Protein 2N3L (pdb70)

Nearest PDB structures (foldseek):
  2n7c-assembly1_A  TM=8.521E-01  e=9.873E-15  Plasmodium falciparum 3D7
  6ez7-assembly1_A  TM=6.779E-01  e=4.907E-04  Saccharomyces cerevisiae S288C
  6fqr-assembly1_A  TM=6.842E-01  e=1.782E-03  Homo sapiens
  7yex-assembly1_A  TM=6.840E-01  e=1.895E-03  Mus musculus
  2f9j-assembly2_B  TM=6.528E-01  e=1.025E-03  Homo sapiens

Organism: Plasmodium falciparum (isolate 3D7) (NCBI:txid36329)

Radius of gyration: 13.11 Å; Cα contacts (8 Å, |Δi|>4): 151; chains: 1; bounding box: 25×39×26 Å

InterPro domains:
  IPR000504 RNA recognition motif domain [PF00076] (10-77)
  IPR000504 RNA recognition motif domain [PF00076] (115-174)
  IPR000504 RNA recognition motif domain [PS50102] (8-83)
  IPR000504 RNA recognition motif domain [PS50102] (111-185)
  IPR000504 RNA recognition motif domain [SM00360] (9-79)
  IPR000504 RNA recognition motif domain [SM00360] (112-181)
  IPR012677 Nucleotide-binding alpha-beta plait domain superfamily [G3DSA:3.30.70.330] (1-86)
  IPR012677 Nucleotide-binding alpha-beta plait domain superfamily [G3DSA:3.30.70.330] (112-186)
  IPR035979 RNA-binding domain superfamily [SSF54928] (8-172)
  IPR050374 RRT5/SRSF/Splicing Factor SR [PTHR23003] (7-280)

Secondary structure (DSSP, 8-state):
------SS---EEEEES-SS---HHHIIIIIHHHS-EEEEEEEE-TTS-EEEEEEES-HHHHHHHHHHT-----SSS--EEE-SSTT--

B-factor: mean 38.7, std 17.55, range [0.04, 75.33]

Solvent-accessible surface area: 6508 Å² total; per-residue (Å²): 112,44,138,138,125,136,224,175,77,85,42,82,1,86,3,0,19,26,84,121,45,31,64,46,196,76,4,94,111,113,9,143,136,31,8,80,36,117,81,29,65,53,100,151,58,160,102,75,22,27,40,2,38,0,16,1,107,51,10,147,82,1,37,70,0,21,125,86,79,98,43,70,51,151,163,73,96,115,68,74,12,74,21,77,38,99,56,89,142

Sequence (89 aa):
GSHMVIRESVSRIYVGNLPSHVSSRDVENEFRKYGNILKCDVKKTVSGAAFAFIEFEDARDAADAIKEKDGCDFEGNKLRVEVPFNAREGSHMVIRESVSRIYVGNLPSHVSSRDVENEFRKYGNILKCDVKKTVSGAAFAFIEFEDARDAADAIKEKDGCDFEGNKLRVEVPFNAREGSHMVIRESVSRIYVGNLPSHVSSRDVENEFRKYGNILKCDVKKTVSGAAFAFIEFEDARDAADAIKEKDGCDFEGNKLRVEVPFNAREGSHMVIRESVSRIYVGNLPSHVSSRDVENEFRKYGNILKCDVKKTVSGAAFAFIEFEDARDAADAIKEKDGCDFEGNKLRVEVPFNAREGSHMVIRESVSRIYVGNLPSHVSSRDVENEFRKYGNILKCDVKKTVSGAAFAFIEFEDARDAADAIKEKDGCDFEGNKLRVEVPFNAREGSHMVIRESVSRIYVGNLPSHVSSRDVENEFRKYGNILKCDVKKTVSGAAFAFIEFEDARDAADAIKEKDGCDFEGNKLRVEVPFNAREGSHMVIRESVSRIYVGNLPSHVSSRDVENEFRKYGNILKCDVKKTVSGAAFAFIEFEDARDAADAIKEKDGCDFEGNKLRVEVPFNAREGSHMVIRESVSRIYVGNLPSHVSSRDVENEFRKYGNILKCDVKKTVSGAAFAFIEFEDARDAADAIKEKDGCDFEGNKLRVEVPFNAREGSHMVIRESVSRIYVGNLPSHVSSRDVENEFRKYGNILKCDVKKTVSGAAFAFIEFEDARDAADAIKEKDGCDFEGNKLRVEVPFNAREGSHMVIRESVSRIYVGNLPSHVSSRDVENEFRKYGNILKCDVKKTVSGAAFAFIEFEDARDAADAIKEKDGCDFEGNKLRVEVPFNAREGSHMVIRESVSRIYVGNLPSHVSSRDVENEFRKYGNILKCDVKKTVSGAAFAFIEFEDARDAADAIKEKDGCDFEGNKLRVEVPFNAREGSHMVIRESVSRIYVGNLPSHVSSRDVENEFRKYGNILKCDVKKTVSGAAFAFIEFEDARDAADAIKEKDGCDFEGNKLRVEVPFNAREGSHMVIRESVSRIYVGNLPSHVSSRDVENEFRKYGNILKCDVKKTVSGAAFAFIEFEDARDAADAIKEKDGCDFEGNKLRVEVPFNAREGSHMVIRESVSRIYVGNLPSHVSSRDVENEFRKYGNILKCDVKKTVSGAAFAFIEFEDARDAADAIKEKDGCDFEGNKLRVEVPFNAREGSHMVIRESVSRIYVGNLPSHVSSRDVENEFRKYGNILKCDVKKTVSGAAFAFIEFEDARDAADAIKEKDGCDFEGNKLRVEVPFNAREGSHMVIRESVSRIYVGNLPSHVSSRDVENEFRKYGNILKCDVKKTVSGAAFAFIEFEDARDAADAIKEKDGCDFEGNKLRVEVPFNAREGSHMVIRESVSRIYVGNLPSHVSSRDVENEFRKYGNILKCDVKKTVSGAAFAFIEFEDARDAADAIKEKDGCDFEGNKLRVEVPFNAREGSHMVIRESVSRIYVGNLPSHVSSRDVENEFRKYGNILKCDVKKTVSGAAFAFIEFEDARDAADAIKEKDGCDFEGNKLRVEVPFNAREGSHMVIRESVSRIYVGNLPSHVSSRDVENEFRKYGNILKCDVKKTVSGAAFAFIEFEDARDAADAIKEKDGCDFEGNKLRVEVPFNAREGSHMVIRESVSRIYVGNLPSHVSSRDVENEFRKYGNILKCDVKKTVSGAAFAFIEFEDARDAADAIKEKDGCDFEGNKLRVEVPFNARE

CATH classification: 3.30.70.330

GO terms:
  GO:0005634 nucleus (C, IDA)
  GO:0005737 cytoplasm (C, IDA)
  GO:0006397 mRNA processing (P, IDA)
  GO:0008380 RNA splicing (P, IDA)

Foldseek 3Di:
DDADDDDDDWWKKKWKQADPADDPVRCVVVVCQQAHFPDKDKDDDPVGMTMIITTHPAQQSNVVVLVVQPPADDDPDHTDIDTPRDRND

Structure (mmCIF, N/CA/C/O backbone):
data_2N3L
#
_entry.id   2N3L
#
loop_
_atom_site.group_PDB
_atom_site.id
_atom_site.type_symbol
_atom_site.label_atom_id
_atom_site.label_alt_id
_atom_site.label_comp_id
_atom_site.label_asym_id
_atom_site.label_entity_id
_atom_site.label_seq_id
_atom_site.pdbx_PDB_ins_code
_atom_site.Cartn_x
_atom_site.Cartn_y
_atom_site.Cartn_z
_atom_site.occupancy
_atom_site.B_iso_or_equiv
_atom_site.auth_seq_id
_atom_site.auth_comp_id
_atom_site.auth_asym_id
_atom_site.auth_atom_id
_atom_site.pdbx_PDB_model_num
ATOM 1 N N . GLY A 1 1 ? -9.230 2.722 -6.579 1.00 62.54 -2 GLY A N 1
ATOM 2 C CA . GLY A 1 1 ? -9.289 3.552 -5.347 1.00 72.43 -2 GLY A CA 1
ATOM 3 C C . GLY A 1 1 ? -7.978 3.553 -4.607 1.00 12.13 -2 GLY A C 1
ATOM 4 O O . GLY A 1 1 ? -7.495 2.494 -4.209 1.00 22.44 -2 GLY A O 1
ATOM 10 N N . SER A 1 2 ? -7.387 4.743 -4.459 1.00 64.30 -1 SER A N 1
ATOM 11 C CA . SER A 1 2 ? -6.126 4.910 -3.737 1.00 12.13 -1 SER A CA 1
ATOM 12 C C . SER A 1 2 ? -5.954 6.359 -3.262 1.00 2.22 -1 SER A C 1
ATOM 13 O O . SER A 1 2 ? -5.611 7.257 -4.048 1.00 34.30 -1 SER A O 1
ATOM 21 N N . HIS A 1 3 ? -6.220 6.584 -1.984 1.00 54.22 0 HIS A N 1
ATOM 22 C CA . HIS A 1 3 ? -6.089 7.907 -1.379 1.00 74.12 0 HIS A CA 1
ATOM 23 C C . HIS A 1 3 ? -5.701 7.756 0.099 1.00 50.12 0 HIS A C 1
ATOM 24 O O . HIS A 1 3 ? -5.420 6.643 0.524 1.00 62.15 0 HIS A O 1
ATOM 39 N N . MET A 1 4 ? -5.648 8.890 0.846 1.00 33.45 1 MET A N 1
ATOM 40 C CA . MET A 1 4 ? -5.440 8.932 2.324 1.00 35.11 1 MET A CA 1
ATOM 41 C C . MET A 1 4 ? -4.010 8.546 2.762 1.00 33.52 1 MET A C 1
ATOM 42 O O . MET A 1 4 ? -3.322 7.745 2.119 1.00 0.13 1 MET A O 1
ATOM 56 N N . VAL A 1 5 ? -3.558 9.154 3.868 1.00 14.43 2 VAL A N 1
ATOM 57 C CA . VAL A 1 5 ? -2.233 8.866 4.448 1.00 21.13 2 VAL A CA 1
ATOM 58 C C . VAL A 1 5 ? -2.325 8.682 5.970 1.00 31.02 2 VAL A C 1
ATOM 59 O O . VAL A 1 5 ? -3.309 9.093 6.590 1.00 61.43 2 VAL A O 1
ATOM 72 N N . ILE A 1 6 ? -1.291 8.068 6.562 1.00 73.14 3 ILE A N 1
ATOM 73 C CA . ILE A 1 6 ? -1.248 7.832 8.009 1.00 15.02 3 ILE A CA 1
ATOM 74 C C . ILE A 1 6 ? 0.218 7.740 8.505 1.00 22.42 3 ILE A C 1
ATOM 75 O O . ILE A 1 6 ? 1.004 6.936 8.007 1.00 54.02 3 ILE A O 1
ATOM 91 N N . ARG A 1 7 ? 0.606 8.624 9.449 1.00 60.22 4 ARG A N 1
ATOM 92 C CA . ARG A 1 7 ? 1.980 8.618 9.972 1.00 22.43 4 ARG A CA 1
ATOM 93 C C . ARG A 1 7 ? 2.038 8.236 11.464 1.00 54.41 4 ARG A C 1
ATOM 94 O O . ARG A 1 7 ? 2.758 8.870 12.244 1.00 63.25 4 ARG A O 1
ATOM 115 N N . GLU A 1 8 ? 1.330 7.178 11.855 1.00 24.33 5 GLU A N 1
ATOM 116 C CA . GLU A 1 8 ? 1.348 6.729 13.266 1.00 20.03 5 GLU A CA 1
ATOM 117 C C . GLU A 1 8 ? 0.937 5.244 13.349 1.00 4.14 5 GLU A C 1
ATOM 118 O O . GLU A 1 8 ? 0.527 4.763 14.410 1.00 51.21 5 GLU A O 1
ATOM 130 N N . SER A 1 9 ? 1.065 4.504 12.234 1.00 71.23 6 SER A N 1
ATOM 131 C CA . SER A 1 9 ? 0.644 3.102 12.215 1.00 34.12 6 SER A CA 1
ATOM 132 C C . SER A 1 9 ? 1.789 2.213 11.701 1.00 64.13 6 SER A C 1
ATOM 133 O O . SER A 1 9 ? 2.864 2.703 11.348 1.00 1.15 6 SER A O 1
ATOM 141 N N . VAL A 1 10 ? 1.537 0.907 11.663 1.00 11.01 7 VAL A N 1
ATOM 142 C CA . VAL A 1 10 ? 2.476 -0.075 11.152 1.00 13.33 7 VAL A CA 1
ATOM 143 C C . VAL A 1 10 ? 1.709 -0.989 10.241 1.00 64.01 7 VAL A C 1
ATOM 144 O O . VAL A 1 10 ? 0.891 -1.788 10.680 1.00 23.45 7 VAL A O 1
ATOM 157 N N . SER A 1 11 ? 1.921 -0.805 8.957 1.00 73.52 8 SER A N 1
ATOM 158 C CA . SER A 1 11 ? 1.160 -1.530 7.952 1.00 14.33 8 SER A CA 1
ATOM 159 C C . SER A 1 11 ? 1.821 -2.889 7.653 1.00 62.10 8 SER A C 1
ATOM 160 O O . SER A 1 11 ? 2.945 -2.936 7.172 1.00 42.03 8 SER A O 1
ATOM 168 N N . ARG A 1 12 ? 1.090 -4.008 7.891 1.00 60.22 9 ARG A N 1
ATOM 169 C CA . ARG A 1 12 ? 1.688 -5.378 7.682 1.00 23.43 9 ARG A CA 1
ATOM 170 C C . ARG A 1 12 ? 0.708 -6.341 6.953 1.00 31.22 9 ARG A C 1
ATOM 171 O O . ARG A 1 12 ? -0.483 -6.119 7.019 1.00 60.13 9 ARG A O 1
ATOM 192 N N . ILE A 1 13 ? 1.221 -7.433 6.302 1.00 71.22 10 ILE A N 1
ATOM 193 C CA . ILE A 1 13 ? 0.411 -8.376 5.516 1.00 12.11 10 ILE A CA 1
ATOM 194 C C . ILE A 1 13 ? 0.530 -9.754 6.192 1.00 45.12 10 ILE A C 1
ATOM 195 O O . ILE A 1 13 ? 1.614 -10.082 6.730 1.00 31.24 10 ILE A O 1
ATOM 211 N N . TYR A 1 14 ? -0.586 -10.525 6.199 1.00 65.23 11 TYR A N 1
ATOM 212 C CA . TYR A 1 14 ? -0.640 -11.830 6.880 1.00 23.43 11 TYR A CA 1
ATOM 213 C C . TYR A 1 14 ? -0.588 -13.011 5.856 1.00 32.13 11 TYR A C 1
ATOM 214 O O . TYR A 1 14 ? -1.553 -13.164 5.096 1.00 42.03 11 TYR A O 1
ATOM 232 N N . VAL A 1 15 ? 0.491 -13.863 5.806 1.00 24.14 12 VAL A N 1
ATOM 233 C CA . VAL A 1 15 ? 0.485 -14.985 4.837 1.00 54.41 12 VAL A CA 1
ATOM 234 C C . VAL A 1 15 ? 0.776 -16.327 5.564 1.00 22.44 12 VAL A C 1
ATOM 235 O O . VAL A 1 15 ? 1.895 -16.602 5.951 1.00 4.13 12 VAL A O 1
ATOM 248 N N . GLY A 1 16 ? -0.235 -17.186 5.724 1.00 64.10 13 GLY A N 1
ATOM 249 C CA . GLY A 1 16 ? -0.049 -18.431 6.512 1.00 2.51 13 GLY A CA 1
ATOM 250 C C . GLY A 1 16 ? -0.626 -19.673 5.851 1.00 55.31 13 GLY A C 1
ATOM 251 O O . GLY A 1 16 ? -1.146 -19.575 4.750 1.00 34.24 13 GLY A O 1
ATOM 255 N N . ASN A 1 17 ? -0.513 -20.858 6.523 1.00 31.02 14 ASN A N 1
ATOM 256 C CA . ASN A 1 17 ? -0.998 -22.174 5.979 1.00 42.33 14 ASN A CA 1
ATOM 257 C C . ASN A 1 17 ? -0.519 -22.471 4.524 1.00 43.20 14 ASN A C 1
ATOM 258 O O . ASN A 1 17 ? -1.083 -23.294 3.856 1.00 5.11 14 ASN A O 1
ATOM 269 N N . LEU A 1 18 ? 0.579 -21.852 4.099 1.00 61.02 15 LEU A N 1
ATOM 270 C CA . LEU A 1 18 ? 1.012 -21.818 2.718 1.00 55.35 15 LEU A CA 1
ATOM 271 C C . LEU A 1 18 ? 1.959 -22.998 2.418 1.00 63.42 15 LEU A C 1
ATOM 272 O O . LEU A 1 18 ? 2.759 -23.363 3.291 1.00 4.30 15 LEU A O 1
ATOM 288 N N . PRO A 1 19 ? 1.867 -23.630 1.212 1.00 50.04 16 PRO A N 1
ATOM 289 C CA . PRO A 1 19 ? 2.777 -24.723 0.822 1.00 61.13 16 PRO A CA 1
ATOM 290 C C . PRO A 1 19 ? 4.241 -24.236 0.699 1.00 71.33 16 PRO A C 1
ATOM 291 O O . PRO A 1 19 ? 4.453 -23.155 0.145 1.00 2.11 16 PRO A O 1
ATOM 302 N N . SER A 1 20 ? 5.215 -25.011 1.292 1.00 61.55 17 SER A N 1
ATOM 303 C CA . SER A 1 20 ? 6.681 -24.739 1.313 1.00 33.44 17 SER A CA 1
ATOM 304 C C . SER A 1 20 ? 7.068 -23.742 2.420 1.00 33.42 17 SER A C 1
ATOM 305 O O . SER A 1 20 ? 8.086 -23.959 3.090 1.00 65.44 17 SER A O 1
ATOM 313 N N . HIS A 1 21 ? 6.223 -22.699 2.621 1.00 70.45 18 HIS A N 1
ATOM 314 C CA . HIS A 1 21 ? 6.475 -21.559 3.526 1.00 44.31 18 HIS A CA 1
ATOM 315 C C . HIS A 1 21 ? 7.635 -20.697 3.014 1.00 51.20 18 HIS A C 1
ATOM 316 O O . HIS A 1 21 ? 8.778 -21.151 2.920 1.00 53.20 18 HIS A O 1
ATOM 331 N N . VAL A 1 22 ? 7.320 -19.439 2.702 1.00 13.04 19 VAL A N 1
ATOM 332 C CA . VAL A 1 22 ? 8.338 -18.500 2.226 1.00 60.32 19 VAL A CA 1
ATOM 333 C C . VAL A 1 22 ? 9.262 -18.131 3.471 1.00 41.43 19 VAL A C 1
ATOM 334 O O . VAL A 1 22 ? 8.756 -17.628 4.488 1.00 62.05 19 VAL A O 1
ATOM 347 N N . SER A 1 23 ? 10.596 -18.483 3.446 1.00 43.22 20 SER A N 1
ATOM 348 C CA . SER A 1 23 ? 11.529 -18.156 4.551 1.00 72.32 20 SER A CA 1
ATOM 349 C C . SER A 1 23 ? 11.986 -16.682 4.463 1.00 31.41 20 SER A C 1
ATOM 350 O O . SER A 1 23 ? 11.933 -16.126 3.367 1.00 60.12 20 SER A O 1
ATOM 358 N N . SER A 1 24 ? 12.419 -16.046 5.610 1.00 35.34 21 SER A N 1
ATOM 359 C CA . SER A 1 24 ? 12.754 -14.603 5.669 1.00 54.43 21 SER A CA 1
ATOM 360 C C . SER A 1 24 ? 13.687 -14.083 4.560 1.00 41.55 21 SER A C 1
ATOM 361 O O . SER A 1 24 ? 13.430 -12.992 4.041 1.00 2.31 21 SER A O 1
ATOM 369 N N . ARG A 1 25 ? 14.765 -14.824 4.216 1.00 52.45 22 ARG A N 1
ATOM 370 C CA . ARG A 1 25 ? 15.632 -14.423 3.062 1.00 50.44 22 ARG A CA 1
ATOM 371 C C . ARG A 1 25 ? 14.836 -14.209 1.704 1.00 64.13 22 ARG A C 1
ATOM 372 O O . ARG A 1 25 ? 14.996 -13.146 1.038 1.00 25.35 22 ARG A O 1
ATOM 393 N N . ASP A 1 26 ? 13.944 -15.166 1.330 1.00 1.44 23 ASP A N 1
ATOM 394 C CA . ASP A 1 26 ? 13.200 -15.099 0.063 1.00 12.22 23 ASP A CA 1
ATOM 395 C C . ASP A 1 26 ? 12.105 -14.031 0.089 1.00 4.34 23 ASP A C 1
ATOM 396 O O . ASP A 1 26 ? 11.866 -13.387 -0.944 1.00 21.35 23 ASP A O 1
ATOM 405 N N . VAL A 1 27 ? 11.435 -13.831 1.255 1.00 13.54 24 VAL A N 1
ATOM 406 C CA . VAL A 1 27 ? 10.433 -12.786 1.378 1.00 15.24 24 VAL A CA 1
ATOM 407 C C . VAL A 1 27 ? 11.088 -11.401 1.341 1.00 11.24 24 VAL A C 1
ATOM 408 O O . VAL A 1 27 ? 10.603 -10.559 0.616 1.00 2.52 24 VAL A O 1
ATOM 421 N N . GLU A 1 28 ? 12.209 -11.174 2.051 1.00 1.14 25 GLU A N 1
ATOM 422 C CA . GLU A 1 28 ? 13.029 -9.940 1.775 1.00 11.51 25 GLU A CA 1
ATOM 423 C C . GLU A 1 28 ? 13.315 -9.755 0.267 1.00 50.42 25 GLU A C 1
ATOM 424 O O . GLU A 1 28 ? 12.797 -8.802 -0.275 1.00 22.22 25 GLU A O 1
ATOM 436 N N . ASN A 1 29 ? 13.997 -10.686 -0.443 1.00 3.42 26 ASN A N 1
ATOM 437 C CA . ASN A 1 29 ? 14.377 -10.380 -1.871 1.00 11.12 26 ASN A CA 1
ATOM 438 C C . ASN A 1 29 ? 13.149 -10.343 -2.886 1.00 40.53 26 ASN A C 1
ATOM 439 O O . ASN A 1 29 ? 12.768 -9.225 -3.437 1.00 64.24 26 ASN A O 1
ATOM 450 N N . GLU A 1 30 ? 12.427 -11.494 -3.051 1.00 40.35 27 GLU A N 1
ATOM 451 C CA . GLU A 1 30 ? 11.311 -11.520 -3.990 1.00 51.24 27 GLU A CA 1
ATOM 452 C C . GLU A 1 30 ? 10.111 -10.695 -3.504 1.00 13.15 27 GLU A C 1
ATOM 453 O O . GLU A 1 30 ? 9.493 -10.054 -4.350 1.00 23.24 27 GLU A O 1
ATOM 465 N N . PHE A 1 31 ? 9.787 -10.602 -2.182 1.00 50.14 28 PHE A N 1
ATOM 466 C CA . PHE A 1 31 ? 8.656 -9.747 -1.837 1.00 10.51 28 PHE A CA 1
ATOM 467 C C . PHE A 1 31 ? 9.028 -8.243 -1.861 1.00 33.15 28 PHE A C 1
ATOM 468 O O . PHE A 1 31 ? 8.168 -7.427 -2.214 1.00 11.43 28 PHE A O 1
ATOM 485 N N . ARG A 1 32 ? 10.283 -7.862 -1.447 1.00 52.31 29 ARG A N 1
ATOM 486 C CA . ARG A 1 32 ? 10.786 -6.471 -1.747 1.00 22.13 29 ARG A CA 1
ATOM 487 C C . ARG A 1 32 ? 10.715 -6.046 -3.239 1.00 24.52 29 ARG A C 1
ATOM 488 O O . ARG A 1 32 ? 10.668 -4.821 -3.453 1.00 65.13 29 ARG A O 1
ATOM 509 N N . LYS A 1 33 ? 10.791 -6.943 -4.295 1.00 63.34 30 LYS A N 1
ATOM 510 C CA . LYS A 1 33 ? 10.403 -6.381 -5.655 1.00 72.32 30 LYS A CA 1
ATOM 511 C C . LYS A 1 33 ? 8.996 -5.746 -5.629 1.00 43.53 30 LYS A C 1
ATOM 512 O O . LYS A 1 33 ? 8.843 -4.580 -6.034 1.00 2.52 30 LYS A O 1
ATOM 531 N N . TYR A 1 34 ? 8.026 -6.428 -5.064 1.00 65.21 31 TYR A N 1
ATOM 532 C CA . TYR A 1 34 ? 6.634 -6.048 -5.261 1.00 52.21 31 TYR A CA 1
ATOM 533 C C . TYR A 1 34 ? 6.231 -4.806 -4.419 1.00 54.02 31 TYR A C 1
ATOM 534 O O . TYR A 1 34 ? 5.517 -3.958 -4.940 1.00 30.42 31 TYR A O 1
ATOM 552 N N . GLY A 1 35 ? 6.714 -4.654 -3.160 1.00 73.15 32 GLY A N 1
ATOM 553 C CA . GLY A 1 35 ? 6.505 -3.398 -2.430 1.00 21.24 32 GLY A CA 1
ATOM 554 C C . GLY A 1 35 ? 7.647 -3.110 -1.477 1.00 52.24 32 GLY A C 1
ATOM 555 O O . GLY A 1 35 ? 8.597 -3.894 -1.417 1.00 55.20 32 GLY A O 1
ATOM 559 N N . ASN A 1 36 ? 7.542 -2.036 -0.673 1.00 65.51 33 ASN A N 1
ATOM 560 C CA . ASN A 1 36 ? 8.732 -1.559 0.047 1.00 53.41 33 ASN A CA 1
ATOM 561 C C . ASN A 1 36 ? 8.692 -2.075 1.498 1.00 1.42 33 ASN A C 1
ATOM 562 O O . ASN A 1 36 ? 7.949 -1.539 2.332 1.00 54.40 33 ASN A O 1
ATOM 573 N N . ILE A 1 37 ? 9.428 -3.168 1.764 1.00 4.54 34 ILE A N 1
ATOM 574 C CA . ILE A 1 37 ? 9.480 -3.778 3.118 1.00 12.32 34 ILE A CA 1
ATOM 575 C C . ILE A 1 37 ? 10.337 -2.967 4.141 1.00 42.21 34 ILE A C 1
ATOM 576 O O . ILE A 1 37 ? 11.436 -2.508 3.815 1.00 71.41 34 ILE A O 1
ATOM 592 N N . LEU A 1 38 ? 9.803 -2.770 5.384 1.00 43.51 35 LEU A N 1
ATOM 593 C CA . LEU A 1 38 ? 10.594 -2.167 6.486 1.00 5.45 35 LEU A CA 1
ATOM 594 C C . LEU A 1 38 ? 10.986 -3.263 7.527 1.00 1.15 35 LEU A C 1
ATOM 595 O O . LEU A 1 38 ? 12.000 -3.128 8.219 1.00 15.24 35 LEU A O 1
ATOM 611 N N . LYS A 1 39 ? 10.177 -4.349 7.623 1.00 4.52 36 LYS A N 1
ATOM 612 C CA . LYS A 1 39 ? 10.541 -5.584 8.378 1.00 12.44 36 LYS A CA 1
ATOM 613 C C . LYS A 1 39 ? 9.792 -6.806 7.793 1.00 70.15 36 LYS A C 1
ATOM 614 O O . LYS A 1 39 ? 8.717 -6.646 7.202 1.00 41.21 36 LYS A O 1
ATOM 633 N N . CYS A 1 40 ? 10.366 -8.024 7.954 1.00 1.52 37 CYS A N 1
ATOM 634 C CA . CYS A 1 40 ? 9.712 -9.258 7.542 1.00 10.40 37 CYS A CA 1
ATOM 635 C C . CYS A 1 40 ? 9.971 -10.309 8.608 1.00 63.20 37 CYS A C 1
ATOM 636 O O . CYS A 1 40 ? 11.086 -10.827 8.730 1.00 3.15 37 CYS A O 1
ATOM 644 N N . ASP A 1 41 ? 8.954 -10.607 9.403 1.00 61.21 38 ASP A N 1
ATOM 645 C CA . ASP A 1 41 ? 9.175 -11.570 10.531 1.00 0.11 38 ASP A CA 1
ATOM 646 C C . ASP A 1 41 ? 8.429 -12.915 10.367 1.00 14.23 38 ASP A C 1
ATOM 647 O O . ASP A 1 41 ? 7.319 -12.966 9.841 1.00 54.02 38 ASP A O 1
ATOM 656 N N . VAL A 1 42 ? 9.074 -14.006 10.827 1.00 62.21 39 VAL A N 1
ATOM 657 C CA . VAL A 1 42 ? 8.480 -15.361 10.834 1.00 43.53 39 VAL A CA 1
ATOM 658 C C . VAL A 1 42 ? 7.892 -15.643 12.242 1.00 33.11 39 VAL A C 1
ATOM 659 O O . VAL A 1 42 ? 8.639 -15.727 13.218 1.00 32.11 39 VAL A O 1
ATOM 672 N N . LYS A 1 43 ? 6.560 -15.778 12.353 1.00 33.41 40 LYS A N 1
ATOM 673 C CA . LYS A 1 43 ? 5.916 -16.145 13.628 1.00 55.35 40 LYS A CA 1
ATOM 674 C C . LYS A 1 43 ? 5.241 -17.544 13.442 1.00 41.21 40 LYS A C 1
ATOM 675 O O . LYS A 1 43 ? 4.531 -17.720 12.454 1.00 44.05 40 LYS A O 1
ATOM 694 N N . LYS A 1 44 ? 5.421 -18.558 14.345 1.00 11.33 41 LYS A N 1
ATOM 695 C CA . LYS A 1 44 ? 4.935 -19.920 14.000 1.00 73.22 41 LYS A CA 1
ATOM 696 C C . LYS A 1 44 ? 4.049 -20.440 15.179 1.00 54.54 41 LYS A C 1
ATOM 697 O O . LYS A 1 44 ? 4.351 -20.105 16.329 1.00 51.40 41 LYS A O 1
ATOM 716 N N . THR A 1 45 ? 2.920 -21.166 14.938 1.00 52.25 42 THR A N 1
ATOM 717 C CA . THR A 1 45 ? 2.102 -21.614 16.068 1.00 41.34 42 THR A CA 1
ATOM 718 C C . THR A 1 45 ? 2.361 -23.117 16.419 1.00 5.22 42 THR A C 1
ATOM 719 O O . THR A 1 45 ? 3.068 -23.809 15.681 1.00 71.42 42 THR A O 1
ATOM 730 N N . VAL A 1 46 ? 1.765 -23.615 17.531 1.00 11.40 43 VAL A N 1
ATOM 731 C CA . VAL A 1 46 ? 1.954 -25.003 18.015 1.00 33.34 43 VAL A CA 1
ATOM 732 C C . VAL A 1 46 ? 1.159 -26.041 17.166 1.00 61.13 43 VAL A C 1
ATOM 733 O O . VAL A 1 46 ? 1.374 -27.251 17.298 1.00 53.22 43 VAL A O 1
ATOM 746 N N . SER A 1 47 ? 0.277 -25.573 16.261 1.00 1.43 44 SER A N 1
ATOM 747 C CA . SER A 1 47 ? -0.588 -26.474 15.469 1.00 44.05 44 SER A CA 1
ATOM 748 C C . SER A 1 47 ? 0.120 -26.892 14.161 1.00 1.54 44 SER A C 1
ATOM 749 O O . SER A 1 47 ? -0.481 -27.540 13.299 1.00 12.13 44 SER A O 1
ATOM 757 N N . GLY A 1 48 ? 1.410 -26.526 14.031 1.00 3.42 45 GLY A N 1
ATOM 758 C CA . GLY A 1 48 ? 2.187 -26.844 12.826 1.00 3.13 45 GLY A CA 1
ATOM 759 C C . GLY A 1 48 ? 1.998 -25.882 11.648 1.00 62.12 45 GLY A C 1
ATOM 760 O O . GLY A 1 48 ? 2.676 -26.027 10.630 1.00 33.24 45 GLY A O 1
ATOM 764 N N . ALA A 1 49 ? 1.085 -24.915 11.768 1.00 62.02 46 ALA A N 1
ATOM 765 C CA . ALA A 1 49 ? 0.881 -23.909 10.728 1.00 53.43 46 ALA A CA 1
ATOM 766 C C . ALA A 1 49 ? 1.901 -22.754 10.899 1.00 60.12 46 ALA A C 1
ATOM 767 O O . ALA A 1 49 ? 2.080 -22.243 12.012 1.00 75.01 46 ALA A O 1
ATOM 774 N N . ALA A 1 50 ? 2.573 -22.351 9.803 1.00 62.13 47 ALA A N 1
ATOM 775 C CA . ALA A 1 50 ? 3.596 -21.285 9.862 1.00 53.44 47 ALA A CA 1
ATOM 776 C C . ALA A 1 50 ? 3.028 -20.000 9.249 1.00 2.50 47 ALA A C 1
ATOM 777 O O . ALA A 1 50 ? 2.235 -20.080 8.306 1.00 21.52 47 ALA A O 1
ATOM 784 N N . PHE A 1 51 ? 3.412 -18.813 9.758 1.00 15.31 48 PHE A N 1
ATOM 785 C CA . PHE A 1 51 ? 2.905 -17.567 9.193 1.00 73.13 48 PHE A CA 1
ATOM 786 C C . PHE A 1 51 ? 4.078 -16.645 8.899 1.00 43.34 48 PHE A C 1
ATOM 787 O O . PHE A 1 51 ? 5.109 -16.712 9.578 1.00 51.20 48 PHE A O 1
ATOM 804 N N . ALA A 1 52 ? 3.952 -15.812 7.871 1.00 43.53 49 ALA A N 1
ATOM 805 C CA . ALA A 1 52 ? 4.910 -14.747 7.687 1.00 31.05 49 ALA A CA 1
ATOM 806 C C . ALA A 1 52 ? 4.200 -13.386 7.696 1.00 33.33 49 ALA A C 1
ATOM 807 O O . ALA A 1 52 ? 3.107 -13.218 7.119 1.00 61.23 49 ALA A O 1
ATOM 814 N N . PHE A 1 53 ? 4.824 -12.447 8.430 1.00 53.42 50 PHE A N 1
ATOM 815 C CA . PHE A 1 53 ? 4.294 -11.147 8.715 1.00 23.14 50 PHE A CA 1
ATOM 816 C C . PHE A 1 53 ? 5.105 -10.111 7.917 1.00 71.23 50 PHE A C 1
ATOM 817 O O . PHE A 1 53 ? 6.340 -10.031 8.112 1.00 71.34 50 PHE A O 1
ATOM 834 N N . ILE A 1 54 ? 4.457 -9.296 7.046 1.00 15.45 51 ILE A N 1
ATOM 835 C CA . ILE A 1 54 ? 5.252 -8.538 6.040 1.00 64.14 51 ILE A CA 1
ATOM 836 C C . ILE A 1 54 ? 4.911 -7.060 6.116 1.00 25.25 51 ILE A C 1
ATOM 837 O O . ILE A 1 54 ? 3.870 -6.632 5.647 1.00 43.43 51 ILE A O 1
ATOM 853 N N . GLU A 1 55 ? 5.835 -6.267 6.622 1.00 61.33 52 GLU A N 1
ATOM 854 C CA . GLU A 1 55 ? 5.529 -4.847 6.916 1.00 24.51 52 GLU A CA 1
ATOM 855 C C . GLU A 1 55 ? 5.815 -3.953 5.683 1.00 55.35 52 GLU A C 1
ATOM 856 O O . GLU A 1 55 ? 6.977 -3.682 5.363 1.00 53.33 52 GLU A O 1
ATOM 868 N N . PHE A 1 56 ? 4.728 -3.530 4.981 1.00 24.43 53 PHE A N 1
ATOM 869 C CA . PHE A 1 56 ? 4.838 -2.802 3.687 1.00 73.23 53 PHE A CA 1
ATOM 870 C C . PHE A 1 56 ? 4.360 -1.351 3.757 1.00 40.24 53 PHE A C 1
ATOM 871 O O . PHE A 1 56 ? 3.377 -1.075 4.439 1.00 74.33 53 PHE A O 1
ATOM 888 N N . GLU A 1 57 ? 5.046 -0.419 3.044 1.00 31.02 54 GLU A N 1
ATOM 889 C CA . GLU A 1 57 ? 4.523 0.979 2.954 1.00 45.45 54 GLU A CA 1
ATOM 890 C C . GLU A 1 57 ? 3.444 1.139 1.860 1.00 52.33 54 GLU A C 1
ATOM 891 O O . GLU A 1 57 ? 2.494 1.902 2.051 1.00 22.11 54 GLU A O 1
ATOM 903 N N . ASP A 1 58 ? 3.554 0.412 0.734 1.00 55.14 55 ASP A N 1
ATOM 904 C CA . ASP A 1 58 ? 2.553 0.512 -0.331 1.00 33.14 55 ASP A CA 1
ATOM 905 C C . ASP A 1 58 ? 1.877 -0.860 -0.514 1.00 32.23 55 ASP A C 1
ATOM 906 O O . ASP A 1 58 ? 2.571 -1.840 -0.797 1.00 21.53 55 ASP A O 1
ATOM 915 N N . ALA A 1 59 ? 0.539 -0.969 -0.337 1.00 72.31 56 ALA A N 1
ATOM 916 C CA . ALA A 1 59 ? -0.165 -2.201 -0.787 1.00 23.34 56 ALA A CA 1
ATOM 917 C C . ALA A 1 59 ? -0.432 -2.295 -2.305 1.00 73.04 56 ALA A C 1
ATOM 918 O O . ALA A 1 59 ? -0.356 -3.391 -2.850 1.00 33.12 56 ALA A O 1
ATOM 925 N N . ARG A 1 60 ? -0.783 -1.163 -2.968 1.00 31.45 57 ARG A N 1
ATOM 926 C CA . ARG A 1 60 ? -1.297 -1.188 -4.382 1.00 51.11 57 ARG A CA 1
ATOM 927 C C . ARG A 1 60 ? -0.279 -1.798 -5.410 1.00 32.03 57 ARG A C 1
ATOM 928 O O . ARG A 1 60 ? -0.700 -2.498 -6.325 1.00 73.21 57 ARG A O 1
ATOM 949 N N . ASP A 1 61 ? 1.038 -1.496 -5.289 1.00 30.01 58 ASP A N 1
ATOM 950 C CA . ASP A 1 61 ? 2.084 -2.216 -6.084 1.00 64.15 58 ASP A CA 1
ATOM 951 C C . ASP A 1 61 ? 2.310 -3.726 -5.671 1.00 54.30 58 ASP A C 1
ATOM 952 O O . ASP A 1 61 ? 2.346 -4.588 -6.552 1.00 14.12 58 ASP A O 1
ATOM 961 N N . ALA A 1 62 ? 2.486 -4.038 -4.350 1.00 14.21 59 ALA A N 1
ATOM 962 C CA . ALA A 1 62 ? 2.552 -5.434 -3.790 1.00 20.52 59 ALA A CA 1
ATOM 963 C C . ALA A 1 62 ? 1.343 -6.385 -4.179 1.00 33.15 59 ALA A C 1
ATOM 964 O O . ALA A 1 62 ? 1.430 -7.633 -4.049 1.00 33.23 59 ALA A O 1
ATOM 971 N N . ALA A 1 63 ? 0.200 -5.765 -4.559 1.00 32.05 60 ALA A N 1
ATOM 972 C CA . ALA A 1 63 ? -1.011 -6.423 -5.095 1.00 24.51 60 ALA A CA 1
ATOM 973 C C . ALA A 1 63 ? -0.736 -7.476 -6.214 1.00 14.23 60 ALA A C 1
ATOM 974 O O . ALA A 1 63 ? -1.458 -8.469 -6.215 1.00 15.02 60 ALA A O 1
ATOM 981 N N . ASP A 1 64 ? 0.294 -7.308 -7.133 1.00 51.10 61 ASP A N 1
ATOM 982 C CA . ASP A 1 64 ? 0.725 -8.437 -8.038 1.00 4.21 61 ASP A CA 1
ATOM 983 C C . ASP A 1 64 ? 1.037 -9.723 -7.243 1.00 35.50 61 ASP A C 1
ATOM 984 O O . ASP A 1 64 ? 0.410 -10.761 -7.496 1.00 51.00 61 ASP A O 1
ATOM 993 N N . ALA A 1 65 ? 1.921 -9.653 -6.227 1.00 53.14 62 ALA A N 1
ATOM 994 C CA . ALA A 1 65 ? 2.241 -10.854 -5.410 1.00 53.25 62 ALA A CA 1
ATOM 995 C C . ALA A 1 65 ? 1.044 -11.346 -4.649 1.00 53.30 62 ALA A C 1
ATOM 996 O O . ALA A 1 65 ? 0.809 -12.555 -4.624 1.00 13.11 62 ALA A O 1
ATOM 1003 N N . ILE A 1 66 ? 0.273 -10.441 -4.038 1.00 72.21 63 ILE A N 1
ATOM 1004 C CA . ILE A 1 66 ? -0.819 -10.906 -3.196 1.00 71.24 63 ILE A CA 1
ATOM 1005 C C . ILE A 1 66 ? -1.961 -11.613 -3.993 1.00 72.34 63 ILE A C 1
ATOM 1006 O O . ILE A 1 66 ? -2.478 -12.613 -3.515 1.00 40.52 63 ILE A O 1
ATOM 1022 N N . LYS A 1 67 ? -2.339 -11.117 -5.189 1.00 73.31 64 LYS A N 1
ATOM 1023 C CA . LYS A 1 67 ? -3.207 -11.885 -6.100 1.00 25.43 64 LYS A CA 1
ATOM 1024 C C . LYS A 1 67 ? -2.554 -13.162 -6.649 1.00 24.23 64 LYS A C 1
ATOM 1025 O O . LYS A 1 67 ? -3.251 -14.138 -6.910 1.00 1.25 64 LYS A O 1
ATOM 1044 N N . GLU A 1 68 ? -1.232 -13.155 -6.853 1.00 23.44 65 GLU A N 1
ATOM 1045 C CA . GLU A 1 68 ? -0.556 -14.302 -7.449 1.00 21.03 65 GLU A CA 1
ATOM 1046 C C . GLU A 1 68 ? -0.382 -15.440 -6.425 1.00 60.25 65 GLU A C 1
ATOM 1047 O O . GLU A 1 68 ? -0.113 -16.583 -6.803 1.00 32.32 65 GLU A O 1
ATOM 1059 N N . LYS A 1 69 ? -0.520 -15.123 -5.125 1.00 51.43 66 LYS A N 1
ATOM 1060 C CA . LYS A 1 69 ? -0.597 -16.146 -4.107 1.00 45.15 66 LYS A CA 1
ATOM 1061 C C . LYS A 1 69 ? -2.048 -16.229 -3.496 1.00 31.52 66 LYS A C 1
ATOM 1062 O O . LYS A 1 69 ? -2.250 -16.914 -2.502 1.00 61.04 66 LYS A O 1
ATOM 1081 N N . ASP A 1 70 ? -3.049 -15.555 -4.146 1.00 61.34 67 ASP A N 1
ATOM 1082 C CA . ASP A 1 70 ? -4.464 -15.469 -3.638 1.00 31.22 67 ASP A CA 1
ATOM 1083 C C . ASP A 1 70 ? -5.253 -16.730 -3.913 1.00 61.35 67 ASP A C 1
ATOM 1084 O O . ASP A 1 70 ? -4.870 -17.523 -4.784 1.00 4.22 67 ASP A O 1
ATOM 1093 N N . GLY A 1 71 ? -6.349 -16.945 -3.167 1.00 61.04 68 GLY A N 1
ATOM 1094 C CA . GLY A 1 71 ? -6.900 -18.272 -3.098 1.00 31.52 68 GLY A CA 1
ATOM 1095 C C . GLY A 1 71 ? -6.871 -18.894 -1.708 1.00 24.24 68 GLY A C 1
ATOM 1096 O O . GLY A 1 71 ? -6.710 -20.108 -1.627 1.00 61.33 68 GLY A O 1
ATOM 1100 N N . CYS A 1 72 ? -6.946 -18.055 -0.613 1.00 31.43 69 CYS A N 1
ATOM 1101 C CA . CYS A 1 72 ? -6.831 -18.570 0.791 1.00 14.50 69 CYS A CA 1
ATOM 1102 C C . CYS A 1 72 ? -7.749 -19.757 1.043 1.00 74.51 69 CYS A C 1
ATOM 1103 O O . CYS A 1 72 ? -8.965 -19.695 0.844 1.00 12.14 69 CYS A O 1
ATOM 1111 N N . ASP A 1 73 ? -7.108 -20.825 1.528 1.00 51.15 70 ASP A N 1
ATOM 1112 C CA . ASP A 1 73 ? -7.771 -22.104 1.690 1.00 33.33 70 ASP A CA 1
ATOM 1113 C C . ASP A 1 73 ? -7.451 -22.765 3.042 1.00 21.22 70 ASP A C 1
ATOM 1114 O O . ASP A 1 73 ? -6.300 -22.690 3.527 1.00 64.11 70 ASP A O 1
ATOM 1123 N N . PHE A 1 74 ? -8.458 -23.472 3.584 1.00 4.00 71 PHE A N 1
ATOM 1124 C CA . PHE A 1 74 ? -8.500 -23.991 4.922 1.00 31.15 71 PHE A CA 1
ATOM 1125 C C . PHE A 1 74 ? -9.304 -25.289 4.844 1.00 11.13 71 PHE A C 1
ATOM 1126 O O . PHE A 1 74 ? -10.158 -25.396 3.955 1.00 71.54 71 PHE A O 1
ATOM 1143 N N . GLU A 1 75 ? -8.966 -26.275 5.690 1.00 60.32 72 GLU A N 1
ATOM 1144 C CA . GLU A 1 75 ? -9.692 -27.564 5.786 1.00 34.44 72 GLU A CA 1
ATOM 1145 C C . GLU A 1 75 ? -9.442 -28.494 4.566 1.00 42.32 72 GLU A C 1
ATOM 1146 O O . GLU A 1 75 ? -10.339 -28.797 3.770 1.00 62.40 72 GLU A O 1
ATOM 1158 N N . GLY A 1 76 ? -8.170 -28.885 4.419 1.00 62.21 73 GLY A N 1
ATOM 1159 C CA . GLY A 1 76 ? -7.756 -29.896 3.434 1.00 52.30 73 GLY A CA 1
ATOM 1160 C C . GLY A 1 76 ? -7.202 -29.376 2.113 1.00 70.02 73 GLY A C 1
ATOM 1161 O O . GLY A 1 76 ? -6.587 -30.149 1.369 1.00 30.01 73 GLY A O 1
ATOM 1165 N N . ASN A 1 77 ? -7.377 -28.097 1.805 1.00 44.13 74 ASN A N 1
ATOM 1166 C CA . ASN A 1 77 ? -6.455 -27.440 0.852 1.00 12.30 74 ASN A CA 1
ATOM 1167 C C . ASN A 1 77 ? -5.698 -26.412 1.678 1.00 64.41 74 ASN A C 1
ATOM 1168 O O . ASN A 1 77 ? -6.321 -25.604 2.349 1.00 64.15 74 ASN A O 1
ATOM 1179 N N . LYS A 1 78 ? -4.365 -26.502 1.735 1.00 3.23 75 LYS A N 1
ATOM 1180 C CA . LYS A 1 78 ? -3.621 -25.594 2.654 1.00 23.14 75 LYS A CA 1
ATOM 1181 C C . LYS A 1 78 ? -3.102 -24.354 1.866 1.00 4.01 75 LYS A C 1
ATOM 1182 O O . LYS A 1 78 ? -2.101 -24.504 1.170 1.00 73.15 75 LYS A O 1
ATOM 1201 N N . LEU A 1 79 ? -3.736 -23.121 1.960 1.00 11.43 76 LEU A N 1
ATOM 1202 C CA . LEU A 1 79 ? -3.178 -21.941 1.196 1.00 21.24 76 LEU A CA 1
ATOM 1203 C C . LEU A 1 79 ? -3.677 -20.528 1.667 1.00 54.32 76 LEU A C 1
ATOM 1204 O O . LEU A 1 79 ? -4.387 -19.925 0.918 1.00 62.15 76 LEU A O 1
ATOM 1220 N N . ARG A 1 80 ? -3.282 -19.932 2.833 1.00 62.10 77 ARG A N 1
ATOM 1221 C CA . ARG A 1 80 ? -3.870 -18.625 3.285 1.00 44.24 77 ARG A CA 1
ATOM 1222 C C . ARG A 1 80 ? -2.959 -17.404 2.878 1.00 45.20 77 ARG A C 1
ATOM 1223 O O . ARG A 1 80 ? -1.814 -17.303 3.314 1.00 24.45 77 ARG A O 1
ATOM 1244 N N . VAL A 1 81 ? -3.458 -16.455 2.033 1.00 74.23 78 VAL A N 1
ATOM 1245 C CA . VAL A 1 81 ? -2.713 -15.221 1.759 1.00 44.35 78 VAL A CA 1
ATOM 1246 C C . VAL A 1 81 ? -3.701 -14.010 1.919 1.00 61.32 78 VAL A C 1
ATOM 1247 O O . VAL A 1 81 ? -4.703 -13.988 1.203 1.00 65.11 78 VAL A O 1
ATOM 1260 N N . GLU A 1 82 ? -3.471 -13.019 2.858 1.00 74.01 79 GLU A N 1
ATOM 1261 C CA . GLU A 1 82 ? -4.477 -11.968 3.112 1.00 40.04 79 GLU A CA 1
ATOM 1262 C C . GLU A 1 82 ? -3.846 -10.615 3.487 1.00 12.34 79 GLU A C 1
ATOM 1263 O O . GLU A 1 82 ? -2.919 -10.524 4.329 1.00 73.25 79 GLU A O 1
ATOM 1275 N N . VAL A 1 83 ? -4.384 -9.560 2.849 1.00 45.32 80 VAL A N 1
ATOM 1276 C CA . VAL A 1 83 ? -4.086 -8.188 3.210 1.00 42.42 80 VAL A CA 1
ATOM 1277 C C . VAL A 1 83 ? -5.096 -7.624 4.203 1.00 34.00 80 VAL A C 1
ATOM 1278 O O . VAL A 1 83 ? -6.293 -7.586 3.925 1.00 42.31 80 VAL A O 1
ATOM 1291 N N . PRO A 1 84 ? -4.625 -7.085 5.336 1.00 72.20 81 PRO A N 1
ATOM 1292 C CA . PRO A 1 84 ? -5.452 -6.239 6.199 1.00 21.34 81 PRO A CA 1
ATOM 1293 C C . PRO A 1 84 ? -5.432 -4.766 5.747 1.00 33.00 81 PRO A C 1
ATOM 1294 O O . PRO A 1 84 ? -5.670 -3.845 6.534 1.00 13.13 81 PRO A O 1
ATOM 1305 N N . PHE A 1 85 ? -5.167 -4.563 4.455 1.00 52.44 82 PHE A N 1
ATOM 1306 C CA . PHE A 1 85 ? -5.197 -3.210 3.855 1.00 53.24 82 PHE A CA 1
ATOM 1307 C C . PHE A 1 85 ? -6.367 -3.087 2.905 1.00 15.14 82 PHE A C 1
ATOM 1308 O O . PHE A 1 85 ? -6.893 -1.987 2.719 1.00 75.30 82 PHE A O 1
ATOM 1325 N N . ASN A 1 86 ? -6.765 -4.235 2.327 1.00 41.14 83 ASN A N 1
ATOM 1326 C CA . ASN A 1 86 ? -7.791 -4.305 1.250 1.00 65.30 83 ASN A CA 1
ATOM 1327 C C . ASN A 1 86 ? -7.451 -3.375 0.058 1.00 40.34 83 ASN A C 1
ATOM 1328 O O . ASN A 1 86 ? -8.260 -2.514 -0.287 1.00 11.43 83 ASN A O 1
ATOM 1339 N N . ALA A 1 87 ? -6.218 -3.525 -0.526 1.00 1.12 84 ALA A N 1
ATOM 1340 C CA . ALA A 1 87 ? -5.673 -2.667 -1.623 1.00 74.14 84 ALA A CA 1
ATOM 1341 C C . ALA A 1 87 ? -5.348 -1.225 -1.192 1.00 53.51 84 ALA A C 1
ATOM 1342 O O . ALA A 1 87 ? -4.810 -0.462 -2.014 1.00 1.33 84 ALA A O 1
ATOM 1349 N N . ARG A 1 88 ? -5.662 -0.902 0.090 1.00 22.10 85 ARG A N 1
ATOM 1350 C CA . ARG A 1 88 ? -5.563 0.454 0.692 1.00 24.31 85 ARG A CA 1
ATOM 1351 C C . ARG A 1 88 ? -6.733 1.331 0.212 1.00 21.11 85 ARG A C 1
ATOM 1352 O O . ARG A 1 88 ? -7.029 1.402 -0.986 1.00 74.31 85 ARG A O 1
ATOM 1373 N N . GLU A 1 89 ? -7.358 2.029 1.163 1.00 43.44 86 GLU A N 1
ATOM 1374 C CA . GLU A 1 89 ? -8.540 2.842 0.900 1.00 43.33 86 GLU A CA 1
ATOM 1375 C C . GLU A 1 89 ? -8.099 4.256 0.521 1.00 54.05 86 GLU A C 1
ATOM 1376 O O . GLU A 1 89 ? -8.114 4.590 -0.683 1.00 4.54 86 GLU A O 1
ATOM 1389 N N . GLY A 1 1 ? -12.442 -2.008 1.834 1.00 23.20 -2 GLY A N 2
ATOM 1390 C CA . GLY A 1 1 ? -12.662 -0.558 1.610 1.00 3.05 -2 GLY A CA 2
ATOM 1391 C C . GLY A 1 1 ? -11.421 0.118 1.072 1.00 15.41 -2 GLY A C 2
ATOM 1392 O O . GLY A 1 1 ? -10.499 -0.564 0.623 1.00 35.11 -2 GLY A O 2
ATOM 1398 N N . SER A 1 2 ? -11.403 1.454 1.106 1.00 12.00 -1 SER A N 2
ATOM 1399 C CA . SER A 1 2 ? -10.237 2.229 0.681 1.00 23.20 -1 SER A CA 2
ATOM 1400 C C . SER A 1 2 ? -10.242 3.609 1.361 1.00 22.05 -1 SER A C 2
ATOM 1401 O O . SER A 1 2 ? -11.307 4.178 1.623 1.00 64.45 -1 SER A O 2
ATOM 1409 N N . HIS A 1 3 ? -9.044 4.114 1.674 1.00 65.44 0 HIS A N 2
ATOM 1410 C CA . HIS A 1 3 ? -8.856 5.443 2.275 1.00 3.11 0 HIS A CA 2
ATOM 1411 C C . HIS A 1 3 ? -7.677 6.126 1.591 1.00 24.24 0 HIS A C 2
ATOM 1412 O O . HIS A 1 3 ? -6.837 5.456 1.000 1.00 51.45 0 HIS A O 2
ATOM 1427 N N . MET A 1 4 ? -7.640 7.457 1.634 1.00 43.11 1 MET A N 2
ATOM 1428 C CA . MET A 1 4 ? -6.499 8.219 1.111 1.00 32.11 1 MET A CA 2
ATOM 1429 C C . MET A 1 4 ? -5.976 9.208 2.161 1.00 41.01 1 MET A C 2
ATOM 1430 O O . MET A 1 4 ? -5.182 10.098 1.857 1.00 72.33 1 MET A O 2
ATOM 1444 N N . VAL A 1 5 ? -6.409 9.016 3.406 1.00 33.04 2 VAL A N 2
ATOM 1445 C CA . VAL A 1 5 ? -6.042 9.899 4.514 1.00 11.12 2 VAL A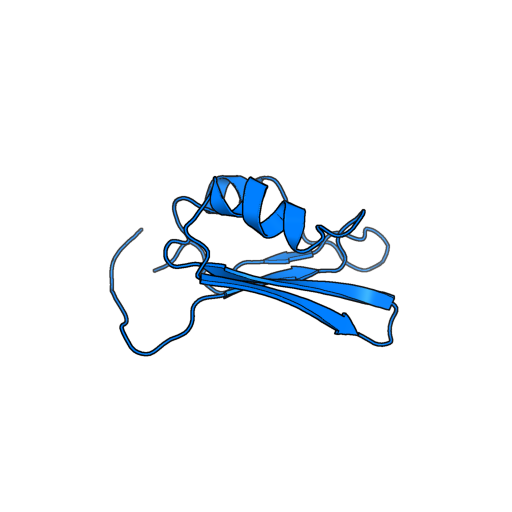 CA 2
ATOM 1446 C C . VAL A 1 5 ? -5.392 9.071 5.629 1.00 72.21 2 VAL A C 2
ATOM 1447 O O . VAL A 1 5 ? -5.172 7.876 5.434 1.00 63.22 2 VAL A O 2
ATOM 1460 N N . ILE A 1 6 ? -5.110 9.723 6.782 1.00 4.41 3 ILE A N 2
ATOM 1461 C CA . ILE A 1 6 ? -4.529 9.078 7.983 1.00 62.21 3 ILE A CA 2
ATOM 1462 C C . ILE A 1 6 ? -3.067 8.687 7.704 1.00 53.25 3 ILE A C 2
ATOM 1463 O O . ILE A 1 6 ? -2.764 7.549 7.358 1.00 54.11 3 ILE A O 2
ATOM 1479 N N . ARG A 1 7 ? -2.171 9.700 7.755 1.00 22.44 4 ARG A N 2
ATOM 1480 C CA . ARG A 1 7 ? -0.733 9.468 7.568 1.00 74.30 4 ARG A CA 2
ATOM 1481 C C . ARG A 1 7 ? -0.091 8.990 8.884 1.00 14.32 4 ARG A C 2
ATOM 1482 O O . ARG A 1 7 ? 0.395 9.823 9.665 1.00 1.12 4 ARG A O 2
ATOM 1503 N N . GLU A 1 8 ? -0.090 7.654 9.110 1.00 40.13 5 GLU A N 2
ATOM 1504 C CA . GLU A 1 8 ? 0.338 7.021 10.384 1.00 62.41 5 GLU A CA 2
ATOM 1505 C C . GLU A 1 8 ? 0.099 5.502 10.286 1.00 4.55 5 GLU A C 2
ATOM 1506 O O . GLU A 1 8 ? -0.453 5.044 9.285 1.00 33.15 5 GLU A O 2
ATOM 1518 N N . SER A 1 9 ? 0.562 4.735 11.305 1.00 32.14 6 SER A N 2
ATOM 1519 C CA . SER A 1 9 ? 0.443 3.258 11.363 1.00 5.20 6 SER A CA 2
ATOM 1520 C C . SER A 1 9 ? 1.459 2.599 10.407 1.00 3.44 6 SER A C 2
ATOM 1521 O O . SER A 1 9 ? 2.492 3.202 10.089 1.00 53.04 6 SER A O 2
ATOM 1529 N N . VAL A 1 10 ? 1.200 1.357 9.991 1.00 64.51 7 VAL A N 2
ATOM 1530 C CA . VAL A 1 10 ? 2.159 0.612 9.162 1.00 31.22 7 VAL A CA 2
ATOM 1531 C C . VAL A 1 10 ? 1.414 -0.428 8.306 1.00 0.45 7 VAL A C 2
ATOM 1532 O O . VAL A 1 10 ? 0.476 -1.080 8.772 1.00 73.45 7 VAL A O 2
ATOM 1545 N N . SER A 1 11 ? 1.785 -0.505 7.031 1.00 20.42 8 SER A N 2
ATOM 1546 C CA . SER A 1 11 ? 1.165 -1.445 6.093 1.00 61.45 8 SER A CA 2
ATOM 1547 C C . SER A 1 11 ? 1.830 -2.834 6.233 1.00 42.42 8 SER A C 2
ATOM 1548 O O . SER A 1 11 ? 3.051 -2.938 6.220 1.00 41.10 8 SER A O 2
ATOM 1556 N N . ARG A 1 12 ? 1.023 -3.895 6.419 1.00 71.33 9 ARG A N 2
ATOM 1557 C CA . ARG A 1 12 ? 1.592 -5.273 6.591 1.00 22.54 9 ARG A CA 2
ATOM 1558 C C . ARG A 1 12 ? 0.752 -6.354 5.857 1.00 42.54 9 ARG A C 2
ATOM 1559 O O . ARG A 1 12 ? -0.420 -6.107 5.590 1.00 21.32 9 ARG A O 2
ATOM 1580 N N . ILE A 1 13 ? 1.314 -7.566 5.552 1.00 31.21 10 ILE A N 2
ATOM 1581 C CA . ILE A 1 13 ? 0.489 -8.671 5.050 1.00 1.44 10 ILE A CA 2
ATOM 1582 C C . ILE A 1 13 ? 0.500 -9.767 6.096 1.00 53.42 10 ILE A C 2
ATOM 1583 O O . ILE A 1 13 ? 1.558 -9.999 6.748 1.00 23.25 10 ILE A O 2
ATOM 1599 N N . TYR A 1 14 ? -0.701 -10.359 6.295 1.00 54.14 11 TYR A N 2
ATOM 1600 C CA . TYR A 1 14 ? -0.871 -11.547 7.142 1.00 55.43 11 TYR A CA 2
ATOM 1601 C C . TYR A 1 14 ? -1.023 -12.811 6.238 1.00 33.51 11 TYR A C 2
ATOM 1602 O O . TYR A 1 14 ? -2.015 -12.897 5.490 1.00 63.32 11 TYR A O 2
ATOM 1620 N N . VAL A 1 15 ? -0.071 -13.796 6.250 1.00 72.12 12 VAL A N 2
ATOM 1621 C CA . VAL A 1 15 ? -0.241 -14.976 5.378 1.00 15.05 12 VAL A CA 2
ATOM 1622 C C . VAL A 1 15 ? -0.155 -16.272 6.241 1.00 73.00 12 VAL A C 2
ATOM 1623 O O . VAL A 1 15 ? 0.915 -16.642 6.714 1.00 43.54 12 VAL A O 2
ATOM 1636 N N . GLY A 1 16 ? -1.308 -16.938 6.486 1.00 15.25 13 GLY A N 2
ATOM 1637 C CA . GLY A 1 16 ? -1.305 -18.173 7.273 1.00 53.44 13 GLY A CA 2
ATOM 1638 C C . GLY A 1 16 ? -1.737 -19.385 6.450 1.00 64.11 13 GLY A C 2
ATOM 1639 O O . GLY A 1 16 ? -2.250 -19.214 5.343 1.00 44.11 13 GLY A O 2
ATOM 1643 N N . ASN A 1 17 ? -1.543 -20.614 6.994 1.00 35.12 14 ASN A N 2
ATOM 1644 C CA . ASN A 1 17 ? -1.859 -21.893 6.276 1.00 14.43 14 ASN A CA 2
ATOM 1645 C C . ASN A 1 17 ? -1.252 -22.000 4.836 1.00 12.31 14 ASN A C 2
ATOM 1646 O O . ASN A 1 17 ? -1.759 -22.752 4.010 1.00 23.42 14 ASN A O 2
ATOM 1657 N N . LEU A 1 18 ? -0.154 -21.272 4.569 1.00 33.41 15 LEU A N 2
ATOM 1658 C CA . LEU A 1 18 ? 0.535 -21.298 3.275 1.00 61.24 15 LEU A CA 2
ATOM 1659 C C . LEU A 1 18 ? 1.356 -22.589 3.122 1.00 25.11 15 LEU A C 2
ATOM 1660 O O . LEU A 1 18 ? 1.998 -23.031 4.085 1.00 21.24 15 LEU A O 2
ATOM 1676 N N . PRO A 1 19 ? 1.308 -23.252 1.935 1.00 1.20 16 PRO A N 2
ATOM 1677 C CA . PRO A 1 19 ? 2.146 -24.428 1.682 1.00 12.33 16 PRO A CA 2
ATOM 1678 C C . PRO A 1 19 ? 3.632 -24.036 1.456 1.00 62.14 16 PRO A C 2
ATOM 1679 O O . PRO A 1 19 ? 3.902 -23.217 0.571 1.00 51.15 16 PRO A O 2
ATOM 1690 N N . SER A 1 20 ? 4.582 -24.651 2.227 1.00 4.22 17 SER A N 2
ATOM 1691 C CA . SER A 1 20 ? 6.030 -24.298 2.205 1.00 3.12 17 SER A CA 2
ATOM 1692 C C . SER A 1 20 ? 6.250 -22.825 2.612 1.00 51.30 17 SER A C 2
ATOM 1693 O O . SER A 1 20 ? 6.075 -21.903 1.804 1.00 14.45 17 SER A O 2
ATOM 1701 N N . HIS A 1 21 ? 6.638 -22.615 3.877 1.00 43.11 18 HIS A N 2
ATOM 1702 C CA . HIS A 1 21 ? 6.824 -21.258 4.420 1.00 40.12 18 HIS A CA 2
ATOM 1703 C C . HIS A 1 21 ? 7.973 -20.514 3.717 1.00 72.42 18 HIS A C 2
ATOM 1704 O O . HIS A 1 21 ? 9.050 -21.076 3.486 1.00 30.44 18 HIS A O 2
ATOM 1719 N N . VAL A 1 22 ? 7.679 -19.266 3.342 1.00 53.12 19 VAL A N 2
ATOM 1720 C CA . VAL A 1 22 ? 8.603 -18.394 2.595 1.00 22.43 19 VAL A CA 2
ATOM 1721 C C . VAL A 1 22 ? 9.849 -18.051 3.494 1.00 4.12 19 VAL A C 2
ATOM 1722 O O . VAL A 1 22 ? 9.670 -17.556 4.614 1.00 11.14 19 VAL A O 2
ATOM 1735 N N . SER A 1 23 ? 11.109 -18.386 3.052 1.00 1.33 20 SER A N 2
ATOM 1736 C CA . SER A 1 23 ? 12.316 -18.149 3.890 1.00 23.35 20 SER A CA 2
ATOM 1737 C C . SER A 1 23 ? 12.752 -16.672 3.807 1.00 63.31 20 SER A C 2
ATOM 1738 O O . SER A 1 23 ? 12.428 -16.012 2.815 1.00 54.41 20 SER A O 2
ATOM 1746 N N . SER A 1 24 ? 13.453 -16.157 4.872 1.00 12.43 21 SER A N 2
ATOM 1747 C CA . SER A 1 24 ? 13.826 -14.731 4.992 1.00 1.33 21 SER A CA 2
ATOM 1748 C C . SER A 1 24 ? 14.456 -14.083 3.730 1.00 51.23 21 SER A C 2
ATOM 1749 O O . SER A 1 24 ? 14.061 -12.967 3.361 1.00 72.14 21 SER A O 2
ATOM 1757 N N . ARG A 1 25 ? 15.455 -14.744 3.108 1.00 31.52 22 ARG A N 2
ATOM 1758 C CA . ARG A 1 25 ? 16.051 -14.238 1.828 1.00 24.25 22 ARG A CA 2
ATOM 1759 C C . ARG A 1 25 ? 14.996 -13.996 0.662 1.00 52.24 22 ARG A C 2
ATOM 1760 O O . ARG A 1 25 ? 15.007 -12.903 -0.013 1.00 34.30 22 ARG A O 2
ATOM 1781 N N . ASP A 1 26 ? 14.076 -14.988 0.437 1.00 20.23 23 ASP A N 2
ATOM 1782 C CA . ASP A 1 26 ? 13.023 -14.885 -0.595 1.00 32.33 23 ASP A CA 2
ATOM 1783 C C . ASP A 1 26 ? 12.058 -13.738 -0.254 1.00 74.22 23 ASP A C 2
ATOM 1784 O O . ASP A 1 26 ? 11.636 -13.030 -1.190 1.00 5.11 23 ASP A O 2
ATOM 1793 N N . VAL A 1 27 ? 11.758 -13.488 1.075 1.00 42.01 24 VAL A N 2
ATOM 1794 C CA . VAL A 1 27 ? 10.957 -12.350 1.436 1.00 22.40 24 VAL A CA 2
ATOM 1795 C C . VAL A 1 27 ? 11.698 -11.053 1.138 1.00 21.43 24 VAL A C 2
ATOM 1796 O O . VAL A 1 27 ? 11.065 -10.182 0.533 1.00 4.33 24 VAL A O 2
ATOM 1809 N N . GLU A 1 28 ? 13.022 -10.911 1.472 1.00 72.35 25 GLU A N 2
ATOM 1810 C CA . GLU A 1 28 ? 13.707 -9.677 1.132 1.00 72.10 25 GLU A CA 2
ATOM 1811 C C . GLU A 1 28 ? 13.603 -9.394 -0.375 1.00 42.31 25 GLU A C 2
ATOM 1812 O O . GLU A 1 28 ? 13.033 -8.373 -0.705 1.00 5.32 25 GLU A O 2
ATOM 1824 N N . ASN A 1 29 ? 14.024 -10.292 -1.314 1.00 62.44 26 ASN A N 2
ATOM 1825 C CA . ASN A 1 29 ? 13.929 -9.850 -2.735 1.00 14.24 26 ASN A CA 2
ATOM 1826 C C . ASN A 1 29 ? 12.531 -9.979 -3.407 1.00 21.11 26 ASN A C 2
ATOM 1827 O O . ASN A 1 29 ? 11.915 -8.933 -3.855 1.00 74.11 26 ASN A O 2
ATOM 1838 N N . GLU A 1 30 ? 11.957 -11.205 -3.427 1.00 52.11 27 GLU A N 2
ATOM 1839 C CA . GLU A 1 30 ? 10.701 -11.393 -4.116 1.00 33.31 27 GLU A CA 2
ATOM 1840 C C . GLU A 1 30 ? 9.554 -10.663 -3.393 1.00 1.11 27 GLU A C 2
ATOM 1841 O O . GLU A 1 30 ? 8.578 -10.280 -4.041 1.00 33.31 27 GLU A O 2
ATOM 1853 N N . PHE A 1 31 ? 9.637 -10.443 -2.052 1.00 73.41 28 PHE A N 2
ATOM 1854 C CA . PHE A 1 31 ? 8.616 -9.643 -1.426 1.00 62.34 28 PHE A CA 2
ATOM 1855 C C . PHE A 1 31 ? 8.945 -8.114 -1.366 1.00 4.45 28 PHE A C 2
ATOM 1856 O O . PHE A 1 31 ? 8.016 -7.321 -1.156 1.00 30.11 28 PHE A O 2
ATOM 1873 N N . ARG A 1 32 ? 10.260 -7.681 -1.440 1.00 25.22 29 ARG A N 2
ATOM 1874 C CA . ARG A 1 32 ? 10.561 -6.240 -1.745 1.00 22.03 29 ARG A CA 2
ATOM 1875 C C . ARG A 1 32 ? 9.884 -5.766 -3.031 1.00 32.24 29 ARG A C 2
ATOM 1876 O O . ARG A 1 32 ? 9.646 -4.559 -3.144 1.00 33.30 29 ARG A O 2
ATOM 1897 N N . LYS A 1 33 ? 9.621 -6.670 -4.032 1.00 40.41 30 LYS A N 2
ATOM 1898 C CA . LYS A 1 33 ? 8.719 -6.241 -5.175 1.00 60.40 30 LYS A CA 2
ATOM 1899 C C . LYS A 1 33 ? 7.360 -5.643 -4.710 1.00 12.21 30 LYS A C 2
ATOM 1900 O O . LYS A 1 33 ? 6.892 -4.698 -5.354 1.00 0.45 30 LYS A O 2
ATOM 1919 N N . TYR A 1 34 ? 6.817 -6.035 -3.549 1.00 24.34 31 TYR A N 2
ATOM 1920 C CA . TYR A 1 34 ? 5.425 -5.724 -3.240 1.00 2.31 31 TYR A CA 2
ATOM 1921 C C . TYR A 1 34 ? 5.268 -4.271 -2.734 1.00 44.21 31 TYR A C 2
ATOM 1922 O O . TYR A 1 34 ? 4.383 -3.569 -3.206 1.00 13.12 31 TYR A O 2
ATOM 1940 N N . GLY A 1 35 ? 6.138 -3.785 -1.836 1.00 53.41 32 GLY A N 2
ATOM 1941 C CA . GLY A 1 35 ? 6.216 -2.348 -1.684 1.00 64.14 32 GLY A CA 2
ATOM 1942 C C . GLY A 1 35 ? 7.382 -1.870 -0.853 1.00 64.21 32 GLY A C 2
ATOM 1943 O O . GLY A 1 35 ? 7.183 -0.981 -0.039 1.00 72.01 32 GLY A O 2
ATOM 1947 N N . ASN A 1 36 ? 8.592 -2.443 -1.087 1.00 22.23 33 ASN A N 2
ATOM 1948 C CA . ASN A 1 36 ? 9.824 -2.106 -0.342 1.00 24.24 33 ASN A CA 2
ATOM 1949 C C . ASN A 1 36 ? 9.631 -2.412 1.158 1.00 32.01 33 ASN A C 2
ATOM 1950 O O . ASN A 1 36 ? 9.185 -1.566 1.943 1.00 24.24 33 ASN A O 2
ATOM 1961 N N . ILE A 1 37 ? 9.919 -3.654 1.517 1.00 50.40 34 ILE A N 2
ATOM 1962 C CA . ILE A 1 37 ? 9.751 -4.123 2.923 1.00 61.02 34 ILE A CA 2
ATOM 1963 C C . ILE A 1 37 ? 10.756 -3.436 3.907 1.00 21.50 34 ILE A C 2
ATOM 1964 O O . ILE A 1 37 ? 11.918 -3.221 3.554 1.00 52.40 34 ILE A O 2
ATOM 1980 N N . LEU A 1 38 ? 10.285 -3.041 5.129 1.00 65.33 35 LEU A N 2
ATOM 1981 C CA . LEU A 1 38 ? 11.212 -2.522 6.170 1.00 1.25 35 LEU A CA 2
ATOM 1982 C C . LEU A 1 38 ? 11.458 -3.614 7.238 1.00 54.43 35 LEU A C 2
ATOM 1983 O O . LEU A 1 38 ? 12.509 -3.631 7.886 1.00 14.15 35 LEU A O 2
ATOM 1999 N N . LYS A 1 39 ? 10.482 -4.532 7.404 1.00 50.02 36 LYS A N 2
ATOM 2000 C CA . LYS A 1 39 ? 10.511 -5.554 8.471 1.00 41.12 36 LYS A CA 2
ATOM 2001 C C . LYS A 1 39 ? 9.772 -6.843 7.992 1.00 30.35 36 LYS A C 2
ATOM 2002 O O . LYS A 1 39 ? 8.726 -6.725 7.354 1.00 51.24 36 LYS A O 2
ATOM 2021 N N . CYS A 1 40 ? 10.312 -8.067 8.259 1.00 10.14 37 CYS A N 2
ATOM 2022 C CA . CYS A 1 40 ? 9.629 -9.320 7.897 1.00 63.23 37 CYS A CA 2
ATOM 2023 C C . CYS A 1 40 ? 9.825 -10.332 9.002 1.00 2.23 37 CYS A C 2
ATOM 2024 O O . CYS A 1 40 ? 10.950 -10.791 9.234 1.00 41.12 37 CYS A O 2
ATOM 2032 N N . ASP A 1 41 ? 8.766 -10.652 9.735 1.00 53.05 38 ASP A N 2
ATOM 2033 C CA . ASP A 1 41 ? 8.938 -11.697 10.785 1.00 55.33 38 ASP A CA 2
ATOM 2034 C C . ASP A 1 41 ? 8.229 -13.021 10.434 1.00 44.55 38 ASP A C 2
ATOM 2035 O O . ASP A 1 41 ? 7.173 -13.025 9.794 1.00 34.12 38 ASP A O 2
ATOM 2044 N N . VAL A 1 42 ? 8.836 -14.144 10.866 1.00 43.02 39 VAL A N 2
ATOM 2045 C CA . VAL A 1 42 ? 8.249 -15.487 10.681 1.00 74.52 39 VAL A CA 2
ATOM 2046 C C . VAL A 1 42 ? 7.928 -16.007 12.070 1.00 63.42 39 VAL A C 2
ATOM 2047 O O . VAL A 1 42 ? 8.842 -16.290 12.860 1.00 3.30 39 VAL A O 2
ATOM 2060 N N . LYS A 1 43 ? 6.644 -16.114 12.386 1.00 33.32 40 LYS A N 2
ATOM 2061 C CA . LYS A 1 43 ? 6.247 -16.616 13.690 1.00 54.23 40 LYS A CA 2
ATOM 2062 C C . LYS A 1 43 ? 5.349 -17.885 13.532 1.00 64.12 40 LYS A C 2
ATOM 2063 O O . LYS A 1 43 ? 4.474 -17.892 12.662 1.00 54.01 40 LYS A O 2
ATOM 2082 N N . LYS A 1 44 ? 5.535 -18.973 14.345 1.00 63.15 41 LYS A N 2
ATOM 2083 C CA . LYS A 1 44 ? 4.857 -20.251 14.018 1.00 0.32 41 LYS A CA 2
ATOM 2084 C C . LYS A 1 44 ? 4.051 -20.707 15.272 1.00 64.10 41 LYS A C 2
ATOM 2085 O O . LYS A 1 44 ? 4.494 -20.427 16.390 1.00 53.31 41 LYS A O 2
ATOM 2104 N N . THR A 1 45 ? 2.847 -21.328 15.136 1.00 71.22 42 THR A N 2
ATOM 2105 C CA . THR A 1 45 ? 2.111 -21.715 16.332 1.00 42.10 42 THR A CA 2
ATOM 2106 C C . THR A 1 45 ? 2.303 -23.231 16.638 1.00 62.23 42 THR A C 2
ATOM 2107 O O . THR A 1 45 ? 2.871 -23.956 15.813 1.00 4.42 42 THR A O 2
ATOM 2118 N N . VAL A 1 46 ? 1.811 -23.703 17.814 1.00 41.20 43 VAL A N 2
ATOM 2119 C CA . VAL A 1 46 ? 1.935 -25.114 18.244 1.00 14.51 43 VAL A CA 2
ATOM 2120 C C . VAL A 1 46 ? 0.951 -26.047 17.480 1.00 64.04 43 VAL A C 2
ATOM 2121 O O . VAL A 1 46 ? 1.084 -27.271 17.526 1.00 50.13 43 VAL A O 2
ATOM 2134 N N . SER A 1 47 ? 0.004 -25.464 16.715 1.00 53.03 44 SER A N 2
ATOM 2135 C CA . SER A 1 47 ? -1.021 -26.255 15.991 1.00 74.03 44 SER A CA 2
ATOM 2136 C C . SER A 1 47 ? -0.505 -26.640 14.585 1.00 44.45 44 SER A C 2
ATOM 2137 O O . SER A 1 47 ? -1.252 -27.183 13.765 1.00 62.13 44 SER A O 2
ATOM 2145 N N . GLY A 1 48 ? 0.785 -26.353 14.321 1.00 61.34 45 GLY A N 2
ATOM 2146 C CA . GLY A 1 48 ? 1.411 -26.688 13.035 1.00 44.22 45 GLY A CA 2
ATOM 2147 C C . GLY A 1 48 ? 1.173 -25.690 11.891 1.00 14.15 45 GLY A C 2
ATOM 2148 O O . GLY A 1 48 ? 1.741 -25.864 10.810 1.00 44.20 45 GLY A O 2
ATOM 2152 N N . ALA A 1 49 ? 0.353 -24.657 12.108 1.00 20.24 46 ALA A N 2
ATOM 2153 C CA . ALA A 1 49 ? 0.141 -23.614 11.094 1.00 21.43 46 ALA A CA 2
ATOM 2154 C C . ALA A 1 49 ? 1.224 -22.511 11.236 1.00 14.41 46 ALA A C 2
ATOM 2155 O O . ALA A 1 49 ? 1.486 -22.039 12.348 1.00 50.31 46 ALA A O 2
ATOM 2162 N N . ALA A 1 50 ? 1.863 -22.113 10.121 1.00 44.14 47 ALA A N 2
ATOM 2163 C CA . ALA A 1 50 ? 2.925 -21.082 10.171 1.00 61.41 47 ALA A CA 2
ATOM 2164 C C . ALA A 1 50 ? 2.362 -19.779 9.627 1.00 52.34 47 ALA A C 2
ATOM 2165 O O . ALA A 1 50 ? 1.509 -19.822 8.733 1.00 33.13 47 ALA A O 2
ATOM 2172 N N . PHE A 1 51 ? 2.801 -18.611 10.140 1.00 14.31 48 PHE A N 2
ATOM 2173 C CA . PHE A 1 51 ? 2.283 -17.365 9.608 1.00 43.24 48 PHE A CA 2
ATOM 2174 C C . PHE A 1 51 ? 3.454 -16.481 9.222 1.00 61.41 48 PHE A C 2
ATOM 2175 O O . PHE A 1 51 ? 4.506 -16.527 9.869 1.00 22.20 48 PHE A O 2
ATOM 2192 N N . ALA A 1 52 ? 3.288 -15.680 8.175 1.00 51.23 49 ALA A N 2
ATOM 2193 C CA . ALA A 1 52 ? 4.307 -14.698 7.859 1.00 11.42 49 ALA A CA 2
ATOM 2194 C C . ALA A 1 52 ? 3.708 -13.286 7.874 1.00 24.22 49 ALA A C 2
ATOM 2195 O O . ALA A 1 52 ? 2.563 -13.071 7.438 1.00 14.35 49 ALA A O 2
ATOM 2202 N N . PHE A 1 53 ? 4.481 -12.344 8.436 1.00 72.11 50 PHE A N 2
ATOM 2203 C CA . PHE A 1 53 ? 4.002 -11.028 8.779 1.00 4.33 50 PHE A CA 2
ATOM 2204 C C . PHE A 1 53 ? 4.935 -10.019 8.087 1.00 54.53 50 PHE A C 2
ATOM 2205 O O . PHE A 1 53 ? 6.157 -10.007 8.407 1.00 61.52 50 PHE A O 2
ATOM 2222 N N . ILE A 1 54 ? 4.414 -9.179 7.141 1.00 32.43 51 ILE A N 2
ATOM 2223 C CA . ILE A 1 54 ? 5.344 -8.480 6.214 1.00 74.05 51 ILE A CA 2
ATOM 2224 C C . ILE A 1 54 ? 5.033 -7.001 6.008 1.00 52.51 51 ILE A C 2
ATOM 2225 O O . ILE A 1 54 ? 4.063 -6.645 5.343 1.00 1.42 51 ILE A O 2
ATOM 2241 N N . GLU A 1 55 ? 5.944 -6.163 6.491 1.00 32.23 52 GLU A N 2
ATOM 2242 C CA . GLU A 1 55 ? 5.738 -4.699 6.558 1.00 12.41 52 GLU A CA 2
ATOM 2243 C C . GLU A 1 55 ? 6.224 -3.971 5.282 1.00 42.23 52 GLU A C 2
ATOM 2244 O O . GLU A 1 55 ? 7.440 -3.882 5.049 1.00 70.40 52 GLU A O 2
ATOM 2256 N N . PHE A 1 56 ? 5.285 -3.460 4.452 1.00 51.44 53 PHE A N 2
ATOM 2257 C CA . PHE A 1 56 ? 5.651 -2.711 3.222 1.00 1.50 53 PHE A CA 2
ATOM 2258 C C . PHE A 1 56 ? 5.360 -1.202 3.352 1.00 51.02 53 PHE A C 2
ATOM 2259 O O . PHE A 1 56 ? 4.527 -0.802 4.171 1.00 73.21 53 PHE A O 2
ATOM 2276 N N . GLU A 1 57 ? 6.073 -0.358 2.570 1.00 22.22 54 GLU A N 2
ATOM 2277 C CA . GLU A 1 57 ? 5.757 1.104 2.517 1.00 5.40 54 GLU A CA 2
ATOM 2278 C C . GLU A 1 57 ? 4.588 1.455 1.572 1.00 63.42 54 GLU A C 2
ATOM 2279 O O . GLU A 1 57 ? 3.914 2.463 1.797 1.00 35.40 54 GLU A O 2
ATOM 2291 N N . ASP A 1 58 ? 4.320 0.650 0.539 1.00 4.43 55 ASP A N 2
ATOM 2292 C CA . ASP A 1 58 ? 3.246 0.970 -0.378 1.00 31.51 55 ASP A CA 2
ATOM 2293 C C . ASP A 1 58 ? 2.172 -0.117 -0.338 1.00 1.24 55 ASP A C 2
ATOM 2294 O O . ASP A 1 58 ? 2.477 -1.290 -0.586 1.00 40.21 55 ASP A O 2
ATOM 2303 N N . ALA A 1 59 ? 0.918 0.245 0.004 1.00 71.42 56 ALA A N 2
ATOM 2304 C CA . ALA A 1 59 ? -0.185 -0.718 -0.100 1.00 31.54 56 ALA A CA 2
ATOM 2305 C C . ALA A 1 59 ? -0.688 -0.977 -1.545 1.00 34.22 56 ALA A C 2
ATOM 2306 O O . ALA A 1 59 ? -1.062 -2.121 -1.835 1.00 31.22 56 ALA A O 2
ATOM 2313 N N . ARG A 1 60 ? -0.724 0.033 -2.466 1.00 11.41 57 ARG A N 2
ATOM 2314 C CA . ARG A 1 60 ? -1.473 -0.191 -3.724 1.00 50.14 57 ARG A CA 2
ATOM 2315 C C . ARG A 1 60 ? -0.671 -1.010 -4.788 1.00 2.24 57 ARG A C 2
ATOM 2316 O O . ARG A 1 60 ? -1.291 -1.695 -5.597 1.00 13.12 57 ARG A O 2
ATOM 2337 N N . ASP A 1 61 ? 0.696 -0.911 -4.806 1.00 74.34 58 ASP A N 2
ATOM 2338 C CA . ASP A 1 61 ? 1.540 -1.740 -5.731 1.00 31.02 58 ASP A CA 2
ATOM 2339 C C . ASP A 1 61 ? 1.399 -3.273 -5.458 1.00 1.14 58 ASP A C 2
ATOM 2340 O O . ASP A 1 61 ? 1.127 -4.052 -6.378 1.00 13.30 58 ASP A O 2
ATOM 2349 N N . ALA A 1 62 ? 1.555 -3.681 -4.183 1.00 30.23 59 ALA A N 2
ATOM 2350 C CA . ALA A 1 62 ? 1.407 -5.073 -3.727 1.00 2.03 59 ALA A CA 2
ATOM 2351 C C . ALA A 1 62 ? 0.057 -5.786 -4.091 1.00 64.40 59 ALA A C 2
ATOM 2352 O O . ALA A 1 62 ? 0.029 -7.007 -4.123 1.00 20.13 59 ALA A O 2
ATOM 2359 N N . ALA A 1 63 ? -1.042 -5.020 -4.296 1.00 1.13 60 ALA A N 2
ATOM 2360 C CA . ALA A 1 63 ? -2.397 -5.529 -4.690 1.00 42.43 60 ALA A CA 2
ATOM 2361 C C . ALA A 1 63 ? -2.388 -6.499 -5.939 1.00 44.11 60 ALA A C 2
ATOM 2362 O O . ALA A 1 63 ? -3.087 -7.529 -5.888 1.00 12.32 60 ALA A O 2
ATOM 2369 N N . ASP A 1 64 ? -1.610 -6.192 -7.036 1.00 23.00 61 ASP A N 2
ATOM 2370 C CA . ASP A 1 64 ? -1.366 -7.171 -8.170 1.00 2.03 61 ASP A CA 2
ATOM 2371 C C . ASP A 1 64 ? -0.826 -8.536 -7.706 1.00 23.14 61 ASP A C 2
ATOM 2372 O O . ASP A 1 64 ? -1.310 -9.615 -8.112 1.00 51.50 61 ASP A O 2
ATOM 2381 N N . ALA A 1 65 ? 0.180 -8.526 -6.867 1.00 35.21 62 ALA A N 2
ATOM 2382 C CA . ALA A 1 65 ? 0.718 -9.772 -6.379 1.00 12.51 62 ALA A CA 2
ATOM 2383 C C . ALA A 1 65 ? -0.239 -10.456 -5.374 1.00 30.05 62 ALA A C 2
ATOM 2384 O O . ALA A 1 65 ? -0.372 -11.687 -5.382 1.00 60.02 62 ALA A O 2
ATOM 2391 N N . ILE A 1 66 ? -0.989 -9.681 -4.584 1.00 14.21 63 ILE A N 2
ATOM 2392 C CA . ILE A 1 66 ? -1.847 -10.290 -3.596 1.00 32.33 63 ILE A CA 2
ATOM 2393 C C . ILE A 1 66 ? -3.081 -10.957 -4.231 1.00 52.10 63 ILE A C 2
ATOM 2394 O O . ILE A 1 66 ? -3.437 -12.016 -3.769 1.00 32.12 63 ILE A O 2
ATOM 2410 N N . LYS A 1 67 ? -3.746 -10.350 -5.250 1.00 71.24 64 LYS A N 2
ATOM 2411 C CA . LYS A 1 67 ? -4.646 -11.123 -6.137 1.00 50.14 64 LYS A CA 2
ATOM 2412 C C . LYS A 1 67 ? -3.954 -12.303 -6.880 1.00 42.12 64 LYS A C 2
ATOM 2413 O O . LYS A 1 67 ? -4.622 -13.301 -7.140 1.00 31.22 64 LYS A O 2
ATOM 2432 N N . GLU A 1 68 ? -2.652 -12.209 -7.283 1.00 32.05 65 GLU A N 2
ATOM 2433 C CA . GLU A 1 68 ? -2.004 -13.411 -7.898 1.00 63.13 65 GLU A CA 2
ATOM 2434 C C . GLU A 1 68 ? -1.853 -14.601 -6.890 1.00 64.45 65 GLU A C 2
ATOM 2435 O O . GLU A 1 68 ? -1.765 -15.753 -7.329 1.00 23.24 65 GLU A O 2
ATOM 2447 N N . LYS A 1 69 ? -1.822 -14.345 -5.551 1.00 30.03 66 LYS A N 2
ATOM 2448 C CA . LYS A 1 69 ? -2.120 -15.470 -4.583 1.00 4.15 66 LYS A CA 2
ATOM 2449 C C . LYS A 1 69 ? -3.478 -15.384 -3.773 1.00 53.25 66 LYS A C 2
ATOM 2450 O O . LYS A 1 69 ? -3.628 -16.107 -2.782 1.00 32.41 66 LYS A O 2
ATOM 2469 N N . ASP A 1 70 ? -4.465 -14.548 -4.188 1.00 11.23 67 ASP A N 2
ATOM 2470 C CA . ASP A 1 70 ? -5.734 -14.370 -3.416 1.00 41.11 67 ASP A CA 2
ATOM 2471 C C . ASP A 1 70 ? -6.739 -15.472 -3.629 1.00 11.05 67 ASP A C 2
ATOM 2472 O O . ASP A 1 70 ? -6.668 -16.201 -4.620 1.00 71.15 67 ASP A O 2
ATOM 2481 N N . GLY A 1 71 ? -7.688 -15.605 -2.694 1.00 32.51 68 GLY A N 2
ATOM 2482 C CA . GLY A 1 71 ? -8.369 -16.861 -2.565 1.00 23.32 68 GLY A CA 2
ATOM 2483 C C . GLY A 1 71 ? -8.147 -17.567 -1.239 1.00 10.30 68 GLY A C 2
ATOM 2484 O O . GLY A 1 71 ? -8.115 -18.799 -1.227 1.00 24.40 68 GLY A O 2
ATOM 2488 N N . CYS A 1 72 ? -7.904 -16.782 -0.143 1.00 12.22 69 CYS A N 2
ATOM 2489 C CA . CYS A 1 72 ? -7.638 -17.358 1.175 1.00 33.43 69 CYS A CA 2
ATOM 2490 C C . CYS A 1 72 ? -8.735 -18.344 1.579 1.00 41.03 69 CYS A C 2
ATOM 2491 O O . CYS A 1 72 ? -9.923 -17.998 1.609 1.00 53.15 69 CYS A O 2
ATOM 2499 N N . ASP A 1 73 ? -8.312 -19.577 1.928 1.00 54.32 70 ASP A N 2
ATOM 2500 C CA . ASP A 1 73 ? -9.254 -20.630 2.209 1.00 43.20 70 ASP A CA 2
ATOM 2501 C C . ASP A 1 73 ? -8.933 -21.355 3.531 1.00 12.15 70 ASP A C 2
ATOM 2502 O O . ASP A 1 73 ? -7.739 -21.469 3.915 1.00 3.42 70 ASP A O 2
ATOM 2511 N N . PHE A 1 74 ? -10.017 -21.873 4.165 1.00 21.41 71 PHE A N 2
ATOM 2512 C CA . PHE A 1 74 ? -10.094 -22.395 5.522 1.00 24.43 71 PHE A CA 2
ATOM 2513 C C . PHE A 1 74 ? -11.134 -23.532 5.523 1.00 10.34 71 PHE A C 2
ATOM 2514 O O . PHE A 1 74 ? -12.062 -23.471 4.715 1.00 34.23 71 PHE A O 2
ATOM 2531 N N . GLU A 1 75 ? -10.944 -24.576 6.350 1.00 15.53 72 GLU A N 2
ATOM 2532 C CA . GLU A 1 75 ? -11.850 -25.767 6.386 1.00 21.13 72 GLU A CA 2
ATOM 2533 C C . GLU A 1 75 ? -11.678 -26.693 5.151 1.00 41.41 72 GLU A C 2
ATOM 2534 O O . GLU A 1 75 ? -12.590 -26.877 4.340 1.00 33.31 72 GLU A O 2
ATOM 2546 N N . GLY A 1 76 ? -10.469 -27.244 5.026 1.00 40.00 73 GLY A N 2
ATOM 2547 C CA . GLY A 1 76 ? -10.177 -28.316 4.063 1.00 3.15 73 GLY A CA 2
ATOM 2548 C C . GLY A 1 76 ? -9.503 -27.911 2.750 1.00 44.25 73 GLY A C 2
ATOM 2549 O O . GLY A 1 76 ? -9.008 -28.787 2.031 1.00 51.15 73 GLY A O 2
ATOM 2553 N N . ASN A 1 77 ? -9.456 -26.629 2.425 1.00 53.22 74 ASN A N 2
ATOM 2554 C CA . ASN A 1 77 ? -8.393 -26.122 1.543 1.00 4.52 74 ASN A CA 2
ATOM 2555 C C . ASN A 1 77 ? -7.515 -25.205 2.387 1.00 34.21 74 ASN A C 2
ATOM 2556 O O . ASN A 1 77 ? -8.026 -24.286 3.016 1.00 11.54 74 ASN A O 2
ATOM 2567 N N . LYS A 1 78 ? -6.205 -25.497 2.480 1.00 21.44 75 LYS A N 2
ATOM 2568 C CA . LYS A 1 78 ? -5.337 -24.676 3.373 1.00 0.41 75 LYS A CA 2
ATOM 2569 C C . LYS A 1 78 ? -4.662 -23.564 2.550 1.00 31.12 75 LYS A C 2
ATOM 2570 O O . LYS A 1 78 ? -3.705 -23.879 1.834 1.00 60.25 75 LYS A O 2
ATOM 2589 N N . LEU A 1 79 ? -5.111 -22.273 2.621 1.00 12.32 76 LEU A N 2
ATOM 2590 C CA . LEU A 1 79 ? -4.450 -21.232 1.789 1.00 54.33 76 LEU A CA 2
ATOM 2591 C C . LEU A 1 79 ? -4.826 -19.793 2.230 1.00 13.15 76 LEU A C 2
ATOM 2592 O O . LEU A 1 79 ? -5.458 -19.111 1.462 1.00 22.15 76 LEU A O 2
ATOM 2608 N N . ARG A 1 80 ? -4.446 -19.272 3.423 1.00 72.42 77 ARG A N 2
ATOM 2609 C CA . ARG A 1 80 ? -4.960 -17.962 3.834 1.00 35.21 77 ARG A CA 2
ATOM 2610 C C . ARG A 1 80 ? -3.915 -16.847 3.477 1.00 21.15 77 ARG A C 2
ATOM 2611 O O . ARG A 1 80 ? -2.835 -16.786 4.068 1.00 24.53 77 ARG A O 2
ATOM 2632 N N . VAL A 1 81 ? -4.214 -15.962 2.491 1.00 42.03 78 VAL A N 2
ATOM 2633 C CA . VAL A 1 81 ? -3.380 -14.783 2.259 1.00 21.24 78 VAL A CA 2
ATOM 2634 C C . VAL A 1 81 ? -4.287 -13.535 2.360 1.00 10.53 78 VAL A C 2
ATOM 2635 O O . VAL A 1 81 ? -5.199 -13.404 1.537 1.00 12.03 78 VAL A O 2
ATOM 2648 N N . GLU A 1 82 ? -4.095 -12.619 3.345 1.00 53.21 79 GLU A N 2
ATOM 2649 C CA . GLU A 1 82 ? -4.906 -11.417 3.379 1.00 23.14 79 GLU A CA 2
ATOM 2650 C C . GLU A 1 82 ? -4.072 -10.198 3.734 1.00 3.22 79 GLU A C 2
ATOM 2651 O O . GLU A 1 82 ? -3.106 -10.268 4.530 1.00 11.32 79 GLU A O 2
ATOM 2663 N N . VAL A 1 83 ? -4.418 -9.088 3.098 1.00 42.31 80 VAL A N 2
ATOM 2664 C CA . VAL A 1 83 ? -3.904 -7.803 3.484 1.00 1.34 80 VAL A CA 2
ATOM 2665 C C . VAL A 1 83 ? -4.780 -7.150 4.571 1.00 72.44 80 VAL A C 2
ATOM 2666 O O . VAL A 1 83 ? -5.983 -6.943 4.390 1.00 23.41 80 VAL A O 2
ATOM 2679 N N . PRO A 1 84 ? -4.182 -6.821 5.730 1.00 44.21 81 PRO A N 2
ATOM 2680 C CA . PRO A 1 84 ? -4.736 -5.834 6.649 1.00 55.44 81 PRO A CA 2
ATOM 2681 C C . PRO A 1 84 ? -4.188 -4.431 6.362 1.00 2.41 81 PRO A C 2
ATOM 2682 O O . PRO A 1 84 ? -4.030 -3.613 7.276 1.00 63.22 81 PRO A O 2
ATOM 2693 N N . PHE A 1 85 ? -3.917 -4.150 5.080 1.00 52.34 82 PHE A N 2
ATOM 2694 C CA . PHE A 1 85 ? -3.409 -2.842 4.695 1.00 0.34 82 PHE A CA 2
ATOM 2695 C C . PHE A 1 85 ? -4.188 -2.229 3.530 1.00 3.45 82 PHE A C 2
ATOM 2696 O O . PHE A 1 85 ? -3.754 -1.214 2.984 1.00 1.42 82 PHE A O 2
ATOM 2713 N N . ASN A 1 86 ? -5.333 -2.829 3.163 1.00 11.32 83 ASN A N 2
ATOM 2714 C CA . ASN A 1 86 ? -6.017 -2.477 1.883 1.00 50.31 83 ASN A CA 2
ATOM 2715 C C . ASN A 1 86 ? -6.824 -1.164 2.016 1.00 33.53 83 ASN A C 2
ATOM 2716 O O . ASN A 1 86 ? -8.056 -1.196 2.053 1.00 13.10 83 ASN A O 2
ATOM 2727 N N . ALA A 1 87 ? -6.103 -0.024 2.140 1.00 5.51 84 ALA A N 2
ATOM 2728 C CA . ALA A 1 87 ? -6.694 1.314 2.231 1.00 41.05 84 ALA A CA 2
ATOM 2729 C C . ALA A 1 87 ? -5.581 2.388 2.121 1.00 2.02 84 ALA A C 2
ATOM 2730 O O . ALA A 1 87 ? -5.631 3.411 2.804 1.00 64.24 84 ALA A O 2
ATOM 2737 N N . ARG A 1 88 ? -4.611 2.122 1.206 1.00 62.20 85 ARG A N 2
ATOM 2738 C CA . ARG A 1 88 ? -3.420 2.983 0.916 1.00 70.23 85 ARG A CA 2
ATOM 2739 C C . ARG A 1 88 ? -2.402 3.068 2.092 1.00 4.21 85 ARG A C 2
ATOM 2740 O O . ARG A 1 88 ? -1.308 2.505 1.989 1.00 12.34 85 ARG A O 2
ATOM 2761 N N . GLU A 1 89 ? -2.708 3.826 3.153 1.00 14.25 86 GLU A N 2
ATOM 2762 C CA . GLU A 1 89 ? -1.902 3.813 4.367 1.00 63.14 86 GLU A CA 2
ATOM 2763 C C . GLU A 1 89 ? -2.839 3.742 5.579 1.00 70.51 86 GLU A C 2
ATOM 2764 O O . GLU A 1 89 ? -3.607 4.705 5.794 1.00 74.23 86 GLU A O 2
ATOM 2777 N N . GLY A 1 1 ? -7.185 -3.492 -7.357 1.00 32.22 -2 GLY A N 3
ATOM 2778 C CA . GLY A 1 1 ? -7.482 -2.364 -6.438 1.00 51.31 -2 GLY A CA 3
ATOM 2779 C C . GLY A 1 1 ? -6.420 -1.281 -6.507 1.00 13.01 -2 GLY A C 3
ATOM 2780 O O . GLY A 1 1 ? -5.226 -1.586 -6.552 1.00 22.04 -2 GLY A O 3
ATOM 2786 N N . SER A 1 2 ? -6.856 -0.015 -6.515 1.00 5.45 -1 SER A N 3
ATOM 2787 C CA . SER A 1 2 ? -5.949 1.127 -6.637 1.00 31.22 -1 SER A CA 3
ATOM 2788 C C . SER A 1 2 ? -6.440 2.312 -5.797 1.00 45.43 -1 SER A C 3
ATOM 2789 O O . SER A 1 2 ? -7.580 2.761 -5.950 1.00 33.33 -1 SER A O 3
ATOM 2797 N N . HIS A 1 3 ? -5.570 2.801 -4.903 1.00 32.43 0 HIS A N 3
ATOM 2798 C CA . HIS A 1 3 ? -5.852 3.974 -4.056 1.00 10.11 0 HIS A CA 3
ATOM 2799 C C . HIS A 1 3 ? -4.545 4.689 -3.671 1.00 50.40 0 HIS A C 3
ATOM 2800 O O . HIS A 1 3 ? -3.484 4.056 -3.612 1.00 63.10 0 HIS A O 3
ATOM 2815 N N . MET A 1 4 ? -4.637 6.012 -3.443 1.00 52.01 1 MET A N 3
ATOM 2816 C CA . MET A 1 4 ? -3.498 6.835 -2.975 1.00 13.42 1 MET A CA 3
ATOM 2817 C C . MET A 1 4 ? -3.977 8.066 -2.169 1.00 31.30 1 MET A C 3
ATOM 2818 O O . MET A 1 4 ? -4.350 9.099 -2.737 1.00 40.00 1 MET A O 3
ATOM 2832 N N . VAL A 1 5 ? -4.016 7.936 -0.836 1.00 32.21 2 VAL A N 3
ATOM 2833 C CA . VAL A 1 5 ? -4.388 9.054 0.060 1.00 60.11 2 VAL A CA 3
ATOM 2834 C C . VAL A 1 5 ? -3.330 9.181 1.176 1.00 73.21 2 VAL A C 3
ATOM 2835 O O . VAL A 1 5 ? -2.683 8.190 1.528 1.00 14.11 2 VAL A O 3
ATOM 2848 N N . ILE A 1 6 ? -3.140 10.406 1.693 1.00 1.30 3 ILE A N 3
ATOM 2849 C CA . ILE A 1 6 ? -2.241 10.663 2.817 1.00 43.33 3 ILE A CA 3
ATOM 2850 C C . ILE A 1 6 ? -2.809 10.084 4.143 1.00 43.01 3 ILE A C 3
ATOM 2851 O O . ILE A 1 6 ? -3.715 10.654 4.765 1.00 3.34 3 ILE A O 3
ATOM 2867 N N . ARG A 1 7 ? -2.323 8.891 4.518 1.00 15.44 4 ARG A N 3
ATOM 2868 C CA . ARG A 1 7 ? -2.546 8.357 5.853 1.00 5.15 4 ARG A CA 3
ATOM 2869 C C . ARG A 1 7 ? -1.234 7.774 6.392 1.00 74.11 4 ARG A C 3
ATOM 2870 O O . ARG A 1 7 ? -0.392 7.321 5.607 1.00 44.22 4 ARG A O 3
ATOM 2891 N N . GLU A 1 8 ? -1.056 7.767 7.717 1.00 21.23 5 GLU A N 3
ATOM 2892 C CA . GLU A 1 8 ? 0.245 7.423 8.304 1.00 51.53 5 GLU A CA 3
ATOM 2893 C C . GLU A 1 8 ? 0.167 6.082 9.081 1.00 14.13 5 GLU A C 3
ATOM 2894 O O . GLU A 1 8 ? -0.326 6.047 10.214 1.00 53.13 5 GLU A O 3
ATOM 2906 N N . SER A 1 9 ? 0.629 4.963 8.459 1.00 33.41 6 SER A N 3
ATOM 2907 C CA . SER A 1 9 ? 0.500 3.635 9.064 1.00 33.33 6 SER A CA 3
ATOM 2908 C C . SER A 1 9 ? 1.637 2.721 8.522 1.00 3.25 6 SER A C 3
ATOM 2909 O O . SER A 1 9 ? 2.547 3.208 7.848 1.00 71.41 6 SER A O 3
ATOM 2917 N N . VAL A 1 10 ? 1.570 1.410 8.806 1.00 41.22 7 VAL A N 3
ATOM 2918 C CA . VAL A 1 10 ? 2.508 0.419 8.281 1.00 22.54 7 VAL A CA 3
ATOM 2919 C C . VAL A 1 10 ? 1.695 -0.752 7.808 1.00 62.24 7 VAL A C 3
ATOM 2920 O O . VAL A 1 10 ? 0.999 -1.421 8.587 1.00 71.23 7 VAL A O 3
ATOM 2933 N N . SER A 1 11 ? 1.748 -0.954 6.524 1.00 51.55 8 SER A N 3
ATOM 2934 C CA . SER A 1 11 ? 0.922 -1.958 5.878 1.00 43.42 8 SER A CA 3
ATOM 2935 C C . SER A 1 11 ? 1.600 -3.337 5.986 1.00 3.41 8 SER A C 3
ATOM 2936 O O . SER A 1 11 ? 2.751 -3.493 5.573 1.00 12.01 8 SER A O 3
ATOM 2944 N N . ARG A 1 12 ? 0.891 -4.338 6.555 1.00 43.30 9 ARG A N 3
ATOM 2945 C CA . ARG A 1 12 ? 1.546 -5.629 6.875 1.00 62.42 9 ARG A CA 3
ATOM 2946 C C . ARG A 1 12 ? 0.802 -6.827 6.226 1.00 4.53 9 ARG A C 3
ATOM 2947 O O . ARG A 1 12 ? -0.392 -6.749 6.051 1.00 34.44 9 ARG A O 3
ATOM 2968 N N . ILE A 1 13 ? 1.486 -7.952 5.892 1.00 33.44 10 ILE A N 3
ATOM 2969 C CA . ILE A 1 13 ? 0.838 -9.073 5.186 1.00 51.44 10 ILE A CA 3
ATOM 2970 C C . ILE A 1 13 ? 0.869 -10.298 6.079 1.00 74.30 10 ILE A C 3
ATOM 2971 O O . ILE A 1 13 ? 1.930 -10.552 6.707 1.00 13.21 10 ILE A O 3
ATOM 2987 N N . TYR A 1 14 ? -0.286 -11.037 6.119 1.00 34.01 11 TYR A N 3
ATOM 2988 C CA . TYR A 1 14 ? -0.364 -12.296 6.881 1.00 33.53 11 TYR A CA 3
ATOM 2989 C C . TYR A 1 14 ? -0.361 -13.529 5.903 1.00 70.43 11 TYR A C 3
ATOM 2990 O O . TYR A 1 14 ? -1.321 -13.687 5.128 1.00 64.35 11 TYR A O 3
ATOM 3008 N N . VAL A 1 15 ? 0.699 -14.404 5.897 1.00 61.11 12 VAL A N 3
ATOM 3009 C CA . VAL A 1 15 ? 0.677 -15.592 5.014 1.00 13.32 12 VAL A CA 3
ATOM 3010 C C . VAL A 1 15 ? 0.928 -16.869 5.876 1.00 14.13 12 VAL A C 3
ATOM 3011 O O . VAL A 1 15 ? 2.054 -17.136 6.295 1.00 53.33 12 VAL A O 3
ATOM 3024 N N . GLY A 1 16 ? -0.138 -17.652 6.159 1.00 75.43 13 GLY A N 3
ATOM 3025 C CA . GLY A 1 16 ? 0.026 -18.888 6.933 1.00 72.45 13 GLY A CA 3
ATOM 3026 C C . GLY A 1 16 ? -0.374 -20.146 6.159 1.00 44.23 13 GLY A C 3
ATOM 3027 O O . GLY A 1 16 ? -0.869 -20.040 5.030 1.00 62.40 13 GLY A O 3
ATOM 3031 N N . ASN A 1 17 ? -0.150 -21.344 6.776 1.00 45.21 14 ASN A N 3
ATOM 3032 C CA . ASN A 1 17 ? -0.508 -22.665 6.170 1.00 13.30 14 ASN A CA 3
ATOM 3033 C C . ASN A 1 17 ? 0.008 -22.905 4.726 1.00 31.04 14 ASN A C 3
ATOM 3034 O O . ASN A 1 17 ? -0.611 -23.654 3.992 1.00 43.41 14 ASN A O 3
ATOM 3045 N N . LEU A 1 18 ? 1.132 -22.311 4.329 1.00 55.23 15 LEU A N 3
ATOM 3046 C CA . LEU A 1 18 ? 1.666 -22.502 2.981 1.00 12.20 15 LEU A CA 3
ATOM 3047 C C . LEU A 1 18 ? 2.580 -23.759 2.933 1.00 24.15 15 LEU A C 3
ATOM 3048 O O . LEU A 1 18 ? 3.184 -24.124 3.953 1.00 31.14 15 LEU A O 3
ATOM 3064 N N . PRO A 1 19 ? 2.692 -24.455 1.776 1.00 23.12 16 PRO A N 3
ATOM 3065 C CA . PRO A 1 19 ? 3.590 -25.606 1.678 1.00 31.32 16 PRO A CA 3
ATOM 3066 C C . PRO A 1 19 ? 5.072 -25.187 1.389 1.00 0.53 16 PRO A C 3
ATOM 3067 O O . PRO A 1 19 ? 5.287 -24.415 0.450 1.00 4.24 16 PRO A O 3
ATOM 3078 N N . SER A 1 20 ? 6.046 -25.714 2.223 1.00 23.52 17 SER A N 3
ATOM 3079 C CA . SER A 1 20 ? 7.541 -25.493 2.189 1.00 62.41 17 SER A CA 3
ATOM 3080 C C . SER A 1 20 ? 8.013 -24.733 3.432 1.00 40.31 17 SER A C 3
ATOM 3081 O O . SER A 1 20 ? 9.142 -24.955 3.886 1.00 10.04 17 SER A O 3
ATOM 3089 N N . HIS A 1 21 ? 7.114 -23.884 3.993 1.00 32.12 18 HIS A N 3
ATOM 3090 C CA . HIS A 1 21 ? 7.437 -22.866 5.014 1.00 21.21 18 HIS A CA 3
ATOM 3091 C C . HIS A 1 21 ? 8.310 -21.754 4.402 1.00 54.35 18 HIS A C 3
ATOM 3092 O O . HIS A 1 21 ? 9.507 -21.929 4.155 1.00 64.10 18 HIS A O 3
ATOM 3107 N N . VAL A 1 22 ? 7.676 -20.608 4.172 1.00 23.41 19 VAL A N 3
ATOM 3108 C CA . VAL A 1 22 ? 8.355 -19.446 3.608 1.00 22.54 19 VAL A CA 3
ATOM 3109 C C . VAL A 1 22 ? 9.213 -18.772 4.721 1.00 62.54 19 VAL A C 3
ATOM 3110 O O . VAL A 1 22 ? 8.682 -18.374 5.767 1.00 44.24 19 VAL A O 3
ATOM 3123 N N . SER A 1 23 ? 10.550 -18.718 4.526 1.00 12.32 20 SER A N 3
ATOM 3124 C CA . SER A 1 23 ? 11.445 -18.077 5.487 1.00 33.45 20 SER A CA 3
ATOM 3125 C C . SER A 1 23 ? 11.436 -16.541 5.221 1.00 55.25 20 SER A C 3
ATOM 3126 O O . SER A 1 23 ? 11.006 -16.149 4.133 1.00 43.11 20 SER A O 3
ATOM 3134 N N . SER A 1 24 ? 11.846 -15.663 6.201 1.00 73.53 21 SER A N 3
ATOM 3135 C CA . SER A 1 24 ? 11.842 -14.197 6.015 1.00 31.41 21 SER A CA 3
ATOM 3136 C C . SER A 1 24 ? 12.534 -13.693 4.730 1.00 54.44 21 SER A C 3
ATOM 3137 O O . SER A 1 24 ? 12.029 -12.762 4.121 1.00 4.45 21 SER A O 3
ATOM 3145 N N . ARG A 1 25 ? 13.676 -14.284 4.326 1.00 0.25 22 ARG A N 3
ATOM 3146 C CA . ARG A 1 25 ? 14.349 -13.868 3.064 1.00 34.12 22 ARG A CA 3
ATOM 3147 C C . ARG A 1 25 ? 13.504 -14.063 1.748 1.00 51.24 22 ARG A C 3
ATOM 3148 O O . ARG A 1 25 ? 13.645 -13.254 0.830 1.00 10.54 22 ARG A O 3
ATOM 3169 N N . ASP A 1 26 ? 12.638 -15.102 1.653 1.00 65.01 23 ASP A N 3
ATOM 3170 C CA . ASP A 1 26 ? 11.776 -15.327 0.452 1.00 34.24 23 ASP A CA 3
ATOM 3171 C C . ASP A 1 26 ? 10.696 -14.226 0.321 1.00 30.25 23 ASP A C 3
ATOM 3172 O O . ASP A 1 26 ? 10.608 -13.525 -0.750 1.00 75.41 23 ASP A O 3
ATOM 3181 N N . VAL A 1 27 ? 9.916 -14.049 1.431 1.00 35.11 24 VAL A N 3
ATOM 3182 C CA . VAL A 1 27 ? 8.882 -13.003 1.528 1.00 22.24 24 VAL A CA 3
ATOM 3183 C C . VAL A 1 27 ? 9.485 -11.588 1.308 1.00 40.14 24 VAL A C 3
ATOM 3184 O O . VAL A 1 27 ? 9.030 -10.848 0.417 1.00 3.22 24 VAL A O 3
ATOM 3197 N N . GLU A 1 28 ? 10.529 -11.241 2.088 1.00 61.53 25 GLU A N 3
ATOM 3198 C CA . GLU A 1 28 ? 11.342 -10.035 1.872 1.00 74.31 25 GLU A CA 3
ATOM 3199 C C . GLU A 1 28 ? 11.849 -9.838 0.404 1.00 23.42 25 GLU A C 3
ATOM 3200 O O . GLU A 1 28 ? 11.705 -8.747 -0.080 1.00 42.40 25 GLU A O 3
ATOM 3212 N N . ASN A 1 29 ? 12.415 -10.841 -0.313 1.00 22.32 26 ASN A N 3
ATOM 3213 C CA . ASN A 1 29 ? 12.924 -10.579 -1.690 1.00 25.42 26 ASN A CA 3
ATOM 3214 C C . ASN A 1 29 ? 11.764 -10.355 -2.733 1.00 43.25 26 ASN A C 3
ATOM 3215 O O . ASN A 1 29 ? 11.712 -9.236 -3.383 1.00 55.43 26 ASN A O 3
ATOM 3226 N N . GLU A 1 30 ? 10.795 -11.352 -2.856 1.00 3.44 27 GLU A N 3
ATOM 3227 C CA . GLU A 1 30 ? 9.668 -11.200 -3.817 1.00 42.44 27 GLU A CA 3
ATOM 3228 C C . GLU A 1 30 ? 8.850 -9.922 -3.534 1.00 21.33 27 GLU A C 3
ATOM 3229 O O . GLU A 1 30 ? 8.459 -9.240 -4.485 1.00 10.31 27 GLU A O 3
ATOM 3241 N N . PHE A 1 31 ? 8.609 -9.547 -2.250 1.00 53.12 28 PHE A N 3
ATOM 3242 C CA . PHE A 1 31 ? 7.808 -8.350 -2.011 1.00 31.34 28 PHE A CA 3
ATOM 3243 C C . PHE A 1 31 ? 8.626 -7.047 -2.078 1.00 73.45 28 PHE A C 3
ATOM 3244 O O . PHE A 1 31 ? 8.082 -6.051 -2.546 1.00 73.43 28 PHE A O 3
ATOM 3261 N N . ARG A 1 32 ? 9.912 -7.050 -1.616 1.00 4.10 29 ARG A N 3
ATOM 3262 C CA . ARG A 1 32 ? 10.846 -5.885 -1.821 1.00 64.40 29 ARG A CA 3
ATOM 3263 C C . ARG A 1 32 ? 10.923 -5.463 -3.281 1.00 71.22 29 ARG A C 3
ATOM 3264 O O . ARG A 1 32 ? 11.045 -4.252 -3.531 1.00 60.53 29 ARG A O 3
ATOM 3285 N N . LYS A 1 33 ? 10.876 -6.429 -4.257 1.00 21.40 30 LYS A N 3
ATOM 3286 C CA . LYS A 1 33 ? 11.108 -5.972 -5.642 1.00 22.55 30 LYS A CA 3
ATOM 3287 C C . LYS A 1 33 ? 9.945 -5.170 -6.197 1.00 21.35 30 LYS A C 3
ATOM 3288 O O . LYS A 1 33 ? 10.141 -4.271 -7.018 1.00 51.01 30 LYS A O 3
ATOM 3307 N N . TYR A 1 34 ? 8.760 -5.484 -5.749 1.00 33.32 31 TYR A N 3
ATOM 3308 C CA . TYR A 1 34 ? 7.583 -4.757 -6.172 1.00 42.33 31 TYR A CA 3
ATOM 3309 C C . TYR A 1 34 ? 7.379 -3.443 -5.358 1.00 43.43 31 TYR A C 3
ATOM 3310 O O . TYR A 1 34 ? 7.200 -2.395 -5.954 1.00 12.52 31 TYR A O 3
ATOM 3328 N N . GLY A 1 35 ? 7.499 -3.488 -4.021 1.00 12.14 32 GLY A N 3
ATOM 3329 C CA . GLY A 1 35 ? 7.555 -2.269 -3.223 1.00 45.20 32 GLY A CA 3
ATOM 3330 C C . GLY A 1 35 ? 8.369 -2.448 -1.963 1.00 32.01 32 GLY A C 3
ATOM 3331 O O . GLY A 1 35 ? 8.308 -3.510 -1.345 1.00 42.01 32 GLY A O 3
ATOM 3335 N N . ASN A 1 36 ? 9.105 -1.393 -1.569 1.00 70.12 33 ASN A N 3
ATOM 3336 C CA . ASN A 1 36 ? 10.170 -1.500 -0.544 1.00 21.24 33 ASN A CA 3
ATOM 3337 C C . ASN A 1 36 ? 9.643 -1.916 0.842 1.00 51.30 33 ASN A C 3
ATOM 3338 O O . ASN A 1 36 ? 8.822 -1.213 1.442 1.00 15.23 33 ASN A O 3
ATOM 3349 N N . ILE A 1 37 ? 10.116 -3.082 1.316 1.00 71.33 34 ILE A N 3
ATOM 3350 C CA . ILE A 1 37 ? 9.808 -3.577 2.694 1.00 64.23 34 ILE A CA 3
ATOM 3351 C C . ILE A 1 37 ? 10.530 -2.726 3.782 1.00 64.45 34 ILE A C 3
ATOM 3352 O O . ILE A 1 37 ? 11.672 -2.292 3.567 1.00 21.41 34 ILE A O 3
ATOM 3368 N N . LEU A 1 38 ? 9.863 -2.441 4.930 1.00 25.22 35 LEU A N 3
ATOM 3369 C CA . LEU A 1 38 ? 10.589 -1.815 6.061 1.00 51.34 35 LEU A CA 3
ATOM 3370 C C . LEU A 1 38 ? 10.912 -2.818 7.201 1.00 24.42 35 LEU A C 3
ATOM 3371 O O . LEU A 1 38 ? 11.871 -2.614 7.950 1.00 54.32 35 LEU A O 3
ATOM 3387 N N . LYS A 1 39 ? 10.127 -3.906 7.306 1.00 2.41 36 LYS A N 3
ATOM 3388 C CA . LYS A 1 39 ? 10.247 -4.905 8.393 1.00 73.03 36 LYS A CA 3
ATOM 3389 C C . LYS A 1 39 ? 9.678 -6.254 7.890 1.00 34.14 36 LYS A C 3
ATOM 3390 O O . LYS A 1 39 ? 8.647 -6.246 7.244 1.00 70.23 36 LYS A O 3
ATOM 3409 N N . CYS A 1 40 ? 10.348 -7.406 8.130 1.00 22.34 37 CYS A N 3
ATOM 3410 C CA . CYS A 1 40 ? 9.753 -8.714 7.753 1.00 34.45 37 CYS A CA 3
ATOM 3411 C C . CYS A 1 40 ? 10.146 -9.771 8.741 1.00 60.43 37 CYS A C 3
ATOM 3412 O O . CYS A 1 40 ? 11.330 -10.100 8.881 1.00 61.24 37 CYS A O 3
ATOM 3420 N N . ASP A 1 41 ? 9.156 -10.288 9.444 1.00 1.33 38 ASP A N 3
ATOM 3421 C CA . ASP A 1 41 ? 9.449 -11.266 10.493 1.00 24.53 38 ASP A CA 3
ATOM 3422 C C . ASP A 1 41 ? 8.582 -12.547 10.351 1.00 31.44 38 ASP A C 3
ATOM 3423 O O . ASP A 1 41 ? 7.498 -12.500 9.797 1.00 12.04 38 ASP A O 3
ATOM 3432 N N . VAL A 1 42 ? 9.104 -13.702 10.786 1.00 4.41 39 VAL A N 3
ATOM 3433 C CA . VAL A 1 42 ? 8.386 -14.992 10.667 1.00 22.30 39 VAL A CA 3
ATOM 3434 C C . VAL A 1 42 ? 8.066 -15.576 12.083 1.00 55.13 39 VAL A C 3
ATOM 3435 O O . VAL A 1 42 ? 8.968 -15.870 12.880 1.00 30.44 39 VAL A O 3
ATOM 3448 N N . LYS A 1 43 ? 6.744 -15.695 12.375 1.00 70.44 40 LYS A N 3
ATOM 3449 C CA . LYS A 1 43 ? 6.176 -16.033 13.709 1.00 23.41 40 LYS A CA 3
ATOM 3450 C C . LYS A 1 43 ? 5.608 -17.489 13.631 1.00 22.22 40 LYS A C 3
ATOM 3451 O O . LYS A 1 43 ? 5.056 -17.835 12.589 1.00 33.21 40 LYS A O 3
ATOM 3470 N N . LYS A 1 44 ? 5.715 -18.372 14.669 1.00 75.24 41 LYS A N 3
ATOM 3471 C CA . LYS A 1 44 ? 5.200 -19.754 14.477 1.00 12.13 41 LYS A CA 3
ATOM 3472 C C . LYS A 1 44 ? 4.260 -20.136 15.675 1.00 52.44 41 LYS A C 3
ATOM 3473 O O . LYS A 1 44 ? 4.516 -19.679 16.794 1.00 61.55 41 LYS A O 3
ATOM 3492 N N . THR A 1 45 ? 3.137 -20.887 15.475 1.00 43.33 42 THR A N 3
ATOM 3493 C CA . THR A 1 45 ? 2.319 -21.284 16.628 1.00 30.44 42 THR A CA 3
ATOM 3494 C C . THR A 1 45 ? 2.605 -22.765 17.055 1.00 14.42 42 THR A C 3
ATOM 3495 O O . THR A 1 45 ? 3.401 -23.444 16.397 1.00 64.22 42 THR A O 3
ATOM 3506 N N . VAL A 1 46 ? 1.959 -23.256 18.163 1.00 12.03 43 VAL A N 3
ATOM 3507 C CA . VAL A 1 46 ? 2.187 -24.614 18.719 1.00 54.01 43 VAL A CA 3
ATOM 3508 C C . VAL A 1 46 ? 1.468 -25.732 17.895 1.00 62.12 43 VAL A C 3
ATOM 3509 O O . VAL A 1 46 ? 1.737 -26.920 18.087 1.00 63.41 43 VAL A O 3
ATOM 3522 N N . SER A 1 47 ? 0.597 -25.351 16.940 1.00 15.11 44 SER A N 3
ATOM 3523 C CA . SER A 1 47 ? -0.235 -26.318 16.202 1.00 60.34 44 SER A CA 3
ATOM 3524 C C . SER A 1 47 ? 0.480 -26.799 14.918 1.00 21.42 44 SER A C 3
ATOM 3525 O O . SER A 1 47 ? -0.078 -27.584 14.142 1.00 24.45 44 SER A O 3
ATOM 3533 N N . GLY A 1 48 ? 1.717 -26.327 14.710 1.00 1.25 45 GLY A N 3
ATOM 3534 C CA . GLY A 1 48 ? 2.508 -26.713 13.538 1.00 71.44 45 GLY A CA 3
ATOM 3535 C C . GLY A 1 48 ? 2.212 -25.916 12.258 1.00 24.44 45 GLY A C 3
ATOM 3536 O O . GLY A 1 48 ? 2.919 -26.080 11.265 1.00 12.21 45 GLY A O 3
ATOM 3540 N N . ALA A 1 49 ? 1.179 -25.062 12.276 1.00 51.10 46 ALA A N 3
ATOM 3541 C CA . ALA A 1 49 ? 0.987 -24.071 11.209 1.00 44.12 46 ALA A CA 3
ATOM 3542 C C . ALA A 1 49 ? 1.958 -22.888 11.443 1.00 43.10 46 ALA A C 3
ATOM 3543 O O . ALA A 1 49 ? 2.083 -22.395 12.572 1.00 62.23 46 ALA A O 3
ATOM 3550 N N . ALA A 1 50 ? 2.667 -22.462 10.392 1.00 12.31 47 ALA A N 3
ATOM 3551 C CA . ALA A 1 50 ? 3.724 -21.449 10.515 1.00 63.32 47 ALA A CA 3
ATOM 3552 C C . ALA A 1 50 ? 3.316 -20.206 9.700 1.00 74.35 47 ALA A C 3
ATOM 3553 O O . ALA A 1 50 ? 2.672 -20.358 8.656 1.00 71.43 47 ALA A O 3
ATOM 3560 N N . PHE A 1 51 ? 3.667 -18.984 10.156 1.00 61.12 48 PHE A N 3
ATOM 3561 C CA . PHE A 1 51 ? 3.106 -17.760 9.560 1.00 52.43 48 PHE A CA 3
ATOM 3562 C C . PHE A 1 51 ? 4.224 -16.782 9.177 1.00 24.55 48 PHE A C 3
ATOM 3563 O O . PHE A 1 51 ? 5.285 -16.778 9.806 1.00 45.04 48 PHE A O 3
ATOM 3580 N N . ALA A 1 52 ? 3.998 -15.965 8.137 1.00 21.51 49 ALA A N 3
ATOM 3581 C CA . ALA A 1 52 ? 4.976 -14.940 7.766 1.00 74.30 49 ALA A CA 3
ATOM 3582 C C . ALA A 1 52 ? 4.334 -13.566 7.611 1.00 3.51 49 ALA A C 3
ATOM 3583 O O . ALA A 1 52 ? 3.168 -13.441 7.228 1.00 2.31 49 ALA A O 3
ATOM 3590 N N . PHE A 1 53 ? 5.113 -12.539 7.960 1.00 30.13 50 PHE A N 3
ATOM 3591 C CA . PHE A 1 53 ? 4.584 -11.241 8.312 1.00 32.44 50 PHE A CA 3
ATOM 3592 C C . PHE A 1 53 ? 5.413 -10.213 7.543 1.00 71.33 50 PHE A C 3
ATOM 3593 O O . PHE A 1 53 ? 6.631 -10.060 7.838 1.00 4.21 50 PHE A O 3
ATOM 3610 N N . ILE A 1 54 ? 4.789 -9.485 6.584 1.00 31.33 51 ILE A N 3
ATOM 3611 C CA . ILE A 1 54 ? 5.622 -8.564 5.721 1.00 33.45 51 ILE A CA 3
ATOM 3612 C C . ILE A 1 54 ? 5.076 -7.166 5.807 1.00 1.53 51 ILE A C 3
ATOM 3613 O O . ILE A 1 54 ? 4.030 -6.853 5.254 1.00 43.55 51 ILE A O 3
ATOM 3629 N N . GLU A 1 55 ? 5.844 -6.324 6.443 1.00 1.00 52 GLU A N 3
ATOM 3630 C CA . GLU A 1 55 ? 5.423 -4.967 6.722 1.00 1.35 52 GLU A CA 3
ATOM 3631 C C . GLU A 1 55 ? 6.235 -3.965 5.854 1.00 10.23 52 GLU A C 3
ATOM 3632 O O . GLU A 1 55 ? 7.428 -3.691 6.086 1.00 31.22 52 GLU A O 3
ATOM 3644 N N . PHE A 1 56 ? 5.581 -3.463 4.793 1.00 44.54 53 PHE A N 3
ATOM 3645 C CA . PHE A 1 56 ? 6.253 -2.597 3.812 1.00 62.30 53 PHE A CA 3
ATOM 3646 C C . PHE A 1 56 ? 5.752 -1.128 3.847 1.00 1.33 53 PHE A C 3
ATOM 3647 O O . PHE A 1 56 ? 4.681 -0.861 4.408 1.00 1.32 53 PHE A O 3
ATOM 3664 N N . GLU A 1 57 ? 6.547 -0.171 3.278 1.00 23.01 54 GLU A N 3
ATOM 3665 C CA . GLU A 1 57 ? 6.097 1.240 3.139 1.00 51.43 54 GLU A CA 3
ATOM 3666 C C . GLU A 1 57 ? 5.002 1.399 2.078 1.00 71.10 54 GLU A C 3
ATOM 3667 O O . GLU A 1 57 ? 4.008 2.089 2.331 1.00 64.11 54 GLU A O 3
ATOM 3679 N N . ASP A 1 58 ? 5.120 0.731 0.926 1.00 44.23 55 ASP A N 3
ATOM 3680 C CA . ASP A 1 58 ? 4.074 0.872 -0.066 1.00 5.43 55 ASP A CA 3
ATOM 3681 C C . ASP A 1 58 ? 3.339 -0.451 -0.236 1.00 74.14 55 ASP A C 3
ATOM 3682 O O . ASP A 1 58 ? 3.921 -1.446 -0.680 1.00 24.12 55 ASP A O 3
ATOM 3691 N N . ALA A 1 59 ? 2.051 -0.456 0.136 1.00 21.12 56 ALA A N 3
ATOM 3692 C CA . ALA A 1 59 ? 1.173 -1.579 -0.178 1.00 54.44 56 ALA A CA 3
ATOM 3693 C C . ALA A 1 59 ? 0.683 -1.665 -1.644 1.00 61.53 56 ALA A C 3
ATOM 3694 O O . ALA A 1 59 ? 0.286 -2.752 -2.059 1.00 44.22 56 ALA A O 3
ATOM 3701 N N . ARG A 1 60 ? 0.679 -0.556 -2.436 1.00 22.51 57 ARG A N 3
ATOM 3702 C CA . ARG A 1 60 ? 0.040 -0.626 -3.779 1.00 35.53 57 ARG A CA 3
ATOM 3703 C C . ARG A 1 60 ? 0.885 -1.385 -4.858 1.00 4.23 57 ARG A C 3
ATOM 3704 O O . ARG A 1 60 ? 0.281 -2.117 -5.637 1.00 55.31 57 ARG A O 3
ATOM 3725 N N . ASP A 1 61 ? 2.244 -1.229 -4.957 1.00 20.13 58 ASP A N 3
ATOM 3726 C CA . ASP A 1 61 ? 2.994 -2.040 -5.977 1.00 2.02 58 ASP A CA 3
ATOM 3727 C C . ASP A 1 61 ? 3.278 -3.556 -5.624 1.00 40.51 58 ASP A C 3
ATOM 3728 O O . ASP A 1 61 ? 3.225 -4.397 -6.520 1.00 24.32 58 ASP A O 3
ATOM 3737 N N . ALA A 1 62 ? 3.560 -3.927 -4.348 1.00 14.41 59 ALA A N 3
ATOM 3738 C CA . ALA A 1 62 ? 3.832 -5.316 -3.924 1.00 32.00 59 ALA A CA 3
ATOM 3739 C C . ALA A 1 62 ? 2.514 -6.191 -3.854 1.00 12.20 59 ALA A C 3
ATOM 3740 O O . ALA A 1 62 ? 2.532 -7.443 -3.738 1.00 2.33 59 ALA A O 3
ATOM 3747 N N . ALA A 1 63 ? 1.368 -5.470 -3.881 1.00 34.50 60 ALA A N 3
ATOM 3748 C CA . ALA A 1 63 ? 0.029 -6.028 -4.219 1.00 34.51 60 ALA A CA 3
ATOM 3749 C C . ALA A 1 63 ? 0.022 -6.980 -5.484 1.00 51.45 60 ALA A C 3
ATOM 3750 O O . ALA A 1 63 ? -0.752 -7.947 -5.466 1.00 51.24 60 ALA A O 3
ATOM 3757 N N . ASP A 1 64 ? 0.841 -6.726 -6.564 1.00 54.32 61 ASP A N 3
ATOM 3758 C CA . ASP A 1 64 ? 1.108 -7.767 -7.620 1.00 44.21 61 ASP A CA 3
ATOM 3759 C C . ASP A 1 64 ? 1.611 -9.122 -7.037 1.00 40.44 61 ASP A C 3
ATOM 3760 O O . ASP A 1 64 ? 1.000 -10.155 -7.300 1.00 24.35 61 ASP A O 3
ATOM 3769 N N . ALA A 1 65 ? 2.695 -9.139 -6.234 1.00 31.33 62 ALA A N 3
ATOM 3770 C CA . ALA A 1 65 ? 3.097 -10.400 -5.514 1.00 1.03 62 ALA A CA 3
ATOM 3771 C C . ALA A 1 65 ? 2.006 -10.972 -4.621 1.00 11.32 62 ALA A C 3
ATOM 3772 O O . ALA A 1 65 ? 1.888 -12.198 -4.532 1.00 22.21 62 ALA A O 3
ATOM 3779 N N . ILE A 1 66 ? 1.196 -10.125 -3.966 1.00 2.24 63 ILE A N 3
ATOM 3780 C CA . ILE A 1 66 ? 0.176 -10.668 -3.057 1.00 0.25 63 ILE A CA 3
ATOM 3781 C C . ILE A 1 66 ? -1.029 -11.329 -3.799 1.00 1.53 63 ILE A C 3
ATOM 3782 O O . ILE A 1 66 ? -1.446 -12.402 -3.382 1.00 4.44 63 ILE A O 3
ATOM 3798 N N . LYS A 1 67 ? -1.611 -10.702 -4.864 1.00 51.34 64 LYS A N 3
ATOM 3799 C CA . LYS A 1 67 ? -2.481 -11.431 -5.829 1.00 21.44 64 LYS A CA 3
ATOM 3800 C C . LYS A 1 67 ? -1.804 -12.657 -6.510 1.00 52.00 64 LYS A C 3
ATOM 3801 O O . LYS A 1 67 ? -2.481 -13.604 -6.876 1.00 73.54 64 LYS A O 3
ATOM 3820 N N . GLU A 1 68 ? -0.481 -12.639 -6.716 1.00 41.41 65 GLU A N 3
ATOM 3821 C CA . GLU A 1 68 ? 0.187 -13.751 -7.388 1.00 41.24 65 GLU A CA 3
ATOM 3822 C C . GLU A 1 68 ? 0.428 -14.944 -6.428 1.00 42.13 65 GLU A C 3
ATOM 3823 O O . GLU A 1 68 ? 0.604 -16.087 -6.883 1.00 14.12 65 GLU A O 3
ATOM 3835 N N . LYS A 1 69 ? 0.414 -14.689 -5.115 1.00 34.34 66 LYS A N 3
ATOM 3836 C CA . LYS A 1 69 ? 0.263 -15.760 -4.135 1.00 23.22 66 LYS A CA 3
ATOM 3837 C C . LYS A 1 69 ? -1.240 -15.904 -3.612 1.00 55.22 66 LYS A C 3
ATOM 3838 O O . LYS A 1 69 ? -1.467 -16.658 -2.664 1.00 62.43 66 LYS A O 3
ATOM 3857 N N . ASP A 1 70 ? -2.267 -15.204 -4.224 1.00 34.43 67 ASP A N 3
ATOM 3858 C CA . ASP A 1 70 ? -3.685 -15.177 -3.688 1.00 64.51 67 ASP A CA 3
ATOM 3859 C C . ASP A 1 70 ? -4.512 -16.406 -4.024 1.00 12.11 67 ASP A C 3
ATOM 3860 O O . ASP A 1 70 ? -4.182 -17.143 -4.965 1.00 71.21 67 ASP A O 3
ATOM 3869 N N . GLY A 1 71 ? -5.601 -16.637 -3.271 1.00 74.22 68 GLY A N 3
ATOM 3870 C CA . GLY A 1 71 ? -6.208 -17.941 -3.322 1.00 43.41 68 GLY A CA 3
ATOM 3871 C C . GLY A 1 71 ? -6.176 -18.724 -2.029 1.00 53.02 68 GLY A C 3
ATOM 3872 O O . GLY A 1 71 ? -6.063 -19.953 -2.096 1.00 42.22 68 GLY A O 3
ATOM 3876 N N . CYS A 1 72 ? -6.208 -18.006 -0.860 1.00 52.25 69 CYS A N 3
ATOM 3877 C CA . CYS A 1 72 ? -6.049 -18.631 0.459 1.00 65.24 69 CYS A CA 3
ATOM 3878 C C . CYS A 1 72 ? -6.986 -19.819 0.656 1.00 12.04 69 CYS A C 3
ATOM 3879 O O . CYS A 1 72 ? -8.219 -19.699 0.548 1.00 43.54 69 CYS A O 3
ATOM 3887 N N . ASP A 1 73 ? -6.391 -20.979 0.992 1.00 22.42 70 ASP A N 3
ATOM 3888 C CA . ASP A 1 73 ? -7.179 -22.177 1.126 1.00 25.54 70 ASP A CA 3
ATOM 3889 C C . ASP A 1 73 ? -6.844 -22.957 2.413 1.00 2.33 70 ASP A C 3
ATOM 3890 O O . ASP A 1 73 ? -5.680 -22.933 2.882 1.00 44.31 70 ASP A O 3
ATOM 3899 N N . PHE A 1 74 ? -7.875 -23.674 2.920 1.00 62.32 71 PHE A N 3
ATOM 3900 C CA . PHE A 1 74 ? -7.936 -24.336 4.212 1.00 12.12 71 PHE A CA 3
ATOM 3901 C C . PHE A 1 74 ? -8.808 -25.582 4.024 1.00 62.40 71 PHE A C 3
ATOM 3902 O O . PHE A 1 74 ? -9.706 -25.534 3.180 1.00 75.34 71 PHE A O 3
ATOM 3919 N N . GLU A 1 75 ? -8.507 -26.691 4.733 1.00 63.45 72 GLU A N 3
ATOM 3920 C CA . GLU A 1 75 ? -9.226 -27.993 4.560 1.00 32.13 72 GLU A CA 3
ATOM 3921 C C . GLU A 1 75 ? -8.845 -28.730 3.254 1.00 75.54 72 GLU A C 3
ATOM 3922 O O . GLU A 1 75 ? -9.661 -28.902 2.343 1.00 41.40 72 GLU A O 3
ATOM 3934 N N . GLY A 1 76 ? -7.566 -29.109 3.170 1.00 15.44 73 GLY A N 3
ATOM 3935 C CA . GLY A 1 76 ? -7.089 -30.036 2.131 1.00 1.13 73 GLY A CA 3
ATOM 3936 C C . GLY A 1 76 ? -6.427 -29.412 0.904 1.00 73.21 73 GLY A C 3
ATOM 3937 O O . GLY A 1 76 ? -5.799 -30.134 0.125 1.00 43.24 73 GLY A O 3
ATOM 3941 N N . ASN A 1 77 ? -6.549 -28.109 0.716 1.00 13.14 74 ASN A N 3
ATOM 3942 C CA . ASN A 1 77 ? -5.507 -27.372 -0.014 1.00 34.53 74 ASN A CA 3
ATOM 3943 C C . ASN A 1 77 ? -4.862 -26.446 0.988 1.00 21.31 74 ASN A C 3
ATOM 3944 O O . ASN A 1 77 ? -5.548 -25.667 1.626 1.00 1.31 74 ASN A O 3
ATOM 3955 N N . LYS A 1 78 ? -3.552 -26.581 1.188 1.00 72.04 75 LYS A N 3
ATOM 3956 C CA . LYS A 1 78 ? -2.891 -25.760 2.217 1.00 1.12 75 LYS A CA 3
ATOM 3957 C C . LYS A 1 78 ? -2.289 -24.507 1.563 1.00 40.24 75 LYS A C 3
ATOM 3958 O O . LYS A 1 78 ? -1.241 -24.643 0.939 1.00 45.43 75 LYS A O 3
ATOM 3977 N N . LEU A 1 79 ? -2.903 -23.286 1.703 1.00 2.42 76 LEU A N 3
ATOM 3978 C CA . LEU A 1 79 ? -2.299 -22.073 1.074 1.00 31.21 76 LEU A CA 3
ATOM 3979 C C . LEU A 1 79 ? -2.967 -20.756 1.570 1.00 40.32 76 LEU A C 3
ATOM 3980 O O . LEU A 1 79 ? -3.601 -20.113 0.765 1.00 62.23 76 LEU A O 3
ATOM 3996 N N . ARG A 1 80 ? -2.806 -20.286 2.846 1.00 53.22 77 ARG A N 3
ATOM 3997 C CA . ARG A 1 80 ? -3.615 -19.137 3.317 1.00 51.24 77 ARG A CA 3
ATOM 3998 C C . ARG A 1 80 ? -2.794 -17.819 3.143 1.00 12.40 77 ARG A C 3
ATOM 3999 O O . ARG A 1 80 ? -1.843 -17.591 3.875 1.00 73.32 77 ARG A O 3
ATOM 4020 N N . VAL A 1 81 ? -3.159 -16.935 2.183 1.00 20.12 78 VAL A N 3
ATOM 4021 C CA . VAL A 1 81 ? -2.438 -15.681 1.994 1.00 10.01 78 VAL A CA 3
ATOM 4022 C C . VAL A 1 81 ? -3.466 -14.489 2.006 1.00 30.54 78 VAL A C 3
ATOM 4023 O O . VAL A 1 81 ? -4.349 -14.464 1.148 1.00 42.55 78 VAL A O 3
ATOM 4036 N N . GLU A 1 82 ? -3.387 -13.503 2.965 1.00 61.13 79 GLU A N 3
ATOM 4037 C CA . GLU A 1 82 ? -4.344 -12.378 2.977 1.00 4.34 79 GLU A CA 3
ATOM 4038 C C . GLU A 1 82 ? -3.660 -11.092 3.484 1.00 31.40 79 GLU A C 3
ATOM 4039 O O . GLU A 1 82 ? -2.730 -11.135 4.346 1.00 40.44 79 GLU A O 3
ATOM 4051 N N . VAL A 1 83 ? -4.072 -9.957 2.909 1.00 3.14 80 VAL A N 3
ATOM 4052 C CA . VAL A 1 83 ? -3.743 -8.661 3.463 1.00 22.32 80 VAL A CA 3
ATOM 4053 C C . VAL A 1 83 ? -4.801 -8.187 4.484 1.00 4.31 80 VAL A C 3
ATOM 4054 O O . VAL A 1 83 ? -5.998 -8.139 4.198 1.00 45.31 80 VAL A O 3
ATOM 4067 N N . PRO A 1 84 ? -4.367 -7.865 5.722 1.00 43.25 81 PRO A N 3
ATOM 4068 C CA . PRO A 1 84 ? -5.207 -7.170 6.711 1.00 3.15 81 PRO A CA 3
ATOM 4069 C C . PRO A 1 84 ? -5.167 -5.630 6.589 1.00 71.11 81 PRO A C 3
ATOM 4070 O O . PRO A 1 84 ? -5.355 -4.921 7.583 1.00 61.32 81 PRO A O 3
ATOM 4081 N N . PHE A 1 85 ? -4.954 -5.121 5.369 1.00 71.44 82 PHE A N 3
ATOM 4082 C CA . PHE A 1 85 ? -4.931 -3.673 5.145 1.00 63.10 82 PHE A CA 3
ATOM 4083 C C . PHE A 1 85 ? -5.860 -3.243 3.991 1.00 15.11 82 PHE A C 3
ATOM 4084 O O . PHE A 1 85 ? -6.354 -2.115 4.000 1.00 63.24 82 PHE A O 3
ATOM 4101 N N . ASN A 1 86 ? -6.083 -4.171 3.027 1.00 72.22 83 ASN A N 3
ATOM 4102 C CA . ASN A 1 86 ? -6.891 -3.935 1.795 1.00 71.01 83 ASN A CA 3
ATOM 4103 C C . ASN A 1 86 ? -6.368 -2.744 0.933 1.00 1.14 83 ASN A C 3
ATOM 4104 O O . ASN A 1 86 ? -6.940 -1.647 0.996 1.00 41.10 83 ASN A O 3
ATOM 4115 N N . ALA A 1 87 ? -5.260 -2.962 0.152 1.00 32.32 84 ALA A N 3
ATOM 4116 C CA . ALA A 1 87 ? -4.646 -1.927 -0.727 1.00 13.43 84 ALA A CA 3
ATOM 4117 C C . ALA A 1 87 ? -4.100 -0.747 0.118 1.00 3.43 84 ALA A C 3
ATOM 4118 O O . ALA A 1 87 ? -3.639 -0.964 1.234 1.00 24.31 84 ALA A O 3
ATOM 4125 N N . ARG A 1 88 ? -4.107 0.484 -0.395 1.00 4.50 85 ARG A N 3
ATOM 4126 C CA . ARG A 1 88 ? -3.558 1.613 0.393 1.00 75.43 85 ARG A CA 3
ATOM 4127 C C . ARG A 1 88 ? -4.569 2.769 0.433 1.00 62.41 85 ARG A C 3
ATOM 4128 O O . ARG A 1 88 ? -4.511 3.673 -0.399 1.00 72.12 85 ARG A O 3
ATOM 4149 N N . GLU A 1 89 ? -5.505 2.738 1.413 1.00 55.40 86 GLU A N 3
ATOM 4150 C CA . GLU A 1 89 ? -6.686 3.597 1.365 1.00 63.42 86 GLU A CA 3
ATOM 4151 C C . GLU A 1 89 ? -6.392 4.916 2.074 1.00 71.35 86 GLU A C 3
ATOM 4152 O O . GLU A 1 89 ? -6.788 5.967 1.552 1.00 1.04 86 GLU A O 3
ATOM 4165 N N . GLY A 1 1 ? -15.460 5.455 -2.481 1.00 14.00 -2 GLY A N 4
ATOM 4166 C CA . GLY A 1 1 ? -14.645 6.438 -1.724 1.00 53.41 -2 GLY A CA 4
ATOM 4167 C C . GLY A 1 1 ? -13.255 5.917 -1.432 1.00 52.23 -2 GLY A C 4
ATOM 4168 O O . GLY A 1 1 ? -13.034 4.703 -1.451 1.00 54.44 -2 GLY A O 4
ATOM 4174 N N . SER A 1 2 ? -12.319 6.832 -1.170 1.00 34.32 -1 SER A N 4
ATOM 4175 C CA . SER A 1 2 ? -10.932 6.462 -0.929 1.00 40.11 -1 SER A CA 4
ATOM 4176 C C . SER A 1 2 ? -10.525 6.731 0.516 1.00 60.42 -1 SER A C 4
ATOM 4177 O O . SER A 1 2 ? -10.624 5.829 1.330 1.00 2.55 -1 SER A O 4
ATOM 4185 N N . HIS A 1 3 ? -10.129 7.999 0.816 1.00 44.00 0 HIS A N 4
ATOM 4186 C CA . HIS A 1 3 ? -9.643 8.464 2.152 1.00 73.42 0 HIS A CA 4
ATOM 4187 C C . HIS A 1 3 ? -8.282 7.841 2.469 1.00 33.21 0 HIS A C 4
ATOM 4188 O O . HIS A 1 3 ? -8.210 6.756 3.028 1.00 64.14 0 HIS A O 4
ATOM 4203 N N . MET A 1 4 ? -7.203 8.528 2.117 1.00 51.44 1 MET A N 4
ATOM 4204 C CA . MET A 1 4 ? -5.864 7.976 2.319 1.00 42.33 1 MET A CA 4
ATOM 4205 C C . MET A 1 4 ? -5.200 8.621 3.542 1.00 62.24 1 MET A C 4
ATOM 4206 O O . MET A 1 4 ? -5.622 9.707 3.962 1.00 64.34 1 MET A O 4
ATOM 4220 N N . VAL A 1 5 ? -4.171 7.916 4.104 1.00 2.03 2 VAL A N 4
ATOM 4221 C CA . VAL A 1 5 ? -3.316 8.373 5.250 1.00 31.41 2 VAL A CA 4
ATOM 4222 C C . VAL A 1 5 ? -4.050 8.231 6.598 1.00 75.20 2 VAL A C 4
ATOM 4223 O O . VAL A 1 5 ? -3.625 7.449 7.456 1.00 61.12 2 VAL A O 4
ATOM 4236 N N . ILE A 1 6 ? -5.157 8.988 6.729 1.00 23.34 3 ILE A N 4
ATOM 4237 C CA . ILE A 1 6 ? -6.053 9.062 7.918 1.00 14.24 3 ILE A CA 4
ATOM 4238 C C . ILE A 1 6 ? -5.366 9.757 9.126 1.00 73.14 3 ILE A C 4
ATOM 4239 O O . ILE A 1 6 ? -5.757 10.880 9.458 1.00 62.50 3 ILE A O 4
ATOM 4255 N N . ARG A 1 7 ? -4.311 9.139 9.735 1.00 45.44 4 ARG A N 4
ATOM 4256 C CA . ARG A 1 7 ? -3.744 9.615 11.017 1.00 25.42 4 ARG A CA 4
ATOM 4257 C C . ARG A 1 7 ? -2.518 8.759 11.419 1.00 24.23 4 ARG A C 4
ATOM 4258 O O . ARG A 1 7 ? -2.340 8.442 12.604 1.00 32.21 4 ARG A O 4
ATOM 4279 N N . GLU A 1 8 ? -1.696 8.396 10.393 1.00 2.25 5 GLU A N 4
ATOM 4280 C CA . GLU A 1 8 ? -0.376 7.684 10.527 1.00 23.11 5 GLU A CA 4
ATOM 4281 C C . GLU A 1 8 ? -0.593 6.162 10.764 1.00 2.04 5 GLU A C 4
ATOM 4282 O O . GLU A 1 8 ? -1.245 5.783 11.743 1.00 71.22 5 GLU A O 4
ATOM 4294 N N . SER A 1 9 ? -0.055 5.270 9.897 1.00 33.14 6 SER A N 4
ATOM 4295 C CA . SER A 1 9 ? -0.354 3.838 10.027 1.00 73.31 6 SER A CA 4
ATOM 4296 C C . SER A 1 9 ? 0.814 2.977 9.485 1.00 71.04 6 SER A C 4
ATOM 4297 O O . SER A 1 9 ? 1.695 3.492 8.790 1.00 51.44 6 SER A O 4
ATOM 4305 N N . VAL A 1 10 ? 0.803 1.663 9.794 1.00 11.54 7 VAL A N 4
ATOM 4306 C CA . VAL A 1 10 ? 1.836 0.728 9.299 1.00 23.24 7 VAL A CA 4
ATOM 4307 C C . VAL A 1 10 ? 1.204 -0.315 8.351 1.00 33.35 7 VAL A C 4
ATOM 4308 O O . VAL A 1 10 ? 0.261 -1.031 8.720 1.00 44.50 7 VAL A O 4
ATOM 4321 N N . SER A 1 11 ? 1.678 -0.342 7.100 1.00 20.31 8 SER A N 4
ATOM 4322 C CA . SER A 1 11 ? 1.104 -1.232 6.077 1.00 42.24 8 SER A CA 4
ATOM 4323 C C . SER A 1 11 ? 1.738 -2.643 6.110 1.00 44.40 8 SER A C 4
ATOM 4324 O O . SER A 1 11 ? 2.952 -2.812 5.868 1.00 71.20 8 SER A O 4
ATOM 4332 N N . ARG A 1 12 ? 0.878 -3.659 6.325 1.00 1.24 9 ARG A N 4
ATOM 4333 C CA . ARG A 1 12 ? 1.358 -5.055 6.558 1.00 33.32 9 ARG A CA 4
ATOM 4334 C C . ARG A 1 12 ? 0.434 -6.155 5.929 1.00 14.03 9 ARG A C 4
ATOM 4335 O O . ARG A 1 12 ? -0.754 -5.925 5.819 1.00 60.43 9 ARG A O 4
ATOM 4356 N N . ILE A 1 13 ? 0.959 -7.371 5.560 1.00 0.53 10 ILE A N 4
ATOM 4357 C CA . ILE A 1 13 ? 0.111 -8.458 5.021 1.00 74.35 10 ILE A CA 4
ATOM 4358 C C . ILE A 1 13 ? 0.148 -9.618 6.009 1.00 12.03 10 ILE A C 4
ATOM 4359 O O . ILE A 1 13 ? 1.235 -9.959 6.528 1.00 34.23 10 ILE A O 4
ATOM 4375 N N . TYR A 1 14 ? -1.054 -10.178 6.269 1.00 52.33 11 TYR A N 4
ATOM 4376 C CA . TYR A 1 14 ? -1.237 -11.329 7.161 1.00 21.11 11 TYR A CA 4
ATOM 4377 C C . TYR A 1 14 ? -1.370 -12.652 6.323 1.00 62.52 11 TYR A C 4
ATOM 4378 O O . TYR A 1 14 ? -2.260 -12.744 5.458 1.00 34.51 11 TYR A O 4
ATOM 4396 N N . VAL A 1 15 ? -0.495 -13.680 6.534 1.00 4.11 12 VAL A N 4
ATOM 4397 C CA . VAL A 1 15 ? -0.578 -14.921 5.748 1.00 72.33 12 VAL A CA 4
ATOM 4398 C C . VAL A 1 15 ? -0.701 -16.105 6.715 1.00 34.40 12 VAL A C 4
ATOM 4399 O O . VAL A 1 15 ? 0.230 -16.380 7.456 1.00 54.10 12 VAL A O 4
ATOM 4412 N N . GLY A 1 16 ? -1.862 -16.774 6.763 1.00 53.20 13 GLY A N 4
ATOM 4413 C CA . GLY A 1 16 ? -1.953 -17.986 7.579 1.00 51.10 13 GLY A CA 4
ATOM 4414 C C . GLY A 1 16 ? -2.081 -19.240 6.732 1.00 2.34 13 GLY A C 4
ATOM 4415 O O . GLY A 1 16 ? -2.394 -19.131 5.559 1.00 20.24 13 GLY A O 4
ATOM 4419 N N . ASN A 1 17 ? -1.821 -20.435 7.327 1.00 52.15 14 ASN A N 4
ATOM 4420 C CA . ASN A 1 17 ? -1.932 -21.760 6.624 1.00 21.51 14 ASN A CA 4
ATOM 4421 C C . ASN A 1 17 ? -1.189 -21.885 5.266 1.00 60.33 14 ASN A C 4
ATOM 4422 O O . ASN A 1 17 ? -1.533 -22.745 4.465 1.00 71.41 14 ASN A O 4
ATOM 4433 N N . LEU A 1 18 ? -0.169 -21.060 5.035 1.00 43.54 15 LEU A N 4
ATOM 4434 C CA . LEU A 1 18 ? 0.749 -21.210 3.908 1.00 1.42 15 LEU A CA 4
ATOM 4435 C C . LEU A 1 18 ? 1.617 -22.471 4.066 1.00 61.03 15 LEU A C 4
ATOM 4436 O O . LEU A 1 18 ? 2.253 -22.667 5.109 1.00 34.34 15 LEU A O 4
ATOM 4452 N N . PRO A 1 19 ? 1.618 -23.368 3.053 1.00 32.22 16 PRO A N 4
ATOM 4453 C CA . PRO A 1 19 ? 2.569 -24.477 3.005 1.00 32.54 16 PRO A CA 4
ATOM 4454 C C . PRO A 1 19 ? 3.857 -24.090 2.223 1.00 21.24 16 PRO A C 4
ATOM 4455 O O . PRO A 1 19 ? 3.756 -23.766 1.027 1.00 50.02 16 PRO A O 4
ATOM 4466 N N . SER A 1 20 ? 5.057 -24.215 2.874 1.00 10.01 17 SER A N 4
ATOM 4467 C CA . SER A 1 20 ? 6.374 -23.763 2.328 1.00 33.02 17 SER A CA 4
ATOM 4468 C C . SER A 1 20 ? 6.293 -22.477 1.471 1.00 73.32 17 SER A C 4
ATOM 4469 O O . SER A 1 20 ? 6.165 -21.394 2.035 1.00 73.20 17 SER A O 4
ATOM 4477 N N . HIS A 1 21 ? 6.306 -22.653 0.115 1.00 72.24 18 HIS A N 4
ATOM 4478 C CA . HIS A 1 21 ? 6.273 -21.577 -0.912 1.00 51.43 18 HIS A CA 4
ATOM 4479 C C . HIS A 1 21 ? 7.378 -20.523 -0.695 1.00 22.20 18 HIS A C 4
ATOM 4480 O O . HIS A 1 21 ? 8.473 -20.676 -1.237 1.00 0.40 18 HIS A O 4
ATOM 4495 N N . VAL A 1 22 ? 7.106 -19.476 0.091 1.00 53.30 19 VAL A N 4
ATOM 4496 C CA . VAL A 1 22 ? 8.146 -18.500 0.365 1.00 71.33 19 VAL A CA 4
ATOM 4497 C C . VAL A 1 22 ? 8.808 -18.807 1.759 1.00 12.44 19 VAL A C 4
ATOM 4498 O O . VAL A 1 22 ? 8.110 -18.801 2.774 1.00 13.15 19 VAL A O 4
ATOM 4511 N N . SER A 1 23 ? 10.152 -19.145 1.824 1.00 34.40 20 SER A N 4
ATOM 4512 C CA . SER A 1 23 ? 10.870 -19.158 3.119 1.00 41.51 20 SER A CA 4
ATOM 4513 C C . SER A 1 23 ? 11.276 -17.710 3.487 1.00 23.21 20 SER A C 4
ATOM 4514 O O . SER A 1 23 ? 11.126 -16.849 2.625 1.00 55.15 20 SER A O 4
ATOM 4522 N N . SER A 1 24 ? 11.792 -17.432 4.734 1.00 64.31 21 SER A N 4
ATOM 4523 C CA . SER A 1 24 ? 12.075 -16.052 5.224 1.00 10.13 21 SER A CA 4
ATOM 4524 C C . SER A 1 24 ? 12.839 -15.145 4.203 1.00 72.14 21 SER A C 4
ATOM 4525 O O . SER A 1 24 ? 12.417 -13.984 3.909 1.00 20.32 21 SER A O 4
ATOM 4533 N N . ARG A 1 25 ? 13.945 -15.700 3.651 1.00 61.23 22 ARG A N 4
ATOM 4534 C CA . ARG A 1 25 ? 14.779 -14.969 2.657 1.00 5.44 22 ARG A CA 4
ATOM 4535 C C . ARG A 1 25 ? 13.989 -14.576 1.349 1.00 62.35 22 ARG A C 4
ATOM 4536 O O . ARG A 1 25 ? 14.110 -13.427 0.880 1.00 13.12 22 ARG A O 4
ATOM 4557 N N . ASP A 1 26 ? 13.164 -15.485 0.774 1.00 33.33 23 ASP A N 4
ATOM 4558 C CA . ASP A 1 26 ? 12.291 -15.093 -0.342 1.00 31.20 23 ASP A CA 4
ATOM 4559 C C . ASP A 1 26 ? 11.028 -14.287 0.089 1.00 74.21 23 ASP A C 4
ATOM 4560 O O . ASP A 1 26 ? 10.466 -13.646 -0.811 1.00 33.41 23 ASP A O 4
ATOM 4569 N N . VAL A 1 27 ? 10.519 -14.279 1.419 1.00 50.31 24 VAL A N 4
ATOM 4570 C CA . VAL A 1 27 ? 9.575 -13.237 1.804 1.00 71.45 24 VAL A CA 4
ATOM 4571 C C . VAL A 1 27 ? 10.256 -11.878 1.615 1.00 4.33 24 VAL A C 4
ATOM 4572 O O . VAL A 1 27 ? 9.637 -10.988 0.994 1.00 54.30 24 VAL A O 4
ATOM 4585 N N . GLU A 1 28 ? 11.550 -11.729 2.058 1.00 71.21 25 GLU A N 4
ATOM 4586 C CA . GLU A 1 28 ? 12.272 -10.497 1.783 1.00 43.20 25 GLU A CA 4
ATOM 4587 C C . GLU A 1 28 ? 12.405 -10.207 0.261 1.00 14.41 25 GLU A C 4
ATOM 4588 O O . GLU A 1 28 ? 11.959 -9.154 -0.127 1.00 11.14 25 GLU A O 4
ATOM 4600 N N . ASN A 1 29 ? 12.944 -11.119 -0.619 1.00 41.43 26 ASN A N 4
ATOM 4601 C CA . ASN A 1 29 ? 13.147 -10.719 -2.059 1.00 23.15 26 ASN A CA 4
ATOM 4602 C C . ASN A 1 29 ? 11.829 -10.635 -2.912 1.00 72.24 26 ASN A C 4
ATOM 4603 O O . ASN A 1 29 ? 11.534 -9.515 -3.521 1.00 20.45 26 ASN A O 4
ATOM 4614 N N . GLU A 1 30 ? 11.004 -11.745 -2.947 1.00 33.35 27 GLU A N 4
ATOM 4615 C CA . GLU A 1 30 ? 9.734 -11.713 -3.672 1.00 23.03 27 GLU A CA 4
ATOM 4616 C C . GLU A 1 30 ? 8.837 -10.596 -3.130 1.00 64.02 27 GLU A C 4
ATOM 4617 O O . GLU A 1 30 ? 8.224 -9.931 -3.940 1.00 3.24 27 GLU A O 4
ATOM 4629 N N . PHE A 1 31 ? 8.788 -10.277 -1.795 1.00 3.32 28 PHE A N 4
ATOM 4630 C CA . PHE A 1 31 ? 7.899 -9.182 -1.440 1.00 71.15 28 PHE A CA 4
ATOM 4631 C C . PHE A 1 31 ? 8.543 -7.793 -1.601 1.00 5.33 28 PHE A C 4
ATOM 4632 O O . PHE A 1 31 ? 7.808 -6.819 -1.787 1.00 55.31 28 PHE A O 4
ATOM 4649 N N . ARG A 1 32 ? 9.898 -7.693 -1.546 1.00 3.42 29 ARG A N 4
ATOM 4650 C CA . ARG A 1 32 ? 10.617 -6.407 -1.788 1.00 3.33 29 ARG A CA 4
ATOM 4651 C C . ARG A 1 32 ? 10.473 -5.880 -3.183 1.00 5.41 29 ARG A C 4
ATOM 4652 O O . ARG A 1 32 ? 10.541 -4.646 -3.337 1.00 14.54 29 ARG A O 4
ATOM 4673 N N . LYS A 1 33 ? 10.323 -6.719 -4.226 1.00 2.35 30 LYS A N 4
ATOM 4674 C CA . LYS A 1 33 ? 10.083 -6.012 -5.529 1.00 74.45 30 LYS A CA 4
ATOM 4675 C C . LYS A 1 33 ? 8.680 -5.414 -5.605 1.00 3.15 30 LYS A C 4
ATOM 4676 O O . LYS A 1 33 ? 8.516 -4.324 -6.162 1.00 63.52 30 LYS A O 4
ATOM 4695 N N . TYR A 1 34 ? 7.692 -6.080 -5.020 1.00 44.33 31 TYR A N 4
ATOM 4696 C CA . TYR A 1 34 ? 6.312 -5.706 -5.248 1.00 11.22 31 TYR A CA 4
ATOM 4697 C C . TYR A 1 34 ? 5.945 -4.441 -4.437 1.00 31.24 31 TYR A C 4
ATOM 4698 O O . TYR A 1 34 ? 5.320 -3.547 -4.986 1.00 33.12 31 TYR A O 4
ATOM 4716 N N . GLY A 1 35 ? 6.394 -4.316 -3.180 1.00 73.20 32 GLY A N 4
ATOM 4717 C CA . GLY A 1 35 ? 6.607 -3.000 -2.608 1.00 0.15 32 GLY A CA 4
ATOM 4718 C C . GLY A 1 35 ? 7.875 -2.979 -1.766 1.00 21.31 32 GLY A C 4
ATOM 4719 O O . GLY A 1 35 ? 8.357 -4.048 -1.416 1.00 31.54 32 GLY A O 4
ATOM 4723 N N . ASN A 1 36 ? 8.417 -1.800 -1.393 1.00 1.20 33 ASN A N 4
ATOM 4724 C CA . ASN A 1 36 ? 9.704 -1.775 -0.683 1.00 50.12 33 ASN A CA 4
ATOM 4725 C C . ASN A 1 36 ? 9.514 -2.172 0.782 1.00 53.23 33 ASN A C 4
ATOM 4726 O O . ASN A 1 36 ? 9.026 -1.365 1.575 1.00 41.10 33 ASN A O 4
ATOM 4737 N N . ILE A 1 37 ? 9.872 -3.419 1.137 1.00 74.02 34 ILE A N 4
ATOM 4738 C CA . ILE A 1 37 ? 9.636 -3.906 2.527 1.00 73.43 34 ILE A CA 4
ATOM 4739 C C . ILE A 1 37 ? 10.576 -3.251 3.595 1.00 4.44 34 ILE A C 4
ATOM 4740 O O . ILE A 1 37 ? 11.775 -3.049 3.355 1.00 53.32 34 ILE A O 4
ATOM 4756 N N . LEU A 1 38 ? 9.976 -2.875 4.757 1.00 71.12 35 LEU A N 4
ATOM 4757 C CA . LEU A 1 38 ? 10.758 -2.511 5.978 1.00 4.41 35 LEU A CA 4
ATOM 4758 C C . LEU A 1 38 ? 11.061 -3.735 6.906 1.00 5.30 35 LEU A C 4
ATOM 4759 O O . LEU A 1 38 ? 12.221 -3.908 7.289 1.00 2.41 35 LEU A O 4
ATOM 4775 N N . LYS A 1 39 ? 10.051 -4.593 7.265 1.00 65.40 36 LYS A N 4
ATOM 4776 C CA . LYS A 1 39 ? 10.320 -5.852 8.020 1.00 34.15 36 LYS A CA 4
ATOM 4777 C C . LYS A 1 39 ? 9.402 -7.046 7.525 1.00 73.41 36 LYS A C 4
ATOM 4778 O O . LYS A 1 39 ? 8.182 -6.878 7.397 1.00 55.51 36 LYS A O 4
ATOM 4797 N N . CYS A 1 40 ? 10.001 -8.249 7.178 1.00 55.40 37 CYS A N 4
ATOM 4798 C CA . CYS A 1 40 ? 9.220 -9.501 6.995 1.00 73.13 37 CYS A CA 4
ATOM 4799 C C . CYS A 1 40 ? 9.480 -10.379 8.200 1.00 31.13 37 CYS A C 4
ATOM 4800 O O . CYS A 1 40 ? 10.611 -10.851 8.373 1.00 63.31 37 CYS A O 4
ATOM 4808 N N . ASP A 1 41 ? 8.492 -10.586 9.056 1.00 72.34 38 ASP A N 4
ATOM 4809 C CA . ASP A 1 41 ? 8.737 -11.523 10.189 1.00 1.42 38 ASP A CA 4
ATOM 4810 C C . ASP A 1 41 ? 7.879 -12.790 10.064 1.00 2.43 38 ASP A C 4
ATOM 4811 O O . ASP A 1 41 ? 6.713 -12.722 9.678 1.00 30.01 38 ASP A O 4
ATOM 4820 N N . VAL A 1 42 ? 8.472 -13.951 10.391 1.00 21.50 39 VAL A N 4
ATOM 4821 C CA . VAL A 1 42 ? 7.776 -15.241 10.289 1.00 34.32 39 VAL A CA 4
ATOM 4822 C C . VAL A 1 42 ? 7.602 -15.756 11.701 1.00 60.23 39 VAL A C 4
ATOM 4823 O O . VAL A 1 42 ? 8.578 -16.128 12.365 1.00 43.42 39 VAL A O 4
ATOM 4836 N N . LYS A 1 43 ? 6.365 -15.762 12.170 1.00 4.40 40 LYS A N 4
ATOM 4837 C CA . LYS A 1 43 ? 6.069 -16.326 13.470 1.00 53.11 40 LYS A CA 4
ATOM 4838 C C . LYS A 1 43 ? 5.328 -17.682 13.290 1.00 64.32 40 LYS A C 4
ATOM 4839 O O . LYS A 1 43 ? 4.532 -17.803 12.361 1.00 2.41 40 LYS A O 4
ATOM 4858 N N . LYS A 1 44 ? 5.590 -18.723 14.136 1.00 42.52 41 LYS A N 4
ATOM 4859 C CA . LYS A 1 44 ? 5.048 -20.075 13.828 1.00 3.22 41 LYS A CA 4
ATOM 4860 C C . LYS A 1 44 ? 4.300 -20.606 15.093 1.00 61.05 41 LYS A C 4
ATOM 4861 O O . LYS A 1 44 ? 4.724 -20.287 16.211 1.00 43.44 41 LYS A O 4
ATOM 4880 N N . THR A 1 45 ? 3.160 -21.333 14.964 1.00 23.31 42 THR A N 4
ATOM 4881 C CA . THR A 1 45 ? 2.461 -21.793 16.155 1.00 21.13 42 THR A CA 4
ATOM 4882 C C . THR A 1 45 ? 2.781 -23.281 16.461 1.00 31.10 42 THR A C 4
ATOM 4883 O O . THR A 1 45 ? 3.359 -23.981 15.621 1.00 42.33 42 THR A O 4
ATOM 4894 N N . VAL A 1 46 ? 2.397 -23.742 17.676 1.00 41.53 43 VAL A N 4
ATOM 4895 C CA . VAL A 1 46 ? 2.516 -25.152 18.121 1.00 24.51 43 VAL A CA 4
ATOM 4896 C C . VAL A 1 46 ? 1.702 -26.207 17.290 1.00 64.03 43 VAL A C 4
ATOM 4897 O O . VAL A 1 46 ? 1.870 -27.409 17.511 1.00 20.01 43 VAL A O 4
ATOM 4910 N N . SER A 1 47 ? 0.838 -25.780 16.341 1.00 44.55 44 SER A N 4
ATOM 4911 C CA . SER A 1 47 ? -0.046 -26.695 15.613 1.00 71.25 44 SER A CA 4
ATOM 4912 C C . SER A 1 47 ? 0.564 -27.058 14.234 1.00 54.20 44 SER A C 4
ATOM 4913 O O . SER A 1 47 ? -0.087 -27.713 13.412 1.00 32.42 44 SER A O 4
ATOM 4921 N N . GLY A 1 48 ? 1.823 -26.632 13.996 1.00 44.24 45 GLY A N 4
ATOM 4922 C CA . GLY A 1 48 ? 2.494 -26.856 12.702 1.00 22.31 45 GLY A CA 4
ATOM 4923 C C . GLY A 1 48 ? 2.152 -25.845 11.586 1.00 72.31 45 GLY A C 4
ATOM 4924 O O . GLY A 1 48 ? 2.728 -25.920 10.499 1.00 21.11 45 GLY A O 4
ATOM 4928 N N . ALA A 1 49 ? 1.224 -24.916 11.844 1.00 41.32 46 ALA A N 4
ATOM 4929 C CA . ALA A 1 49 ? 0.854 -23.873 10.878 1.00 12.03 46 ALA A CA 4
ATOM 4930 C C . ALA A 1 49 ? 1.853 -22.676 10.957 1.00 74.31 46 ALA A C 4
ATOM 4931 O O . ALA A 1 49 ? 2.195 -22.226 12.059 1.00 53.03 46 ALA A O 4
ATOM 4938 N N . ALA A 1 50 ? 2.320 -22.164 9.789 1.00 1.10 47 ALA A N 4
ATOM 4939 C CA . ALA A 1 50 ? 3.301 -21.039 9.756 1.00 52.32 47 ALA A CA 4
ATOM 4940 C C . ALA A 1 50 ? 2.563 -19.760 9.369 1.00 52.42 47 ALA A C 4
ATOM 4941 O O . ALA A 1 50 ? 1.561 -19.841 8.641 1.00 15.23 47 ALA A O 4
ATOM 4948 N N . PHE A 1 51 ? 3.012 -18.577 9.841 1.00 50.14 48 PHE A N 4
ATOM 4949 C CA . PHE A 1 51 ? 2.375 -17.357 9.392 1.00 62.02 48 PHE A CA 4
ATOM 4950 C C . PHE A 1 51 ? 3.430 -16.412 8.809 1.00 1.52 48 PHE A C 4
ATOM 4951 O O . PHE A 1 51 ? 4.558 -16.356 9.315 1.00 52.45 48 PHE A O 4
ATOM 4968 N N . ALA A 1 52 ? 3.062 -15.650 7.767 1.00 72.14 49 ALA A N 4
ATOM 4969 C CA . ALA A 1 52 ? 3.982 -14.665 7.192 1.00 5.01 49 ALA A CA 4
ATOM 4970 C C . ALA A 1 52 ? 3.428 -13.259 7.391 1.00 11.21 49 ALA A C 4
ATOM 4971 O O . ALA A 1 52 ? 2.227 -13.035 7.243 1.00 61.32 49 ALA A O 4
ATOM 4978 N N . PHE A 1 53 ? 4.302 -12.318 7.759 1.00 14.04 50 PHE A N 4
ATOM 4979 C CA . PHE A 1 53 ? 3.871 -10.988 8.109 1.00 34.12 50 PHE A CA 4
ATOM 4980 C C . PHE A 1 53 ? 4.750 -9.986 7.352 1.00 63.42 50 PHE A C 4
ATOM 4981 O O . PHE A 1 53 ? 5.975 -9.922 7.624 1.00 22.25 50 PHE A O 4
ATOM 4998 N N . ILE A 1 54 ? 4.153 -9.182 6.431 1.00 11.41 51 ILE A N 4
ATOM 4999 C CA . ILE A 1 54 ? 5.026 -8.334 5.552 1.00 24.53 51 ILE A CA 4
ATOM 5000 C C . ILE A 1 54 ? 4.652 -6.874 5.671 1.00 52.53 51 ILE A C 4
ATOM 5001 O O . ILE A 1 54 ? 3.648 -6.435 5.129 1.00 71.43 51 ILE A O 4
ATOM 5017 N N . GLU A 1 55 ? 5.526 -6.122 6.311 1.00 32.14 52 GLU A N 4
ATOM 5018 C CA . GLU A 1 55 ? 5.318 -4.680 6.513 1.00 31.10 52 GLU A CA 4
ATOM 5019 C C . GLU A 1 55 ? 6.181 -3.854 5.529 1.00 62.45 52 GLU A C 4
ATOM 5020 O O . GLU A 1 55 ? 7.406 -3.832 5.648 1.00 34.21 52 GLU A O 4
ATOM 5032 N N . PHE A 1 56 ? 5.540 -3.224 4.529 1.00 33.14 53 PHE A N 4
ATOM 5033 C CA . PHE A 1 56 ? 6.263 -2.416 3.511 1.00 22.31 53 PHE A CA 4
ATOM 5034 C C . PHE A 1 56 ? 5.902 -0.910 3.577 1.00 22.21 53 PHE A C 4
ATOM 5035 O O . PHE A 1 56 ? 4.836 -0.576 4.111 1.00 55.45 53 PHE A O 4
ATOM 5052 N N . GLU A 1 57 ? 6.808 0.003 3.076 1.00 70.21 54 GLU A N 4
ATOM 5053 C CA . GLU A 1 57 ? 6.420 1.446 2.822 1.00 14.11 54 GLU A CA 4
ATOM 5054 C C . GLU A 1 57 ? 5.259 1.588 1.819 1.00 63.34 54 GLU A C 4
ATOM 5055 O O . GLU A 1 57 ? 4.439 2.500 1.958 1.00 73.15 54 GLU A O 4
ATOM 5067 N N . ASP A 1 58 ? 5.142 0.689 0.828 1.00 45.23 55 ASP A N 4
ATOM 5068 C CA . ASP A 1 58 ? 4.082 0.849 -0.150 1.00 11.03 55 ASP A CA 4
ATOM 5069 C C . ASP A 1 58 ? 3.098 -0.319 -0.050 1.00 33.24 55 ASP A C 4
ATOM 5070 O O . ASP A 1 58 ? 3.452 -1.455 -0.377 1.00 21.51 55 ASP A O 4
ATOM 5079 N N . ALA A 1 59 ? 1.850 -0.037 0.382 1.00 12.24 56 ALA A N 4
ATOM 5080 C CA . ALA A 1 59 ? 0.781 -1.058 0.319 1.00 53.13 56 ALA A CA 4
ATOM 5081 C C . ALA A 1 59 ? 0.152 -1.300 -1.075 1.00 71.51 56 ALA A C 4
ATOM 5082 O O . ALA A 1 59 ? -0.108 -2.459 -1.414 1.00 32.55 56 ALA A O 4
ATOM 5089 N N . ARG A 1 60 ? -0.118 -0.243 -1.881 1.00 53.11 57 ARG A N 4
ATOM 5090 C CA . ARG A 1 60 ? -0.943 -0.438 -3.101 1.00 14.14 57 ARG A CA 4
ATOM 5091 C C . ARG A 1 60 ? -0.189 -1.132 -4.295 1.00 61.34 57 ARG A C 4
ATOM 5092 O O . ARG A 1 60 ? -0.836 -1.859 -5.043 1.00 3.23 57 ARG A O 4
ATOM 5113 N N . ASP A 1 61 ? 1.151 -0.917 -4.498 1.00 34.33 58 ASP A N 4
ATOM 5114 C CA . ASP A 1 61 ? 1.908 -1.704 -5.552 1.00 0.41 58 ASP A CA 4
ATOM 5115 C C . ASP A 1 61 ? 2.073 -3.240 -5.214 1.00 74.14 58 ASP A C 4
ATOM 5116 O O . ASP A 1 61 ? 1.883 -4.091 -6.089 1.00 23.41 58 ASP A O 4
ATOM 5125 N N . ALA A 1 62 ? 2.445 -3.570 -3.949 1.00 73.02 59 ALA A N 4
ATOM 5126 C CA . ALA A 1 62 ? 2.492 -4.938 -3.357 1.00 33.10 59 ALA A CA 4
ATOM 5127 C C . ALA A 1 62 ? 1.193 -5.854 -3.525 1.00 62.14 59 ALA A C 4
ATOM 5128 O O . ALA A 1 62 ? 1.221 -7.120 -3.339 1.00 21.00 59 ALA A O 4
ATOM 5135 N N . ALA A 1 63 ? 0.048 -5.211 -3.777 1.00 45.11 60 ALA A N 4
ATOM 5136 C CA . ALA A 1 63 ? -1.189 -5.884 -4.220 1.00 21.34 60 ALA A CA 4
ATOM 5137 C C . ALA A 1 63 ? -0.975 -6.882 -5.433 1.00 74.33 60 ALA A C 4
ATOM 5138 O O . ALA A 1 63 ? -1.678 -7.897 -5.471 1.00 54.32 60 ALA A O 4
ATOM 5145 N N . ASP A 1 64 ? -0.026 -6.599 -6.414 1.00 53.43 61 ASP A N 4
ATOM 5146 C CA . ASP A 1 64 ? 0.471 -7.622 -7.405 1.00 73.41 61 ASP A CA 4
ATOM 5147 C C . ASP A 1 64 ? 0.980 -8.931 -6.750 1.00 65.31 61 ASP A C 4
ATOM 5148 O O . ASP A 1 64 ? 0.664 -10.035 -7.238 1.00 22.21 61 ASP A O 4
ATOM 5157 N N . ALA A 1 65 ? 1.776 -8.833 -5.679 1.00 4.35 62 ALA A N 4
ATOM 5158 C CA . ALA A 1 65 ? 2.157 -10.033 -4.899 1.00 21.50 62 ALA A CA 4
ATOM 5159 C C . ALA A 1 65 ? 0.940 -10.720 -4.323 1.00 51.41 62 ALA A C 4
ATOM 5160 O O . ALA A 1 65 ? 0.745 -11.936 -4.580 1.00 70.02 62 ALA A O 4
ATOM 5167 N N . ILE A 1 66 ? 0.087 -9.983 -3.576 1.00 2.23 63 ILE A N 4
ATOM 5168 C CA . ILE A 1 66 ? -1.017 -10.691 -2.910 1.00 14.33 63 ILE A CA 4
ATOM 5169 C C . ILE A 1 66 ? -2.007 -11.378 -3.895 1.00 64.14 63 ILE A C 4
ATOM 5170 O O . ILE A 1 66 ? -2.415 -12.488 -3.616 1.00 34.55 63 ILE A O 4
ATOM 5186 N N . LYS A 1 67 ? -2.374 -10.733 -5.012 1.00 25.22 64 LYS A N 4
ATOM 5187 C CA . LYS A 1 67 ? -3.091 -11.425 -6.105 1.00 53.41 64 LYS A CA 4
ATOM 5188 C C . LYS A 1 67 ? -2.317 -12.593 -6.783 1.00 10.40 64 LYS A C 4
ATOM 5189 O O . LYS A 1 67 ? -2.966 -13.543 -7.212 1.00 21.52 64 LYS A O 4
ATOM 5208 N N . GLU A 1 68 ? -0.960 -12.542 -6.947 1.00 1.22 65 GLU A N 4
ATOM 5209 C CA . GLU A 1 68 ? -0.251 -13.713 -7.540 1.00 73.41 65 GLU A CA 4
ATOM 5210 C C . GLU A 1 68 ? -0.337 -14.935 -6.625 1.00 54.14 65 GLU A C 4
ATOM 5211 O O . GLU A 1 68 ? -0.398 -16.062 -7.124 1.00 23.10 65 GLU A O 4
ATOM 5223 N N . LYS A 1 69 ? -0.318 -14.733 -5.295 1.00 62.34 66 LYS A N 4
ATOM 5224 C CA . LYS A 1 69 ? -0.533 -15.871 -4.420 1.00 63.41 66 LYS A CA 4
ATOM 5225 C C . LYS A 1 69 ? -1.975 -15.936 -3.790 1.00 31.30 66 LYS A C 4
ATOM 5226 O O . LYS A 1 69 ? -2.173 -16.691 -2.846 1.00 32.44 66 LYS A O 4
ATOM 5245 N N . ASP A 1 70 ? -2.993 -15.206 -4.372 1.00 21.52 67 ASP A N 4
ATOM 5246 C CA . ASP A 1 70 ? -4.378 -15.110 -3.784 1.00 23.31 67 ASP A CA 4
ATOM 5247 C C . ASP A 1 70 ? -5.167 -16.409 -3.910 1.00 40.42 67 ASP A C 4
ATOM 5248 O O . ASP A 1 70 ? -4.803 -17.277 -4.716 1.00 21.34 67 ASP A O 4
ATOM 5257 N N . GLY A 1 71 ? -6.249 -16.561 -3.131 1.00 3.32 68 GLY A N 4
ATOM 5258 C CA . GLY A 1 71 ? -6.790 -17.879 -2.938 1.00 13.10 68 GLY A CA 4
ATOM 5259 C C . GLY A 1 71 ? -6.833 -18.364 -1.502 1.00 63.35 68 GLY A C 4
ATOM 5260 O O . GLY A 1 71 ? -6.595 -19.551 -1.279 1.00 34.31 68 GLY A O 4
ATOM 5264 N N . CYS A 1 72 ? -7.024 -17.432 -0.509 1.00 13.05 69 CYS A N 4
ATOM 5265 C CA . CYS A 1 72 ? -7.154 -17.828 0.892 1.00 13.10 69 CYS A CA 4
ATOM 5266 C C . CYS A 1 72 ? -8.213 -18.923 1.078 1.00 22.23 69 CYS A C 4
ATOM 5267 O O . CYS A 1 72 ? -9.376 -18.764 0.698 1.00 62.30 69 CYS A O 4
ATOM 5275 N N . ASP A 1 73 ? -7.773 -20.035 1.707 1.00 73.23 70 ASP A N 4
ATOM 5276 C CA . ASP A 1 73 ? -8.645 -21.173 1.943 1.00 12.40 70 ASP A CA 4
ATOM 5277 C C . ASP A 1 73 ? -8.520 -21.690 3.392 1.00 11.34 70 ASP A C 4
ATOM 5278 O O . ASP A 1 73 ? -7.416 -21.646 3.987 1.00 52.21 70 ASP A O 4
ATOM 5287 N N . PHE A 1 74 ? -9.644 -22.243 3.901 1.00 62.42 71 PHE A N 4
ATOM 5288 C CA . PHE A 1 74 ? -9.890 -22.550 5.289 1.00 5.20 71 PHE A CA 4
ATOM 5289 C C . PHE A 1 74 ? -10.793 -23.783 5.314 1.00 65.54 71 PHE A C 4
ATOM 5290 O O . PHE A 1 74 ? -11.589 -23.953 4.382 1.00 62.53 71 PHE A O 4
ATOM 5307 N N . GLU A 1 75 ? -10.595 -24.662 6.307 1.00 23.33 72 GLU A N 4
ATOM 5308 C CA . GLU A 1 75 ? -11.437 -25.889 6.501 1.00 61.33 72 GLU A CA 4
ATOM 5309 C C . GLU A 1 75 ? -11.229 -26.960 5.383 1.00 34.34 72 GLU A C 4
ATOM 5310 O O . GLU A 1 75 ? -12.116 -27.229 4.568 1.00 12.25 72 GLU A O 4
ATOM 5322 N N . GLY A 1 76 ? -10.012 -27.525 5.343 1.00 53.42 73 GLY A N 4
ATOM 5323 C CA . GLY A 1 76 ? -9.694 -28.640 4.441 1.00 71.43 73 GLY A CA 4
ATOM 5324 C C . GLY A 1 76 ? -8.950 -28.294 3.150 1.00 3.10 73 GLY A C 4
ATOM 5325 O O . GLY A 1 76 ? -8.440 -29.202 2.490 1.00 61.52 73 GLY A O 4
ATOM 5329 N N . ASN A 1 77 ? -8.851 -27.023 2.789 1.00 61.13 74 ASN A N 4
ATOM 5330 C CA . ASN A 1 77 ? -7.725 -26.595 1.917 1.00 10.05 74 ASN A CA 4
ATOM 5331 C C . ASN A 1 77 ? -6.940 -25.575 2.721 1.00 72.11 74 ASN A C 4
ATOM 5332 O O . ASN A 1 77 ? -7.520 -24.621 3.217 1.00 21.50 74 ASN A O 4
ATOM 5343 N N . LYS A 1 78 ? -5.640 -25.820 2.956 1.00 65.23 75 LYS A N 4
ATOM 5344 C CA . LYS A 1 78 ? -4.892 -24.932 3.871 1.00 22.14 75 LYS A CA 4
ATOM 5345 C C . LYS A 1 78 ? -4.184 -23.828 3.066 1.00 32.43 75 LYS A C 4
ATOM 5346 O O . LYS A 1 78 ? -3.135 -24.123 2.497 1.00 22.51 75 LYS A O 4
ATOM 5365 N N . LEU A 1 79 ? -4.699 -22.553 3.024 1.00 44.41 76 LEU A N 4
ATOM 5366 C CA . LEU A 1 79 ? -4.044 -21.530 2.141 1.00 12.51 76 LEU A CA 4
ATOM 5367 C C . LEU A 1 79 ? -4.539 -20.069 2.370 1.00 51.52 76 LEU A C 4
ATOM 5368 O O . LEU A 1 79 ? -4.917 -19.457 1.412 1.00 15.43 76 LEU A O 4
ATOM 5384 N N . ARG A 1 80 ? -4.441 -19.454 3.569 1.00 10.33 77 ARG A N 4
ATOM 5385 C CA . ARG A 1 80 ? -5.090 -18.144 3.841 1.00 64.14 77 ARG A CA 4
ATOM 5386 C C . ARG A 1 80 ? -4.097 -16.974 3.505 1.00 61.23 77 ARG A C 4
ATOM 5387 O O . ARG A 1 80 ? -3.080 -16.816 4.168 1.00 13.50 77 ARG A O 4
ATOM 5408 N N . VAL A 1 81 ? -4.366 -16.155 2.458 1.00 2.51 78 VAL A N 4
ATOM 5409 C CA . VAL A 1 81 ? -3.523 -14.965 2.198 1.00 73.12 78 VAL A CA 4
ATOM 5410 C C . VAL A 1 81 ? -4.415 -13.697 2.277 1.00 22.11 78 VAL A C 4
ATOM 5411 O O . VAL A 1 81 ? -5.380 -13.596 1.520 1.00 14.42 78 VAL A O 4
ATOM 5424 N N . GLU A 1 82 ? -4.114 -12.714 3.169 1.00 45.30 79 GLU A N 4
ATOM 5425 C CA . GLU A 1 82 ? -5.096 -11.660 3.485 1.00 3.34 79 GLU A CA 4
ATOM 5426 C C . GLU A 1 82 ? -4.389 -10.324 3.776 1.00 22.21 79 GLU A C 4
ATOM 5427 O O . GLU A 1 82 ? -3.400 -10.288 4.514 1.00 55.34 79 GLU A O 4
ATOM 5439 N N . VAL A 1 83 ? -4.866 -9.219 3.167 1.00 73.34 80 VAL A N 4
ATOM 5440 C CA . VAL A 1 83 ? -4.426 -7.903 3.607 1.00 1.24 80 VAL A CA 4
ATOM 5441 C C . VAL A 1 83 ? -5.326 -7.350 4.714 1.00 13.34 80 VAL A C 4
ATOM 5442 O O . VAL A 1 83 ? -6.549 -7.275 4.560 1.00 40.13 80 VAL A O 4
ATOM 5455 N N . PRO A 1 84 ? -4.736 -6.983 5.868 1.00 60.13 81 PRO A N 4
ATOM 5456 C CA . PRO A 1 84 ? -5.424 -6.186 6.883 1.00 41.45 81 PRO A CA 4
ATOM 5457 C C . PRO A 1 84 ? -5.251 -4.663 6.696 1.00 3.54 81 PRO A C 4
ATOM 5458 O O . PRO A 1 84 ? -5.502 -3.892 7.627 1.00 72.34 81 PRO A O 4
ATOM 5469 N N . PHE A 1 85 ? -4.828 -4.224 5.494 1.00 51.32 82 PHE A N 4
ATOM 5470 C CA . PHE A 1 85 ? -4.725 -2.785 5.213 1.00 51.34 82 PHE A CA 4
ATOM 5471 C C . PHE A 1 85 ? -5.779 -2.319 4.195 1.00 41.20 82 PHE A C 4
ATOM 5472 O O . PHE A 1 85 ? -6.227 -1.173 4.269 1.00 25.23 82 PHE A O 4
ATOM 5489 N N . ASN A 1 86 ? -6.141 -3.225 3.255 1.00 15.42 83 ASN A N 4
ATOM 5490 C CA . ASN A 1 86 ? -7.101 -2.952 2.134 1.00 23.12 83 ASN A CA 4
ATOM 5491 C C . ASN A 1 86 ? -6.578 -1.777 1.228 1.00 73.33 83 ASN A C 4
ATOM 5492 O O . ASN A 1 86 ? -7.083 -0.654 1.336 1.00 11.11 83 ASN A O 4
ATOM 5503 N N . ALA A 1 87 ? -5.518 -2.031 0.384 1.00 34.54 84 ALA A N 4
ATOM 5504 C CA . ALA A 1 87 ? -4.891 -1.005 -0.506 1.00 45.44 84 ALA A CA 4
ATOM 5505 C C . ALA A 1 87 ? -4.324 0.196 0.320 1.00 25.40 84 ALA A C 4
ATOM 5506 O O . ALA A 1 87 ? -3.965 0.015 1.486 1.00 25.35 84 ALA A O 4
ATOM 5513 N N . ARG A 1 88 ? -4.158 1.386 -0.272 1.00 11.34 85 ARG A N 4
ATOM 5514 C CA . ARG A 1 88 ? -3.696 2.558 0.533 1.00 32.04 85 ARG A CA 4
ATOM 5515 C C . ARG A 1 88 ? -4.783 3.648 0.501 1.00 64.15 85 ARG A C 4
ATOM 5516 O O . ARG A 1 88 ? -4.567 4.706 -0.112 1.00 74.31 85 ARG A O 4
ATOM 5537 N N . GLU A 1 89 ? -5.929 3.425 1.203 1.00 22.31 86 GLU A N 4
ATOM 5538 C CA . GLU A 1 89 ? -7.225 4.044 0.843 1.00 40.00 86 GLU A CA 4
ATOM 5539 C C . GLU A 1 89 ? -8.263 3.588 1.881 1.00 15.14 86 GLU A C 4
ATOM 5540 O O . GLU A 1 89 ? -9.260 2.929 1.510 1.00 14.44 86 GLU A O 4
ATOM 5553 N N . GLY A 1 1 ? -10.014 0.664 -4.039 1.00 62.35 -2 GLY A N 5
ATOM 5554 C CA . GLY A 1 1 ? -8.966 1.518 -4.661 1.00 63.01 -2 GLY A CA 5
ATOM 5555 C C . GLY A 1 1 ? -9.230 2.991 -4.432 1.00 44.30 -2 GLY A C 5
ATOM 5556 O O . GLY A 1 1 ? -10.371 3.438 -4.544 1.00 5.22 -2 GLY A O 5
ATOM 5562 N N . SER A 1 2 ? -8.176 3.741 -4.113 1.00 33.05 -1 SER A N 5
ATOM 5563 C CA . SER A 1 2 ? -8.294 5.167 -3.819 1.00 3.25 -1 SER A CA 5
ATOM 5564 C C . SER A 1 2 ? -7.229 5.960 -4.598 1.00 32.21 -1 SER A C 5
ATOM 5565 O O . SER A 1 2 ? -6.475 5.374 -5.388 1.00 53.41 -1 SER A O 5
ATOM 5573 N N . HIS A 1 3 ? -7.170 7.279 -4.376 1.00 32.32 0 HIS A N 5
ATOM 5574 C CA . HIS A 1 3 ? -6.324 8.171 -5.178 1.00 41.22 0 HIS A CA 5
ATOM 5575 C C . HIS A 1 3 ? -5.894 9.412 -4.362 1.00 45.03 0 HIS A C 5
ATOM 5576 O O . HIS A 1 3 ? -6.486 10.491 -4.487 1.00 3.13 0 HIS A O 5
ATOM 5591 N N . MET A 1 4 ? -4.887 9.216 -3.498 1.00 0.24 1 MET A N 5
ATOM 5592 C CA . MET A 1 4 ? -4.203 10.295 -2.756 1.00 73.43 1 MET A CA 5
ATOM 5593 C C . MET A 1 4 ? -2.807 9.824 -2.350 1.00 64.33 1 MET A C 5
ATOM 5594 O O . MET A 1 4 ? -2.633 8.662 -1.996 1.00 25.33 1 MET A O 5
ATOM 5608 N N . VAL A 1 5 ? -1.797 10.701 -2.453 1.00 75.04 2 VAL A N 5
ATOM 5609 C CA . VAL A 1 5 ? -0.433 10.393 -1.964 1.00 12.52 2 VAL A CA 5
ATOM 5610 C C . VAL A 1 5 ? 0.050 11.557 -1.059 1.00 2.25 2 VAL A C 5
ATOM 5611 O O . VAL A 1 5 ? 1.131 12.123 -1.233 1.00 30.44 2 VAL A O 5
ATOM 5624 N N . ILE A 1 6 ? -0.797 11.951 -0.100 1.00 42.15 3 ILE A N 5
ATOM 5625 C CA . ILE A 1 6 ? -0.433 13.017 0.857 1.00 41.00 3 ILE A CA 5
ATOM 5626 C C . ILE A 1 6 ? -0.634 12.497 2.297 1.00 41.15 3 ILE A C 5
ATOM 5627 O O . ILE A 1 6 ? -1.532 12.951 3.014 1.00 41.00 3 ILE A O 5
ATOM 5643 N N . ARG A 1 7 ? 0.153 11.456 2.671 1.00 32.23 4 ARG A N 5
ATOM 5644 C CA . ARG A 1 7 ? 0.223 10.967 4.063 1.00 5.33 4 ARG A CA 5
ATOM 5645 C C . ARG A 1 7 ? 1.427 9.996 4.210 1.00 44.02 4 ARG A C 5
ATOM 5646 O O . ARG A 1 7 ? 2.309 9.978 3.345 1.00 55.50 4 ARG A O 5
ATOM 5667 N N . GLU A 1 8 ? 1.413 9.159 5.264 1.00 62.44 5 GLU A N 5
ATOM 5668 C CA . GLU A 1 8 ? 2.553 8.320 5.666 1.00 33.40 5 GLU A CA 5
ATOM 5669 C C . GLU A 1 8 ? 2.035 7.269 6.680 1.00 61.33 5 GLU A C 5
ATOM 5670 O O . GLU A 1 8 ? 1.284 7.646 7.587 1.00 73.41 5 GLU A O 5
ATOM 5682 N N . SER A 1 9 ? 2.412 5.966 6.515 1.00 31.20 6 SER A N 5
ATOM 5683 C CA . SER A 1 9 ? 1.946 4.878 7.410 1.00 13.45 6 SER A CA 5
ATOM 5684 C C . SER A 1 9 ? 2.768 3.582 7.117 1.00 30.31 6 SER A C 5
ATOM 5685 O O . SER A 1 9 ? 3.800 3.655 6.447 1.00 71.22 6 SER A O 5
ATOM 5693 N N . VAL A 1 10 ? 2.296 2.404 7.595 1.00 55.21 7 VAL A N 5
ATOM 5694 C CA . VAL A 1 10 ? 2.877 1.100 7.217 1.00 14.01 7 VAL A CA 5
ATOM 5695 C C . VAL A 1 10 ? 1.756 0.183 6.791 1.00 21.45 7 VAL A C 5
ATOM 5696 O O . VAL A 1 10 ? 0.748 0.036 7.491 1.00 74.32 7 VAL A O 5
ATOM 5709 N N . SER A 1 11 ? 1.922 -0.380 5.616 1.00 20.51 8 SER A N 5
ATOM 5710 C CA . SER A 1 11 ? 1.017 -1.379 5.112 1.00 21.34 8 SER A CA 5
ATOM 5711 C C . SER A 1 11 ? 1.440 -2.750 5.695 1.00 0.41 8 SER A C 5
ATOM 5712 O O . SER A 1 11 ? 2.625 -3.082 5.673 1.00 74.31 8 SER A O 5
ATOM 5720 N N . ARG A 1 12 ? 0.510 -3.524 6.274 1.00 32.34 9 ARG A N 5
ATOM 5721 C CA . ARG A 1 12 ? 0.909 -4.813 6.888 1.00 53.43 9 ARG A CA 5
ATOM 5722 C C . ARG A 1 12 ? 0.182 -5.953 6.172 1.00 13.51 9 ARG A C 5
ATOM 5723 O O . ARG A 1 12 ? -0.878 -5.705 5.613 1.00 71.23 9 ARG A O 5
ATOM 5744 N N . ILE A 1 13 ? 0.734 -7.192 6.143 1.00 42.44 10 ILE A N 5
ATOM 5745 C CA . ILE A 1 13 ? 0.068 -8.304 5.440 1.00 25.23 10 ILE A CA 5
ATOM 5746 C C . ILE A 1 13 ? 0.185 -9.559 6.308 1.00 3.21 10 ILE A C 5
ATOM 5747 O O . ILE A 1 13 ? 1.279 -9.822 6.883 1.00 43.33 10 ILE A O 5
ATOM 5763 N N . TYR A 1 14 ? -0.962 -10.277 6.422 1.00 44.25 11 TYR A N 5
ATOM 5764 C CA . TYR A 1 14 ? -1.051 -11.543 7.177 1.00 61.45 11 TYR A CA 5
ATOM 5765 C C . TYR A 1 14 ? -1.125 -12.764 6.192 1.00 2.10 11 TYR A C 5
ATOM 5766 O O . TYR A 1 14 ? -2.124 -12.881 5.453 1.00 14.24 11 TYR A O 5
ATOM 5784 N N . VAL A 1 15 ? -0.112 -13.684 6.154 1.00 75.23 12 VAL A N 5
ATOM 5785 C CA . VAL A 1 15 ? -0.216 -14.850 5.249 1.00 55.34 12 VAL A CA 5
ATOM 5786 C C . VAL A 1 15 ? -0.066 -16.139 6.104 1.00 4.41 12 VAL A C 5
ATOM 5787 O O . VAL A 1 15 ? 1.015 -16.460 6.566 1.00 3.03 12 VAL A O 5
ATOM 5800 N N . GLY A 1 16 ? -1.180 -16.848 6.367 1.00 21.34 13 GLY A N 5
ATOM 5801 C CA . GLY A 1 16 ? -1.111 -18.059 7.195 1.00 11.43 13 GLY A CA 5
ATOM 5802 C C . GLY A 1 16 ? -1.612 -19.291 6.472 1.00 14.21 13 GLY A C 5
ATOM 5803 O O . GLY A 1 16 ? -2.047 -19.178 5.339 1.00 21.54 13 GLY A O 5
ATOM 5807 N N . ASN A 1 17 ? -1.534 -20.476 7.138 1.00 62.14 14 ASN A N 5
ATOM 5808 C CA . ASN A 1 17 ? -1.967 -21.783 6.553 1.00 52.21 14 ASN A CA 5
ATOM 5809 C C . ASN A 1 17 ? -1.379 -22.095 5.138 1.00 43.44 14 ASN A C 5
ATOM 5810 O O . ASN A 1 17 ? -1.936 -22.906 4.417 1.00 33.23 14 ASN A O 5
ATOM 5821 N N . LEU A 1 18 ? -0.228 -21.498 4.797 1.00 41.24 15 LEU A N 5
ATOM 5822 C CA . LEU A 1 18 ? 0.421 -21.667 3.503 1.00 13.21 15 LEU A CA 5
ATOM 5823 C C . LEU A 1 18 ? 1.199 -22.997 3.456 1.00 35.52 15 LEU A C 5
ATOM 5824 O O . LEU A 1 18 ? 2.048 -23.258 4.311 1.00 10.41 15 LEU A O 5
ATOM 5840 N N . PRO A 1 19 ? 0.901 -23.882 2.471 1.00 0.01 16 PRO A N 5
ATOM 5841 C CA . PRO A 1 19 ? 1.702 -25.089 2.274 1.00 63.42 16 PRO A CA 5
ATOM 5842 C C . PRO A 1 19 ? 2.893 -24.852 1.297 1.00 13.42 16 PRO A C 5
ATOM 5843 O O . PRO A 1 19 ? 2.646 -24.543 0.114 1.00 21.21 16 PRO A O 5
ATOM 5854 N N . SER A 1 20 ? 4.167 -25.065 1.780 1.00 40.35 17 SER A N 5
ATOM 5855 C CA . SER A 1 20 ? 5.425 -24.923 0.978 1.00 12.54 17 SER A CA 5
ATOM 5856 C C . SER A 1 20 ? 5.415 -23.725 -0.005 1.00 14.12 17 SER A C 5
ATOM 5857 O O . SER A 1 20 ? 5.872 -23.844 -1.144 1.00 21.54 17 SER A O 5
ATOM 5865 N N . HIS A 1 21 ? 4.930 -22.567 0.456 1.00 61.35 18 HIS A N 5
ATOM 5866 C CA . HIS A 1 21 ? 4.609 -21.469 -0.455 1.00 61.50 18 HIS A CA 5
ATOM 5867 C C . HIS A 1 21 ? 5.790 -20.484 -0.556 1.00 53.10 18 HIS A C 5
ATOM 5868 O O . HIS A 1 21 ? 6.684 -20.696 -1.370 1.00 54.11 18 HIS A O 5
ATOM 5883 N N . VAL A 1 22 ? 5.808 -19.420 0.254 1.00 24.33 19 VAL A N 5
ATOM 5884 C CA . VAL A 1 22 ? 6.909 -18.456 0.182 1.00 12.23 19 VAL A CA 5
ATOM 5885 C C . VAL A 1 22 ? 7.913 -18.684 1.402 1.00 14.42 19 VAL A C 5
ATOM 5886 O O . VAL A 1 22 ? 7.474 -18.628 2.551 1.00 62.23 19 VAL A O 5
ATOM 5899 N N . SER A 1 23 ? 9.245 -19.020 1.178 1.00 32.10 20 SER A N 5
ATOM 5900 C CA . SER A 1 23 ? 10.251 -19.060 2.295 1.00 10.21 20 SER A CA 5
ATOM 5901 C C . SER A 1 23 ? 10.771 -17.631 2.597 1.00 3.15 20 SER A C 5
ATOM 5902 O O . SER A 1 23 ? 10.697 -16.778 1.717 1.00 3.44 20 SER A O 5
ATOM 5910 N N . SER A 1 24 ? 11.261 -17.376 3.852 1.00 13.33 21 SER A N 5
ATOM 5911 C CA . SER A 1 24 ? 11.670 -16.032 4.335 1.00 0.32 21 SER A CA 5
ATOM 5912 C C . SER A 1 24 ? 12.596 -15.231 3.378 1.00 53.02 21 SER A C 5
ATOM 5913 O O . SER A 1 24 ? 12.353 -14.028 3.141 1.00 54.05 21 SER A O 5
ATOM 5921 N N . ARG A 1 25 ? 13.668 -15.876 2.882 1.00 71.32 22 ARG A N 5
ATOM 5922 C CA . ARG A 1 25 ? 14.576 -15.236 1.898 1.00 14.32 22 ARG A CA 5
ATOM 5923 C C . ARG A 1 25 ? 13.860 -14.756 0.571 1.00 2.32 22 ARG A C 5
ATOM 5924 O O . ARG A 1 25 ? 14.128 -13.618 0.090 1.00 32.13 22 ARG A O 5
ATOM 5945 N N . ASP A 1 26 ? 12.952 -15.594 -0.006 1.00 32.14 23 ASP A N 5
ATOM 5946 C CA . ASP A 1 26 ? 12.130 -15.200 -1.167 1.00 72.23 23 ASP A CA 5
ATOM 5947 C C . ASP A 1 26 ? 11.129 -14.097 -0.791 1.00 0.14 23 ASP A C 5
ATOM 5948 O O . ASP A 1 26 ? 10.812 -13.291 -1.674 1.00 33.32 23 ASP A O 5
ATOM 5957 N N . VAL A 1 27 ? 10.617 -14.016 0.500 1.00 72.04 24 VAL A N 5
ATOM 5958 C CA . VAL A 1 27 ? 9.817 -12.863 0.875 1.00 1.21 24 VAL A CA 5
ATOM 5959 C C . VAL A 1 27 ? 10.682 -11.608 0.883 1.00 24.12 24 VAL A C 5
ATOM 5960 O O . VAL A 1 27 ? 10.213 -10.619 0.352 1.00 42.41 24 VAL A O 5
ATOM 5973 N N . GLU A 1 28 ? 11.937 -11.611 1.419 1.00 13.03 25 GLU A N 5
ATOM 5974 C CA . GLU A 1 28 ? 12.725 -10.390 1.326 1.00 21.51 25 GLU A CA 5
ATOM 5975 C C . GLU A 1 28 ? 12.977 -9.988 -0.150 1.00 1.44 25 GLU A C 5
ATOM 5976 O O . GLU A 1 28 ? 12.540 -8.914 -0.506 1.00 71.04 25 GLU A O 5
ATOM 5988 N N . ASN A 1 29 ? 13.550 -10.860 -1.034 1.00 64.52 26 ASN A N 5
ATOM 5989 C CA . ASN A 1 29 ? 13.848 -10.385 -2.431 1.00 53.25 26 ASN A CA 5
ATOM 5990 C C . ASN A 1 29 ? 12.543 -10.194 -3.305 1.00 50.12 26 ASN A C 5
ATOM 5991 O O . ASN A 1 29 ? 12.222 -9.027 -3.734 1.00 42.32 26 ASN A O 5
ATOM 6002 N N . GLU A 1 30 ? 11.727 -11.267 -3.512 1.00 52.33 27 GLU A N 5
ATOM 6003 C CA . GLU A 1 30 ? 10.568 -11.135 -4.375 1.00 23.11 27 GLU A CA 5
ATOM 6004 C C . GLU A 1 30 ? 9.450 -10.274 -3.745 1.00 61.03 27 GLU A C 5
ATOM 6005 O O . GLU A 1 30 ? 8.797 -9.564 -4.501 1.00 54.15 27 GLU A O 5
ATOM 6017 N N . PHE A 1 31 ? 9.238 -10.233 -2.387 1.00 3.14 28 PHE A N 5
ATOM 6018 C CA . PHE A 1 31 ? 8.207 -9.321 -1.883 1.00 23.40 28 PHE A CA 5
ATOM 6019 C C . PHE A 1 31 ? 8.719 -7.881 -1.728 1.00 33.02 28 PHE A C 5
ATOM 6020 O O . PHE A 1 31 ? 7.902 -6.970 -1.801 1.00 33.34 28 PHE A O 5
ATOM 6037 N N . ARG A 1 32 ? 10.052 -7.649 -1.460 1.00 3.54 29 ARG A N 5
ATOM 6038 C CA . ARG A 1 32 ? 10.630 -6.296 -1.727 1.00 62.20 29 ARG A CA 5
ATOM 6039 C C . ARG A 1 32 ? 10.418 -5.769 -3.177 1.00 21.01 29 ARG A C 5
ATOM 6040 O O . ARG A 1 32 ? 10.340 -4.538 -3.297 1.00 65.41 29 ARG A O 5
ATOM 6061 N N . LYS A 1 33 ? 10.376 -6.619 -4.286 1.00 24.54 30 LYS A N 5
ATOM 6062 C CA . LYS A 1 33 ? 9.875 -6.022 -5.589 1.00 64.21 30 LYS A CA 5
ATOM 6063 C C . LYS A 1 33 ? 8.494 -5.387 -5.425 1.00 3.20 30 LYS A C 5
ATOM 6064 O O . LYS A 1 33 ? 8.314 -4.212 -5.764 1.00 14.33 30 LYS A O 5
ATOM 6083 N N . TYR A 1 34 ? 7.570 -6.100 -4.807 1.00 65.21 31 TYR A N 5
ATOM 6084 C CA . TYR A 1 34 ? 6.173 -5.680 -4.820 1.00 1.51 31 TYR A CA 5
ATOM 6085 C C . TYR A 1 34 ? 5.920 -4.496 -3.857 1.00 34.43 31 TYR A C 5
ATOM 6086 O O . TYR A 1 34 ? 5.200 -3.592 -4.224 1.00 13.23 31 TYR A O 5
ATOM 6104 N N . GLY A 1 35 ? 6.556 -4.460 -2.668 1.00 64.33 32 GLY A N 5
ATOM 6105 C CA . GLY A 1 35 ? 6.546 -3.255 -1.846 1.00 3.12 32 GLY A CA 5
ATOM 6106 C C . GLY A 1 35 ? 7.811 -3.140 -1.034 1.00 42.35 32 GLY A C 5
ATOM 6107 O O . GLY A 1 35 ? 8.424 -4.166 -0.737 1.00 44.03 32 GLY A O 5
ATOM 6111 N N . ASN A 1 36 ? 8.202 -1.915 -0.642 1.00 34.35 33 ASN A N 5
ATOM 6112 C CA . ASN A 1 36 ? 9.476 -1.718 0.057 1.00 71.30 33 ASN A CA 5
ATOM 6113 C C . ASN A 1 36 ? 9.361 -2.142 1.520 1.00 0.13 33 ASN A C 5
ATOM 6114 O O . ASN A 1 36 ? 8.748 -1.446 2.307 1.00 5.41 33 ASN A O 5
ATOM 6125 N N . ILE A 1 37 ? 9.934 -3.297 1.861 1.00 32.30 34 ILE A N 5
ATOM 6126 C CA . ILE A 1 37 ? 9.829 -3.849 3.236 1.00 70.01 34 ILE A CA 5
ATOM 6127 C C . ILE A 1 37 ? 10.690 -3.110 4.285 1.00 64.12 34 ILE A C 5
ATOM 6128 O O . ILE A 1 37 ? 11.860 -2.791 4.054 1.00 11.31 34 ILE A O 5
ATOM 6144 N N . LEU A 1 38 ? 10.046 -2.801 5.435 1.00 74.34 35 LEU A N 5
ATOM 6145 C CA . LEU A 1 38 ? 10.720 -2.198 6.580 1.00 44.32 35 LEU A CA 5
ATOM 6146 C C . LEU A 1 38 ? 10.855 -3.214 7.737 1.00 1.21 35 LEU A C 5
ATOM 6147 O O . LEU A 1 38 ? 11.744 -3.092 8.580 1.00 1.15 35 LEU A O 5
ATOM 6163 N N . LYS A 1 39 ? 9.968 -4.238 7.739 1.00 44.43 36 LYS A N 5
ATOM 6164 C CA . LYS A 1 39 ? 9.829 -5.214 8.854 1.00 4.04 36 LYS A CA 5
ATOM 6165 C C . LYS A 1 39 ? 9.301 -6.566 8.270 1.00 22.34 36 LYS A C 5
ATOM 6166 O O . LYS A 1 39 ? 8.331 -6.555 7.505 1.00 21.42 36 LYS A O 5
ATOM 6185 N N . CYS A 1 40 ? 9.925 -7.721 8.615 1.00 23.23 37 CYS A N 5
ATOM 6186 C CA . CYS A 1 40 ? 9.443 -9.059 8.192 1.00 51.35 37 CYS A CA 5
ATOM 6187 C C . CYS A 1 40 ? 9.602 -9.979 9.363 1.00 40.35 37 CYS A C 5
ATOM 6188 O O . CYS A 1 40 ? 10.734 -10.257 9.771 1.00 45.14 37 CYS A O 5
ATOM 6196 N N . ASP A 1 41 ? 8.508 -10.403 9.957 1.00 74.12 38 ASP A N 5
ATOM 6197 C CA . ASP A 1 41 ? 8.662 -11.364 11.067 1.00 2.45 38 ASP A CA 5
ATOM 6198 C C . ASP A 1 41 ? 7.886 -12.655 10.776 1.00 44.04 38 ASP A C 5
ATOM 6199 O O . ASP A 1 41 ? 6.713 -12.605 10.444 1.00 71.33 38 ASP A O 5
ATOM 6208 N N . VAL A 1 42 ? 8.553 -13.813 10.875 1.00 24.31 39 VAL A N 5
ATOM 6209 C CA . VAL A 1 42 ? 7.906 -15.100 10.573 1.00 50.23 39 VAL A CA 5
ATOM 6210 C C . VAL A 1 42 ? 7.888 -15.988 11.828 1.00 33.02 39 VAL A C 5
ATOM 6211 O O . VAL A 1 42 ? 8.929 -16.404 12.347 1.00 13.21 39 VAL A O 5
ATOM 6224 N N . LYS A 1 43 ? 6.662 -16.218 12.329 1.00 3.33 40 LYS A N 5
ATOM 6225 C CA . LYS A 1 43 ? 6.424 -16.868 13.622 1.00 30.35 40 LYS A CA 5
ATOM 6226 C C . LYS A 1 43 ? 5.588 -18.161 13.420 1.00 24.40 40 LYS A C 5
ATOM 6227 O O . LYS A 1 43 ? 4.753 -18.187 12.512 1.00 60.54 40 LYS A O 5
ATOM 6246 N N . LYS A 1 44 ? 5.777 -19.248 14.229 1.00 55.31 41 LYS A N 5
ATOM 6247 C CA . LYS A 1 44 ? 5.074 -20.507 13.903 1.00 41.34 41 LYS A CA 5
ATOM 6248 C C . LYS A 1 44 ? 4.259 -20.955 15.153 1.00 33.40 41 LYS A C 5
ATOM 6249 O O . LYS A 1 44 ? 4.685 -20.647 16.271 1.00 12.10 41 LYS A O 5
ATOM 6268 N N . THR A 1 45 ? 3.070 -21.586 15.023 1.00 71.23 42 THR A N 5
ATOM 6269 C CA . THR A 1 45 ? 2.397 -22.085 16.214 1.00 52.34 42 THR A CA 5
ATOM 6270 C C . THR A 1 45 ? 2.631 -23.607 16.392 1.00 74.34 42 THR A C 5
ATOM 6271 O O . THR A 1 45 ? 3.114 -24.278 15.468 1.00 33.43 42 THR A O 5
ATOM 6282 N N . VAL A 1 46 ? 2.290 -24.133 17.590 1.00 41.32 43 VAL A N 5
ATOM 6283 C CA . VAL A 1 46 ? 2.423 -25.568 17.936 1.00 62.11 43 VAL A CA 5
ATOM 6284 C C . VAL A 1 46 ? 1.490 -26.553 17.154 1.00 14.21 43 VAL A C 5
ATOM 6285 O O . VAL A 1 46 ? 1.606 -27.766 17.338 1.00 21.13 43 VAL A O 5
ATOM 6298 N N . SER A 1 47 ? 0.583 -26.054 16.285 1.00 50.04 44 SER A N 5
ATOM 6299 C CA . SER A 1 47 ? -0.449 -26.878 15.654 1.00 65.11 44 SER A CA 5
ATOM 6300 C C . SER A 1 47 ? 0.007 -27.284 14.232 1.00 22.00 44 SER A C 5
ATOM 6301 O O . SER A 1 47 ? -0.761 -27.881 13.466 1.00 41.44 44 SER A O 5
ATOM 6309 N N . GLY A 1 48 ? 1.269 -26.962 13.896 1.00 43.21 45 GLY A N 5
ATOM 6310 C CA . GLY A 1 48 ? 1.792 -27.194 12.549 1.00 70.31 45 GLY A CA 5
ATOM 6311 C C . GLY A 1 48 ? 1.449 -26.105 11.516 1.00 55.44 45 GLY A C 5
ATOM 6312 O O . GLY A 1 48 ? 1.933 -26.162 10.387 1.00 32.12 45 GLY A O 5
ATOM 6316 N N . ALA A 1 49 ? 0.621 -25.116 11.888 1.00 71.20 46 ALA A N 5
ATOM 6317 C CA . ALA A 1 49 ? 0.318 -23.991 10.999 1.00 12.22 46 ALA A CA 5
ATOM 6318 C C . ALA A 1 49 ? 1.396 -22.887 11.171 1.00 4.11 46 ALA A C 5
ATOM 6319 O O . ALA A 1 49 ? 1.710 -22.501 12.301 1.00 33.24 46 ALA A O 5
ATOM 6326 N N . ALA A 1 50 ? 1.961 -22.384 10.056 1.00 44.31 47 ALA A N 5
ATOM 6327 C CA . ALA A 1 50 ? 3.065 -21.398 10.115 1.00 15.33 47 ALA A CA 5
ATOM 6328 C C . ALA A 1 50 ? 2.572 -20.068 9.538 1.00 72.22 47 ALA A C 5
ATOM 6329 O O . ALA A 1 50 ? 1.721 -20.090 8.640 1.00 23.21 47 ALA A O 5
ATOM 6336 N N . PHE A 1 51 ? 3.051 -18.901 10.042 1.00 73.52 48 PHE A N 5
ATOM 6337 C CA . PHE A 1 51 ? 2.518 -17.632 9.550 1.00 23.35 48 PHE A CA 5
ATOM 6338 C C . PHE A 1 51 ? 3.647 -16.692 9.148 1.00 14.54 48 PHE A C 5
ATOM 6339 O O . PHE A 1 51 ? 4.743 -16.763 9.712 1.00 33.31 48 PHE A O 5
ATOM 6356 N N . ALA A 1 52 ? 3.384 -15.809 8.177 1.00 44.13 49 ALA A N 5
ATOM 6357 C CA . ALA A 1 52 ? 4.336 -14.756 7.866 1.00 5.22 49 ALA A CA 5
ATOM 6358 C C . ALA A 1 52 ? 3.678 -13.385 7.881 1.00 0.20 49 ALA A C 5
ATOM 6359 O O . ALA A 1 52 ? 2.480 -13.230 7.575 1.00 70.13 49 ALA A O 5
ATOM 6366 N N . PHE A 1 53 ? 4.476 -12.399 8.281 1.00 12.04 50 PHE A N 5
ATOM 6367 C CA . PHE A 1 53 ? 3.986 -11.102 8.675 1.00 73.40 50 PHE A CA 5
ATOM 6368 C C . PHE A 1 53 ? 4.855 -10.080 7.959 1.00 54.22 50 PHE A C 5
ATOM 6369 O O . PHE A 1 53 ? 6.091 -10.015 8.223 1.00 12.23 50 PHE A O 5
ATOM 6386 N N . ILE A 1 54 ? 4.236 -9.255 7.104 1.00 1.33 51 ILE A N 5
ATOM 6387 C CA . ILE A 1 54 ? 5.012 -8.523 6.095 1.00 15.50 51 ILE A CA 5
ATOM 6388 C C . ILE A 1 54 ? 4.630 -7.044 6.118 1.00 42.53 51 ILE A C 5
ATOM 6389 O O . ILE A 1 54 ? 3.502 -6.703 5.850 1.00 71.44 51 ILE A O 5
ATOM 6405 N N . GLU A 1 55 ? 5.562 -6.178 6.503 1.00 12.30 52 GLU A N 5
ATOM 6406 C CA . GLU A 1 55 ? 5.262 -4.735 6.572 1.00 33.40 52 GLU A CA 5
ATOM 6407 C C . GLU A 1 55 ? 5.987 -3.935 5.461 1.00 12.34 52 GLU A C 5
ATOM 6408 O O . GLU A 1 55 ? 7.223 -3.792 5.502 1.00 54.11 52 GLU A O 5
ATOM 6420 N N . PHE A 1 56 ? 5.228 -3.426 4.450 1.00 2.52 53 PHE A N 5
ATOM 6421 C CA . PHE A 1 56 ? 5.833 -2.627 3.353 1.00 43.24 53 PHE A CA 5
ATOM 6422 C C . PHE A 1 56 ? 5.484 -1.123 3.489 1.00 3.32 53 PHE A C 5
ATOM 6423 O O . PHE A 1 56 ? 4.529 -0.787 4.180 1.00 44.33 53 PHE A O 5
ATOM 6440 N N . GLU A 1 57 ? 6.256 -0.210 2.832 1.00 14.03 54 GLU A N 5
ATOM 6441 C CA . GLU A 1 57 ? 5.933 1.255 2.880 1.00 22.53 54 GLU A CA 5
ATOM 6442 C C . GLU A 1 57 ? 4.808 1.674 1.895 1.00 74.42 54 GLU A C 5
ATOM 6443 O O . GLU A 1 57 ? 4.094 2.647 2.159 1.00 53.20 54 GLU A O 5
ATOM 6455 N N . ASP A 1 58 ? 4.617 0.931 0.797 1.00 44.45 55 ASP A N 5
ATOM 6456 C CA . ASP A 1 58 ? 3.607 1.274 -0.188 1.00 22.22 55 ASP A CA 5
ATOM 6457 C C . ASP A 1 58 ? 2.549 0.171 -0.236 1.00 41.31 55 ASP A C 5
ATOM 6458 O O . ASP A 1 58 ? 2.883 -0.984 -0.514 1.00 33.44 55 ASP A O 5
ATOM 6467 N N . ALA A 1 59 ? 1.274 0.499 0.058 1.00 65.50 56 ALA A N 5
ATOM 6468 C CA . ALA A 1 59 ? 0.200 -0.491 -0.089 1.00 42.13 56 ALA A CA 5
ATOM 6469 C C . ALA A 1 59 ? -0.296 -0.789 -1.538 1.00 15.05 56 ALA A C 5
ATOM 6470 O O . ALA A 1 59 ? -0.710 -1.929 -1.776 1.00 33.40 56 ALA A O 5
ATOM 6477 N N . ARG A 1 60 ? -0.319 0.179 -2.517 1.00 50.35 57 ARG A N 5
ATOM 6478 C CA . ARG A 1 60 ? -1.001 -0.129 -3.792 1.00 22.52 57 ARG A CA 5
ATOM 6479 C C . ARG A 1 60 ? -0.159 -0.997 -4.783 1.00 44.11 57 ARG A C 5
ATOM 6480 O O . ARG A 1 60 ? -0.760 -1.710 -5.580 1.00 12.31 57 ARG A O 5
ATOM 6501 N N . ASP A 1 61 ? 1.217 -0.940 -4.792 1.00 52.33 58 ASP A N 5
ATOM 6502 C CA . ASP A 1 61 ? 1.992 -1.920 -5.623 1.00 4.41 58 ASP A CA 5
ATOM 6503 C C . ASP A 1 61 ? 2.082 -3.397 -5.051 1.00 72.12 58 ASP A C 5
ATOM 6504 O O . ASP A 1 61 ? 2.183 -4.334 -5.848 1.00 73.43 58 ASP A O 5
ATOM 6513 N N . ALA A 1 62 ? 2.079 -3.624 -3.688 1.00 24.42 59 ALA A N 5
ATOM 6514 C CA . ALA A 1 62 ? 1.954 -4.977 -3.064 1.00 23.03 59 ALA A CA 5
ATOM 6515 C C . ALA A 1 62 ? 0.644 -5.768 -3.482 1.00 14.35 59 ALA A C 5
ATOM 6516 O O . ALA A 1 62 ? 0.573 -7.022 -3.386 1.00 64.51 59 ALA A O 5
ATOM 6523 N N . ALA A 1 63 ? -0.402 -5.005 -3.891 1.00 75.32 60 ALA A N 5
ATOM 6524 C CA . ALA A 1 63 ? -1.670 -5.524 -4.448 1.00 32.43 60 ALA A CA 5
ATOM 6525 C C . ALA A 1 63 ? -1.479 -6.567 -5.596 1.00 65.13 60 ALA A C 5
ATOM 6526 O O . ALA A 1 63 ? -2.251 -7.544 -5.596 1.00 74.34 60 ALA A O 5
ATOM 6533 N N . ASP A 1 64 ? -0.453 -6.405 -6.527 1.00 24.12 61 ASP A N 5
ATOM 6534 C CA . ASP A 1 64 ? -0.085 -7.482 -7.499 1.00 33.24 61 ASP A CA 5
ATOM 6535 C C . ASP A 1 64 ? 0.218 -8.820 -6.794 1.00 32.25 61 ASP A C 5
ATOM 6536 O O . ASP A 1 64 ? -0.380 -9.836 -7.137 1.00 32.34 61 ASP A O 5
ATOM 6545 N N . ALA A 1 65 ? 1.102 -8.821 -5.778 1.00 24.31 62 ALA A N 5
ATOM 6546 C CA . ALA A 1 65 ? 1.357 -10.043 -4.983 1.00 62.03 62 ALA A CA 5
ATOM 6547 C C . ALA A 1 65 ? 0.125 -10.557 -4.278 1.00 5.12 62 ALA A C 5
ATOM 6548 O O . ALA A 1 65 ? -0.038 -11.771 -4.251 1.00 72.42 62 ALA A O 5
ATOM 6555 N N . ILE A 1 66 ? -0.758 -9.698 -3.717 1.00 21.24 63 ILE A N 5
ATOM 6556 C CA . ILE A 1 66 ? -1.890 -10.297 -2.991 1.00 63.15 63 ILE A CA 5
ATOM 6557 C C . ILE A 1 66 ? -2.962 -10.915 -3.926 1.00 11.31 63 ILE A C 5
ATOM 6558 O O . ILE A 1 66 ? -3.385 -12.037 -3.660 1.00 10.51 63 ILE A O 5
ATOM 6574 N N . LYS A 1 67 ? -3.392 -10.223 -5.003 1.00 64.43 64 LYS A N 5
ATOM 6575 C CA . LYS A 1 67 ? -4.173 -10.895 -6.075 1.00 74.12 64 LYS A CA 5
ATOM 6576 C C . LYS A 1 67 ? -3.490 -12.155 -6.671 1.00 54.42 64 LYS A C 5
ATOM 6577 O O . LYS A 1 67 ? -4.182 -13.088 -7.047 1.00 31.13 64 LYS A O 5
ATOM 6596 N N . GLU A 1 68 ? -2.151 -12.190 -6.784 1.00 41.24 65 GLU A N 5
ATOM 6597 C CA . GLU A 1 68 ? -1.485 -13.303 -7.431 1.00 61.54 65 GLU A CA 5
ATOM 6598 C C . GLU A 1 68 ? -1.282 -14.504 -6.468 1.00 52.23 65 GLU A C 5
ATOM 6599 O O . GLU A 1 68 ? -1.175 -15.654 -6.917 1.00 20.13 65 GLU A O 5
ATOM 6611 N N . LYS A 1 69 ? -1.284 -14.254 -5.158 1.00 12.51 66 LYS A N 5
ATOM 6612 C CA . LYS A 1 69 ? -1.228 -15.333 -4.178 1.00 35.32 66 LYS A CA 5
ATOM 6613 C C . LYS A 1 69 ? -2.656 -15.640 -3.602 1.00 62.50 66 LYS A C 5
ATOM 6614 O O . LYS A 1 69 ? -2.756 -16.357 -2.608 1.00 23.31 66 LYS A O 5
ATOM 6633 N N . ASP A 1 70 ? -3.759 -15.134 -4.245 1.00 13.44 67 ASP A N 5
ATOM 6634 C CA . ASP A 1 70 ? -5.128 -15.160 -3.647 1.00 72.42 67 ASP A CA 5
ATOM 6635 C C . ASP A 1 70 ? -5.804 -16.526 -3.723 1.00 23.51 67 ASP A C 5
ATOM 6636 O O . ASP A 1 70 ? -5.373 -17.391 -4.501 1.00 73.23 67 ASP A O 5
ATOM 6645 N N . GLY A 1 71 ? -6.855 -16.739 -2.923 1.00 61.52 68 GLY A N 5
ATOM 6646 C CA . GLY A 1 71 ? -7.252 -18.081 -2.597 1.00 13.14 68 GLY A CA 5
ATOM 6647 C C . GLY A 1 71 ? -7.174 -18.430 -1.136 1.00 73.13 68 GLY A C 5
ATOM 6648 O O . GLY A 1 71 ? -6.843 -19.572 -0.836 1.00 21.31 68 GLY A O 5
ATOM 6652 N N . CYS A 1 72 ? -7.359 -17.416 -0.214 1.00 41.43 69 CYS A N 5
ATOM 6653 C CA . CYS A 1 72 ? -7.495 -17.735 1.225 1.00 43.20 69 CYS A CA 5
ATOM 6654 C C . CYS A 1 72 ? -8.563 -18.810 1.432 1.00 53.30 69 CYS A C 5
ATOM 6655 O O . CYS A 1 72 ? -9.715 -18.678 1.015 1.00 45.22 69 CYS A O 5
ATOM 6663 N N . ASP A 1 73 ? -8.125 -19.862 2.128 1.00 63.30 70 ASP A N 5
ATOM 6664 C CA . ASP A 1 73 ? -8.939 -21.032 2.371 1.00 12.52 70 ASP A CA 5
ATOM 6665 C C . ASP A 1 73 ? -8.844 -21.498 3.837 1.00 51.50 70 ASP A C 5
ATOM 6666 O O . ASP A 1 73 ? -7.741 -21.477 4.430 1.00 1.14 70 ASP A O 5
ATOM 6675 N N . PHE A 1 74 ? -9.987 -21.973 4.372 1.00 64.24 71 PHE A N 5
ATOM 6676 C CA . PHE A 1 74 ? -10.235 -22.176 5.792 1.00 32.32 71 PHE A CA 5
ATOM 6677 C C . PHE A 1 74 ? -11.325 -23.252 5.900 1.00 42.25 71 PHE A C 5
ATOM 6678 O O . PHE A 1 74 ? -12.155 -23.313 4.992 1.00 42.24 71 PHE A O 5
ATOM 6695 N N . GLU A 1 75 ? -11.270 -24.132 6.930 1.00 44.35 72 GLU A N 5
ATOM 6696 C CA . GLU A 1 75 ? -12.281 -25.240 7.122 1.00 51.10 72 GLU A CA 5
ATOM 6697 C C . GLU A 1 75 ? -12.122 -26.357 6.059 1.00 4.11 72 GLU A C 5
ATOM 6698 O O . GLU A 1 75 ? -12.973 -26.545 5.187 1.00 44.03 72 GLU A O 5
ATOM 6710 N N . GLY A 1 76 ? -10.982 -27.054 6.114 1.00 31.11 73 GLY A N 5
ATOM 6711 C CA . GLY A 1 76 ? -10.751 -28.218 5.255 1.00 4.15 73 GLY A CA 5
ATOM 6712 C C . GLY A 1 76 ? -9.936 -27.993 3.994 1.00 41.51 73 GLY A C 5
ATOM 6713 O O . GLY A 1 76 ? -9.499 -28.969 3.384 1.00 1.34 73 GLY A O 5
ATOM 6717 N N . ASN A 1 77 ? -9.713 -26.757 3.588 1.00 70.31 74 ASN A N 5
ATOM 6718 C CA . ASN A 1 77 ? -8.628 -26.481 2.644 1.00 42.44 74 ASN A CA 5
ATOM 6719 C C . ASN A 1 77 ? -7.729 -25.461 3.324 1.00 64.21 74 ASN A C 5
ATOM 6720 O O . ASN A 1 77 ? -8.232 -24.479 3.840 1.00 31.13 74 ASN A O 5
ATOM 6731 N N . LYS A 1 78 ? -6.436 -25.738 3.450 1.00 55.01 75 LYS A N 5
ATOM 6732 C CA . LYS A 1 78 ? -5.569 -24.838 4.258 1.00 60.31 75 LYS A CA 5
ATOM 6733 C C . LYS A 1 78 ? -4.796 -23.854 3.335 1.00 13.33 75 LYS A C 5
ATOM 6734 O O . LYS A 1 78 ? -3.846 -24.305 2.690 1.00 73.22 75 LYS A O 5
ATOM 6753 N N . LEU A 1 79 ? -5.157 -22.519 3.256 1.00 12.44 76 LEU A N 5
ATOM 6754 C CA . LEU A 1 79 ? -4.393 -21.571 2.371 1.00 31.05 76 LEU A CA 5
ATOM 6755 C C . LEU A 1 79 ? -4.756 -20.059 2.603 1.00 5.02 76 LEU A C 5
ATOM 6756 O O . LEU A 1 79 ? -5.274 -19.472 1.707 1.00 62.31 76 LEU A O 5
ATOM 6772 N N . ARG A 1 80 ? -4.415 -19.386 3.733 1.00 51.00 77 ARG A N 5
ATOM 6773 C CA . ARG A 1 80 ? -4.900 -17.998 4.004 1.00 41.33 77 ARG A CA 5
ATOM 6774 C C . ARG A 1 80 ? -3.881 -16.915 3.482 1.00 22.01 77 ARG A C 5
ATOM 6775 O O . ARG A 1 80 ? -2.741 -16.846 3.958 1.00 53.31 77 ARG A O 5
ATOM 6796 N N . VAL A 1 81 ? -4.289 -16.039 2.509 1.00 24.12 78 VAL A N 5
ATOM 6797 C CA . VAL A 1 81 ? -3.463 -14.854 2.173 1.00 20.22 78 VAL A CA 5
ATOM 6798 C C . VAL A 1 81 ? -4.367 -13.609 2.267 1.00 35.52 78 VAL A C 5
ATOM 6799 O O . VAL A 1 81 ? -5.334 -13.525 1.497 1.00 0.34 78 VAL A O 5
ATOM 6812 N N . GLU A 1 82 ? -4.106 -12.646 3.206 1.00 44.44 79 GLU A N 5
ATOM 6813 C CA . GLU A 1 82 ? -4.980 -11.487 3.297 1.00 32.42 79 GLU A CA 5
ATOM 6814 C C . GLU A 1 82 ? -4.227 -10.250 3.784 1.00 62.23 79 GLU A C 5
ATOM 6815 O O . GLU A 1 82 ? -3.386 -10.315 4.712 1.00 65.01 79 GLU A O 5
ATOM 6827 N N . VAL A 1 83 ? -4.519 -9.115 3.144 1.00 63.41 80 VAL A N 5
ATOM 6828 C CA . VAL A 1 83 ? -4.047 -7.830 3.606 1.00 32.10 80 VAL A CA 5
ATOM 6829 C C . VAL A 1 83 ? -5.069 -7.197 4.565 1.00 43.31 80 VAL A C 5
ATOM 6830 O O . VAL A 1 83 ? -6.267 -7.147 4.282 1.00 23.21 80 VAL A O 5
ATOM 6843 N N . PRO A 1 84 ? -4.622 -6.768 5.755 1.00 64.13 81 PRO A N 5
ATOM 6844 C CA . PRO A 1 84 ? -5.380 -5.831 6.579 1.00 20.32 81 PRO A CA 5
ATOM 6845 C C . PRO A 1 84 ? -5.083 -4.350 6.220 1.00 71.24 81 PRO A C 5
ATOM 6846 O O . PRO A 1 84 ? -5.152 -3.475 7.087 1.00 3.44 81 PRO A O 5
ATOM 6857 N N . PHE A 1 85 ? -4.771 -4.079 4.939 1.00 11.11 82 PHE A N 5
ATOM 6858 C CA . PHE A 1 85 ? -4.579 -2.698 4.473 1.00 52.23 82 PHE A CA 5
ATOM 6859 C C . PHE A 1 85 ? -5.562 -2.342 3.352 1.00 74.33 82 PHE A C 5
ATOM 6860 O O . PHE A 1 85 ? -5.962 -1.183 3.230 1.00 22.02 82 PHE A O 5
ATOM 6877 N N . ASN A 1 86 ? -5.933 -3.373 2.563 1.00 61.21 83 ASN A N 5
ATOM 6878 C CA . ASN A 1 86 ? -6.781 -3.283 1.333 1.00 61.41 83 ASN A CA 5
ATOM 6879 C C . ASN A 1 86 ? -6.073 -2.591 0.146 1.00 34.02 83 ASN A C 5
ATOM 6880 O O . ASN A 1 86 ? -5.943 -3.200 -0.916 1.00 43.32 83 ASN A O 5
ATOM 6891 N N . ALA A 1 87 ? -5.559 -1.368 0.356 1.00 63.31 84 ALA A N 5
ATOM 6892 C CA . ALA A 1 87 ? -4.921 -0.538 -0.688 1.00 61.20 84 ALA A CA 5
ATOM 6893 C C . ALA A 1 87 ? -4.363 0.722 -0.012 1.00 54.24 84 ALA A C 5
ATOM 6894 O O . ALA A 1 87 ? -4.455 0.837 1.213 1.00 20.41 84 ALA A O 5
ATOM 6901 N N . ARG A 1 88 ? -3.765 1.664 -0.769 1.00 50.34 85 ARG A N 5
ATOM 6902 C CA . ARG A 1 88 ? -3.321 2.935 -0.144 1.00 44.10 85 ARG A CA 5
ATOM 6903 C C . ARG A 1 88 ? -4.500 3.934 -0.182 1.00 10.40 85 ARG A C 5
ATOM 6904 O O . ARG A 1 88 ? -5.355 3.814 -1.057 1.00 52.12 85 ARG A O 5
ATOM 6925 N N . GLU A 1 89 ? -4.538 4.929 0.726 1.00 61.30 86 GLU A N 5
ATOM 6926 C CA . GLU A 1 89 ? -5.635 5.889 0.767 1.00 42.12 86 GLU A CA 5
ATOM 6927 C C . GLU A 1 89 ? -5.259 7.104 -0.087 1.00 2.14 86 GLU A C 5
ATOM 6928 O O . GLU A 1 89 ? -4.563 8.002 0.438 1.00 5.23 86 GLU A O 5
ATOM 6941 N N . GLY A 1 1 ? -15.117 -5.773 -0.686 1.00 51.44 -2 GLY A N 6
ATOM 6942 C CA . GLY A 1 1 ? -14.386 -4.852 0.223 1.00 22.43 -2 GLY A CA 6
ATOM 6943 C C . GLY A 1 1 ? -14.311 -3.440 -0.326 1.00 23.41 -2 GLY A C 6
ATOM 6944 O O . GLY A 1 1 ? -15.327 -2.917 -0.802 1.00 53.44 -2 GLY A O 6
ATOM 6950 N N . SER A 1 2 ? -13.102 -2.843 -0.234 1.00 22.40 -1 SER A N 6
ATOM 6951 C CA . SER A 1 2 ? -12.784 -1.489 -0.733 1.00 1.12 -1 SER A CA 6
ATOM 6952 C C . SER A 1 2 ? -13.476 -0.402 0.128 1.00 63.32 -1 SER A C 6
ATOM 6953 O O . SER A 1 2 ? -13.937 -0.702 1.239 1.00 1.41 -1 SER A O 6
ATOM 6961 N N . HIS A 1 3 ? -13.456 0.862 -0.357 1.00 40.31 0 HIS A N 6
ATOM 6962 C CA . HIS A 1 3 ? -14.145 2.013 0.274 1.00 24.42 0 HIS A CA 6
ATOM 6963 C C . HIS A 1 3 ? -13.518 2.342 1.657 1.00 23.14 0 HIS A C 6
ATOM 6964 O O . HIS A 1 3 ? -14.203 2.714 2.613 1.00 74.01 0 HIS A O 6
ATOM 6979 N N . MET A 1 4 ? -12.184 2.233 1.728 1.00 51.34 1 MET A N 6
ATOM 6980 C CA . MET A 1 4 ? -11.436 2.449 2.972 1.00 20.14 1 MET A CA 6
ATOM 6981 C C . MET A 1 4 ? -10.189 3.294 2.692 1.00 40.30 1 MET A C 6
ATOM 6982 O O . MET A 1 4 ? -9.492 3.071 1.695 1.00 21.11 1 MET A O 6
ATOM 6996 N N . VAL A 1 5 ? -9.904 4.255 3.573 1.00 52.11 2 VAL A N 6
ATOM 6997 C CA . VAL A 1 5 ? -8.736 5.123 3.411 1.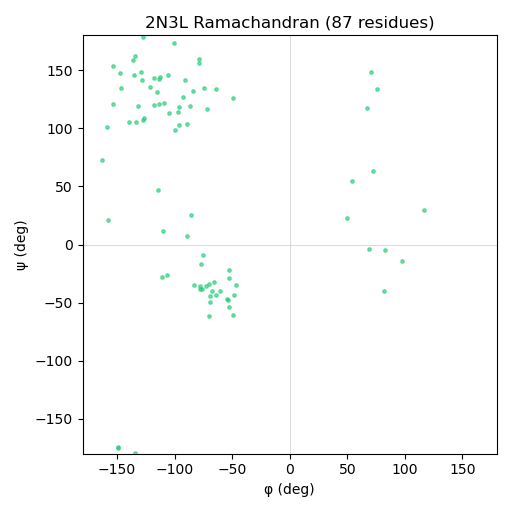00 45.32 2 VAL A CA 6
ATOM 6998 C C . VAL A 1 5 ? -8.151 5.519 4.787 1.00 32.10 2 VAL A C 6
ATOM 6999 O O . VAL A 1 5 ? -8.806 6.156 5.618 1.00 14.25 2 VAL A O 6
ATOM 7012 N N . ILE A 1 6 ? -6.917 5.068 5.035 1.00 1.01 3 ILE A N 6
ATOM 7013 C CA . ILE A 1 6 ? -6.245 5.247 6.332 1.00 73.52 3 ILE A CA 6
ATOM 7014 C C . ILE A 1 6 ? -4.830 5.794 6.099 1.00 32.21 3 ILE A C 6
ATOM 7015 O O . ILE A 1 6 ? -4.053 5.202 5.343 1.00 62.11 3 ILE A O 6
ATOM 7031 N N . ARG A 1 7 ? -4.515 6.955 6.704 1.00 31.31 4 ARG A N 6
ATOM 7032 C CA . ARG A 1 7 ? -3.168 7.528 6.613 1.00 34.12 4 ARG A CA 6
ATOM 7033 C C . ARG A 1 7 ? -2.377 7.202 7.882 1.00 23.50 4 ARG A C 6
ATOM 7034 O O . ARG A 1 7 ? -2.993 6.883 8.910 1.00 22.41 4 ARG A O 6
ATOM 7055 N N . GLU A 1 8 ? -1.017 7.280 7.788 1.00 40.21 5 GLU A N 6
ATOM 7056 C CA . GLU A 1 8 ? -0.071 7.039 8.924 1.00 71.13 5 GLU A CA 6
ATOM 7057 C C . GLU A 1 8 ? 0.005 5.505 9.220 1.00 24.13 5 GLU A C 6
ATOM 7058 O O . GLU A 1 8 ? -0.784 4.728 8.658 1.00 41.44 5 GLU A O 6
ATOM 7070 N N . SER A 1 9 ? 1.057 5.076 9.970 1.00 4.32 6 SER A N 6
ATOM 7071 C CA . SER A 1 9 ? 1.249 3.668 10.435 1.00 22.24 6 SER A CA 6
ATOM 7072 C C . SER A 1 9 ? 1.924 2.864 9.293 1.00 73.52 6 SER A C 6
ATOM 7073 O O . SER A 1 9 ? 2.463 3.454 8.350 1.00 2.50 6 SER A O 6
ATOM 7081 N N . VAL A 1 10 ? 1.932 1.536 9.390 1.00 73.44 7 VAL A N 6
ATOM 7082 C CA . VAL A 1 10 ? 2.553 0.692 8.373 1.00 71.14 7 VAL A CA 6
ATOM 7083 C C . VAL A 1 10 ? 1.605 -0.405 7.959 1.00 13.40 7 VAL A C 6
ATOM 7084 O O . VAL A 1 10 ? 0.909 -0.998 8.787 1.00 71.31 7 VAL A O 6
ATOM 7097 N N . SER A 1 11 ? 1.544 -0.606 6.656 1.00 73.25 8 SER A N 6
ATOM 7098 C CA . SER A 1 11 ? 0.739 -1.666 6.053 1.00 30.50 8 SER A CA 6
ATOM 7099 C C . SER A 1 11 ? 1.491 -2.996 6.117 1.00 11.31 8 SER A C 6
ATOM 7100 O O . SER A 1 11 ? 2.645 -3.069 5.695 1.00 43.41 8 SER A O 6
ATOM 7108 N N . ARG A 1 12 ? 0.848 -4.050 6.647 1.00 54.14 9 ARG A N 6
ATOM 7109 C CA . ARG A 1 12 ? 1.514 -5.371 6.758 1.00 34.10 9 ARG A CA 6
ATOM 7110 C C . ARG A 1 12 ? 0.663 -6.461 6.099 1.00 44.33 9 ARG A C 6
ATOM 7111 O O . ARG A 1 12 ? -0.535 -6.312 6.103 1.00 32.52 9 ARG A O 6
ATOM 7132 N N . ILE A 1 13 ? 1.230 -7.583 5.587 1.00 55.04 10 ILE A N 6
ATOM 7133 C CA . ILE A 1 13 ? 0.377 -8.631 4.990 1.00 32.34 10 ILE A CA 6
ATOM 7134 C C . ILE A 1 13 ? 0.502 -9.903 5.831 1.00 64.01 10 ILE A C 6
ATOM 7135 O O . ILE A 1 13 ? 1.579 -10.150 6.425 1.00 22.21 10 ILE A O 6
ATOM 7151 N N . TYR A 1 14 ? -0.632 -10.647 5.962 1.00 42.05 11 TYR A N 6
ATOM 7152 C CA . TYR A 1 14 ? -0.641 -11.892 6.756 1.00 24.12 11 TYR A CA 6
ATOM 7153 C C . TYR A 1 14 ? -0.694 -13.138 5.812 1.00 45.31 11 TYR A C 6
ATOM 7154 O O . TYR A 1 14 ? -1.642 -13.243 5.019 1.00 5.10 11 TYR A O 6
ATOM 7172 N N . VAL A 1 15 ? 0.304 -14.085 5.850 1.00 41.01 12 VAL A N 6
ATOM 7173 C CA . VAL A 1 15 ? 0.217 -15.292 4.983 1.00 42.10 12 VAL A CA 6
ATOM 7174 C C . VAL A 1 15 ? 0.323 -16.569 5.876 1.00 15.03 12 VAL A C 6
ATOM 7175 O O . VAL A 1 15 ? 1.395 -16.893 6.386 1.00 72.50 12 VAL A O 6
ATOM 7188 N N . GLY A 1 16 ? -0.808 -17.282 6.097 1.00 5.15 13 GLY A N 6
ATOM 7189 C CA . GLY A 1 16 ? -0.769 -18.499 6.917 1.00 55.14 13 GLY A CA 6
ATOM 7190 C C . GLY A 1 16 ? -1.089 -19.762 6.139 1.00 2.20 13 GLY A C 6
ATOM 7191 O O . GLY A 1 16 ? -1.562 -19.668 5.016 1.00 24.24 13 GLY A O 6
ATOM 7195 N N . ASN A 1 17 ? -0.809 -20.958 6.742 1.00 5.42 14 ASN A N 6
ATOM 7196 C CA . ASN A 1 17 ? -1.046 -22.292 6.095 1.00 74.32 14 ASN A CA 6
ATOM 7197 C C . ASN A 1 17 ? -0.470 -22.440 4.659 1.00 40.30 14 ASN A C 6
ATOM 7198 O O . ASN A 1 17 ? -0.934 -23.263 3.889 1.00 32.33 14 ASN A O 6
ATOM 7209 N N . LEU A 1 18 ? 0.545 -21.651 4.337 1.00 13.40 15 LEU A N 6
ATOM 7210 C CA . LEU A 1 18 ? 1.268 -21.722 3.085 1.00 54.30 15 LEU A CA 6
ATOM 7211 C C . LEU A 1 18 ? 2.143 -22.989 3.032 1.00 3.34 15 LEU A C 6
ATOM 7212 O O . LEU A 1 18 ? 2.700 -23.396 4.059 1.00 1.34 15 LEU A O 6
ATOM 7228 N N . PRO A 1 19 ? 2.248 -23.658 1.858 1.00 52.34 16 PRO A N 6
ATOM 7229 C CA . PRO A 1 19 ? 3.176 -24.779 1.699 1.00 22.21 16 PRO A CA 6
ATOM 7230 C C . PRO A 1 19 ? 4.641 -24.286 1.629 1.00 3.54 16 PRO A C 6
ATOM 7231 O O . PRO A 1 19 ? 4.866 -23.188 1.109 1.00 70.42 16 PRO A O 6
ATOM 7242 N N . SER A 1 20 ? 5.596 -25.047 2.262 1.00 62.45 17 SER A N 6
ATOM 7243 C CA . SER A 1 20 ? 7.079 -24.880 2.153 1.00 30.30 17 SER A CA 6
ATOM 7244 C C . SER A 1 20 ? 7.634 -23.852 3.152 1.00 51.32 17 SER A C 6
ATOM 7245 O O . SER A 1 20 ? 8.753 -24.047 3.647 1.00 71.23 17 SER A O 6
ATOM 7253 N N . HIS A 1 21 ? 6.841 -22.792 3.441 1.00 13.14 18 HIS A N 6
ATOM 7254 C CA . HIS A 1 21 ? 7.226 -21.653 4.293 1.00 42.32 18 HIS A CA 6
ATOM 7255 C C . HIS A 1 21 ? 8.275 -20.754 3.587 1.00 40.12 18 HIS A C 6
ATOM 7256 O O . HIS A 1 21 ? 9.371 -21.197 3.217 1.00 71.35 18 HIS A O 6
ATOM 7271 N N . VAL A 1 22 ? 7.914 -19.481 3.428 1.00 15.22 19 VAL A N 6
ATOM 7272 C CA . VAL A 1 22 ? 8.821 -18.482 2.842 1.00 13.42 19 VAL A CA 6
ATOM 7273 C C . VAL A 1 22 ? 9.894 -18.105 3.951 1.00 72.44 19 VAL A C 6
ATOM 7274 O O . VAL A 1 22 ? 9.509 -17.668 5.046 1.00 13.22 19 VAL A O 6
ATOM 7287 N N . SER A 1 23 ? 11.238 -18.351 3.738 1.00 40.25 20 SER A N 6
ATOM 7288 C CA . SER A 1 23 ? 12.254 -17.997 4.751 1.00 41.31 20 SER A CA 6
ATOM 7289 C C . SER A 1 23 ? 12.559 -16.476 4.669 1.00 13.02 20 SER A C 6
ATOM 7290 O O . SER A 1 23 ? 12.266 -15.886 3.634 1.00 14.20 20 SER A O 6
ATOM 7298 N N . SER A 1 24 ? 13.088 -15.826 5.766 1.00 44.04 21 SER A N 6
ATOM 7299 C CA . SER A 1 24 ? 13.287 -14.359 5.818 1.00 12.31 21 SER A CA 6
ATOM 7300 C C . SER A 1 24 ? 14.027 -13.725 4.606 1.00 10.03 21 SER A C 6
ATOM 7301 O O . SER A 1 24 ? 13.672 -12.621 4.197 1.00 12.42 21 SER A O 6
ATOM 7309 N N . ARG A 1 25 ? 15.044 -14.409 4.046 1.00 50.45 22 ARG A N 6
ATOM 7310 C CA . ARG A 1 25 ? 15.732 -13.891 2.831 1.00 12.51 22 ARG A CA 6
ATOM 7311 C C . ARG A 1 25 ? 14.855 -13.937 1.500 1.00 4.14 22 ARG A C 6
ATOM 7312 O O . ARG A 1 25 ? 14.893 -12.957 0.703 1.00 44.30 22 ARG A O 6
ATOM 7333 N N . ASP A 1 26 ? 14.030 -15.007 1.250 1.00 32.21 23 ASP A N 6
ATOM 7334 C CA . ASP A 1 26 ? 13.144 -15.051 0.075 1.00 50.35 23 ASP A CA 6
ATOM 7335 C C . ASP A 1 26 ? 11.964 -14.049 0.241 1.00 23.24 23 ASP A C 6
ATOM 7336 O O . ASP A 1 26 ? 11.549 -13.456 -0.771 1.00 42.05 23 ASP A O 6
ATOM 7345 N N . VAL A 1 27 ? 11.464 -13.804 1.516 1.00 22.43 24 VAL A N 6
ATOM 7346 C CA . VAL A 1 27 ? 10.369 -12.840 1.745 1.00 42.25 24 VAL A CA 6
ATOM 7347 C C . VAL A 1 27 ? 10.936 -11.417 1.635 1.00 30.22 24 VAL A C 6
ATOM 7348 O O . VAL A 1 27 ? 10.264 -10.530 1.160 1.00 34.12 24 VAL A O 6
ATOM 7361 N N . GLU A 1 28 ? 12.192 -11.203 2.054 1.00 52.23 25 GLU A N 6
ATOM 7362 C CA . GLU A 1 28 ? 12.865 -9.934 1.750 1.00 3.42 25 GLU A CA 6
ATOM 7363 C C . GLU A 1 28 ? 13.008 -9.646 0.207 1.00 72.43 25 GLU A C 6
ATOM 7364 O O . GLU A 1 28 ? 12.470 -8.612 -0.231 1.00 64.44 25 GLU A O 6
ATOM 7376 N N . ASN A 1 29 ? 13.625 -10.543 -0.644 1.00 44.23 26 ASN A N 6
ATOM 7377 C CA . ASN A 1 29 ? 13.704 -10.228 -2.120 1.00 32.23 26 ASN A CA 6
ATOM 7378 C C . ASN A 1 29 ? 12.288 -10.188 -2.831 1.00 43.20 26 ASN A C 6
ATOM 7379 O O . ASN A 1 29 ? 11.862 -9.075 -3.347 1.00 72.35 26 ASN A O 6
ATOM 7390 N N . GLU A 1 30 ? 11.501 -11.327 -2.790 1.00 60.15 27 GLU A N 6
ATOM 7391 C CA . GLU A 1 30 ? 10.155 -11.337 -3.424 1.00 43.23 27 GLU A CA 6
ATOM 7392 C C . GLU A 1 30 ? 9.231 -10.232 -2.848 1.00 62.31 27 GLU A C 6
ATOM 7393 O O . GLU A 1 30 ? 8.620 -9.524 -3.641 1.00 55.43 27 GLU A O 6
ATOM 7405 N N . PHE A 1 31 ? 9.162 -10.023 -1.501 1.00 61.31 28 PHE A N 6
ATOM 7406 C CA . PHE A 1 31 ? 8.222 -9.025 -0.974 1.00 33.31 28 PHE A CA 6
ATOM 7407 C C . PHE A 1 31 ? 8.729 -7.545 -1.086 1.00 65.34 28 PHE A C 6
ATOM 7408 O O . PHE A 1 31 ? 7.894 -6.648 -0.914 1.00 11.31 28 PHE A O 6
ATOM 7425 N N . ARG A 1 32 ? 10.071 -7.238 -1.303 1.00 24.21 29 ARG A N 6
ATOM 7426 C CA . ARG A 1 32 ? 10.454 -5.786 -1.623 1.00 50.04 29 ARG A CA 6
ATOM 7427 C C . ARG A 1 32 ? 9.770 -5.311 -2.898 1.00 60.32 29 ARG A C 6
ATOM 7428 O O . ARG A 1 32 ? 9.512 -4.109 -3.006 1.00 12.00 29 ARG A O 6
ATOM 7449 N N . LYS A 1 33 ? 9.514 -6.195 -3.897 1.00 52.14 30 LYS A N 6
ATOM 7450 C CA . LYS A 1 33 ? 8.733 -5.702 -5.090 1.00 44.34 30 LYS A CA 6
ATOM 7451 C C . LYS A 1 33 ? 7.324 -5.137 -4.739 1.00 72.21 30 LYS A C 6
ATOM 7452 O O . LYS A 1 33 ? 6.853 -4.231 -5.432 1.00 60.03 30 LYS A O 6
ATOM 7471 N N . TYR A 1 34 ? 6.752 -5.501 -3.587 1.00 73.54 31 TYR A N 6
ATOM 7472 C CA . TYR A 1 34 ? 5.341 -5.266 -3.340 1.00 43.31 31 TYR A CA 6
ATOM 7473 C C . TYR A 1 34 ? 5.123 -3.841 -2.805 1.00 43.54 31 TYR A C 6
ATOM 7474 O O . TYR A 1 34 ? 4.063 -3.256 -3.000 1.00 63.22 31 TYR A O 6
ATOM 7492 N N . GLY A 1 35 ? 6.134 -3.274 -2.131 1.00 32.43 32 GLY A N 6
ATOM 7493 C CA . GLY A 1 35 ? 6.051 -1.903 -1.709 1.00 3.32 32 GLY A CA 6
ATOM 7494 C C . GLY A 1 35 ? 7.219 -1.459 -0.871 1.00 33.40 32 GLY A C 6
ATOM 7495 O O . GLY A 1 35 ? 7.034 -0.619 -0.000 1.00 33.23 32 GLY A O 6
ATOM 7499 N N . ASN A 1 36 ? 8.418 -2.024 -1.162 1.00 63.01 33 ASN A N 6
ATOM 7500 C CA . ASN A 1 36 ? 9.681 -1.711 -0.466 1.00 14.02 33 ASN A CA 6
ATOM 7501 C C . ASN A 1 36 ? 9.546 -1.973 1.054 1.00 0.40 33 ASN A C 6
ATOM 7502 O O . ASN A 1 36 ? 9.266 -1.069 1.844 1.00 53.03 33 ASN A O 6
ATOM 7513 N N . ILE A 1 37 ? 9.679 -3.243 1.417 1.00 21.12 34 ILE A N 6
ATOM 7514 C CA . ILE A 1 37 ? 9.479 -3.697 2.834 1.00 61.13 34 ILE A CA 6
ATOM 7515 C C . ILE A 1 37 ? 10.586 -3.184 3.820 1.00 14.31 34 ILE A C 6
ATOM 7516 O O . ILE A 1 37 ? 11.763 -3.089 3.448 1.00 64.00 34 ILE A O 6
ATOM 7532 N N . LEU A 1 38 ? 10.176 -2.804 5.076 1.00 41.24 35 LEU A N 6
ATOM 7533 C CA . LEU A 1 38 ? 11.139 -2.374 6.122 1.00 71.03 35 LEU A CA 6
ATOM 7534 C C . LEU A 1 38 ? 11.278 -3.464 7.216 1.00 4.41 35 LEU A C 6
ATOM 7535 O O . LEU A 1 38 ? 12.318 -3.562 7.868 1.00 42.22 35 LEU A O 6
ATOM 7551 N N . LYS A 1 39 ? 10.237 -4.310 7.392 1.00 34.24 36 LYS A N 6
ATOM 7552 C CA . LYS A 1 39 ? 10.135 -5.224 8.556 1.00 43.24 36 LYS A CA 6
ATOM 7553 C C . LYS A 1 39 ? 9.583 -6.600 8.071 1.00 62.21 36 LYS A C 6
ATOM 7554 O O . LYS A 1 39 ? 8.583 -6.629 7.349 1.00 54.34 36 LYS A O 6
ATOM 7573 N N . CYS A 1 40 ? 10.228 -7.726 8.447 1.00 22.04 37 CYS A N 6
ATOM 7574 C CA . CYS A 1 40 ? 9.844 -9.070 7.952 1.00 42.43 37 CYS A CA 6
ATOM 7575 C C . CYS A 1 40 ? 9.969 -10.057 9.072 1.00 0.34 37 CYS A C 6
ATOM 7576 O O . CYS A 1 40 ? 11.082 -10.325 9.542 1.00 24.25 37 CYS A O 6
ATOM 7584 N N . ASP A 1 41 ? 8.849 -10.565 9.543 1.00 34.40 38 ASP A N 6
ATOM 7585 C CA . ASP A 1 41 ? 8.943 -11.507 10.686 1.00 24.43 38 ASP A CA 6
ATOM 7586 C C . ASP A 1 41 ? 8.186 -12.823 10.458 1.00 22.22 38 ASP A C 6
ATOM 7587 O O . ASP A 1 41 ? 7.102 -12.834 9.874 1.00 22.05 38 ASP A O 6
ATOM 7596 N N . VAL A 1 42 ? 8.764 -13.930 10.957 1.00 23.24 39 VAL A N 6
ATOM 7597 C CA . VAL A 1 42 ? 8.127 -15.249 10.897 1.00 63.40 39 VAL A CA 6
ATOM 7598 C C . VAL A 1 42 ? 7.851 -15.726 12.322 1.00 4.20 39 VAL A C 6
ATOM 7599 O O . VAL A 1 42 ? 8.789 -15.995 13.079 1.00 34.42 39 VAL A O 6
ATOM 7612 N N . LYS A 1 43 ? 6.580 -15.864 12.685 1.00 21.11 40 LYS A N 6
ATOM 7613 C CA . LYS A 1 43 ? 6.224 -16.284 14.034 1.00 43.35 40 LYS A CA 6
ATOM 7614 C C . LYS A 1 43 ? 5.708 -17.747 14.005 1.00 11.14 40 LYS A C 6
ATOM 7615 O O . LYS A 1 43 ? 4.870 -18.062 13.153 1.00 20.33 40 LYS A O 6
ATOM 7634 N N . LYS A 1 44 ? 6.210 -18.684 14.883 1.00 32.35 41 LYS A N 6
ATOM 7635 C CA . LYS A 1 44 ? 5.781 -20.084 14.720 1.00 10.24 41 LYS A CA 6
ATOM 7636 C C . LYS A 1 44 ? 4.798 -20.514 15.788 1.00 43.54 41 LYS A C 6
ATOM 7637 O O . LYS A 1 44 ? 5.070 -20.322 16.977 1.00 65.35 41 LYS A O 6
ATOM 7656 N N . THR A 1 45 ? 3.643 -21.080 15.382 1.00 22.35 42 THR A N 6
ATOM 7657 C CA . THR A 1 45 ? 2.785 -21.688 16.354 1.00 11.51 42 THR A CA 6
ATOM 7658 C C . THR A 1 45 ? 3.120 -23.192 16.535 1.00 12.05 42 THR A C 6
ATOM 7659 O O . THR A 1 45 ? 3.755 -23.806 15.669 1.00 51.44 42 THR A O 6
ATOM 7670 N N . VAL A 1 46 ? 2.694 -23.764 17.677 1.00 53.43 43 VAL A N 6
ATOM 7671 C CA . VAL A 1 46 ? 2.928 -25.191 18.022 1.00 63.43 43 VAL A CA 6
ATOM 7672 C C . VAL A 1 46 ? 1.981 -26.155 17.239 1.00 12.43 43 VAL A C 6
ATOM 7673 O O . VAL A 1 46 ? 2.197 -27.368 17.225 1.00 5.44 43 VAL A O 6
ATOM 7686 N N . SER A 1 47 ? 0.967 -25.603 16.538 1.00 12.52 44 SER A N 6
ATOM 7687 C CA . SER A 1 47 ? -0.031 -26.409 15.811 1.00 73.45 44 SER A CA 6
ATOM 7688 C C . SER A 1 47 ? 0.496 -26.830 14.409 1.00 24.01 44 SER A C 6
ATOM 7689 O O . SER A 1 47 ? -0.253 -27.385 13.600 1.00 24.44 44 SER A O 6
ATOM 7697 N N . GLY A 1 48 ? 1.791 -26.557 14.138 1.00 14.31 45 GLY A N 6
ATOM 7698 C CA . GLY A 1 48 ? 2.418 -26.901 12.856 1.00 41.20 45 GLY A CA 6
ATOM 7699 C C . GLY A 1 48 ? 2.177 -25.905 11.712 1.00 53.24 45 GLY A C 6
ATOM 7700 O O . GLY A 1 48 ? 2.738 -26.076 10.629 1.00 20.03 45 GLY A O 6
ATOM 7704 N N . ALA A 1 49 ? 1.356 -24.875 11.939 1.00 34.02 46 ALA A N 6
ATOM 7705 C CA . ALA A 1 49 ? 1.132 -23.834 10.934 1.00 21.11 46 ALA A CA 6
ATOM 7706 C C . ALA A 1 49 ? 2.196 -22.700 11.065 1.00 45.32 46 ALA A C 6
ATOM 7707 O O . ALA A 1 49 ? 2.507 -22.252 12.173 1.00 63.44 46 ALA A O 6
ATOM 7714 N N . ALA A 1 50 ? 2.770 -22.266 9.926 1.00 55.15 47 ALA A N 6
ATOM 7715 C CA . ALA A 1 50 ? 3.732 -21.146 9.880 1.00 64.54 47 ALA A CA 6
ATOM 7716 C C . ALA A 1 50 ? 2.989 -19.930 9.328 1.00 0.33 47 ALA A C 6
ATOM 7717 O O . ALA A 1 50 ? 2.104 -20.103 8.485 1.00 43.43 47 ALA A O 6
ATOM 7724 N N . PHE A 1 51 ? 3.295 -18.708 9.793 1.00 41.53 48 PHE A N 6
ATOM 7725 C CA . PHE A 1 51 ? 2.671 -17.515 9.206 1.00 24.51 48 PHE A CA 6
ATOM 7726 C C . PHE A 1 51 ? 3.762 -16.483 8.927 1.00 31.14 48 PHE A C 6
ATOM 7727 O O . PHE A 1 51 ? 4.772 -16.463 9.642 1.00 33.42 48 PHE A O 6
ATOM 7744 N N . ALA A 1 52 ? 3.593 -15.634 7.900 1.00 41.34 49 ALA A N 6
ATOM 7745 C CA . ALA A 1 52 ? 4.513 -14.504 7.752 1.00 0.44 49 ALA A CA 6
ATOM 7746 C C . ALA A 1 52 ? 3.779 -13.170 7.864 1.00 13.23 49 ALA A C 6
ATOM 7747 O O . ALA A 1 52 ? 2.658 -13.011 7.350 1.00 2.31 49 ALA A O 6
ATOM 7754 N N . PHE A 1 53 ? 4.426 -12.250 8.612 1.00 71.12 50 PHE A N 6
ATOM 7755 C CA . PHE A 1 53 ? 3.993 -10.898 8.820 1.00 1.13 50 PHE A CA 6
ATOM 7756 C C . PHE A 1 53 ? 4.916 -9.970 7.981 1.00 12.23 50 PHE A C 6
ATOM 7757 O O . PHE A 1 53 ? 6.159 -9.969 8.233 1.00 41.51 50 PHE A O 6
ATOM 7774 N N . ILE A 1 54 ? 4.364 -9.193 6.992 1.00 24.24 51 ILE A N 6
ATOM 7775 C CA . ILE A 1 54 ? 5.275 -8.389 6.097 1.00 14.15 51 ILE A CA 6
ATOM 7776 C C . ILE A 1 54 ? 4.895 -6.914 6.077 1.00 33.44 51 ILE A C 6
ATOM 7777 O O . ILE A 1 54 ? 3.924 -6.528 5.440 1.00 33.20 51 ILE A O 6
ATOM 7793 N N . GLU A 1 55 ? 5.753 -6.097 6.650 1.00 14.52 52 GLU A N 6
ATOM 7794 C CA . GLU A 1 55 ? 5.467 -4.661 6.813 1.00 42.44 52 GLU A CA 6
ATOM 7795 C C . GLU A 1 55 ? 6.168 -3.812 5.713 1.00 45.11 52 GLU A C 6
ATOM 7796 O O . GLU A 1 55 ? 7.402 -3.669 5.728 1.00 51.34 52 GLU A O 6
ATOM 7808 N N . PHE A 1 56 ? 5.396 -3.309 4.728 1.00 12.31 53 PHE A N 6
ATOM 7809 C CA . PHE A 1 56 ? 5.964 -2.493 3.625 1.00 73.14 53 PHE A CA 6
ATOM 7810 C C . PHE A 1 56 ? 5.474 -1.019 3.596 1.00 42.24 53 PHE A C 6
ATOM 7811 O O . PHE A 1 56 ? 4.503 -0.674 4.281 1.00 73.03 53 PHE A O 6
ATOM 7828 N N . GLU A 1 57 ? 6.161 -0.149 2.786 1.00 3.42 54 GLU A N 6
ATOM 7829 C CA . GLU A 1 57 ? 5.807 1.301 2.675 1.00 35.31 54 GLU A CA 6
ATOM 7830 C C . GLU A 1 57 ? 4.620 1.611 1.727 1.00 53.22 54 GLU A C 6
ATOM 7831 O O . GLU A 1 57 ? 3.925 2.596 1.960 1.00 74.21 54 GLU A O 6
ATOM 7843 N N . ASP A 1 58 ? 4.355 0.796 0.695 1.00 33.01 55 ASP A N 6
ATOM 7844 C CA . ASP A 1 58 ? 3.174 1.026 -0.143 1.00 2.23 55 ASP A CA 6
ATOM 7845 C C . ASP A 1 58 ? 2.192 -0.148 -0.068 1.00 25.10 55 ASP A C 6
ATOM 7846 O O . ASP A 1 58 ? 2.544 -1.262 -0.458 1.00 3.42 55 ASP A O 6
ATOM 7855 N N . ALA A 1 59 ? 0.946 0.088 0.410 1.00 51.33 56 ALA A N 6
ATOM 7856 C CA . ALA A 1 59 ? -0.089 -0.962 0.342 1.00 2.11 56 ALA A CA 6
ATOM 7857 C C . ALA A 1 59 ? -0.762 -1.192 -1.037 1.00 22.23 56 ALA A C 6
ATOM 7858 O O . ALA A 1 59 ? -1.114 -2.344 -1.309 1.00 75.11 56 ALA A O 6
ATOM 7865 N N . ARG A 1 60 ? -0.990 -0.167 -1.907 1.00 41.45 57 ARG A N 6
ATOM 7866 C CA . ARG A 1 60 ? -1.829 -0.454 -3.101 1.00 1.14 57 ARG A CA 6
ATOM 7867 C C . ARG A 1 60 ? -1.037 -1.162 -4.250 1.00 32.30 57 ARG A C 6
ATOM 7868 O O . ARG A 1 60 ? -1.650 -1.897 -5.021 1.00 52.10 57 ARG A O 6
ATOM 7889 N N . ASP A 1 61 ? 0.304 -0.925 -4.382 1.00 3.42 58 ASP A N 6
ATOM 7890 C CA . ASP A 1 61 ? 1.133 -1.638 -5.418 1.00 61.35 58 ASP A CA 6
ATOM 7891 C C . ASP A 1 61 ? 1.208 -3.187 -5.219 1.00 73.53 58 ASP A C 6
ATOM 7892 O O . ASP A 1 61 ? 1.190 -3.937 -6.200 1.00 44.03 58 ASP A O 6
ATOM 7901 N N . ALA A 1 62 ? 1.292 -3.660 -3.959 1.00 51.53 59 ALA A N 6
ATOM 7902 C CA . ALA A 1 62 ? 1.239 -5.081 -3.604 1.00 55.01 59 ALA A CA 6
ATOM 7903 C C . ALA A 1 62 ? 0.006 -5.870 -4.146 1.00 73.21 59 ALA A C 6
ATOM 7904 O O . ALA A 1 62 ? 0.088 -7.083 -4.212 1.00 62.43 59 ALA A O 6
ATOM 7911 N N . ALA A 1 63 ? -1.123 -5.182 -4.478 1.00 11.22 60 ALA A N 6
ATOM 7912 C CA . ALA A 1 63 ? -2.397 -5.799 -4.976 1.00 53.53 60 ALA A CA 6
ATOM 7913 C C . ALA A 1 63 ? -2.220 -6.801 -6.188 1.00 4.53 60 ALA A C 6
ATOM 7914 O O . ALA A 1 63 ? -2.803 -7.905 -6.110 1.00 22.03 60 ALA A O 6
ATOM 7921 N N . ASP A 1 64 ? -1.412 -6.446 -7.266 1.00 74.10 61 ASP A N 6
ATOM 7922 C CA . ASP A 1 64 ? -1.023 -7.427 -8.366 1.00 60.34 61 ASP A CA 6
ATOM 7923 C C . ASP A 1 64 ? -0.454 -8.743 -7.806 1.00 1.23 61 ASP A C 6
ATOM 7924 O O . ASP A 1 64 ? -0.902 -9.849 -8.144 1.00 10.03 61 ASP A O 6
ATOM 7933 N N . ALA A 1 65 ? 0.522 -8.642 -6.934 1.00 4.31 62 ALA A N 6
ATOM 7934 C CA . ALA A 1 65 ? 1.157 -9.841 -6.432 1.00 33.22 62 ALA A CA 6
ATOM 7935 C C . ALA A 1 65 ? 0.263 -10.585 -5.400 1.00 31.24 62 ALA A C 6
ATOM 7936 O O . ALA A 1 65 ? 0.229 -11.816 -5.370 1.00 10.20 62 ALA A O 6
ATOM 7943 N N . ILE A 1 66 ? -0.552 -9.879 -4.628 1.00 54.22 63 ILE A N 6
ATOM 7944 C CA . ILE A 1 66 ? -1.382 -10.583 -3.691 1.00 1.10 63 ILE A CA 6
ATOM 7945 C C . ILE A 1 66 ? -2.543 -11.319 -4.354 1.00 11.35 63 ILE A C 6
ATOM 7946 O O . ILE A 1 66 ? -2.808 -12.401 -3.926 1.00 34.31 63 ILE A O 6
ATOM 7962 N N . LYS A 1 67 ? -3.249 -10.731 -5.337 1.00 32.24 64 LYS A N 6
ATOM 7963 C CA . LYS A 1 67 ? -4.111 -11.528 -6.240 1.00 53.34 64 LYS A CA 6
ATOM 7964 C C . LYS A 1 67 ? -3.383 -12.688 -6.984 1.00 61.24 64 LYS A C 6
ATOM 7965 O O . LYS A 1 67 ? -4.023 -13.696 -7.271 1.00 63.10 64 LYS A O 6
ATOM 7984 N N . GLU A 1 68 ? -2.080 -12.545 -7.364 1.00 5.44 65 GLU A N 6
ATOM 7985 C CA . GLU A 1 68 ? -1.351 -13.724 -7.919 1.00 52.52 65 GLU A CA 6
ATOM 7986 C C . GLU A 1 68 ? -1.206 -14.869 -6.879 1.00 61.14 65 GLU A C 6
ATOM 7987 O O . GLU A 1 68 ? -1.231 -16.039 -7.275 1.00 74.45 65 GLU A O 6
ATOM 7999 N N . LYS A 1 69 ? -1.078 -14.575 -5.562 1.00 52.34 66 LYS A N 6
ATOM 8000 C CA . LYS A 1 69 ? -1.250 -15.701 -4.593 1.00 10.21 66 LYS A CA 6
ATOM 8001 C C . LYS A 1 69 ? -2.617 -15.715 -3.799 1.00 44.10 66 LYS A C 6
ATOM 8002 O O . LYS A 1 69 ? -2.723 -16.413 -2.790 1.00 53.24 66 LYS A O 6
ATOM 8021 N N . ASP A 1 70 ? -3.664 -14.960 -4.261 1.00 72.43 67 ASP A N 6
ATOM 8022 C CA . ASP A 1 70 ? -4.985 -14.857 -3.552 1.00 0.41 67 ASP A CA 6
ATOM 8023 C C . ASP A 1 70 ? -5.884 -16.061 -3.799 1.00 10.23 67 ASP A C 6
ATOM 8024 O O . ASP A 1 70 ? -5.683 -16.784 -4.783 1.00 11.02 67 ASP A O 6
ATOM 8033 N N . GLY A 1 71 ? -6.880 -16.304 -2.933 1.00 53.25 68 GLY A N 6
ATOM 8034 C CA . GLY A 1 71 ? -7.501 -17.598 -2.959 1.00 5.21 68 GLY A CA 6
ATOM 8035 C C . GLY A 1 71 ? -7.293 -18.400 -1.699 1.00 72.05 68 GLY A C 6
ATOM 8036 O O . GLY A 1 71 ? -7.134 -19.622 -1.792 1.00 44.41 68 GLY A O 6
ATOM 8040 N N . CYS A 1 72 ? -7.183 -17.689 -0.529 1.00 32.11 69 CYS A N 6
ATOM 8041 C CA . CYS A 1 72 ? -6.851 -18.306 0.751 1.00 15.01 69 CYS A CA 6
ATOM 8042 C C . CYS A 1 72 ? -7.755 -19.509 1.041 1.00 40.14 69 CYS A C 6
ATOM 8043 O O . CYS A 1 72 ? -8.985 -19.394 1.074 1.00 30.01 69 CYS A O 6
ATOM 8051 N N . ASP A 1 73 ? -7.104 -20.666 1.294 1.00 72.45 70 ASP A N 6
ATOM 8052 C CA . ASP A 1 73 ? -7.827 -21.906 1.442 1.00 51.14 70 ASP A CA 6
ATOM 8053 C C . ASP A 1 73 ? -7.329 -22.685 2.679 1.00 21.35 70 ASP A C 6
ATOM 8054 O O . ASP A 1 73 ? -6.142 -22.575 3.063 1.00 71.24 70 ASP A O 6
ATOM 8063 N N . PHE A 1 74 ? -8.253 -23.468 3.262 1.00 5.21 71 PHE A N 6
ATOM 8064 C CA . PHE A 1 74 ? -8.125 -24.154 4.517 1.00 51.32 71 PHE A CA 6
ATOM 8065 C C . PHE A 1 74 ? -8.989 -25.419 4.374 1.00 54.03 71 PHE A C 6
ATOM 8066 O O . PHE A 1 74 ? -10.012 -25.349 3.684 1.00 64.31 71 PHE A O 6
ATOM 8083 N N . GLU A 1 75 ? -8.546 -26.559 4.934 1.00 2.33 72 GLU A N 6
ATOM 8084 C CA . GLU A 1 75 ? -9.253 -27.877 4.799 1.00 72.54 72 GLU A CA 6
ATOM 8085 C C . GLU A 1 75 ? -9.099 -28.509 3.382 1.00 63.35 72 GLU A C 6
ATOM 8086 O O . GLU A 1 75 ? -10.056 -28.607 2.610 1.00 64.20 72 GLU A O 6
ATOM 8098 N N . GLY A 1 76 ? -7.853 -28.884 3.053 1.00 44.21 73 GLY A N 6
ATOM 8099 C CA . GLY A 1 76 ? -7.556 -29.694 1.853 1.00 31.53 73 GLY A CA 6
ATOM 8100 C C . GLY A 1 76 ? -7.054 -28.951 0.616 1.00 64.23 73 GLY A C 6
ATOM 8101 O O . GLY A 1 76 ? -6.535 -29.595 -0.301 1.00 72.34 73 GLY A O 6
ATOM 8105 N N . ASN A 1 77 ? -7.171 -27.631 0.566 1.00 35.12 74 ASN A N 6
ATOM 8106 C CA . ASN A 1 77 ? -6.168 -26.837 -0.190 1.00 4.31 74 ASN A CA 6
ATOM 8107 C C . ASN A 1 77 ? -5.444 -26.000 0.857 1.00 52.43 74 ASN A C 6
ATOM 8108 O O . ASN A 1 77 ? -6.087 -25.282 1.606 1.00 31.33 74 ASN A O 6
ATOM 8119 N N . LYS A 1 78 ? -4.122 -26.154 0.993 1.00 41.42 75 LYS A N 6
ATOM 8120 C CA . LYS A 1 78 ? -3.427 -25.420 2.090 1.00 34.33 75 LYS A CA 6
ATOM 8121 C C . LYS A 1 78 ? -2.823 -24.109 1.510 1.00 23.31 75 LYS A C 6
ATOM 8122 O O . LYS A 1 78 ? -1.770 -24.199 0.870 1.00 4.12 75 LYS A O 6
ATOM 8141 N N . LEU A 1 79 ? -3.448 -22.888 1.714 1.00 20.22 76 LEU A N 6
ATOM 8142 C CA . LEU A 1 79 ? -2.924 -21.658 1.045 1.00 61.32 76 LEU A CA 6
ATOM 8143 C C . LEU A 1 79 ? -3.631 -20.349 1.549 1.00 4.54 76 LEU A C 6
ATOM 8144 O O . LEU A 1 79 ? -4.370 -19.768 0.790 1.00 62.05 76 LEU A O 6
ATOM 8160 N N . ARG A 1 80 ? -3.429 -19.847 2.794 1.00 5.44 77 ARG A N 6
ATOM 8161 C CA . ARG A 1 80 ? -4.211 -18.684 3.271 1.00 55.21 77 ARG A CA 6
ATOM 8162 C C . ARG A 1 80 ? -3.384 -17.372 3.055 1.00 42.21 77 ARG A C 6
ATOM 8163 O O . ARG A 1 80 ? -2.347 -17.204 3.693 1.00 14.33 77 ARG A O 6
ATOM 8184 N N . VAL A 1 81 ? -3.799 -16.434 2.160 1.00 34.14 78 VAL A N 6
ATOM 8185 C CA . VAL A 1 81 ? -3.075 -15.146 2.058 1.00 11.34 78 VAL A CA 6
ATOM 8186 C C . VAL A 1 81 ? -4.097 -13.967 2.158 1.00 0.43 78 VAL A C 6
ATOM 8187 O O . VAL A 1 81 ? -4.993 -13.886 1.318 1.00 34.50 78 VAL A O 6
ATOM 8200 N N . GLU A 1 82 ? -3.998 -13.073 3.196 1.00 73.41 79 GLU A N 6
ATOM 8201 C CA . GLU A 1 82 ? -4.971 -12.008 3.395 1.00 65.20 79 GLU A CA 6
ATOM 8202 C C . GLU A 1 82 ? -4.246 -10.683 3.690 1.00 72.43 79 GLU A C 6
ATOM 8203 O O . GLU A 1 82 ? -3.224 -10.652 4.432 1.00 75.40 79 GLU A O 6
ATOM 8215 N N . VAL A 1 83 ? -4.716 -9.597 3.034 1.00 4.01 80 VAL A N 6
ATOM 8216 C CA . VAL A 1 83 ? -4.447 -8.258 3.523 1.00 63.35 80 VAL A CA 6
ATOM 8217 C C . VAL A 1 83 ? -5.281 -7.974 4.800 1.00 63.44 80 VAL A C 6
ATOM 8218 O O . VAL A 1 83 ? -6.505 -8.121 4.815 1.00 1.40 80 VAL A O 6
ATOM 8231 N N . PRO A 1 84 ? -4.625 -7.603 5.918 1.00 23.14 81 PRO A N 6
ATOM 8232 C CA . PRO A 1 84 ? -5.314 -7.074 7.091 1.00 61.03 81 PRO A CA 6
ATOM 8233 C C . PRO A 1 84 ? -5.415 -5.540 7.077 1.00 52.52 81 PRO A C 6
ATOM 8234 O O . PRO A 1 84 ? -5.578 -4.914 8.127 1.00 74.31 81 PRO A O 6
ATOM 8245 N N . PHE A 1 85 ? -5.331 -4.936 5.882 1.00 1.04 82 PHE A N 6
ATOM 8246 C CA . PHE A 1 85 ? -5.486 -3.495 5.748 1.00 71.23 82 PHE A CA 6
ATOM 8247 C C . PHE A 1 85 ? -6.639 -3.155 4.792 1.00 53.44 82 PHE A C 6
ATOM 8248 O O . PHE A 1 85 ? -7.597 -2.485 5.194 1.00 3.50 82 PHE A O 6
ATOM 8265 N N . ASN A 1 86 ? -6.533 -3.664 3.550 1.00 41.33 83 ASN A N 6
ATOM 8266 C CA . ASN A 1 86 ? -7.470 -3.394 2.416 1.00 0.24 83 ASN A CA 6
ATOM 8267 C C . ASN A 1 86 ? -7.766 -1.862 2.223 1.00 60.33 83 ASN A C 6
ATOM 8268 O O . ASN A 1 86 ? -8.915 -1.474 1.973 1.00 61.02 83 ASN A O 6
ATOM 8279 N N . ALA A 1 87 ? -6.729 -0.990 2.289 1.00 24.42 84 ALA A N 6
ATOM 8280 C CA . ALA A 1 87 ? -6.949 0.471 2.313 1.00 72.52 84 ALA A CA 6
ATOM 8281 C C . ALA A 1 87 ? -5.662 1.233 1.921 1.00 52.23 84 ALA A C 6
ATOM 8282 O O . ALA A 1 87 ? -4.573 0.799 2.329 1.00 62.23 84 ALA A O 6
ATOM 8289 N N . ARG A 1 88 ? -5.798 2.386 1.181 1.00 33.11 85 ARG A N 6
ATOM 8290 C CA . ARG A 1 88 ? -4.656 3.226 0.689 1.00 75.13 85 ARG A CA 6
ATOM 8291 C C . ARG A 1 88 ? -5.179 4.259 -0.320 1.00 45.32 85 ARG A C 6
ATOM 8292 O O . ARG A 1 88 ? -6.187 4.024 -0.991 1.00 54.44 85 ARG A O 6
ATOM 8313 N N . GLU A 1 89 ? -4.501 5.410 -0.387 1.00 61.04 86 GLU A N 6
ATOM 8314 C CA . GLU A 1 89 ? -4.695 6.366 -1.464 1.00 72.13 86 GLU A CA 6
ATOM 8315 C C . GLU A 1 89 ? -3.500 6.222 -2.422 1.00 51.15 86 GLU A C 6
ATOM 8316 O O . GLU A 1 89 ? -2.404 6.730 -2.103 1.00 2.43 86 GLU A O 6
ATOM 8329 N N . GLY A 1 1 ? -14.319 -1.977 -1.381 1.00 32.23 -2 GLY A N 7
ATOM 8330 C CA . GLY A 1 1 ? -13.287 -1.109 -0.751 1.00 33.23 -2 GLY A CA 7
ATOM 8331 C C . GLY A 1 1 ? -13.850 0.232 -0.303 1.00 71.14 -2 GLY A C 7
ATOM 8332 O O . GLY A 1 1 ? -14.452 0.321 0.770 1.00 73.12 -2 GLY A O 7
ATOM 8338 N N . SER A 1 2 ? -13.607 1.267 -1.131 1.00 12.33 -1 SER A N 7
ATOM 8339 C CA . SER A 1 2 ? -14.221 2.611 -1.006 1.00 15.25 -1 SER A CA 7
ATOM 8340 C C . SER A 1 2 ? -13.824 3.372 0.283 1.00 71.20 -1 SER A C 7
ATOM 8341 O O . SER A 1 2 ? -14.648 4.060 0.892 1.00 33.23 -1 SER A O 7
ATOM 8349 N N . HIS A 1 3 ? -12.553 3.262 0.674 1.00 1.12 0 HIS A N 7
ATOM 8350 C CA . HIS A 1 3 ? -12.007 4.016 1.811 1.00 24.52 0 HIS A CA 7
ATOM 8351 C C . HIS A 1 3 ? -10.536 4.328 1.567 1.00 72.34 0 HIS A C 7
ATOM 8352 O O . HIS A 1 3 ? -9.915 3.696 0.716 1.00 54.22 0 HIS A O 7
ATOM 8367 N N . MET A 1 4 ? -10.004 5.324 2.298 1.00 12.13 1 MET A N 7
ATOM 8368 C CA . MET A 1 4 ? -8.564 5.656 2.281 1.00 1.15 1 MET A CA 7
ATOM 8369 C C . MET A 1 4 ? -8.168 6.484 3.521 1.00 73.15 1 MET A C 7
ATOM 8370 O O . MET A 1 4 ? -8.373 7.703 3.566 1.00 0.04 1 MET A O 7
ATOM 8384 N N . VAL A 1 5 ? -7.635 5.804 4.548 1.00 63.41 2 VAL A N 7
ATOM 8385 C CA . VAL A 1 5 ? -7.167 6.471 5.775 1.00 52.14 2 VAL A CA 7
ATOM 8386 C C . VAL A 1 5 ? -6.242 5.531 6.601 1.00 33.14 2 VAL A C 7
ATOM 8387 O O . VAL A 1 5 ? -6.665 4.477 7.087 1.00 34.21 2 VAL A O 7
ATOM 8400 N N . ILE A 1 6 ? -4.947 5.900 6.703 1.00 34.40 3 ILE A N 7
ATOM 8401 C CA . ILE A 1 6 ? -3.971 5.139 7.503 1.00 33.33 3 ILE A CA 7
ATOM 8402 C C . ILE A 1 6 ? -2.696 5.986 7.788 1.00 1.31 3 ILE A C 7
ATOM 8403 O O . ILE A 1 6 ? -2.089 6.534 6.865 1.00 42.31 3 ILE A O 7
ATOM 8419 N N . ARG A 1 7 ? -2.331 6.143 9.083 1.00 65.05 4 ARG A N 7
ATOM 8420 C CA . ARG A 1 7 ? -1.062 6.758 9.480 1.00 33.54 4 ARG A CA 7
ATOM 8421 C C . ARG A 1 7 ? -0.531 5.989 10.679 1.00 1.32 4 ARG A C 7
ATOM 8422 O O . ARG A 1 7 ? -1.348 5.622 11.534 1.00 3.32 4 ARG A O 7
ATOM 8443 N N . GLU A 1 8 ? 0.795 5.672 10.709 1.00 44.42 5 GLU A N 7
ATOM 8444 C CA . GLU A 1 8 ? 1.489 5.173 11.935 1.00 34.42 5 GLU A CA 7
ATOM 8445 C C . GLU A 1 8 ? 1.114 3.711 12.281 1.00 53.01 5 GLU A C 7
ATOM 8446 O O . GLU A 1 8 ? 1.552 3.179 13.306 1.00 5.01 5 GLU A O 7
ATOM 8458 N N . SER A 1 9 ? 0.335 3.052 11.421 1.00 11.53 6 SER A N 7
ATOM 8459 C CA . SER A 1 9 ? -0.221 1.739 11.748 1.00 54.45 6 SER A CA 7
ATOM 8460 C C . SER A 1 9 ? 0.590 0.592 11.113 1.00 20.15 6 SER A C 7
ATOM 8461 O O . SER A 1 9 ? 0.401 -0.568 11.476 1.00 31.13 6 SER A O 7
ATOM 8469 N N . VAL A 1 10 ? 1.487 0.972 10.181 1.00 42.34 7 VAL A N 7
ATOM 8470 C CA . VAL A 1 10 ? 2.413 0.073 9.400 1.00 22.34 7 VAL A CA 7
ATOM 8471 C C . VAL A 1 10 ? 1.668 -0.920 8.463 1.00 71.45 7 VAL A C 7
ATOM 8472 O O . VAL A 1 10 ? 0.886 -1.771 8.896 1.00 4.54 7 VAL A O 7
ATOM 8485 N N . SER A 1 11 ? 1.894 -0.767 7.141 1.00 23.54 8 SER A N 7
ATOM 8486 C CA . SER A 1 11 ? 1.229 -1.600 6.133 1.00 20.23 8 SER A CA 7
ATOM 8487 C C . SER A 1 11 ? 1.837 -3.022 6.101 1.00 12.23 8 SER A C 7
ATOM 8488 O O . SER A 1 11 ? 3.011 -3.184 5.796 1.00 4.24 8 SER A O 7
ATOM 8496 N N . ARG A 1 12 ? 1.011 -4.068 6.368 1.00 41.21 9 ARG A N 7
ATOM 8497 C CA . ARG A 1 12 ? 1.548 -5.463 6.418 1.00 41.03 9 ARG A CA 7
ATOM 8498 C C . ARG A 1 12 ? 0.599 -6.521 5.785 1.00 2.35 9 ARG A C 7
ATOM 8499 O O . ARG A 1 12 ? -0.585 -6.279 5.711 1.00 64.14 9 ARG A O 7
ATOM 8520 N N . ILE A 1 13 ? 1.104 -7.728 5.391 1.00 20.04 10 ILE A N 7
ATOM 8521 C CA . ILE A 1 13 ? 0.226 -8.771 4.833 1.00 40.20 10 ILE A CA 7
ATOM 8522 C C . ILE A 1 13 ? 0.199 -9.909 5.839 1.00 44.42 10 ILE A C 7
ATOM 8523 O O . ILE A 1 13 ? 1.265 -10.271 6.402 1.00 3.33 10 ILE A O 7
ATOM 8539 N N . TYR A 1 14 ? -1.032 -10.432 6.060 1.00 53.23 11 TYR A N 7
ATOM 8540 C CA . TYR A 1 14 ? -1.279 -11.565 6.959 1.00 43.45 11 TYR A CA 7
ATOM 8541 C C . TYR A 1 14 ? -1.243 -12.892 6.130 1.00 12.34 11 TYR A C 7
ATOM 8542 O O . TYR A 1 14 ? -2.107 -13.076 5.248 1.00 30.12 11 TYR A O 7
ATOM 8560 N N . VAL A 1 15 ? -0.267 -13.818 6.368 1.00 75.44 12 VAL A N 7
ATOM 8561 C CA . VAL A 1 15 ? -0.225 -15.069 5.609 1.00 73.34 12 VAL A CA 7
ATOM 8562 C C . VAL A 1 15 ? -0.261 -16.250 6.588 1.00 1.11 12 VAL A C 7
ATOM 8563 O O . VAL A 1 15 ? 0.635 -16.393 7.408 1.00 32.24 12 VAL A O 7
ATOM 8576 N N . GLY A 1 16 ? -1.329 -17.062 6.549 1.00 24.41 13 GLY A N 7
ATOM 8577 C CA . GLY A 1 16 ? -1.335 -18.275 7.365 1.00 20.04 13 GLY A CA 7
ATOM 8578 C C . GLY A 1 16 ? -1.511 -19.560 6.556 1.00 64.41 13 GLY A C 7
ATOM 8579 O O . GLY A 1 16 ? -1.785 -19.496 5.358 1.00 1.32 13 GLY A O 7
ATOM 8583 N N . ASN A 1 17 ? -1.338 -20.740 7.224 1.00 45.03 14 ASN A N 7
ATOM 8584 C CA . ASN A 1 17 ? -1.554 -22.084 6.597 1.00 30.11 14 ASN A CA 7
ATOM 8585 C C . ASN A 1 17 ? -0.822 -22.313 5.235 1.00 10.41 14 ASN A C 7
ATOM 8586 O O . ASN A 1 17 ? -1.230 -23.165 4.478 1.00 51.12 14 ASN A O 7
ATOM 8597 N N . LEU A 1 18 ? 0.293 -21.614 4.966 1.00 65.33 15 LEU A N 7
ATOM 8598 C CA . LEU A 1 18 ? 0.910 -21.621 3.635 1.00 73.21 15 LEU A CA 7
ATOM 8599 C C . LEU A 1 18 ? 1.751 -22.900 3.384 1.00 12.41 15 LEU A C 7
ATOM 8600 O O . LEU A 1 18 ? 2.400 -23.423 4.303 1.00 0.23 15 LEU A O 7
ATOM 8616 N N . PRO A 1 19 ? 1.694 -23.455 2.146 1.00 44.14 16 PRO A N 7
ATOM 8617 C CA . PRO A 1 19 ? 2.550 -24.578 1.731 1.00 42.20 16 PRO A CA 7
ATOM 8618 C C . PRO A 1 19 ? 4.003 -24.126 1.428 1.00 11.35 16 PRO A C 7
ATOM 8619 O O . PRO A 1 19 ? 4.181 -23.007 0.955 1.00 11.15 16 PRO A O 7
ATOM 8630 N N . SER A 1 20 ? 5.024 -24.981 1.794 1.00 62.34 17 SER A N 7
ATOM 8631 C CA . SER A 1 20 ? 6.486 -24.804 1.512 1.00 45.25 17 SER A CA 7
ATOM 8632 C C . SER A 1 20 ? 7.188 -24.001 2.611 1.00 62.10 17 SER A C 7
ATOM 8633 O O . SER A 1 20 ? 8.366 -24.265 2.884 1.00 22.32 17 SER A O 7
ATOM 8641 N N . HIS A 1 21 ? 6.444 -23.046 3.232 1.00 61.24 18 HIS A N 7
ATOM 8642 C CA . HIS A 1 21 ? 6.923 -22.182 4.327 1.00 41.22 18 HIS A CA 7
ATOM 8643 C C . HIS A 1 21 ? 7.979 -21.175 3.822 1.00 21.41 18 HIS A C 7
ATOM 8644 O O . HIS A 1 21 ? 9.132 -21.522 3.573 1.00 75.41 18 HIS A O 7
ATOM 8659 N N . VAL A 1 22 ? 7.561 -19.913 3.690 1.00 23.43 19 VAL A N 7
ATOM 8660 C CA . VAL A 1 22 ? 8.443 -18.870 3.145 1.00 45.00 19 VAL A CA 7
ATOM 8661 C C . VAL A 1 22 ? 9.454 -18.415 4.261 1.00 14.23 19 VAL A C 7
ATOM 8662 O O . VAL A 1 22 ? 9.022 -17.959 5.329 1.00 3.43 19 VAL A O 7
ATOM 8675 N N . SER A 1 23 ? 10.802 -18.609 4.049 1.00 22.24 20 SER A N 7
ATOM 8676 C CA . SER A 1 23 ? 11.825 -18.192 5.050 1.00 12.35 20 SER A CA 7
ATOM 8677 C C . SER A 1 23 ? 12.089 -16.667 4.973 1.00 41.43 20 SER A C 7
ATOM 8678 O O . SER A 1 23 ? 11.822 -16.085 3.926 1.00 34.44 20 SER A O 7
ATOM 8686 N N . SER A 1 24 ? 12.565 -16.019 6.094 1.00 24.04 21 SER A N 7
ATOM 8687 C CA . SER A 1 24 ? 12.797 -14.557 6.144 1.00 12.13 21 SER A CA 7
ATOM 8688 C C . SER A 1 24 ? 13.614 -13.990 4.964 1.00 13.12 21 SER A C 7
ATOM 8689 O O . SER A 1 24 ? 13.215 -12.957 4.419 1.00 34.04 21 SER A O 7
ATOM 8697 N N . ARG A 1 25 ? 14.744 -14.629 4.588 1.00 32.31 22 ARG A N 7
ATOM 8698 C CA . ARG A 1 25 ? 15.477 -14.215 3.361 1.00 0.11 22 ARG A CA 7
ATOM 8699 C C . ARG A 1 25 ? 14.613 -14.199 2.029 1.00 4.12 22 ARG A C 7
ATOM 8700 O O . ARG A 1 25 ? 14.686 -13.192 1.260 1.00 32.13 22 ARG A O 7
ATOM 8721 N N . ASP A 1 26 ? 13.751 -15.243 1.774 1.00 55.43 23 ASP A N 7
ATOM 8722 C CA . ASP A 1 26 ? 12.871 -15.246 0.577 1.00 2.03 23 ASP A CA 7
ATOM 8723 C C . ASP A 1 26 ? 11.813 -14.104 0.667 1.00 43.43 23 ASP A C 7
ATOM 8724 O O . ASP A 1 26 ? 11.553 -13.462 -0.377 1.00 31.05 23 ASP A O 7
ATOM 8733 N N . VAL A 1 27 ? 11.234 -13.793 1.907 1.00 33.22 24 VAL A N 7
ATOM 8734 C CA . VAL A 1 27 ? 10.297 -12.676 2.041 1.00 0.05 24 VAL A CA 7
ATOM 8735 C C . VAL A 1 27 ? 11.002 -11.340 1.758 1.00 70.45 24 VAL A C 7
ATOM 8736 O O . VAL A 1 27 ? 10.431 -10.521 1.008 1.00 31.14 24 VAL A O 7
ATOM 8749 N N . GLU A 1 28 ? 12.250 -11.128 2.302 1.00 62.13 25 GLU A N 7
ATOM 8750 C CA . GLU A 1 28 ? 13.021 -9.933 2.023 1.00 15.43 25 GLU A CA 7
ATOM 8751 C C . GLU A 1 28 ? 13.237 -9.755 0.519 1.00 12.54 25 GLU A C 7
ATOM 8752 O O . GLU A 1 28 ? 12.864 -8.717 0.050 1.00 1.12 25 GLU A O 7
ATOM 8764 N N . ASN A 1 29 ? 13.757 -10.743 -0.277 1.00 61.53 26 ASN A N 7
ATOM 8765 C CA . ASN A 1 29 ? 13.963 -10.460 -1.722 1.00 12.33 26 ASN A CA 7
ATOM 8766 C C . ASN A 1 29 ? 12.691 -10.496 -2.630 1.00 71.10 26 ASN A C 7
ATOM 8767 O O . ASN A 1 29 ? 12.379 -9.447 -3.331 1.00 63.32 26 ASN A O 7
ATOM 8778 N N . GLU A 1 30 ? 11.919 -11.629 -2.633 1.00 12.22 27 GLU A N 7
ATOM 8779 C CA . GLU A 1 30 ? 10.713 -11.693 -3.462 1.00 21.20 27 GLU A CA 7
ATOM 8780 C C . GLU A 1 30 ? 9.700 -10.598 -3.079 1.00 24.10 27 GLU A C 7
ATOM 8781 O O . GLU A 1 30 ? 9.181 -9.974 -3.987 1.00 24.34 27 GLU A O 7
ATOM 8793 N N . PHE A 1 31 ? 9.467 -10.255 -1.783 1.00 53.44 28 PHE A N 7
ATOM 8794 C CA . PHE A 1 31 ? 8.584 -9.121 -1.533 1.00 11.05 28 PHE A CA 7
ATOM 8795 C C . PHE A 1 31 ? 9.294 -7.720 -1.645 1.00 33.02 28 PHE A C 7
ATOM 8796 O O . PHE A 1 31 ? 8.579 -6.737 -1.853 1.00 33.32 28 PHE A O 7
ATOM 8813 N N . ARG A 1 32 ? 10.680 -7.606 -1.510 1.00 30.01 29 ARG A N 7
ATOM 8814 C CA . ARG A 1 32 ? 11.418 -6.307 -1.843 1.00 71.13 29 ARG A CA 7
ATOM 8815 C C . ARG A 1 32 ? 11.229 -5.878 -3.292 1.00 33.10 29 ARG A C 7
ATOM 8816 O O . ARG A 1 32 ? 11.321 -4.670 -3.560 1.00 11.41 29 ARG A O 7
ATOM 8837 N N . LYS A 1 33 ? 11.004 -6.803 -4.255 1.00 35.41 30 LYS A N 7
ATOM 8838 C CA . LYS A 1 33 ? 10.610 -6.231 -5.591 1.00 5.52 30 LYS A CA 7
ATOM 8839 C C . LYS A 1 33 ? 9.157 -5.747 -5.636 1.00 74.22 30 LYS A C 7
ATOM 8840 O O . LYS A 1 33 ? 8.882 -4.749 -6.292 1.00 52.33 30 LYS A O 7
ATOM 8859 N N . TYR A 1 34 ? 8.240 -6.432 -4.967 1.00 23.12 31 TYR A N 7
ATOM 8860 C CA . TYR A 1 34 ? 6.823 -6.225 -5.236 1.00 53.41 31 TYR A CA 7
ATOM 8861 C C . TYR A 1 34 ? 6.275 -4.906 -4.600 1.00 20.34 31 TYR A C 7
ATOM 8862 O O . TYR A 1 34 ? 5.571 -4.168 -5.273 1.00 52.01 31 TYR A O 7
ATOM 8880 N N . GLY A 1 35 ? 6.624 -4.594 -3.349 1.00 31.21 32 GLY A N 7
ATOM 8881 C CA . GLY A 1 35 ? 6.707 -3.204 -2.899 1.00 43.00 32 GLY A CA 7
ATOM 8882 C C . GLY A 1 35 ? 8.014 -2.961 -2.146 1.00 11.42 32 GLY A C 7
ATOM 8883 O O . GLY A 1 35 ? 8.825 -3.874 -2.055 1.00 72.35 32 GLY A O 7
ATOM 8887 N N . ASN A 1 36 ? 8.247 -1.762 -1.577 1.00 31.35 33 ASN A N 7
ATOM 8888 C CA . ASN A 1 36 ? 9.506 -1.563 -0.834 1.00 61.22 33 ASN A CA 7
ATOM 8889 C C . ASN A 1 36 ? 9.322 -2.014 0.620 1.00 54.05 33 ASN A C 7
ATOM 8890 O O . ASN A 1 36 ? 8.745 -1.274 1.417 1.00 63.12 33 ASN A O 7
ATOM 8901 N N . ILE A 1 37 ? 9.754 -3.251 0.956 1.00 64.31 34 ILE A N 7
ATOM 8902 C CA . ILE A 1 37 ? 9.583 -3.776 2.349 1.00 60.41 34 ILE A CA 7
ATOM 8903 C C . ILE A 1 37 ? 10.585 -3.158 3.369 1.00 52.32 34 ILE A C 7
ATOM 8904 O O . ILE A 1 37 ? 11.758 -2.929 3.046 1.00 1.03 34 ILE A O 7
ATOM 8920 N N . LEU A 1 38 ? 10.094 -2.881 4.604 1.00 41.02 35 LEU A N 7
ATOM 8921 C CA . LEU A 1 38 ? 10.911 -2.303 5.668 1.00 14.31 35 LEU A CA 7
ATOM 8922 C C . LEU A 1 38 ? 11.190 -3.363 6.767 1.00 60.32 35 LEU A C 7
ATOM 8923 O O . LEU A 1 38 ? 12.195 -3.267 7.484 1.00 42.45 35 LEU A O 7
ATOM 8939 N N . LYS A 1 39 ? 10.300 -4.388 6.869 1.00 42.42 36 LYS A N 7
ATOM 8940 C CA . LYS A 1 39 ? 10.301 -5.378 7.981 1.00 45.21 36 LYS A CA 7
ATOM 8941 C C . LYS A 1 39 ? 9.594 -6.716 7.528 1.00 25.05 36 LYS A C 7
ATOM 8942 O O . LYS A 1 39 ? 8.574 -6.653 6.842 1.00 44.14 36 LYS A O 7
ATOM 8961 N N . CYS A 1 40 ? 10.125 -7.917 7.906 1.00 73.10 37 CYS A N 7
ATOM 8962 C CA . CYS A 1 40 ? 9.488 -9.237 7.557 1.00 63.43 37 CYS A CA 7
ATOM 8963 C C . CYS A 1 40 ? 9.587 -10.127 8.771 1.00 75.31 37 CYS A C 7
ATOM 8964 O O . CYS A 1 40 ? 10.700 -10.505 9.154 1.00 55.13 37 CYS A O 7
ATOM 8972 N N . ASP A 1 41 ? 8.475 -10.461 9.413 1.00 10.13 38 ASP A N 7
ATOM 8973 C CA . ASP A 1 41 ? 8.624 -11.413 10.543 1.00 1.30 38 ASP A CA 7
ATOM 8974 C C . ASP A 1 41 ? 7.849 -12.712 10.297 1.00 73.53 38 ASP A C 7
ATOM 8975 O O . ASP A 1 41 ? 6.731 -12.687 9.811 1.00 25.53 38 ASP A O 7
ATOM 8984 N N . VAL A 1 42 ? 8.462 -13.857 10.609 1.00 43.43 39 VAL A N 7
ATOM 8985 C CA . VAL A 1 42 ? 7.819 -15.152 10.406 1.00 22.31 39 VAL A CA 7
ATOM 8986 C C . VAL A 1 42 ? 7.789 -15.914 11.732 1.00 40.21 39 VAL A C 7
ATOM 8987 O O . VAL A 1 42 ? 8.819 -16.322 12.272 1.00 25.12 39 VAL A O 7
ATOM 9000 N N . LYS A 1 43 ? 6.578 -16.079 12.254 1.00 23.31 40 LYS A N 7
ATOM 9001 C CA . LYS A 1 43 ? 6.358 -16.634 13.583 1.00 51.34 40 LYS A CA 7
ATOM 9002 C C . LYS A 1 43 ? 5.591 -17.986 13.460 1.00 5.24 40 LYS A C 7
ATOM 9003 O O . LYS A 1 43 ? 4.862 -18.160 12.481 1.00 51.24 40 LYS A O 7
ATOM 9022 N N . LYS A 1 44 ? 5.729 -18.963 14.410 1.00 34.24 41 LYS A N 7
ATOM 9023 C CA . LYS A 1 44 ? 5.112 -20.296 14.174 1.00 73.13 41 LYS A CA 7
ATOM 9024 C C . LYS A 1 44 ? 4.245 -20.679 15.419 1.00 50.31 41 LYS A C 7
ATOM 9025 O O . LYS A 1 44 ? 4.588 -20.253 16.525 1.00 33.34 41 LYS A O 7
ATOM 9044 N N . THR A 1 45 ? 3.099 -21.403 15.273 1.00 52.21 42 THR A N 7
ATOM 9045 C CA . THR A 1 45 ? 2.365 -21.846 16.460 1.00 52.23 42 THR A CA 7
ATOM 9046 C C . THR A 1 45 ? 2.666 -23.348 16.772 1.00 11.53 42 THR A C 7
ATOM 9047 O O . THR A 1 45 ? 3.360 -24.008 15.994 1.00 23.41 42 THR A O 7
ATOM 9058 N N . VAL A 1 46 ? 2.130 -23.882 17.905 1.00 14.25 43 VAL A N 7
ATOM 9059 C CA . VAL A 1 46 ? 2.405 -25.266 18.370 1.00 62.34 43 VAL A CA 7
ATOM 9060 C C . VAL A 1 46 ? 1.578 -26.331 17.588 1.00 33.43 43 VAL A C 7
ATOM 9061 O O . VAL A 1 46 ? 1.825 -27.536 17.713 1.00 20.33 43 VAL A O 7
ATOM 9074 N N . SER A 1 47 ? 0.625 -25.879 16.753 1.00 25.13 44 SER A N 7
ATOM 9075 C CA . SER A 1 47 ? -0.289 -26.771 16.026 1.00 74.22 44 SER A CA 7
ATOM 9076 C C . SER A 1 47 ? 0.326 -27.175 14.665 1.00 22.33 44 SER A C 7
ATOM 9077 O O . SER A 1 47 ? -0.304 -27.870 13.864 1.00 24.21 44 SER A O 7
ATOM 9085 N N . GLY A 1 48 ? 1.580 -26.748 14.425 1.00 75.04 45 GLY A N 7
ATOM 9086 C CA . GLY A 1 48 ? 2.257 -27.028 13.157 1.00 15.10 45 GLY A CA 7
ATOM 9087 C C . GLY A 1 48 ? 1.902 -26.073 12.010 1.00 22.41 45 GLY A C 7
ATOM 9088 O O . GLY A 1 48 ? 2.518 -26.142 10.945 1.00 72.32 45 GLY A O 7
ATOM 9092 N N . ALA A 1 49 ? 0.920 -25.186 12.215 1.00 72.13 46 ALA A N 7
ATOM 9093 C CA . ALA A 1 49 ? 0.609 -24.131 11.248 1.00 33.23 46 ALA A CA 7
ATOM 9094 C C . ALA A 1 49 ? 1.631 -22.967 11.394 1.00 20.25 46 ALA A C 7
ATOM 9095 O O . ALA A 1 49 ? 1.889 -22.497 12.506 1.00 23.33 46 ALA A O 7
ATOM 9102 N N . ALA A 1 50 ? 2.216 -22.513 10.273 1.00 24.42 47 ALA A N 7
ATOM 9103 C CA . ALA A 1 50 ? 3.300 -21.514 10.297 1.00 30.04 47 ALA A CA 7
ATOM 9104 C C . ALA A 1 50 ? 2.820 -20.237 9.595 1.00 14.04 47 ALA A C 7
ATOM 9105 O O . ALA A 1 50 ? 2.042 -20.342 8.640 1.00 14.14 47 ALA A O 7
ATOM 9112 N N . PHE A 1 51 ? 3.252 -19.025 10.035 1.00 20.34 48 PHE A N 7
ATOM 9113 C CA . PHE A 1 51 ? 2.679 -17.802 9.460 1.00 13.43 48 PHE A CA 7
ATOM 9114 C C . PHE A 1 51 ? 3.774 -16.842 8.976 1.00 45.24 48 PHE A C 7
ATOM 9115 O O . PHE A 1 51 ? 4.863 -16.817 9.555 1.00 63.44 48 PHE A O 7
ATOM 9132 N N . ALA A 1 52 ? 3.496 -16.058 7.913 1.00 54.10 49 ALA A N 7
ATOM 9133 C CA . ALA A 1 52 ? 4.395 -14.952 7.538 1.00 31.32 49 ALA A CA 7
ATOM 9134 C C . ALA A 1 52 ? 3.693 -13.602 7.483 1.00 24.43 49 ALA A C 7
ATOM 9135 O O . ALA A 1 52 ? 2.514 -13.502 7.144 1.00 33.55 49 ALA A O 7
ATOM 9142 N N . PHE A 1 53 ? 4.447 -12.566 7.848 1.00 11.31 50 PHE A N 7
ATOM 9143 C CA . PHE A 1 53 ? 3.908 -11.270 8.159 1.00 44.54 50 PHE A CA 7
ATOM 9144 C C . PHE A 1 53 ? 4.783 -10.267 7.400 1.00 14.25 50 PHE A C 7
ATOM 9145 O O . PHE A 1 53 ? 5.999 -10.146 7.735 1.00 63.30 50 PHE A O 7
ATOM 9162 N N . ILE A 1 54 ? 4.218 -9.527 6.411 1.00 24.31 51 ILE A N 7
ATOM 9163 C CA . ILE A 1 54 ? 5.124 -8.730 5.505 1.00 10.21 51 ILE A CA 7
ATOM 9164 C C . ILE A 1 54 ? 4.804 -7.246 5.568 1.00 14.41 51 ILE A C 7
ATOM 9165 O O . ILE A 1 54 ? 3.808 -6.803 5.014 1.00 21.41 51 ILE A O 7
ATOM 9181 N N . GLU A 1 55 ? 5.715 -6.475 6.161 1.00 71.34 52 GLU A N 7
ATOM 9182 C CA . GLU A 1 55 ? 5.464 -5.049 6.417 1.00 11.13 52 GLU A CA 7
ATOM 9183 C C . GLU A 1 55 ? 6.257 -4.134 5.427 1.00 23.52 52 GLU A C 7
ATOM 9184 O O . GLU A 1 55 ? 7.485 -3.993 5.522 1.00 34.54 52 GLU A O 7
ATOM 9196 N N . PHE A 1 56 ? 5.533 -3.573 4.428 1.00 1.41 53 PHE A N 7
ATOM 9197 C CA . PHE A 1 56 ? 6.131 -2.687 3.392 1.00 55.22 53 PHE A CA 7
ATOM 9198 C C . PHE A 1 56 ? 5.571 -1.237 3.396 1.00 15.34 53 PHE A C 7
ATOM 9199 O O . PHE A 1 56 ? 4.583 -0.968 4.075 1.00 23.35 53 PHE A O 7
ATOM 9216 N N . GLU A 1 57 ? 6.221 -0.298 2.645 1.00 12.24 54 GLU A N 7
ATOM 9217 C CA . GLU A 1 57 ? 5.712 1.083 2.512 1.00 62.53 54 GLU A CA 7
ATOM 9218 C C . GLU A 1 57 ? 4.580 1.241 1.453 1.00 43.24 54 GLU A C 7
ATOM 9219 O O . GLU A 1 57 ? 3.646 2.021 1.680 1.00 74.54 54 GLU A O 7
ATOM 9231 N N . ASP A 1 58 ? 4.596 0.477 0.341 1.00 34.14 55 ASP A N 7
ATOM 9232 C CA . ASP A 1 58 ? 3.565 0.645 -0.688 1.00 15.00 55 ASP A CA 7
ATOM 9233 C C . ASP A 1 58 ? 2.697 -0.612 -0.674 1.00 30.35 55 ASP A C 7
ATOM 9234 O O . ASP A 1 58 ? 3.200 -1.705 -0.962 1.00 14.03 55 ASP A O 7
ATOM 9243 N N . ALA A 1 59 ? 1.392 -0.490 -0.332 1.00 64.31 56 ALA A N 7
ATOM 9244 C CA . ALA A 1 59 ? 0.542 -1.678 -0.315 1.00 43.43 56 ALA A CA 7
ATOM 9245 C C . ALA A 1 59 ? -0.003 -2.097 -1.692 1.00 34.00 56 ALA A C 7
ATOM 9246 O O . ALA A 1 59 ? -0.242 -3.286 -1.900 1.00 22.43 56 ALA A O 7
ATOM 9253 N N . ARG A 1 60 ? -0.198 -1.149 -2.637 1.00 62.43 57 ARG A N 7
ATOM 9254 C CA . ARG A 1 60 ? -0.909 -1.474 -3.872 1.00 25.24 57 ARG A CA 7
ATOM 9255 C C . ARG A 1 60 ? -0.054 -2.284 -4.914 1.00 63.20 57 ARG A C 7
ATOM 9256 O O . ARG A 1 60 ? -0.596 -3.203 -5.515 1.00 24.13 57 ARG A O 7
ATOM 9277 N N . ASP A 1 61 ? 1.264 -1.983 -5.147 1.00 51.14 58 ASP A N 7
ATOM 9278 C CA . ASP A 1 61 ? 2.046 -2.782 -6.146 1.00 73.51 58 ASP A CA 7
ATOM 9279 C C . ASP A 1 61 ? 2.385 -4.266 -5.712 1.00 55.05 58 ASP A C 7
ATOM 9280 O O . ASP A 1 61 ? 2.519 -5.133 -6.577 1.00 74.21 58 ASP A O 7
ATOM 9289 N N . ALA A 1 62 ? 2.572 -4.550 -4.397 1.00 2.52 59 ALA A N 7
ATOM 9290 C CA . ALA A 1 62 ? 2.664 -5.921 -3.835 1.00 55.44 59 ALA A CA 7
ATOM 9291 C C . ALA A 1 62 ? 1.421 -6.888 -4.096 1.00 62.21 59 ALA A C 7
ATOM 9292 O O . ALA A 1 62 ? 1.508 -8.152 -3.949 1.00 41.31 59 ALA A O 7
ATOM 9299 N N . ALA A 1 63 ? 0.245 -6.294 -4.374 1.00 41.22 60 ALA A N 7
ATOM 9300 C CA . ALA A 1 63 ? -0.977 -7.016 -4.799 1.00 42.32 60 ALA A CA 7
ATOM 9301 C C . ALA A 1 63 ? -0.768 -8.019 -5.993 1.00 73.21 60 ALA A C 7
ATOM 9302 O O . ALA A 1 63 ? -1.525 -9.003 -6.052 1.00 1.14 60 ALA A O 7
ATOM 9309 N N . ASP A 1 64 ? 0.227 -7.789 -6.933 1.00 52.14 61 ASP A N 7
ATOM 9310 C CA . ASP A 1 64 ? 0.721 -8.871 -7.854 1.00 24.34 61 ASP A CA 7
ATOM 9311 C C . ASP A 1 64 ? 1.126 -10.155 -7.099 1.00 54.20 61 ASP A C 7
ATOM 9312 O O . ASP A 1 64 ? 0.610 -11.230 -7.410 1.00 21.14 61 ASP A O 7
ATOM 9321 N N . ALA A 1 65 ? 2.017 -10.079 -6.101 1.00 63.01 62 ALA A N 7
ATOM 9322 C CA . ALA A 1 65 ? 2.320 -11.283 -5.293 1.00 72.35 62 ALA A CA 7
ATOM 9323 C C . ALA A 1 65 ? 1.119 -11.786 -4.515 1.00 21.21 62 ALA A C 7
ATOM 9324 O O . ALA A 1 65 ? 1.001 -13.008 -4.345 1.00 45.40 62 ALA A O 7
ATOM 9331 N N . ILE A 1 66 ? 0.206 -10.907 -4.041 1.00 20.44 63 ILE A N 7
ATOM 9332 C CA . ILE A 1 66 ? -0.916 -11.472 -3.268 1.00 34.12 63 ILE A CA 7
ATOM 9333 C C . ILE A 1 66 ? -1.936 -12.262 -4.157 1.00 50.22 63 ILE A C 7
ATOM 9334 O O . ILE A 1 66 ? -2.333 -13.350 -3.754 1.00 31.41 63 ILE A O 7
ATOM 9350 N N . LYS A 1 67 ? -2.376 -11.725 -5.321 1.00 31.04 64 LYS A N 7
ATOM 9351 C CA . LYS A 1 67 ? -3.056 -12.532 -6.364 1.00 33.43 64 LYS A CA 7
ATOM 9352 C C . LYS A 1 67 ? -2.258 -13.768 -6.849 1.00 72.41 64 LYS A C 7
ATOM 9353 O O . LYS A 1 67 ? -2.861 -14.754 -7.237 1.00 62.33 64 LYS A O 7
ATOM 9372 N N . GLU A 1 68 ? -0.920 -13.721 -6.887 1.00 32.40 65 GLU A N 7
ATOM 9373 C CA . GLU A 1 68 ? -0.162 -14.863 -7.418 1.00 25.24 65 GLU A CA 7
ATOM 9374 C C . GLU A 1 68 ? 0.039 -15.976 -6.367 1.00 11.12 65 GLU A C 7
ATOM 9375 O O . GLU A 1 68 ? 0.336 -17.121 -6.716 1.00 63.34 65 GLU A O 7
ATOM 9387 N N . LYS A 1 69 ? -0.131 -15.640 -5.084 1.00 73.32 66 LYS A N 7
ATOM 9388 C CA . LYS A 1 69 ? -0.262 -16.649 -4.038 1.00 52.40 66 LYS A CA 7
ATOM 9389 C C . LYS A 1 69 ? -1.777 -16.854 -3.608 1.00 41.50 66 LYS A C 7
ATOM 9390 O O . LYS A 1 69 ? -2.034 -17.472 -2.574 1.00 73.02 66 LYS A O 7
ATOM 9409 N N . ASP A 1 70 ? -2.774 -16.356 -4.418 1.00 62.12 67 ASP A N 7
ATOM 9410 C CA . ASP A 1 70 ? -4.204 -16.238 -3.980 1.00 64.21 67 ASP A CA 7
ATOM 9411 C C . ASP A 1 70 ? -5.001 -17.526 -3.991 1.00 41.53 67 ASP A C 7
ATOM 9412 O O . ASP A 1 70 ? -4.597 -18.517 -4.618 1.00 72.40 67 ASP A O 7
ATOM 9421 N N . GLY A 1 71 ? -6.159 -17.529 -3.301 1.00 72.10 68 GLY A N 7
ATOM 9422 C CA . GLY A 1 71 ? -6.849 -18.769 -3.109 1.00 21.12 68 GLY A CA 7
ATOM 9423 C C . GLY A 1 71 ? -6.965 -19.235 -1.683 1.00 3.31 68 GLY A C 7
ATOM 9424 O O . GLY A 1 71 ? -6.950 -20.447 -1.485 1.00 43.50 68 GLY A O 7
ATOM 9428 N N . CYS A 1 72 ? -7.020 -18.281 -0.684 1.00 5.24 69 CYS A N 7
ATOM 9429 C CA . CYS A 1 72 ? -6.915 -18.628 0.723 1.00 63.51 69 CYS A CA 7
ATOM 9430 C C . CYS A 1 72 ? -7.910 -19.731 1.108 1.00 10.51 69 CYS A C 7
ATOM 9431 O O . CYS A 1 72 ? -9.126 -19.592 0.939 1.00 72.10 69 CYS A O 7
ATOM 9439 N N . ASP A 1 73 ? -7.342 -20.836 1.660 1.00 44.10 70 ASP A N 7
ATOM 9440 C CA . ASP A 1 73 ? -8.138 -22.030 1.885 1.00 23.54 70 ASP A CA 7
ATOM 9441 C C . ASP A 1 73 ? -7.902 -22.626 3.289 1.00 2.02 70 ASP A C 7
ATOM 9442 O O . ASP A 1 73 ? -6.766 -22.531 3.820 1.00 33.14 70 ASP A O 7
ATOM 9451 N N . PHE A 1 74 ? -8.957 -23.314 3.806 1.00 51.54 71 PHE A N 7
ATOM 9452 C CA . PHE A 1 74 ? -9.154 -23.698 5.192 1.00 2.20 71 PHE A CA 7
ATOM 9453 C C . PHE A 1 74 ? -9.938 -25.014 5.186 1.00 55.25 71 PHE A C 7
ATOM 9454 O O . PHE A 1 74 ? -10.733 -25.214 4.267 1.00 11.33 71 PHE A O 7
ATOM 9471 N N . GLU A 1 75 ? -9.663 -25.921 6.153 1.00 72.14 72 GLU A N 7
ATOM 9472 C CA . GLU A 1 75 ? -10.366 -27.239 6.260 1.00 4.21 72 GLU A CA 7
ATOM 9473 C C . GLU A 1 75 ? -9.997 -28.251 5.132 1.00 44.55 72 GLU A C 7
ATOM 9474 O O . GLU A 1 75 ? -10.833 -28.616 4.302 1.00 5.44 72 GLU A O 7
ATOM 9486 N N . GLY A 1 76 ? -8.723 -28.670 5.100 1.00 52.21 73 GLY A N 7
ATOM 9487 C CA . GLY A 1 76 ? -8.277 -29.746 4.194 1.00 64.42 73 GLY A CA 7
ATOM 9488 C C . GLY A 1 76 ? -7.589 -29.308 2.900 1.00 54.12 73 GLY A C 7
ATOM 9489 O O . GLY A 1 76 ? -6.952 -30.141 2.246 1.00 75.41 73 GLY A O 7
ATOM 9493 N N . ASN A 1 77 ? -7.679 -28.038 2.529 1.00 2.25 74 ASN A N 7
ATOM 9494 C CA . ASN A 1 77 ? -6.618 -27.436 1.689 1.00 55.24 74 ASN A CA 7
ATOM 9495 C C . ASN A 1 77 ? -6.025 -26.309 2.511 1.00 71.22 74 ASN A C 7
ATOM 9496 O O . ASN A 1 77 ? -6.751 -25.442 2.962 1.00 43.21 74 ASN A O 7
ATOM 9507 N N . LYS A 1 78 ? -4.721 -26.369 2.800 1.00 63.04 75 LYS A N 7
ATOM 9508 C CA . LYS A 1 78 ? -4.108 -25.308 3.627 1.00 73.21 75 LYS A CA 7
ATOM 9509 C C . LYS A 1 78 ? -3.447 -24.254 2.717 1.00 24.35 75 LYS A C 7
ATOM 9510 O O . LYS A 1 78 ? -2.401 -24.561 2.138 1.00 12.14 75 LYS A O 7
ATOM 9529 N N . LEU A 1 79 ? -4.022 -23.014 2.567 1.00 45.22 76 LEU A N 7
ATOM 9530 C CA . LEU A 1 79 ? -3.356 -21.988 1.721 1.00 53.12 76 LEU A CA 7
ATOM 9531 C C . LEU A 1 79 ? -3.917 -20.563 2.016 1.00 3.33 76 LEU A C 7
ATOM 9532 O O . LEU A 1 79 ? -4.587 -20.036 1.183 1.00 41.34 76 LEU A O 7
ATOM 9548 N N . ARG A 1 80 ? -3.665 -19.905 3.176 1.00 20.43 77 ARG A N 7
ATOM 9549 C CA . ARG A 1 80 ? -4.381 -18.650 3.486 1.00 45.05 77 ARG A CA 7
ATOM 9550 C C . ARG A 1 80 ? -3.467 -17.424 3.197 1.00 74.45 77 ARG A C 7
ATOM 9551 O O . ARG A 1 80 ? -2.502 -17.193 3.919 1.00 71.54 77 ARG A O 7
ATOM 9572 N N . VAL A 1 81 ? -3.757 -16.592 2.156 1.00 22.23 78 VAL A N 7
ATOM 9573 C CA . VAL A 1 81 ? -2.905 -15.419 1.893 1.00 21.02 78 VAL A CA 7
ATOM 9574 C C . VAL A 1 81 ? -3.841 -14.160 1.831 1.00 52.42 78 VAL A C 7
ATOM 9575 O O . VAL A 1 81 ? -4.720 -14.131 0.968 1.00 51.43 78 VAL A O 7
ATOM 9588 N N . GLU A 1 82 ? -3.692 -13.122 2.738 1.00 65.24 79 GLU A N 7
ATOM 9589 C CA . GLU A 1 82 ? -4.702 -12.036 2.819 1.00 63.32 79 GLU A CA 7
ATOM 9590 C C . GLU A 1 82 ? -4.052 -10.673 3.151 1.00 33.31 79 GLU A C 7
ATOM 9591 O O . GLU A 1 82 ? -3.254 -10.541 4.102 1.00 31.44 79 GLU A O 7
ATOM 9603 N N . VAL A 1 83 ? -4.423 -9.641 2.365 1.00 71.31 80 VAL A N 7
ATOM 9604 C CA . VAL A 1 83 ? -4.142 -8.269 2.751 1.00 43.21 80 VAL A CA 7
ATOM 9605 C C . VAL A 1 83 ? -5.252 -7.663 3.610 1.00 3.30 80 VAL A C 7
ATOM 9606 O O . VAL A 1 83 ? -6.441 -7.818 3.313 1.00 33.32 80 VAL A O 7
ATOM 9619 N N . PRO A 1 84 ? -4.884 -6.979 4.714 1.00 54.23 81 PRO A N 7
ATOM 9620 C CA . PRO A 1 84 ? -5.781 -6.038 5.387 1.00 74.43 81 PRO A CA 7
ATOM 9621 C C . PRO A 1 84 ? -5.761 -4.651 4.700 1.00 42.53 81 PRO A C 7
ATOM 9622 O O . PRO A 1 84 ? -5.857 -3.611 5.359 1.00 71.54 81 PRO A O 7
ATOM 9633 N N . PHE A 1 85 ? -5.683 -4.653 3.357 1.00 15.13 82 PHE A N 7
ATOM 9634 C CA . PHE A 1 85 ? -5.653 -3.416 2.565 1.00 4.13 82 PHE A CA 7
ATOM 9635 C C . PHE A 1 85 ? -6.762 -3.478 1.538 1.00 32.22 82 PHE A C 7
ATOM 9636 O O . PHE A 1 85 ? -6.541 -3.282 0.341 1.00 24.31 82 PHE A O 7
ATOM 9653 N N . ASN A 1 86 ? -7.970 -3.759 2.014 1.00 43.12 83 ASN A N 7
ATOM 9654 C CA . ASN A 1 86 ? -9.142 -3.742 1.144 1.00 54.21 83 ASN A CA 7
ATOM 9655 C C . ASN A 1 86 ? -9.693 -2.299 1.023 1.00 32.35 83 ASN A C 7
ATOM 9656 O O . ASN A 1 86 ? -10.905 -2.070 1.098 1.00 52.33 83 ASN A O 7
ATOM 9667 N N . ALA A 1 87 ? -8.767 -1.342 0.793 1.00 75.33 84 ALA A N 7
ATOM 9668 C CA . ALA A 1 87 ? -9.040 0.099 0.793 1.00 31.45 84 ALA A CA 7
ATOM 9669 C C . ALA A 1 87 ? -7.820 0.881 0.256 1.00 22.22 84 ALA A C 7
ATOM 9670 O O . ALA A 1 87 ? -7.538 1.998 0.700 1.00 4.34 84 ALA A O 7
ATOM 9677 N N . ARG A 1 88 ? -7.088 0.284 -0.696 1.00 44.32 85 ARG A N 7
ATOM 9678 C CA . ARG A 1 88 ? -5.918 0.956 -1.306 1.00 34.21 85 ARG A CA 7
ATOM 9679 C C . ARG A 1 88 ? -5.792 0.600 -2.802 1.00 25.20 85 ARG A C 7
ATOM 9680 O O . ARG A 1 88 ? -4.689 0.350 -3.289 1.00 52.04 85 ARG A O 7
ATOM 9701 N N . GLU A 1 89 ? -6.917 0.604 -3.534 1.00 64.21 86 GLU A N 7
ATOM 9702 C CA . GLU A 1 89 ? -6.891 0.339 -4.978 1.00 51.11 86 GLU A CA 7
ATOM 9703 C C . GLU A 1 89 ? -6.949 1.659 -5.754 1.00 70.32 86 GLU A C 7
ATOM 9704 O O . GLU A 1 89 ? -8.036 2.278 -5.796 1.00 31.50 86 GLU A O 7
ATOM 9717 N N . GLY A 1 1 ? -23.717 9.468 2.979 1.00 74.11 -2 GLY A N 8
ATOM 9718 C CA . GLY A 1 1 ? -22.565 8.777 3.617 1.00 21.25 -2 GLY A CA 8
ATOM 9719 C C . GLY A 1 1 ? -21.388 9.716 3.817 1.00 2.10 -2 GLY A C 8
ATOM 9720 O O . GLY A 1 1 ? -21.291 10.737 3.136 1.00 0.34 -2 GLY A O 8
ATOM 9726 N N . SER A 1 2 ? -20.497 9.367 4.743 1.00 2.34 -1 SER A N 8
ATOM 9727 C CA . SER A 1 2 ? -19.358 10.219 5.085 1.00 64.24 -1 SER A CA 8
ATOM 9728 C C . SER A 1 2 ? -18.032 9.508 4.729 1.00 20.04 -1 SER A C 8
ATOM 9729 O O . SER A 1 2 ? -18.044 8.397 4.197 1.00 20.11 -1 SER A O 8
ATOM 9737 N N . HIS A 1 3 ? -16.895 10.156 5.019 1.00 4.21 0 HIS A N 8
ATOM 9738 C CA . HIS A 1 3 ? -15.568 9.615 4.683 1.00 73.51 0 HIS A CA 8
ATOM 9739 C C . HIS A 1 3 ? -14.623 9.670 5.886 1.00 40.25 0 HIS A C 8
ATOM 9740 O O . HIS A 1 3 ? -14.785 10.509 6.773 1.00 74.23 0 HIS A O 8
ATOM 9755 N N . MET A 1 4 ? -13.631 8.768 5.899 1.00 22.20 1 MET A N 8
ATOM 9756 C CA . MET A 1 4 ? -12.679 8.664 7.018 1.00 55.21 1 MET A CA 8
ATOM 9757 C C . MET A 1 4 ? -11.266 9.066 6.580 1.00 3.34 1 MET A C 8
ATOM 9758 O O . MET A 1 4 ? -10.859 8.799 5.449 1.00 3.13 1 MET A O 8
ATOM 9772 N N . VAL A 1 5 ? -10.528 9.724 7.483 1.00 21.34 2 VAL A N 8
ATOM 9773 C CA . VAL A 1 5 ? -9.160 10.193 7.199 1.00 13.34 2 VAL A CA 8
ATOM 9774 C C . VAL A 1 5 ? -8.163 9.551 8.174 1.00 14.35 2 VAL A C 8
ATOM 9775 O O . VAL A 1 5 ? -8.354 9.608 9.393 1.00 43.12 2 VAL A O 8
ATOM 9788 N N . ILE A 1 6 ? -7.107 8.930 7.635 1.00 71.12 3 ILE A N 8
ATOM 9789 C CA . ILE A 1 6 ? -6.041 8.350 8.460 1.00 61.30 3 ILE A CA 8
ATOM 9790 C C . ILE A 1 6 ? -4.709 9.106 8.204 1.00 11.15 3 ILE A C 8
ATOM 9791 O O . ILE A 1 6 ? -4.479 9.598 7.095 1.00 75.41 3 ILE A O 8
ATOM 9807 N N . ARG A 1 7 ? -3.868 9.270 9.237 1.00 42.03 4 ARG A N 8
ATOM 9808 C CA . ARG A 1 7 ? -2.504 9.768 9.041 1.00 31.51 4 ARG A CA 8
ATOM 9809 C C . ARG A 1 7 ? -1.491 8.945 9.873 1.00 64.42 4 ARG A C 8
ATOM 9810 O O . ARG A 1 7 ? -1.843 8.522 10.980 1.00 5.43 4 ARG A O 8
ATOM 9831 N N . GLU A 1 8 ? -0.265 8.687 9.313 1.00 72.54 5 GLU A N 8
ATOM 9832 C CA . GLU A 1 8 ? 0.889 8.076 10.046 1.00 73.31 5 GLU A CA 8
ATOM 9833 C C . GLU A 1 8 ? 0.603 6.590 10.407 1.00 61.32 5 GLU A C 8
ATOM 9834 O O . GLU A 1 8 ? 0.116 6.297 11.504 1.00 31.14 5 GLU A O 8
ATOM 9846 N N . SER A 1 9 ? 0.849 5.648 9.472 1.00 23.14 6 SER A N 8
ATOM 9847 C CA . SER A 1 9 ? 0.607 4.231 9.759 1.00 1.13 6 SER A CA 8
ATOM 9848 C C . SER A 1 9 ? 1.653 3.338 9.052 1.00 23.41 6 SER A C 8
ATOM 9849 O O . SER A 1 9 ? 2.345 3.803 8.138 1.00 61.21 6 SER A O 8
ATOM 9857 N N . VAL A 1 10 ? 1.753 2.053 9.459 1.00 22.45 7 VAL A N 8
ATOM 9858 C CA . VAL A 1 10 ? 2.667 1.083 8.819 1.00 71.13 7 VAL A CA 8
ATOM 9859 C C . VAL A 1 10 ? 1.830 -0.018 8.143 1.00 15.52 7 VAL A C 8
ATOM 9860 O O . VAL A 1 10 ? 0.933 -0.594 8.759 1.00 73.01 7 VAL A O 8
ATOM 9873 N N . SER A 1 11 ? 2.071 -0.255 6.851 1.00 12.23 8 SER A N 8
ATOM 9874 C CA . SER A 1 11 ? 1.289 -1.237 6.088 1.00 72.40 8 SER A CA 8
ATOM 9875 C C . SER A 1 11 ? 1.848 -2.655 6.316 1.00 72.11 8 SER A C 8
ATOM 9876 O O . SER A 1 11 ? 3.055 -2.825 6.341 1.00 62.34 8 SER A O 8
ATOM 9884 N N . ARG A 1 12 ? 0.975 -3.674 6.507 1.00 1.43 9 ARG A N 8
ATOM 9885 C CA . ARG A 1 12 ? 1.478 -5.048 6.878 1.00 51.11 9 ARG A CA 8
ATOM 9886 C C . ARG A 1 12 ? 0.725 -6.154 6.130 1.00 4.32 9 ARG A C 8
ATOM 9887 O O . ARG A 1 12 ? -0.392 -5.928 5.684 1.00 12.21 9 ARG A O 8
ATOM 9908 N N . ILE A 1 13 ? 1.317 -7.366 6.019 1.00 1.32 10 ILE A N 8
ATOM 9909 C CA . ILE A 1 13 ? 0.690 -8.467 5.275 1.00 40.23 10 ILE A CA 8
ATOM 9910 C C . ILE A 1 13 ? 0.805 -9.733 6.126 1.00 72.32 10 ILE A C 8
ATOM 9911 O O . ILE A 1 13 ? 1.891 -9.995 6.727 1.00 24.02 10 ILE A O 8
ATOM 9927 N N . TYR A 1 14 ? -0.344 -10.451 6.210 1.00 21.43 11 TYR A N 8
ATOM 9928 C CA . TYR A 1 14 ? -0.481 -11.703 6.979 1.00 24.31 11 TYR A CA 8
ATOM 9929 C C . TYR A 1 14 ? -0.604 -12.925 6.001 1.00 71.34 11 TYR A C 8
ATOM 9930 O O . TYR A 1 14 ? -1.608 -13.014 5.263 1.00 75.24 11 TYR A O 8
ATOM 9948 N N . VAL A 1 15 ? 0.377 -13.883 5.955 1.00 32.41 12 VAL A N 8
ATOM 9949 C CA . VAL A 1 15 ? 0.217 -15.011 4.999 1.00 12.44 12 VAL A CA 8
ATOM 9950 C C . VAL A 1 15 ? 0.278 -16.360 5.791 1.00 12.41 12 VAL A C 8
ATOM 9951 O O . VAL A 1 15 ? 1.346 -16.788 6.240 1.00 22.43 12 VAL A O 8
ATOM 9964 N N . GLY A 1 16 ? -0.895 -17.024 5.999 1.00 54.23 13 GLY A N 8
ATOM 9965 C CA . GLY A 1 16 ? -0.929 -18.231 6.848 1.00 3.42 13 GLY A CA 8
ATOM 9966 C C . GLY A 1 16 ? -1.604 -19.439 6.212 1.00 63.02 13 GLY A C 8
ATOM 9967 O O . GLY A 1 16 ? -2.241 -19.307 5.165 1.00 35.44 13 GLY A O 8
ATOM 9971 N N . ASN A 1 17 ? -1.471 -20.639 6.862 1.00 42.31 14 ASN A N 8
ATOM 9972 C CA . ASN A 1 17 ? -1.996 -21.940 6.332 1.00 13.03 14 ASN A CA 8
ATOM 9973 C C . ASN A 1 17 ? -1.609 -22.224 4.847 1.00 50.44 14 ASN A C 8
ATOM 9974 O O . ASN A 1 17 ? -2.246 -23.009 4.187 1.00 41.34 14 ASN A O 8
ATOM 9985 N N . LEU A 1 18 ? -0.513 -21.629 4.381 1.00 43.31 15 LEU A N 8
ATOM 9986 C CA . LEU A 1 18 ? -0.081 -21.624 2.989 1.00 62.15 15 LEU A CA 8
ATOM 9987 C C . LEU A 1 18 ? 0.742 -22.892 2.637 1.00 3.05 15 LEU A C 8
ATOM 9988 O O . LEU A 1 18 ? 1.399 -23.460 3.521 1.00 55.40 15 LEU A O 8
ATOM 10004 N N . PRO A 1 19 ? 0.700 -23.373 1.358 1.00 74.34 16 PRO A N 8
ATOM 10005 C CA . PRO A 1 19 ? 1.564 -24.486 0.913 1.00 34.40 16 PRO A CA 8
ATOM 10006 C C . PRO A 1 19 ? 3.042 -24.040 0.776 1.00 25.31 16 PRO A C 8
ATOM 10007 O O . PRO A 1 19 ? 3.264 -22.885 0.410 1.00 34.34 16 PRO A O 8
ATOM 10018 N N . SER A 1 20 ? 4.027 -24.928 1.179 1.00 10.33 17 SER A N 8
ATOM 10019 C CA . SER A 1 20 ? 5.508 -24.731 1.082 1.00 14.35 17 SER A CA 8
ATOM 10020 C C . SER A 1 20 ? 6.043 -23.898 2.257 1.00 43.33 17 SER A C 8
ATOM 10021 O O . SER A 1 20 ? 7.143 -24.179 2.757 1.00 25.43 17 SER A O 8
ATOM 10029 N N . HIS A 1 21 ? 5.220 -22.926 2.724 1.00 53.52 18 HIS A N 8
ATOM 10030 C CA . HIS A 1 21 ? 5.522 -22.010 3.846 1.00 1.32 18 HIS A CA 8
ATOM 10031 C C . HIS A 1 21 ? 6.716 -21.112 3.488 1.00 22.15 18 HIS A C 8
ATOM 10032 O O . HIS A 1 21 ? 7.860 -21.453 3.795 1.00 5.34 18 HIS A O 8
ATOM 10047 N N . VAL A 1 22 ? 6.421 -19.996 2.785 1.00 12.55 19 VAL A N 8
ATOM 10048 C CA . VAL A 1 22 ? 7.446 -19.045 2.295 1.00 44.12 19 VAL A CA 8
ATOM 10049 C C . VAL A 1 22 ? 8.261 -18.453 3.492 1.00 52.44 19 VAL A C 8
ATOM 10050 O O . VAL A 1 22 ? 7.682 -17.870 4.418 1.00 14.53 19 VAL A O 8
ATOM 10063 N N . SER A 1 23 ? 9.608 -18.661 3.502 1.00 43.41 20 SER A N 8
ATOM 10064 C CA . SER A 1 23 ? 10.466 -18.173 4.592 1.00 22.30 20 SER A CA 8
ATOM 10065 C C . SER A 1 23 ? 10.774 -16.667 4.356 1.00 32.02 20 SER A C 8
ATOM 10066 O O . SER A 1 23 ? 10.643 -16.217 3.215 1.00 44.03 20 SER A O 8
ATOM 10074 N N . SER A 1 24 ? 11.126 -15.881 5.428 1.00 41.45 21 SER A N 8
ATOM 10075 C CA . SER A 1 24 ? 11.433 -14.444 5.323 1.00 30.32 21 SER A CA 8
ATOM 10076 C C . SER A 1 24 ? 12.433 -14.048 4.208 1.00 50.43 21 SER A C 8
ATOM 10077 O O . SER A 1 24 ? 12.252 -12.988 3.608 1.00 4.34 21 SER A O 8
ATOM 10085 N N . ARG A 1 25 ? 13.480 -14.865 3.938 1.00 1.10 22 ARG A N 8
ATOM 10086 C CA . ARG A 1 25 ? 14.380 -14.597 2.772 1.00 61.13 22 ARG A CA 8
ATOM 10087 C C . ARG A 1 25 ? 13.621 -14.503 1.380 1.00 60.43 22 ARG A C 8
ATOM 10088 O O . ARG A 1 25 ? 13.840 -13.536 0.617 1.00 52.43 22 ARG A O 8
ATOM 10109 N N . ASP A 1 26 ? 12.715 -15.473 1.068 1.00 42.41 23 ASP A N 8
ATOM 10110 C CA . ASP A 1 26 ? 11.948 -15.510 -0.216 1.00 75.44 23 ASP A CA 8
ATOM 10111 C C . ASP A 1 26 ? 11.024 -14.282 -0.381 1.00 12.31 23 ASP A C 8
ATOM 10112 O O . ASP A 1 26 ? 11.071 -13.593 -1.442 1.00 74.45 23 ASP A O 8
ATOM 10121 N N . VAL A 1 27 ? 10.194 -14.000 0.674 1.00 51.02 24 VAL A N 8
ATOM 10122 C CA . VAL A 1 27 ? 9.340 -12.817 0.687 1.00 24.05 24 VAL A CA 8
ATOM 10123 C C . VAL A 1 27 ? 10.149 -11.537 0.588 1.00 74.55 24 VAL A C 8
ATOM 10124 O O . VAL A 1 27 ? 9.813 -10.706 -0.213 1.00 2.15 24 VAL A O 8
ATOM 10137 N N . GLU A 1 28 ? 11.224 -11.384 1.346 1.00 32.44 25 GLU A N 8
ATOM 10138 C CA . GLU A 1 28 ? 12.118 -10.240 1.120 1.00 71.42 25 GLU A CA 8
ATOM 10139 C C . GLU A 1 28 ? 12.569 -10.135 -0.368 1.00 41.44 25 GLU A C 8
ATOM 10140 O O . GLU A 1 28 ? 12.296 -9.104 -0.923 1.00 34.33 25 GLU A O 8
ATOM 10152 N N . ASN A 1 29 ? 13.106 -11.165 -1.090 1.00 32.20 26 ASN A N 8
ATOM 10153 C CA . ASN A 1 29 ? 13.512 -10.872 -2.507 1.00 45.55 26 ASN A CA 8
ATOM 10154 C C . ASN A 1 29 ? 12.289 -10.667 -3.505 1.00 21.13 26 ASN A C 8
ATOM 10155 O O . ASN A 1 29 ? 12.028 -9.484 -3.991 1.00 44.51 26 ASN A O 8
ATOM 10166 N N . GLU A 1 30 ? 11.432 -11.714 -3.725 1.00 71.42 27 GLU A N 8
ATOM 10167 C CA . GLU A 1 30 ? 10.378 -11.567 -4.752 1.00 20.41 27 GLU A CA 8
ATOM 10168 C C . GLU A 1 30 ? 9.248 -10.619 -4.294 1.00 4.33 27 GLU A C 8
ATOM 10169 O O . GLU A 1 30 ? 8.658 -9.929 -5.137 1.00 33.11 27 GLU A O 8
ATOM 10181 N N . PHE A 1 31 ? 8.959 -10.524 -2.978 1.00 53.42 28 PHE A N 8
ATOM 10182 C CA . PHE A 1 31 ? 7.937 -9.585 -2.515 1.00 40.45 28 PHE A CA 8
ATOM 10183 C C . PHE A 1 31 ? 8.489 -8.155 -2.322 1.00 52.23 28 PHE A C 8
ATOM 10184 O O . PHE A 1 31 ? 7.695 -7.218 -2.449 1.00 13.51 28 PHE A O 8
ATOM 10201 N N . ARG A 1 32 ? 9.798 -7.947 -1.931 1.00 70.40 29 ARG A N 8
ATOM 10202 C CA . ARG A 1 32 ? 10.391 -6.570 -2.095 1.00 21.41 29 ARG A CA 8
ATOM 10203 C C . ARG A 1 32 ? 10.228 -5.971 -3.508 1.00 3.12 29 ARG A C 8
ATOM 10204 O O . ARG A 1 32 ? 10.221 -4.729 -3.584 1.00 52.24 29 ARG A O 8
ATOM 10225 N N . LYS A 1 33 ? 10.160 -6.752 -4.640 1.00 32.55 30 LYS A N 8
ATOM 10226 C CA . LYS A 1 33 ? 9.642 -6.040 -5.872 1.00 54.05 30 LYS A CA 8
ATOM 10227 C C . LYS A 1 33 ? 8.264 -5.362 -5.652 1.00 34.54 30 LYS A C 8
ATOM 10228 O O . LYS A 1 33 ? 8.124 -4.166 -5.958 1.00 10.11 30 LYS A O 8
ATOM 10247 N N . TYR A 1 34 ? 7.293 -6.052 -5.084 1.00 32.31 31 TYR A N 8
ATOM 10248 C CA . TYR A 1 34 ? 5.934 -5.513 -5.063 1.00 24.22 31 TYR A CA 8
ATOM 10249 C C . TYR A 1 34 ? 5.741 -4.451 -3.932 1.00 11.43 31 TYR A C 8
ATOM 10250 O O . TYR A 1 34 ? 5.114 -3.436 -4.185 1.00 40.14 31 TYR A O 8
ATOM 10268 N N . GLY A 1 35 ? 6.298 -4.645 -2.710 1.00 64.32 32 GLY A N 8
ATOM 10269 C CA . GLY A 1 35 ? 6.349 -3.552 -1.751 1.00 61.41 32 GLY A CA 8
ATOM 10270 C C . GLY A 1 35 ? 7.677 -3.475 -1.044 1.00 0.33 32 GLY A C 8
ATOM 10271 O O . GLY A 1 35 ? 8.361 -4.483 -0.912 1.00 24.05 32 GLY A O 8
ATOM 10275 N N . ASN A 1 36 ? 8.018 -2.291 -0.523 1.00 35.54 33 ASN A N 8
ATOM 10276 C CA . ASN A 1 36 ? 9.366 -2.073 0.003 1.00 63.01 33 ASN A CA 8
ATOM 10277 C C . ASN A 1 36 ? 9.426 -2.577 1.451 1.00 23.51 33 ASN A C 8
ATOM 10278 O O . ASN A 1 36 ? 8.801 -1.981 2.337 1.00 14.24 33 ASN A O 8
ATOM 10289 N N . ILE A 1 37 ? 10.148 -3.682 1.679 1.00 35.34 34 ILE A N 8
ATOM 10290 C CA . ILE A 1 37 ? 10.221 -4.305 3.032 1.00 54.41 34 ILE A CA 8
ATOM 10291 C C . ILE A 1 37 ? 11.063 -3.477 4.052 1.00 63.33 34 ILE A C 8
ATOM 10292 O O . ILE A 1 37 ? 12.236 -3.164 3.807 1.00 12.13 34 ILE A O 8
ATOM 10308 N N . LEU A 1 38 ? 10.417 -3.074 5.180 1.00 54.40 35 LEU A N 8
ATOM 10309 C CA . LEU A 1 38 ? 11.153 -2.459 6.315 1.00 23.54 35 LEU A CA 8
ATOM 10310 C C . LEU A 1 38 ? 11.296 -3.506 7.446 1.00 53.12 35 LEU A C 8
ATOM 10311 O O . LEU A 1 38 ? 12.137 -3.356 8.335 1.00 31.11 35 LEU A O 8
ATOM 10327 N N . LYS A 1 39 ? 10.465 -4.574 7.395 1.00 63.14 36 LYS A N 8
ATOM 10328 C CA . LYS A 1 39 ? 10.262 -5.495 8.540 1.00 74.40 36 LYS A CA 8
ATOM 10329 C C . LYS A 1 39 ? 9.770 -6.865 8.007 1.00 12.02 36 LYS A C 8
ATOM 10330 O O . LYS A 1 39 ? 8.817 -6.889 7.217 1.00 21.42 36 LYS A O 8
ATOM 10349 N N . CYS A 1 40 ? 10.408 -8.002 8.400 1.00 32.31 37 CYS A N 8
ATOM 10350 C CA . CYS A 1 40 ? 9.909 -9.332 8.032 1.00 43.25 37 CYS A CA 8
ATOM 10351 C C . CYS A 1 40 ? 10.136 -10.283 9.194 1.00 61.15 37 CYS A C 8
ATOM 10352 O O . CYS A 1 40 ? 11.279 -10.645 9.492 1.00 15.04 37 CYS A O 8
ATOM 10360 N N . ASP A 1 41 ? 9.069 -10.667 9.876 1.00 2.50 38 ASP A N 8
ATOM 10361 C CA . ASP A 1 41 ? 9.250 -11.628 10.995 1.00 44.11 38 ASP A CA 8
ATOM 10362 C C . ASP A 1 41 ? 8.522 -12.957 10.736 1.00 11.24 38 ASP A C 8
ATOM 10363 O O . ASP A 1 41 ? 7.463 -12.973 10.102 1.00 44.25 38 ASP A O 8
ATOM 10372 N N . VAL A 1 42 ? 9.097 -14.071 11.227 1.00 74.34 39 VAL A N 8
ATOM 10373 C CA . VAL A 1 42 ? 8.466 -15.395 11.087 1.00 54.30 39 VAL A CA 8
ATOM 10374 C C . VAL A 1 42 ? 7.961 -15.838 12.470 1.00 65.43 39 VAL A C 8
ATOM 10375 O O . VAL A 1 42 ? 8.758 -15.957 13.404 1.00 20.42 39 VAL A O 8
ATOM 10388 N N . LYS A 1 43 ? 6.649 -16.103 12.608 1.00 34.01 40 LYS A N 8
ATOM 10389 C CA . LYS A 1 43 ? 6.088 -16.448 13.913 1.00 2.23 40 LYS A CA 8
ATOM 10390 C C . LYS A 1 43 ? 5.444 -17.847 13.833 1.00 2.32 40 LYS A C 8
ATOM 10391 O O . LYS A 1 43 ? 4.689 -18.101 12.887 1.00 60.21 40 LYS A O 8
ATOM 10410 N N . LYS A 1 44 ? 5.737 -18.789 14.786 1.00 51.23 41 LYS A N 8
ATOM 10411 C CA . LYS A 1 44 ? 5.379 -20.186 14.503 1.00 3.11 41 LYS A CA 8
ATOM 10412 C C . LYS A 1 44 ? 4.445 -20.739 15.568 1.00 5.25 41 LYS A C 8
ATOM 10413 O O . LYS A 1 44 ? 4.765 -20.617 16.746 1.00 55.20 41 LYS A O 8
ATOM 10432 N N . THR A 1 45 ? 3.289 -21.344 15.204 1.00 45.11 42 THR A N 8
ATOM 10433 C CA . THR A 1 45 ? 2.459 -21.902 16.239 1.00 71.42 42 THR A CA 8
ATOM 10434 C C . THR A 1 45 ? 2.633 -23.436 16.374 1.00 62.13 42 THR A C 8
ATOM 10435 O O . THR A 1 45 ? 3.082 -24.103 15.438 1.00 14.22 42 THR A O 8
ATOM 10446 N N . VAL A 1 46 ? 2.253 -23.975 17.551 1.00 35.12 43 VAL A N 8
ATOM 10447 C CA . VAL A 1 46 ? 2.344 -25.425 17.866 1.00 20.31 43 VAL A CA 8
ATOM 10448 C C . VAL A 1 46 ? 1.251 -26.263 17.130 1.00 75.14 43 VAL A C 8
ATOM 10449 O O . VAL A 1 46 ? 1.304 -27.496 17.127 1.00 43.33 43 VAL A O 8
ATOM 10462 N N . SER A 1 47 ? 0.288 -25.598 16.461 1.00 43.13 44 SER A N 8
ATOM 10463 C CA . SER A 1 47 ? -0.792 -26.284 15.738 1.00 65.43 44 SER A CA 8
ATOM 10464 C C . SER A 1 47 ? -0.333 -26.668 14.308 1.00 35.11 44 SER A C 8
ATOM 10465 O O . SER A 1 47 ? -1.132 -27.127 13.486 1.00 54.42 44 SER A O 8
ATOM 10473 N N . GLY A 1 48 ? 0.968 -26.476 14.024 1.00 52.05 45 GLY A N 8
ATOM 10474 C CA . GLY A 1 48 ? 1.533 -26.816 12.719 1.00 34.01 45 GLY A CA 8
ATOM 10475 C C . GLY A 1 48 ? 1.334 -25.761 11.626 1.00 4.43 45 GLY A C 8
ATOM 10476 O O . GLY A 1 48 ? 1.885 -25.905 10.533 1.00 10.14 45 GLY A O 8
ATOM 10480 N N . ALA A 1 49 ? 0.574 -24.699 11.908 1.00 74.44 46 ALA A N 8
ATOM 10481 C CA . ALA A 1 49 ? 0.360 -23.629 10.935 1.00 23.03 46 ALA A CA 8
ATOM 10482 C C . ALA A 1 49 ? 1.499 -22.569 11.022 1.00 35.13 46 ALA A C 8
ATOM 10483 O O . ALA A 1 49 ? 1.871 -22.132 12.113 1.00 52.44 46 ALA A O 8
ATOM 10490 N N . ALA A 1 50 ? 2.065 -22.180 9.864 1.00 23.43 47 ALA A N 8
ATOM 10491 C CA . ALA A 1 50 ? 3.134 -21.163 9.794 1.00 24.44 47 ALA A CA 8
ATOM 10492 C C . ALA A 1 50 ? 2.507 -19.876 9.265 1.00 22.00 47 ALA A C 8
ATOM 10493 O O . ALA A 1 50 ? 1.633 -19.956 8.395 1.00 12.22 47 ALA A O 8
ATOM 10500 N N . PHE A 1 51 ? 2.908 -18.695 9.758 1.00 71.21 48 PHE A N 8
ATOM 10501 C CA . PHE A 1 51 ? 2.397 -17.455 9.183 1.00 35.45 48 PHE A CA 8
ATOM 10502 C C . PHE A 1 51 ? 3.604 -16.560 8.911 1.00 23.11 48 PHE A C 8
ATOM 10503 O O . PHE A 1 51 ? 4.579 -16.615 9.679 1.00 22.03 48 PHE A O 8
ATOM 10520 N N . ALA A 1 52 ? 3.584 -15.746 7.848 1.00 35.02 49 ALA A N 8
ATOM 10521 C CA . ALA A 1 52 ? 4.662 -14.790 7.670 1.00 15.10 49 ALA A CA 8
ATOM 10522 C C . ALA A 1 52 ? 4.102 -13.364 7.704 1.00 1.00 49 ALA A C 8
ATOM 10523 O O . ALA A 1 52 ? 2.991 -13.098 7.190 1.00 2.44 49 ALA A O 8
ATOM 10530 N N . PHE A 1 53 ? 4.854 -12.482 8.402 1.00 72.45 50 PHE A N 8
ATOM 10531 C CA . PHE A 1 53 ? 4.420 -11.154 8.741 1.00 62.14 50 PHE A CA 8
ATOM 10532 C C . PHE A 1 53 ? 5.349 -10.135 8.051 1.00 13.32 50 PHE A C 8
ATOM 10533 O O . PHE A 1 53 ? 6.573 -10.137 8.314 1.00 61.24 50 PHE A O 8
ATOM 10550 N N . ILE A 1 54 ? 4.779 -9.260 7.190 1.00 61.03 51 ILE A N 8
ATOM 10551 C CA . ILE A 1 54 ? 5.613 -8.435 6.261 1.00 61.03 51 ILE A CA 8
ATOM 10552 C C . ILE A 1 54 ? 5.169 -6.974 6.295 1.00 50.51 51 ILE A C 8
ATOM 10553 O O . ILE A 1 54 ? 4.065 -6.675 5.901 1.00 22.11 51 ILE A O 8
ATOM 10569 N N . GLU A 1 55 ? 6.002 -6.066 6.807 1.00 4.24 52 GLU A N 8
ATOM 10570 C CA . GLU A 1 55 ? 5.598 -4.643 6.881 1.00 1.21 52 GLU A CA 8
ATOM 10571 C C . GLU A 1 55 ? 6.272 -3.779 5.764 1.00 72.13 52 GLU A C 8
ATOM 10572 O O . GLU A 1 55 ? 7.514 -3.626 5.743 1.00 31.33 52 GLU A O 8
ATOM 10584 N N . PHE A 1 56 ? 5.451 -3.261 4.808 1.00 24.25 53 PHE A N 8
ATOM 10585 C CA . PHE A 1 56 ? 5.965 -2.491 3.641 1.00 54.04 53 PHE A CA 8
ATOM 10586 C C . PHE A 1 56 ? 5.638 -0.979 3.730 1.00 2.14 53 PHE A C 8
ATOM 10587 O O . PHE A 1 56 ? 4.769 -0.591 4.516 1.00 10.31 53 PHE A O 8
ATOM 10604 N N . GLU A 1 57 ? 6.327 -0.126 2.909 1.00 3.33 54 GLU A N 8
ATOM 10605 C CA . GLU A 1 57 ? 5.970 1.340 2.860 1.00 44.14 54 GLU A CA 8
ATOM 10606 C C . GLU A 1 57 ? 4.731 1.636 2.007 1.00 72.33 54 GLU A C 8
ATOM 10607 O O . GLU A 1 57 ? 3.904 2.458 2.409 1.00 11.10 54 GLU A O 8
ATOM 10619 N N . ASP A 1 58 ? 4.560 0.971 0.865 1.00 53.43 55 ASP A N 8
ATOM 10620 C CA . ASP A 1 58 ? 3.438 1.280 0.022 1.00 45.43 55 ASP A CA 8
ATOM 10621 C C . ASP A 1 58 ? 2.481 0.098 -0.008 1.00 13.30 55 ASP A C 8
ATOM 10622 O O . ASP A 1 58 ? 2.853 -0.997 -0.452 1.00 43.44 55 ASP A O 8
ATOM 10631 N N . ALA A 1 59 ? 1.243 0.312 0.475 1.00 62.25 56 ALA A N 8
ATOM 10632 C CA . ALA A 1 59 ? 0.221 -0.722 0.398 1.00 34.24 56 ALA A CA 8
ATOM 10633 C C . ALA A 1 59 ? -0.408 -0.922 -1.011 1.00 52.20 56 ALA A C 8
ATOM 10634 O O . ALA A 1 59 ? -0.872 -2.032 -1.280 1.00 12.11 56 ALA A O 8
ATOM 10641 N N . ARG A 1 60 ? -0.449 0.090 -1.928 1.00 73.44 57 ARG A N 8
ATOM 10642 C CA . ARG A 1 60 ? -1.136 -0.175 -3.217 1.00 64.13 57 ARG A CA 8
ATOM 10643 C C . ARG A 1 60 ? -0.287 -0.983 -4.262 1.00 0.23 57 ARG A C 8
ATOM 10644 O O . ARG A 1 60 ? -0.883 -1.669 -5.080 1.00 44.41 57 ARG A O 8
ATOM 10665 N N . ASP A 1 61 ? 1.083 -0.926 -4.280 1.00 35.33 58 ASP A N 8
ATOM 10666 C CA . ASP A 1 61 ? 1.837 -1.821 -5.216 1.00 73.20 58 ASP A CA 8
ATOM 10667 C C . ASP A 1 61 ? 1.981 -3.337 -4.754 1.00 34.43 58 ASP A C 8
ATOM 10668 O O . ASP A 1 61 ? 2.071 -4.210 -5.619 1.00 2.33 58 ASP A O 8
ATOM 10677 N N . ALA A 1 62 ? 2.026 -3.660 -3.415 1.00 1.31 59 ALA A N 8
ATOM 10678 C CA . ALA A 1 62 ? 1.880 -5.046 -2.868 1.00 51.43 59 ALA A CA 8
ATOM 10679 C C . ALA A 1 62 ? 0.552 -5.806 -3.327 1.00 5.55 59 ALA A C 8
ATOM 10680 O O . ALA A 1 62 ? 0.464 -7.071 -3.294 1.00 62.14 59 ALA A O 8
ATOM 10687 N N . ALA A 1 63 ? -0.492 -5.014 -3.692 1.00 25.23 60 ALA A N 8
ATOM 10688 C CA . ALA A 1 63 ? -1.776 -5.494 -4.271 1.00 45.24 60 ALA A CA 8
ATOM 10689 C C . ALA A 1 63 ? -1.604 -6.509 -5.455 1.00 31.34 60 ALA A C 8
ATOM 10690 O O . ALA A 1 63 ? -2.375 -7.494 -5.479 1.00 40.13 60 ALA A O 8
ATOM 10697 N N . ASP A 1 64 ? -0.605 -6.329 -6.393 1.00 13.31 61 ASP A N 8
ATOM 10698 C CA . ASP A 1 64 ? -0.262 -7.383 -7.402 1.00 44.35 61 ASP A CA 8
ATOM 10699 C C . ASP A 1 64 ? 0.042 -8.748 -6.758 1.00 71.42 61 ASP A C 8
ATOM 10700 O O . ASP A 1 64 ? -0.569 -9.747 -7.155 1.00 75.52 61 ASP A O 8
ATOM 10709 N N . ALA A 1 65 ? 0.934 -8.798 -5.746 1.00 62.31 62 ALA A N 8
ATOM 10710 C CA . ALA A 1 65 ? 1.189 -10.057 -5.003 1.00 24.01 62 ALA A CA 8
ATOM 10711 C C . ALA A 1 65 ? -0.058 -10.608 -4.344 1.00 32.43 62 ALA A C 8
ATOM 10712 O O . ALA A 1 65 ? -0.312 -11.814 -4.476 1.00 23.12 62 ALA A O 8
ATOM 10719 N N . ILE A 1 66 ? -0.870 -9.769 -3.673 1.00 72.04 63 ILE A N 8
ATOM 10720 C CA . ILE A 1 66 ? -2.006 -10.366 -2.946 1.00 53.14 63 ILE A CA 8
ATOM 10721 C C . ILE A 1 66 ? -3.087 -10.918 -3.893 1.00 42.43 63 ILE A C 8
ATOM 10722 O O . ILE A 1 66 ? -3.479 -12.054 -3.708 1.00 32.43 63 ILE A O 8
ATOM 10738 N N . LYS A 1 67 ? -3.568 -10.155 -4.890 1.00 33.25 64 LYS A N 8
ATOM 10739 C CA . LYS A 1 67 ? -4.396 -10.771 -5.953 1.00 14.24 64 LYS A CA 8
ATOM 10740 C C . LYS A 1 67 ? -3.729 -11.951 -6.728 1.00 70.13 64 LYS A C 8
ATOM 10741 O O . LYS A 1 67 ? -4.457 -12.786 -7.266 1.00 41.21 64 LYS A O 8
ATOM 10760 N N . GLU A 1 68 ? -2.381 -12.049 -6.841 1.00 70.50 65 GLU A N 8
ATOM 10761 C CA . GLU A 1 68 ? -1.822 -13.205 -7.571 1.00 62.45 65 GLU A CA 8
ATOM 10762 C C . GLU A 1 68 ? -1.739 -14.452 -6.657 1.00 62.53 65 GLU A C 8
ATOM 10763 O O . GLU A 1 68 ? -1.691 -15.580 -7.150 1.00 12.52 65 GLU A O 8
ATOM 10775 N N . LYS A 1 69 ? -1.759 -14.248 -5.322 1.00 22.10 66 LYS A N 8
ATOM 10776 C CA . LYS A 1 69 ? -1.771 -15.365 -4.371 1.00 52.51 66 LYS A CA 8
ATOM 10777 C C . LYS A 1 69 ? -3.161 -15.475 -3.633 1.00 22.41 66 LYS A C 8
ATOM 10778 O O . LYS A 1 69 ? -3.270 -16.160 -2.617 1.00 4.43 66 LYS A O 8
ATOM 10797 N N . ASP A 1 70 ? -4.230 -14.809 -4.189 1.00 71.30 67 ASP A N 8
ATOM 10798 C CA . ASP A 1 70 ? -5.581 -14.756 -3.558 1.00 12.12 67 ASP A CA 8
ATOM 10799 C C . ASP A 1 70 ? -6.380 -16.028 -3.762 1.00 30.42 67 ASP A C 8
ATOM 10800 O O . ASP A 1 70 ? -6.086 -16.822 -4.671 1.00 71.34 67 ASP A O 8
ATOM 10809 N N . GLY A 1 71 ? -7.413 -16.232 -2.938 1.00 0.12 68 GLY A N 8
ATOM 10810 C CA . GLY A 1 71 ? -7.940 -17.557 -2.791 1.00 22.50 68 GLY A CA 8
ATOM 10811 C C . GLY A 1 71 ? -7.772 -18.121 -1.407 1.00 63.35 68 GLY A C 8
ATOM 10812 O O . GLY A 1 71 ? -7.656 -19.345 -1.287 1.00 61.35 68 GLY A O 8
ATOM 10816 N N . CYS A 1 72 ? -7.683 -17.236 -0.371 1.00 61.21 69 CYS A N 8
ATOM 10817 C CA . CYS A 1 72 ? -7.447 -17.674 0.998 1.00 62.01 69 CYS A CA 8
ATOM 10818 C C . CYS A 1 72 ? -8.507 -18.703 1.419 1.00 34.44 69 CYS A C 8
ATOM 10819 O O . CYS A 1 72 ? -9.708 -18.428 1.378 1.00 1.31 69 CYS A O 8
ATOM 10827 N N . ASP A 1 73 ? -8.036 -19.887 1.843 1.00 50.23 70 ASP A N 8
ATOM 10828 C CA . ASP A 1 73 ? -8.940 -21.009 2.047 1.00 42.41 70 ASP A CA 8
ATOM 10829 C C . ASP A 1 73 ? -8.692 -21.716 3.391 1.00 53.23 70 ASP A C 8
ATOM 10830 O O . ASP A 1 73 ? -7.545 -21.753 3.872 1.00 21.41 70 ASP A O 8
ATOM 10839 N N . PHE A 1 74 ? -9.776 -22.316 3.937 1.00 11.45 71 PHE A N 8
ATOM 10840 C CA . PHE A 1 74 ? -9.914 -22.783 5.305 1.00 4.24 71 PHE A CA 8
ATOM 10841 C C . PHE A 1 74 ? -10.852 -23.989 5.267 1.00 13.01 71 PHE A C 8
ATOM 10842 O O . PHE A 1 74 ? -11.744 -24.004 4.417 1.00 41.13 71 PHE A O 8
ATOM 10859 N N . GLU A 1 75 ? -10.620 -25.012 6.116 1.00 14.54 72 GLU A N 8
ATOM 10860 C CA . GLU A 1 75 ? -11.494 -26.227 6.172 1.00 13.31 72 GLU A CA 8
ATOM 10861 C C . GLU A 1 75 ? -11.343 -27.157 4.930 1.00 60.42 72 GLU A C 8
ATOM 10862 O O . GLU A 1 75 ? -12.279 -27.321 4.140 1.00 44.40 72 GLU A O 8
ATOM 10874 N N . GLY A 1 76 ? -10.144 -27.735 4.754 1.00 11.30 73 GLY A N 8
ATOM 10875 C CA . GLY A 1 76 ? -9.911 -28.762 3.728 1.00 51.25 73 GLY A CA 8
ATOM 10876 C C . GLY A 1 76 ? -9.273 -28.304 2.418 1.00 60.31 73 GLY A C 8
ATOM 10877 O O . GLY A 1 76 ? -8.805 -29.152 1.660 1.00 73.44 73 GLY A O 8
ATOM 10881 N N . ASN A 1 77 ? -9.207 -27.010 2.137 1.00 41.15 74 ASN A N 8
ATOM 10882 C CA . ASN A 1 77 ? -8.129 -26.521 1.236 1.00 34.23 74 ASN A CA 8
ATOM 10883 C C . ASN A 1 77 ? -7.311 -25.538 2.054 1.00 63.43 74 ASN A C 8
ATOM 10884 O O . ASN A 1 77 ? -7.864 -24.591 2.585 1.00 73.31 74 ASN A O 8
ATOM 10895 N N . LYS A 1 78 ? -6.007 -25.804 2.255 1.00 73.54 75 LYS A N 8
ATOM 10896 C CA . LYS A 1 78 ? -5.241 -24.950 3.200 1.00 21.42 75 LYS A CA 8
ATOM 10897 C C . LYS A 1 78 ? -4.534 -23.841 2.380 1.00 61.31 75 LYS A C 8
ATOM 10898 O O . LYS A 1 78 ? -3.514 -24.138 1.755 1.00 52.11 75 LYS A O 8
ATOM 10917 N N . LEU A 1 79 ? -5.035 -22.560 2.364 1.00 11.13 76 LEU A N 8
ATOM 10918 C CA . LEU A 1 79 ? -4.360 -21.521 1.520 1.00 30.10 76 LEU A CA 8
ATOM 10919 C C . LEU A 1 79 ? -4.675 -20.040 1.910 1.00 11.43 76 LEU A C 8
ATOM 10920 O O . LEU A 1 79 ? -5.229 -19.367 1.081 1.00 55.54 76 LEU A O 8
ATOM 10936 N N . ARG A 1 80 ? -4.296 -19.461 3.087 1.00 71.00 77 ARG A N 8
ATOM 10937 C CA . ARG A 1 80 ? -4.785 -18.102 3.457 1.00 44.40 77 ARG A CA 8
ATOM 10938 C C . ARG A 1 80 ? -3.724 -16.982 3.124 1.00 20.00 77 ARG A C 8
ATOM 10939 O O . ARG A 1 80 ? -2.629 -16.959 3.685 1.00 10.12 77 ARG A O 8
ATOM 10960 N N . VAL A 1 81 ? -4.018 -16.048 2.176 1.00 33.14 78 VAL A N 8
ATOM 10961 C CA . VAL A 1 81 ? -3.198 -14.842 2.082 1.00 5.15 78 VAL A CA 8
ATOM 10962 C C . VAL A 1 81 ? -4.113 -13.636 2.304 1.00 34.25 78 VAL A C 8
ATOM 10963 O O . VAL A 1 81 ? -5.023 -13.434 1.497 1.00 3.35 78 VAL A O 8
ATOM 10976 N N . GLU A 1 82 ? -3.925 -12.819 3.377 1.00 61.33 79 GLU A N 8
ATOM 10977 C CA . GLU A 1 82 ? -4.656 -11.557 3.390 1.00 42.34 79 GLU A CA 8
ATOM 10978 C C . GLU A 1 82 ? -3.818 -10.426 3.991 1.00 3.31 79 GLU A C 8
ATOM 10979 O O . GLU A 1 82 ? -3.020 -10.614 4.918 1.00 60.34 79 GLU A O 8
ATOM 10991 N N . VAL A 1 83 ? -3.967 -9.258 3.401 1.00 15.12 80 VAL A N 8
ATOM 10992 C CA . VAL A 1 83 ? -3.430 -8.037 3.950 1.00 22.30 80 VAL A CA 8
ATOM 10993 C C . VAL A 1 83 ? -4.381 -7.459 5.017 1.00 51.31 80 VAL A C 8
ATOM 10994 O O . VAL A 1 83 ? -5.582 -7.318 4.799 1.00 61.51 80 VAL A O 8
ATOM 11007 N N . PRO A 1 84 ? -3.881 -7.173 6.220 1.00 4.32 81 PRO A N 8
ATOM 11008 C CA . PRO A 1 84 ? -4.601 -6.325 7.166 1.00 72.42 81 PRO A CA 8
ATOM 11009 C C . PRO A 1 84 ? -4.331 -4.826 6.932 1.00 12.04 81 PRO A C 8
ATOM 11010 O O . PRO A 1 84 ? -4.470 -4.014 7.851 1.00 41.23 81 PRO A O 8
ATOM 11021 N N . PHE A 1 85 ? -3.966 -4.449 5.693 1.00 3.13 82 PHE A N 8
ATOM 11022 C CA . PHE A 1 85 ? -3.820 -3.027 5.362 1.00 74.41 82 PHE A CA 8
ATOM 11023 C C . PHE A 1 85 ? -4.995 -2.537 4.509 1.00 31.14 82 PHE A C 8
ATOM 11024 O O . PHE A 1 85 ? -5.413 -1.383 4.637 1.00 13.22 82 PHE A O 8
ATOM 11041 N N . ASN A 1 86 ? -5.533 -3.464 3.686 1.00 61.32 83 ASN A N 8
ATOM 11042 C CA . ASN A 1 86 ? -6.643 -3.214 2.726 1.00 11.43 83 ASN A CA 8
ATOM 11043 C C . ASN A 1 86 ? -6.399 -1.981 1.814 1.00 74.42 83 ASN A C 8
ATOM 11044 O O . ASN A 1 86 ? -7.047 -0.946 2.004 1.00 70.31 83 ASN A O 8
ATOM 11055 N N . ALA A 1 87 ? -5.420 -2.089 0.864 1.00 51.14 84 ALA A N 8
ATOM 11056 C CA . ALA A 1 87 ? -5.089 -1.023 -0.125 1.00 35.24 84 ALA A CA 8
ATOM 11057 C C . ALA A 1 87 ? -4.495 0.236 0.563 1.00 62.53 84 ALA A C 8
ATOM 11058 O O . ALA A 1 87 ? -3.956 0.124 1.668 1.00 63.14 84 ALA A O 8
ATOM 11065 N N . ARG A 1 88 ? -4.568 1.424 -0.072 1.00 22.34 85 ARG A N 8
ATOM 11066 C CA . ARG A 1 88 ? -3.860 2.612 0.493 1.00 41.13 85 ARG A CA 8
ATOM 11067 C C . ARG A 1 88 ? -4.830 3.458 1.340 1.00 4.31 85 ARG A C 8
ATOM 11068 O O . ARG A 1 88 ? -4.856 3.318 2.559 1.00 30.14 85 ARG A O 8
ATOM 11089 N N . GLU A 1 89 ? -5.607 4.345 0.689 1.00 42.32 86 GLU A N 8
ATOM 11090 C CA . GLU A 1 89 ? -6.598 5.167 1.372 1.00 5.11 86 GLU A CA 8
ATOM 11091 C C . GLU A 1 89 ? -8.000 4.832 0.850 1.00 34.23 86 GLU A C 8
ATOM 11092 O O . GLU A 1 89 ? -8.338 5.253 -0.284 1.00 63.03 86 GLU A O 8
ATOM 11105 N N . GLY A 1 1 ? -16.737 -0.306 -1.144 1.00 1.31 -2 GLY A N 9
ATOM 11106 C CA . GLY A 1 1 ? -16.213 0.899 -1.837 1.00 43.14 -2 GLY A CA 9
ATOM 11107 C C . GLY A 1 1 ? -16.263 2.135 -0.956 1.00 61.13 -2 GLY A C 9
ATOM 11108 O O . GLY A 1 1 ? -17.316 2.759 -0.815 1.00 72.03 -2 GLY A O 9
ATOM 11114 N N . SER A 1 2 ? -15.125 2.465 -0.352 1.00 33.14 -1 SER A N 9
ATOM 11115 C CA . SER A 1 2 ? -14.998 3.621 0.528 1.00 45.43 -1 SER A CA 9
ATOM 11116 C C . SER A 1 2 ? -13.605 4.226 0.380 1.00 5.30 -1 SER A C 9
ATOM 11117 O O . SER A 1 2 ? -12.720 3.556 -0.128 1.00 52.32 -1 SER A O 9
ATOM 11125 N N . HIS A 1 3 ? -13.431 5.499 0.765 1.00 65.33 0 HIS A N 9
ATOM 11126 C CA . HIS A 1 3 ? -12.115 6.171 0.717 1.00 15.32 0 HIS A CA 9
ATOM 11127 C C . HIS A 1 3 ? -11.982 7.149 1.889 1.00 75.11 0 HIS A C 9
ATOM 11128 O O . HIS A 1 3 ? -12.808 8.056 2.034 1.00 14.03 0 HIS A O 9
ATOM 11143 N N . MET A 1 4 ? -10.958 6.956 2.733 1.00 73.12 1 MET A N 9
ATOM 11144 C CA . MET A 1 4 ? -10.717 7.835 3.893 1.00 41.12 1 MET A CA 9
ATOM 11145 C C . MET A 1 4 ? -9.233 8.192 4.027 1.00 32.11 1 MET A C 9
ATOM 11146 O O . MET A 1 4 ? -8.395 7.673 3.287 1.00 41.43 1 MET A O 9
ATOM 11160 N N . VAL A 1 5 ? -8.922 9.094 4.967 1.00 3.53 2 VAL A N 9
ATOM 11161 C CA . VAL A 1 5 ? -7.546 9.575 5.164 1.00 4.40 2 VAL A CA 9
ATOM 11162 C C . VAL A 1 5 ? -6.839 8.826 6.305 1.00 25.32 2 VAL A C 9
ATOM 11163 O O . VAL A 1 5 ? -7.462 8.459 7.305 1.00 24.11 2 VAL A O 9
ATOM 11176 N N . ILE A 1 6 ? -5.536 8.584 6.123 1.00 63.33 3 ILE A N 9
ATOM 11177 C CA . ILE A 1 6 ? -4.714 7.875 7.116 1.00 44.11 3 ILE A CA 9
ATOM 11178 C C . ILE A 1 6 ? -3.446 8.718 7.445 1.00 51.53 3 ILE A C 9
ATOM 11179 O O . ILE A 1 6 ? -2.806 9.247 6.530 1.00 33.22 3 ILE A O 9
ATOM 11195 N N . ARG A 1 7 ? -3.106 8.906 8.741 1.00 2.41 4 ARG A N 9
ATOM 11196 C CA . ARG A 1 7 ? -1.870 9.554 9.115 1.00 52.42 4 ARG A CA 9
ATOM 11197 C C . ARG A 1 7 ? -1.200 8.723 10.210 1.00 73.20 4 ARG A C 9
ATOM 11198 O O . ARG A 1 7 ? -1.876 8.416 11.201 1.00 54.15 4 ARG A O 9
ATOM 11219 N N . GLU A 1 8 ? 0.074 8.284 9.985 1.00 21.50 5 GLU A N 9
ATOM 11220 C CA . GLU A 1 8 ? 0.927 7.646 11.026 1.00 13.12 5 GLU A CA 9
ATOM 11221 C C . GLU A 1 8 ? 0.475 6.179 11.265 1.00 63.45 5 GLU A C 9
ATOM 11222 O O . GLU A 1 8 ? -0.158 5.875 12.280 1.00 31.33 5 GLU A O 9
ATOM 11234 N N . SER A 1 9 ? 0.759 5.270 10.315 1.00 44.52 6 SER A N 9
ATOM 11235 C CA . SER A 1 9 ? 0.301 3.887 10.447 1.00 52.43 6 SER A CA 9
ATOM 11236 C C . SER A 1 9 ? 1.391 2.913 9.948 1.00 73.11 6 SER A C 9
ATOM 11237 O O . SER A 1 9 ? 2.346 3.331 9.288 1.00 23.31 6 SER A O 9
ATOM 11245 N N . VAL A 1 10 ? 1.235 1.618 10.264 1.00 73.35 7 VAL A N 9
ATOM 11246 C CA . VAL A 1 10 ? 2.167 0.573 9.815 1.00 31.11 7 VAL A CA 9
ATOM 11247 C C . VAL A 1 10 ? 1.430 -0.446 8.955 1.00 61.22 7 VAL A C 9
ATOM 11248 O O . VAL A 1 10 ? 0.593 -1.209 9.448 1.00 3.11 7 VAL A O 9
ATOM 11261 N N . SER A 1 11 ? 1.753 -0.443 7.667 1.00 72.32 8 SER A N 9
ATOM 11262 C CA . SER A 1 11 ? 1.129 -1.357 6.714 1.00 3.23 8 SER A CA 9
ATOM 11263 C C . SER A 1 11 ? 1.857 -2.720 6.749 1.00 63.53 8 SER A C 9
ATOM 11264 O O . SER A 1 11 ? 3.066 -2.781 6.588 1.00 44.54 8 SER A O 9
ATOM 11272 N N . ARG A 1 12 ? 1.104 -3.801 6.990 1.00 63.42 9 ARG A N 9
ATOM 11273 C CA . ARG A 1 12 ? 1.714 -5.163 7.109 1.00 41.44 9 ARG A CA 9
ATOM 11274 C C . ARG A 1 12 ? 0.842 -6.264 6.438 1.00 4.34 9 ARG A C 9
ATOM 11275 O O . ARG A 1 12 ? -0.342 -6.059 6.285 1.00 33.52 9 ARG A O 9
ATOM 11296 N N . ILE A 1 13 ? 1.425 -7.438 6.045 1.00 52.12 10 ILE A N 9
ATOM 11297 C CA . ILE A 1 13 ? 0.666 -8.511 5.360 1.00 1.24 10 ILE A CA 9
ATOM 11298 C C . ILE A 1 13 ? 0.691 -9.768 6.223 1.00 74.54 10 ILE A C 9
ATOM 11299 O O . ILE A 1 13 ? 1.771 -10.133 6.736 1.00 14.41 10 ILE A O 9
ATOM 11315 N N . TYR A 1 14 ? -0.503 -10.414 6.357 1.00 52.31 11 TYR A N 9
ATOM 11316 C CA . TYR A 1 14 ? -0.680 -11.610 7.203 1.00 44.50 11 TYR A CA 9
ATOM 11317 C C . TYR A 1 14 ? -0.813 -12.895 6.314 1.00 33.53 11 TYR A C 9
ATOM 11318 O O . TYR A 1 14 ? -1.763 -12.979 5.512 1.00 21.13 11 TYR A O 9
ATOM 11336 N N . VAL A 1 15 ? 0.105 -13.911 6.418 1.00 43.35 12 VAL A N 9
ATOM 11337 C CA . VAL A 1 15 ? 0.016 -15.094 5.534 1.00 4.32 12 VAL A CA 9
ATOM 11338 C C . VAL A 1 15 ? -0.053 -16.368 6.395 1.00 22.02 12 VAL A C 9
ATOM 11339 O O . VAL A 1 15 ? 0.951 -16.755 6.980 1.00 5.44 12 VAL A O 9
ATOM 11352 N N . GLY A 1 16 ? -1.220 -17.030 6.480 1.00 14.24 13 GLY A N 9
ATOM 11353 C CA . GLY A 1 16 ? -1.290 -18.236 7.310 1.00 21.54 13 GLY A CA 9
ATOM 11354 C C . GLY A 1 16 ? -1.683 -19.470 6.522 1.00 50.35 13 GLY A C 9
ATOM 11355 O O . GLY A 1 16 ? -2.191 -19.339 5.406 1.00 74.32 13 GLY A O 9
ATOM 11359 N N . ASN A 1 17 ? -1.453 -20.682 7.108 1.00 11.20 14 ASN A N 9
ATOM 11360 C CA . ASN A 1 17 ? -1.834 -21.994 6.491 1.00 61.30 14 ASN A CA 9
ATOM 11361 C C . ASN A 1 17 ? -1.358 -22.186 5.002 1.00 43.42 14 ASN A C 9
ATOM 11362 O O . ASN A 1 17 ? -1.953 -22.960 4.250 1.00 22.15 14 ASN A O 9
ATOM 11373 N N . LEU A 1 18 ? -0.258 -21.502 4.629 1.00 53.53 15 LEU A N 9
ATOM 11374 C CA . LEU A 1 18 ? 0.321 -21.489 3.284 1.00 15.41 15 LEU A CA 9
ATOM 11375 C C . LEU A 1 18 ? 1.060 -22.808 2.976 1.00 74.21 15 LEU A C 9
ATOM 11376 O O . LEU A 1 18 ? 1.579 -23.451 3.898 1.00 22.52 15 LEU A O 9
ATOM 11392 N N . PRO A 1 19 ? 1.111 -23.250 1.684 1.00 62.11 16 PRO A N 9
ATOM 11393 C CA . PRO A 1 19 ? 1.869 -24.451 1.312 1.00 63.20 16 PRO A CA 9
ATOM 11394 C C . PRO A 1 19 ? 3.383 -24.143 1.183 1.00 32.23 16 PRO A C 9
ATOM 11395 O O . PRO A 1 19 ? 3.731 -23.198 0.476 1.00 43.11 16 PRO A O 9
ATOM 11406 N N . SER A 1 20 ? 4.269 -24.944 1.849 1.00 55.44 17 SER A N 9
ATOM 11407 C CA . SER A 1 20 ? 5.733 -24.677 1.965 1.00 61.35 17 SER A CA 9
ATOM 11408 C C . SER A 1 20 ? 6.030 -23.309 2.608 1.00 22.35 17 SER A C 9
ATOM 11409 O O . SER A 1 20 ? 5.920 -22.261 1.955 1.00 5.04 17 SER A O 9
ATOM 11417 N N . HIS A 1 21 ? 6.410 -23.345 3.905 1.00 14.53 18 HIS A N 9
ATOM 11418 C CA . HIS A 1 21 ? 6.689 -22.128 4.687 1.00 22.13 18 HIS A CA 9
ATOM 11419 C C . HIS A 1 21 ? 7.782 -21.268 4.033 1.00 51.53 18 HIS A C 9
ATOM 11420 O O . HIS A 1 21 ? 8.864 -21.760 3.694 1.00 15.44 18 HIS A O 9
ATOM 11435 N N . VAL A 1 22 ? 7.436 -20.006 3.802 1.00 63.13 19 VAL A N 9
ATOM 11436 C CA . VAL A 1 22 ? 8.327 -19.068 3.123 1.00 31.41 19 VAL A CA 9
ATOM 11437 C C . VAL A 1 22 ? 9.414 -18.584 4.127 1.00 43.44 19 VAL A C 9
ATOM 11438 O O . VAL A 1 22 ? 9.076 -18.015 5.172 1.00 15.22 19 VAL A O 9
ATOM 11451 N N . SER A 1 23 ? 10.727 -18.843 3.837 1.00 73.02 20 SER A N 9
ATOM 11452 C CA . SER A 1 23 ? 11.812 -18.431 4.733 1.00 41.20 20 SER A CA 9
ATOM 11453 C C . SER A 1 23 ? 12.093 -16.917 4.508 1.00 35.10 20 SER A C 9
ATOM 11454 O O . SER A 1 23 ? 11.694 -16.403 3.455 1.00 25.44 20 SER A O 9
ATOM 11462 N N . SER A 1 24 ? 12.702 -16.185 5.500 1.00 41.42 21 SER A N 9
ATOM 11463 C CA . SER A 1 24 ? 13.022 -14.746 5.360 1.00 40.24 21 SER A CA 9
ATOM 11464 C C . SER A 1 24 ? 13.757 -14.338 4.055 1.00 71.14 21 SER A C 9
ATOM 11465 O O . SER A 1 24 ? 13.504 -13.250 3.559 1.00 51.15 21 SER A O 9
ATOM 11473 N N . ARG A 1 25 ? 14.691 -15.171 3.546 1.00 62.33 22 ARG A N 9
ATOM 11474 C CA . ARG A 1 25 ? 15.326 -14.920 2.203 1.00 53.01 22 ARG A CA 9
ATOM 11475 C C . ARG A 1 25 ? 14.301 -14.801 1.003 1.00 21.12 22 ARG A C 9
ATOM 11476 O O . ARG A 1 25 ? 14.466 -13.899 0.149 1.00 2.14 22 ARG A O 9
ATOM 11497 N N . ASP A 1 26 ? 13.237 -15.654 0.956 1.00 15.24 23 ASP A N 9
ATOM 11498 C CA . ASP A 1 26 ? 12.220 -15.610 -0.127 1.00 75.03 23 ASP A CA 9
ATOM 11499 C C . ASP A 1 26 ? 11.337 -14.357 -0.009 1.00 0.42 23 ASP A C 9
ATOM 11500 O O . ASP A 1 26 ? 11.107 -13.681 -1.037 1.00 72.13 23 ASP A O 9
ATOM 11509 N N . VAL A 1 27 ? 10.843 -14.035 1.230 1.00 32.23 24 VAL A N 9
ATOM 11510 C CA . VAL A 1 27 ? 10.087 -12.789 1.449 1.00 72.32 24 VAL A CA 9
ATOM 11511 C C . VAL A 1 27 ? 10.927 -11.548 1.153 1.00 72.43 24 VAL A C 9
ATOM 11512 O O . VAL A 1 27 ? 10.480 -10.686 0.433 1.00 55.33 24 VAL A O 9
ATOM 11525 N N . GLU A 1 28 ? 12.131 -11.449 1.692 1.00 55.35 25 GLU A N 9
ATOM 11526 C CA . GLU A 1 28 ? 13.039 -10.380 1.288 1.00 62.20 25 GLU A CA 9
ATOM 11527 C C . GLU A 1 28 ? 13.195 -10.257 -0.261 1.00 5.42 25 GLU A C 9
ATOM 11528 O O . GLU A 1 28 ? 12.821 -9.208 -0.766 1.00 71.12 25 GLU A O 9
ATOM 11540 N N . ASN A 1 29 ? 13.548 -11.312 -1.059 1.00 51.35 26 ASN A N 9
ATOM 11541 C CA . ASN A 1 29 ? 13.704 -11.073 -2.544 1.00 42.25 26 ASN A CA 9
ATOM 11542 C C . ASN A 1 29 ? 12.336 -10.869 -3.319 1.00 21.34 26 ASN A C 9
ATOM 11543 O O . ASN A 1 29 ? 12.016 -9.703 -3.802 1.00 52.14 26 ASN A O 9
ATOM 11554 N N . GLU A 1 30 ? 11.452 -11.909 -3.340 1.00 4.12 27 GLU A N 9
ATOM 11555 C CA . GLU A 1 30 ? 10.251 -11.796 -4.146 1.00 20.31 27 GLU A CA 9
ATOM 11556 C C . GLU A 1 30 ? 9.256 -10.824 -3.519 1.00 1.24 27 GLU A C 9
ATOM 11557 O O . GLU A 1 30 ? 8.552 -10.148 -4.262 1.00 74.21 27 GLU A O 9
ATOM 11569 N N . PHE A 1 31 ? 9.214 -10.688 -2.174 1.00 61.01 28 PHE A N 9
ATOM 11570 C CA . PHE A 1 31 ? 8.245 -9.783 -1.576 1.00 35.11 28 PHE A CA 9
ATOM 11571 C C . PHE A 1 31 ? 8.791 -8.323 -1.517 1.00 71.54 28 PHE A C 9
ATOM 11572 O O . PHE A 1 31 ? 7.974 -7.404 -1.388 1.00 22.23 28 PHE A O 9
ATOM 11589 N N . ARG A 1 32 ? 10.170 -8.076 -1.534 1.00 53.44 29 ARG A N 9
ATOM 11590 C CA . ARG A 1 32 ? 10.648 -6.686 -1.813 1.00 15.12 29 ARG A CA 9
ATOM 11591 C C . ARG A 1 32 ? 10.207 -6.185 -3.188 1.00 60.54 29 ARG A C 9
ATOM 11592 O O . ARG A 1 32 ? 10.180 -4.960 -3.378 1.00 63.42 29 ARG A O 9
ATOM 11613 N N . LYS A 1 33 ? 9.923 -7.083 -4.176 1.00 71.52 30 LYS A N 9
ATOM 11614 C CA . LYS A 1 33 ? 9.156 -6.572 -5.370 1.00 32.24 30 LYS A CA 9
ATOM 11615 C C . LYS A 1 33 ? 7.815 -5.841 -5.004 1.00 70.15 30 LYS A C 9
ATOM 11616 O O . LYS A 1 33 ? 7.524 -4.830 -5.645 1.00 51.41 30 LYS A O 9
ATOM 11635 N N . TYR A 1 34 ? 7.096 -6.186 -3.912 1.00 31.52 31 TYR A N 9
ATOM 11636 C CA . TYR A 1 34 ? 5.668 -5.852 -3.876 1.00 4.41 31 TYR A CA 9
ATOM 11637 C C . TYR A 1 34 ? 5.415 -4.420 -3.360 1.00 5.54 31 TYR A C 9
ATOM 11638 O O . TYR A 1 34 ? 4.732 -3.681 -4.039 1.00 73.04 31 TYR A O 9
ATOM 11656 N N . GLY A 1 35 ? 5.989 -3.970 -2.218 1.00 5.33 32 GLY A N 9
ATOM 11657 C CA . GLY A 1 35 ? 5.854 -2.560 -1.900 1.00 42.03 32 GLY A CA 9
ATOM 11658 C C . GLY A 1 35 ? 6.863 -2.044 -0.910 1.00 64.11 32 GLY A C 9
ATOM 11659 O O . GLY A 1 35 ? 6.487 -1.262 -0.033 1.00 14.45 32 GLY A O 9
ATOM 11663 N N . ASN A 1 36 ? 8.129 -2.510 -1.046 1.00 72.32 33 ASN A N 9
ATOM 11664 C CA . ASN A 1 36 ? 9.281 -2.030 -0.262 1.00 62.21 33 ASN A CA 9
ATOM 11665 C C . ASN A 1 36 ? 9.174 -2.462 1.228 1.00 3.22 33 ASN A C 9
ATOM 11666 O O . ASN A 1 36 ? 8.520 -1.807 2.047 1.00 51.05 33 ASN A O 9
ATOM 11677 N N . ILE A 1 37 ? 9.796 -3.598 1.543 1.00 15.12 34 ILE A N 9
ATOM 11678 C CA . ILE A 1 37 ? 9.806 -4.152 2.929 1.00 63.21 34 ILE A CA 9
ATOM 11679 C C . ILE A 1 37 ? 10.743 -3.360 3.880 1.00 63.31 34 ILE A C 9
ATOM 11680 O O . ILE A 1 37 ? 11.896 -3.059 3.536 1.00 72.51 34 ILE A O 9
ATOM 11696 N N . LEU A 1 38 ? 10.211 -2.966 5.062 1.00 73.35 35 LEU A N 9
ATOM 11697 C CA . LEU A 1 38 ? 11.045 -2.314 6.102 1.00 43.04 35 LEU A CA 9
ATOM 11698 C C . LEU A 1 38 ? 11.250 -3.287 7.286 1.00 40.21 35 LEU A C 9
ATOM 11699 O O . LEU A 1 38 ? 12.205 -3.149 8.057 1.00 53.24 35 LEU A O 9
ATOM 11715 N N . LYS A 1 39 ? 10.340 -4.275 7.404 1.00 34.44 36 LYS A N 9
ATOM 11716 C CA . LYS A 1 39 ? 10.296 -5.223 8.546 1.00 51.41 36 LYS A CA 9
ATOM 11717 C C . LYS A 1 39 ? 9.737 -6.589 8.037 1.00 23.33 36 LYS A C 9
ATOM 11718 O O . LYS A 1 39 ? 8.728 -6.587 7.332 1.00 1.41 36 LYS A O 9
ATOM 11737 N N . CYS A 1 40 ? 10.377 -7.743 8.345 1.00 44.54 37 CYS A N 9
ATOM 11738 C CA . CYS A 1 40 ? 9.846 -9.063 7.947 1.00 22.44 37 CYS A CA 9
ATOM 11739 C C . CYS A 1 40 ? 10.015 -10.047 9.083 1.00 63.12 37 CYS A C 9
ATOM 11740 O O . CYS A 1 40 ? 11.143 -10.411 9.424 1.00 2.14 37 CYS A O 9
ATOM 11748 N N . ASP A 1 41 ? 8.913 -10.459 9.702 1.00 3.05 38 ASP A N 9
ATOM 11749 C CA . ASP A 1 41 ? 9.059 -11.473 10.781 1.00 1.14 38 ASP A CA 9
ATOM 11750 C C . ASP A 1 41 ? 8.306 -12.766 10.443 1.00 73.31 38 ASP A C 9
ATOM 11751 O O . ASP A 1 41 ? 7.262 -12.728 9.787 1.00 65.50 38 ASP A O 9
ATOM 11760 N N . VAL A 1 42 ? 8.858 -13.910 10.871 1.00 53.20 39 VAL A N 9
ATOM 11761 C CA . VAL A 1 42 ? 8.161 -15.190 10.744 1.00 35.13 39 VAL A CA 9
ATOM 11762 C C . VAL A 1 42 ? 7.872 -15.693 12.137 1.00 71.22 39 VAL A C 9
ATOM 11763 O O . VAL A 1 42 ? 8.780 -16.055 12.893 1.00 11.03 39 VAL A O 9
ATOM 11776 N N . LYS A 1 43 ? 6.594 -15.725 12.460 1.00 4.31 40 LYS A N 9
ATOM 11777 C CA . LYS A 1 43 ? 6.139 -16.217 13.748 1.00 75.42 40 LYS A CA 9
ATOM 11778 C C . LYS A 1 43 ? 5.305 -17.505 13.523 1.00 62.33 40 LYS A C 9
ATOM 11779 O O . LYS A 1 43 ? 4.420 -17.481 12.677 1.00 13.52 40 LYS A O 9
ATOM 11798 N N . LYS A 1 44 ? 5.562 -18.645 14.236 1.00 14.22 41 LYS A N 9
ATOM 11799 C CA . LYS A 1 44 ? 4.864 -19.897 13.861 1.00 24.44 41 LYS A CA 9
ATOM 11800 C C . LYS A 1 44 ? 4.259 -20.544 15.143 1.00 33.32 41 LYS A C 9
ATOM 11801 O O . LYS A 1 44 ? 4.856 -20.396 16.215 1.00 15.00 41 LYS A O 9
ATOM 11820 N N . THR A 1 45 ? 3.070 -21.196 15.090 1.00 24.15 42 THR A N 9
ATOM 11821 C CA . THR A 1 45 ? 2.504 -21.761 16.302 1.00 30.13 42 THR A CA 9
ATOM 11822 C C . THR A 1 45 ? 2.785 -23.290 16.412 1.00 12.21 42 THR A C 9
ATOM 11823 O O . THR A 1 45 ? 3.261 -23.908 15.451 1.00 5.15 42 THR A O 9
ATOM 11834 N N . VAL A 1 46 ? 2.470 -23.894 17.590 1.00 50.42 43 VAL A N 9
ATOM 11835 C CA . VAL A 1 46 ? 2.711 -25.330 17.880 1.00 30.21 43 VAL A CA 9
ATOM 11836 C C . VAL A 1 46 ? 1.713 -26.268 17.132 1.00 65.21 43 VAL A C 9
ATOM 11837 O O . VAL A 1 46 ? 1.885 -27.486 17.120 1.00 44.21 43 VAL A O 9
ATOM 11850 N N . SER A 1 47 ? 0.701 -25.694 16.462 1.00 54.21 44 SER A N 9
ATOM 11851 C CA . SER A 1 47 ? -0.324 -26.468 15.758 1.00 22.30 44 SER A CA 9
ATOM 11852 C C . SER A 1 47 ? 0.143 -26.838 14.327 1.00 20.22 44 SER A C 9
ATOM 11853 O O . SER A 1 47 ? -0.636 -27.363 13.526 1.00 41.20 44 SER A O 9
ATOM 11861 N N . GLY A 1 48 ? 1.430 -26.565 14.019 1.00 54.21 45 GLY A N 9
ATOM 11862 C CA . GLY A 1 48 ? 1.989 -26.843 12.694 1.00 3.20 45 GLY A CA 9
ATOM 11863 C C . GLY A 1 48 ? 1.709 -25.775 11.631 1.00 53.44 45 GLY A C 9
ATOM 11864 O O . GLY A 1 48 ? 2.223 -25.875 10.512 1.00 32.53 45 GLY A O 9
ATOM 11868 N N . ALA A 1 49 ? 0.912 -24.756 11.968 1.00 4.11 46 ALA A N 9
ATOM 11869 C CA . ALA A 1 49 ? 0.643 -23.646 11.055 1.00 1.52 46 ALA A CA 9
ATOM 11870 C C . ALA A 1 49 ? 1.728 -22.547 11.202 1.00 22.03 46 ALA A C 9
ATOM 11871 O O . ALA A 1 49 ? 2.051 -22.136 12.321 1.00 54.11 46 ALA A O 9
ATOM 11878 N N . ALA A 1 50 ? 2.293 -22.081 10.070 1.00 13.15 47 ALA A N 9
ATOM 11879 C CA . ALA A 1 50 ? 3.337 -21.029 10.086 1.00 12.11 47 ALA A CA 9
ATOM 11880 C C . ALA A 1 50 ? 2.700 -19.724 9.619 1.00 43.45 47 ALA A C 9
ATOM 11881 O O . ALA A 1 50 ? 1.775 -19.778 8.799 1.00 12.22 47 ALA A O 9
ATOM 11888 N N . PHE A 1 51 ? 3.146 -18.550 10.120 1.00 34.05 48 PHE A N 9
ATOM 11889 C CA . PHE A 1 51 ? 2.571 -17.317 9.617 1.00 41.22 48 PHE A CA 9
ATOM 11890 C C . PHE A 1 51 ? 3.684 -16.386 9.143 1.00 24.22 48 PHE A C 9
ATOM 11891 O O . PHE A 1 51 ? 4.783 -16.379 9.711 1.00 74.10 48 PHE A O 9
ATOM 11908 N N . ALA A 1 52 ? 3.397 -15.593 8.109 1.00 13.43 49 ALA A N 9
ATOM 11909 C CA . ALA A 1 52 ? 4.368 -14.619 7.632 1.00 50.44 49 ALA A CA 9
ATOM 11910 C C . ALA A 1 52 ? 3.812 -13.212 7.803 1.00 74.14 49 ALA A C 9
ATOM 11911 O O . ALA A 1 52 ? 2.631 -12.976 7.550 1.00 60.42 49 ALA A O 9
ATOM 11918 N N . PHE A 1 53 ? 4.665 -12.281 8.242 1.00 23.30 50 PHE A N 9
ATOM 11919 C CA . PHE A 1 53 ? 4.235 -10.948 8.537 1.00 14.43 50 PHE A CA 9
ATOM 11920 C C . PHE A 1 53 ? 5.184 -10.005 7.794 1.00 40.51 50 PHE A C 9
ATOM 11921 O O . PHE A 1 53 ? 6.399 -9.961 8.127 1.00 21.22 50 PHE A O 9
ATOM 11938 N N . ILE A 1 54 ? 4.663 -9.252 6.783 1.00 40.31 51 ILE A N 9
ATOM 11939 C CA . ILE A 1 54 ? 5.598 -8.480 5.907 1.00 71.52 51 ILE A CA 9
ATOM 11940 C C . ILE A 1 54 ? 5.140 -7.031 5.818 1.00 15.03 51 ILE A C 9
ATOM 11941 O O . ILE A 1 54 ? 4.086 -6.733 5.257 1.00 13.21 51 ILE A O 9
ATOM 11957 N N . GLU A 1 55 ? 5.963 -6.162 6.367 1.00 32.31 52 GLU A N 9
ATOM 11958 C CA . GLU A 1 55 ? 5.632 -4.723 6.542 1.00 41.01 52 GLU A CA 9
ATOM 11959 C C . GLU A 1 55 ? 6.096 -3.855 5.337 1.00 15.31 52 GLU A C 9
ATOM 11960 O O . GLU A 1 55 ? 7.315 -3.748 5.080 1.00 61.34 52 GLU A O 9
ATOM 11972 N N . PHE A 1 56 ? 5.123 -3.248 4.601 1.00 50.42 53 PHE A N 9
ATOM 11973 C CA . PHE A 1 56 ? 5.424 -2.442 3.391 1.00 42.23 53 PHE A CA 9
ATOM 11974 C C . PHE A 1 56 ? 5.207 -0.926 3.569 1.00 44.11 53 PHE A C 9
ATOM 11975 O O . PHE A 1 56 ? 4.494 -0.519 4.488 1.00 55.32 53 PHE A O 9
ATOM 11992 N N . GLU A 1 57 ? 5.838 -0.084 2.702 1.00 30.40 54 GLU A N 9
ATOM 11993 C CA . GLU A 1 57 ? 5.533 1.386 2.723 1.00 32.30 54 GLU A CA 9
ATOM 11994 C C . GLU A 1 57 ? 4.254 1.730 1.933 1.00 62.02 54 GLU A C 9
ATOM 11995 O O . GLU A 1 57 ? 3.432 2.516 2.420 1.00 14.30 54 GLU A O 9
ATOM 12007 N N . ASP A 1 58 ? 4.052 1.149 0.739 1.00 33.31 55 ASP A N 9
ATOM 12008 C CA . ASP A 1 58 ? 2.920 1.526 -0.084 1.00 74.41 55 ASP A CA 9
ATOM 12009 C C . ASP A 1 58 ? 1.967 0.344 -0.276 1.00 73.12 55 ASP A C 9
ATOM 12010 O O . ASP A 1 58 ? 2.398 -0.744 -0.679 1.00 4.45 55 ASP A O 9
ATOM 12019 N N . ALA A 1 59 ? 0.673 0.548 0.027 1.00 52.43 56 ALA A N 9
ATOM 12020 C CA . ALA A 1 59 ? -0.328 -0.486 -0.234 1.00 44.31 56 ALA A CA 9
ATOM 12021 C C . ALA A 1 59 ? -0.774 -0.630 -1.721 1.00 54.31 56 ALA A C 9
ATOM 12022 O O . ALA A 1 59 ? -1.277 -1.706 -2.058 1.00 31.13 56 ALA A O 9
ATOM 12029 N N . ARG A 1 60 ? -0.632 0.395 -2.625 1.00 62.04 57 ARG A N 9
ATOM 12030 C CA . ARG A 1 60 ? -1.225 0.227 -3.986 1.00 33.22 57 ARG A CA 9
ATOM 12031 C C . ARG A 1 60 ? -0.380 -0.709 -4.919 1.00 34.25 57 ARG A C 9
ATOM 12032 O O . ARG A 1 60 ? -0.986 -1.494 -5.648 1.00 42.55 57 ARG A O 9
ATOM 12053 N N . ASP A 1 61 ? 0.992 -0.621 -4.928 1.00 3.32 58 ASP A N 9
ATOM 12054 C CA . ASP A 1 61 ? 1.834 -1.529 -5.784 1.00 63.14 58 ASP A CA 9
ATOM 12055 C C . ASP A 1 61 ? 1.699 -3.036 -5.411 1.00 25.25 58 ASP A C 9
ATOM 12056 O O . ASP A 1 61 ? 1.489 -3.872 -6.292 1.00 53.01 58 ASP A O 9
ATOM 12065 N N . ALA A 1 62 ? 1.817 -3.373 -4.106 1.00 13.43 59 ALA A N 9
ATOM 12066 C CA . ALA A 1 62 ? 1.683 -4.755 -3.593 1.00 71.44 59 ALA A CA 9
ATOM 12067 C C . ALA A 1 62 ? 0.344 -5.482 -3.957 1.00 61.32 59 ALA A C 9
ATOM 12068 O O . ALA A 1 62 ? 0.303 -6.719 -3.933 1.00 3.14 59 ALA A O 9
ATOM 12075 N N . ALA A 1 63 ? -0.742 -4.701 -4.225 1.00 52.33 60 ALA A N 9
ATOM 12076 C CA . ALA A 1 63 ? -2.061 -5.197 -4.727 1.00 73.31 60 ALA A CA 9
ATOM 12077 C C . ALA A 1 63 ? -1.950 -6.214 -5.926 1.00 12.33 60 ALA A C 9
ATOM 12078 O O . ALA A 1 63 ? -2.641 -7.255 -5.865 1.00 1.32 60 ALA A O 9
ATOM 12085 N N . ASP A 1 64 ? -1.074 -5.948 -6.970 1.00 65.51 61 ASP A N 9
ATOM 12086 C CA . ASP A 1 64 ? -0.791 -6.924 -8.092 1.00 2.03 61 ASP A CA 9
ATOM 12087 C C . ASP A 1 64 ? -0.396 -8.322 -7.582 1.00 25.42 61 ASP A C 9
ATOM 12088 O O . ASP A 1 64 ? -0.992 -9.361 -7.951 1.00 42.22 61 ASP A O 9
ATOM 12097 N N . ALA A 1 65 ? 0.592 -8.392 -6.725 1.00 71.15 62 ALA A N 9
ATOM 12098 C CA . ALA A 1 65 ? 0.997 -9.686 -6.250 1.00 73.20 62 ALA A CA 9
ATOM 12099 C C . ALA A 1 65 ? 0.030 -10.270 -5.218 1.00 4.14 62 ALA A C 9
ATOM 12100 O O . ALA A 1 65 ? -0.156 -11.482 -5.199 1.00 14.02 62 ALA A O 9
ATOM 12107 N N . ILE A 1 66 ? -0.657 -9.454 -4.418 1.00 45.42 63 ILE A N 9
ATOM 12108 C CA . ILE A 1 66 ? -1.589 -10.052 -3.452 1.00 54.14 63 ILE A CA 9
ATOM 12109 C C . ILE A 1 66 ? -2.784 -10.684 -4.136 1.00 15.22 63 ILE A C 9
ATOM 12110 O O . ILE A 1 66 ? -3.114 -11.794 -3.780 1.00 4.23 63 ILE A O 9
ATOM 12126 N N . LYS A 1 67 ? -3.422 -10.023 -5.091 1.00 5.25 64 LYS A N 9
ATOM 12127 C CA . LYS A 1 67 ? -4.348 -10.750 -5.971 1.00 4.24 64 LYS A CA 9
ATOM 12128 C C . LYS A 1 67 ? -3.723 -11.958 -6.740 1.00 51.34 64 LYS A C 9
ATOM 12129 O O . LYS A 1 67 ? -4.454 -12.915 -7.018 1.00 71.21 64 LYS A O 9
ATOM 12148 N N . GLU A 1 68 ? -2.410 -11.926 -7.141 1.00 10.31 65 GLU A N 9
ATOM 12149 C CA . GLU A 1 68 ? -1.793 -13.163 -7.740 1.00 32.04 65 GLU A CA 9
ATOM 12150 C C . GLU A 1 68 ? -1.710 -14.355 -6.738 1.00 44.24 65 GLU A C 9
ATOM 12151 O O . GLU A 1 68 ? -1.725 -15.507 -7.187 1.00 31.54 65 GLU A O 9
ATOM 12163 N N . LYS A 1 69 ? -1.606 -14.115 -5.412 1.00 34.22 66 LYS A N 9
ATOM 12164 C CA . LYS A 1 69 ? -1.879 -15.243 -4.457 1.00 62.43 66 LYS A CA 9
ATOM 12165 C C . LYS A 1 69 ? -3.228 -15.160 -3.650 1.00 10.54 66 LYS A C 9
ATOM 12166 O O . LYS A 1 69 ? -3.379 -15.894 -2.678 1.00 11.13 66 LYS A O 9
ATOM 12185 N N . ASP A 1 70 ? -4.201 -14.306 -4.037 1.00 14.20 67 ASP A N 9
ATOM 12186 C CA . ASP A 1 70 ? -5.493 -14.208 -3.302 1.00 65.55 67 ASP A CA 9
ATOM 12187 C C . ASP A 1 70 ? -6.414 -15.351 -3.672 1.00 62.33 67 ASP A C 9
ATOM 12188 O O . ASP A 1 70 ? -6.271 -15.926 -4.757 1.00 24.41 67 ASP A O 9
ATOM 12197 N N . GLY A 1 71 ? -7.379 -15.693 -2.820 1.00 73.30 68 GLY A N 9
ATOM 12198 C CA . GLY A 1 71 ? -7.807 -17.055 -2.820 1.00 62.45 68 GLY A CA 9
ATOM 12199 C C . GLY A 1 71 ? -7.566 -17.766 -1.507 1.00 4.52 68 GLY A C 9
ATOM 12200 O O . GLY A 1 71 ? -7.197 -18.943 -1.528 1.00 53.33 68 GLY A O 9
ATOM 12204 N N . CYS A 1 72 ? -7.616 -17.006 -0.361 1.00 51.44 69 CYS A N 9
ATOM 12205 C CA . CYS A 1 72 ? -7.552 -17.660 0.976 1.00 65.43 69 CYS A CA 9
ATOM 12206 C C . CYS A 1 72 ? -8.537 -18.819 1.066 1.00 1.11 69 CYS A C 9
ATOM 12207 O O . CYS A 1 72 ? -9.724 -18.696 0.751 1.00 13.22 69 CYS A O 9
ATOM 12215 N N . ASP A 1 73 ? -8.012 -19.939 1.571 1.00 72.40 70 ASP A N 9
ATOM 12216 C CA . ASP A 1 73 ? -8.740 -21.202 1.539 1.00 71.24 70 ASP A CA 9
ATOM 12217 C C . ASP A 1 73 ? -8.803 -21.890 2.914 1.00 61.22 70 ASP A C 9
ATOM 12218 O O . ASP A 1 73 ? -7.829 -21.858 3.691 1.00 12.50 70 ASP A O 9
ATOM 12227 N N . PHE A 1 74 ? -9.946 -22.589 3.117 1.00 24.33 71 PHE A N 9
ATOM 12228 C CA . PHE A 1 74 ? -10.534 -22.950 4.403 1.00 64.35 71 PHE A CA 9
ATOM 12229 C C . PHE A 1 74 ? -11.326 -24.242 4.218 1.00 10.12 71 PHE A C 9
ATOM 12230 O O . PHE A 1 74 ? -11.844 -24.457 3.114 1.00 61.34 71 PHE A O 9
ATOM 12247 N N . GLU A 1 75 ? -11.344 -25.129 5.239 1.00 25.03 72 GLU A N 9
ATOM 12248 C CA . GLU A 1 75 ? -12.202 -26.360 5.214 1.00 25.43 72 GLU A CA 9
ATOM 12249 C C . GLU A 1 75 ? -11.692 -27.420 4.195 1.00 74.51 72 GLU A C 9
ATOM 12250 O O . GLU A 1 75 ? -12.366 -27.730 3.208 1.00 13.50 72 GLU A O 9
ATOM 12262 N N . GLY A 1 76 ? -10.471 -27.930 4.413 1.00 23.15 73 GLY A N 9
ATOM 12263 C CA . GLY A 1 76 ? -9.938 -29.031 3.595 1.00 73.14 73 GLY A CA 9
ATOM 12264 C C . GLY A 1 76 ? -9.039 -28.649 2.422 1.00 73.33 73 GLY A C 9
ATOM 12265 O O . GLY A 1 76 ? -8.350 -29.518 1.879 1.00 52.24 73 GLY A O 9
ATOM 12269 N N . ASN A 1 77 ? -9.027 -27.391 2.025 1.00 55.20 74 ASN A N 9
ATOM 12270 C CA . ASN A 1 77 ? -7.904 -26.859 1.246 1.00 73.12 74 ASN A CA 9
ATOM 12271 C C . ASN A 1 77 ? -7.405 -25.691 2.050 1.00 74.43 74 ASN A C 9
ATOM 12272 O O . ASN A 1 77 ? -8.192 -24.817 2.339 1.00 53.20 74 ASN A O 9
ATOM 12283 N N . LYS A 1 78 ? -6.160 -25.696 2.493 1.00 12.21 75 LYS A N 9
ATOM 12284 C CA . LYS A 1 78 ? -5.720 -24.572 3.318 1.00 31.01 75 LYS A CA 9
ATOM 12285 C C . LYS A 1 78 ? -4.828 -23.626 2.531 1.00 23.02 75 LYS A C 9
ATOM 12286 O O . LYS A 1 78 ? -3.862 -24.103 1.931 1.00 5.21 75 LYS A O 9
ATOM 12305 N N . LEU A 1 79 ? -5.088 -22.301 2.577 1.00 3.11 76 LEU A N 9
ATOM 12306 C CA . LEU A 1 79 ? -4.271 -21.340 1.801 1.00 52.01 76 LEU A CA 9
ATOM 12307 C C . LEU A 1 79 ? -4.626 -19.888 2.189 1.00 33.42 76 LEU A C 9
ATOM 12308 O O . LEU A 1 79 ? -5.191 -19.211 1.377 1.00 2.12 76 LEU A O 9
ATOM 12324 N N . ARG A 1 80 ? -4.284 -19.372 3.394 1.00 34.34 77 ARG A N 9
ATOM 12325 C CA . ARG A 1 80 ? -4.771 -18.031 3.805 1.00 43.52 77 ARG A CA 9
ATOM 12326 C C . ARG A 1 80 ? -3.739 -16.907 3.432 1.00 34.13 77 ARG A C 9
ATOM 12327 O O . ARG A 1 80 ? -2.610 -16.898 3.937 1.00 44.11 77 ARG A O 9
ATOM 12348 N N . VAL A 1 81 ? -4.111 -15.968 2.520 1.00 54.11 78 VAL A N 9
ATOM 12349 C CA . VAL A 1 81 ? -3.357 -14.703 2.389 1.00 63.43 78 VAL A CA 9
ATOM 12350 C C . VAL A 1 81 ? -4.341 -13.545 2.655 1.00 32.12 78 VAL A C 9
ATOM 12351 O O . VAL A 1 81 ? -5.319 -13.411 1.917 1.00 64.03 78 VAL A O 9
ATOM 12364 N N . GLU A 1 82 ? -4.147 -12.731 3.731 1.00 34.45 79 GLU A N 9
ATOM 12365 C CA . GLU A 1 82 ? -4.997 -11.569 3.919 1.00 73.44 79 GLU A CA 9
ATOM 12366 C C . GLU A 1 82 ? -4.158 -10.349 4.279 1.00 72.13 79 GLU A C 9
ATOM 12367 O O . GLU A 1 82 ? -3.170 -10.444 5.029 1.00 63.31 79 GLU A O 9
ATOM 12379 N N . VAL A 1 83 ? -4.510 -9.209 3.696 1.00 10.20 80 VAL A N 9
ATOM 12380 C CA . VAL A 1 83 ? -3.912 -7.970 4.118 1.00 71.51 80 VAL A CA 9
ATOM 12381 C C . VAL A 1 83 ? -4.737 -7.328 5.242 1.00 15.42 80 VAL A C 9
ATOM 12382 O O . VAL A 1 83 ? -5.927 -7.065 5.093 1.00 44.22 80 VAL A O 9
ATOM 12395 N N . PRO A 1 84 ? -4.115 -7.077 6.406 1.00 0.31 81 PRO A N 9
ATOM 12396 C CA . PRO A 1 84 ? -4.722 -6.246 7.441 1.00 24.44 81 PRO A CA 9
ATOM 12397 C C . PRO A 1 84 ? -4.382 -4.757 7.303 1.00 61.12 81 PRO A C 9
ATOM 12398 O O . PRO A 1 84 ? -4.460 -4.010 8.278 1.00 72.23 81 PRO A O 9
ATOM 12409 N N . PHE A 1 85 ? -4.015 -4.321 6.092 1.00 43.12 82 PHE A N 9
ATOM 12410 C CA . PHE A 1 85 ? -3.775 -2.898 5.870 1.00 11.43 82 PHE A CA 9
ATOM 12411 C C . PHE A 1 85 ? -4.799 -2.276 4.929 1.00 70.34 82 PHE A C 9
ATOM 12412 O O . PHE A 1 85 ? -4.919 -1.046 4.906 1.00 60.15 82 PHE A O 9
ATOM 12429 N N . ASN A 1 86 ? -5.527 -3.144 4.177 1.00 43.10 83 ASN A N 9
ATOM 12430 C CA . ASN A 1 86 ? -6.438 -2.744 3.068 1.00 42.14 83 ASN A CA 9
ATOM 12431 C C . ASN A 1 86 ? -5.617 -2.243 1.853 1.00 53.35 83 ASN A C 9
ATOM 12432 O O . ASN A 1 86 ? -4.800 -1.338 2.011 1.00 70.12 83 ASN A O 9
ATOM 12443 N N . ALA A 1 87 ? -5.791 -2.834 0.635 1.00 75.22 84 ALA A N 9
ATOM 12444 C CA . ALA A 1 87 ? -4.936 -2.500 -0.525 1.00 33.14 84 ALA A CA 9
ATOM 12445 C C . ALA A 1 87 ? -5.333 -1.163 -1.211 1.00 12.15 84 ALA A C 9
ATOM 12446 O O . ALA A 1 87 ? -5.687 -1.151 -2.393 1.00 35.52 84 ALA A O 9
ATOM 12453 N N . ARG A 1 88 ? -5.274 -0.045 -0.428 1.00 25.11 85 ARG A N 9
ATOM 12454 C CA . ARG A 1 88 ? -5.568 1.340 -0.873 1.00 4.22 85 ARG A CA 9
ATOM 12455 C C . ARG A 1 88 ? -7.052 1.476 -1.258 1.00 52.55 85 ARG A C 9
ATOM 12456 O O . ARG A 1 88 ? -7.383 2.142 -2.242 1.00 30.41 85 ARG A O 9
ATOM 12477 N N . GLU A 1 89 ? -7.928 0.817 -0.469 1.00 63.41 86 GLU A N 9
ATOM 12478 C CA . GLU A 1 89 ? -9.388 0.975 -0.547 1.00 20.03 86 GLU A CA 9
ATOM 12479 C C . GLU A 1 89 ? -9.960 0.633 -1.949 1.00 55.03 86 GLU A C 9
ATOM 12480 O O . GLU A 1 89 ? -10.025 -0.569 -2.281 1.00 65.53 86 GLU A O 9
ATOM 12493 N N . GLY A 1 1 ? -9.582 -2.934 -1.184 1.00 1.31 -2 GLY A N 10
ATOM 12494 C CA . GLY A 1 1 ? -9.253 -1.597 -0.605 1.00 24.31 -2 GLY A CA 10
ATOM 12495 C C . GLY A 1 1 ? -10.468 -0.929 0.020 1.00 34.45 -2 GLY A C 10
ATOM 12496 O O . GLY A 1 1 ? -11.525 -0.856 -0.603 1.00 61.22 -2 GLY A O 10
ATOM 12502 N N . SER A 1 2 ? -10.312 -0.457 1.260 1.00 64.13 -1 SER A N 10
ATOM 12503 C CA . SER A 1 2 ? -11.390 0.210 1.996 1.00 34.11 -1 SER A CA 10
ATOM 12504 C C . SER A 1 2 ? -10.904 1.491 2.703 1.00 51.52 -1 SER A C 10
ATOM 12505 O O . SER A 1 2 ? -11.714 2.259 3.230 1.00 30.01 -1 SER A O 10
ATOM 12513 N N . HIS A 1 3 ? -9.580 1.707 2.724 1.00 54.12 0 HIS A N 10
ATOM 12514 C CA . HIS A 1 3 ? -8.991 2.911 3.333 1.00 72.25 0 HIS A CA 10
ATOM 12515 C C . HIS A 1 3 ? -7.787 3.397 2.523 1.00 10.14 0 HIS A C 10
ATOM 12516 O O . HIS A 1 3 ? -7.382 2.739 1.564 1.00 53.52 0 HIS A O 10
ATOM 12531 N N . MET A 1 4 ? -7.233 4.558 2.917 1.00 64.52 1 MET A N 10
ATOM 12532 C CA . MET A 1 4 ? -6.024 5.108 2.302 1.00 30.40 1 MET A CA 10
ATOM 12533 C C . MET A 1 4 ? -5.435 6.197 3.210 1.00 32.44 1 MET A C 10
ATOM 12534 O O . MET A 1 4 ? -5.798 7.372 3.083 1.00 71.22 1 MET A O 10
ATOM 12548 N N . VAL A 1 5 ? -4.569 5.753 4.165 1.00 71.21 2 VAL A N 10
ATOM 12549 C CA . VAL A 1 5 ? -3.863 6.616 5.169 1.00 4.54 2 VAL A CA 10
ATOM 12550 C C . VAL A 1 5 ? -4.830 7.215 6.230 1.00 23.23 2 VAL A C 10
ATOM 12551 O O . VAL A 1 5 ? -5.939 7.651 5.922 1.00 51.44 2 VAL A O 10
ATOM 12564 N N . ILE A 1 6 ? -4.420 7.202 7.502 1.00 1.11 3 ILE A N 10
ATOM 12565 C CA . ILE A 1 6 ? -5.208 7.860 8.544 1.00 30.33 3 ILE A CA 10
ATOM 12566 C C . ILE A 1 6 ? -4.350 8.791 9.449 1.00 14.32 3 ILE A C 10
ATOM 12567 O O . ILE A 1 6 ? -4.744 9.943 9.654 1.00 2.31 3 ILE A O 10
ATOM 12583 N N . ARG A 1 7 ? -3.172 8.335 9.938 1.00 13.03 4 ARG A N 10
ATOM 12584 C CA . ARG A 1 7 ? -2.379 9.109 10.907 1.00 51.43 4 ARG A CA 10
ATOM 12585 C C . ARG A 1 7 ? -1.010 8.433 11.120 1.00 21.51 4 ARG A C 10
ATOM 12586 O O . ARG A 1 7 ? -0.663 8.099 12.257 1.00 45.14 4 ARG A O 10
ATOM 12607 N N . GLU A 1 8 ? -0.278 8.203 9.997 1.00 73.02 5 GLU A N 10
ATOM 12608 C CA . GLU A 1 8 ? 1.095 7.603 9.985 1.00 51.24 5 GLU A CA 10
ATOM 12609 C C . GLU A 1 8 ? 1.049 6.105 10.401 1.00 53.03 5 GLU A C 10
ATOM 12610 O O . GLU A 1 8 ? 1.094 5.799 11.599 1.00 64.35 5 GLU A O 10
ATOM 12622 N N . SER A 1 9 ? 0.938 5.162 9.446 1.00 22.40 6 SER A N 10
ATOM 12623 C CA . SER A 1 9 ? 0.866 3.750 9.820 1.00 1.10 6 SER A CA 10
ATOM 12624 C C . SER A 1 9 ? 2.024 2.953 9.165 1.00 23.42 6 SER A C 10
ATOM 12625 O O . SER A 1 9 ? 2.976 3.558 8.664 1.00 3.13 6 SER A O 10
ATOM 12633 N N . VAL A 1 10 ? 1.936 1.603 9.192 1.00 20.34 7 VAL A N 10
ATOM 12634 C CA . VAL A 1 10 ? 2.900 0.699 8.540 1.00 64.22 7 VAL A CA 10
ATOM 12635 C C . VAL A 1 10 ? 2.090 -0.474 7.977 1.00 1.42 7 VAL A C 10
ATOM 12636 O O . VAL A 1 10 ? 1.414 -1.204 8.712 1.00 70.21 7 VAL A O 10
ATOM 12649 N N . SER A 1 11 ? 2.083 -0.605 6.656 1.00 55.30 8 SER A N 10
ATOM 12650 C CA . SER A 1 11 ? 1.205 -1.590 6.001 1.00 74.22 8 SER A CA 10
ATOM 12651 C C . SER A 1 11 ? 1.834 -3.004 5.975 1.00 41.43 8 SER A C 10
ATOM 12652 O O . SER A 1 11 ? 2.921 -3.184 5.425 1.00 13.42 8 SER A O 10
ATOM 12660 N N . ARG A 1 12 ? 1.127 -4.018 6.548 1.00 21.32 9 ARG A N 10
ATOM 12661 C CA . ARG A 1 12 ? 1.700 -5.397 6.638 1.00 2.03 9 ARG A CA 10
ATOM 12662 C C . ARG A 1 12 ? 0.771 -6.477 6.045 1.00 33.41 9 ARG A C 10
ATOM 12663 O O . ARG A 1 12 ? -0.423 -6.288 6.053 1.00 72.44 9 ARG A O 10
ATOM 12684 N N . ILE A 1 13 ? 1.308 -7.642 5.580 1.00 13.51 10 ILE A N 10
ATOM 12685 C CA . ILE A 1 13 ? 0.463 -8.713 5.022 1.00 2.21 10 ILE A CA 10
ATOM 12686 C C . ILE A 1 13 ? 0.599 -9.945 5.899 1.00 3.01 10 ILE A C 10
ATOM 12687 O O . ILE A 1 13 ? 1.709 -10.213 6.417 1.00 53.32 10 ILE A O 10
ATOM 12703 N N . TYR A 1 14 ? -0.556 -10.634 6.086 1.00 70.41 11 TYR A N 10
ATOM 12704 C CA . TYR A 1 14 ? -0.620 -11.884 6.857 1.00 32.33 11 TYR A CA 10
ATOM 12705 C C . TYR A 1 14 ? -0.682 -13.116 5.883 1.00 61.25 11 TYR A C 10
ATOM 12706 O O . TYR A 1 14 ? -1.653 -13.217 5.089 1.00 35.15 11 TYR A O 10
ATOM 12724 N N . VAL A 1 15 ? 0.345 -14.039 5.893 1.00 34.43 12 VAL A N 10
ATOM 12725 C CA . VAL A 1 15 ? 0.321 -15.217 4.991 1.00 63.31 12 VAL A CA 10
ATOM 12726 C C . VAL A 1 15 ? 0.531 -16.481 5.827 1.00 73.12 12 VAL A C 10
ATOM 12727 O O . VAL A 1 15 ? 1.645 -16.756 6.261 1.00 62.31 12 VAL A O 10
ATOM 12740 N N . GLY A 1 16 ? -0.527 -17.256 6.046 1.00 33.12 13 GLY A N 10
ATOM 12741 C CA . GLY A 1 16 ? -0.377 -18.509 6.779 1.00 34.12 13 GLY A CA 10
ATOM 12742 C C . GLY A 1 16 ? -0.629 -19.736 5.916 1.00 20.12 13 GLY A C 10
ATOM 12743 O O . GLY A 1 16 ? -0.813 -19.578 4.712 1.00 73.33 13 GLY A O 10
ATOM 12747 N N . ASN A 1 17 ? -0.603 -20.965 6.532 1.00 61.03 14 ASN A N 10
ATOM 12748 C CA . ASN A 1 17 ? -1.031 -22.247 5.871 1.00 74.10 14 ASN A CA 10
ATOM 12749 C C . ASN A 1 17 ? -0.333 -22.574 4.505 1.00 22.44 14 ASN A C 10
ATOM 12750 O O . ASN A 1 17 ? -0.909 -23.254 3.657 1.00 53.03 14 ASN A O 10
ATOM 12761 N N . LEU A 1 18 ? 0.908 -22.106 4.312 1.00 31.45 15 LEU A N 10
ATOM 12762 C CA . LEU A 1 18 ? 1.667 -22.324 3.092 1.00 73.54 15 LEU A CA 10
ATOM 12763 C C . LEU A 1 18 ? 2.484 -23.623 3.158 1.00 2.41 15 LEU A C 10
ATOM 12764 O O . LEU A 1 18 ? 2.880 -24.037 4.253 1.00 64.51 15 LEU A O 10
ATOM 12780 N N . PRO A 1 19 ? 2.745 -24.285 1.992 1.00 35.22 16 PRO A N 10
ATOM 12781 C CA . PRO A 1 19 ? 3.643 -25.464 1.913 1.00 23.31 16 PRO A CA 10
ATOM 12782 C C . PRO A 1 19 ? 5.093 -25.164 2.390 1.00 50.14 16 PRO A C 10
ATOM 12783 O O . PRO A 1 19 ? 5.638 -24.127 2.013 1.00 61.22 16 PRO A O 10
ATOM 12794 N N . SER A 1 20 ? 5.655 -26.034 3.297 1.00 52.13 17 SER A N 10
ATOM 12795 C CA . SER A 1 20 ? 7.095 -26.084 3.709 1.00 3.53 17 SER A CA 10
ATOM 12796 C C . SER A 1 20 ? 7.547 -24.909 4.604 1.00 71.22 17 SER A C 10
ATOM 12797 O O . SER A 1 20 ? 8.681 -24.945 5.092 1.00 13.21 17 SER A O 10
ATOM 12805 N N . HIS A 1 21 ? 6.649 -23.914 4.835 1.00 31.14 18 HIS A N 10
ATOM 12806 C CA . HIS A 1 21 ? 6.945 -22.649 5.546 1.00 70.15 18 HIS A CA 10
ATOM 12807 C C . HIS A 1 21 ? 7.835 -21.729 4.674 1.00 30.04 18 HIS A C 10
ATOM 12808 O O . HIS A 1 21 ? 8.876 -22.141 4.141 1.00 74.13 18 HIS A O 10
ATOM 12823 N N . VAL A 1 22 ? 7.416 -20.482 4.538 1.00 31.45 19 VAL A N 10
ATOM 12824 C CA . VAL A 1 22 ? 8.173 -19.509 3.739 1.00 13.13 19 VAL A CA 10
ATOM 12825 C C . VAL A 1 22 ? 9.175 -18.764 4.721 1.00 71.11 19 VAL A C 10
ATOM 12826 O O . VAL A 1 22 ? 8.739 -18.209 5.741 1.00 73.03 19 VAL A O 10
ATOM 12839 N N . SER A 1 23 ? 10.536 -18.839 4.497 1.00 41.32 20 SER A N 10
ATOM 12840 C CA . SER A 1 23 ? 11.519 -18.247 5.429 1.00 4.51 20 SER A CA 10
ATOM 12841 C C . SER A 1 23 ? 11.658 -16.721 5.157 1.00 30.13 20 SER A C 10
ATOM 12842 O O . SER A 1 23 ? 11.307 -16.295 4.052 1.00 44.01 20 SER A O 10
ATOM 12850 N N . SER A 1 24 ? 12.128 -15.877 6.140 1.00 64.42 21 SER A N 10
ATOM 12851 C CA . SER A 1 24 ? 12.161 -14.413 5.951 1.00 42.55 21 SER A CA 10
ATOM 12852 C C . SER A 1 24 ? 12.993 -13.910 4.761 1.00 34.21 21 SER A C 10
ATOM 12853 O O . SER A 1 24 ? 12.606 -12.914 4.182 1.00 5.44 21 SER A O 10
ATOM 12861 N N . ARG A 1 25 ? 14.119 -14.556 4.394 1.00 43.21 22 ARG A N 10
ATOM 12862 C CA . ARG A 1 25 ? 14.820 -14.164 3.144 1.00 5.13 22 ARG A CA 10
ATOM 12863 C C . ARG A 1 25 ? 13.977 -14.318 1.814 1.00 0.12 22 ARG A C 10
ATOM 12864 O O . ARG A 1 25 ? 14.090 -13.457 0.936 1.00 73.21 22 ARG A O 10
ATOM 12885 N N . ASP A 1 26 ? 13.158 -15.388 1.653 1.00 62.24 23 ASP A N 10
ATOM 12886 C CA . ASP A 1 26 ? 12.312 -15.562 0.446 1.00 73.40 23 ASP A CA 10
ATOM 12887 C C . ASP A 1 26 ? 11.227 -14.450 0.350 1.00 33.01 23 ASP A C 10
ATOM 12888 O O . ASP A 1 26 ? 11.128 -13.746 -0.713 1.00 52.14 23 ASP A O 10
ATOM 12897 N N . VAL A 1 27 ? 10.466 -14.237 1.477 1.00 53.31 24 VAL A N 10
ATOM 12898 C CA . VAL A 1 27 ? 9.440 -13.189 1.530 1.00 50.15 24 VAL A CA 10
ATOM 12899 C C . VAL A 1 27 ? 10.044 -11.790 1.369 1.00 52.43 24 VAL A C 10
ATOM 12900 O O . VAL A 1 27 ? 9.501 -10.984 0.636 1.00 25.11 24 VAL A O 10
ATOM 12913 N N . GLU A 1 28 ? 11.163 -11.510 2.043 1.00 34.03 25 GLU A N 10
ATOM 12914 C CA . GLU A 1 28 ? 11.959 -10.298 1.791 1.00 13.53 25 GLU A CA 10
ATOM 12915 C C . GLU A 1 28 ? 12.391 -10.088 0.322 1.00 34.21 25 GLU A C 10
ATOM 12916 O O . GLU A 1 28 ? 12.192 -8.998 -0.114 1.00 11.30 25 GLU A O 10
ATOM 12928 N N . ASN A 1 29 ? 12.997 -11.060 -0.429 1.00 4.04 26 ASN A N 10
ATOM 12929 C CA . ASN A 1 29 ? 13.392 -10.794 -1.855 1.00 51.32 26 ASN A CA 10
ATOM 12930 C C . ASN A 1 29 ? 12.204 -10.621 -2.812 1.00 40.42 26 ASN A C 10
ATOM 12931 O O . ASN A 1 29 ? 12.091 -9.540 -3.494 1.00 2.51 26 ASN A O 10
ATOM 12942 N N . GLU A 1 30 ? 11.306 -11.635 -2.880 1.00 2.40 27 GLU A N 10
ATOM 12943 C CA . GLU A 1 30 ? 10.153 -11.509 -3.775 1.00 64.30 27 GLU A CA 10
ATOM 12944 C C . GLU A 1 30 ? 9.258 -10.306 -3.390 1.00 62.21 27 GLU A C 10
ATOM 12945 O O . GLU A 1 30 ? 8.945 -9.521 -4.272 1.00 11.31 27 GLU A O 10
ATOM 12957 N N . PHE A 1 31 ? 8.931 -10.068 -2.094 1.00 43.23 28 PHE A N 10
ATOM 12958 C CA . PHE A 1 31 ? 8.111 -8.897 -1.746 1.00 43.54 28 PHE A CA 10
ATOM 12959 C C . PHE A 1 31 ? 8.865 -7.558 -1.810 1.00 22.30 28 PHE A C 10
ATOM 12960 O O . PHE A 1 31 ? 8.201 -6.569 -2.018 1.00 34.12 28 PHE A O 10
ATOM 12977 N N . ARG A 1 32 ? 10.208 -7.491 -1.590 1.00 43.20 29 ARG A N 10
ATOM 12978 C CA . ARG A 1 32 ? 10.982 -6.245 -2.011 1.00 32.05 29 ARG A CA 10
ATOM 12979 C C . ARG A 1 32 ? 10.867 -5.908 -3.490 1.00 44.23 29 ARG A C 10
ATOM 12980 O O . ARG A 1 32 ? 10.868 -4.698 -3.781 1.00 33.23 29 ARG A O 10
ATOM 13001 N N . LYS A 1 33 ? 10.844 -6.888 -4.463 1.00 45.55 30 LYS A N 10
ATOM 13002 C CA . LYS A 1 33 ? 10.446 -6.442 -5.848 1.00 1.30 30 LYS A CA 10
ATOM 13003 C C . LYS A 1 33 ? 9.072 -5.774 -5.816 1.00 64.30 30 LYS A C 10
ATOM 13004 O O . LYS A 1 33 ? 8.926 -4.638 -6.279 1.00 4.33 30 LYS A O 10
ATOM 13023 N N . TYR A 1 34 ? 8.135 -6.421 -5.160 1.00 63.32 31 TYR A N 10
ATOM 13024 C CA . TYR A 1 34 ? 6.733 -6.069 -5.268 1.00 12.15 31 TYR A CA 10
ATOM 13025 C C . TYR A 1 34 ? 6.385 -4.734 -4.531 1.00 11.21 31 TYR A C 10
ATOM 13026 O O . TYR A 1 34 ? 5.666 -3.938 -5.100 1.00 22.01 31 TYR A O 10
ATOM 13044 N N . GLY A 1 35 ? 6.951 -4.455 -3.346 1.00 55.44 32 GLY A N 10
ATOM 13045 C CA . GLY A 1 35 ? 6.978 -3.101 -2.804 1.00 35.13 32 GLY A CA 10
ATOM 13046 C C . GLY A 1 35 ? 8.214 -2.894 -1.925 1.00 74.22 32 GLY A C 10
ATOM 13047 O O . GLY A 1 35 ? 8.941 -3.851 -1.695 1.00 0.33 32 GLY A O 10
ATOM 13051 N N . ASN A 1 36 ? 8.471 -1.687 -1.391 1.00 74.35 33 ASN A N 10
ATOM 13052 C CA . ASN A 1 36 ? 9.703 -1.499 -0.611 1.00 2.54 33 ASN A CA 10
ATOM 13053 C C . ASN A 1 36 ? 9.513 -1.957 0.837 1.00 63.41 33 ASN A C 10
ATOM 13054 O O . ASN A 1 36 ? 8.928 -1.230 1.633 1.00 5.04 33 ASN A O 10
ATOM 13065 N N . ILE A 1 37 ? 10.006 -3.164 1.177 1.00 4.43 34 ILE A N 10
ATOM 13066 C CA . ILE A 1 37 ? 9.860 -3.703 2.562 1.00 64.21 34 ILE A CA 10
ATOM 13067 C C . ILE A 1 37 ? 10.734 -2.926 3.585 1.00 33.23 34 ILE A C 10
ATOM 13068 O O . ILE A 1 37 ? 11.902 -2.599 3.314 1.00 64.31 34 ILE A O 10
ATOM 13084 N N . LEU A 1 38 ? 10.131 -2.584 4.741 1.00 74.14 35 LEU A N 10
ATOM 13085 C CA . LEU A 1 38 ? 10.879 -2.003 5.878 1.00 40.13 35 LEU A CA 10
ATOM 13086 C C . LEU A 1 38 ? 11.138 -3.044 6.994 1.00 2.31 35 LEU A C 10
ATOM 13087 O O . LEU A 1 38 ? 12.111 -2.918 7.748 1.00 74.51 35 LEU A O 10
ATOM 13103 N N . LYS A 1 39 ? 10.287 -4.086 7.074 1.00 35.55 36 LYS A N 10
ATOM 13104 C CA . LYS A 1 39 ? 10.333 -5.084 8.176 1.00 73.32 36 LYS A CA 10
ATOM 13105 C C . LYS A 1 39 ? 9.679 -6.413 7.693 1.00 61.43 36 LYS A C 10
ATOM 13106 O O . LYS A 1 39 ? 8.646 -6.368 7.021 1.00 31.14 36 LYS A O 10
ATOM 13125 N N . CYS A 1 40 ? 10.273 -7.590 8.021 1.00 72.43 37 CYS A N 10
ATOM 13126 C CA . CYS A 1 40 ? 9.710 -8.884 7.631 1.00 13.34 37 CYS A CA 10
ATOM 13127 C C . CYS A 1 40 ? 9.870 -9.872 8.772 1.00 72.33 37 CYS A C 10
ATOM 13128 O O . CYS A 1 40 ? 10.992 -10.293 9.068 1.00 1.34 37 CYS A O 10
ATOM 13136 N N . ASP A 1 41 ? 8.770 -10.234 9.438 1.00 43.04 38 ASP A N 10
ATOM 13137 C CA . ASP A 1 41 ? 8.918 -11.227 10.539 1.00 61.15 38 ASP A CA 10
ATOM 13138 C C . ASP A 1 41 ? 8.081 -12.494 10.309 1.00 33.02 38 ASP A C 10
ATOM 13139 O O . ASP A 1 41 ? 7.007 -12.438 9.746 1.00 10.02 38 ASP A O 10
ATOM 13148 N N . VAL A 1 42 ? 8.614 -13.653 10.706 1.00 33.01 39 VAL A N 10
ATOM 13149 C CA . VAL A 1 42 ? 7.914 -14.931 10.535 1.00 22.43 39 VAL A CA 10
ATOM 13150 C C . VAL A 1 42 ? 7.841 -15.689 11.886 1.00 43.34 39 VAL A C 10
ATOM 13151 O O . VAL A 1 42 ? 8.858 -16.120 12.439 1.00 62.43 39 VAL A O 10
ATOM 13164 N N . LYS A 1 43 ? 6.622 -15.825 12.413 1.00 0.31 40 LYS A N 10
ATOM 13165 C CA . LYS A 1 43 ? 6.363 -16.405 13.737 1.00 21.14 40 LYS A CA 10
ATOM 13166 C C . LYS A 1 43 ? 5.594 -17.750 13.557 1.00 52.34 40 LYS A C 10
ATOM 13167 O O . LYS A 1 43 ? 4.899 -17.889 12.549 1.00 25.41 40 LYS A O 10
ATOM 13186 N N . LYS A 1 44 ? 5.689 -18.762 14.473 1.00 62.51 41 LYS A N 10
ATOM 13187 C CA . LYS A 1 44 ? 5.034 -20.057 14.165 1.00 40.20 41 LYS A CA 10
ATOM 13188 C C . LYS A 1 44 ? 4.108 -20.458 15.360 1.00 11.10 41 LYS A C 10
ATOM 13189 O O . LYS A 1 44 ? 4.408 -20.071 16.495 1.00 1.04 41 LYS A O 10
ATOM 13208 N N . THR A 1 45 ? 2.954 -21.149 15.147 1.00 31.23 42 THR A N 10
ATOM 13209 C CA . THR A 1 45 ? 2.172 -21.598 16.297 1.00 2.13 42 THR A CA 10
ATOM 13210 C C . THR A 1 45 ? 2.453 -23.102 16.625 1.00 60.42 42 THR A C 10
ATOM 13211 O O . THR A 1 45 ? 3.179 -23.770 15.879 1.00 35.02 42 THR A O 10
ATOM 13222 N N . VAL A 1 46 ? 1.859 -23.631 17.732 1.00 53.21 43 VAL A N 10
ATOM 13223 C CA . VAL A 1 46 ? 2.066 -25.025 18.182 1.00 14.13 43 VAL A CA 10
ATOM 13224 C C . VAL A 1 46 ? 1.245 -26.045 17.332 1.00 30.32 43 VAL A C 10
ATOM 13225 O O . VAL A 1 46 ? 1.450 -27.258 17.438 1.00 52.24 43 VAL A O 10
ATOM 13238 N N . SER A 1 47 ? 0.342 -25.551 16.461 1.00 12.42 44 SER A N 10
ATOM 13239 C CA . SER A 1 47 ? -0.539 -26.405 15.649 1.00 44.11 44 SER A CA 10
ATOM 13240 C C . SER A 1 47 ? 0.166 -26.832 14.340 1.00 4.33 44 SER A C 10
ATOM 13241 O O . SER A 1 47 ? -0.395 -27.579 13.533 1.00 20.15 44 SER A O 10
ATOM 13249 N N . GLY A 1 48 ? 1.409 -26.363 14.151 1.00 52.23 45 GLY A N 10
ATOM 13250 C CA . GLY A 1 48 ? 2.172 -26.652 12.936 1.00 44.44 45 GLY A CA 10
ATOM 13251 C C . GLY A 1 48 ? 1.863 -25.737 11.744 1.00 21.43 45 GLY A C 10
ATOM 13252 O O . GLY A 1 48 ? 2.558 -25.808 10.730 1.00 12.14 45 GLY A O 10
ATOM 13256 N N . ALA A 1 49 ? 0.840 -24.879 11.865 1.00 73.32 46 ALA A N 10
ATOM 13257 C CA . ALA A 1 49 ? 0.595 -23.821 10.879 1.00 22.13 46 ALA A CA 10
ATOM 13258 C C . ALA A 1 49 ? 1.586 -22.654 11.135 1.00 4.01 46 ALA A C 10
ATOM 13259 O O . ALA A 1 49 ? 1.758 -22.218 12.277 1.00 50.20 46 ALA A O 10
ATOM 13266 N N . ALA A 1 50 ? 2.244 -22.161 10.077 1.00 3.34 47 ALA A N 10
ATOM 13267 C CA . ALA A 1 50 ? 3.341 -21.185 10.223 1.00 45.44 47 ALA A CA 10
ATOM 13268 C C . ALA A 1 50 ? 2.944 -19.875 9.519 1.00 33.52 47 ALA A C 10
ATOM 13269 O O . ALA A 1 50 ? 2.260 -19.939 8.494 1.00 51.21 47 ALA A O 10
ATOM 13276 N N . PHE A 1 51 ? 3.346 -18.680 10.036 1.00 5.21 48 PHE A N 10
ATOM 13277 C CA . PHE A 1 51 ? 2.787 -17.432 9.494 1.00 45.43 48 PHE A CA 10
ATOM 13278 C C . PHE A 1 51 ? 3.882 -16.448 9.074 1.00 33.40 48 PHE A C 10
ATOM 13279 O O . PHE A 1 51 ? 4.971 -16.447 9.654 1.00 55.14 48 PHE A O 10
ATOM 13296 N N . ALA A 1 52 ? 3.589 -15.592 8.071 1.00 70.05 49 ALA A N 10
ATOM 13297 C CA . ALA A 1 52 ? 4.537 -14.545 7.661 1.00 61.03 49 ALA A CA 10
ATOM 13298 C C . ALA A 1 52 ? 3.889 -13.176 7.638 1.00 22.33 49 ALA A C 10
ATOM 13299 O O . ALA A 1 52 ? 2.699 -13.028 7.359 1.00 21.31 49 ALA A O 10
ATOM 13306 N N . PHE A 1 53 ? 4.705 -12.178 7.961 1.00 0.33 50 PHE A N 10
ATOM 13307 C CA . PHE A 1 53 ? 4.248 -10.862 8.312 1.00 13.02 50 PHE A CA 10
ATOM 13308 C C . PHE A 1 53 ? 5.117 -9.900 7.499 1.00 65.12 50 PHE A C 10
ATOM 13309 O O . PHE A 1 53 ? 6.342 -9.816 7.762 1.00 73.33 50 PHE A O 10
ATOM 13326 N N . ILE A 1 54 ? 4.532 -9.160 6.526 1.00 70.30 51 ILE A N 10
ATOM 13327 C CA . ILE A 1 54 ? 5.419 -8.385 5.594 1.00 23.10 51 ILE A CA 10
ATOM 13328 C C . ILE A 1 54 ? 4.985 -6.947 5.594 1.00 70.20 51 ILE A C 10
ATOM 13329 O O . ILE A 1 54 ? 3.950 -6.603 5.022 1.00 60.24 51 ILE A O 10
ATOM 13345 N N . GLU A 1 55 ? 5.818 -6.121 6.195 1.00 23.33 52 GLU A N 10
ATOM 13346 C CA . GLU A 1 55 ? 5.508 -4.713 6.409 1.00 53.22 52 GLU A CA 10
ATOM 13347 C C . GLU A 1 55 ? 6.331 -3.830 5.439 1.00 13.12 52 GLU A C 10
ATOM 13348 O O . GLU A 1 55 ? 7.551 -3.724 5.574 1.00 72.43 52 GLU A O 10
ATOM 13360 N N . PHE A 1 56 ? 5.662 -3.283 4.408 1.00 25.50 53 PHE A N 10
ATOM 13361 C CA . PHE A 1 56 ? 6.321 -2.443 3.385 1.00 71.44 53 PHE A CA 10
ATOM 13362 C C . PHE A 1 56 ? 5.854 -0.963 3.431 1.00 12.02 53 PHE A C 10
ATOM 13363 O O . PHE A 1 56 ? 4.707 -0.717 3.802 1.00 71.34 53 PHE A O 10
ATOM 13380 N N . GLU A 1 57 ? 6.761 0.025 3.110 1.00 72.25 54 GLU A N 10
ATOM 13381 C CA . GLU A 1 57 ? 6.334 1.439 2.835 1.00 44.01 54 GLU A CA 10
ATOM 13382 C C . GLU A 1 57 ? 5.304 1.592 1.685 1.00 42.44 54 GLU A C 10
ATOM 13383 O O . GLU A 1 57 ? 4.556 2.574 1.675 1.00 64.23 54 GLU A O 10
ATOM 13395 N N . ASP A 1 58 ? 5.230 0.648 0.729 1.00 74.34 55 ASP A N 10
ATOM 13396 C CA . ASP A 1 58 ? 4.277 0.816 -0.367 1.00 1.31 55 ASP A CA 10
ATOM 13397 C C . ASP A 1 58 ? 3.216 -0.272 -0.273 1.00 34.03 55 ASP A C 10
ATOM 13398 O O . ASP A 1 58 ? 3.519 -1.448 -0.490 1.00 42.50 55 ASP A O 10
ATOM 13407 N N . ALA A 1 59 ? 1.960 0.110 0.011 1.00 5.42 56 ALA A N 10
ATOM 13408 C CA . ALA A 1 59 ? 0.864 -0.850 -0.050 1.00 70.23 56 ALA A CA 10
ATOM 13409 C C . ALA A 1 59 ? 0.359 -1.196 -1.478 1.00 72.43 56 ALA A C 10
ATOM 13410 O O . ALA A 1 59 ? 0.140 -2.382 -1.740 1.00 34.20 56 ALA A O 10
ATOM 13417 N N . ARG A 1 60 ? 0.169 -0.216 -2.420 1.00 63.55 57 ARG A N 10
ATOM 13418 C CA . ARG A 1 60 ? -0.569 -0.563 -3.666 1.00 31.34 57 ARG A CA 10
ATOM 13419 C C . ARG A 1 60 ? 0.264 -1.359 -4.726 1.00 31.34 57 ARG A C 10
ATOM 13420 O O . ARG A 1 60 ? -0.337 -2.114 -5.488 1.00 0.40 57 ARG A O 10
ATOM 13441 N N . ASP A 1 61 ? 1.618 -1.202 -4.827 1.00 21.33 58 ASP A N 10
ATOM 13442 C CA . ASP A 1 61 ? 2.397 -2.031 -5.802 1.00 74.43 58 ASP A CA 10
ATOM 13443 C C . ASP A 1 61 ? 2.597 -3.554 -5.426 1.00 11.33 58 ASP A C 10
ATOM 13444 O O . ASP A 1 61 ? 2.683 -4.382 -6.334 1.00 22.11 58 ASP A O 10
ATOM 13453 N N . ALA A 1 62 ? 2.658 -3.939 -4.120 1.00 41.04 59 ALA A N 10
ATOM 13454 C CA . ALA A 1 62 ? 2.827 -5.331 -3.670 1.00 44.13 59 ALA A CA 10
ATOM 13455 C C . ALA A 1 62 ? 1.510 -6.187 -3.881 1.00 31.15 59 ALA A C 10
ATOM 13456 O O . ALA A 1 62 ? 1.489 -7.449 -3.812 1.00 14.11 59 ALA A O 10
ATOM 13463 N N . ALA A 1 63 ? 0.393 -5.450 -4.028 1.00 30.43 60 ALA A N 10
ATOM 13464 C CA . ALA A 1 63 ? -0.931 -5.982 -4.432 1.00 14.34 60 ALA A CA 10
ATOM 13465 C C . ALA A 1 63 ? -0.895 -6.918 -5.695 1.00 33.04 60 ALA A C 10
ATOM 13466 O O . ALA A 1 63 ? -1.745 -7.815 -5.753 1.00 35.42 60 ALA A O 10
ATOM 13473 N N . ASP A 1 64 ? 0.069 -6.745 -6.693 1.00 33.23 61 ASP A N 10
ATOM 13474 C CA . ASP A 1 64 ? 0.350 -7.818 -7.713 1.00 33.11 61 ASP A CA 10
ATOM 13475 C C . ASP A 1 64 ? 0.625 -9.181 -7.042 1.00 2.32 61 ASP A C 10
ATOM 13476 O O . ASP A 1 64 ? -0.056 -10.152 -7.334 1.00 61.42 61 ASP A O 10
ATOM 13485 N N . ALA A 1 65 ? 1.567 -9.255 -6.094 1.00 50.53 62 ALA A N 10
ATOM 13486 C CA . ALA A 1 65 ? 1.791 -10.518 -5.350 1.00 55.42 62 ALA A CA 10
ATOM 13487 C C . ALA A 1 65 ? 0.619 -10.933 -4.492 1.00 71.41 62 ALA A C 10
ATOM 13488 O O . ALA A 1 65 ? 0.400 -12.129 -4.365 1.00 55.12 62 ALA A O 10
ATOM 13495 N N . ILE A 1 66 ? -0.145 -10.012 -3.879 1.00 32.25 63 ILE A N 10
ATOM 13496 C CA . ILE A 1 66 ? -1.241 -10.521 -3.046 1.00 52.24 63 ILE A CA 10
ATOM 13497 C C . ILE A 1 66 ? -2.440 -11.108 -3.870 1.00 64.14 63 ILE A C 10
ATOM 13498 O O . ILE A 1 66 ? -3.019 -12.106 -3.436 1.00 60.13 63 ILE A O 10
ATOM 13514 N N . LYS A 1 67 ? -2.798 -10.531 -5.051 1.00 35.12 64 LYS A N 10
ATOM 13515 C CA . LYS A 1 67 ? -3.657 -11.242 -6.025 1.00 21.32 64 LYS A CA 10
ATOM 13516 C C . LYS A 1 67 ? -3.016 -12.522 -6.597 1.00 14.15 64 LYS A C 10
ATOM 13517 O O . LYS A 1 67 ? -3.727 -13.465 -6.913 1.00 13.21 64 LYS A O 10
ATOM 13536 N N . GLU A 1 68 ? -1.688 -12.556 -6.763 1.00 73.11 65 GLU A N 10
ATOM 13537 C CA . GLU A 1 68 ? -1.046 -13.676 -7.442 1.00 41.52 65 GLU A CA 10
ATOM 13538 C C . GLU A 1 68 ? -0.787 -14.884 -6.513 1.00 22.41 65 GLU A C 10
ATOM 13539 O O . GLU A 1 68 ? -0.623 -16.012 -6.987 1.00 0.12 65 GLU A O 10
ATOM 13551 N N . LYS A 1 69 ? -0.788 -14.659 -5.201 1.00 63.14 66 LYS A N 10
ATOM 13552 C CA . LYS A 1 69 ? -0.698 -15.754 -4.251 1.00 3.43 66 LYS A CA 10
ATOM 13553 C C . LYS A 1 69 ? -2.120 -16.097 -3.677 1.00 72.44 66 LYS A C 10
ATOM 13554 O O . LYS A 1 69 ? -2.221 -16.864 -2.726 1.00 74.33 66 LYS A O 10
ATOM 13573 N N . ASP A 1 70 ? -3.224 -15.577 -4.310 1.00 22.11 67 ASP A N 10
ATOM 13574 C CA . ASP A 1 70 ? -4.589 -15.611 -3.698 1.00 20.13 67 ASP A CA 10
ATOM 13575 C C . ASP A 1 70 ? -5.234 -16.990 -3.798 1.00 71.43 67 ASP A C 10
ATOM 13576 O O . ASP A 1 70 ? -4.815 -17.811 -4.621 1.00 51.42 67 ASP A O 10
ATOM 13585 N N . GLY A 1 71 ? -6.265 -17.257 -2.988 1.00 72.23 68 GLY A N 10
ATOM 13586 C CA . GLY A 1 71 ? -6.563 -18.625 -2.648 1.00 10.54 68 GLY A CA 10
ATOM 13587 C C . GLY A 1 71 ? -6.497 -18.936 -1.175 1.00 4.24 68 GLY A C 10
ATOM 13588 O O . GLY A 1 71 ? -6.174 -20.071 -0.827 1.00 1.22 68 GLY A O 10
ATOM 13592 N N . CYS A 1 72 ? -6.769 -17.896 -0.315 1.00 12.24 69 CYS A N 10
ATOM 13593 C CA . CYS A 1 72 ? -6.771 -18.004 1.143 1.00 21.51 69 CYS A CA 10
ATOM 13594 C C . CYS A 1 72 ? -7.577 -19.228 1.570 1.00 75.30 69 CYS A C 10
ATOM 13595 O O . CYS A 1 72 ? -8.698 -19.386 1.104 1.00 4.05 69 CYS A O 10
ATOM 13603 N N . ASP A 1 73 ? -6.981 -20.049 2.512 1.00 23.44 70 ASP A N 10
ATOM 13604 C CA . ASP A 1 73 ? -7.419 -21.463 2.726 1.00 44.22 70 ASP A CA 10
ATOM 13605 C C . ASP A 1 73 ? -8.894 -21.565 3.069 1.00 30.03 70 ASP A C 10
ATOM 13606 O O . ASP A 1 73 ? -9.295 -21.246 4.173 1.00 73.23 70 ASP A O 10
ATOM 13615 N N . PHE A 1 74 ? -9.673 -21.952 2.041 1.00 64.13 71 PHE A N 10
ATOM 13616 C CA . PHE A 1 74 ? -11.103 -22.103 2.097 1.00 4.03 71 PHE A CA 10
ATOM 13617 C C . PHE A 1 74 ? -11.494 -23.127 1.032 1.00 70.24 71 PHE A C 10
ATOM 13618 O O . PHE A 1 74 ? -10.861 -23.138 -0.031 1.00 4.11 71 PHE A O 10
ATOM 13635 N N . GLU A 1 75 ? -12.444 -24.034 1.344 1.00 53.22 72 GLU A N 10
ATOM 13636 C CA . GLU A 1 75 ? -13.043 -24.990 0.343 1.00 33.31 72 GLU A CA 10
ATOM 13637 C C . GLU A 1 75 ? -12.005 -26.034 -0.154 1.00 12.00 72 GLU A C 10
ATOM 13638 O O . GLU A 1 75 ? -11.791 -26.186 -1.367 1.00 2.14 72 GLU A O 10
ATOM 13650 N N . GLY A 1 76 ? -11.362 -26.751 0.776 1.00 75.31 73 GLY A N 10
ATOM 13651 C CA . GLY A 1 76 ? -10.418 -27.802 0.393 1.00 34.42 73 GLY A CA 10
ATOM 13652 C C . GLY A 1 76 ? -9.023 -27.377 -0.071 1.00 31.10 73 GLY A C 10
ATOM 13653 O O . GLY A 1 76 ? -8.161 -28.246 -0.233 1.00 71.31 73 GLY A O 10
ATOM 13657 N N . ASN A 1 77 ? -8.774 -26.088 -0.285 1.00 70.44 74 ASN A N 10
ATOM 13658 C CA . ASN A 1 77 ? -7.471 -25.691 -0.844 1.00 64.31 74 ASN A CA 10
ATOM 13659 C C . ASN A 1 77 ? -6.742 -24.856 0.206 1.00 13.23 74 ASN A C 10
ATOM 13660 O O . ASN A 1 77 ? -7.196 -23.778 0.570 1.00 63.03 74 ASN A O 10
ATOM 13671 N N . LYS A 1 78 ? -5.569 -25.342 0.631 1.00 51.31 75 LYS A N 10
ATOM 13672 C CA . LYS A 1 78 ? -4.899 -24.769 1.828 1.00 12.12 75 LYS A CA 10
ATOM 13673 C C . LYS A 1 78 ? -3.860 -23.698 1.440 1.00 52.31 75 LYS A C 10
ATOM 13674 O O . LYS A 1 78 ? -2.757 -24.077 1.064 1.00 11.14 75 LYS A O 10
ATOM 13693 N N . LEU A 1 79 ? -4.176 -22.373 1.551 1.00 43.21 76 LEU A N 10
ATOM 13694 C CA . LEU A 1 79 ? -3.134 -21.317 1.387 1.00 51.32 76 LEU A CA 10
ATOM 13695 C C . LEU A 1 79 ? -3.676 -20.027 1.985 1.00 4.32 76 LEU A C 10
ATOM 13696 O O . LEU A 1 79 ? -4.434 -19.428 1.347 1.00 31.12 76 LEU A O 10
ATOM 13712 N N . ARG A 1 80 ? -3.292 -19.546 3.160 1.00 42.25 77 ARG A N 10
ATOM 13713 C CA . ARG A 1 80 ? -4.036 -18.415 3.745 1.00 12.40 77 ARG A CA 10
ATOM 13714 C C . ARG A 1 80 ? -3.323 -17.117 3.299 1.00 65.54 77 ARG A C 10
ATOM 13715 O O . ARG A 1 80 ? -2.218 -16.864 3.759 1.00 61.21 77 ARG A O 10
ATOM 13736 N N . VAL A 1 81 ? -3.907 -16.286 2.413 1.00 41.00 78 VAL A N 10
ATOM 13737 C CA . VAL A 1 81 ? -3.205 -15.076 1.992 1.00 40.22 78 VAL A CA 10
ATOM 13738 C C . VAL A 1 81 ? -4.164 -13.853 2.178 1.00 40.41 78 VAL A C 10
ATOM 13739 O O . VAL A 1 81 ? -5.218 -13.828 1.536 1.00 3.20 78 VAL A O 10
ATOM 13752 N N . GLU A 1 82 ? -3.841 -12.841 3.061 1.00 0.21 79 GLU A N 10
ATOM 13753 C CA . GLU A 1 82 ? -4.796 -11.739 3.337 1.00 21.31 79 GLU A CA 10
ATOM 13754 C C . GLU A 1 82 ? -4.033 -10.454 3.690 1.00 72.12 79 GLU A C 10
ATOM 13755 O O . GLU A 1 82 ? -3.034 -10.510 4.436 1.00 60.11 79 GLU A O 10
ATOM 13767 N N . VAL A 1 83 ? -4.461 -9.300 3.111 1.00 12.53 80 VAL A N 10
ATOM 13768 C CA . VAL A 1 83 ? -4.090 -8.008 3.679 1.00 54.11 80 VAL A CA 10
ATOM 13769 C C . VAL A 1 83 ? -4.951 -7.684 4.919 1.00 4.21 80 VAL A C 10
ATOM 13770 O O . VAL A 1 83 ? -6.182 -7.666 4.864 1.00 13.01 80 VAL A O 10
ATOM 13783 N N . PRO A 1 84 ? -4.318 -7.455 6.080 1.00 12.12 81 PRO A N 10
ATOM 13784 C CA . PRO A 1 84 ? -4.984 -6.846 7.227 1.00 41.54 81 PRO A CA 10
ATOM 13785 C C . PRO A 1 84 ? -4.867 -5.317 7.257 1.00 24.52 81 PRO A C 10
ATOM 13786 O O . PRO A 1 84 ? -5.148 -4.689 8.282 1.00 34.11 81 PRO A O 10
ATOM 13797 N N . PHE A 1 85 ? -4.445 -4.713 6.139 1.00 13.35 82 PHE A N 10
ATOM 13798 C CA . PHE A 1 85 ? -4.498 -3.265 6.031 1.00 11.34 82 PHE A CA 10
ATOM 13799 C C . PHE A 1 85 ? -5.687 -2.876 5.177 1.00 34.13 82 PHE A C 10
ATOM 13800 O O . PHE A 1 85 ? -6.447 -1.984 5.560 1.00 1.45 82 PHE A O 10
ATOM 13817 N N . ASN A 1 86 ? -5.836 -3.586 4.038 1.00 1.23 83 ASN A N 10
ATOM 13818 C CA . ASN A 1 86 ? -6.914 -3.343 3.035 1.00 60.34 83 ASN A CA 10
ATOM 13819 C C . ASN A 1 86 ? -6.950 -1.848 2.637 1.00 41.21 83 ASN A C 10
ATOM 13820 O O . ASN A 1 86 ? -7.982 -1.192 2.771 1.00 50.23 83 ASN A O 10
ATOM 13831 N N . ALA A 1 87 ? -5.826 -1.294 2.167 1.00 71.33 84 ALA A N 10
ATOM 13832 C CA . ALA A 1 87 ? -5.657 0.157 2.122 1.00 3.22 84 ALA A CA 10
ATOM 13833 C C . ALA A 1 87 ? -4.470 0.511 1.224 1.00 52.43 84 ALA A C 10
ATOM 13834 O O . ALA A 1 87 ? -3.793 -0.386 0.718 1.00 52.12 84 ALA A O 10
ATOM 13841 N N . ARG A 1 88 ? -4.229 1.806 1.006 1.00 61.21 85 ARG A N 10
ATOM 13842 C CA . ARG A 1 88 ? -3.021 2.249 0.299 1.00 2.23 85 ARG A CA 10
ATOM 13843 C C . ARG A 1 88 ? -2.214 3.182 1.236 1.00 72.32 85 ARG A C 10
ATOM 13844 O O . ARG A 1 88 ? -2.820 3.882 2.053 1.00 12.42 85 ARG A O 10
ATOM 13865 N N . GLU A 1 89 ? -0.871 3.189 1.144 1.00 24.31 86 GLU A N 10
ATOM 13866 C CA . GLU A 1 89 ? -0.079 4.217 1.790 1.00 44.53 86 GLU A CA 10
ATOM 13867 C C . GLU A 1 89 ? 0.477 5.121 0.690 1.00 71.03 86 GLU A C 10
ATOM 13868 O O . GLU A 1 89 ? 0.254 6.345 0.755 1.00 22.43 86 GLU A O 10
ATOM 13881 N N . GLY A 1 1 ? -12.780 1.637 -3.395 1.00 0.44 -2 GLY A N 11
ATOM 13882 C CA . GLY A 1 1 ? -12.565 3.108 -3.369 1.00 4.24 -2 GLY A CA 11
ATOM 13883 C C . GLY A 1 1 ? -11.448 3.480 -2.416 1.00 1.34 -2 GLY A C 11
ATOM 13884 O O . GLY A 1 1 ? -11.441 3.011 -1.277 1.00 52.40 -2 GLY A O 11
ATOM 13890 N N . SER A 1 2 ? -10.500 4.310 -2.882 1.00 52.34 -1 SER A N 11
ATOM 13891 C CA . SER A 1 2 ? -9.336 4.672 -2.077 1.00 63.53 -1 SER A CA 11
ATOM 13892 C C . SER A 1 2 ? -8.758 6.052 -2.463 1.00 63.04 -1 SER A C 11
ATOM 13893 O O . SER A 1 2 ? -8.623 6.363 -3.647 1.00 24.01 -1 SER A O 11
ATOM 13901 N N . HIS A 1 3 ? -8.416 6.857 -1.444 1.00 71.21 0 HIS A N 11
ATOM 13902 C CA . HIS A 1 3 ? -7.731 8.139 -1.622 1.00 23.04 0 HIS A CA 11
ATOM 13903 C C . HIS A 1 3 ? -6.514 8.241 -0.676 1.00 0.32 0 HIS A C 11
ATOM 13904 O O . HIS A 1 3 ? -5.411 7.852 -1.058 1.00 5.42 0 HIS A O 11
ATOM 13919 N N . MET A 1 4 ? -6.732 8.738 0.565 1.00 71.52 1 MET A N 11
ATOM 13920 C CA . MET A 1 4 ? -5.643 8.939 1.556 1.00 51.05 1 MET A CA 11
ATOM 13921 C C . MET A 1 4 ? -6.213 9.261 2.952 1.00 41.44 1 MET A C 11
ATOM 13922 O O . MET A 1 4 ? -6.843 10.308 3.151 1.00 53.23 1 MET A O 11
ATOM 13936 N N . VAL A 1 5 ? -6.029 8.344 3.915 1.00 0.33 2 VAL A N 11
ATOM 13937 C CA . VAL A 1 5 ? -6.329 8.635 5.337 1.00 73.24 2 VAL A CA 11
ATOM 13938 C C . VAL A 1 5 ? -5.155 8.225 6.243 1.00 53.02 2 VAL A C 11
ATOM 13939 O O . VAL A 1 5 ? -4.741 9.010 7.107 1.00 0.55 2 VAL A O 11
ATOM 13952 N N . ILE A 1 6 ? -4.618 7.011 6.014 1.00 1.20 3 ILE A N 11
ATOM 13953 C CA . ILE A 1 6 ? -3.645 6.369 6.925 1.00 24.33 3 ILE A CA 11
ATOM 13954 C C . ILE A 1 6 ? -2.326 7.169 7.086 1.00 2.11 3 ILE A C 11
ATOM 13955 O O . ILE A 1 6 ? -1.518 7.276 6.159 1.00 2.52 3 ILE A O 11
ATOM 13971 N N . ARG A 1 7 ? -2.165 7.801 8.271 1.00 71.33 4 ARG A N 11
ATOM 13972 C CA . ARG A 1 7 ? -0.885 8.370 8.667 1.00 43.41 4 ARG A CA 11
ATOM 13973 C C . ARG A 1 7 ? -0.456 7.792 10.022 1.00 15.20 4 ARG A C 11
ATOM 13974 O O . ARG A 1 7 ? -1.328 7.391 10.803 1.00 12.25 4 ARG A O 11
ATOM 13995 N N . GLU A 1 8 ? 0.879 7.727 10.278 1.00 31.01 5 GLU A N 11
ATOM 13996 C CA . GLU A 1 8 ? 1.440 7.279 11.583 1.00 55.34 5 GLU A CA 11
ATOM 13997 C C . GLU A 1 8 ? 1.116 5.799 11.854 1.00 14.01 5 GLU A C 11
ATOM 13998 O O . GLU A 1 8 ? 0.715 5.424 12.965 1.00 74.44 5 GLU A O 11
ATOM 14010 N N . SER A 1 9 ? 1.321 4.957 10.840 1.00 44.54 6 SER A N 11
ATOM 14011 C CA . SER A 1 9 ? 1.005 3.536 10.961 1.00 24.12 6 SER A CA 11
ATOM 14012 C C . SER A 1 9 ? 1.872 2.716 9.977 1.00 73.42 6 SER A C 11
ATOM 1401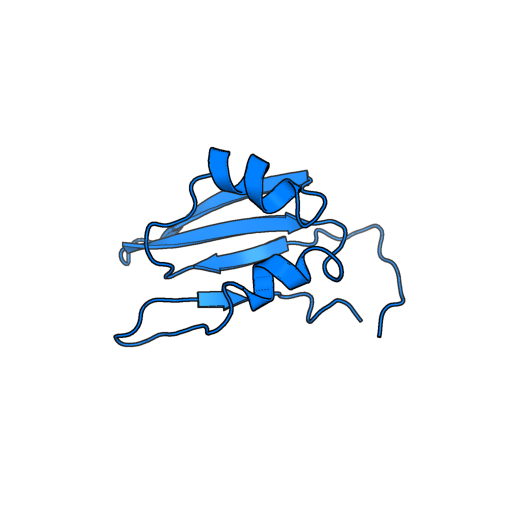3 O O . SER A 1 9 ? 2.446 3.281 9.041 1.00 42.24 6 SER A O 11
ATOM 14021 N N . VAL A 1 10 ? 1.945 1.387 10.176 1.00 65.03 7 VAL A N 11
ATOM 14022 C CA . VAL A 1 10 ? 2.789 0.511 9.339 1.00 1.21 7 VAL A CA 11
ATOM 14023 C C . VAL A 1 10 ? 1.903 -0.449 8.534 1.00 1.53 7 VAL A C 11
ATOM 14024 O O . VAL A 1 10 ? 1.009 -1.080 9.086 1.00 74.23 7 VAL A O 11
ATOM 14037 N N . SER A 1 11 ? 2.087 -0.482 7.210 1.00 63.23 8 SER A N 11
ATOM 14038 C CA . SER A 1 11 ? 1.262 -1.348 6.347 1.00 51.21 8 SER A CA 11
ATOM 14039 C C . SER A 1 11 ? 1.824 -2.779 6.272 1.00 42.45 8 SER A C 11
ATOM 14040 O O . SER A 1 11 ? 2.964 -2.983 5.851 1.00 54.32 8 SER A O 11
ATOM 14048 N N . ARG A 1 12 ? 0.986 -3.768 6.616 1.00 12.13 9 ARG A N 11
ATOM 14049 C CA . ARG A 1 12 ? 1.463 -5.184 6.684 1.00 13.45 9 ARG A CA 11
ATOM 14050 C C . ARG A 1 12 ? 0.431 -6.203 6.157 1.00 75.51 9 ARG A C 11
ATOM 14051 O O . ARG A 1 12 ? -0.750 -5.932 6.238 1.00 70.32 9 ARG A O 11
ATOM 14072 N N . ILE A 1 13 ? 0.873 -7.406 5.672 1.00 22.03 10 ILE A N 11
ATOM 14073 C CA . ILE A 1 13 ? -0.054 -8.423 5.139 1.00 21.33 10 ILE A CA 11
ATOM 14074 C C . ILE A 1 13 ? 0.034 -9.670 6.025 1.00 53.13 10 ILE A C 11
ATOM 14075 O O . ILE A 1 13 ? 1.150 -10.008 6.503 1.00 42.21 10 ILE A O 11
ATOM 14091 N N . TYR A 1 14 ? -1.157 -10.306 6.247 1.00 35.33 11 TYR A N 11
ATOM 14092 C CA . TYR A 1 14 ? -1.274 -11.518 7.086 1.00 55.24 11 TYR A CA 11
ATOM 14093 C C . TYR A 1 14 ? -1.361 -12.797 6.187 1.00 62.02 11 TYR A C 11
ATOM 14094 O O . TYR A 1 14 ? -2.317 -12.907 5.382 1.00 74.32 11 TYR A O 11
ATOM 14112 N N . VAL A 1 15 ? -0.386 -13.762 6.274 1.00 21.53 12 VAL A N 11
ATOM 14113 C CA . VAL A 1 15 ? -0.484 -14.989 5.467 1.00 34.13 12 VAL A CA 11
ATOM 14114 C C . VAL A 1 15 ? -0.386 -16.226 6.380 1.00 73.12 12 VAL A C 11
ATOM 14115 O O . VAL A 1 15 ? 0.686 -16.554 6.850 1.00 33.20 12 VAL A O 11
ATOM 14128 N N . GLY A 1 16 ? -1.504 -16.920 6.616 1.00 22.34 13 GLY A N 11
ATOM 14129 C CA . GLY A 1 16 ? -1.448 -18.172 7.373 1.00 54.43 13 GLY A CA 11
ATOM 14130 C C . GLY A 1 16 ? -1.730 -19.387 6.485 1.00 1.14 13 GLY A C 11
ATOM 14131 O O . GLY A 1 16 ? -1.893 -19.210 5.285 1.00 44.30 13 GLY A O 11
ATOM 14135 N N . ASN A 1 17 ? -1.748 -20.619 7.079 1.00 12.32 14 ASN A N 11
ATOM 14136 C CA . ASN A 1 17 ? -2.169 -21.893 6.389 1.00 42.42 14 ASN A CA 11
ATOM 14137 C C . ASN A 1 17 ? -1.509 -22.189 5.005 1.00 53.25 14 ASN A C 11
ATOM 14138 O O . ASN A 1 17 ? -2.069 -22.946 4.209 1.00 1.13 14 ASN A O 11
ATOM 14149 N N . LEU A 1 18 ? -0.328 -21.633 4.748 1.00 30.45 15 LEU A N 11
ATOM 14150 C CA . LEU A 1 18 ? 0.394 -21.826 3.498 1.00 50.40 15 LEU A CA 11
ATOM 14151 C C . LEU A 1 18 ? 1.317 -23.062 3.577 1.00 15.23 15 LEU A C 11
ATOM 14152 O O . LEU A 1 18 ? 2.141 -23.175 4.490 1.00 35.14 15 LEU A O 11
ATOM 14168 N N . PRO A 1 19 ? 1.165 -24.036 2.647 1.00 55.43 16 PRO A N 11
ATOM 14169 C CA . PRO A 1 19 ? 2.074 -25.187 2.589 1.00 42.43 16 PRO A CA 11
ATOM 14170 C C . PRO A 1 19 ? 3.375 -24.891 1.783 1.00 45.43 16 PRO A C 11
ATOM 14171 O O . PRO A 1 19 ? 3.260 -24.451 0.630 1.00 0.23 16 PRO A O 11
ATOM 14182 N N . SER A 1 20 ? 4.585 -25.146 2.408 1.00 55.53 17 SER A N 11
ATOM 14183 C CA . SER A 1 20 ? 5.940 -25.035 1.774 1.00 14.24 17 SER A CA 11
ATOM 14184 C C . SER A 1 20 ? 6.055 -23.924 0.722 1.00 12.25 17 SER A C 11
ATOM 14185 O O . SER A 1 20 ? 6.330 -24.178 -0.456 1.00 44.12 17 SER A O 11
ATOM 14193 N N . HIS A 1 21 ? 5.828 -22.698 1.158 1.00 34.12 18 HIS A N 11
ATOM 14194 C CA . HIS A 1 21 ? 5.656 -21.597 0.240 1.00 45.21 18 HIS A CA 11
ATOM 14195 C C . HIS A 1 21 ? 6.876 -20.662 0.318 1.00 50.13 18 HIS A C 11
ATOM 14196 O O . HIS A 1 21 ? 8.006 -21.143 0.235 1.00 44.23 18 HIS A O 11
ATOM 14211 N N . VAL A 1 22 ? 6.665 -19.359 0.508 1.00 53.21 19 VAL A N 11
ATOM 14212 C CA . VAL A 1 22 ? 7.769 -18.408 0.475 1.00 55.15 19 VAL A CA 11
ATOM 14213 C C . VAL A 1 22 ? 8.498 -18.345 1.863 1.00 45.45 19 VAL A C 11
ATOM 14214 O O . VAL A 1 22 ? 7.851 -18.091 2.885 1.00 70.35 19 VAL A O 11
ATOM 14227 N N . SER A 1 23 ? 9.835 -18.636 1.906 1.00 25.40 20 SER A N 11
ATOM 14228 C CA . SER A 1 23 ? 10.628 -18.529 3.149 1.00 62.11 20 SER A CA 11
ATOM 14229 C C . SER A 1 23 ? 11.035 -17.040 3.369 1.00 42.33 20 SER A C 11
ATOM 14230 O O . SER A 1 23 ? 10.904 -16.272 2.426 1.00 42.35 20 SER A O 11
ATOM 14238 N N . SER A 1 24 ? 11.519 -16.621 4.594 1.00 53.52 21 SER A N 11
ATOM 14239 C CA . SER A 1 24 ? 11.786 -15.199 4.916 1.00 63.24 21 SER A CA 11
ATOM 14240 C C . SER A 1 24 ? 12.592 -14.403 3.862 1.00 43.41 21 SER A C 11
ATOM 14241 O O . SER A 1 24 ? 12.201 -13.268 3.516 1.00 22.41 21 SER A O 11
ATOM 14249 N N . ARG A 1 25 ? 13.698 -14.977 3.364 1.00 35.21 22 ARG A N 11
ATOM 14250 C CA . ARG A 1 25 ? 14.500 -14.296 2.321 1.00 51.55 22 ARG A CA 11
ATOM 14251 C C . ARG A 1 25 ? 13.748 -14.085 0.951 1.00 65.55 22 ARG A C 11
ATOM 14252 O O . ARG A 1 25 ? 13.886 -13.006 0.344 1.00 22.24 22 ARG A O 11
ATOM 14273 N N . ASP A 1 26 ? 12.977 -15.081 0.437 1.00 33.24 23 ASP A N 11
ATOM 14274 C CA . ASP A 1 26 ? 12.145 -14.849 -0.754 1.00 23.22 23 ASP A CA 11
ATOM 14275 C C . ASP A 1 26 ? 10.969 -13.850 -0.492 1.00 32.53 23 ASP A C 11
ATOM 14276 O O . ASP A 1 26 ? 10.618 -13.103 -1.437 1.00 1.41 23 ASP A O 11
ATOM 14285 N N . VAL A 1 27 ? 10.428 -13.715 0.799 1.00 63.13 24 VAL A N 11
ATOM 14286 C CA . VAL A 1 27 ? 9.393 -12.706 1.058 1.00 64.34 24 VAL A CA 11
ATOM 14287 C C . VAL A 1 27 ? 10.062 -11.324 1.001 1.00 10.23 24 VAL A C 11
ATOM 14288 O O . VAL A 1 27 ? 9.496 -10.377 0.450 1.00 24.15 24 VAL A O 11
ATOM 14301 N N . GLU A 1 28 ? 11.302 -11.235 1.537 1.00 71.11 25 GLU A N 11
ATOM 14302 C CA . GLU A 1 28 ? 12.052 -9.995 1.541 1.00 63.11 25 GLU A CA 11
ATOM 14303 C C . GLU A 1 28 ? 12.434 -9.535 0.106 1.00 4.41 25 GLU A C 11
ATOM 14304 O O . GLU A 1 28 ? 12.023 -8.450 -0.256 1.00 24.14 25 GLU A O 11
ATOM 14316 N N . ASN A 1 29 ? 13.147 -10.333 -0.736 1.00 72.32 26 ASN A N 11
ATOM 14317 C CA . ASN A 1 29 ? 13.436 -9.892 -2.117 1.00 1.11 26 ASN A CA 11
ATOM 14318 C C . ASN A 1 29 ? 12.191 -9.753 -3.057 1.00 35.22 26 ASN A C 11
ATOM 14319 O O . ASN A 1 29 ? 11.954 -8.606 -3.618 1.00 33.22 26 ASN A O 11
ATOM 14330 N N . GLU A 1 30 ? 11.355 -10.849 -3.209 1.00 53.25 27 GLU A N 11
ATOM 14331 C CA . GLU A 1 30 ? 10.172 -10.761 -4.091 1.00 20.32 27 GLU A CA 11
ATOM 14332 C C . GLU A 1 30 ? 9.198 -9.663 -3.644 1.00 41.01 27 GLU A C 11
ATOM 14333 O O . GLU A 1 30 ? 8.695 -8.942 -4.512 1.00 33.02 27 GLU A O 11
ATOM 14345 N N . PHE A 1 31 ? 8.982 -9.441 -2.324 1.00 72.22 28 PHE A N 11
ATOM 14346 C CA . PHE A 1 31 ? 8.086 -8.373 -1.970 1.00 5.41 28 PHE A CA 11
ATOM 14347 C C . PHE A 1 31 ? 8.752 -6.968 -1.934 1.00 40.51 28 PHE A C 11
ATOM 14348 O O . PHE A 1 31 ? 7.997 -6.020 -2.049 1.00 22.24 28 PHE A O 11
ATOM 14365 N N . ARG A 1 32 ? 10.139 -6.788 -1.775 1.00 22.31 29 ARG A N 11
ATOM 14366 C CA . ARG A 1 32 ? 10.748 -5.408 -1.989 1.00 62.33 29 ARG A CA 11
ATOM 14367 C C . ARG A 1 32 ? 10.510 -4.976 -3.429 1.00 44.11 29 ARG A C 11
ATOM 14368 O O . ARG A 1 32 ? 10.396 -3.764 -3.655 1.00 71.34 29 ARG A O 11
ATOM 14389 N N . LYS A 1 33 ? 10.552 -5.920 -4.435 1.00 34.35 30 LYS A N 11
ATOM 14390 C CA . LYS A 1 33 ? 10.148 -5.464 -5.816 1.00 64.32 30 LYS A CA 11
ATOM 14391 C C . LYS A 1 33 ? 8.719 -4.918 -5.849 1.00 21.33 30 LYS A C 11
ATOM 14392 O O . LYS A 1 33 ? 8.488 -3.842 -6.415 1.00 42.32 30 LYS A O 11
ATOM 14411 N N . TYR A 1 34 ? 7.791 -5.625 -5.230 1.00 30.01 31 TYR A N 11
ATOM 14412 C CA . TYR A 1 34 ? 6.386 -5.322 -5.388 1.00 64.22 31 TYR A CA 11
ATOM 14413 C C . TYR A 1 34 ? 5.969 -4.011 -4.665 1.00 75.01 31 TYR A C 11
ATOM 14414 O O . TYR A 1 34 ? 5.228 -3.222 -5.237 1.00 2.23 31 TYR A O 11
ATOM 14432 N N . GLY A 1 35 ? 6.486 -3.760 -3.458 1.00 60.11 32 GLY A N 11
ATOM 14433 C CA . GLY A 1 35 ? 6.578 -2.398 -2.925 1.00 41.33 32 GLY A CA 11
ATOM 14434 C C . GLY A 1 35 ? 7.758 -2.330 -1.971 1.00 31.34 32 GLY A C 11
ATOM 14435 O O . GLY A 1 35 ? 8.193 -3.380 -1.547 1.00 71.31 32 GLY A O 11
ATOM 14439 N N . ASN A 1 36 ? 8.278 -1.147 -1.587 1.00 34.12 33 ASN A N 11
ATOM 14440 C CA . ASN A 1 36 ? 9.556 -1.113 -0.836 1.00 11.41 33 ASN A CA 11
ATOM 14441 C C . ASN A 1 36 ? 9.373 -1.602 0.595 1.00 32.24 33 ASN A C 11
ATOM 14442 O O . ASN A 1 36 ? 8.870 -0.869 1.432 1.00 10.11 33 ASN A O 11
ATOM 14453 N N . ILE A 1 37 ? 9.762 -2.875 0.867 1.00 13.21 34 ILE A N 11
ATOM 14454 C CA . ILE A 1 37 ? 9.506 -3.457 2.194 1.00 13.05 34 ILE A CA 11
ATOM 14455 C C . ILE A 1 37 ? 10.436 -2.893 3.274 1.00 22.15 34 ILE A C 11
ATOM 14456 O O . ILE A 1 37 ? 11.606 -2.592 3.010 1.00 41.32 34 ILE A O 11
ATOM 14472 N N . LEU A 1 38 ? 9.885 -2.700 4.477 1.00 10.50 35 LEU A N 11
ATOM 14473 C CA . LEU A 1 38 ? 10.701 -2.273 5.629 1.00 45.15 35 LEU A CA 11
ATOM 14474 C C . LEU A 1 38 ? 11.121 -3.472 6.526 1.00 3.55 35 LEU A C 11
ATOM 14475 O O . LEU A 1 38 ? 12.296 -3.573 6.889 1.00 34.24 35 LEU A O 11
ATOM 14491 N N . LYS A 1 39 ? 10.187 -4.396 6.856 1.00 11.23 36 LYS A N 11
ATOM 14492 C CA . LYS A 1 39 ? 10.534 -5.653 7.557 1.00 14.35 36 LYS A CA 11
ATOM 14493 C C . LYS A 1 39 ? 9.578 -6.802 7.124 1.00 11.31 36 LYS A C 11
ATOM 14494 O O . LYS A 1 39 ? 8.424 -6.549 6.743 1.00 60.22 36 LYS A O 11
ATOM 14513 N N . CYS A 1 40 ? 10.043 -8.067 7.196 1.00 50.02 37 CYS A N 11
ATOM 14514 C CA . CYS A 1 40 ? 9.194 -9.230 6.884 1.00 15.51 37 CYS A CA 11
ATOM 14515 C C . CYS A 1 40 ? 9.487 -10.282 7.940 1.00 72.52 37 CYS A C 11
ATOM 14516 O O . CYS A 1 40 ? 10.564 -10.878 7.928 1.00 13.41 37 CYS A O 11
ATOM 14524 N N . ASP A 1 41 ? 8.561 -10.505 8.863 1.00 52.04 38 ASP A N 11
ATOM 14525 C CA . ASP A 1 41 ? 8.872 -11.462 9.972 1.00 14.42 38 ASP A CA 11
ATOM 14526 C C . ASP A 1 41 ? 7.951 -12.691 9.923 1.00 63.41 38 ASP A C 11
ATOM 14527 O O . ASP A 1 41 ? 6.784 -12.573 9.576 1.00 1.23 38 ASP A O 11
ATOM 14536 N N . VAL A 1 42 ? 8.489 -13.869 10.257 1.00 33.40 39 VAL A N 11
ATOM 14537 C CA . VAL A 1 42 ? 7.748 -15.126 10.120 1.00 32.13 39 VAL A CA 11
ATOM 14538 C C . VAL A 1 42 ? 7.689 -15.864 11.480 1.00 24.00 39 VAL A C 11
ATOM 14539 O O . VAL A 1 42 ? 8.710 -16.292 12.020 1.00 11.33 39 VAL A O 11
ATOM 14552 N N . LYS A 1 43 ? 6.475 -15.963 12.038 1.00 55.34 40 LYS A N 11
ATOM 14553 C CA . LYS A 1 43 ? 6.239 -16.495 13.386 1.00 25.20 40 LYS A CA 11
ATOM 14554 C C . LYS A 1 43 ? 5.373 -17.793 13.303 1.00 40.35 40 LYS A C 11
ATOM 14555 O O . LYS A 1 43 ? 4.520 -17.862 12.419 1.00 1.02 40 LYS A O 11
ATOM 14574 N N . LYS A 1 44 ? 5.547 -18.828 14.185 1.00 45.21 41 LYS A N 11
ATOM 14575 C CA . LYS A 1 44 ? 4.850 -20.121 13.937 1.00 52.42 41 LYS A CA 11
ATOM 14576 C C . LYS A 1 44 ? 4.040 -20.508 15.214 1.00 25.25 41 LYS A C 11
ATOM 14577 O O . LYS A 1 44 ? 4.465 -20.140 16.315 1.00 51.34 41 LYS A O 11
ATOM 14596 N N . THR A 1 45 ? 2.854 -21.170 15.103 1.00 21.31 42 THR A N 11
ATOM 14597 C CA . THR A 1 45 ? 2.155 -21.620 16.311 1.00 5.21 42 THR A CA 11
ATOM 14598 C C . THR A 1 45 ? 2.413 -23.127 16.587 1.00 42.33 42 THR A C 11
ATOM 14599 O O . THR A 1 45 ? 2.937 -23.835 15.718 1.00 75.23 42 THR A O 11
ATOM 14610 N N . VAL A 1 46 ? 2.043 -23.599 17.807 1.00 4.33 43 VAL A N 11
ATOM 14611 C CA . VAL A 1 46 ? 2.205 -25.007 18.230 1.00 23.11 43 VAL A CA 11
ATOM 14612 C C . VAL A 1 46 ? 1.338 -26.062 17.469 1.00 40.44 43 VAL A C 11
ATOM 14613 O O . VAL A 1 46 ? 1.511 -27.262 17.696 1.00 12.31 43 VAL A O 11
ATOM 14626 N N . SER A 1 47 ? 0.425 -25.645 16.563 1.00 64.14 44 SER A N 11
ATOM 14627 C CA . SER A 1 47 ? -0.534 -26.580 15.937 1.00 24.11 44 SER A CA 11
ATOM 14628 C C . SER A 1 47 ? -0.032 -26.999 14.538 1.00 60.33 44 SER A C 11
ATOM 14629 O O . SER A 1 47 ? -0.731 -27.705 13.806 1.00 42.33 44 SER A O 11
ATOM 14637 N N . GLY A 1 48 ? 1.184 -26.553 14.174 1.00 31.13 45 GLY A N 11
ATOM 14638 C CA . GLY A 1 48 ? 1.735 -26.814 12.837 1.00 62.22 45 GLY A CA 11
ATOM 14639 C C . GLY A 1 48 ? 1.297 -25.822 11.740 1.00 25.33 45 GLY A C 11
ATOM 14640 O O . GLY A 1 48 ? 1.809 -25.890 10.620 1.00 44.12 45 GLY A O 11
ATOM 14644 N N . ALA A 1 49 ? 0.361 -24.907 12.046 1.00 63.21 46 ALA A N 11
ATOM 14645 C CA . ALA A 1 49 ? 0.023 -23.803 11.125 1.00 24.40 46 ALA A CA 11
ATOM 14646 C C . ALA A 1 49 ? 1.078 -22.671 11.273 1.00 71.24 46 ALA A C 11
ATOM 14647 O O . ALA A 1 49 ? 1.403 -22.260 12.393 1.00 73.31 46 ALA A O 11
ATOM 14654 N N . ALA A 1 50 ? 1.617 -22.174 10.145 1.00 34.21 47 ALA A N 11
ATOM 14655 C CA . ALA A 1 50 ? 2.759 -21.227 10.162 1.00 52.24 47 ALA A CA 11
ATOM 14656 C C . ALA A 1 50 ? 2.325 -19.898 9.534 1.00 22.34 47 ALA A C 11
ATOM 14657 O O . ALA A 1 50 ? 1.466 -19.917 8.643 1.00 22.24 47 ALA A O 11
ATOM 14664 N N . PHE A 1 51 ? 2.867 -18.729 9.989 1.00 23.45 48 PHE A N 11
ATOM 14665 C CA . PHE A 1 51 ? 2.358 -17.441 9.489 1.00 61.42 48 PHE A CA 11
ATOM 14666 C C . PHE A 1 51 ? 3.497 -16.531 9.008 1.00 0.21 48 PHE A C 11
ATOM 14667 O O . PHE A 1 51 ? 4.618 -16.615 9.514 1.00 70.24 48 PHE A O 11
ATOM 14684 N N . ALA A 1 52 ? 3.193 -15.647 8.037 1.00 1.01 49 ALA A N 11
ATOM 14685 C CA . ALA A 1 52 ? 4.162 -14.657 7.562 1.00 75.44 49 ALA A CA 11
ATOM 14686 C C . ALA A 1 52 ? 3.538 -13.277 7.441 1.00 60.25 49 ALA A C 11
ATOM 14687 O O . ALA A 1 52 ? 2.366 -13.118 7.071 1.00 34.35 49 ALA A O 11
ATOM 14694 N N . PHE A 1 53 ? 4.361 -12.282 7.761 1.00 33.12 50 PHE A N 11
ATOM 14695 C CA . PHE A 1 53 ? 3.909 -10.967 8.137 1.00 32.12 50 PHE A CA 11
ATOM 14696 C C . PHE A 1 53 ? 4.737 -9.996 7.305 1.00 43.12 50 PHE A C 11
ATOM 14697 O O . PHE A 1 53 ? 5.978 -9.891 7.525 1.00 71.25 50 PHE A O 11
ATOM 14714 N N . ILE A 1 54 ? 4.078 -9.254 6.395 1.00 42.32 51 ILE A N 11
ATOM 14715 C CA . ILE A 1 54 ? 4.856 -8.528 5.339 1.00 74.21 51 ILE A CA 11
ATOM 14716 C C . ILE A 1 54 ? 4.601 -7.046 5.448 1.00 10.02 51 ILE A C 11
ATOM 14717 O O . ILE A 1 54 ? 3.558 -6.567 5.024 1.00 13.41 51 ILE A O 11
ATOM 14733 N N . GLU A 1 55 ? 5.597 -6.317 5.924 1.00 2.12 52 GLU A N 11
ATOM 14734 C CA . GLU A 1 55 ? 5.385 -4.925 6.292 1.00 1.20 52 GLU A CA 11
ATOM 14735 C C . GLU A 1 55 ? 6.179 -3.982 5.369 1.00 34.23 52 GLU A C 11
ATOM 14736 O O . GLU A 1 55 ? 7.405 -3.894 5.476 1.00 51.12 52 GLU A O 11
ATOM 14748 N N . PHE A 1 56 ? 5.472 -3.317 4.433 1.00 30.33 53 PHE A N 11
ATOM 14749 C CA . PHE A 1 56 ? 6.120 -2.431 3.443 1.00 74.32 53 PHE A CA 11
ATOM 14750 C C . PHE A 1 56 ? 5.748 -0.943 3.601 1.00 44.05 53 PHE A C 11
ATOM 14751 O O . PHE A 1 56 ? 4.747 -0.620 4.246 1.00 44.21 53 PHE A O 11
ATOM 14768 N N . GLU A 1 57 ? 6.585 -0.032 3.019 1.00 61.41 54 GLU A N 11
ATOM 14769 C CA . GLU A 1 57 ? 6.180 1.396 2.880 1.00 43.44 54 GLU A CA 11
ATOM 14770 C C . GLU A 1 57 ? 5.107 1.609 1.789 1.00 21.34 54 GLU A C 11
ATOM 14771 O O . GLU A 1 57 ? 4.290 2.528 1.929 1.00 41.43 54 GLU A O 11
ATOM 14783 N N . ASP A 1 58 ? 5.047 0.772 0.730 1.00 11.50 55 ASP A N 11
ATOM 14784 C CA . ASP A 1 58 ? 3.970 0.956 -0.250 1.00 51.41 55 ASP A CA 11
ATOM 14785 C C . ASP A 1 58 ? 3.029 -0.257 -0.203 1.00 42.32 55 ASP A C 11
ATOM 14786 O O . ASP A 1 58 ? 3.413 -1.363 -0.591 1.00 3.43 55 ASP A O 11
ATOM 14795 N N . ALA A 1 59 ? 1.786 -0.036 0.259 1.00 72.44 56 ALA A N 11
ATOM 14796 C CA . ALA A 1 59 ? 0.730 -1.055 0.166 1.00 42.13 56 ALA A CA 11
ATOM 14797 C C . ALA A 1 59 ? 0.089 -1.246 -1.233 1.00 3.15 56 ALA A C 11
ATOM 14798 O O . ALA A 1 59 ? -0.121 -2.393 -1.651 1.00 65.22 56 ALA A O 11
ATOM 14805 N N . ARG A 1 60 ? -0.247 -0.138 -1.942 1.00 2.45 57 ARG A N 11
ATOM 14806 C CA . ARG A 1 60 ? -1.069 -0.242 -3.191 1.00 25.33 57 ARG A CA 11
ATOM 14807 C C . ARG A 1 60 ? -0.324 -0.918 -4.381 1.00 62.13 57 ARG A C 11
ATOM 14808 O O . ARG A 1 60 ? -0.985 -1.600 -5.164 1.00 31.23 57 ARG A O 11
ATOM 14829 N N . ASP A 1 61 ? 1.013 -0.731 -4.558 1.00 4.32 58 ASP A N 11
ATOM 14830 C CA . ASP A 1 61 ? 1.710 -1.461 -5.656 1.00 24.41 58 ASP A CA 11
ATOM 14831 C C . ASP A 1 61 ? 1.996 -2.999 -5.393 1.00 34.23 58 ASP A C 11
ATOM 14832 O O . ASP A 1 61 ? 2.006 -3.774 -6.348 1.00 22.24 58 ASP A O 11
ATOM 14841 N N . ALA A 1 62 ? 2.253 -3.440 -4.124 1.00 55.32 59 ALA A N 11
ATOM 14842 C CA . ALA A 1 62 ? 2.400 -4.867 -3.734 1.00 34.24 59 ALA A CA 11
ATOM 14843 C C . ALA A 1 62 ? 1.081 -5.748 -3.902 1.00 75.44 59 ALA A C 11
ATOM 14844 O O . ALA A 1 62 ? 1.097 -7.015 -3.859 1.00 3.24 59 ALA A O 11
ATOM 14851 N N . ALA A 1 63 ? -0.070 -5.055 -3.964 1.00 54.13 60 ALA A N 11
ATOM 14852 C CA . ALA A 1 63 ? -1.393 -5.641 -4.296 1.00 33.22 60 ALA A CA 11
ATOM 14853 C C . ALA A 1 63 ? -1.413 -6.563 -5.577 1.00 35.34 60 ALA A C 11
ATOM 14854 O O . ALA A 1 63 ? -2.206 -7.529 -5.585 1.00 74.10 60 ALA A O 11
ATOM 14861 N N . ASP A 1 64 ? -0.557 -6.297 -6.633 1.00 21.45 61 ASP A N 11
ATOM 14862 C CA . ASP A 1 64 ? -0.280 -7.303 -7.721 1.00 21.41 61 ASP A CA 11
ATOM 14863 C C . ASP A 1 64 ? 0.130 -8.677 -7.141 1.00 43.10 61 ASP A C 11
ATOM 14864 O O . ASP A 1 64 ? -0.484 -9.693 -7.464 1.00 44.44 61 ASP A O 11
ATOM 14873 N N . ALA A 1 65 ? 1.132 -8.715 -6.263 1.00 73.21 62 ALA A N 11
ATOM 14874 C CA . ALA A 1 65 ? 1.504 -9.979 -5.592 1.00 34.32 62 ALA A CA 11
ATOM 14875 C C . ALA A 1 65 ? 0.455 -10.505 -4.653 1.00 42.24 62 ALA A C 11
ATOM 14876 O O . ALA A 1 65 ? 0.410 -11.722 -4.488 1.00 31.11 62 ALA A O 11
ATOM 14883 N N . ILE A 1 66 ? -0.368 -9.668 -3.979 1.00 70.42 63 ILE A N 11
ATOM 14884 C CA . ILE A 1 66 ? -1.385 -10.319 -3.135 1.00 3.14 63 ILE A CA 11
ATOM 14885 C C . ILE A 1 66 ? -2.551 -10.965 -3.938 1.00 64.22 63 ILE A C 11
ATOM 14886 O O . ILE A 1 66 ? -2.952 -12.074 -3.594 1.00 51.43 63 ILE A O 11
ATOM 14902 N N . LYS A 1 67 ? -3.098 -10.310 -4.988 1.00 63.43 64 LYS A N 11
ATOM 14903 C CA . LYS A 1 67 ? -3.967 -11.026 -5.947 1.00 52.13 64 LYS A CA 11
ATOM 14904 C C . LYS A 1 67 ? -3.264 -12.224 -6.656 1.00 70.32 64 LYS A C 11
ATOM 14905 O O . LYS A 1 67 ? -3.929 -13.146 -7.106 1.00 40.51 64 LYS A O 11
ATOM 14924 N N . GLU A 1 68 ? -1.932 -12.184 -6.812 1.00 22.25 65 GLU A N 11
ATOM 14925 C CA . GLU A 1 68 ? -1.208 -13.276 -7.433 1.00 73.13 65 GLU A CA 11
ATOM 14926 C C . GLU A 1 68 ? -1.012 -14.477 -6.474 1.00 24.14 65 GLU A C 11
ATOM 14927 O O . GLU A 1 68 ? -0.942 -15.627 -6.923 1.00 4.32 65 GLU A O 11
ATOM 14939 N N . LYS A 1 69 ? -0.936 -14.230 -5.169 1.00 53.41 66 LYS A N 11
ATOM 14940 C CA . LYS A 1 69 ? -0.915 -15.317 -4.193 1.00 2.43 66 LYS A CA 11
ATOM 14941 C C . LYS A 1 69 ? -2.346 -15.632 -3.592 1.00 54.21 66 LYS A C 11
ATOM 14942 O O . LYS A 1 69 ? -2.428 -16.387 -2.615 1.00 44.22 66 LYS A O 11
ATOM 14961 N N . ASP A 1 70 ? -3.465 -15.106 -4.184 1.00 25.32 67 ASP A N 11
ATOM 14962 C CA . ASP A 1 70 ? -4.842 -15.191 -3.571 1.00 32.11 67 ASP A CA 11
ATOM 14963 C C . ASP A 1 70 ? -5.451 -16.584 -3.727 1.00 42.55 67 ASP A C 11
ATOM 14964 O O . ASP A 1 70 ? -4.953 -17.385 -4.527 1.00 11.51 67 ASP A O 11
ATOM 14973 N N . GLY A 1 71 ? -6.516 -16.896 -2.980 1.00 74.14 68 GLY A N 11
ATOM 14974 C CA . GLY A 1 71 ? -6.751 -18.278 -2.657 1.00 44.10 68 GLY A CA 11
ATOM 14975 C C . GLY A 1 71 ? -6.826 -18.582 -1.166 1.00 4.31 68 GLY A C 11
ATOM 14976 O O . GLY A 1 71 ? -6.400 -19.675 -0.776 1.00 1.02 68 GLY A O 11
ATOM 14980 N N . CYS A 1 72 ? -7.322 -17.588 -0.325 1.00 74.03 69 CYS A N 11
ATOM 14981 C CA . CYS A 1 72 ? -7.620 -17.805 1.122 1.00 10.13 69 CYS A CA 11
ATOM 14982 C C . CYS A 1 72 ? -8.361 -19.104 1.356 1.00 42.43 69 CYS A C 11
ATOM 14983 O O . CYS A 1 72 ? -9.264 -19.449 0.587 1.00 34.23 69 CYS A O 11
ATOM 14991 N N . ASP A 1 73 ? -7.958 -19.805 2.457 1.00 51.11 70 ASP A N 11
ATOM 14992 C CA . ASP A 1 73 ? -8.394 -21.214 2.725 1.00 12.23 70 ASP A CA 11
ATOM 14993 C C . ASP A 1 73 ? -9.916 -21.305 2.799 1.00 71.43 70 ASP A C 11
ATOM 14994 O O . ASP A 1 73 ? -10.499 -20.922 3.783 1.00 10.43 70 ASP A O 11
ATOM 15003 N N . PHE A 1 74 ? -10.509 -21.757 1.670 1.00 70.42 71 PHE A N 11
ATOM 15004 C CA . PHE A 1 74 ? -11.944 -21.845 1.445 1.00 23.31 71 PHE A CA 11
ATOM 15005 C C . PHE A 1 74 ? -12.234 -22.911 0.385 1.00 12.13 71 PHE A C 11
ATOM 15006 O O . PHE A 1 74 ? -11.452 -23.040 -0.564 1.00 42.44 71 PHE A O 11
ATOM 15023 N N . GLU A 1 75 ? -13.288 -23.720 0.579 1.00 64.35 72 GLU A N 11
ATOM 15024 C CA . GLU A 1 75 ? -13.832 -24.637 -0.489 1.00 4.02 72 GLU A CA 11
ATOM 15025 C C . GLU A 1 75 ? -12.817 -25.762 -0.864 1.00 73.23 72 GLU A C 11
ATOM 15026 O O . GLU A 1 75 ? -12.554 -25.999 -2.052 1.00 20.53 72 GLU A O 11
ATOM 15038 N N . GLY A 1 76 ? -12.291 -26.491 0.133 1.00 24.44 73 GLY A N 11
ATOM 15039 C CA . GLY A 1 76 ? -11.315 -27.553 -0.142 1.00 21.23 73 GLY A CA 11
ATOM 15040 C C . GLY A 1 76 ? -9.854 -27.129 -0.388 1.00 53.32 73 GLY A C 11
ATOM 15041 O O . GLY A 1 76 ? -8.971 -27.999 -0.391 1.00 43.24 73 GLY A O 11
ATOM 15045 N N . ASN A 1 77 ? -9.563 -25.840 -0.564 1.00 11.41 74 ASN A N 11
ATOM 15046 C CA . ASN A 1 77 ? -8.168 -25.424 -0.853 1.00 51.15 74 ASN A CA 11
ATOM 15047 C C . ASN A 1 77 ? -7.654 -24.584 0.310 1.00 10.44 74 ASN A C 11
ATOM 15048 O O . ASN A 1 77 ? -8.205 -23.531 0.584 1.00 23.52 74 ASN A O 11
ATOM 15059 N N . LYS A 1 78 ? -6.585 -25.049 0.977 1.00 21.44 75 LYS A N 11
ATOM 15060 C CA . LYS A 1 78 ? -6.069 -24.334 2.165 1.00 65.13 75 LYS A CA 11
ATOM 15061 C C . LYS A 1 78 ? -4.900 -23.374 1.849 1.00 70.32 75 LYS A C 11
ATOM 15062 O O . LYS A 1 78 ? -3.795 -23.833 1.575 1.00 4.33 75 LYS A O 11
ATOM 15081 N N . LEU A 1 79 ? -5.134 -22.039 1.880 1.00 42.13 76 LEU A N 11
ATOM 15082 C CA . LEU A 1 79 ? -4.012 -21.056 1.897 1.00 74.04 76 LEU A CA 11
ATOM 15083 C C . LEU A 1 79 ? -4.556 -19.757 2.436 1.00 41.24 76 LEU A C 11
ATOM 15084 O O . LEU A 1 79 ? -5.269 -19.137 1.751 1.00 13.12 76 LEU A O 11
ATOM 15100 N N . ARG A 1 80 ? -4.242 -19.294 3.626 1.00 35.31 77 ARG A N 11
ATOM 15101 C CA . ARG A 1 80 ? -4.909 -18.070 4.079 1.00 31.51 77 ARG A CA 11
ATOM 15102 C C . ARG A 1 80 ? -4.038 -16.859 3.645 1.00 32.34 77 ARG A C 11
ATOM 15103 O O . ARG A 1 80 ? -2.976 -16.650 4.200 1.00 52.45 77 ARG A O 11
ATOM 15124 N N . VAL A 1 81 ? -4.462 -16.059 2.630 1.00 24.11 78 VAL A N 11
ATOM 15125 C CA . VAL A 1 81 ? -3.629 -14.925 2.205 1.00 21.50 78 VAL A CA 11
ATOM 15126 C C . VAL A 1 81 ? -4.496 -13.637 2.214 1.00 11.03 78 VAL A C 11
ATOM 15127 O O . VAL A 1 81 ? -5.336 -13.492 1.326 1.00 41.12 78 VAL A O 11
ATOM 15140 N N . GLU A 1 82 ? -4.262 -12.648 3.128 1.00 23.15 79 GLU A N 11
ATOM 15141 C CA . GLU A 1 82 ? -5.263 -11.592 3.324 1.00 53.22 79 GLU A CA 11
ATOM 15142 C C . GLU A 1 82 ? -4.584 -10.270 3.738 1.00 11.34 79 GLU A C 11
ATOM 15143 O O . GLU A 1 82 ? -3.657 -10.271 4.587 1.00 2.35 79 GLU A O 11
ATOM 15155 N N . VAL A 1 83 ? -4.995 -9.137 3.086 1.00 44.31 80 VAL A N 11
ATOM 15156 C CA . VAL A 1 83 ? -4.676 -7.811 3.607 1.00 43.42 80 VAL A CA 11
ATOM 15157 C C . VAL A 1 83 ? -5.522 -7.463 4.856 1.00 42.42 80 VAL A C 11
ATOM 15158 O O . VAL A 1 83 ? -6.742 -7.609 4.863 1.00 45.24 80 VAL A O 11
ATOM 15171 N N . PRO A 1 84 ? -4.855 -7.084 5.964 1.00 24.12 81 PRO A N 11
ATOM 15172 C CA . PRO A 1 84 ? -5.491 -6.412 7.094 1.00 53.30 81 PRO A CA 11
ATOM 15173 C C . PRO A 1 84 ? -5.354 -4.874 7.067 1.00 35.32 81 PRO A C 11
ATOM 15174 O O . PRO A 1 84 ? -5.555 -4.225 8.093 1.00 11.44 81 PRO A O 11
ATOM 15185 N N . PHE A 1 85 ? -5.015 -4.298 5.905 1.00 34.40 82 PHE A N 11
ATOM 15186 C CA . PHE A 1 85 ? -4.942 -2.832 5.789 1.00 50.53 82 PHE A CA 11
ATOM 15187 C C . PHE A 1 85 ? -6.006 -2.276 4.835 1.00 60.11 82 PHE A C 11
ATOM 15188 O O . PHE A 1 85 ? -6.427 -1.129 4.986 1.00 43.33 82 PHE A O 11
ATOM 15205 N N . ASN A 1 86 ? -6.428 -3.125 3.880 1.00 30.43 83 ASN A N 11
ATOM 15206 C CA . ASN A 1 86 ? -7.387 -2.771 2.801 1.00 64.01 83 ASN A CA 11
ATOM 15207 C C . ASN A 1 86 ? -6.945 -1.524 1.958 1.00 35.52 83 ASN A C 11
ATOM 15208 O O . ASN A 1 86 ? -7.490 -0.427 2.131 1.00 2.22 83 ASN A O 11
ATOM 15219 N N . ALA A 1 87 ? -5.915 -1.716 1.077 1.00 41.23 84 ALA A N 11
ATOM 15220 C CA . ALA A 1 87 ? -5.378 -0.687 0.157 1.00 20.55 84 ALA A CA 11
ATOM 15221 C C . ALA A 1 87 ? -4.547 0.403 0.890 1.00 53.53 84 ALA A C 11
ATOM 15222 O O . ALA A 1 87 ? -3.398 0.152 1.218 1.00 35.04 84 ALA A O 11
ATOM 15229 N N . ARG A 1 88 ? -5.130 1.574 1.173 1.00 61.35 85 ARG A N 11
ATOM 15230 C CA . ARG A 1 88 ? -4.391 2.715 1.814 1.00 33.04 85 ARG A CA 11
ATOM 15231 C C . ARG A 1 88 ? -5.411 3.782 2.274 1.00 2.22 85 ARG A C 11
ATOM 15232 O O . ARG A 1 88 ? -5.071 4.969 2.415 1.00 12.52 85 ARG A O 11
ATOM 15253 N N . GLU A 1 89 ? -6.654 3.306 2.552 1.00 14.03 86 GLU A N 11
ATOM 15254 C CA . GLU A 1 89 ? -7.846 4.156 2.829 1.00 60.32 86 GLU A CA 11
ATOM 15255 C C . GLU A 1 89 ? -8.009 5.270 1.781 1.00 73.42 86 GLU A C 11
ATOM 15256 O O . GLU A 1 89 ? -7.792 4.975 0.604 1.00 62.40 86 GLU A O 11
ATOM 15269 N N . GLY A 1 1 ? -12.495 -2.282 1.932 1.00 23.20 -2 GLY A N 12
ATOM 15270 C CA . GLY A 1 1 ? -12.733 -0.831 1.724 1.00 3.05 -2 GLY A CA 12
ATOM 15271 C C . GLY A 1 1 ? -11.490 -0.133 1.222 1.00 15.41 -2 GLY A C 12
ATOM 15272 O O . GLY A 1 1 ? -10.529 -0.801 0.833 1.00 35.11 -2 GLY A O 12
ATOM 15278 N N . SER A 1 2 ? -11.505 1.201 1.218 1.00 12.00 -1 SER A N 12
ATOM 15279 C CA . SER A 1 2 ? -10.340 1.986 0.820 1.00 23.20 -1 SER A CA 12
ATOM 15280 C C . SER A 1 2 ? -10.355 3.360 1.504 1.00 22.05 -1 SER A C 12
ATOM 15281 O O . SER A 1 2 ? -11.426 3.916 1.778 1.00 64.45 -1 SER A O 12
ATOM 15289 N N . HIS A 1 3 ? -9.161 3.882 1.806 1.00 65.44 0 HIS A N 12
ATOM 15290 C CA . HIS A 1 3 ? -8.996 5.214 2.408 1.00 3.11 0 HIS A CA 12
ATOM 15291 C C . HIS A 1 3 ? -7.855 5.948 1.703 1.00 24.24 0 HIS A C 12
ATOM 15292 O O . HIS A 1 3 ? -7.031 5.323 1.043 1.00 51.45 0 HIS A O 12
ATOM 15307 N N . MET A 1 4 ? -7.844 7.276 1.803 1.00 43.11 1 MET A N 12
ATOM 15308 C CA . MET A 1 4 ? -6.725 8.088 1.296 1.00 32.11 1 MET A CA 12
ATOM 15309 C C . MET A 1 4 ? -6.247 9.081 2.363 1.00 41.01 1 MET A C 12
ATOM 15310 O O . MET A 1 4 ? -5.456 9.989 2.084 1.00 72.33 1 MET A O 12
ATOM 15324 N N . VAL A 1 5 ? -6.718 8.886 3.592 1.00 33.04 2 VAL A N 12
ATOM 15325 C CA . VAL A 1 5 ? -6.377 9.753 4.721 1.00 11.12 2 VAL A CA 12
ATOM 15326 C C . VAL A 1 5 ? -5.719 8.924 5.822 1.00 72.21 2 VAL A C 12
ATOM 15327 O O . VAL A 1 5 ? -5.564 7.709 5.651 1.00 63.22 2 VAL A O 12
ATOM 15340 N N . ILE A 1 6 ? -5.365 9.597 6.942 1.00 4.41 3 ILE A N 12
ATOM 15341 C CA . ILE A 1 6 ? -4.733 8.976 8.131 1.00 62.21 3 ILE A CA 12
ATOM 15342 C C . ILE A 1 6 ? -3.275 8.582 7.832 1.00 53.25 3 ILE A C 12
ATOM 15343 O O . ILE A 1 6 ? -3.008 7.579 7.176 1.00 54.11 3 ILE A O 12
ATOM 15359 N N . ARG A 1 7 ? -2.338 9.410 8.301 1.00 22.44 4 ARG A N 12
ATOM 15360 C CA . ARG A 1 7 ? -0.919 9.196 8.006 1.00 74.30 4 ARG A CA 12
ATOM 15361 C C . ARG A 1 7 ? -0.184 8.712 9.247 1.00 14.32 4 ARG A C 12
ATOM 15362 O O . ARG A 1 7 ? 0.475 9.491 9.951 1.00 1.12 4 ARG A O 12
ATOM 15383 N N . GLU A 1 8 ? -0.371 7.423 9.526 1.00 40.13 5 GLU A N 12
ATOM 15384 C CA . GLU A 1 8 ? 0.222 6.732 10.677 1.00 62.41 5 GLU A CA 12
ATOM 15385 C C . GLU A 1 8 ? 0.053 5.215 10.491 1.00 4.55 5 GLU A C 12
ATOM 15386 O O . GLU A 1 8 ? -0.228 4.769 9.372 1.00 33.15 5 GLU A O 12
ATOM 15398 N N . SER A 1 9 ? 0.232 4.443 11.589 1.00 32.14 6 SER A N 12
ATOM 15399 C CA . SER A 1 9 ? 0.117 2.969 11.589 1.00 5.20 6 SER A CA 12
ATOM 15400 C C . SER A 1 9 ? 1.230 2.329 10.734 1.00 3.44 6 SER A C 12
ATOM 15401 O O . SER A 1 9 ? 2.282 2.941 10.519 1.00 53.04 6 SER A O 12
ATOM 15409 N N . VAL A 1 10 ? 1.026 1.086 10.295 1.00 64.51 7 VAL A N 12
ATOM 15410 C CA . VAL A 1 10 ? 1.996 0.417 9.443 1.00 31.22 7 VAL A CA 12
ATOM 15411 C C . VAL A 1 10 ? 1.299 -0.608 8.527 1.00 0.45 7 VAL A C 12
ATOM 15412 O O . VAL A 1 10 ? 0.382 -1.325 8.947 1.00 73.45 7 VAL A O 12
ATOM 15425 N N . SER A 1 11 ? 1.708 -0.616 7.260 1.00 20.42 8 SER A N 12
ATOM 15426 C CA . SER A 1 11 ? 1.198 -1.538 6.257 1.00 61.45 8 SER A CA 12
ATOM 15427 C C . SER A 1 11 ? 1.903 -2.910 6.385 1.00 42.42 8 SER A C 12
ATOM 15428 O O . SER A 1 11 ? 3.123 -2.983 6.341 1.00 41.10 8 SER A O 12
ATOM 15436 N N . ARG A 1 12 ? 1.118 -3.992 6.568 1.00 71.33 9 ARG A N 12
ATOM 15437 C CA . ARG A 1 12 ? 1.685 -5.335 6.773 1.00 22.54 9 ARG A CA 12
ATOM 15438 C C . ARG A 1 12 ? 0.865 -6.443 6.067 1.00 42.54 9 ARG A C 12
ATOM 15439 O O . ARG A 1 12 ? -0.305 -6.260 5.785 1.00 21.32 9 ARG A O 12
ATOM 15460 N N . ILE A 1 13 ? 1.481 -7.606 5.843 1.00 31.21 10 ILE A N 12
ATOM 15461 C CA . ILE A 1 13 ? 0.809 -8.772 5.248 1.00 1.44 10 ILE A CA 12
ATOM 15462 C C . ILE A 1 13 ? 0.727 -9.881 6.285 1.00 53.42 10 ILE A C 12
ATOM 15463 O O . ILE A 1 13 ? 1.700 -10.108 7.030 1.00 23.25 10 ILE A O 12
ATOM 15479 N N . TYR A 1 14 ? -0.457 -10.534 6.346 1.00 54.14 11 TYR A N 12
ATOM 15480 C CA . TYR A 1 14 ? -0.653 -11.717 7.171 1.00 55.43 11 TYR A CA 12
ATOM 15481 C C . TYR A 1 14 ? -0.843 -12.934 6.258 1.00 33.51 11 TYR A C 12
ATOM 15482 O O . TYR A 1 14 ? -1.850 -13.031 5.538 1.00 63.32 11 TYR A O 12
ATOM 15500 N N . VAL A 1 15 ? 0.109 -13.862 6.269 1.00 72.12 12 VAL A N 12
ATOM 15501 C CA . VAL A 1 15 ? -0.054 -15.088 5.488 1.00 15.05 12 VAL A CA 12
ATOM 15502 C C . VAL A 1 15 ? 0.088 -16.348 6.377 1.00 73.00 12 VAL A C 12
ATOM 15503 O O . VAL A 1 15 ? 1.159 -16.669 6.863 1.00 43.54 12 VAL A O 12
ATOM 15516 N N . GLY A 1 16 ? -1.028 -17.046 6.580 1.00 15.25 13 GLY A N 12
ATOM 15517 C CA . GLY A 1 16 ? -1.042 -18.227 7.423 1.00 53.44 13 GLY A CA 12
ATOM 15518 C C . GLY A 1 16 ? -1.421 -19.485 6.655 1.00 64.11 13 GLY A C 12
ATOM 15519 O O . GLY A 1 16 ? -2.002 -19.400 5.570 1.00 44.11 13 GLY A O 12
ATOM 15523 N N . ASN A 1 17 ? -1.049 -20.659 7.215 1.00 35.12 14 ASN A N 12
ATOM 15524 C CA . ASN A 1 17 ? -1.404 -21.994 6.662 1.00 14.43 14 ASN A CA 12
ATOM 15525 C C . ASN A 1 17 ? -0.841 -22.197 5.248 1.00 12.31 14 ASN A C 12
ATOM 15526 O O . ASN A 1 17 ? -1.394 -22.956 4.454 1.00 23.42 14 ASN A O 12
ATOM 15537 N N . LEU A 1 18 ? 0.282 -21.539 4.970 1.00 33.41 15 LEU A N 12
ATOM 15538 C CA . LEU A 1 18 ? 0.851 -21.499 3.633 1.00 61.24 15 LEU A CA 12
ATOM 15539 C C . LEU A 1 18 ? 1.734 -22.721 3.360 1.00 25.11 15 LEU A C 12
ATOM 15540 O O . LEU A 1 18 ? 2.483 -23.160 4.244 1.00 21.24 15 LEU A O 12
ATOM 15556 N N . PRO A 1 19 ? 1.617 -23.316 2.143 1.00 1.20 16 PRO A N 12
ATOM 15557 C CA . PRO A 1 19 ? 2.490 -24.425 1.724 1.00 12.33 16 PRO A CA 12
ATOM 15558 C C . PRO A 1 19 ? 3.932 -23.966 1.494 1.00 62.14 16 PRO A C 12
ATOM 15559 O O . PRO A 1 19 ? 4.172 -23.048 0.700 1.00 51.15 16 PRO A O 12
ATOM 15570 N N . SER A 1 20 ? 4.872 -24.669 2.163 1.00 4.22 17 SER A N 12
ATOM 15571 C CA . SER A 1 20 ? 6.309 -24.325 2.205 1.00 3.12 17 SER A CA 12
ATOM 15572 C C . SER A 1 20 ? 6.539 -22.861 2.629 1.00 51.30 17 SER A C 12
ATOM 15573 O O . SER A 1 20 ? 6.540 -21.949 1.787 1.00 14.45 17 SER A O 12
ATOM 15581 N N . HIS A 1 21 ? 6.721 -22.658 3.946 1.00 43.11 18 HIS A N 12
ATOM 15582 C CA . HIS A 1 21 ? 6.904 -21.311 4.517 1.00 40.12 18 HIS A CA 12
ATOM 15583 C C . HIS A 1 21 ? 8.121 -20.605 3.903 1.00 72.42 18 HIS A C 12
ATOM 15584 O O . HIS A 1 21 ? 9.202 -21.191 3.776 1.00 30.44 18 HIS A O 12
ATOM 15599 N N . VAL A 1 22 ? 7.902 -19.363 3.491 1.00 53.12 19 VAL A N 12
ATOM 15600 C CA . VAL A 1 22 ? 8.928 -18.574 2.813 1.00 22.43 19 VAL A CA 12
ATOM 15601 C C . VAL A 1 22 ? 10.026 -18.126 3.784 1.00 4.12 19 VAL A C 12
ATOM 15602 O O . VAL A 1 22 ? 9.751 -17.683 4.908 1.00 11.14 19 VAL A O 12
ATOM 15615 N N . SER A 1 23 ? 11.270 -18.306 3.347 1.00 1.33 20 SER A N 12
ATOM 15616 C CA . SER A 1 23 ? 12.450 -17.964 4.135 1.00 23.35 20 SER A CA 12
ATOM 15617 C C . SER A 1 23 ? 12.774 -16.480 3.997 1.00 63.31 20 SER A C 12
ATOM 15618 O O . SER A 1 23 ? 12.419 -15.884 3.003 1.00 54.41 20 SER A O 12
ATOM 15626 N N . SER A 1 24 ? 13.493 -15.923 4.979 1.00 12.43 21 SER A N 12
ATOM 15627 C CA . SER A 1 24 ? 13.665 -14.465 5.163 1.00 1.33 21 SER A CA 12
ATOM 15628 C C . SER A 1 24 ? 14.331 -13.728 3.977 1.00 51.23 21 SER A C 12
ATOM 15629 O O . SER A 1 24 ? 14.020 -12.566 3.738 1.00 72.14 21 SER A O 12
ATOM 15637 N N . ARG A 1 25 ? 15.232 -14.408 3.248 1.00 31.52 22 ARG A N 12
ATOM 15638 C CA . ARG A 1 25 ? 15.880 -13.847 2.044 1.00 24.25 22 ARG A CA 12
ATOM 15639 C C . ARG A 1 25 ? 14.860 -13.688 0.902 1.00 52.24 22 ARG A C 12
ATOM 15640 O O . ARG A 1 25 ? 14.779 -12.635 0.235 1.00 34.30 22 ARG A O 12
ATOM 15661 N N . ASP A 1 26 ? 14.097 -14.764 0.712 1.00 20.23 23 ASP A N 12
ATOM 15662 C CA . ASP A 1 26 ? 13.073 -14.864 -0.330 1.00 32.33 23 ASP A CA 12
ATOM 15663 C C . ASP A 1 26 ? 11.937 -13.892 -0.053 1.00 74.22 23 ASP A C 12
ATOM 15664 O O . ASP A 1 26 ? 11.448 -13.225 -0.967 1.00 5.11 23 ASP A O 12
ATOM 15673 N N . VAL A 1 27 ? 11.567 -13.784 1.235 1.00 42.01 24 VAL A N 12
ATOM 15674 C CA . VAL A 1 27 ? 10.633 -12.764 1.699 1.00 22.40 24 VAL A CA 12
ATOM 15675 C C . VAL A 1 27 ? 11.194 -11.382 1.399 1.00 21.43 24 VAL A C 12
ATOM 15676 O O . VAL A 1 27 ? 10.498 -10.565 0.822 1.00 4.33 24 VAL A O 12
ATOM 15689 N N . GLU A 1 28 ? 12.478 -11.165 1.721 1.00 72.35 25 GLU A N 12
ATOM 15690 C CA . GLU A 1 28 ? 13.088 -9.858 1.562 1.00 72.10 25 GLU A CA 12
ATOM 15691 C C . GLU A 1 28 ? 13.020 -9.384 0.104 1.00 42.31 25 GLU A C 12
ATOM 15692 O O . GLU A 1 28 ? 12.436 -8.361 -0.144 1.00 5.32 25 GLU A O 12
ATOM 15704 N N . ASN A 1 29 ? 13.507 -10.162 -0.865 1.00 62.44 26 ASN A N 12
ATOM 15705 C CA . ASN A 1 29 ? 13.488 -9.677 -2.264 1.00 14.24 26 ASN A CA 12
ATOM 15706 C C . ASN A 1 29 ? 12.127 -9.820 -2.972 1.00 21.11 26 ASN A C 12
ATOM 15707 O O . ASN A 1 29 ? 11.574 -8.826 -3.554 1.00 74.11 26 ASN A O 12
ATOM 15718 N N . GLU A 1 30 ? 11.546 -11.023 -2.892 1.00 52.11 27 GLU A N 12
ATOM 15719 C CA . GLU A 1 30 ? 10.326 -11.304 -3.638 1.00 33.31 27 GLU A CA 12
ATOM 15720 C C . GLU A 1 30 ? 9.165 -10.498 -3.061 1.00 1.11 27 GLU A C 12
ATOM 15721 O O . GLU A 1 30 ? 8.325 -10.022 -3.808 1.00 33.31 27 GLU A O 12
ATOM 15733 N N . PHE A 1 31 ? 9.146 -10.308 -1.737 1.00 73.41 28 PHE A N 12
ATOM 15734 C CA . PHE A 1 31 ? 8.161 -9.422 -1.127 1.00 62.34 28 PHE A CA 12
ATOM 15735 C C . PHE A 1 31 ? 8.589 -7.926 -1.115 1.00 4.45 28 PHE A C 12
ATOM 15736 O O . PHE A 1 31 ? 7.732 -7.077 -0.908 1.00 30.11 28 PHE A O 12
ATOM 15753 N N . ARG A 1 32 ? 9.902 -7.580 -1.289 1.00 25.22 29 ARG A N 12
ATOM 15754 C CA . ARG A 1 32 ? 10.271 -6.149 -1.562 1.00 22.03 29 ARG A CA 12
ATOM 15755 C C . ARG A 1 32 ? 9.705 -5.690 -2.907 1.00 32.24 29 ARG A C 12
ATOM 15756 O O . ARG A 1 32 ? 9.515 -4.485 -3.101 1.00 33.30 29 ARG A O 12
ATOM 15777 N N . LYS A 1 33 ? 9.468 -6.644 -3.841 1.00 40.41 30 LYS A N 12
ATOM 15778 C CA . LYS A 1 33 ? 8.690 -6.330 -5.071 1.00 60.40 30 LYS A CA 12
ATOM 15779 C C . LYS A 1 33 ? 7.292 -5.713 -4.735 1.00 12.21 30 LYS A C 12
ATOM 15780 O O . LYS A 1 33 ? 6.812 -4.853 -5.474 1.00 0.45 30 LYS A O 12
ATOM 15799 N N . TYR A 1 34 ? 6.710 -6.103 -3.596 1.00 24.34 31 TYR A N 12
ATOM 15800 C CA . TYR A 1 34 ? 5.353 -5.686 -3.190 1.00 2.31 31 TYR A CA 12
ATOM 15801 C C . TYR A 1 34 ? 5.330 -4.230 -2.700 1.00 44.21 31 TYR A C 12
ATOM 15802 O O . TYR A 1 34 ? 4.275 -3.614 -2.622 1.00 13.12 31 TYR A O 12
ATOM 15820 N N . GLY A 1 35 ? 6.488 -3.675 -2.362 1.00 53.41 32 GLY A N 12
ATOM 15821 C CA . GLY A 1 35 ? 6.527 -2.271 -2.014 1.00 64.14 32 GLY A CA 12
ATOM 15822 C C . GLY A 1 35 ? 7.455 -1.964 -0.863 1.00 64.21 32 GLY A C 12
ATOM 15823 O O . GLY A 1 35 ? 7.011 -1.409 0.133 1.00 72.01 32 GLY A O 12
ATOM 15827 N N . ASN A 1 36 ? 8.739 -2.333 -1.039 1.00 22.23 33 ASN A N 12
ATOM 15828 C CA . ASN A 1 36 ? 9.864 -2.018 -0.118 1.00 24.24 33 ASN A CA 12
ATOM 15829 C C . ASN A 1 36 ? 9.614 -2.480 1.329 1.00 32.01 33 ASN A C 12
ATOM 15830 O O . ASN A 1 36 ? 8.968 -1.798 2.141 1.00 24.24 33 ASN A O 12
ATOM 15841 N N . ILE A 1 37 ? 10.175 -3.636 1.635 1.00 50.40 34 ILE A N 12
ATOM 15842 C CA . ILE A 1 37 ? 10.007 -4.276 2.937 1.00 61.02 34 ILE A CA 12
ATOM 15843 C C . ILE A 1 37 ? 10.902 -3.613 3.996 1.00 21.50 34 ILE A C 12
ATOM 15844 O O . ILE A 1 37 ? 12.114 -3.457 3.815 1.00 52.40 34 ILE A O 12
ATOM 15860 N N . LEU A 1 38 ? 10.259 -3.168 5.075 1.00 65.33 35 LEU A N 12
ATOM 15861 C CA . LEU A 1 38 ? 10.971 -2.595 6.211 1.00 1.25 35 LEU A CA 12
ATOM 15862 C C . LEU A 1 38 ? 11.321 -3.697 7.210 1.00 54.43 35 LEU A C 12
ATOM 15863 O O . LEU A 1 38 ? 12.435 -3.740 7.740 1.00 14.15 35 LEU A O 12
ATOM 15879 N N . LYS A 1 39 ? 10.357 -4.595 7.450 1.00 50.02 36 LYS A N 12
ATOM 15880 C CA . LYS A 1 39 ? 10.521 -5.679 8.417 1.00 41.12 36 LYS A CA 12
ATOM 15881 C C . LYS A 1 39 ? 9.811 -6.954 7.930 1.00 30.35 36 LYS A C 12
ATOM 15882 O O . LYS A 1 39 ? 8.734 -6.883 7.345 1.00 51.24 36 LYS A O 12
ATOM 15901 N N . CYS A 1 40 ? 10.460 -8.103 8.134 1.00 10.14 37 CYS A N 12
ATOM 15902 C CA . CYS A 1 40 ? 9.846 -9.406 7.878 1.00 63.23 37 CYS A CA 12
ATOM 15903 C C . CYS A 1 40 ? 10.021 -10.315 9.095 1.00 2.23 37 CYS A C 12
ATOM 15904 O O . CYS A 1 40 ? 11.140 -10.522 9.576 1.00 41.12 37 CYS A O 12
ATOM 15912 N N . ASP A 1 41 ? 8.905 -10.814 9.631 1.00 53.05 38 ASP A N 12
ATOM 15913 C CA . ASP A 1 41 ? 8.962 -11.729 10.769 1.00 55.33 38 ASP A CA 12
ATOM 15914 C C . ASP A 1 41 ? 8.105 -12.968 10.495 1.00 44.55 38 ASP A C 12
ATOM 15915 O O . ASP A 1 41 ? 6.942 -12.851 10.138 1.00 34.12 38 ASP A O 12
ATOM 15924 N N . VAL A 1 42 ? 8.682 -14.153 10.662 1.00 43.02 39 VAL A N 12
ATOM 15925 C CA . VAL A 1 42 ? 7.958 -15.406 10.420 1.00 74.52 39 VAL A CA 12
ATOM 15926 C C . VAL A 1 42 ? 7.692 -16.125 11.756 1.00 63.42 39 VAL A C 12
ATOM 15927 O O . VAL A 1 42 ? 8.624 -16.518 12.461 1.00 3.30 39 VAL A O 12
ATOM 15940 N N . LYS A 1 43 ? 6.406 -16.283 12.094 1.00 33.32 40 LYS A N 12
ATOM 15941 C CA . LYS A 1 43 ? 5.989 -16.904 13.359 1.00 54.23 40 LYS A CA 12
ATOM 15942 C C . LYS A 1 43 ? 5.396 -18.296 13.111 1.00 64.12 40 LYS A C 12
ATOM 15943 O O . LYS A 1 43 ? 4.960 -18.603 12.011 1.00 54.01 40 LYS A O 12
ATOM 15962 N N . LYS A 1 44 ? 5.402 -19.146 14.135 1.00 63.15 41 LYS A N 12
ATOM 15963 C CA . LYS A 1 44 ? 4.735 -20.445 14.049 1.00 0.32 41 LYS A CA 12
ATOM 15964 C C . LYS A 1 44 ? 3.841 -20.670 15.277 1.00 64.10 41 LYS A C 12
ATOM 15965 O O . LYS A 1 44 ? 4.127 -20.157 16.361 1.00 53.31 41 LYS A O 12
ATOM 15984 N N . THR A 1 45 ? 2.738 -21.388 15.093 1.00 71.22 42 THR A N 12
ATOM 15985 C CA . THR A 1 45 ? 1.916 -21.813 16.219 1.00 42.10 42 THR A CA 12
ATOM 15986 C C . THR A 1 45 ? 2.206 -23.286 16.549 1.00 62.23 42 THR A C 12
ATOM 15987 O O . THR A 1 45 ? 2.813 -24.006 15.745 1.00 4.42 42 THR A O 12
ATOM 15998 N N . VAL A 1 46 ? 1.761 -23.721 17.733 1.00 41.20 43 VAL A N 12
ATOM 15999 C CA . VAL A 1 46 ? 1.926 -25.103 18.212 1.00 14.51 43 VAL A CA 12
ATOM 16000 C C . VAL A 1 46 ? 0.954 -26.059 17.478 1.00 64.04 43 VAL A C 12
ATOM 16001 O O . VAL A 1 46 ? 1.140 -27.279 17.463 1.00 50.13 43 VAL A O 12
ATOM 16014 N N . SER A 1 47 ? -0.051 -25.474 16.808 1.00 53.03 44 SER A N 12
ATOM 16015 C CA . SER A 1 47 ? -1.056 -26.230 16.053 1.00 74.03 44 SER A CA 12
ATOM 16016 C C . SER A 1 47 ? -0.494 -26.761 14.716 1.00 44.45 44 SER A C 12
ATOM 16017 O O . SER A 1 47 ? -1.143 -27.562 14.041 1.00 62.13 44 SER A O 12
ATOM 16025 N N . GLY A 1 48 ? 0.712 -26.306 14.341 1.00 61.34 45 GLY A N 12
ATOM 16026 C CA . GLY A 1 48 ? 1.376 -26.806 13.149 1.00 44.22 45 GLY A CA 12
ATOM 16027 C C . GLY A 1 48 ? 1.311 -25.852 11.968 1.00 14.15 45 GLY A C 12
ATOM 16028 O O . GLY A 1 48 ? 1.892 -26.125 10.918 1.00 44.20 45 GLY A O 12
ATOM 16032 N N . ALA A 1 49 ? 0.594 -24.743 12.138 1.00 20.24 46 ALA A N 12
ATOM 16033 C CA . ALA A 1 49 ? 0.470 -23.734 11.087 1.00 21.43 46 ALA A CA 12
ATOM 16034 C C . ALA A 1 49 ? 1.578 -22.692 11.184 1.00 14.41 46 ALA A C 12
ATOM 16035 O O . ALA A 1 49 ? 1.986 -22.297 12.277 1.00 50.31 46 ALA A O 12
ATOM 16042 N N . ALA A 1 50 ? 2.069 -22.270 10.030 1.00 44.14 47 ALA A N 12
ATOM 16043 C CA . ALA A 1 50 ? 3.077 -21.230 9.946 1.00 61.41 47 ALA A CA 12
ATOM 16044 C C . ALA A 1 50 ? 2.451 -19.936 9.445 1.00 52.34 47 ALA A C 12
ATOM 16045 O O . ALA A 1 50 ? 1.473 -19.969 8.704 1.00 33.13 47 ALA A O 12
ATOM 16052 N N . PHE A 1 51 ? 3.000 -18.805 9.877 1.00 14.31 48 PHE A N 12
ATOM 16053 C CA . PHE A 1 51 ? 2.514 -17.492 9.455 1.00 43.24 48 PHE A CA 12
ATOM 16054 C C . PHE A 1 51 ? 3.699 -16.597 9.141 1.00 61.41 48 PHE A C 12
ATOM 16055 O O . PHE A 1 51 ? 4.773 -16.768 9.701 1.00 22.20 48 PHE A O 12
ATOM 16072 N N . ALA A 1 52 ? 3.503 -15.654 8.238 1.00 51.23 49 ALA A N 12
ATOM 16073 C CA . ALA A 1 52 ? 4.472 -14.604 8.025 1.00 11.42 49 ALA A CA 12
ATOM 16074 C C . ALA A 1 52 ? 3.783 -13.250 8.115 1.00 24.22 49 ALA A C 12
ATOM 16075 O O . ALA A 1 52 ? 2.642 -13.072 7.643 1.00 14.35 49 ALA A O 12
ATOM 16082 N N . PHE A 1 53 ? 4.488 -12.330 8.753 1.00 72.11 50 PHE A N 12
ATOM 16083 C CA . PHE A 1 53 ? 4.021 -10.986 9.031 1.00 4.33 50 PHE A CA 12
ATOM 16084 C C . PHE A 1 53 ? 5.003 -10.031 8.355 1.00 54.53 50 PHE A C 12
ATOM 16085 O O . PHE A 1 53 ? 6.197 -10.023 8.702 1.00 61.52 50 PHE A O 12
ATOM 16102 N N . ILE A 1 54 ? 4.533 -9.268 7.357 1.00 32.43 51 ILE A N 12
ATOM 16103 C CA . ILE A 1 54 ? 5.492 -8.562 6.469 1.00 74.05 51 ILE A CA 12
ATOM 16104 C C . ILE A 1 54 ? 5.135 -7.089 6.218 1.00 52.51 51 ILE A C 12
ATOM 16105 O O . ILE A 1 54 ? 4.193 -6.788 5.490 1.00 1.42 51 ILE A O 12
ATOM 16121 N N . GLU A 1 55 ? 5.964 -6.188 6.741 1.00 32.23 52 GLU A N 12
ATOM 16122 C CA . GLU A 1 55 ? 5.688 -4.741 6.719 1.00 12.41 52 GLU A CA 12
ATOM 16123 C C . GLU A 1 55 ? 6.264 -4.051 5.474 1.00 42.23 52 GLU A C 12
ATOM 16124 O O . GLU A 1 55 ? 7.476 -4.026 5.279 1.00 70.40 52 GLU A O 12
ATOM 16136 N N . PHE A 1 56 ? 5.364 -3.529 4.620 1.00 51.44 53 PHE A N 12
ATOM 16137 C CA . PHE A 1 56 ? 5.752 -2.763 3.410 1.00 1.50 53 PHE A CA 12
ATOM 16138 C C . PHE A 1 56 ? 5.399 -1.289 3.569 1.00 51.02 53 PHE A C 12
ATOM 16139 O O . PHE A 1 56 ? 4.617 -0.935 4.449 1.00 73.21 53 PHE A O 12
ATOM 16156 N N . GLU A 1 57 ? 6.006 -0.425 2.748 1.00 22.22 54 GLU A N 12
ATOM 16157 C CA . GLU A 1 57 ? 5.651 0.998 2.732 1.00 5.40 54 GLU A CA 12
ATOM 16158 C C . GLU A 1 57 ? 4.414 1.281 1.856 1.00 63.42 54 GLU A C 12
ATOM 16159 O O . GLU A 1 57 ? 3.652 2.207 2.144 1.00 35.40 54 GLU A O 12
ATOM 16171 N N . ASP A 1 58 ? 4.201 0.478 0.804 1.00 4.43 55 ASP A N 12
ATOM 16172 C CA . ASP A 1 58 ? 3.098 0.726 -0.124 1.00 31.51 55 ASP A CA 12
ATOM 16173 C C . ASP A 1 58 ? 2.117 -0.428 -0.177 1.00 1.24 55 ASP A C 12
ATOM 16174 O O . ASP A 1 58 ? 2.483 -1.582 -0.404 1.00 40.21 55 ASP A O 12
ATOM 16183 N N . ALA A 1 59 ? 0.857 -0.075 0.059 1.00 71.42 56 ALA A N 12
ATOM 16184 C CA . ALA A 1 59 ? -0.252 -1.016 0.031 1.00 31.54 56 ALA A CA 12
ATOM 16185 C C . ALA A 1 59 ? -0.704 -1.383 -1.382 1.00 34.22 56 ALA A C 12
ATOM 16186 O O . ALA A 1 59 ? -0.935 -2.553 -1.685 1.00 31.22 56 ALA A O 12
ATOM 16193 N N . ARG A 1 60 ? -0.847 -0.367 -2.242 1.00 11.41 57 ARG A N 12
ATOM 16194 C CA . ARG A 1 60 ? -1.502 -0.537 -3.548 1.00 50.14 57 ARG A CA 12
ATOM 16195 C C . ARG A 1 60 ? -0.605 -1.236 -4.584 1.00 2.24 57 ARG A C 12
ATOM 16196 O O . ARG A 1 60 ? -1.103 -1.822 -5.544 1.00 13.12 57 ARG A O 12
ATOM 16217 N N . ASP A 1 61 ? 0.715 -1.159 -4.381 1.00 74.34 58 ASP A N 12
ATOM 16218 C CA . ASP A 1 61 ? 1.685 -1.845 -5.243 1.00 31.02 58 ASP A CA 12
ATOM 16219 C C . ASP A 1 61 ? 1.664 -3.357 -4.955 1.00 1.14 58 ASP A C 12
ATOM 16220 O O . ASP A 1 61 ? 1.799 -4.193 -5.855 1.00 13.30 58 ASP A O 12
ATOM 16229 N N . ALA A 1 62 ? 1.425 -3.678 -3.687 1.00 30.23 59 ALA A N 12
ATOM 16230 C CA . ALA A 1 62 ? 1.352 -5.049 -3.198 1.00 2.03 59 ALA A CA 12
ATOM 16231 C C . ALA A 1 62 ? 0.066 -5.753 -3.614 1.00 64.40 59 ALA A C 12
ATOM 16232 O O . ALA A 1 62 ? 0.040 -6.977 -3.688 1.00 20.13 59 ALA A O 12
ATOM 16239 N N . ALA A 1 63 ? -1.001 -4.961 -3.816 1.00 1.13 60 ALA A N 12
ATOM 16240 C CA . ALA A 1 63 ? -2.356 -5.457 -4.119 1.00 42.43 60 ALA A CA 12
ATOM 16241 C C . ALA A 1 63 ? -2.431 -6.386 -5.353 1.00 44.11 60 ALA A C 12
ATOM 16242 O O . ALA A 1 63 ? -3.240 -7.312 -5.371 1.00 12.32 60 ALA A O 12
ATOM 16249 N N . ASP A 1 64 ? -1.585 -6.137 -6.363 1.00 23.00 61 ASP A N 12
ATOM 16250 C CA . ASP A 1 64 ? -1.518 -6.984 -7.575 1.00 2.03 61 ASP A CA 12
ATOM 16251 C C . ASP A 1 64 ? -0.896 -8.362 -7.302 1.00 23.14 61 ASP A C 12
ATOM 16252 O O . ASP A 1 64 ? -1.334 -9.391 -7.841 1.00 51.50 61 ASP A O 12
ATOM 16261 N N . ALA A 1 65 ? 0.103 -8.396 -6.453 1.00 35.21 62 ALA A N 12
ATOM 16262 C CA . ALA A 1 65 ? 0.726 -9.645 -6.083 1.00 12.51 62 ALA A CA 12
ATOM 16263 C C . ALA A 1 65 ? -0.156 -10.434 -5.102 1.00 30.05 62 ALA A C 12
ATOM 16264 O O . ALA A 1 65 ? -0.287 -11.673 -5.187 1.00 60.02 62 ALA A O 12
ATOM 16271 N N . ILE A 1 66 ? -0.832 -9.710 -4.218 1.00 14.21 63 ILE A N 12
ATOM 16272 C CA . ILE A 1 66 ? -1.768 -10.334 -3.328 1.00 32.33 63 ILE A CA 12
ATOM 16273 C C . ILE A 1 66 ? -2.973 -10.854 -4.124 1.00 52.10 63 ILE A C 12
ATOM 16274 O O . ILE A 1 66 ? -3.482 -11.864 -3.765 1.00 32.12 63 ILE A O 12
ATOM 16290 N N . LYS A 1 67 ? -3.383 -10.207 -5.235 1.00 71.24 64 LYS A N 12
ATOM 16291 C CA . LYS A 1 67 ? -4.428 -10.791 -6.082 1.00 50.14 64 LYS A CA 12
ATOM 16292 C C . LYS A 1 67 ? -3.873 -11.932 -6.959 1.00 42.12 64 LYS A C 12
ATOM 16293 O O . LYS A 1 67 ? -4.640 -12.769 -7.440 1.00 31.22 64 LYS A O 12
ATOM 16312 N N . GLU A 1 68 ? -2.541 -11.975 -7.183 1.00 32.05 65 GLU A N 12
ATOM 16313 C CA . GLU A 1 68 ? -1.956 -13.155 -7.834 1.00 63.13 65 GLU A CA 12
ATOM 16314 C C . GLU A 1 68 ? -1.954 -14.386 -6.882 1.00 64.45 65 GLU A C 12
ATOM 16315 O O . GLU A 1 68 ? -2.013 -15.514 -7.378 1.00 23.24 65 GLU A O 12
ATOM 16327 N N . LYS A 1 69 ? -1.908 -14.208 -5.522 1.00 30.03 66 LYS A N 12
ATOM 16328 C CA . LYS A 1 69 ? -2.193 -15.407 -4.647 1.00 4.15 66 LYS A CA 12
ATOM 16329 C C . LYS A 1 69 ? -3.507 -15.350 -3.779 1.00 53.25 66 LYS A C 12
ATOM 16330 O O . LYS A 1 69 ? -3.675 -16.169 -2.870 1.00 32.41 66 LYS A O 12
ATOM 16349 N N . ASP A 1 70 ? -4.414 -14.411 -4.069 1.00 11.23 67 ASP A N 12
ATOM 16350 C CA . ASP A 1 70 ? -5.745 -14.275 -3.395 1.00 41.11 67 ASP A CA 12
ATOM 16351 C C . ASP A 1 70 ? -6.725 -15.363 -3.827 1.00 11.05 67 ASP A C 12
ATOM 16352 O O . ASP A 1 70 ? -6.553 -15.976 -4.887 1.00 71.15 67 ASP A O 12
ATOM 16361 N N . GLY A 1 71 ? -7.746 -15.627 -3.008 1.00 32.51 68 GLY A N 12
ATOM 16362 C CA . GLY A 1 71 ? -8.432 -16.893 -3.096 1.00 23.32 68 GLY A CA 12
ATOM 16363 C C . GLY A 1 71 ? -8.235 -17.739 -1.857 1.00 10.30 68 GLY A C 12
ATOM 16364 O O . GLY A 1 71 ? -8.316 -18.971 -1.920 1.00 24.40 68 GLY A O 12
ATOM 16368 N N . CYS A 1 72 ? -7.921 -17.046 -0.752 1.00 12.22 69 CYS A N 12
ATOM 16369 C CA . CYS A 1 72 ? -7.557 -17.669 0.517 1.00 33.43 69 CYS A CA 12
ATOM 16370 C C . CYS A 1 72 ? -8.638 -18.622 1.054 1.00 41.03 69 CYS A C 12
ATOM 16371 O O . CYS A 1 72 ? -9.838 -18.310 1.074 1.00 53.15 69 CYS A O 12
ATOM 16379 N N . ASP A 1 73 ? -8.169 -19.788 1.495 1.00 54.32 70 ASP A N 12
ATOM 16380 C CA . ASP A 1 73 ? -9.044 -20.877 1.846 1.00 43.20 70 ASP A CA 12
ATOM 16381 C C . ASP A 1 73 ? -8.704 -21.489 3.202 1.00 12.15 70 ASP A C 12
ATOM 16382 O O . ASP A 1 73 ? -7.522 -21.540 3.626 1.00 3.42 70 ASP A O 12
ATOM 16391 N N . PHE A 1 74 ? -9.779 -21.976 3.827 1.00 21.41 71 PHE A N 12
ATOM 16392 C CA . PHE A 1 74 ? -9.829 -22.475 5.202 1.00 24.43 71 PHE A CA 12
ATOM 16393 C C . PHE A 1 74 ? -10.789 -23.681 5.313 1.00 10.34 71 PHE A C 12
ATOM 16394 O O . PHE A 1 74 ? -11.774 -23.737 4.5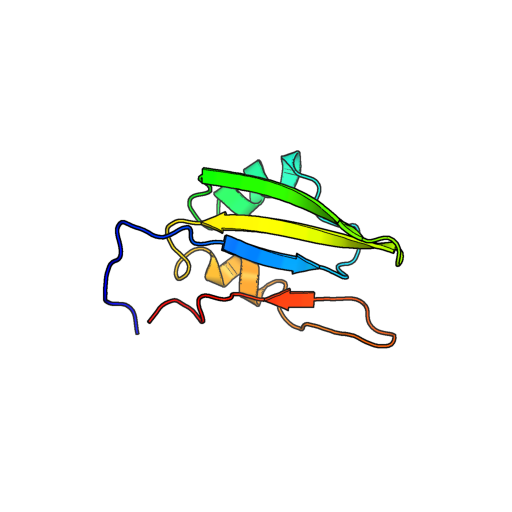71 1.00 34.23 71 PHE A O 12
ATOM 16411 N N . GLU A 1 75 ? -10.458 -24.657 6.197 1.00 15.53 72 GLU A N 12
ATOM 16412 C CA . GLU A 1 75 ? -11.290 -25.874 6.447 1.00 21.13 72 GLU A CA 12
ATOM 16413 C C . GLU A 1 75 ? -11.251 -26.907 5.309 1.00 41.41 72 GLU A C 12
ATOM 16414 O O . GLU A 1 75 ? -12.215 -27.114 4.566 1.00 33.31 72 GLU A O 12
ATOM 16426 N N . GLY A 1 76 ? -10.067 -27.503 5.164 1.00 40.00 73 GLY A N 12
ATOM 16427 C CA . GLY A 1 76 ? -9.819 -28.565 4.191 1.00 3.15 73 GLY A CA 12
ATOM 16428 C C . GLY A 1 76 ? -9.088 -28.103 2.942 1.00 44.25 73 GLY A C 12
ATOM 16429 O O . GLY A 1 76 ? -8.626 -28.928 2.153 1.00 51.15 73 GLY A O 12
ATOM 16433 N N . ASN A 1 77 ? -8.967 -26.800 2.768 1.00 53.22 74 ASN A N 12
ATOM 16434 C CA . ASN A 1 77 ? -7.945 -26.228 1.905 1.00 4.52 74 ASN A CA 12
ATOM 16435 C C . ASN A 1 77 ? -7.098 -25.298 2.754 1.00 34.21 74 ASN A C 12
ATOM 16436 O O . ASN A 1 77 ? -7.636 -24.460 3.464 1.00 11.54 74 ASN A O 12
ATOM 16447 N N . LYS A 1 78 ? -5.795 -25.526 2.787 1.00 21.44 75 LYS A N 12
ATOM 16448 C CA . LYS A 1 78 ? -4.885 -24.669 3.551 1.00 0.41 75 LYS A CA 12
ATOM 16449 C C . LYS A 1 78 ? -4.284 -23.586 2.665 1.00 31.12 75 LYS A C 12
ATOM 16450 O O . LYS A 1 78 ? -3.374 -23.883 1.881 1.00 60.25 75 LYS A O 12
ATOM 16469 N N . LEU A 1 79 ? -4.773 -22.337 2.773 1.00 12.32 76 LEU A N 12
ATOM 16470 C CA . LEU A 1 79 ? -4.190 -21.246 1.969 1.00 54.33 76 LEU A CA 12
ATOM 16471 C C . LEU A 1 79 ? -4.616 -19.861 2.473 1.00 13.15 76 LEU A C 12
ATOM 16472 O O . LEU A 1 79 ? -5.361 -19.186 1.806 1.00 22.15 76 LEU A O 12
ATOM 16488 N N . ARG A 1 80 ? -4.145 -19.387 3.625 1.00 72.42 77 ARG A N 12
ATOM 16489 C CA . ARG A 1 80 ? -4.584 -18.063 4.052 1.00 35.21 77 ARG A CA 12
ATOM 16490 C C . ARG A 1 80 ? -3.541 -17.019 3.649 1.00 21.15 77 ARG A C 12
ATOM 16491 O O . ARG A 1 80 ? -2.431 -17.012 4.127 1.00 24.53 77 ARG A O 12
ATOM 16512 N N . VAL A 1 81 ? -3.903 -16.169 2.704 1.00 42.03 78 VAL A N 12
ATOM 16513 C CA . VAL A 1 81 ? -3.091 -15.008 2.375 1.00 21.24 78 VAL A CA 12
ATOM 16514 C C . VAL A 1 81 ? -4.004 -13.792 2.392 1.00 10.53 78 VAL A C 12
ATOM 16515 O O . VAL A 1 81 ? -4.978 -13.754 1.631 1.00 12.03 78 VAL A O 12
ATOM 16528 N N . GLU A 1 82 ? -3.724 -12.818 3.249 1.00 53.21 79 GLU A N 12
ATOM 16529 C CA . GLU A 1 82 ? -4.524 -11.600 3.248 1.00 23.14 79 GLU A CA 12
ATOM 16530 C C . GLU A 1 82 ? -3.690 -10.391 3.645 1.00 3.22 79 GLU A C 12
ATOM 16531 O O . GLU A 1 82 ? -2.790 -10.473 4.504 1.00 11.32 79 GLU A O 12
ATOM 16543 N N . VAL A 1 83 ? -3.972 -9.282 2.982 1.00 42.31 80 VAL A N 12
ATOM 16544 C CA . VAL A 1 83 ? -3.498 -7.998 3.424 1.00 1.34 80 VAL A CA 12
ATOM 16545 C C . VAL A 1 83 ? -4.516 -7.357 4.379 1.00 72.44 80 VAL A C 12
ATOM 16546 O O . VAL A 1 83 ? -5.690 -7.175 4.043 1.00 23.41 80 VAL A O 12
ATOM 16559 N N . PRO A 1 84 ? -4.102 -7.032 5.614 1.00 44.21 81 PRO A N 12
ATOM 16560 C CA . PRO A 1 84 ? -4.863 -6.126 6.469 1.00 55.44 81 PRO A CA 12
ATOM 16561 C C . PRO A 1 84 ? -4.483 -4.654 6.251 1.00 2.41 81 PRO A C 12
ATOM 16562 O O . PRO A 1 84 ? -4.725 -3.817 7.122 1.00 63.22 81 PRO A O 12
ATOM 16573 N N . PHE A 1 85 ? -3.901 -4.341 5.086 1.00 52.34 82 PHE A N 12
ATOM 16574 C CA . PHE A 1 85 ? -3.516 -2.967 4.788 1.00 0.34 82 PHE A CA 12
ATOM 16575 C C . PHE A 1 85 ? -4.265 -2.380 3.596 1.00 3.45 82 PHE A C 12
ATOM 16576 O O . PHE A 1 85 ? -3.857 -1.335 3.087 1.00 1.42 82 PHE A O 12
ATOM 16593 N N . ASN A 1 86 ? -5.340 -3.045 3.143 1.00 11.32 83 ASN A N 12
ATOM 16594 C CA . ASN A 1 86 ? -6.016 -2.661 1.894 1.00 50.31 83 ASN A CA 12
ATOM 16595 C C . ASN A 1 86 ? -6.890 -1.418 2.098 1.00 33.53 83 ASN A C 12
ATOM 16596 O O . ASN A 1 86 ? -8.101 -1.521 2.289 1.00 13.10 83 ASN A O 12
ATOM 16607 N N . ALA A 1 87 ? -6.211 -0.263 2.110 1.00 5.51 84 ALA A N 12
ATOM 16608 C CA . ALA A 1 87 ? -6.805 1.048 2.340 1.00 41.05 84 ALA A CA 12
ATOM 16609 C C . ALA A 1 87 ? -5.748 2.146 2.131 1.00 2.02 84 ALA A C 12
ATOM 16610 O O . ALA A 1 87 ? -5.891 3.244 2.680 1.00 64.24 84 ALA A O 12
ATOM 16617 N N . ARG A 1 88 ? -4.696 1.812 1.334 1.00 62.20 85 ARG A N 12
ATOM 16618 C CA . ARG A 1 88 ? -3.552 2.705 0.985 1.00 70.23 85 ARG A CA 12
ATOM 16619 C C . ARG A 1 88 ? -2.554 2.881 2.161 1.00 4.21 85 ARG A C 12
ATOM 16620 O O . ARG A 1 88 ? -1.358 2.627 1.989 1.00 12.34 85 ARG A O 12
ATOM 16641 N N . GLU A 1 89 ? -3.045 3.335 3.319 1.00 14.25 86 GLU A N 12
ATOM 16642 C CA . GLU A 1 89 ? -2.230 3.489 4.520 1.00 63.14 86 GLU A CA 12
ATOM 16643 C C . GLU A 1 89 ? -3.133 3.331 5.753 1.00 70.51 86 GLU A C 12
ATOM 16644 O O . GLU A 1 89 ? -4.051 4.164 5.929 1.00 74.23 86 GLU A O 12
ATOM 16657 N N . GLY A 1 1 ? -7.362 -3.274 -7.052 1.00 32.22 -2 GLY A N 13
ATOM 16658 C CA . GLY A 1 1 ? -7.672 -2.153 -6.128 1.00 51.31 -2 GLY A CA 13
ATOM 16659 C C . GLY A 1 1 ? -6.595 -1.078 -6.144 1.00 13.01 -2 GLY A C 13
ATOM 16660 O O . GLY A 1 1 ? -5.403 -1.397 -6.127 1.00 22.04 -2 GLY A O 13
ATOM 16666 N N . SER A 1 2 ? -7.014 0.191 -6.178 1.00 5.45 -1 SER A N 13
ATOM 16667 C CA . SER A 1 2 ? -6.081 1.316 -6.241 1.00 31.22 -1 SER A CA 13
ATOM 16668 C C . SER A 1 2 ? -6.572 2.486 -5.378 1.00 45.43 -1 SER A C 13
ATOM 16669 O O . SER A 1 2 ? -7.722 2.918 -5.499 1.00 33.33 -1 SER A O 13
ATOM 16677 N N . HIS A 1 3 ? -5.693 2.974 -4.498 1.00 32.43 0 HIS A N 13
ATOM 16678 C CA . HIS A 1 3 ? -5.971 4.131 -3.638 1.00 10.11 0 HIS A CA 13
ATOM 16679 C C . HIS A 1 3 ? -4.667 4.853 -3.284 1.00 50.40 0 HIS A C 13
ATOM 16680 O O . HIS A 1 3 ? -3.596 4.234 -3.281 1.00 63.10 0 HIS A O 13
ATOM 16695 N N . MET A 1 4 ? -4.765 6.165 -3.021 1.00 52.01 1 MET A N 13
ATOM 16696 C CA . MET A 1 4 ? -3.624 6.972 -2.550 1.00 13.42 1 MET A CA 13
ATOM 16697 C C . MET A 1 4 ? -4.094 8.189 -1.719 1.00 31.30 1 MET A C 13
ATOM 16698 O O . MET A 1 4 ? -4.381 9.262 -2.261 1.00 40.00 1 MET A O 13
ATOM 16712 N N . VAL A 1 5 ? -4.231 8.002 -0.401 1.00 32.21 2 VAL A N 13
ATOM 16713 C CA . VAL A 1 5 ? -4.558 9.111 0.518 1.00 60.11 2 VAL A CA 13
ATOM 16714 C C . VAL A 1 5 ? -3.515 9.148 1.657 1.00 73.21 2 VAL A C 13
ATOM 16715 O O . VAL A 1 5 ? -2.970 8.108 2.036 1.00 14.11 2 VAL A O 13
ATOM 16728 N N . ILE A 1 6 ? -3.216 10.356 2.157 1.00 1.30 3 ILE A N 13
ATOM 16729 C CA . ILE A 1 6 ? -2.265 10.563 3.256 1.00 43.33 3 ILE A CA 13
ATOM 16730 C C . ILE A 1 6 ? -2.790 9.972 4.593 1.00 43.01 3 ILE A C 13
ATOM 16731 O O . ILE A 1 6 ? -3.794 10.424 5.159 1.00 3.34 3 ILE A O 13
ATOM 16747 N N . ARG A 1 7 ? -2.109 8.918 5.056 1.00 15.44 4 ARG A N 13
ATOM 16748 C CA . ARG A 1 7 ? -2.383 8.295 6.350 1.00 5.15 4 ARG A CA 13
ATOM 16749 C C . ARG A 1 7 ? -1.109 7.649 6.891 1.00 74.11 4 ARG A C 13
ATOM 16750 O O . ARG A 1 7 ? -0.396 6.960 6.153 1.00 44.22 4 ARG A O 13
ATOM 16771 N N . GLU A 1 8 ? -0.822 7.886 8.170 1.00 21.23 5 GLU A N 13
ATOM 16772 C CA . GLU A 1 8 ? 0.396 7.362 8.791 1.00 51.53 5 GLU A CA 13
ATOM 16773 C C . GLU A 1 8 ? 0.143 6.005 9.471 1.00 14.13 5 GLU A C 13
ATOM 16774 O O . GLU A 1 8 ? -0.400 5.921 10.577 1.00 53.13 5 GLU A O 13
ATOM 16786 N N . SER A 1 9 ? 0.525 4.941 8.760 1.00 33.41 6 SER A N 13
ATOM 16787 C CA . SER A 1 9 ? 0.320 3.569 9.213 1.00 33.33 6 SER A CA 13
ATOM 16788 C C . SER A 1 9 ? 1.307 2.641 8.496 1.00 3.25 6 SER A C 13
ATOM 16789 O O . SER A 1 9 ? 1.767 2.954 7.389 1.00 71.41 6 SER A O 13
ATOM 16797 N N . VAL A 1 10 ? 1.629 1.505 9.118 1.00 41.22 7 VAL A N 13
ATOM 16798 C CA . VAL A 1 10 ? 2.570 0.547 8.531 1.00 22.54 7 VAL A CA 13
ATOM 16799 C C . VAL A 1 10 ? 1.795 -0.657 7.994 1.00 62.24 7 VAL A C 13
ATOM 16800 O O . VAL A 1 10 ? 1.126 -1.369 8.752 1.00 71.23 7 VAL A O 13
ATOM 16813 N N . SER A 1 11 ? 1.873 -0.865 6.680 1.00 51.55 8 SER A N 13
ATOM 16814 C CA . SER A 1 11 ? 1.099 -1.908 6.009 1.00 43.42 8 SER A CA 13
ATOM 16815 C C . SER A 1 11 ? 1.779 -3.285 6.092 1.00 3.41 8 SER A C 13
ATOM 16816 O O . SER A 1 11 ? 2.955 -3.432 5.753 1.00 12.01 8 SER A O 13
ATOM 16824 N N . ARG A 1 12 ? 1.012 -4.286 6.550 1.00 43.30 9 ARG A N 13
ATOM 16825 C CA . ARG A 1 12 ? 1.553 -5.613 6.858 1.00 62.42 9 ARG A CA 13
ATOM 16826 C C . ARG A 1 12 ? 0.701 -6.749 6.256 1.00 4.53 9 ARG A C 13
ATOM 16827 O O . ARG A 1 12 ? -0.499 -6.603 6.093 1.00 34.44 9 ARG A O 13
ATOM 16848 N N . ILE A 1 13 ? 1.342 -7.878 5.933 1.00 33.44 10 ILE A N 13
ATOM 16849 C CA . ILE A 1 13 ? 0.663 -9.044 5.335 1.00 51.44 10 ILE A CA 13
ATOM 16850 C C . ILE A 1 13 ? 0.789 -10.253 6.255 1.00 74.30 10 ILE A C 13
ATOM 16851 O O . ILE A 1 13 ? 1.853 -10.448 6.875 1.00 13.21 10 ILE A O 13
ATOM 16867 N N . TYR A 1 14 ? -0.300 -11.055 6.315 1.00 34.01 11 TYR A N 13
ATOM 16868 C CA . TYR A 1 14 ? -0.323 -12.298 7.074 1.00 33.53 11 TYR A CA 13
ATOM 16869 C C . TYR A 1 14 ? -0.407 -13.486 6.107 1.00 70.43 11 TYR A C 13
ATOM 16870 O O . TYR A 1 14 ? -1.404 -13.638 5.381 1.00 64.35 11 TYR A O 13
ATOM 16888 N N . VAL A 1 15 ? 0.644 -14.314 6.071 1.00 61.11 12 VAL A N 13
ATOM 16889 C CA . VAL A 1 15 ? 0.599 -15.537 5.246 1.00 13.32 12 VAL A CA 13
ATOM 16890 C C . VAL A 1 15 ? 0.862 -16.808 6.088 1.00 14.13 12 VAL A C 13
ATOM 16891 O O . VAL A 1 15 ? 1.977 -17.095 6.510 1.00 53.33 12 VAL A O 13
ATOM 16904 N N . GLY A 1 16 ? -0.205 -17.578 6.293 1.00 75.43 13 GLY A N 13
ATOM 16905 C CA . GLY A 1 16 ? -0.139 -18.765 7.117 1.00 72.45 13 GLY A CA 13
ATOM 16906 C C . GLY A 1 16 ? -0.467 -20.050 6.371 1.00 44.23 13 GLY A C 13
ATOM 16907 O O . GLY A 1 16 ? -1.000 -20.021 5.253 1.00 62.40 13 GLY A O 13
ATOM 16911 N N . ASN A 1 17 ? -0.093 -21.186 7.006 1.00 45.21 14 ASN A N 13
ATOM 16912 C CA . ASN A 1 17 ? -0.468 -22.560 6.581 1.00 13.30 14 ASN A CA 13
ATOM 16913 C C . ASN A 1 17 ? -0.023 -22.904 5.154 1.00 31.04 14 ASN A C 13
ATOM 16914 O O . ASN A 1 17 ? -0.589 -23.783 4.526 1.00 43.41 14 ASN A O 13
ATOM 16925 N N . LEU A 1 18 ? 1.009 -22.235 4.670 1.00 55.23 15 LEU A N 13
ATOM 16926 C CA . LEU A 1 18 ? 1.451 -22.395 3.299 1.00 12.20 15 LEU A CA 13
ATOM 16927 C C . LEU A 1 18 ? 2.512 -23.520 3.172 1.00 24.15 15 LEU A C 13
ATOM 16928 O O . LEU A 1 18 ? 3.245 -23.788 4.132 1.00 31.14 15 LEU A O 13
ATOM 16944 N N . PRO A 1 19 ? 2.590 -24.217 2.002 1.00 23.12 16 PRO A N 13
ATOM 16945 C CA . PRO A 1 19 ? 3.538 -25.326 1.796 1.00 31.32 16 PRO A CA 13
ATOM 16946 C C . PRO A 1 19 ? 4.977 -24.857 1.569 1.00 0.53 16 PRO A C 13
ATOM 16947 O O . PRO A 1 19 ? 5.188 -23.747 1.097 1.00 4.24 16 PRO A O 13
ATOM 16958 N N . SER A 1 20 ? 5.928 -25.732 1.984 1.00 23.52 17 SER A N 13
ATOM 16959 C CA . SER A 1 20 ? 7.414 -25.544 1.947 1.00 62.41 17 SER A CA 13
ATOM 16960 C C . SER A 1 20 ? 7.932 -24.680 3.110 1.00 40.31 17 SER A C 13
ATOM 16961 O O . SER A 1 20 ? 9.109 -24.804 3.466 1.00 10.04 17 SER A O 13
ATOM 16969 N N . HIS A 1 21 ? 7.034 -23.856 3.707 1.00 32.12 18 HIS A N 13
ATOM 16970 C CA . HIS A 1 21 ? 7.360 -22.828 4.711 1.00 21.21 18 HIS A CA 13
ATOM 16971 C C . HIS A 1 21 ? 8.211 -21.718 4.083 1.00 54.35 18 HIS A C 13
ATOM 16972 O O . HIS A 1 21 ? 9.399 -21.892 3.805 1.00 64.10 18 HIS A O 13
ATOM 16987 N N . VAL A 1 22 ? 7.586 -20.571 3.890 1.00 23.41 19 VAL A N 13
ATOM 16988 C CA . VAL A 1 22 ? 8.297 -19.414 3.388 1.00 22.54 19 VAL A CA 13
ATOM 16989 C C . VAL A 1 22 ? 9.001 -18.712 4.559 1.00 62.54 19 VAL A C 13
ATOM 16990 O O . VAL A 1 22 ? 8.420 -18.485 5.633 1.00 44.24 19 VAL A O 13
ATOM 17003 N N . SER A 1 23 ? 10.287 -18.472 4.382 1.00 12.32 20 SER A N 13
ATOM 17004 C CA . SER A 1 23 ? 11.089 -17.816 5.397 1.00 33.45 20 SER A CA 13
ATOM 17005 C C . SER A 1 23 ? 11.079 -16.313 5.168 1.00 55.25 20 SER A C 13
ATOM 17006 O O . SER A 1 23 ? 10.645 -15.863 4.110 1.00 43.11 20 SER A O 13
ATOM 17014 N N . SER A 1 24 ? 11.564 -15.555 6.158 1.00 73.53 21 SER A N 13
ATOM 17015 C CA . SER A 1 24 ? 11.533 -14.085 6.140 1.00 31.41 21 SER A CA 13
ATOM 17016 C C . SER A 1 24 ? 12.244 -13.489 4.912 1.00 54.44 21 SER A C 13
ATOM 17017 O O . SER A 1 24 ? 11.730 -12.562 4.313 1.00 4.45 21 SER A O 13
ATOM 17025 N N . ARG A 1 25 ? 13.386 -14.090 4.528 1.00 0.25 22 ARG A N 13
ATOM 17026 C CA . ARG A 1 25 ? 14.191 -13.672 3.362 1.00 34.12 22 ARG A CA 13
ATOM 17027 C C . ARG A 1 25 ? 13.416 -13.781 2.030 1.00 51.24 22 ARG A C 13
ATOM 17028 O O . ARG A 1 25 ? 13.532 -12.915 1.151 1.00 10.54 22 ARG A O 13
ATOM 17049 N N . ASP A 1 26 ? 12.630 -14.842 1.896 1.00 65.01 23 ASP A N 13
ATOM 17050 C CA . ASP A 1 26 ? 11.979 -15.174 0.629 1.00 34.24 23 ASP A CA 13
ATOM 17051 C C . ASP A 1 26 ? 10.796 -14.248 0.353 1.00 30.25 23 ASP A C 13
ATOM 17052 O O . ASP A 1 26 ? 10.676 -13.690 -0.752 1.00 75.41 23 ASP A O 13
ATOM 17061 N N . VAL A 1 27 ? 9.951 -14.056 1.374 1.00 35.11 24 VAL A N 13
ATOM 17062 C CA . VAL A 1 27 ? 8.858 -13.082 1.295 1.00 22.24 24 VAL A CA 13
ATOM 17063 C C . VAL A 1 27 ? 9.401 -11.653 1.242 1.00 40.14 24 VAL A C 13
ATOM 17064 O O . VAL A 1 27 ? 8.802 -10.801 0.586 1.00 3.22 24 VAL A O 13
ATOM 17077 N N . GLU A 1 28 ? 10.538 -11.402 1.915 1.00 61.53 25 GLU A N 13
ATOM 17078 C CA . GLU A 1 28 ? 11.231 -10.114 1.811 1.00 74.31 25 GLU A CA 13
ATOM 17079 C C . GLU A 1 28 ? 11.622 -9.825 0.368 1.00 23.42 25 GLU A C 13
ATOM 17080 O O . GLU A 1 28 ? 11.372 -8.739 -0.092 1.00 42.40 25 GLU A O 13
ATOM 17092 N N . ASN A 1 29 ? 12.175 -10.810 -0.354 1.00 22.32 26 ASN A N 13
ATOM 17093 C CA . ASN A 1 29 ? 12.635 -10.590 -1.739 1.00 25.42 26 ASN A CA 13
ATOM 17094 C C . ASN A 1 29 ? 11.443 -10.401 -2.704 1.00 43.25 26 ASN A C 13
ATOM 17095 O O . ASN A 1 29 ? 11.365 -9.390 -3.484 1.00 55.43 26 ASN A O 13
ATOM 17106 N N . GLU A 1 30 ? 10.482 -11.342 -2.581 1.00 3.44 27 GLU A N 13
ATOM 17107 C CA . GLU A 1 30 ? 9.303 -11.399 -3.453 1.00 42.44 27 GLU A CA 13
ATOM 17108 C C . GLU A 1 30 ? 8.458 -10.134 -3.317 1.00 21.33 27 GLU A C 13
ATOM 17109 O O . GLU A 1 30 ? 8.012 -9.570 -4.315 1.00 10.31 27 GLU A O 13
ATOM 17121 N N . PHE A 1 31 ? 8.272 -9.671 -2.082 1.00 53.12 28 PHE A N 13
ATOM 17122 C CA . PHE A 1 31 ? 7.510 -8.458 -1.853 1.00 31.34 28 PHE A CA 13
ATOM 17123 C C . PHE A 1 31 ? 8.352 -7.189 -2.049 1.00 73.45 28 PHE A C 13
ATOM 17124 O O . PHE A 1 31 ? 7.780 -6.178 -2.425 1.00 73.43 28 PHE A O 13
ATOM 17141 N N . ARG A 1 32 ? 9.702 -7.249 -1.869 1.00 4.10 29 ARG A N 13
ATOM 17142 C CA . ARG A 1 32 ? 10.566 -6.041 -2.033 1.00 64.40 29 ARG A CA 13
ATOM 17143 C C . ARG A 1 32 ? 10.653 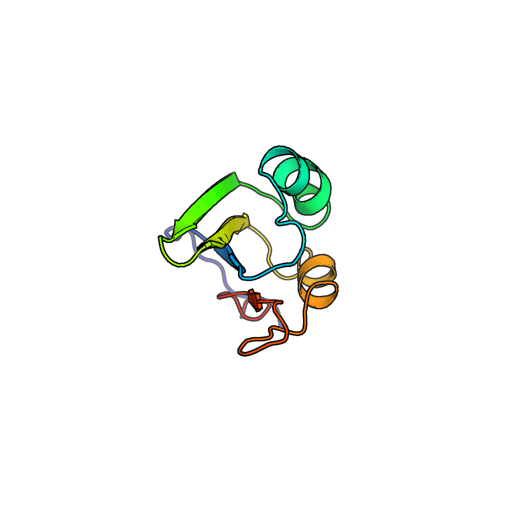-5.616 -3.489 1.00 71.22 29 ARG A C 13
ATOM 17144 O O . ARG A 1 32 ? 10.785 -4.416 -3.752 1.00 60.53 29 ARG A O 13
ATOM 17165 N N . LYS A 1 33 ? 10.610 -6.592 -4.438 1.00 21.40 30 LYS A N 13
ATOM 17166 C CA . LYS A 1 33 ? 10.739 -6.211 -5.852 1.00 22.55 30 LYS A CA 13
ATOM 17167 C C . LYS A 1 33 ? 9.525 -5.390 -6.330 1.00 21.35 30 LYS A C 13
ATOM 17168 O O . LYS A 1 33 ? 9.646 -4.578 -7.249 1.00 51.01 30 LYS A O 13
ATOM 17187 N N . TYR A 1 34 ? 8.378 -5.591 -5.692 1.00 33.32 31 TYR A N 13
ATOM 17188 C CA . TYR A 1 34 ? 7.181 -4.849 -6.042 1.00 42.33 31 TYR A CA 13
ATOM 17189 C C . TYR A 1 34 ? 7.026 -3.581 -5.179 1.00 43.43 31 TYR A C 13
ATOM 17190 O O . TYR A 1 34 ? 6.699 -2.527 -5.704 1.00 12.52 31 TYR A O 13
ATOM 17208 N N . GLY A 1 35 ? 7.343 -3.678 -3.882 1.00 12.14 32 GLY A N 13
ATOM 17209 C CA . GLY A 1 35 ? 7.223 -2.548 -2.964 1.00 45.20 32 GLY A CA 13
ATOM 17210 C C . GLY A 1 35 ? 8.193 -2.668 -1.795 1.00 32.01 32 GLY A C 13
ATOM 17211 O O . GLY A 1 35 ? 8.283 -3.718 -1.174 1.00 42.01 32 GLY A O 13
ATOM 17215 N N . ASN A 1 36 ? 8.889 -1.578 -1.485 1.00 70.12 33 ASN A N 13
ATOM 17216 C CA . ASN A 1 36 ? 10.035 -1.590 -0.552 1.00 21.24 33 ASN A CA 13
ATOM 17217 C C . ASN A 1 36 ? 9.646 -1.960 0.892 1.00 51.30 33 ASN A C 13
ATOM 17218 O O . ASN A 1 36 ? 8.874 -1.258 1.547 1.00 15.23 33 ASN A O 13
ATOM 17229 N N . ILE A 1 37 ? 10.220 -3.076 1.357 1.00 71.33 34 ILE A N 13
ATOM 17230 C CA . ILE A 1 37 ? 9.904 -3.680 2.660 1.00 64.23 34 ILE A CA 13
ATOM 17231 C C . ILE A 1 37 ? 10.790 -3.101 3.772 1.00 64.45 34 ILE A C 13
ATOM 17232 O O . ILE A 1 37 ? 11.984 -2.836 3.575 1.00 21.41 34 ILE A O 13
ATOM 17248 N N . LEU A 1 38 ? 10.166 -2.865 4.927 1.00 25.22 35 LEU A N 13
ATOM 17249 C CA . LEU A 1 38 ? 10.835 -2.254 6.071 1.00 51.34 35 LEU A CA 13
ATOM 17250 C C . LEU A 1 38 ? 11.210 -3.302 7.130 1.00 24.42 35 LEU A C 13
ATOM 17251 O O . LEU A 1 38 ? 12.321 -3.286 7.663 1.00 54.32 35 LEU A O 13
ATOM 17267 N N . LYS A 1 39 ? 10.279 -4.217 7.413 1.00 2.41 36 LYS A N 13
ATOM 17268 C CA . LYS A 1 39 ? 10.477 -5.279 8.400 1.00 73.03 36 LYS A CA 13
ATOM 17269 C C . LYS A 1 39 ? 9.741 -6.534 7.933 1.00 34.14 36 LYS A C 13
ATOM 17270 O O . LYS A 1 39 ? 8.602 -6.447 7.525 1.00 70.23 36 LYS A O 13
ATOM 17289 N N . CYS A 1 40 ? 10.395 -7.691 7.980 1.00 22.34 37 CYS A N 13
ATOM 17290 C CA . CYS A 1 40 ? 9.726 -8.947 7.653 1.00 34.45 37 CYS A CA 13
ATOM 17291 C C . CYS A 1 40 ? 10.135 -10.016 8.642 1.00 60.43 37 CYS A C 13
ATOM 17292 O O . CYS A 1 40 ? 11.327 -10.320 8.771 1.00 61.24 37 CYS A O 13
ATOM 17300 N N . ASP A 1 41 ? 9.159 -10.562 9.364 1.00 1.33 38 ASP A N 13
ATOM 17301 C CA . ASP A 1 41 ? 9.460 -11.575 10.381 1.00 24.53 38 ASP A CA 13
ATOM 17302 C C . ASP A 1 41 ? 8.556 -12.797 10.232 1.00 31.44 38 ASP A C 13
ATOM 17303 O O . ASP A 1 41 ? 7.426 -12.686 9.786 1.00 12.04 38 ASP A O 13
ATOM 17312 N N . VAL A 1 42 ? 9.063 -13.970 10.562 1.00 4.41 39 VAL A N 13
ATOM 17313 C CA . VAL A 1 42 ? 8.264 -15.186 10.447 1.00 22.30 39 VAL A CA 13
ATOM 17314 C C . VAL A 1 42 ? 8.045 -15.856 11.835 1.00 55.13 39 VAL A C 13
ATOM 17315 O O . VAL A 1 42 ? 8.994 -16.136 12.574 1.00 30.44 39 VAL A O 13
ATOM 17328 N N . LYS A 1 43 ? 6.761 -16.070 12.181 1.00 70.44 40 LYS A N 13
ATOM 17329 C CA . LYS A 1 43 ? 6.360 -16.661 13.469 1.00 23.41 40 LYS A CA 13
ATOM 17330 C C . LYS A 1 43 ? 5.848 -18.095 13.255 1.00 22.22 40 LYS A C 13
ATOM 17331 O O . LYS A 1 43 ? 5.550 -18.491 12.127 1.00 33.21 40 LYS A O 13
ATOM 17350 N N . LYS A 1 44 ? 5.760 -18.885 14.329 1.00 75.24 41 LYS A N 13
ATOM 17351 C CA . LYS A 1 44 ? 5.125 -20.207 14.260 1.00 12.13 41 LYS A CA 13
ATOM 17352 C C . LYS A 1 44 ? 4.139 -20.405 15.428 1.00 52.44 41 LYS A C 13
ATOM 17353 O O . LYS A 1 44 ? 4.314 -19.807 16.492 1.00 61.55 41 LYS A O 13
ATOM 17372 N N . THR A 1 45 ? 3.096 -21.210 15.221 1.00 43.33 42 THR A N 13
ATOM 17373 C CA . THR A 1 45 ? 2.193 -21.587 16.314 1.00 30.44 42 THR A CA 13
ATOM 17374 C C . THR A 1 45 ? 2.545 -23.001 16.829 1.00 14.42 42 THR A C 13
ATOM 17375 O O . THR A 1 45 ? 3.332 -23.719 16.204 1.00 64.22 42 THR A O 13
ATOM 17386 N N . VAL A 1 46 ? 1.946 -23.382 17.965 1.00 12.03 43 VAL A N 13
ATOM 17387 C CA . VAL A 1 46 ? 2.147 -24.696 18.595 1.00 54.01 43 VAL A CA 13
ATOM 17388 C C . VAL A 1 46 ? 1.390 -25.810 17.819 1.00 62.12 43 VAL A C 13
ATOM 17389 O O . VAL A 1 46 ? 1.721 -26.994 17.923 1.00 63.41 43 VAL A O 13
ATOM 17402 N N . SER A 1 47 ? 0.415 -25.402 16.990 1.00 15.11 44 SER A N 13
ATOM 17403 C CA . SER A 1 47 ? -0.382 -26.332 16.177 1.00 60.34 44 SER A CA 13
ATOM 17404 C C . SER A 1 47 ? 0.411 -26.856 14.960 1.00 21.42 44 SER A C 13
ATOM 17405 O O . SER A 1 47 ? -0.001 -27.824 14.314 1.00 24.45 44 SER A O 13
ATOM 17413 N N . GLY A 1 48 ? 1.554 -26.224 14.660 1.00 1.25 45 GLY A N 13
ATOM 17414 C CA . GLY A 1 48 ? 2.423 -26.697 13.593 1.00 71.44 45 GLY A CA 13
ATOM 17415 C C . GLY A 1 48 ? 2.352 -25.864 12.327 1.00 24.44 45 GLY A C 13
ATOM 17416 O O . GLY A 1 48 ? 3.093 -26.118 11.377 1.00 12.21 45 GLY A O 13
ATOM 17420 N N . ALA A 1 49 ? 1.472 -24.870 12.315 1.00 51.10 46 ALA A N 13
ATOM 17421 C CA . ALA A 1 49 ? 1.358 -23.958 11.184 1.00 44.12 46 ALA A CA 13
ATOM 17422 C C . ALA A 1 49 ? 2.317 -22.787 11.343 1.00 43.10 46 ALA A C 13
ATOM 17423 O O . ALA A 1 49 ? 2.573 -22.322 12.458 1.00 62.23 46 ALA A O 13
ATOM 17430 N N . ALA A 1 50 ? 2.858 -22.327 10.231 1.00 12.31 47 ALA A N 13
ATOM 17431 C CA . ALA A 1 50 ? 3.807 -21.226 10.235 1.00 63.32 47 ALA A CA 13
ATOM 17432 C C . ALA A 1 50 ? 3.240 -20.040 9.474 1.00 74.35 47 ALA A C 13
ATOM 17433 O O . ALA A 1 50 ? 2.480 -20.217 8.521 1.00 71.43 47 ALA A O 13
ATOM 17440 N N . PHE A 1 51 ? 3.603 -18.832 9.902 1.00 61.12 48 PHE A N 13
ATOM 17441 C CA . PHE A 1 51 ? 3.045 -17.608 9.327 1.00 52.43 48 PHE A CA 13
ATOM 17442 C C . PHE A 1 51 ? 4.151 -16.603 9.117 1.00 24.55 48 PHE A C 13
ATOM 17443 O O . PHE A 1 51 ? 5.069 -16.523 9.912 1.00 45.04 48 PHE A O 13
ATOM 17460 N N . ALA A 1 52 ? 4.027 -15.794 8.087 1.00 21.51 49 ALA A N 13
ATOM 17461 C CA . ALA A 1 52 ? 4.982 -14.744 7.844 1.00 74.30 49 ALA A CA 13
ATOM 17462 C C . ALA A 1 52 ? 4.278 -13.401 7.820 1.00 3.51 49 ALA A C 13
ATOM 17463 O O . ALA A 1 52 ? 3.148 -13.270 7.313 1.00 2.31 49 ALA A O 13
ATOM 17470 N N . PHE A 1 53 ? 4.957 -12.439 8.407 1.00 30.13 50 PHE A N 13
ATOM 17471 C CA . PHE A 1 53 ? 4.468 -11.096 8.580 1.00 32.44 50 PHE A CA 13
ATOM 17472 C C . PHE A 1 53 ? 5.330 -10.174 7.733 1.00 71.33 50 PHE A C 13
ATOM 17473 O O . PHE A 1 53 ? 6.563 -10.082 7.960 1.00 4.21 50 PHE A O 13
ATOM 17490 N N . ILE A 1 54 ? 4.701 -9.501 6.752 1.00 31.33 51 ILE A N 13
ATOM 17491 C CA . ILE A 1 54 ? 5.470 -8.668 5.799 1.00 33.45 51 ILE A CA 13
ATOM 17492 C C . ILE A 1 54 ? 5.048 -7.199 5.898 1.00 1.53 51 ILE A C 13
ATOM 17493 O O . ILE A 1 54 ? 3.967 -6.830 5.454 1.00 43.55 51 ILE A O 13
ATOM 17509 N N . GLU A 1 55 ? 5.940 -6.366 6.427 1.00 1.00 52 GLU A N 13
ATOM 17510 C CA . GLU A 1 55 ? 5.611 -4.983 6.757 1.00 1.35 52 GLU A CA 13
ATOM 17511 C C . GLU A 1 55 ? 6.426 -3.993 5.894 1.00 10.23 52 GLU A C 13
ATOM 17512 O O . GLU A 1 55 ? 7.633 -3.814 6.074 1.00 31.22 52 GLU A O 13
ATOM 17524 N N . PHE A 1 56 ? 5.746 -3.396 4.916 1.00 44.54 53 PHE A N 13
ATOM 17525 C CA . PHE A 1 56 ? 6.366 -2.463 3.953 1.00 62.30 53 PHE A CA 13
ATOM 17526 C C . PHE A 1 56 ? 5.864 -1.025 4.065 1.00 1.33 53 PHE A C 13
ATOM 17527 O O . PHE A 1 56 ? 4.920 -0.731 4.804 1.00 1.32 53 PHE A O 13
ATOM 17544 N N . GLU A 1 57 ? 6.541 -0.135 3.323 1.00 23.01 54 GLU A N 13
ATOM 17545 C CA . GLU A 1 57 ? 6.110 1.258 3.160 1.00 51.43 54 GLU A CA 13
ATOM 17546 C C . GLU A 1 57 ? 4.909 1.371 2.197 1.00 71.10 54 GLU A C 13
ATOM 17547 O O . GLU A 1 57 ? 3.938 2.068 2.512 1.00 64.11 54 GLU A O 13
ATOM 17559 N N . ASP A 1 58 ? 4.929 0.652 1.059 1.00 44.23 55 ASP A N 13
ATOM 17560 C CA . ASP A 1 58 ? 3.853 0.810 0.077 1.00 5.43 55 ASP A CA 13
ATOM 17561 C C . ASP A 1 58 ? 3.073 -0.468 -0.121 1.00 74.14 55 ASP A C 13
ATOM 17562 O O . ASP A 1 58 ? 3.604 -1.512 -0.514 1.00 24.12 55 ASP A O 13
ATOM 17571 N N . ALA A 1 59 ? 1.781 -0.328 0.136 1.00 21.12 56 ALA A N 13
ATOM 17572 C CA . ALA A 1 59 ? 0.830 -1.425 0.113 1.00 54.44 56 ALA A CA 13
ATOM 17573 C C . ALA A 1 59 ? 0.391 -1.836 -1.289 1.00 61.53 56 ALA A C 13
ATOM 17574 O O . ALA A 1 59 ? 0.318 -3.018 -1.583 1.00 44.22 56 ALA A O 13
ATOM 17581 N N . ARG A 1 60 ? 0.108 -0.840 -2.139 1.00 22.51 57 ARG A N 13
ATOM 17582 C CA . ARG A 1 60 ? -0.548 -1.062 -3.440 1.00 35.53 57 ARG A CA 13
ATOM 17583 C C . ARG A 1 60 ? 0.381 -1.684 -4.493 1.00 4.23 57 ARG A C 13
ATOM 17584 O O . ARG A 1 60 ? -0.086 -2.346 -5.419 1.00 55.31 57 ARG A O 13
ATOM 17605 N N . ASP A 1 61 ? 1.683 -1.465 -4.346 1.00 20.13 58 ASP A N 13
ATOM 17606 C CA . ASP A 1 61 ? 2.671 -2.005 -5.276 1.00 2.02 58 ASP A CA 13
ATOM 17607 C C . ASP A 1 61 ? 2.997 -3.469 -4.978 1.00 40.51 58 ASP A C 13
ATOM 17608 O O . ASP A 1 61 ? 3.023 -4.304 -5.879 1.00 24.32 58 ASP A O 13
ATOM 17617 N N . ALA A 1 62 ? 3.197 -3.766 -3.693 1.00 14.41 59 ALA A N 13
ATOM 17618 C CA . ALA A 1 62 ? 3.454 -5.126 -3.187 1.00 32.00 59 ALA A CA 13
ATOM 17619 C C . ALA A 1 62 ? 2.209 -6.031 -3.320 1.00 12.20 59 ALA A C 13
ATOM 17620 O O . ALA A 1 62 ? 2.291 -7.279 -3.304 1.00 2.33 59 ALA A O 13
ATOM 17627 N N . ALA A 1 63 ? 1.048 -5.371 -3.365 1.00 34.50 60 ALA A N 13
ATOM 17628 C CA . ALA A 1 63 ? -0.246 -5.998 -3.645 1.00 34.51 60 ALA A CA 13
ATOM 17629 C C . ALA A 1 63 ? -0.276 -6.832 -4.948 1.00 51.45 60 ALA A C 13
ATOM 17630 O O . ALA A 1 63 ? -1.167 -7.646 -5.094 1.00 51.24 60 ALA A O 13
ATOM 17637 N N . ASP A 1 64 ? 0.622 -6.555 -5.920 1.00 54.32 61 ASP A N 13
ATOM 17638 C CA . ASP A 1 64 ? 0.794 -7.417 -7.114 1.00 44.21 61 ASP A CA 13
ATOM 17639 C C . ASP A 1 64 ? 1.288 -8.820 -6.734 1.00 40.44 61 ASP A C 13
ATOM 17640 O O . ASP A 1 64 ? 0.722 -9.839 -7.173 1.00 24.35 61 ASP A O 13
ATOM 17649 N N . ALA A 1 65 ? 2.315 -8.867 -5.873 1.00 31.33 62 ALA A N 13
ATOM 17650 C CA . ALA A 1 65 ? 2.825 -10.126 -5.330 1.00 1.03 62 ALA A CA 13
ATOM 17651 C C . ALA A 1 65 ? 1.765 -10.791 -4.451 1.00 11.32 62 ALA A C 13
ATOM 17652 O O . ALA A 1 65 ? 1.553 -12.006 -4.534 1.00 22.21 62 ALA A O 13
ATOM 17659 N N . ILE A 1 66 ? 1.042 -9.980 -3.658 1.00 2.24 63 ILE A N 13
ATOM 17660 C CA . ILE A 1 66 ? -0.027 -10.528 -2.819 1.00 0.25 63 ILE A CA 13
ATOM 17661 C C . ILE A 1 66 ? -1.198 -11.073 -3.679 1.00 1.53 63 ILE A C 13
ATOM 17662 O O . ILE A 1 66 ? -1.842 -12.028 -3.277 1.00 4.44 63 ILE A O 13
ATOM 17678 N N . LYS A 1 67 ? -1.461 -10.479 -4.863 1.00 51.34 64 LYS A N 13
ATOM 17679 C CA . LYS A 1 67 ? -2.512 -10.996 -5.747 1.00 21.44 64 LYS A CA 13
ATOM 17680 C C . LYS A 1 67 ? -2.057 -12.207 -6.569 1.00 52.00 64 LYS A C 13
ATOM 17681 O O . LYS A 1 67 ? -2.897 -12.982 -7.029 1.00 73.54 64 LYS A O 13
ATOM 17700 N N . GLU A 1 68 ? -0.741 -12.379 -6.793 1.00 41.41 65 GLU A N 13
ATOM 17701 C CA . GLU A 1 68 ? -0.281 -13.632 -7.409 1.00 41.24 65 GLU A CA 13
ATOM 17702 C C . GLU A 1 68 ? -0.161 -14.764 -6.365 1.00 42.13 65 GLU A C 13
ATOM 17703 O O . GLU A 1 68 ? -0.126 -15.937 -6.745 1.00 14.12 65 GLU A O 13
ATOM 17715 N N . LYS A 1 69 ? -0.076 -14.429 -5.060 1.00 34.34 66 LYS A N 13
ATOM 17716 C CA . LYS A 1 69 ? -0.184 -15.467 -4.011 1.00 23.22 66 LYS A CA 13
ATOM 17717 C C . LYS A 1 69 ? -1.665 -15.633 -3.517 1.00 55.22 66 LYS A C 13
ATOM 17718 O O . LYS A 1 69 ? -1.971 -16.526 -2.729 1.00 62.43 66 LYS A O 13
ATOM 17737 N N . ASP A 1 70 ? -2.550 -14.751 -4.009 1.00 34.43 67 ASP A N 13
ATOM 17738 C CA . ASP A 1 70 ? -4.017 -14.716 -3.724 1.00 64.51 67 ASP A CA 13
ATOM 17739 C C . ASP A 1 70 ? -4.754 -15.955 -4.252 1.00 12.11 67 ASP A C 13
ATOM 17740 O O . ASP A 1 70 ? -4.318 -16.572 -5.233 1.00 71.21 67 ASP A O 13
ATOM 17749 N N . GLY A 1 71 ? -5.885 -16.312 -3.622 1.00 74.22 68 GLY A N 13
ATOM 17750 C CA . GLY A 1 71 ? -6.431 -17.636 -3.815 1.00 43.41 68 GLY A CA 13
ATOM 17751 C C . GLY A 1 71 ? -6.399 -18.495 -2.565 1.00 53.02 68 GLY A C 13
ATOM 17752 O O . GLY A 1 71 ? -6.375 -19.722 -2.666 1.00 42.22 68 GLY A O 13
ATOM 17756 N N . CYS A 1 72 ? -6.363 -17.832 -1.397 1.00 52.25 69 CYS A N 13
ATOM 17757 C CA . CYS A 1 72 ? -6.098 -18.476 -0.108 1.00 65.24 69 CYS A CA 13
ATOM 17758 C C . CYS A 1 72 ? -7.106 -19.584 0.234 1.00 12.04 69 CYS A C 13
ATOM 17759 O O . CYS A 1 72 ? -8.329 -19.423 0.117 1.00 43.54 69 CYS A O 13
ATOM 17767 N N . ASP A 1 73 ? -6.545 -20.717 0.668 1.00 22.42 70 ASP A N 13
ATOM 17768 C CA . ASP A 1 73 ? -7.306 -21.940 0.846 1.00 25.54 70 ASP A CA 13
ATOM 17769 C C . ASP A 1 73 ? -6.986 -22.656 2.165 1.00 2.33 70 ASP A C 13
ATOM 17770 O O . ASP A 1 73 ? -5.827 -22.623 2.661 1.00 44.31 70 ASP A O 13
ATOM 17779 N N . PHE A 1 74 ? -8.033 -23.339 2.669 1.00 62.32 71 PHE A N 13
ATOM 17780 C CA . PHE A 1 74 ? -8.077 -24.023 3.974 1.00 12.12 71 PHE A CA 13
ATOM 17781 C C . PHE A 1 74 ? -8.893 -25.338 3.891 1.00 62.40 71 PHE A C 13
ATOM 17782 O O . PHE A 1 74 ? -9.841 -25.410 3.101 1.00 75.34 71 PHE A O 13
ATOM 17799 N N . GLU A 1 75 ? -8.476 -26.380 4.668 1.00 63.45 72 GLU A N 13
ATOM 17800 C CA . GLU A 1 75 ? -9.146 -27.722 4.714 1.00 32.13 72 GLU A CA 13
ATOM 17801 C C . GLU A 1 75 ? -8.914 -28.592 3.475 1.00 75.54 72 GLU A C 13
ATOM 17802 O O . GLU A 1 75 ? -9.805 -28.806 2.648 1.00 41.40 72 GLU A O 13
ATOM 17814 N N . GLY A 1 76 ? -7.664 -29.024 3.339 1.00 15.44 73 GLY A N 13
ATOM 17815 C CA . GLY A 1 76 ? -7.255 -29.938 2.274 1.00 1.13 73 GLY A CA 13
ATOM 17816 C C . GLY A 1 76 ? -6.565 -29.254 1.115 1.00 73.21 73 GLY A C 13
ATOM 17817 O O . GLY A 1 76 ? -5.980 -29.920 0.259 1.00 43.24 73 GLY A O 13
ATOM 17821 N N . ASN A 1 77 ? -6.616 -27.938 1.093 1.00 13.14 74 ASN A N 13
ATOM 17822 C CA . ASN A 1 77 ? -5.624 -27.149 0.395 1.00 34.53 74 ASN A CA 13
ATOM 17823 C C . ASN A 1 77 ? -4.972 -26.248 1.420 1.00 21.31 74 ASN A C 13
ATOM 17824 O O . ASN A 1 77 ? -5.658 -25.555 2.162 1.00 1.31 74 ASN A O 13
ATOM 17835 N N . LYS A 1 78 ? -3.666 -26.352 1.544 1.00 72.04 75 LYS A N 13
ATOM 17836 C CA . LYS A 1 78 ? -2.907 -25.523 2.471 1.00 1.12 75 LYS A CA 13
ATOM 17837 C C . LYS A 1 78 ? -2.351 -24.302 1.753 1.00 40.24 75 LYS A C 13
ATOM 17838 O O . LYS A 1 78 ? -1.361 -24.453 1.043 1.00 45.43 75 LYS A O 13
ATOM 17857 N N . LEU A 1 79 ? -2.972 -23.105 1.924 1.00 2.42 76 LEU A N 13
ATOM 17858 C CA . LEU A 1 79 ? -2.457 -21.889 1.240 1.00 31.21 76 LEU A CA 13
ATOM 17859 C C . LEU A 1 79 ? -3.087 -20.585 1.748 1.00 40.32 76 LEU A C 13
ATOM 17860 O O . LEU A 1 79 ? -3.765 -19.929 0.982 1.00 62.23 76 LEU A O 13
ATOM 17876 N N . ARG A 1 80 ? -2.843 -20.143 2.986 1.00 53.22 77 ARG A N 13
ATOM 17877 C CA . ARG A 1 80 ? -3.539 -18.936 3.458 1.00 51.24 77 ARG A CA 13
ATOM 17878 C C . ARG A 1 80 ? -2.650 -17.699 3.256 1.00 12.40 77 ARG A C 13
ATOM 17879 O O . ARG A 1 80 ? -1.622 -17.573 3.862 1.00 73.32 77 ARG A O 13
ATOM 17900 N N . VAL A 1 81 ? -3.033 -16.821 2.339 1.00 20.12 78 VAL A N 13
ATOM 17901 C CA . VAL A 1 81 ? -2.324 -15.553 2.118 1.00 10.01 78 VAL A CA 13
ATOM 17902 C C . VAL A 1 81 ? -3.358 -14.415 2.117 1.00 30.54 78 VAL A C 13
ATOM 17903 O O . VAL A 1 81 ? -4.241 -14.412 1.259 1.00 42.55 78 VAL A O 13
ATOM 17916 N N . GLU A 1 82 ? -3.265 -13.456 3.056 1.00 61.13 79 GLU A N 13
ATOM 17917 C CA . GLU A 1 82 ? -4.198 -12.316 3.034 1.00 4.34 79 GLU A CA 13
ATOM 17918 C C . GLU A 1 82 ? -3.569 -11.038 3.609 1.00 31.40 79 GLU A C 13
ATOM 17919 O O . GLU A 1 82 ? -2.686 -11.084 4.499 1.00 40.44 79 GLU A O 13
ATOM 17931 N N . VAL A 1 83 ? -3.996 -9.899 3.046 1.00 3.14 80 VAL A N 13
ATOM 17932 C CA . VAL A 1 83 ? -3.696 -8.591 3.617 1.00 22.32 80 VAL A CA 13
ATOM 17933 C C . VAL A 1 83 ? -4.767 -8.166 4.641 1.00 4.31 80 VAL A C 13
ATOM 17934 O O . VAL A 1 83 ? -5.964 -8.166 4.349 1.00 45.31 80 VAL A O 13
ATOM 17947 N N . PRO A 1 84 ? -4.358 -7.844 5.877 1.00 43.25 81 PRO A N 13
ATOM 17948 C CA . PRO A 1 84 ? -5.238 -7.175 6.840 1.00 3.15 81 PRO A CA 13
ATOM 17949 C C . PRO A 1 84 ? -5.230 -5.637 6.732 1.00 71.11 81 PRO A C 13
ATOM 17950 O O . PRO A 1 84 ? -5.750 -4.957 7.621 1.00 61.32 81 PRO A O 13
ATOM 17961 N N . PHE A 1 85 ? -4.649 -5.082 5.657 1.00 71.44 82 PHE A N 13
ATOM 17962 C CA . PHE A 1 85 ? -4.659 -3.628 5.474 1.00 63.10 82 PHE A CA 13
ATOM 17963 C C . PHE A 1 85 ? -5.704 -3.163 4.448 1.00 15.11 82 PHE A C 13
ATOM 17964 O O . PHE A 1 85 ? -6.174 -2.029 4.535 1.00 63.24 82 PHE A O 13
ATOM 17981 N N . ASN A 1 86 ? -6.059 -4.064 3.503 1.00 72.22 83 ASN A N 13
ATOM 17982 C CA . ASN A 1 86 ? -6.994 -3.777 2.381 1.00 71.01 83 ASN A CA 13
ATOM 17983 C C . ASN A 1 86 ? -6.558 -2.573 1.519 1.00 1.14 83 ASN A C 13
ATOM 17984 O O . ASN A 1 86 ? -7.179 -1.503 1.568 1.00 41.10 83 ASN A O 13
ATOM 17995 N N . ALA A 1 87 ? -5.461 -2.780 0.751 1.00 32.32 84 ALA A N 13
ATOM 17996 C CA . ALA A 1 87 ? -4.822 -1.759 -0.125 1.00 13.43 84 ALA A CA 13
ATOM 17997 C C . ALA A 1 87 ? -4.277 -0.547 0.663 1.00 3.43 84 ALA A C 13
ATOM 17998 O O . ALA A 1 87 ? -4.222 -0.561 1.890 1.00 24.31 84 ALA A O 13
ATOM 18005 N N . ARG A 1 88 ? -3.814 0.484 -0.045 1.00 4.50 85 ARG A N 13
ATOM 18006 C CA . ARG A 1 88 ? -3.319 1.690 0.611 1.00 75.43 85 ARG A CA 13
ATOM 18007 C C . ARG A 1 88 ? -4.393 2.774 0.562 1.00 62.41 85 ARG A C 13
ATOM 18008 O O . ARG A 1 88 ? -4.326 3.693 -0.254 1.00 72.12 85 ARG A O 13
ATOM 18029 N N . GLU A 1 89 ? -5.412 2.608 1.413 1.00 55.40 86 GLU A N 13
ATOM 18030 C CA . GLU A 1 89 ? -6.557 3.514 1.455 1.00 63.42 86 GLU A CA 13
ATOM 18031 C C . GLU A 1 89 ? -6.143 4.860 2.038 1.00 71.35 86 GLU A C 13
ATOM 18032 O O . GLU A 1 89 ? -6.166 5.845 1.285 1.00 1.04 86 GLU A O 13
ATOM 18045 N N . GLY A 1 1 ? -15.222 4.911 -3.177 1.00 14.00 -2 GLY A N 14
ATOM 18046 C CA . GLY A 1 1 ? -14.422 5.881 -2.387 1.00 53.41 -2 GLY A CA 14
ATOM 18047 C C . GLY A 1 1 ? -13.033 5.352 -2.090 1.00 52.23 -2 GLY A C 14
ATOM 18048 O O . GLY A 1 1 ? -12.823 4.140 -2.094 1.00 54.44 -2 GLY A O 14
ATOM 18054 N N . SER A 1 2 ? -12.088 6.259 -1.842 1.00 34.32 -1 SER A N 14
ATOM 18055 C CA . SER A 1 2 ? -10.705 5.870 -1.575 1.00 40.11 -1 SER A CA 14
ATOM 18056 C C . SER A 1 2 ? -10.321 6.127 -0.114 1.00 60.42 -1 SER A C 14
ATOM 18057 O O . SER A 1 2 ? -10.370 5.205 0.693 1.00 2.55 -1 SER A O 14
ATOM 18065 N N . HIS A 1 3 ? -9.993 7.407 0.203 1.00 44.00 0 HIS A N 14
ATOM 18066 C CA . HIS A 1 3 ? -9.553 7.874 1.549 1.00 73.42 0 HIS A CA 14
ATOM 18067 C C . HIS A 1 3 ? -8.187 7.282 1.926 1.00 33.21 0 HIS A C 14
ATOM 18068 O O . HIS A 1 3 ? -8.106 6.209 2.524 1.00 64.14 0 HIS A O 14
ATOM 18083 N N . MET A 1 4 ? -7.115 7.992 1.575 1.00 51.44 1 MET A N 14
ATOM 18084 C CA . MET A 1 4 ? -5.755 7.495 1.805 1.00 42.33 1 MET A CA 14
ATOM 18085 C C . MET A 1 4 ? -5.118 8.218 2.991 1.00 62.24 1 MET A C 14
ATOM 18086 O O . MET A 1 4 ? -5.579 9.306 3.364 1.00 64.34 1 MET A O 14
ATOM 18100 N N . VAL A 1 5 ? -4.055 7.597 3.562 1.00 2.03 2 VAL A N 14
ATOM 18101 C CA . VAL A 1 5 ? -3.239 8.137 4.696 1.00 31.41 2 VAL A CA 14
ATOM 18102 C C . VAL A 1 5 ? -3.977 7.997 6.045 1.00 75.20 2 VAL A C 14
ATOM 18103 O O . VAL A 1 5 ? -3.504 7.282 6.935 1.00 61.12 2 VAL A O 14
ATOM 18116 N N . ILE A 1 6 ? -5.128 8.687 6.165 1.00 23.34 3 ILE A N 14
ATOM 18117 C CA . ILE A 1 6 ? -6.037 8.639 7.332 1.00 14.24 3 ILE A CA 14
ATOM 18118 C C . ILE A 1 6 ? -5.413 9.335 8.568 1.00 73.14 3 ILE A C 14
ATOM 18119 O O . ILE A 1 6 ? -5.632 10.533 8.755 1.00 62.50 3 ILE A O 14
ATOM 18135 N N . ARG A 1 7 ? -4.625 8.610 9.386 1.00 45.44 4 ARG A N 14
ATOM 18136 C CA . ARG A 1 7 ? -3.989 9.183 10.582 1.00 25.42 4 ARG A CA 14
ATOM 18137 C C . ARG A 1 7 ? -2.795 8.311 11.039 1.00 24.23 4 ARG A C 14
ATOM 18138 O O . ARG A 1 7 ? -2.710 7.906 12.205 1.00 32.21 4 ARG A O 14
ATOM 18159 N N . GLU A 1 8 ? -1.881 8.038 10.066 1.00 2.25 5 GLU A N 14
ATOM 18160 C CA . GLU A 1 8 ? -0.605 7.287 10.246 1.00 23.11 5 GLU A CA 14
ATOM 18161 C C . GLU A 1 8 ? -0.845 5.773 10.433 1.00 2.04 5 GLU A C 14
ATOM 18162 O O . GLU A 1 8 ? -1.534 5.344 11.365 1.00 71.22 5 GLU A O 14
ATOM 18174 N N . SER A 1 9 ? -0.264 4.961 9.541 1.00 33.14 6 SER A N 14
ATOM 18175 C CA . SER A 1 9 ? -0.471 3.506 9.561 1.00 73.31 6 SER A CA 14
ATOM 18176 C C . SER A 1 9 ? 0.736 2.755 8.987 1.00 71.04 6 SER A C 14
ATOM 18177 O O . SER A 1 9 ? 1.579 3.348 8.307 1.00 51.44 6 SER A O 14
ATOM 18185 N N . VAL A 1 10 ? 0.800 1.445 9.265 1.00 11.54 7 VAL A N 14
ATOM 18186 C CA . VAL A 1 10 ? 1.854 0.565 8.730 1.00 23.24 7 VAL A CA 14
ATOM 18187 C C . VAL A 1 10 ? 1.254 -0.476 7.775 1.00 33.35 7 VAL A C 14
ATOM 18188 O O . VAL A 1 10 ? 0.258 -1.136 8.102 1.00 44.50 7 VAL A O 14
ATOM 18201 N N . SER A 1 11 ? 1.825 -0.581 6.576 1.00 20.31 8 SER A N 14
ATOM 18202 C CA . SER A 1 11 ? 1.332 -1.528 5.583 1.00 42.24 8 SER A CA 14
ATOM 18203 C C . SER A 1 11 ? 1.957 -2.917 5.795 1.00 44.40 8 SER A C 14
ATOM 18204 O O . SER A 1 11 ? 3.173 -3.090 5.653 1.00 71.20 8 SER A O 14
ATOM 18212 N N . ARG A 1 12 ? 1.099 -3.908 6.058 1.00 1.24 9 ARG A N 14
ATOM 18213 C CA . ARG A 1 12 ? 1.554 -5.261 6.366 1.00 33.32 9 ARG A CA 14
ATOM 18214 C C . ARG A 1 12 ? 0.617 -6.325 5.782 1.00 14.03 9 ARG A C 14
ATOM 18215 O O . ARG A 1 12 ? -0.567 -6.075 5.626 1.00 60.43 9 ARG A O 14
ATOM 18236 N N . ILE A 1 13 ? 1.157 -7.512 5.491 1.00 0.53 10 ILE A N 14
ATOM 18237 C CA . ILE A 1 13 ? 0.371 -8.642 4.959 1.00 74.35 10 ILE A CA 14
ATOM 18238 C C . ILE A 1 13 ? 0.399 -9.798 5.943 1.00 12.03 10 ILE A C 14
ATOM 18239 O O . ILE A 1 13 ? 1.482 -10.121 6.491 1.00 34.23 10 ILE A O 14
ATOM 18255 N N . TYR A 1 14 ? -0.807 -10.395 6.155 1.00 52.33 11 TYR A N 14
ATOM 18256 C CA . TYR A 1 14 ? -0.988 -11.529 7.050 1.00 21.11 11 TYR A CA 14
ATOM 18257 C C . TYR A 1 14 ? -1.119 -12.808 6.228 1.00 62.52 11 TYR A C 14
ATOM 18258 O O . TYR A 1 14 ? -2.062 -12.988 5.443 1.00 34.51 11 TYR A O 14
ATOM 18276 N N . VAL A 1 15 ? -0.151 -13.672 6.400 1.00 4.11 12 VAL A N 14
ATOM 18277 C CA . VAL A 1 15 ? -0.161 -14.983 5.787 1.00 72.33 12 VAL A CA 14
ATOM 18278 C C . VAL A 1 15 ? -0.226 -16.018 6.908 1.00 34.40 12 VAL A C 14
ATOM 18279 O O . VAL A 1 15 ? 0.460 -15.865 7.911 1.00 54.10 12 VAL A O 14
ATOM 18292 N N . GLY A 1 16 ? -1.113 -16.996 6.775 1.00 53.20 13 GLY A N 14
ATOM 18293 C CA . GLY A 1 16 ? -1.167 -18.111 7.708 1.00 51.10 13 GLY A CA 14
ATOM 18294 C C . GLY A 1 16 ? -1.448 -19.425 7.000 1.00 2.34 13 GLY A C 14
ATOM 18295 O O . GLY A 1 16 ? -1.923 -19.421 5.860 1.00 20.24 13 GLY A O 14
ATOM 18299 N N . ASN A 1 17 ? -1.121 -20.553 7.668 1.00 52.15 14 ASN A N 14
ATOM 18300 C CA . ASN A 1 17 ? -1.343 -21.924 7.135 1.00 21.51 14 ASN A CA 14
ATOM 18301 C C . ASN A 1 17 ? -0.568 -22.170 5.831 1.00 60.33 14 ASN A C 14
ATOM 18302 O O . ASN A 1 17 ? -0.970 -23.000 5.019 1.00 71.41 14 ASN A O 14
ATOM 18313 N N . LEU A 1 18 ? 0.551 -21.466 5.659 1.00 43.54 15 LEU A N 14
ATOM 18314 C CA . LEU A 1 18 ? 1.313 -21.509 4.417 1.00 1.42 15 LEU A CA 14
ATOM 18315 C C . LEU A 1 18 ? 2.257 -22.715 4.373 1.00 61.03 15 LEU A C 14
ATOM 18316 O O . LEU A 1 18 ? 3.055 -22.913 5.297 1.00 34.34 15 LEU A O 14
ATOM 18332 N N . PRO A 1 19 ? 2.166 -23.551 3.304 1.00 32.22 16 PRO A N 14
ATOM 18333 C CA . PRO A 1 19 ? 3.206 -24.539 3.006 1.00 32.54 16 PRO A CA 14
ATOM 18334 C C . PRO A 1 19 ? 4.436 -23.866 2.402 1.00 21.24 16 PRO A C 14
ATOM 18335 O O . PRO A 1 19 ? 4.274 -22.853 1.709 1.00 50.02 16 PRO A O 14
ATOM 18346 N N . SER A 1 20 ? 5.624 -24.477 2.644 1.00 10.01 17 SER A N 14
ATOM 18347 C CA . SER A 1 20 ? 6.978 -23.865 2.475 1.00 33.02 17 SER A CA 14
ATOM 18348 C C . SER A 1 20 ? 7.055 -22.659 1.513 1.00 73.32 17 SER A C 14
ATOM 18349 O O . SER A 1 20 ? 6.967 -21.531 2.001 1.00 73.20 17 SER A O 14
ATOM 18357 N N . HIS A 1 21 ? 7.167 -22.917 0.175 1.00 72.24 18 HIS A N 14
ATOM 18358 C CA . HIS A 1 21 ? 7.219 -21.879 -0.895 1.00 51.43 18 HIS A CA 14
ATOM 18359 C C . HIS A 1 21 ? 8.308 -20.809 -0.615 1.00 22.20 18 HIS A C 14
ATOM 18360 O O . HIS A 1 21 ? 9.461 -20.981 -0.992 1.00 0.40 18 HIS A O 14
ATOM 18375 N N . VAL A 1 22 ? 7.921 -19.729 0.054 1.00 53.30 19 VAL A N 14
ATOM 18376 C CA . VAL A 1 22 ? 8.840 -18.685 0.445 1.00 71.33 19 VAL A CA 14
ATOM 18377 C C . VAL A 1 22 ? 9.238 -18.834 1.923 1.00 12.44 19 VAL A C 14
ATOM 18378 O O . VAL A 1 22 ? 8.387 -18.841 2.812 1.00 13.15 19 VAL A O 14
ATOM 18391 N N . SER A 1 23 ? 10.538 -18.987 2.166 1.00 34.40 20 SER A N 14
ATOM 18392 C CA . SER A 1 23 ? 11.109 -18.948 3.524 1.00 41.51 20 SER A CA 14
ATOM 18393 C C . SER A 1 23 ? 11.446 -17.489 3.850 1.00 23.21 20 SER A C 14
ATOM 18394 O O . SER A 1 23 ? 11.290 -16.680 2.987 1.00 55.15 20 SER A O 14
ATOM 18402 N N . SER A 1 24 ? 11.938 -17.160 5.053 1.00 64.31 21 SER A N 14
ATOM 18403 C CA . SER A 1 24 ? 12.081 -15.748 5.524 1.00 10.13 21 SER A CA 14
ATOM 18404 C C . SER A 1 24 ? 12.794 -14.801 4.512 1.00 72.14 21 SER A C 14
ATOM 18405 O O . SER A 1 24 ? 12.267 -13.721 4.173 1.00 20.32 21 SER A O 14
ATOM 18413 N N . ARG A 1 25 ? 13.960 -15.248 4.014 1.00 61.23 22 ARG A N 14
ATOM 18414 C CA . ARG A 1 25 ? 14.758 -14.528 2.994 1.00 5.44 22 ARG A CA 14
ATOM 18415 C C . ARG A 1 25 ? 13.994 -14.398 1.659 1.00 62.35 22 ARG A C 14
ATOM 18416 O O . ARG A 1 25 ? 14.050 -13.365 0.973 1.00 13.12 22 ARG A O 14
ATOM 18437 N N . ASP A 1 26 ? 13.291 -15.463 1.304 1.00 33.33 23 ASP A N 14
ATOM 18438 C CA . ASP A 1 26 ? 12.551 -15.548 0.050 1.00 31.20 23 ASP A CA 14
ATOM 18439 C C . ASP A 1 26 ? 11.246 -14.751 0.114 1.00 74.21 23 ASP A C 14
ATOM 18440 O O . ASP A 1 26 ? 10.821 -14.216 -0.892 1.00 33.41 23 ASP A O 14
ATOM 18449 N N . VAL A 1 27 ? 10.622 -14.679 1.302 1.00 50.31 24 VAL A N 14
ATOM 18450 C CA . VAL A 1 27 ? 9.477 -13.796 1.557 1.00 71.45 24 VAL A CA 14
ATOM 18451 C C . VAL A 1 27 ? 9.938 -12.356 1.382 1.00 4.33 24 VAL A C 14
ATOM 18452 O O . VAL A 1 27 ? 9.296 -11.574 0.674 1.00 54.30 24 VAL A O 14
ATOM 18465 N N . GLU A 1 28 ? 11.093 -12.048 2.003 1.00 71.21 25 GLU A N 14
ATOM 18466 C CA . GLU A 1 28 ? 11.716 -10.727 1.907 1.00 43.20 25 GLU A CA 14
ATOM 18467 C C . GLU A 1 28 ? 11.952 -10.309 0.443 1.00 14.41 25 GLU A C 14
ATOM 18468 O O . GLU A 1 28 ? 11.508 -9.243 0.049 1.00 11.14 25 GLU A O 14
ATOM 18480 N N . ASN A 1 29 ? 12.589 -11.174 -0.360 1.00 41.43 26 ASN A N 14
ATOM 18481 C CA . ASN A 1 29 ? 12.979 -10.829 -1.742 1.00 23.15 26 ASN A CA 14
ATOM 18482 C C . ASN A 1 29 ? 11.767 -10.794 -2.712 1.00 72.24 26 ASN A C 14
ATOM 18483 O O . ASN A 1 29 ? 11.615 -9.832 -3.536 1.00 20.45 26 ASN A O 14
ATOM 18494 N N . GLU A 1 30 ? 10.894 -11.818 -2.579 1.00 33.35 27 GLU A N 14
ATOM 18495 C CA . GLU A 1 30 ? 9.651 -11.941 -3.375 1.00 23.03 27 GLU A CA 14
ATOM 18496 C C . GLU A 1 30 ? 8.782 -10.720 -3.175 1.00 64.02 27 GLU A C 14
ATOM 18497 O O . GLU A 1 30 ? 8.312 -10.123 -4.134 1.00 3.24 27 GLU A O 14
ATOM 18509 N N . PHE A 1 31 ? 8.608 -10.315 -1.922 1.00 3.32 28 PHE A N 14
ATOM 18510 C CA . PHE A 1 31 ? 7.796 -9.148 -1.640 1.00 71.15 28 PHE A CA 14
ATOM 18511 C C . PHE A 1 31 ? 8.543 -7.843 -1.911 1.00 5.33 28 PHE A C 14
ATOM 18512 O O . PHE A 1 31 ? 7.886 -6.861 -2.223 1.00 55.31 28 PHE A O 14
ATOM 18529 N N . ARG A 1 32 ? 9.900 -7.837 -1.851 1.00 3.42 29 ARG A N 14
ATOM 18530 C CA . ARG A 1 32 ? 10.677 -6.604 -2.096 1.00 3.33 29 ARG A CA 14
ATOM 18531 C C . ARG A 1 32 ? 10.681 -6.202 -3.560 1.00 5.41 29 ARG A C 14
ATOM 18532 O O . ARG A 1 32 ? 10.807 -5.003 -3.848 1.00 14.54 29 ARG A O 14
ATOM 18553 N N . LYS A 1 33 ? 10.566 -7.174 -4.494 1.00 2.35 30 LYS A N 14
ATOM 18554 C CA . LYS A 1 33 ? 10.501 -6.784 -5.915 1.00 74.45 30 LYS A CA 14
ATOM 18555 C C . LYS A 1 33 ? 9.193 -6.032 -6.234 1.00 3.15 30 LYS A C 14
ATOM 18556 O O . LYS A 1 33 ? 9.180 -5.158 -7.103 1.00 63.52 30 LYS A O 14
ATOM 18575 N N . TYR A 1 34 ? 8.103 -6.362 -5.522 1.00 44.33 31 TYR A N 14
ATOM 18576 C CA . TYR A 1 34 ? 6.817 -5.713 -5.763 1.00 11.22 31 TYR A CA 14
ATOM 18577 C C . TYR A 1 34 ? 6.676 -4.431 -4.925 1.00 31.24 31 TYR A C 14
ATOM 18578 O O . TYR A 1 34 ? 6.159 -3.439 -5.409 1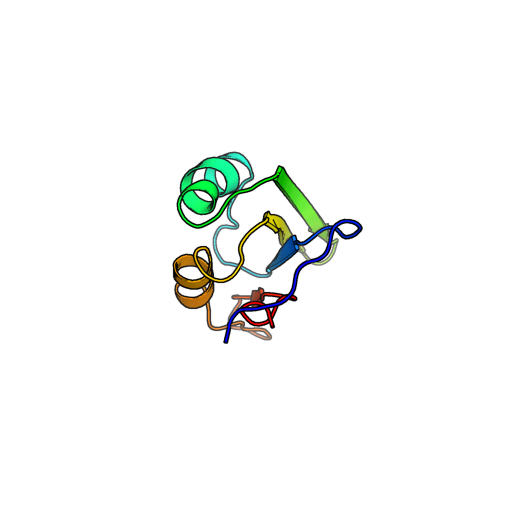.00 33.12 31 TYR A O 14
ATOM 18596 N N . GLY A 1 35 ? 7.188 -4.451 -3.694 1.00 73.20 32 GLY A N 14
ATOM 18597 C CA . GLY A 1 35 ? 7.125 -3.289 -2.823 1.00 0.15 32 GLY A CA 14
ATOM 18598 C C . GLY A 1 35 ? 8.272 -3.268 -1.829 1.00 21.31 32 GLY A C 14
ATOM 18599 O O . GLY A 1 35 ? 8.717 -4.317 -1.386 1.00 31.54 32 GLY A O 14
ATOM 18603 N N . ASN A 1 36 ? 8.747 -2.082 -1.458 1.00 1.20 33 ASN A N 14
ATOM 18604 C CA . ASN A 1 36 ? 9.956 -1.959 -0.619 1.00 50.12 33 ASN A CA 14
ATOM 18605 C C . ASN A 1 36 ? 9.705 -2.326 0.848 1.00 53.23 33 ASN A C 14
ATOM 18606 O O . ASN A 1 36 ? 9.122 -1.555 1.612 1.00 41.10 33 ASN A O 14
ATOM 18617 N N . ILE A 1 37 ? 10.190 -3.514 1.222 1.00 74.02 34 ILE A N 14
ATOM 18618 C CA . ILE A 1 37 ? 9.974 -4.091 2.554 1.00 73.43 34 ILE A CA 14
ATOM 18619 C C . ILE A 1 37 ? 10.883 -3.437 3.606 1.00 4.44 34 ILE A C 14
ATOM 18620 O O . ILE A 1 37 ? 12.088 -3.258 3.402 1.00 53.32 34 ILE A O 14
ATOM 18636 N N . LEU A 1 38 ? 10.252 -3.044 4.711 1.00 71.12 35 LEU A N 14
ATOM 18637 C CA . LEU A 1 38 ? 10.935 -2.445 5.853 1.00 4.41 35 LEU A CA 14
ATOM 18638 C C . LEU A 1 38 ? 11.300 -3.510 6.900 1.00 5.30 35 LEU A C 14
ATOM 18639 O O . LEU A 1 38 ? 12.441 -3.555 7.369 1.00 2.41 35 LEU A O 14
ATOM 18655 N N . LYS A 1 39 ? 10.334 -4.375 7.256 1.00 65.40 36 LYS A N 14
ATOM 18656 C CA . LYS A 1 39 ? 10.603 -5.514 8.144 1.00 34.15 36 LYS A CA 14
ATOM 18657 C C . LYS A 1 39 ? 9.762 -6.724 7.715 1.00 73.41 36 LYS A C 14
ATOM 18658 O O . LYS A 1 39 ? 8.626 -6.581 7.237 1.00 55.51 36 LYS A O 14
ATOM 18677 N N . CYS A 1 40 ? 10.342 -7.912 7.849 1.00 55.40 37 CYS A N 14
ATOM 18678 C CA . CYS A 1 40 ? 9.651 -9.147 7.516 1.00 73.13 37 CYS A CA 14
ATOM 18679 C C . CYS A 1 40 ? 9.832 -10.139 8.653 1.00 31.13 37 CYS A C 14
ATOM 18680 O O . CYS A 1 40 ? 10.967 -10.478 9.003 1.00 63.31 37 CYS A O 14
ATOM 18688 N N . ASP A 1 41 ? 8.729 -10.580 9.245 1.00 72.34 38 ASP A N 14
ATOM 18689 C CA . ASP A 1 41 ? 8.814 -11.442 10.420 1.00 1.42 38 ASP A CA 14
ATOM 18690 C C . ASP A 1 41 ? 7.948 -12.693 10.258 1.00 2.43 38 ASP A C 14
ATOM 18691 O O . ASP A 1 41 ? 6.763 -12.601 9.980 1.00 30.01 38 ASP A O 14
ATOM 18700 N N . VAL A 1 42 ? 8.560 -13.864 10.434 1.00 21.50 39 VAL A N 14
ATOM 18701 C CA . VAL A 1 42 ? 7.875 -15.151 10.254 1.00 34.32 39 VAL A CA 14
ATOM 18702 C C . VAL A 1 42 ? 7.639 -15.821 11.620 1.00 60.23 39 VAL A C 14
ATOM 18703 O O . VAL A 1 42 ? 8.586 -16.071 12.371 1.00 43.42 39 VAL A O 14
ATOM 18716 N N . LYS A 1 43 ? 6.371 -16.088 11.936 1.00 4.40 40 LYS A N 14
ATOM 18717 C CA . LYS A 1 43 ? 5.988 -16.709 13.216 1.00 53.11 40 LYS A CA 14
ATOM 18718 C C . LYS A 1 43 ? 5.524 -18.156 13.000 1.00 64.32 40 LYS A C 14
ATOM 18719 O O . LYS A 1 43 ? 5.129 -18.521 11.900 1.00 2.41 40 LYS A O 14
ATOM 18738 N N . LYS A 1 44 ? 5.588 -18.979 14.051 1.00 42.52 41 LYS A N 14
ATOM 18739 C CA . LYS A 1 44 ? 5.026 -20.332 13.997 1.00 3.22 41 LYS A CA 14
ATOM 18740 C C . LYS A 1 44 ? 4.142 -20.609 15.226 1.00 61.05 41 LYS A C 14
ATOM 18741 O O . LYS A 1 44 ? 4.381 -20.058 16.305 1.00 43.44 41 LYS A O 14
ATOM 18760 N N . THR A 1 45 ? 3.097 -21.416 15.050 1.00 23.31 42 THR A N 14
ATOM 18761 C CA . THR A 1 45 ? 2.266 -21.862 16.172 1.00 21.13 42 THR A CA 14
ATOM 18762 C C . THR A 1 45 ? 2.650 -23.295 16.574 1.00 31.10 42 THR A C 14
ATOM 18763 O O . THR A 1 45 ? 3.365 -23.987 15.837 1.00 42.33 42 THR A O 14
ATOM 18774 N N . VAL A 1 46 ? 2.161 -23.718 17.744 1.00 41.53 43 VAL A N 14
ATOM 18775 C CA . VAL A 1 46 ? 2.375 -25.070 18.279 1.00 24.51 43 VAL A CA 14
ATOM 18776 C C . VAL A 1 46 ? 1.506 -26.130 17.566 1.00 64.03 43 VAL A C 14
ATOM 18777 O O . VAL A 1 46 ? 1.709 -27.329 17.752 1.00 20.01 43 VAL A O 14
ATOM 18790 N N . SER A 1 47 ? 0.541 -25.674 16.753 1.00 44.55 44 SER A N 14
ATOM 18791 C CA . SER A 1 47 ? -0.314 -26.567 15.960 1.00 71.25 44 SER A CA 14
ATOM 18792 C C . SER A 1 47 ? 0.409 -27.041 14.677 1.00 54.20 44 SER A C 14
ATOM 18793 O O . SER A 1 47 ? -0.062 -27.959 14.000 1.00 32.42 44 SER A O 14
ATOM 18801 N N . GLY A 1 48 ? 1.548 -26.412 14.356 1.00 44.24 45 GLY A N 14
ATOM 18802 C CA . GLY A 1 48 ? 2.350 -26.828 13.210 1.00 22.31 45 GLY A CA 14
ATOM 18803 C C . GLY A 1 48 ? 2.209 -25.919 11.996 1.00 72.31 45 GLY A C 14
ATOM 18804 O O . GLY A 1 48 ? 2.864 -26.146 10.978 1.00 21.11 45 GLY A O 14
ATOM 18808 N N . ALA A 1 49 ? 1.360 -24.900 12.101 1.00 41.32 46 ALA A N 14
ATOM 18809 C CA . ALA A 1 49 ? 1.152 -23.954 11.007 1.00 12.03 46 ALA A CA 14
ATOM 18810 C C . ALA A 1 49 ? 2.141 -22.794 11.072 1.00 74.31 46 ALA A C 14
ATOM 18811 O O . ALA A 1 49 ? 2.497 -22.317 12.153 1.00 53.03 46 ALA A O 14
ATOM 18818 N N . ALA A 1 50 ? 2.573 -22.356 9.899 1.00 1.10 47 ALA A N 14
ATOM 18819 C CA . ALA A 1 50 ? 3.492 -21.235 9.770 1.00 52.32 47 ALA A CA 14
ATOM 18820 C C . ALA A 1 50 ? 2.761 -19.995 9.273 1.00 52.42 47 ALA A C 14
ATOM 18821 O O . ALA A 1 50 ? 1.762 -20.092 8.556 1.00 15.23 47 ALA A O 14
ATOM 18828 N N . PHE A 1 51 ? 3.262 -18.834 9.676 1.00 50.14 48 PHE A N 14
ATOM 18829 C CA . PHE A 1 51 ? 2.649 -17.552 9.344 1.00 62.02 48 PHE A CA 14
ATOM 18830 C C . PHE A 1 51 ? 3.733 -16.596 8.893 1.00 1.52 48 PHE A C 14
ATOM 18831 O O . PHE A 1 51 ? 4.867 -16.682 9.356 1.00 52.45 48 PHE A O 14
ATOM 18848 N N . ALA A 1 52 ? 3.381 -15.669 8.017 1.00 72.14 49 ALA A N 14
ATOM 18849 C CA . ALA A 1 52 ? 4.318 -14.635 7.620 1.00 5.01 49 ALA A CA 14
ATOM 18850 C C . ALA A 1 52 ? 3.683 -13.259 7.747 1.00 11.21 49 ALA A C 14
ATOM 18851 O O . ALA A 1 52 ? 2.528 -13.054 7.374 1.00 61.32 49 ALA A O 14
ATOM 18858 N N . PHE A 1 53 ? 4.453 -12.321 8.277 1.00 14.04 50 PHE A N 14
ATOM 18859 C CA . PHE A 1 53 ? 4.037 -10.935 8.382 1.00 34.12 50 PHE A CA 14
ATOM 18860 C C . PHE A 1 53 ? 4.966 -10.090 7.547 1.00 63.42 50 PHE A C 14
ATOM 18861 O O . PHE A 1 53 ? 6.187 -10.078 7.788 1.00 22.25 50 PHE A O 14
ATOM 18878 N N . ILE A 1 54 ? 4.413 -9.391 6.559 1.00 11.41 51 ILE A N 14
ATOM 18879 C CA . ILE A 1 54 ? 5.281 -8.647 5.635 1.00 24.53 51 ILE A CA 14
ATOM 18880 C C . ILE A 1 54 ? 4.963 -7.156 5.663 1.00 52.53 51 ILE A C 14
ATOM 18881 O O . ILE A 1 54 ? 3.917 -6.739 5.175 1.00 71.43 51 ILE A O 14
ATOM 18897 N N . GLU A 1 55 ? 5.890 -6.350 6.187 1.00 32.14 52 GLU A N 14
ATOM 18898 C CA . GLU A 1 55 ? 5.621 -4.929 6.406 1.00 31.10 52 GLU A CA 14
ATOM 18899 C C . GLU A 1 55 ? 6.482 -4.044 5.502 1.00 62.45 52 GLU A C 14
ATOM 18900 O O . GLU A 1 55 ? 7.688 -3.949 5.683 1.00 34.21 52 GLU A O 14
ATOM 18912 N N . PHE A 1 56 ? 5.834 -3.445 4.514 1.00 33.14 53 PHE A N 14
ATOM 18913 C CA . PHE A 1 56 ? 6.483 -2.563 3.524 1.00 22.31 53 PHE A CA 14
ATOM 18914 C C . PHE A 1 56 ? 5.999 -1.118 3.642 1.00 22.21 53 PHE A C 14
ATOM 18915 O O . PHE A 1 56 ? 5.048 -0.837 4.373 1.00 55.45 53 PHE A O 14
ATOM 18932 N N . GLU A 1 57 ? 6.670 -0.208 2.923 1.00 70.21 54 GLU A N 14
ATOM 18933 C CA . GLU A 1 57 ? 6.265 1.203 2.857 1.00 14.11 54 GLU A CA 14
ATOM 18934 C C . GLU A 1 57 ? 5.084 1.443 1.890 1.00 63.34 54 GLU A C 14
ATOM 18935 O O . GLU A 1 57 ? 4.269 2.340 2.126 1.00 73.15 54 GLU A O 14
ATOM 18947 N N . ASP A 1 58 ? 4.974 0.652 0.816 1.00 45.23 55 ASP A N 14
ATOM 18948 C CA . ASP A 1 58 ? 3.869 0.832 -0.134 1.00 11.03 55 ASP A CA 14
ATOM 18949 C C . ASP A 1 58 ? 2.995 -0.417 -0.263 1.00 33.24 55 ASP A C 14
ATOM 18950 O O . ASP A 1 58 ? 3.460 -1.514 -0.558 1.00 21.51 55 ASP A O 14
ATOM 18959 N N . ALA A 1 59 ? 1.704 -0.199 -0.035 1.00 12.24 56 ALA A N 14
ATOM 18960 C CA . ALA A 1 59 ? 0.691 -1.251 -0.016 1.00 53.13 56 ALA A CA 14
ATOM 18961 C C . ALA A 1 59 ? 0.278 -1.739 -1.404 1.00 71.51 56 ALA A C 14
ATOM 18962 O O . ALA A 1 59 ? 0.204 -2.942 -1.659 1.00 32.55 56 ALA A O 14
ATOM 18969 N N . ARG A 1 60 ? 0.036 -0.780 -2.290 1.00 53.11 57 ARG A N 14
ATOM 18970 C CA . ARG A 1 60 ? -0.649 -1.012 -3.567 1.00 14.14 57 ARG A CA 14
ATOM 18971 C C . ARG A 1 60 ? 0.233 -1.684 -4.624 1.00 61.34 57 ARG A C 14
ATOM 18972 O O . ARG A 1 60 ? -0.282 -2.338 -5.530 1.00 3.23 57 ARG A O 14
ATOM 18993 N N . ASP A 1 61 ? 1.544 -1.522 -4.513 1.00 34.33 58 ASP A N 14
ATOM 18994 C CA . ASP A 1 61 ? 2.480 -2.165 -5.438 1.00 0.41 58 ASP A CA 14
ATOM 18995 C C . ASP A 1 61 ? 2.720 -3.640 -5.071 1.00 74.14 58 ASP A C 14
ATOM 18996 O O . ASP A 1 61 ? 2.858 -4.506 -5.935 1.00 23.41 58 ASP A O 14
ATOM 19005 N N . ALA A 1 62 ? 2.729 -3.901 -3.765 1.00 73.02 59 ALA A N 14
ATOM 19006 C CA . ALA A 1 62 ? 2.891 -5.244 -3.182 1.00 33.10 59 ALA A CA 14
ATOM 19007 C C . ALA A 1 62 ? 1.619 -6.103 -3.302 1.00 62.14 59 ALA A C 14
ATOM 19008 O O . ALA A 1 62 ? 1.615 -7.336 -3.056 1.00 21.00 59 ALA A O 14
ATOM 19015 N N . ALA A 1 63 ? 0.498 -5.410 -3.535 1.00 45.11 60 ALA A N 14
ATOM 19016 C CA . ALA A 1 63 ? -0.774 -6.054 -3.884 1.00 21.34 60 ALA A CA 14
ATOM 19017 C C . ALA A 1 63 ? -0.656 -7.022 -5.088 1.00 74.33 60 ALA A C 14
ATOM 19018 O O . ALA A 1 63 ? -1.454 -7.946 -5.209 1.00 54.32 60 ALA A O 14
ATOM 19025 N N . ASP A 1 64 ? 0.323 -6.787 -5.983 1.00 53.43 61 ASP A N 14
ATOM 19026 C CA . ASP A 1 64 ? 0.643 -7.704 -7.084 1.00 73.41 61 ASP A CA 14
ATOM 19027 C C . ASP A 1 64 ? 1.273 -9.011 -6.571 1.00 65.31 61 ASP A C 14
ATOM 19028 O O . ASP A 1 64 ? 1.028 -10.088 -7.133 1.00 22.21 61 ASP A O 14
ATOM 19037 N N . ALA A 1 65 ? 2.067 -8.919 -5.500 1.00 4.35 62 ALA A N 14
ATOM 19038 C CA . ALA A 1 65 ? 2.584 -10.109 -4.807 1.00 21.50 62 ALA A CA 14
ATOM 19039 C C . ALA A 1 65 ? 1.448 -10.874 -4.147 1.00 51.41 62 ALA A C 14
ATOM 19040 O O . ALA A 1 65 ? 1.331 -12.101 -4.317 1.00 70.02 62 ALA A O 14
ATOM 19047 N N . ILE A 1 66 ? 0.596 -10.153 -3.406 1.00 2.23 63 ILE A N 14
ATOM 19048 C CA . ILE A 1 66 ? -0.525 -10.803 -2.729 1.00 14.33 63 ILE A CA 14
ATOM 19049 C C . ILE A 1 66 ? -1.509 -11.428 -3.756 1.00 64.14 63 ILE A C 14
ATOM 19050 O O . ILE A 1 66 ? -2.113 -12.453 -3.465 1.00 34.55 63 ILE A O 14
ATOM 19066 N N . LYS A 1 67 ? -1.646 -10.848 -4.961 1.00 25.22 64 LYS A N 14
ATOM 19067 C CA . LYS A 1 67 ? -2.426 -11.507 -6.014 1.00 53.41 64 LYS A CA 14
ATOM 19068 C C . LYS A 1 67 ? -1.640 -12.635 -6.725 1.00 10.40 64 LYS A C 14
ATOM 19069 O O . LYS A 1 67 ? -2.259 -13.493 -7.359 1.00 21.52 64 LYS A O 14
ATOM 19088 N N . GLU A 1 68 ? -0.295 -12.630 -6.662 1.00 1.22 65 GLU A N 14
ATOM 19089 C CA . GLU A 1 68 ? 0.477 -13.780 -7.158 1.00 73.41 65 GLU A CA 14
ATOM 19090 C C . GLU A 1 68 ? 0.283 -15.005 -6.233 1.00 54.14 65 GLU A C 14
ATOM 19091 O O . GLU A 1 68 ? 0.188 -16.125 -6.744 1.00 23.10 65 GLU A O 14
ATOM 19103 N N . LYS A 1 69 ? 0.188 -14.830 -4.891 1.00 62.34 66 LYS A N 14
ATOM 19104 C CA . LYS A 1 69 ? -0.123 -16.017 -4.044 1.00 63.41 66 LYS A CA 14
ATOM 19105 C C . LYS A 1 69 ? -1.615 -16.119 -3.607 1.00 31.30 66 LYS A C 14
ATOM 19106 O O . LYS A 1 69 ? -1.957 -16.942 -2.765 1.00 32.44 66 LYS A O 14
ATOM 19125 N N . ASP A 1 70 ? -2.472 -15.302 -4.247 1.00 21.52 67 ASP A N 14
ATOM 19126 C CA . ASP A 1 70 ? -3.976 -15.322 -4.165 1.00 23.31 67 ASP A CA 14
ATOM 19127 C C . ASP A 1 70 ? -4.612 -16.707 -4.421 1.00 40.42 67 ASP A C 14
ATOM 19128 O O . ASP A 1 70 ? -4.051 -17.531 -5.157 1.00 21.34 67 ASP A O 14
ATOM 19137 N N . GLY A 1 71 ? -5.807 -16.955 -3.844 1.00 3.32 68 GLY A N 14
ATOM 19138 C CA . GLY A 1 71 ? -6.298 -18.312 -3.777 1.00 13.10 68 GLY A CA 14
ATOM 19139 C C . GLY A 1 71 ? -6.431 -18.855 -2.352 1.00 63.35 68 GLY A C 14
ATOM 19140 O O . GLY A 1 71 ? -6.322 -20.062 -2.147 1.00 34.31 68 GLY A O 14
ATOM 19144 N N . CYS A 1 72 ? -6.606 -17.942 -1.365 1.00 13.05 69 CYS A N 14
ATOM 19145 C CA . CYS A 1 72 ? -6.607 -18.291 0.074 1.00 13.10 69 CYS A CA 14
ATOM 19146 C C . CYS A 1 72 ? -7.685 -19.324 0.445 1.00 22.23 69 CYS A C 14
ATOM 19147 O O . CYS A 1 72 ? -8.860 -19.224 0.063 1.00 62.30 69 CYS A O 14
ATOM 19155 N N . ASP A 1 73 ? -7.236 -20.317 1.219 1.00 73.23 70 ASP A N 14
ATOM 19156 C CA . ASP A 1 73 ? -8.030 -21.493 1.531 1.00 12.40 70 ASP A CA 14
ATOM 19157 C C . ASP A 1 73 ? -7.983 -21.885 3.006 1.00 11.34 70 ASP A C 14
ATOM 19158 O O . ASP A 1 73 ? -6.918 -21.802 3.666 1.00 52.21 70 ASP A O 14
ATOM 19167 N N . PHE A 1 74 ? -9.151 -22.377 3.455 1.00 62.42 71 PHE A N 14
ATOM 19168 C CA . PHE A 1 74 ? -9.471 -22.699 4.856 1.00 5.20 71 PHE A CA 14
ATOM 19169 C C . PHE A 1 74 ? -10.367 -23.965 4.941 1.00 65.54 71 PHE A C 14
ATOM 19170 O O . PHE A 1 74 ? -11.113 -24.235 3.996 1.00 62.53 71 PHE A O 14
ATOM 19187 N N . GLU A 1 75 ? -10.206 -24.765 6.035 1.00 23.33 72 GLU A N 14
ATOM 19188 C CA . GLU A 1 75 ? -11.061 -25.958 6.334 1.00 61.33 72 GLU A CA 14
ATOM 19189 C C . GLU A 1 75 ? -10.759 -27.173 5.430 1.00 34.34 72 GLU A C 14
ATOM 19190 O O . GLU A 1 75 ? -11.547 -27.568 4.564 1.00 12.25 72 GLU A O 14
ATOM 19202 N N . GLY A 1 76 ? -9.550 -27.701 5.609 1.00 53.42 73 GLY A N 14
ATOM 19203 C CA . GLY A 1 76 ? -9.095 -28.882 4.880 1.00 71.43 73 GLY A CA 14
ATOM 19204 C C . GLY A 1 76 ? -8.222 -28.550 3.685 1.00 3.10 73 GLY A C 14
ATOM 19205 O O . GLY A 1 76 ? -7.596 -29.433 3.102 1.00 61.52 73 GLY A O 14
ATOM 19209 N N . ASN A 1 77 ? -8.163 -27.278 3.340 1.00 61.13 74 ASN A N 14
ATOM 19210 C CA . ASN A 1 77 ? -7.105 -26.758 2.495 1.00 10.05 74 ASN A CA 14
ATOM 19211 C C . ASN A 1 77 ? -6.375 -25.700 3.297 1.00 72.11 74 ASN A C 14
ATOM 19212 O O . ASN A 1 77 ? -7.000 -24.805 3.851 1.00 21.50 74 ASN A O 14
ATOM 19223 N N . LYS A 1 78 ? -5.076 -25.877 3.473 1.00 65.23 75 LYS A N 14
ATOM 19224 C CA . LYS A 1 78 ? -4.261 -24.918 4.216 1.00 22.14 75 LYS A CA 14
ATOM 19225 C C . LYS A 1 78 ? -3.590 -23.935 3.268 1.00 32.43 75 LYS A C 14
ATOM 19226 O O . LYS A 1 78 ? -2.583 -24.302 2.657 1.00 22.51 75 LYS A O 14
ATOM 19245 N N . LEU A 1 79 ? -4.112 -22.692 3.147 1.00 44.41 76 LEU A N 14
ATOM 19246 C CA . LEU A 1 79 ? -3.481 -21.711 2.234 1.00 12.51 76 LEU A CA 14
ATOM 19247 C C . LEU A 1 79 ? -3.958 -20.270 2.467 1.00 51.52 76 LEU A C 14
ATOM 19248 O O . LEU A 1 79 ? -4.426 -19.641 1.537 1.00 15.43 76 LEU A O 14
ATOM 19264 N N . ARG A 1 80 ? -3.767 -19.687 3.655 1.00 10.33 77 ARG A N 14
ATOM 19265 C CA . ARG A 1 80 ? -4.388 -18.381 3.935 1.00 64.14 77 ARG A CA 14
ATOM 19266 C C . ARG A 1 80 ? -3.424 -17.233 3.613 1.00 61.23 77 ARG A C 14
ATOM 19267 O O . ARG A 1 80 ? -2.337 -17.133 4.151 1.00 13.50 77 ARG A O 14
ATOM 19288 N N . VAL A 1 81 ? -3.829 -16.419 2.656 1.00 2.51 78 VAL A N 14
ATOM 19289 C CA . VAL A 1 81 ? -3.113 -15.204 2.283 1.00 73.12 78 VAL A CA 14
ATOM 19290 C C . VAL A 1 81 ? -4.087 -14.023 2.277 1.00 22.11 78 VAL A C 14
ATOM 19291 O O . VAL A 1 81 ? -5.099 -14.054 1.568 1.00 14.42 78 VAL A O 14
ATOM 19304 N N . GLU A 1 82 ? -3.824 -12.995 3.085 1.00 45.30 79 GLU A N 14
ATOM 19305 C CA . GLU A 1 82 ? -4.746 -11.862 3.146 1.00 3.34 79 GLU A CA 14
ATOM 19306 C C . GLU A 1 82 ? -4.035 -10.546 3.449 1.00 22.21 79 GLU A C 14
ATOM 19307 O O . GLU A 1 82 ? -3.008 -10.496 4.168 1.00 55.34 79 GLU A O 14
ATOM 19319 N N . VAL A 1 83 ? -4.555 -9.475 2.853 1.00 73.34 80 VAL A N 14
ATOM 19320 C CA . VAL A 1 83 ? -4.157 -8.140 3.257 1.00 1.24 80 VAL A CA 14
ATOM 19321 C C . VAL A 1 83 ? -5.076 -7.634 4.392 1.00 13.34 80 VAL A C 14
ATOM 19322 O O . VAL A 1 83 ? -6.302 -7.628 4.267 1.00 40.13 80 VAL A O 14
ATOM 19335 N N . PRO A 1 84 ? -4.497 -7.252 5.544 1.00 60.13 81 PRO A N 14
ATOM 19336 C CA . PRO A 1 84 ? -5.218 -6.488 6.562 1.00 41.45 81 PRO A CA 14
ATOM 19337 C C . PRO A 1 84 ? -5.126 -4.964 6.360 1.00 3.54 81 PRO A C 14
ATOM 19338 O O . PRO A 1 84 ? -5.619 -4.203 7.194 1.00 72.34 81 PRO A O 14
ATOM 19349 N N . PHE A 1 85 ? -4.495 -4.522 5.262 1.00 51.32 82 PHE A N 14
ATOM 19350 C CA . PHE A 1 85 ? -4.431 -3.095 4.966 1.00 51.34 82 PHE A CA 14
ATOM 19351 C C . PHE A 1 85 ? -5.551 -2.655 4.011 1.00 41.20 82 PHE A C 14
ATOM 19352 O O . PHE A 1 85 ? -6.040 -1.534 4.140 1.00 25.23 82 PHE A O 14
ATOM 19369 N N . ASN A 1 86 ? -5.956 -3.571 3.095 1.00 15.42 83 ASN A N 14
ATOM 19370 C CA . ASN A 1 86 ? -6.934 -3.303 2.009 1.00 23.12 83 ASN A CA 14
ATOM 19371 C C . ASN A 1 86 ? -6.498 -2.085 1.152 1.00 73.33 83 ASN A C 14
ATOM 19372 O O . ASN A 1 86 ? -6.985 -0.964 1.353 1.00 11.11 83 ASN A O 14
ATOM 19383 N N . ALA A 1 87 ? -5.521 -2.332 0.240 1.00 34.54 84 ALA A N 14
ATOM 19384 C CA . ALA A 1 87 ? -4.877 -1.305 -0.628 1.00 45.44 84 ALA A CA 14
ATOM 19385 C C . ALA A 1 87 ? -4.159 -0.208 0.192 1.00 25.40 84 ALA A C 14
ATOM 19386 O O . ALA A 1 87 ? -3.898 -0.384 1.380 1.00 25.35 84 ALA A O 14
ATOM 19393 N N . ARG A 1 88 ? -3.784 0.906 -0.445 1.00 11.34 85 ARG A N 14
ATOM 19394 C CA . ARG A 1 88 ? -3.277 2.054 0.309 1.00 32.04 85 ARG A CA 14
ATOM 19395 C C . ARG A 1 88 ? -4.435 3.037 0.567 1.00 64.15 85 ARG A C 14
ATOM 19396 O O . ARG A 1 88 ? -4.233 4.164 1.038 1.00 74.31 85 ARG A O 14
ATOM 19417 N N . GLU A 1 89 ? -5.655 2.576 0.257 1.00 22.31 86 GLU A N 14
ATOM 19418 C CA . GLU A 1 89 ? -6.855 3.394 0.307 1.00 40.00 86 GLU A CA 14
ATOM 19419 C C . GLU A 1 89 ? -7.900 2.730 1.228 1.00 15.14 86 GLU A C 14
ATOM 19420 O O . GLU A 1 89 ? -8.696 1.892 0.743 1.00 14.44 86 GLU A O 14
ATOM 19433 N N . GLY A 1 1 ? -10.255 0.599 -3.996 1.00 62.35 -2 GLY A N 15
ATOM 19434 C CA . GLY A 1 1 ? -9.221 1.459 -4.628 1.00 63.01 -2 GLY A CA 15
ATOM 19435 C C . GLY A 1 1 ? -9.481 2.931 -4.379 1.00 44.30 -2 GLY A C 15
ATOM 19436 O O . GLY A 1 1 ? -10.630 3.372 -4.408 1.00 5.22 -2 GLY A O 15
ATOM 19442 N N . SER A 1 2 ? -8.410 3.681 -4.134 1.00 33.05 -1 SER A N 15
ATOM 19443 C CA . SER A 1 2 ? -8.499 5.105 -3.828 1.00 3.25 -1 SER A CA 15
ATOM 19444 C C . SER A 1 2 ? -7.368 5.891 -4.513 1.00 32.21 -1 SER A C 15
ATOM 19445 O O . SER A 1 2 ? -6.520 5.298 -5.192 1.00 53.41 -1 SER A O 15
ATOM 19453 N N . HIS A 1 3 ? -7.363 7.220 -4.339 1.00 32.32 0 HIS A N 15
ATOM 19454 C CA . HIS A 1 3 ? -6.494 8.102 -5.119 1.00 41.22 0 HIS A CA 15
ATOM 19455 C C . HIS A 1 3 ? -6.027 9.322 -4.287 1.00 45.03 0 HIS A C 15
ATOM 19456 O O . HIS A 1 3 ? -6.534 10.438 -4.447 1.00 3.13 0 HIS A O 15
ATOM 19471 N N . MET A 1 4 ? -5.096 9.062 -3.366 1.00 0.24 1 MET A N 15
ATOM 19472 C CA . MET A 1 4 ? -4.350 10.097 -2.633 1.00 73.43 1 MET A CA 15
ATOM 19473 C C . MET A 1 4 ? -2.956 9.570 -2.287 1.00 64.33 1 MET A C 15
ATOM 19474 O O . MET A 1 4 ? -2.777 8.375 -2.058 1.00 25.33 1 MET A O 15
ATOM 19488 N N . VAL A 1 5 ? -1.958 10.454 -2.303 1.00 75.04 2 VAL A N 15
ATOM 19489 C CA . VAL A 1 5 ? -0.575 10.075 -1.961 1.00 12.52 2 VAL A CA 15
ATOM 19490 C C . VAL A 1 5 ? -0.065 10.957 -0.782 1.00 2.25 2 VAL A C 15
ATOM 19491 O O . VAL A 1 5 ? 1.091 10.884 -0.369 1.00 30.44 2 VAL A O 15
ATOM 19504 N N . ILE A 1 6 ? -0.962 11.755 -0.198 1.00 42.15 3 ILE A N 15
ATOM 19505 C CA . ILE A 1 6 ? -0.565 12.708 0.857 1.00 41.00 3 ILE A CA 15
ATOM 19506 C C . ILE A 1 6 ? -0.889 12.157 2.260 1.00 41.15 3 ILE A C 15
ATOM 19507 O O . ILE A 1 6 ? -1.987 12.394 2.777 1.00 41.00 3 ILE A O 15
ATOM 19523 N N . ARG A 1 7 ? 0.074 11.373 2.813 1.00 32.23 4 ARG A N 15
ATOM 19524 C CA . ARG A 1 7 ? 0.087 10.898 4.225 1.00 5.33 4 ARG A CA 15
ATOM 19525 C C . ARG A 1 7 ? 1.276 9.934 4.434 1.00 44.02 4 ARG A C 15
ATOM 19526 O O . ARG A 1 7 ? 1.954 9.575 3.472 1.00 55.50 4 ARG A O 15
ATOM 19547 N N . GLU A 1 8 ? 1.521 9.536 5.691 1.00 62.44 5 GLU A N 15
ATOM 19548 C CA . GLU A 1 8 ? 2.541 8.550 6.037 1.00 33.40 5 GLU A CA 15
ATOM 19549 C C . GLU A 1 8 ? 1.916 7.429 6.889 1.00 61.33 5 GLU A C 15
ATOM 19550 O O . GLU A 1 8 ? 1.228 7.711 7.877 1.00 73.41 5 GLU A O 15
ATOM 19562 N N . SER A 1 9 ? 2.140 6.165 6.487 1.00 31.20 6 SER A N 15
ATOM 19563 C CA . SER A 1 9 ? 1.611 4.998 7.218 1.00 13.45 6 SER A CA 15
ATOM 19564 C C . SER A 1 9 ? 2.354 3.723 6.790 1.00 30.31 6 SER A C 15
ATOM 19565 O O . SER A 1 9 ? 2.991 3.699 5.734 1.00 71.22 6 SER A O 15
ATOM 19573 N N . VAL A 1 10 ? 2.267 2.669 7.616 1.00 55.21 7 VAL A N 15
ATOM 19574 C CA . VAL A 1 10 ? 2.919 1.385 7.311 1.00 14.01 7 VAL A CA 15
ATOM 19575 C C . VAL A 1 10 ? 1.857 0.329 6.953 1.00 21.45 7 VAL A C 15
ATOM 19576 O O . VAL A 1 10 ? 0.939 0.069 7.740 1.00 74.32 7 VAL A O 15
ATOM 19589 N N . SER A 1 11 ? 1.976 -0.248 5.759 1.00 20.51 8 SER A N 15
ATOM 19590 C CA . SER A 1 11 ? 1.062 -1.286 5.291 1.00 21.34 8 SER A CA 15
ATOM 19591 C C . SER A 1 11 ? 1.497 -2.683 5.791 1.00 0.41 8 SER A C 15
ATOM 19592 O O . SER A 1 11 ? 2.690 -2.976 5.838 1.00 74.31 8 SER A O 15
ATOM 19600 N N . ARG A 1 12 ? 0.530 -3.532 6.185 1.00 32.34 9 ARG A N 15
ATOM 19601 C CA . ARG A 1 12 ? 0.846 -4.866 6.736 1.00 53.43 9 ARG A CA 15
ATOM 19602 C C . ARG A 1 12 ? 0.107 -5.987 5.987 1.00 13.51 9 ARG A C 15
ATOM 19603 O O . ARG A 1 12 ? -0.980 -5.778 5.474 1.00 71.23 9 ARG A O 15
ATOM 19624 N N . ILE A 1 13 ? 0.724 -7.175 5.938 1.00 42.44 10 ILE A N 15
ATOM 19625 C CA . ILE A 1 13 ? 0.188 -8.350 5.230 1.00 25.23 10 ILE A CA 15
ATOM 19626 C C . ILE A 1 13 ? 0.263 -9.573 6.153 1.00 3.21 10 ILE A C 15
ATOM 19627 O O . ILE A 1 13 ? 1.301 -9.797 6.806 1.00 43.33 10 ILE A O 15
ATOM 19643 N N . TYR A 1 14 ? -0.835 -10.348 6.196 1.00 44.25 11 TYR A N 15
ATOM 19644 C CA . TYR A 1 14 ? -0.888 -11.572 6.989 1.00 61.45 11 TYR A CA 15
ATOM 19645 C C . TYR A 1 14 ? -1.059 -12.779 6.061 1.00 2.10 11 TYR A C 15
ATOM 19646 O O . TYR A 1 14 ? -2.091 -12.921 5.385 1.00 14.24 11 TYR A O 15
ATOM 19664 N N . VAL A 1 15 ? -0.060 -13.650 6.026 1.00 75.23 12 VAL A N 15
ATOM 19665 C CA . VAL A 1 15 ? -0.203 -14.908 5.293 1.00 55.34 12 VAL A CA 15
ATOM 19666 C C . VAL A 1 15 ? -0.036 -16.117 6.238 1.00 4.41 12 VAL A C 15
ATOM 19667 O O . VAL A 1 15 ? 1.027 -16.363 6.769 1.00 3.03 12 VAL A O 15
ATOM 19680 N N . GLY A 1 16 ? -1.126 -16.837 6.461 1.00 21.34 13 GLY A N 15
ATOM 19681 C CA . GLY A 1 16 ? -1.127 -17.941 7.407 1.00 11.43 13 GLY A CA 15
ATOM 19682 C C . GLY A 1 16 ? -1.562 -19.263 6.796 1.00 14.21 13 GLY A C 15
ATOM 19683 O O . GLY A 1 16 ? -2.211 -19.284 5.748 1.00 21.54 13 GLY A O 15
ATOM 19687 N N . ASN A 1 17 ? -1.173 -20.381 7.457 1.00 62.14 14 ASN A N 15
ATOM 19688 C CA . ASN A 1 17 ? -1.575 -21.760 7.076 1.00 52.21 14 ASN A CA 15
ATOM 19689 C C . ASN A 1 17 ? -1.065 -22.133 5.670 1.00 43.44 14 ASN A C 15
ATOM 19690 O O . ASN A 1 17 ? -1.632 -23.000 5.010 1.00 33.23 14 ASN A O 15
ATOM 19701 N N . LEU A 1 18 ? 0.035 -21.508 5.243 1.00 41.24 15 LEU A N 15
ATOM 19702 C CA . LEU A 1 18 ? 0.501 -21.625 3.868 1.00 13.21 15 LEU A CA 15
ATOM 19703 C C . LEU A 1 18 ? 1.324 -22.912 3.648 1.00 35.52 15 LEU A C 15
ATOM 19704 O O . LEU A 1 18 ? 2.284 -23.185 4.380 1.00 10.41 15 LEU A O 15
ATOM 19720 N N . PRO A 1 19 ? 0.927 -23.755 2.653 1.00 0.01 16 PRO A N 15
ATOM 19721 C CA . PRO A 1 19 ? 1.700 -24.950 2.297 1.00 63.42 16 PRO A CA 15
ATOM 19722 C C . PRO A 1 19 ? 2.815 -24.665 1.277 1.00 13.42 16 PRO A C 15
ATOM 19723 O O . PRO A 1 19 ? 2.528 -24.134 0.194 1.00 21.21 16 PRO A O 15
ATOM 19734 N N . SER A 1 20 ? 4.059 -25.070 1.657 1.00 40.35 17 SER A N 15
ATOM 19735 C CA . SER A 1 20 ? 5.321 -24.931 0.862 1.00 12.54 17 SER A CA 15
ATOM 19736 C C . SER A 1 20 ? 5.323 -23.774 -0.153 1.00 14.12 17 SER A C 15
ATOM 19737 O O . SER A 1 20 ? 5.410 -23.979 -1.368 1.00 21.54 17 SER A O 15
ATOM 19745 N N . HIS A 1 21 ? 5.213 -22.560 0.363 1.00 61.35 18 HIS A N 15
ATOM 19746 C CA . HIS A 1 21 ? 5.018 -21.388 -0.472 1.00 61.50 18 HIS A CA 15
ATOM 19747 C C . HIS A 1 21 ? 6.295 -20.527 -0.438 1.00 53.10 18 HIS A C 15
ATOM 19748 O O . HIS A 1 21 ? 7.395 -21.057 -0.584 1.00 54.11 18 HIS A O 15
ATOM 19763 N N . VAL A 1 22 ? 6.149 -19.211 -0.267 1.00 24.33 19 VAL A N 15
ATOM 19764 C CA . VAL A 1 22 ? 7.294 -18.318 -0.098 1.00 12.23 19 VAL A CA 15
ATOM 19765 C C . VAL A 1 22 ? 7.996 -18.530 1.257 1.00 14.42 19 VAL A C 15
ATOM 19766 O O . VAL A 1 22 ? 7.353 -18.515 2.311 1.00 62.23 19 VAL A O 15
ATOM 19779 N N . SER A 1 23 ? 9.315 -18.773 1.200 1.00 32.10 20 SER A N 15
ATOM 19780 C CA . SER A 1 23 ? 10.159 -18.859 2.405 1.00 10.21 20 SER A CA 15
ATOM 19781 C C . SER A 1 23 ? 10.569 -17.441 2.810 1.00 3.15 20 SER A C 15
ATOM 19782 O O . SER A 1 23 ? 10.304 -16.526 2.062 1.00 3.44 20 SER A O 15
ATOM 19790 N N . SER A 1 24 ? 11.233 -17.261 3.959 1.00 13.33 21 SER A N 15
ATOM 19791 C CA . SER A 1 24 ? 11.554 -15.912 4.485 1.00 0.32 21 SER A CA 15
ATOM 19792 C C . SER A 1 24 ? 12.442 -15.079 3.515 1.00 53.02 21 SER A C 15
ATOM 19793 O O . SER A 1 24 ? 12.237 -13.863 3.362 1.00 54.05 21 SER A O 15
ATOM 19801 N N . ARG A 1 25 ? 13.390 -15.757 2.842 1.00 71.32 22 ARG A N 15
ATOM 19802 C CA . ARG A 1 25 ? 14.262 -15.131 1.830 1.00 14.32 22 ARG A CA 15
ATOM 19803 C C . ARG A 1 25 ? 13.447 -14.694 0.602 1.00 2.32 22 ARG A C 15
ATOM 19804 O O . ARG A 1 25 ? 13.617 -13.571 0.077 1.00 32.13 22 ARG A O 15
ATOM 19825 N N . ASP A 1 26 ? 12.566 -15.592 0.159 1.00 32.14 23 ASP A N 15
ATOM 19826 C CA . ASP A 1 26 ? 11.711 -15.358 -1.000 1.00 72.23 23 ASP A CA 15
ATOM 19827 C C . ASP A 1 26 ? 10.680 -14.274 -0.699 1.00 0.14 23 ASP A C 15
ATOM 19828 O O . ASP A 1 26 ? 10.341 -13.487 -1.581 1.00 33.32 23 ASP A O 15
ATOM 19837 N N . VAL A 1 27 ? 10.211 -14.224 0.556 1.00 72.04 24 VAL A N 15
ATOM 19838 C CA . VAL A 1 27 ? 9.376 -13.138 1.030 1.00 1.21 24 VAL A CA 15
ATOM 19839 C C . VAL A 1 27 ? 10.146 -11.834 0.909 1.00 24.12 24 VAL A C 15
ATOM 19840 O O . VAL A 1 27 ? 9.659 -10.923 0.264 1.00 42.41 24 VAL A O 15
ATOM 19853 N N . GLU A 1 28 ? 11.378 -11.779 1.447 1.00 13.03 25 GLU A N 15
ATOM 19854 C CA . GLU A 1 28 ? 12.160 -10.543 1.409 1.00 21.51 25 GLU A CA 15
ATOM 19855 C C . GLU A 1 28 ? 12.355 -10.039 -0.034 1.00 1.44 25 GLU A C 15
ATOM 19856 O O . GLU A 1 28 ? 11.921 -8.939 -0.338 1.00 71.04 25 GLU A O 15
ATOM 19868 N N . ASN A 1 29 ? 12.870 -10.876 -0.941 1.00 64.52 26 ASN A N 15
ATOM 19869 C CA . ASN A 1 29 ? 13.218 -10.396 -2.286 1.00 53.25 26 ASN A CA 15
ATOM 19870 C C . ASN A 1 29 ? 11.967 -10.206 -3.179 1.00 50.12 26 ASN A C 15
ATOM 19871 O O . ASN A 1 29 ? 11.728 -9.093 -3.719 1.00 42.32 26 ASN A O 15
ATOM 19882 N N . GLU A 1 30 ? 11.127 -11.244 -3.272 1.00 52.33 27 GLU A N 15
ATOM 19883 C CA . GLU A 1 30 ? 10.012 -11.217 -4.211 1.00 23.11 27 GLU A CA 15
ATOM 19884 C C . GLU A 1 30 ? 8.932 -10.263 -3.713 1.00 61.03 27 GLU A C 15
ATOM 19885 O O . GLU A 1 30 ? 8.379 -9.506 -4.500 1.00 54.15 27 GLU A O 15
ATOM 19897 N N . PHE A 1 31 ? 8.676 -10.240 -2.398 1.00 3.14 28 PHE A N 15
ATOM 19898 C CA . PHE A 1 31 ? 7.696 -9.305 -1.847 1.00 23.40 28 PHE A CA 15
ATOM 19899 C C . PHE A 1 31 ? 8.275 -7.878 -1.737 1.00 33.02 28 PHE A C 15
ATOM 19900 O O . PHE A 1 31 ? 7.490 -6.933 -1.744 1.00 33.34 28 PHE A O 15
ATOM 19917 N N . ARG A 1 32 ? 9.634 -7.690 -1.671 1.00 3.54 29 ARG A N 15
ATOM 19918 C CA . ARG A 1 32 ? 10.184 -6.315 -1.773 1.00 62.20 29 ARG A CA 15
ATOM 19919 C C . ARG A 1 32 ? 10.067 -5.785 -3.206 1.00 21.01 29 ARG A C 15
ATOM 19920 O O . ARG A 1 32 ? 10.025 -4.566 -3.400 1.00 65.41 29 ARG A O 15
ATOM 19941 N N . LYS A 1 33 ? 10.032 -6.689 -4.210 1.00 24.54 30 LYS A N 15
ATOM 19942 C CA . LYS A 1 33 ? 9.822 -6.245 -5.594 1.00 64.21 30 LYS A CA 15
ATOM 19943 C C . LYS A 1 33 ? 8.382 -5.677 -5.796 1.00 3.20 30 LYS A C 15
ATOM 19944 O O . LYS A 1 33 ? 8.167 -4.836 -6.678 1.00 14.33 30 LYS A O 15
ATOM 19963 N N . TYR A 1 34 ? 7.420 -6.118 -4.977 1.00 65.21 31 TYR A N 15
ATOM 19964 C CA . TYR A 1 34 ? 6.061 -5.560 -5.013 1.00 1.51 31 TYR A CA 15
ATOM 19965 C C . TYR A 1 34 ? 5.909 -4.351 -4.070 1.00 34.43 31 TYR A C 15
ATOM 19966 O O . TYR A 1 34 ? 5.194 -3.418 -4.382 1.00 13.23 31 TYR A O 15
ATOM 19984 N N . GLY A 1 35 ? 6.584 -4.370 -2.925 1.00 64.33 32 GLY A N 15
ATOM 19985 C CA . GLY A 1 35 ? 6.539 -3.238 -2.013 1.00 3.12 32 GLY A CA 15
ATOM 19986 C C . GLY A 1 35 ? 7.747 -3.205 -1.104 1.00 42.35 32 GLY A C 15
ATOM 19987 O O . GLY A 1 35 ? 8.159 -4.247 -0.601 1.00 44.03 32 GLY A O 15
ATOM 19991 N N . ASN A 1 36 ? 8.305 -2.008 -0.894 1.00 34.35 33 ASN A N 15
ATOM 19992 C CA . ASN A 1 36 ? 9.539 -1.821 -0.113 1.00 71.30 33 ASN A CA 15
ATOM 19993 C C . ASN A 1 36 ? 9.375 -2.267 1.336 1.00 0.13 33 ASN A C 15
ATOM 19994 O O . ASN A 1 36 ? 8.602 -1.678 2.085 1.00 5.41 33 ASN A O 15
ATOM 20005 N N . ILE A 1 37 ? 10.110 -3.309 1.710 1.00 32.30 34 ILE A N 15
ATOM 20006 C CA . ILE A 1 37 ? 9.959 -3.937 3.015 1.00 70.01 34 ILE A CA 15
ATOM 20007 C C . ILE A 1 37 ? 10.734 -3.194 4.105 1.00 64.12 34 ILE A C 15
ATOM 20008 O O . ILE A 1 37 ? 11.932 -2.929 3.988 1.00 11.31 34 ILE A O 15
ATOM 20024 N N . LEU A 1 38 ? 9.994 -2.821 5.140 1.00 74.34 35 LEU A N 15
ATOM 20025 C CA . LEU A 1 38 ? 10.544 -2.190 6.324 1.00 44.32 35 LEU A CA 15
ATOM 20026 C C . LEU A 1 38 ? 10.759 -3.230 7.431 1.00 1.21 35 LEU A C 15
ATOM 20027 O O . LEU A 1 38 ? 11.745 -3.159 8.167 1.00 1.15 35 LEU A O 15
ATOM 20043 N N . LYS A 1 39 ? 9.842 -4.209 7.538 1.00 44.43 36 LYS A N 15
ATOM 20044 C CA . LYS A 1 39 ? 9.933 -5.246 8.577 1.00 4.04 36 LYS A CA 15
ATOM 20045 C C . LYS A 1 39 ? 9.411 -6.602 8.055 1.00 22.34 36 LYS A C 15
ATOM 20046 O O . LYS A 1 39 ? 8.337 -6.675 7.466 1.00 21.42 36 LYS A O 15
ATOM 20065 N N . CYS A 1 40 ? 10.193 -7.668 8.271 1.00 23.23 37 CYS A N 15
ATOM 20066 C CA . CYS A 1 40 ? 9.779 -9.034 7.927 1.00 51.35 37 CYS A CA 15
ATOM 20067 C C . CYS A 1 40 ? 9.811 -9.914 9.163 1.00 40.35 37 CYS A C 15
ATOM 20068 O O . CYS A 1 40 ? 10.858 -10.031 9.809 1.00 45.14 37 CYS A O 15
ATOM 20076 N N . ASP A 1 41 ? 8.672 -10.503 9.519 1.00 74.12 38 ASP A N 15
ATOM 20077 C CA . ASP A 1 41 ? 8.629 -11.390 10.677 1.00 2.45 38 ASP A CA 15
ATOM 20078 C C . ASP A 1 41 ? 7.933 -12.699 10.315 1.00 44.04 38 ASP A C 15
ATOM 20079 O O . ASP A 1 41 ? 6.823 -12.678 9.812 1.00 71.33 38 ASP A O 15
ATOM 20088 N N . VAL A 1 42 ? 8.587 -13.831 10.552 1.00 24.31 39 VAL A N 15
ATOM 20089 C CA . VAL A 1 42 ? 7.957 -15.132 10.306 1.00 50.23 39 VAL A CA 15
ATOM 20090 C C . VAL A 1 42 ? 7.837 -15.942 11.618 1.00 33.02 39 VAL A C 15
ATOM 20091 O O . VAL A 1 42 ? 8.827 -16.230 12.303 1.00 13.21 39 VAL A O 15
ATOM 20104 N N . LYS A 1 43 ? 6.589 -16.259 11.981 1.00 3.33 40 LYS A N 15
ATOM 20105 C CA . LYS A 1 43 ? 6.276 -16.969 13.226 1.00 30.35 40 LYS A CA 15
ATOM 20106 C C . LYS A 1 43 ? 5.624 -18.320 12.919 1.00 24.40 40 LYS A C 15
ATOM 20107 O O . LYS A 1 43 ? 5.068 -18.503 11.846 1.00 60.54 40 LYS A O 15
ATOM 20126 N N . LYS A 1 44 ? 5.687 -19.264 13.851 1.00 55.31 41 LYS A N 15
ATOM 20127 C CA . LYS A 1 44 ? 4.963 -20.530 13.689 1.00 41.34 41 LYS A CA 15
ATOM 20128 C C . LYS A 1 44 ? 4.152 -20.851 14.950 1.00 33.40 41 LYS A C 15
ATOM 20129 O O . LYS A 1 44 ? 4.504 -20.411 16.045 1.00 12.10 41 LYS A O 15
ATOM 20148 N N . THR A 1 45 ? 3.046 -21.570 14.785 1.00 71.23 42 THR A N 15
ATOM 20149 C CA . THR A 1 45 ? 2.282 -22.068 15.924 1.00 52.34 42 THR A CA 15
ATOM 20150 C C . THR A 1 45 ? 2.592 -23.561 16.159 1.00 74.34 42 THR A C 15
ATOM 20151 O O . THR A 1 45 ? 3.147 -24.237 15.279 1.00 33.43 42 THR A O 15
ATOM 20162 N N . VAL A 1 46 ? 2.218 -24.058 17.345 1.00 41.32 43 VAL A N 15
ATOM 20163 C CA . VAL A 1 46 ? 2.415 -25.465 17.744 1.00 62.11 43 VAL A CA 15
ATOM 20164 C C . VAL A 1 46 ? 1.408 -26.418 17.066 1.00 14.21 43 VAL A C 15
ATOM 20165 O O . VAL A 1 46 ? 1.556 -27.637 17.141 1.00 21.13 43 VAL A O 15
ATOM 20178 N N . SER A 1 47 ? 0.389 -25.849 16.404 1.00 50.04 44 SER A N 15
ATOM 20179 C CA . SER A 1 47 ? -0.612 -26.628 15.673 1.00 65.11 44 SER A CA 15
ATOM 20180 C C . SER A 1 47 ? -0.059 -27.091 14.306 1.00 22.00 44 SER A C 15
ATOM 20181 O O . SER A 1 47 ? -0.690 -27.903 13.626 1.00 41.44 44 SER A O 15
ATOM 20189 N N . GLY A 1 48 ? 1.119 -26.574 13.917 1.00 43.21 45 GLY A N 15
ATOM 20190 C CA . GLY A 1 48 ? 1.761 -27.005 12.682 1.00 70.31 45 GLY A CA 15
ATOM 20191 C C . GLY A 1 48 ? 1.651 -25.998 11.549 1.00 55.44 45 GLY A C 15
ATOM 20192 O O . GLY A 1 48 ? 2.229 -26.200 10.482 1.00 32.12 45 GLY A O 15
ATOM 20196 N N . ALA A 1 49 ? 0.912 -24.915 11.775 1.00 71.20 46 ALA A N 15
ATOM 20197 C CA . ALA A 1 49 ? 0.752 -23.864 10.772 1.00 12.22 46 ALA A CA 15
ATOM 20198 C C . ALA A 1 49 ? 1.839 -22.802 10.899 1.00 4.11 46 ALA A C 15
ATOM 20199 O O . ALA A 1 49 ? 2.257 -22.452 12.003 1.00 33.24 46 ALA A O 15
ATOM 20206 N N . ALA A 1 50 ? 2.284 -22.297 9.757 1.00 44.31 47 ALA A N 15
ATOM 20207 C CA . ALA A 1 50 ? 3.258 -21.211 9.702 1.00 15.33 47 ALA A CA 15
ATOM 20208 C C . ALA A 1 50 ? 2.570 -19.929 9.254 1.00 72.22 47 ALA A C 15
ATOM 20209 O O . ALA A 1 50 ? 1.566 -19.981 8.548 1.00 23.21 47 ALA A O 15
ATOM 20216 N N . PHE A 1 51 ? 3.070 -18.787 9.710 1.00 73.52 48 PHE A N 15
ATOM 20217 C CA . PHE A 1 51 ? 2.532 -17.488 9.306 1.00 23.35 48 PHE A CA 15
ATOM 20218 C C . PHE A 1 51 ? 3.677 -16.530 9.034 1.00 14.54 48 PHE A C 15
ATOM 20219 O O . PHE A 1 51 ? 4.737 -16.625 9.645 1.00 33.31 48 PHE A O 15
ATOM 20236 N N . ALA A 1 52 ? 3.455 -15.598 8.133 1.00 44.13 49 ALA A N 15
ATOM 20237 C CA . ALA A 1 52 ? 4.373 -14.513 7.924 1.00 5.22 49 ALA A CA 15
ATOM 20238 C C . ALA A 1 52 ? 3.622 -13.198 8.000 1.00 0.20 49 ALA A C 15
ATOM 20239 O O . ALA A 1 52 ? 2.484 -13.059 7.494 1.00 70.13 49 ALA A O 15
ATOM 20246 N N . PHE A 1 53 ? 4.269 -12.256 8.656 1.00 12.04 50 PHE A N 15
ATOM 20247 C CA . PHE A 1 53 ? 3.774 -10.913 8.831 1.00 73.40 50 PHE A CA 15
ATOM 20248 C C . PHE A 1 53 ? 4.737 -9.975 8.123 1.00 54.22 50 PHE A C 15
ATOM 20249 O O . PHE A 1 53 ? 5.949 -9.946 8.436 1.00 12.23 50 PHE A O 15
ATOM 20266 N N . ILE A 1 54 ? 4.209 -9.233 7.155 1.00 1.33 51 ILE A N 15
ATOM 20267 C CA . ILE A 1 54 ? 5.068 -8.441 6.270 1.00 15.50 51 ILE A CA 15
ATOM 20268 C C . ILE A 1 54 ? 4.671 -6.964 6.294 1.00 42.53 51 ILE A C 15
ATOM 20269 O O . ILE A 1 54 ? 3.514 -6.635 6.114 1.00 71.44 51 ILE A O 15
ATOM 20285 N N . GLU A 1 55 ? 5.627 -6.082 6.556 1.00 12.30 52 GLU A N 15
ATOM 20286 C CA . GLU A 1 55 ? 5.349 -4.643 6.637 1.00 33.40 52 GLU A CA 15
ATOM 20287 C C . GLU A 1 55 ? 6.073 -3.866 5.529 1.00 12.34 52 GLU A C 15
ATOM 20288 O O . GLU A 1 55 ? 7.299 -3.861 5.482 1.00 54.11 52 GLU A O 15
ATOM 20300 N N . PHE A 1 56 ? 5.301 -3.260 4.610 1.00 2.52 53 PHE A N 15
ATOM 20301 C CA . PHE A 1 56 ? 5.865 -2.409 3.539 1.00 43.24 53 PHE A CA 15
ATOM 20302 C C . PHE A 1 56 ? 5.529 -0.943 3.777 1.00 3.32 53 PHE A C 15
ATOM 20303 O O . PHE A 1 56 ? 4.731 -0.623 4.652 1.00 44.33 53 PHE A O 15
ATOM 20320 N N . GLU A 1 57 ? 6.159 -0.046 3.013 1.00 14.03 54 GLU A N 15
ATOM 20321 C CA . GLU A 1 57 ? 5.748 1.359 3.003 1.00 22.53 54 GLU A CA 15
ATOM 20322 C C . GLU A 1 57 ? 4.536 1.606 2.080 1.00 74.42 54 GLU A C 15
ATOM 20323 O O . GLU A 1 57 ? 3.709 2.478 2.363 1.00 53.20 54 GLU A O 15
ATOM 20335 N N . ASP A 1 58 ? 4.411 0.823 0.993 1.00 44.45 55 ASP A N 15
ATOM 20336 C CA . ASP A 1 58 ? 3.386 1.094 -0.021 1.00 22.22 55 ASP A CA 15
ATOM 20337 C C . ASP A 1 58 ? 2.402 -0.052 -0.185 1.00 41.31 55 ASP A C 15
ATOM 20338 O O . ASP A 1 58 ? 2.771 -1.203 -0.410 1.00 33.44 55 ASP A O 15
ATOM 20347 N N . ALA A 1 59 ? 1.128 0.306 -0.046 1.00 65.50 56 ALA A N 15
ATOM 20348 C CA . ALA A 1 59 ? 0.016 -0.633 -0.104 1.00 42.13 56 ALA A CA 15
ATOM 20349 C C . ALA A 1 59 ? -0.439 -1.045 -1.524 1.00 15.05 56 ALA A C 15
ATOM 20350 O O . ALA A 1 59 ? -0.683 -2.221 -1.770 1.00 33.40 56 ALA A O 15
ATOM 20357 N N . ARG A 1 60 ? -0.576 -0.086 -2.455 1.00 50.35 57 ARG A N 15
ATOM 20358 C CA . ARG A 1 60 ? -1.262 -0.360 -3.740 1.00 22.52 57 ARG A CA 15
ATOM 20359 C C . ARG A 1 60 ? -0.403 -1.177 -4.735 1.00 44.11 57 ARG A C 15
ATOM 20360 O O . ARG A 1 60 ? -0.949 -1.847 -5.608 1.00 12.31 57 ARG A O 15
ATOM 20381 N N . ASP A 1 61 ? 0.924 -1.113 -4.605 1.00 52.33 58 ASP A N 15
ATOM 20382 C CA . ASP A 1 61 ? 1.828 -1.932 -5.430 1.00 4.41 58 ASP A CA 15
ATOM 20383 C C . ASP A 1 61 ? 1.924 -3.377 -4.891 1.00 72.12 58 ASP A C 15
ATOM 20384 O O . ASP A 1 61 ? 2.170 -4.328 -5.637 1.00 73.43 58 ASP A O 15
ATOM 20393 N N . ALA A 1 62 ? 1.707 -3.509 -3.578 1.00 24.42 59 ALA A N 15
ATOM 20394 C CA . ALA A 1 62 ? 1.640 -4.800 -2.875 1.00 23.03 59 ALA A CA 15
ATOM 20395 C C . ALA A 1 62 ? 0.353 -5.573 -3.208 1.00 14.35 59 ALA A C 15
ATOM 20396 O O . ALA A 1 62 ? 0.276 -6.810 -3.056 1.00 64.51 59 ALA A O 15
ATOM 20403 N N . ALA A 1 63 ? -0.678 -4.815 -3.599 1.00 75.32 60 ALA A N 15
ATOM 20404 C CA . ALA A 1 63 ? -1.970 -5.352 -4.006 1.00 32.43 60 ALA A CA 15
ATOM 20405 C C . ALA A 1 63 ? -1.863 -6.344 -5.186 1.00 65.13 60 ALA A C 15
ATOM 20406 O O . ALA A 1 63 ? -2.696 -7.238 -5.293 1.00 74.34 60 ALA A O 15
ATOM 20413 N N . ASP A 1 64 ? -0.836 -6.190 -6.045 1.00 24.12 61 ASP A N 15
ATOM 20414 C CA . ASP A 1 64 ? -0.556 -7.144 -7.131 1.00 33.24 61 ASP A CA 15
ATOM 20415 C C . ASP A 1 64 ? -0.092 -8.491 -6.576 1.00 32.25 61 ASP A C 15
ATOM 20416 O O . ASP A 1 64 ? -0.543 -9.551 -7.043 1.00 32.34 61 ASP A O 15
ATOM 20425 N N . ALA A 1 65 ? 0.765 -8.441 -5.556 1.00 24.31 62 ALA A N 15
ATOM 20426 C CA . ALA A 1 65 ? 1.233 -9.636 -4.862 1.00 62.03 62 ALA A CA 15
ATOM 20427 C C . ALA A 1 65 ? 0.090 -10.347 -4.161 1.00 5.12 62 ALA A C 15
ATOM 20428 O O . ALA A 1 65 ? -0.037 -11.572 -4.276 1.00 72.42 62 ALA A O 15
ATOM 20435 N N . ILE A 1 66 ? -0.767 -9.590 -3.465 1.00 21.24 63 ILE A N 15
ATOM 20436 C CA . ILE A 1 66 ? -1.902 -10.212 -2.781 1.00 63.15 63 ILE A CA 15
ATOM 20437 C C . ILE A 1 66 ? -2.948 -10.724 -3.797 1.00 11.31 63 ILE A C 15
ATOM 20438 O O . ILE A 1 66 ? -3.611 -11.712 -3.520 1.00 10.51 63 ILE A O 15
ATOM 20454 N N . LYS A 1 67 ? -3.092 -10.096 -4.979 1.00 64.43 64 LYS A N 15
ATOM 20455 C CA . LYS A 1 67 ? -4.036 -10.624 -5.966 1.00 74.12 64 LYS A CA 15
ATOM 20456 C C . LYS A 1 67 ? -3.484 -11.860 -6.701 1.00 54.42 64 LYS A C 15
ATOM 20457 O O . LYS A 1 67 ? -4.269 -12.686 -7.161 1.00 31.13 64 LYS A O 15
ATOM 20476 N N . GLU A 1 68 ? -2.156 -12.012 -6.819 1.00 41.24 65 GLU A N 15
ATOM 20477 C CA . GLU A 1 68 ? -1.640 -13.259 -7.392 1.00 61.54 65 GLU A CA 15
ATOM 20478 C C . GLU A 1 68 ? -1.476 -14.371 -6.336 1.00 52.23 65 GLU A C 15
ATOM 20479 O O . GLU A 1 68 ? -1.363 -15.547 -6.695 1.00 20.13 65 GLU A O 15
ATOM 20491 N N . LYS A 1 69 ? -1.445 -14.020 -5.037 1.00 12.51 66 LYS A N 15
ATOM 20492 C CA . LYS A 1 69 ? -1.463 -15.056 -3.983 1.00 35.32 66 LYS A CA 15
ATOM 20493 C C . LYS A 1 69 ? -2.889 -15.224 -3.379 1.00 62.50 66 LYS A C 15
ATOM 20494 O O . LYS A 1 69 ? -3.080 -15.946 -2.404 1.00 23.31 66 LYS A O 15
ATOM 20513 N N . ASP A 1 70 ? -3.858 -14.554 -4.013 1.00 13.44 67 ASP A N 15
ATOM 20514 C CA . ASP A 1 70 ? -5.319 -14.641 -3.744 1.00 72.42 67 ASP A CA 15
ATOM 20515 C C . ASP A 1 70 ? -5.841 -16.073 -3.959 1.00 23.51 67 ASP A C 15
ATOM 20516 O O . ASP A 1 70 ? -5.280 -16.807 -4.782 1.00 73.23 67 ASP A O 15
ATOM 20525 N N . GLY A 1 71 ? -6.922 -16.471 -3.257 1.00 61.52 68 GLY A N 15
ATOM 20526 C CA . GLY A 1 71 ? -7.202 -17.886 -3.088 1.00 13.14 68 GLY A CA 15
ATOM 20527 C C . GLY A 1 71 ? -7.129 -18.353 -1.652 1.00 73.13 68 GLY A C 15
ATOM 20528 O O . GLY A 1 71 ? -6.812 -19.511 -1.392 1.00 21.31 68 GLY A O 15
ATOM 20532 N N . CYS A 1 72 ? -7.345 -17.409 -0.720 1.00 41.43 69 CYS A N 15
ATOM 20533 C CA . CYS A 1 72 ? -7.342 -17.705 0.714 1.00 43.20 69 CYS A CA 15
ATOM 20534 C C . CYS A 1 72 ? -8.405 -18.755 1.073 1.00 53.30 69 CYS A C 15
ATOM 20535 O O . CYS A 1 72 ? -9.574 -18.662 0.669 1.00 45.22 69 CYS A O 15
ATOM 20543 N N . ASP A 1 73 ? -7.958 -19.738 1.857 1.00 63.30 70 ASP A N 15
ATOM 20544 C CA . ASP A 1 73 ? -8.746 -20.918 2.186 1.00 12.52 70 ASP A CA 15
ATOM 20545 C C . ASP A 1 73 ? -8.674 -21.289 3.661 1.00 51.50 70 ASP A C 15
ATOM 20546 O O . ASP A 1 73 ? -7.575 -21.348 4.258 1.00 1.14 70 ASP A O 15
ATOM 20555 N N . PHE A 1 74 ? -9.867 -21.582 4.192 1.00 64.24 71 PHE A N 15
ATOM 20556 C CA . PHE A 1 74 ? -10.128 -21.893 5.601 1.00 32.32 71 PHE A CA 15
ATOM 20557 C C . PHE A 1 74 ? -11.214 -22.992 5.697 1.00 42.25 71 PHE A C 15
ATOM 20558 O O . PHE A 1 74 ? -12.055 -23.076 4.797 1.00 42.24 71 PHE A O 15
ATOM 20575 N N . GLU A 1 75 ? -11.136 -23.861 6.747 1.00 44.35 72 GLU A N 15
ATOM 20576 C CA . GLU A 1 75 ? -12.083 -24.999 6.987 1.00 51.10 72 GLU A CA 15
ATOM 20577 C C . GLU A 1 75 ? -11.861 -26.208 6.066 1.00 4.11 72 GLU A C 15
ATOM 20578 O O . GLU A 1 75 ? -12.663 -26.537 5.191 1.00 44.03 72 GLU A O 15
ATOM 20590 N N . GLY A 1 76 ? -10.698 -26.822 6.265 1.00 31.11 73 GLY A N 15
ATOM 20591 C CA . GLY A 1 76 ? -10.355 -28.088 5.622 1.00 4.15 73 GLY A CA 15
ATOM 20592 C C . GLY A 1 76 ? -9.476 -27.943 4.394 1.00 41.51 73 GLY A C 15
ATOM 20593 O O . GLY A 1 76 ? -8.946 -28.934 3.902 1.00 1.34 73 GLY A O 15
ATOM 20597 N N . ASN A 1 77 ? -9.303 -26.725 3.911 1.00 70.31 74 ASN A N 15
ATOM 20598 C CA . ASN A 1 77 ? -8.209 -26.426 3.008 1.00 42.44 74 ASN A CA 15
ATOM 20599 C C . ASN A 1 77 ? -7.381 -25.329 3.651 1.00 64.21 74 ASN A C 15
ATOM 20600 O O . ASN A 1 77 ? -7.929 -24.322 4.068 1.00 31.13 74 ASN A O 15
ATOM 20611 N N . LYS A 1 78 ? -6.096 -25.575 3.832 1.00 55.01 75 LYS A N 15
ATOM 20612 C CA . LYS A 1 78 ? -5.210 -24.622 4.499 1.00 60.31 75 LYS A CA 15
ATOM 20613 C C . LYS A 1 78 ? -4.506 -23.717 3.492 1.00 13.33 75 LYS A C 15
ATOM 20614 O O . LYS A 1 78 ? -3.566 -24.181 2.840 1.00 73.22 75 LYS A O 15
ATOM 20633 N N . LEU A 1 79 ? -4.931 -22.435 3.364 1.00 12.44 76 LEU A N 15
ATOM 20634 C CA . LEU A 1 79 ? -4.247 -21.519 2.419 1.00 31.05 76 LEU A CA 15
ATOM 20635 C C . LEU A 1 79 ? -4.624 -20.041 2.620 1.00 5.02 76 LEU A C 15
ATOM 20636 O O . LEU A 1 79 ? -5.111 -19.416 1.700 1.00 62.31 76 LEU A O 15
ATOM 20652 N N . ARG A 1 80 ? -4.300 -19.438 3.759 1.00 51.00 77 ARG A N 15
ATOM 20653 C CA . ARG A 1 80 ? -4.766 -18.067 4.028 1.00 41.33 77 ARG A CA 15
ATOM 20654 C C . ARG A 1 80 ? -3.706 -17.046 3.584 1.00 22.01 77 ARG A C 15
ATOM 20655 O O . ARG A 1 80 ? -2.587 -17.049 4.049 1.00 53.31 77 ARG A O 15
ATOM 20676 N N . VAL A 1 81 ? -4.051 -16.230 2.593 1.00 24.12 78 VAL A N 15
ATOM 20677 C CA . VAL A 1 81 ? -3.239 -15.068 2.235 1.00 20.22 78 VAL A CA 15
ATOM 20678 C C . VAL A 1 81 ? -4.158 -13.850 2.203 1.00 35.52 78 VAL A C 15
ATOM 20679 O O . VAL A 1 81 ? -5.094 -13.822 1.401 1.00 0.34 78 VAL A O 15
ATOM 20692 N N . GLU A 1 82 ? -3.915 -12.853 3.061 1.00 44.44 79 GLU A N 15
ATOM 20693 C CA . GLU A 1 82 ? -4.807 -11.693 3.101 1.00 32.42 79 GLU A CA 15
ATOM 20694 C C . GLU A 1 82 ? -4.087 -10.422 3.557 1.00 62.23 79 GLU A C 15
ATOM 20695 O O . GLU A 1 82 ? -3.220 -10.458 4.448 1.00 65.01 79 GLU A O 15
ATOM 20707 N N . VAL A 1 83 ? -4.432 -9.299 2.927 1.00 63.41 80 VAL A N 15
ATOM 20708 C CA . VAL A 1 83 ? -4.016 -7.996 3.425 1.00 32.10 80 VAL A CA 15
ATOM 20709 C C . VAL A 1 83 ? -5.058 -7.387 4.375 1.00 43.31 80 VAL A C 15
ATOM 20710 O O . VAL A 1 83 ? -6.233 -7.257 4.028 1.00 23.21 80 VAL A O 15
ATOM 20723 N N . PRO A 1 84 ? -4.641 -7.010 5.600 1.00 64.13 81 PRO A N 15
ATOM 20724 C CA . PRO A 1 84 ? -5.444 -6.146 6.471 1.00 20.32 81 PRO A CA 15
ATOM 20725 C C . PRO A 1 84 ? -5.265 -4.636 6.189 1.00 71.24 81 PRO A C 15
ATOM 20726 O O . PRO A 1 84 ? -5.676 -3.808 7.007 1.00 3.44 81 PRO A O 15
ATOM 20737 N N . PHE A 1 85 ? -4.650 -4.265 5.049 1.00 11.11 82 PHE A N 15
ATOM 20738 C CA . PHE A 1 85 ? -4.527 -2.844 4.696 1.00 52.23 82 PHE A CA 15
ATOM 20739 C C . PHE A 1 85 ? -5.558 -2.417 3.637 1.00 74.33 82 PHE A C 15
ATOM 20740 O O . PHE A 1 85 ? -5.855 -1.225 3.521 1.00 22.02 82 PHE A O 15
ATOM 20757 N N . ASN A 1 86 ? -6.095 -3.416 2.896 1.00 61.21 83 ASN A N 15
ATOM 20758 C CA . ASN A 1 86 ? -6.946 -3.222 1.684 1.00 61.41 83 ASN A CA 15
ATOM 20759 C C . ASN A 1 86 ? -6.172 -2.580 0.509 1.00 34.02 83 ASN A C 15
ATOM 20760 O O . ASN A 1 86 ? -5.769 -3.291 -0.413 1.00 43.32 83 ASN A O 15
ATOM 20771 N N . ALA A 1 87 ? -5.956 -1.253 0.541 1.00 63.31 84 ALA A N 15
ATOM 20772 C CA . ALA A 1 87 ? -5.179 -0.555 -0.497 1.00 61.20 84 ALA A CA 15
ATOM 20773 C C . ALA A 1 87 ? -4.586 0.745 0.065 1.00 54.24 84 ALA A C 15
ATOM 20774 O O . ALA A 1 87 ? -4.726 1.020 1.257 1.00 20.41 84 ALA A O 15
ATOM 20781 N N . ARG A 1 88 ? -3.906 1.534 -0.787 1.00 50.34 85 ARG A N 15
ATOM 20782 C CA . ARG A 1 88 ? -3.365 2.832 -0.367 1.00 44.10 85 ARG A CA 15
ATOM 20783 C C . ARG A 1 88 ? -4.458 3.892 -0.480 1.00 10.40 85 ARG A C 15
ATOM 20784 O O . ARG A 1 88 ? -5.017 4.087 -1.559 1.00 52.12 85 ARG A O 15
ATOM 20805 N N . GLU A 1 89 ? -4.743 4.553 0.647 1.00 61.30 86 GLU A N 15
ATOM 20806 C CA . GLU A 1 89 ? -5.763 5.602 0.738 1.00 42.12 86 GLU A CA 15
ATOM 20807 C C . GLU A 1 89 ? -5.347 6.837 -0.078 1.00 2.14 86 GLU A C 15
ATOM 20808 O O . GLU A 1 89 ? -4.494 7.608 0.411 1.00 5.23 86 GLU A O 15
ATOM 20821 N N . GLY A 1 1 ? -9.343 3.131 -6.048 1.00 62.54 -2 GLY A N 16
ATOM 20822 C CA . GLY A 1 1 ? -9.353 3.953 -4.808 1.00 72.43 -2 GLY A CA 16
ATOM 20823 C C . GLY A 1 1 ? -8.024 3.931 -4.099 1.00 12.13 -2 GLY A C 16
ATOM 20824 O O . GLY A 1 1 ? -7.566 2.868 -3.682 1.00 22.44 -2 GLY A O 16
ATOM 20830 N N . SER A 1 2 ? -7.397 5.099 -3.994 1.00 64.30 -1 SER A N 16
ATOM 20831 C CA . SER A 1 2 ? -6.130 5.243 -3.290 1.00 12.13 -1 SER A CA 16
ATOM 20832 C C . SER A 1 2 ? -5.931 6.689 -2.833 1.00 2.22 -1 SER A C 16
ATOM 20833 O O . SER A 1 2 ? -5.650 7.585 -3.643 1.00 34.30 -1 SER A O 16
ATOM 20841 N N . HIS A 1 3 ? -6.120 6.912 -1.540 1.00 54.22 0 HIS A N 16
ATOM 20842 C CA . HIS A 1 3 ? -5.956 8.231 -0.932 1.00 74.12 0 HIS A CA 16
ATOM 20843 C C . HIS A 1 3 ? -5.508 8.055 0.530 1.00 50.12 0 HIS A C 16
ATOM 20844 O O . HIS A 1 3 ? -5.207 6.939 0.923 1.00 62.15 0 HIS A O 16
ATOM 20859 N N . MET A 1 4 ? -5.434 9.173 1.303 1.00 33.45 1 MET A N 16
ATOM 20860 C CA . MET A 1 4 ? -5.179 9.172 2.780 1.00 35.11 1 MET A CA 16
ATOM 20861 C C . MET A 1 4 ? -3.734 8.777 3.164 1.00 33.52 1 MET A C 16
ATOM 20862 O O . MET A 1 4 ? -3.074 7.977 2.499 1.00 0.13 1 MET A O 16
ATOM 20876 N N . VAL A 1 5 ? -3.237 9.376 4.251 1.00 14.43 2 VAL A N 16
ATOM 20877 C CA . VAL A 1 5 ? -1.899 9.071 4.787 1.00 21.13 2 VAL A CA 16
ATOM 20878 C C . VAL A 1 5 ? -1.943 8.850 6.302 1.00 31.02 2 VAL A C 16
ATOM 20879 O O . VAL A 1 5 ? -2.885 9.280 6.976 1.00 61.43 2 VAL A O 16
ATOM 20892 N N . ILE A 1 6 ? -0.917 8.177 6.827 1.00 73.14 3 ILE A N 16
ATOM 20893 C CA . ILE A 1 6 ? -0.776 7.976 8.266 1.00 15.02 3 ILE A CA 16
ATOM 20894 C C . ILE A 1 6 ? 0.722 7.898 8.622 1.00 22.42 3 ILE A C 16
ATOM 20895 O O . ILE A 1 6 ? 1.528 7.417 7.827 1.00 54.02 3 ILE A O 16
ATOM 20911 N N . ARG A 1 7 ? 1.105 8.447 9.781 1.00 60.22 4 ARG A N 16
ATOM 20912 C CA . ARG A 1 7 ? 2.515 8.448 10.192 1.00 22.43 4 ARG A CA 16
ATOM 20913 C C . ARG A 1 7 ? 2.718 7.837 11.581 1.00 54.41 4 ARG A C 16
ATOM 20914 O O . ARG A 1 7 ? 3.814 7.921 12.136 1.00 63.25 4 ARG A O 16
ATOM 20935 N N . GLU A 1 8 ? 1.679 7.210 12.136 1.00 24.33 5 GLU A N 16
ATOM 20936 C CA . GLU A 1 8 ? 1.768 6.660 13.491 1.00 20.03 5 GLU A CA 16
ATOM 20937 C C . GLU A 1 8 ? 1.272 5.207 13.537 1.00 4.14 5 GLU A C 16
ATOM 20938 O O . GLU A 1 8 ? 0.922 4.689 14.602 1.00 51.21 5 GLU A O 16
ATOM 20950 N N . SER A 1 9 ? 1.269 4.532 12.390 1.00 71.23 6 SER A N 16
ATOM 20951 C CA . SER A 1 9 ? 0.771 3.165 12.330 1.00 34.12 6 SER A CA 16
ATOM 20952 C C . SER A 1 9 ? 1.766 2.249 11.631 1.00 64.13 6 SER A C 16
ATOM 20953 O O . SER A 1 9 ? 2.612 2.698 10.849 1.00 1.15 6 SER A O 16
ATOM 20961 N N . VAL A 1 10 ? 1.650 0.961 11.935 1.00 11.01 7 VAL A N 16
ATOM 20962 C CA . VAL A 1 10 ? 2.538 -0.059 11.396 1.00 13.33 7 VAL A CA 16
ATOM 20963 C C . VAL A 1 10 ? 1.762 -0.937 10.411 1.00 64.01 7 VAL A C 16
ATOM 20964 O O . VAL A 1 10 ? 0.924 -1.736 10.817 1.00 23.45 7 VAL A O 16
ATOM 20977 N N . SER A 1 11 ? 1.993 -0.734 9.120 1.00 73.52 8 SER A N 16
ATOM 20978 C CA . SER A 1 11 ? 1.295 -1.486 8.077 1.00 14.33 8 SER A CA 16
ATOM 20979 C C . SER A 1 11 ? 1.990 -2.827 7.741 1.00 62.10 8 SER A C 16
ATOM 20980 O O . SER A 1 11 ? 3.133 -2.852 7.288 1.00 42.03 8 SER A O 16
ATOM 20988 N N . ARG A 1 12 ? 1.249 -3.948 7.906 1.00 60.22 9 ARG A N 16
ATOM 20989 C CA . ARG A 1 12 ? 1.814 -5.315 7.765 1.00 23.43 9 ARG A CA 16
ATOM 20990 C C . ARG A 1 12 ? 0.871 -6.227 6.960 1.00 31.22 9 ARG A C 16
ATOM 20991 O O . ARG A 1 12 ? -0.317 -5.959 6.872 1.00 60.13 9 ARG A O 16
ATOM 21012 N N . ILE A 1 13 ? 1.421 -7.315 6.411 1.00 71.22 10 ILE A N 16
ATOM 21013 C CA . ILE A 1 13 ? 0.680 -8.292 5.586 1.00 12.11 10 ILE A CA 16
ATOM 21014 C C . ILE A 1 13 ? 0.710 -9.652 6.296 1.00 45.12 10 ILE A C 16
ATOM 21015 O O . ILE A 1 13 ? 1.738 -10.000 6.905 1.00 31.24 10 ILE A O 16
ATOM 21031 N N . TYR A 1 14 ? -0.401 -10.414 6.220 1.00 65.23 11 TYR A N 16
ATOM 21032 C CA . TYR A 1 14 ? -0.490 -11.697 6.918 1.00 23.43 11 TYR A CA 16
ATOM 21033 C C . TYR A 1 14 ? -0.530 -12.840 5.899 1.00 32.13 11 TYR A C 16
ATOM 21034 O O . TYR A 1 14 ? -1.523 -13.001 5.174 1.00 42.03 11 TYR A O 16
ATOM 21052 N N . VAL A 1 15 ? 0.539 -13.642 5.842 1.00 24.14 12 VAL A N 16
ATOM 21053 C CA . VAL A 1 15 ? 0.539 -14.829 4.968 1.00 54.41 12 VAL A CA 16
ATOM 21054 C C . VAL A 1 15 ? 0.840 -16.117 5.770 1.00 22.44 12 VAL A C 16
ATOM 21055 O O . VAL A 1 15 ? 1.956 -16.360 6.210 1.00 4.13 12 VAL A O 16
ATOM 21068 N N . GLY A 1 16 ? -0.180 -16.947 5.956 1.00 64.10 13 GLY A N 16
ATOM 21069 C CA . GLY A 1 16 ? -0.039 -18.148 6.767 1.00 2.51 13 GLY A CA 16
ATOM 21070 C C . GLY A 1 16 ? -0.617 -19.408 6.148 1.00 55.31 13 GLY A C 16
ATOM 21071 O O . GLY A 1 16 ? -1.305 -19.357 5.131 1.00 34.24 13 GLY A O 16
ATOM 21075 N N . ASN A 1 17 ? -0.292 -20.554 6.771 1.00 31.02 14 ASN A N 16
ATOM 21076 C CA . ASN A 1 17 ? -0.804 -21.897 6.398 1.00 42.33 14 ASN A CA 16
ATOM 21077 C C . ASN A 1 17 ? -0.465 -22.262 4.935 1.00 43.20 14 ASN A C 16
ATOM 21078 O O . ASN A 1 17 ? -1.076 -23.153 4.380 1.00 5.11 14 ASN A O 16
ATOM 21089 N N . LEU A 1 18 ? 0.548 -21.622 4.348 1.00 61.02 15 LEU A N 16
ATOM 21090 C CA . LEU A 1 18 ? 0.762 -21.696 2.903 1.00 55.35 15 LEU A CA 16
ATOM 21091 C C . LEU A 1 18 ? 1.693 -22.857 2.508 1.00 63.42 15 LEU A C 16
ATOM 21092 O O . LEU A 1 18 ? 2.557 -23.250 3.299 1.00 4.30 15 LEU A O 16
ATOM 21108 N N . PRO A 1 19 ? 1.505 -23.444 1.283 1.00 50.04 16 PRO A N 16
ATOM 21109 C CA . PRO A 1 19 ? 2.378 -24.506 0.757 1.00 61.13 16 PRO A CA 16
ATOM 21110 C C . PRO A 1 19 ? 3.799 -24.031 0.504 1.00 71.33 16 PRO A C 16
ATOM 21111 O O . PRO A 1 19 ? 3.993 -22.904 0.037 1.00 2.11 16 PRO A O 16
ATOM 21122 N N . SER A 1 20 ? 4.764 -24.903 0.899 1.00 61.55 17 SER A N 16
ATOM 21123 C CA . SER A 1 20 ? 6.235 -24.659 0.904 1.00 33.44 17 SER A CA 16
ATOM 21124 C C . SER A 1 20 ? 6.653 -23.706 2.050 1.00 33.42 17 SER A C 16
ATOM 21125 O O . SER A 1 20 ? 7.665 -23.969 2.702 1.00 65.44 17 SER A O 16
ATOM 21133 N N . HIS A 1 21 ? 5.848 -22.628 2.279 1.00 70.45 18 HIS A N 16
ATOM 21134 C CA . HIS A 1 21 ? 6.083 -21.578 3.285 1.00 44.31 18 HIS A CA 16
ATOM 21135 C C . HIS A 1 21 ? 7.303 -20.723 2.915 1.00 51.20 18 HIS A C 16
ATOM 21136 O O . HIS A 1 21 ? 8.437 -21.204 2.849 1.00 53.20 18 HIS A O 16
ATOM 21151 N N . VAL A 1 22 ? 7.033 -19.438 2.689 1.00 13.04 19 VAL A N 16
ATOM 21152 C CA . VAL A 1 22 ? 8.075 -18.457 2.380 1.00 60.32 19 VAL A CA 16
ATOM 21153 C C . VAL A 1 22 ? 8.940 -18.194 3.602 1.00 41.43 19 VAL A C 16
ATOM 21154 O O . VAL A 1 22 ? 8.443 -17.968 4.719 1.00 62.05 19 VAL A O 16
ATOM 21167 N N . SER A 1 23 ? 10.244 -18.302 3.383 1.00 43.22 20 SER A N 16
ATOM 21168 C CA . SER A 1 23 ? 11.235 -18.026 4.409 1.00 72.32 20 SER A CA 16
ATOM 21169 C C . SER A 1 23 ? 11.488 -16.527 4.455 1.00 31.41 20 SER A C 16
ATOM 21170 O O . SER A 1 23 ? 11.042 -15.824 3.562 1.00 60.12 20 SER A O 16
ATOM 21178 N N . SER A 1 24 ? 12.201 -16.050 5.481 1.00 35.34 21 SER A N 16
ATOM 21179 C CA . SER A 1 24 ? 12.519 -14.621 5.623 1.00 54.43 21 SER A CA 16
ATOM 21180 C C . SER A 1 24 ? 13.272 -14.057 4.404 1.00 41.55 21 SER A C 16
ATOM 21181 O O . SER A 1 24 ? 12.938 -12.976 3.934 1.00 2.31 21 SER A O 16
ATOM 21189 N N . ARG A 1 25 ? 14.244 -14.824 3.871 1.00 52.45 22 ARG A N 16
ATOM 21190 C CA . ARG A 1 25 ? 15.032 -14.423 2.686 1.00 50.44 22 ARG A CA 16
ATOM 21191 C C . ARG A 1 25 ? 14.145 -14.318 1.434 1.00 64.13 22 ARG A C 16
ATOM 21192 O O . ARG A 1 25 ? 14.189 -13.316 0.693 1.00 25.35 22 ARG A O 16
ATOM 21213 N N . ASP A 1 26 ? 13.335 -15.356 1.239 1.00 1.44 23 ASP A N 16
ATOM 21214 C CA . ASP A 1 26 ? 12.498 -15.505 0.044 1.00 12.22 23 ASP A CA 16
ATOM 21215 C C . ASP A 1 26 ? 11.404 -14.450 0.009 1.00 4.34 23 ASP A C 16
ATOM 21216 O O . ASP A 1 26 ? 11.196 -13.813 -1.027 1.00 21.35 23 ASP A O 16
ATOM 21225 N N . VAL A 1 27 ? 10.751 -14.225 1.155 1.00 13.54 24 VAL A N 16
ATOM 21226 C CA . VAL A 1 27 ? 9.716 -13.205 1.243 1.00 15.24 24 VAL A CA 16
ATOM 21227 C C . VAL A 1 27 ? 10.345 -11.811 1.163 1.00 11.24 24 VAL A C 16
ATOM 21228 O O . VAL A 1 27 ? 9.769 -10.937 0.534 1.00 2.52 24 VAL A O 16
ATOM 21241 N N . GLU A 1 28 ? 11.555 -11.629 1.726 1.00 1.14 25 GLU A N 16
ATOM 21242 C CA . GLU A 1 28 ? 12.226 -10.336 1.646 1.00 11.51 25 GLU A CA 16
ATOM 21243 C C . GLU A 1 28 ? 12.488 -9.958 0.190 1.00 50.42 25 GLU A C 16
ATOM 21244 O O . GLU A 1 28 ? 12.003 -8.935 -0.243 1.00 22.22 25 GLU A O 16
ATOM 21256 N N . ASN A 1 29 ? 13.124 -10.842 -0.586 1.00 3.42 26 ASN A N 16
ATOM 21257 C CA . ASN A 1 29 ? 13.520 -10.502 -1.964 1.00 11.12 26 ASN A CA 16
ATOM 21258 C C . ASN A 1 29 ? 12.296 -10.451 -2.914 1.00 40.53 26 ASN A C 16
ATOM 21259 O O . ASN A 1 29 ? 12.032 -9.403 -3.581 1.00 64.24 26 ASN A O 16
ATOM 21270 N N . GLU A 1 30 ? 11.494 -11.528 -2.881 1.00 40.35 27 GLU A N 16
ATOM 21271 C CA . GLU A 1 30 ? 10.384 -11.683 -3.820 1.00 51.24 27 GLU A CA 16
ATOM 21272 C C . GLU A 1 30 ? 9.288 -10.666 -3.522 1.00 13.15 27 GLU A C 16
ATOM 21273 O O . GLU A 1 30 ? 8.801 -10.015 -4.437 1.00 23.24 27 GLU A O 16
ATOM 21285 N N . PHE A 1 31 ? 8.947 -10.481 -2.241 1.00 50.14 28 PHE A N 16
ATOM 21286 C CA . PHE A 1 31 ? 7.916 -9.511 -1.893 1.00 10.51 28 PHE A CA 16
ATOM 21287 C C . PHE A 1 31 ? 8.454 -8.063 -1.958 1.00 33.15 28 PHE A C 16
ATOM 21288 O O . PHE A 1 31 ? 7.666 -7.151 -2.204 1.00 11.43 28 PHE A O 16
ATOM 21305 N N . ARG A 1 32 ? 9.790 -7.836 -1.795 1.00 52.31 29 ARG A N 16
ATOM 21306 C CA . ARG A 1 32 ? 10.331 -6.466 -1.975 1.00 22.13 29 ARG A CA 16
ATOM 21307 C C . ARG A 1 32 ? 10.348 -6.051 -3.443 1.00 24.52 29 ARG A C 16
ATOM 21308 O O . ARG A 1 32 ? 10.415 -4.849 -3.731 1.00 65.13 29 ARG A O 16
ATOM 21329 N N . LYS A 1 33 ? 10.358 -7.021 -4.379 1.00 63.34 30 LYS A N 16
ATOM 21330 C CA . LYS A 1 33 ? 10.170 -6.665 -5.796 1.00 72.32 30 LYS A CA 16
ATOM 21331 C C . LYS A 1 33 ? 8.774 -6.011 -6.039 1.00 43.53 30 LYS A C 16
ATOM 21332 O O . LYS A 1 33 ? 8.637 -5.158 -6.925 1.00 2.52 30 LYS A O 16
ATOM 21351 N N . TYR A 1 34 ? 7.768 -6.378 -5.239 1.00 65.21 31 TYR A N 16
ATOM 21352 C CA . TYR A 1 34 ? 6.414 -5.826 -5.399 1.00 52.21 31 TYR A CA 16
ATOM 21353 C C . TYR A 1 34 ? 6.206 -4.537 -4.597 1.00 54.02 31 TYR A C 16
ATOM 21354 O O . TYR A 1 34 ? 5.553 -3.622 -5.082 1.00 30.42 31 TYR A O 16
ATOM 21372 N N . GLY A 1 35 ? 6.781 -4.453 -3.402 1.00 73.15 32 GLY A N 16
ATOM 21373 C CA . GLY A 1 35 ? 6.609 -3.266 -2.583 1.00 21.24 32 GLY A CA 16
ATOM 21374 C C . GLY A 1 35 ? 7.747 -3.064 -1.606 1.00 52.24 32 GLY A C 16
ATOM 21375 O O . GLY A 1 35 ? 8.588 -3.944 -1.439 1.00 55.20 32 GLY A O 16
ATOM 21379 N N . ASN A 1 36 ? 7.758 -1.921 -0.937 1.00 65.51 33 ASN A N 16
ATOM 21380 C CA . ASN A 1 36 ? 8.855 -1.562 -0.044 1.00 53.41 33 ASN A CA 16
ATOM 21381 C C . ASN A 1 36 ? 8.708 -2.212 1.336 1.00 1.42 33 ASN A C 16
ATOM 21382 O O . ASN A 1 36 ? 7.782 -1.911 2.098 1.00 54.40 33 ASN A O 16
ATOM 21393 N N . ILE A 1 37 ? 9.636 -3.126 1.626 1.00 4.54 34 ILE A N 16
ATOM 21394 C CA . ILE A 1 37 ? 9.658 -3.856 2.891 1.00 12.32 34 ILE A CA 16
ATOM 21395 C C . ILE A 1 37 ? 10.514 -3.111 3.931 1.00 42.21 34 ILE A C 16
ATOM 21396 O O . ILE A 1 37 ? 11.662 -2.722 3.682 1.00 71.41 34 ILE A O 16
ATOM 21412 N N . LEU A 1 38 ? 9.898 -2.869 5.076 1.00 43.51 35 LEU A N 16
ATOM 21413 C CA . LEU A 1 38 ? 10.532 -2.208 6.199 1.00 5.45 35 LEU A CA 16
ATOM 21414 C C . LEU A 1 38 ? 11.092 -3.264 7.170 1.00 1.15 35 LEU A C 16
ATOM 21415 O O . LEU A 1 38 ? 12.220 -3.131 7.648 1.00 15.24 35 LEU A O 16
ATOM 21431 N N . LYS A 1 39 ? 10.300 -4.325 7.432 1.00 4.52 36 LYS A N 16
ATOM 21432 C CA . LYS A 1 39 ? 10.779 -5.510 8.182 1.00 12.44 36 LYS A CA 16
ATOM 21433 C C . LYS A 1 39 ? 10.000 -6.766 7.758 1.00 70.15 36 LYS A C 16
ATOM 21434 O O . LYS A 1 39 ? 8.864 -6.674 7.284 1.00 41.21 36 LYS A O 16
ATOM 21453 N N . CYS A 1 40 ? 10.634 -7.928 7.899 1.00 1.52 37 CYS A N 16
ATOM 21454 C CA . CYS A 1 40 ? 9.967 -9.208 7.673 1.00 10.40 37 CYS A CA 16
ATOM 21455 C C . CYS A 1 40 ? 10.154 -10.110 8.890 1.00 63.20 37 CYS A C 16
ATOM 21456 O O . CYS A 1 40 ? 11.280 -10.336 9.341 1.00 3.15 37 CYS A O 16
ATOM 21464 N N . ASP A 1 41 ? 9.037 -10.585 9.442 1.00 61.21 38 ASP A N 16
ATOM 21465 C CA . ASP A 1 41 ? 9.067 -11.405 10.657 1.00 0.11 38 ASP A CA 16
ATOM 21466 C C . ASP A 1 41 ? 8.255 -12.682 10.477 1.00 14.23 38 ASP A C 16
ATOM 21467 O O . ASP A 1 41 ? 7.093 -12.636 10.118 1.00 54.02 38 ASP A O 16
ATOM 21476 N N . VAL A 1 42 ? 8.878 -13.823 10.732 1.00 62.21 39 VAL A N 16
ATOM 21477 C CA . VAL A 1 42 ? 8.249 -15.121 10.477 1.00 43.53 39 VAL A CA 16
ATOM 21478 C C . VAL A 1 42 ? 7.950 -15.865 11.797 1.00 33.11 39 VAL A C 16
ATOM 21479 O O . VAL A 1 42 ? 8.847 -16.108 12.607 1.00 32.11 39 VAL A O 16
ATOM 21492 N N . LYS A 1 43 ? 6.672 -16.216 11.999 1.00 33.41 40 LYS A N 16
ATOM 21493 C CA . LYS A 1 43 ? 6.205 -16.828 13.254 1.00 55.35 40 LYS A CA 16
ATOM 21494 C C . LYS A 1 43 ? 5.577 -18.203 12.991 1.00 41.21 40 LYS A C 16
ATOM 21495 O O . LYS A 1 43 ? 5.231 -18.516 11.861 1.00 44.05 40 LYS A O 16
ATOM 21514 N N . LYS A 1 44 ? 5.460 -19.031 14.031 1.00 11.33 41 LYS A N 16
ATOM 21515 C CA . LYS A 1 44 ? 4.729 -20.301 13.921 1.00 73.22 41 LYS A CA 16
ATOM 21516 C C . LYS A 1 44 ? 3.774 -20.493 15.113 1.00 54.54 41 LYS A C 16
ATOM 21517 O O . LYS A 1 44 ? 4.004 -19.934 16.187 1.00 51.40 41 LYS A O 16
ATOM 21536 N N . THR A 1 45 ? 2.679 -21.232 14.912 1.00 52.25 42 THR A N 16
ATOM 21537 C CA . THR A 1 45 ? 1.826 -21.658 16.027 1.00 41.34 42 THR A CA 16
ATOM 21538 C C . THR A 1 45 ? 2.134 -23.126 16.396 1.00 5.22 42 THR A C 16
ATOM 21539 O O . THR A 1 45 ? 2.833 -23.828 15.655 1.00 71.42 42 THR A O 16
ATOM 21550 N N . VAL A 1 46 ? 1.593 -23.582 17.531 1.00 11.40 43 VAL A N 16
ATOM 21551 C CA . VAL A 1 46 ? 1.782 -24.952 18.033 1.00 33.34 43 VAL A CA 16
ATOM 21552 C C . VAL A 1 46 ? 0.931 -25.969 17.227 1.00 61.13 43 VAL A C 16
ATOM 21553 O O . VAL A 1 46 ? 1.188 -27.181 17.251 1.00 53.22 43 VAL A O 16
ATOM 21566 N N . SER A 1 47 ? -0.044 -25.455 16.465 1.00 1.43 44 SER A N 16
ATOM 21567 C CA . SER A 1 47 ? -0.951 -26.281 15.658 1.00 44.05 44 SER A CA 16
ATOM 21568 C C . SER A 1 47 ? -0.270 -26.816 14.380 1.00 1.54 44 SER A C 16
ATOM 21569 O O . SER A 1 47 ? -0.851 -27.625 13.651 1.00 12.13 44 SER A O 16
ATOM 21577 N N . GLY A 1 48 ? 0.955 -26.346 14.102 1.00 3.42 45 GLY A N 16
ATOM 21578 C CA . GLY A 1 48 ? 1.713 -26.837 12.962 1.00 3.13 45 GLY A CA 16
ATOM 21579 C C . GLY A 1 48 ? 1.689 -25.893 11.773 1.00 62.12 45 GLY A C 16
ATOM 21580 O O . GLY A 1 48 ? 2.357 -26.135 10.766 1.00 33.24 45 GLY A O 16
ATOM 21584 N N . ALA A 1 49 ? 0.917 -24.820 11.894 1.00 62.02 46 ALA A N 16
ATOM 21585 C CA . ALA A 1 49 ? 0.818 -23.812 10.848 1.00 53.43 46 ALA A CA 16
ATOM 21586 C C . ALA A 1 49 ? 1.882 -22.743 11.027 1.00 60.12 46 ALA A C 16
ATOM 21587 O O . ALA A 1 49 ? 2.155 -22.304 12.147 1.00 75.01 46 ALA A O 16
ATOM 21594 N N . ALA A 1 50 ? 2.479 -22.337 9.921 1.00 62.13 47 ALA A N 16
ATOM 21595 C CA . ALA A 1 50 ? 3.513 -21.319 9.925 1.00 53.44 47 ALA A CA 16
ATOM 21596 C C . ALA A 1 50 ? 3.037 -20.068 9.187 1.00 2.50 47 ALA A C 16
ATOM 21597 O O . ALA A 1 50 ? 2.269 -20.158 8.233 1.00 21.52 47 ALA A O 16
ATOM 21604 N N . PHE A 1 51 ? 3.509 -18.904 9.629 1.00 15.31 48 PHE A N 16
ATOM 21605 C CA . PHE A 1 51 ? 3.006 -17.614 9.147 1.00 73.13 48 PHE A CA 16
ATOM 21606 C C . PHE A 1 51 ? 4.167 -16.671 8.882 1.00 43.34 48 PHE A C 16
ATOM 21607 O O . PHE A 1 51 ? 5.299 -16.930 9.278 1.00 51.20 48 PHE A O 16
ATOM 21624 N N . ALA A 1 52 ? 3.870 -15.592 8.177 1.00 43.53 49 ALA A N 16
ATOM 21625 C CA . ALA A 1 52 ? 4.802 -14.511 7.976 1.00 31.05 49 ALA A CA 16
ATOM 21626 C C . ALA A 1 52 ? 4.070 -13.175 8.035 1.00 33.33 49 ALA A C 16
ATOM 21627 O O . ALA A 1 52 ? 2.941 -13.034 7.526 1.00 61.23 49 ALA A O 16
ATOM 21634 N N . PHE A 1 53 ? 4.730 -12.230 8.674 1.00 53.42 50 PHE A N 16
ATOM 21635 C CA . PHE A 1 53 ? 4.238 -10.885 8.866 1.00 23.14 50 PHE A CA 16
ATOM 21636 C C . PHE A 1 53 ? 5.154 -9.955 8.090 1.00 71.23 50 PHE A C 16
ATOM 21637 O O . PHE A 1 53 ? 6.358 -9.885 8.376 1.00 71.34 50 PHE A O 16
ATOM 21654 N N . ILE A 1 54 ? 4.603 -9.243 7.115 1.00 15.45 51 ILE A N 16
ATOM 21655 C CA . ILE A 1 54 ? 5.462 -8.477 6.203 1.00 64.14 51 ILE A CA 16
ATOM 21656 C C . ILE A 1 54 ? 5.109 -6.995 6.230 1.00 25.25 51 ILE A C 16
ATOM 21657 O O . ILE A 1 54 ? 4.070 -6.596 5.733 1.00 43.43 51 ILE A O 16
ATOM 21673 N N . GLU A 1 55 ? 6.019 -6.179 6.740 1.00 61.33 52 GLU A N 16
ATOM 21674 C CA . GLU A 1 55 ? 5.721 -4.771 7.014 1.00 24.51 52 GLU A CA 16
ATOM 21675 C C . GLU A 1 55 ? 6.010 -3.918 5.776 1.00 55.35 52 GLU A C 16
ATOM 21676 O O . GLU A 1 55 ? 7.152 -3.741 5.398 1.00 53.33 52 GLU A O 16
ATOM 21688 N N . PHE A 1 56 ? 4.933 -3.466 5.121 1.00 24.43 53 PHE A N 16
ATOM 21689 C CA . PHE A 1 56 ? 5.016 -2.724 3.851 1.00 73.23 53 PHE A CA 16
ATOM 21690 C C . PHE A 1 56 ? 4.541 -1.294 3.997 1.00 40.24 53 PHE A C 16
ATOM 21691 O O . PHE A 1 56 ? 3.605 -1.035 4.739 1.00 74.33 53 PHE A O 16
ATOM 21708 N N . GLU A 1 57 ? 5.183 -0.364 3.296 1.00 31.02 54 GLU A N 16
ATOM 21709 C CA . GLU A 1 57 ? 4.682 1.006 3.247 1.00 45.45 54 GLU A CA 16
ATOM 21710 C C . GLU A 1 57 ? 3.577 1.174 2.188 1.00 52.33 54 GLU A C 16
ATOM 21711 O O . GLU A 1 57 ? 2.692 2.017 2.352 1.00 22.11 54 GLU A O 16
ATOM 21723 N N . ASP A 1 58 ? 3.602 0.364 1.123 1.00 55.14 55 ASP A N 16
ATOM 21724 C CA . ASP A 1 58 ? 2.602 0.483 0.056 1.00 33.14 55 ASP A CA 16
ATOM 21725 C C . ASP A 1 58 ? 1.813 -0.817 -0.154 1.00 32.23 55 ASP A C 16
ATOM 21726 O O . ASP A 1 58 ? 2.376 -1.903 -0.301 1.00 21.53 55 ASP A O 16
ATOM 21735 N N . ALA A 1 59 ? 0.484 -0.676 -0.108 1.00 72.31 56 ALA A N 16
ATOM 21736 C CA . ALA A 1 59 ? -0.471 -1.784 -0.300 1.00 23.34 56 ALA A CA 16
ATOM 21737 C C . ALA A 1 59 ? -0.720 -2.151 -1.766 1.00 73.04 56 ALA A C 16
ATOM 21738 O O . ALA A 1 59 ? -0.773 -3.319 -2.109 1.00 33.12 56 ALA A O 16
ATOM 21745 N N . ARG A 1 60 ? -0.924 -1.129 -2.606 1.00 31.45 57 ARG A N 16
ATOM 21746 C CA . ARG A 1 60 ? -1.431 -1.312 -3.975 1.00 51.11 57 ARG A CA 16
ATOM 21747 C C . ARG A 1 60 ? -0.371 -1.861 -4.937 1.00 32.03 57 ARG A C 16
ATOM 21748 O O . ARG A 1 60 ? -0.706 -2.477 -5.949 1.00 73.21 57 ARG A O 16
ATOM 21769 N N . ASP A 1 61 ? 0.893 -1.619 -4.622 1.00 30.01 58 ASP A N 16
ATOM 21770 C CA . ASP A 1 61 ? 2.008 -2.158 -5.390 1.00 64.15 58 ASP A CA 16
ATOM 21771 C C . ASP A 1 61 ? 2.263 -3.627 -4.984 1.00 54.30 58 ASP A C 16
ATOM 21772 O O . ASP A 1 61 ? 2.590 -4.478 -5.815 1.00 14.12 58 ASP A O 16
ATOM 21781 N N . ALA A 1 62 ? 2.044 -3.903 -3.692 1.00 14.21 59 ALA A N 16
ATOM 21782 C CA . ALA A 1 62 ? 2.067 -5.258 -3.104 1.00 20.52 59 ALA A CA 16
ATOM 21783 C C . ALA A 1 62 ? 0.899 -6.139 -3.602 1.00 33.15 59 ALA A C 16
ATOM 21784 O O . ALA A 1 62 ? 0.938 -7.381 -3.511 1.00 33.23 59 ALA A O 16
ATOM 21791 N N . ALA A 1 63 ? -0.174 -5.468 -4.033 1.00 32.05 60 ALA A N 16
ATOM 21792 C CA . ALA A 1 63 ? -1.432 -6.099 -4.446 1.00 24.51 60 ALA A CA 16
ATOM 21793 C C . ALA A 1 63 ? -1.292 -7.114 -5.593 1.00 14.23 60 ALA A C 16
ATOM 21794 O O . ALA A 1 63 ? -2.145 -7.976 -5.718 1.00 15.02 60 ALA A O 16
ATOM 21801 N N . ASP A 1 64 ? -0.257 -6.996 -6.441 1.00 51.10 61 ASP A N 16
ATOM 21802 C CA . ASP A 1 64 ? 0.018 -8.013 -7.475 1.00 4.21 61 ASP A CA 16
ATOM 21803 C C . ASP A 1 64 ? 0.452 -9.341 -6.853 1.00 35.50 61 ASP A C 16
ATOM 21804 O O . ASP A 1 64 ? -0.059 -10.412 -7.223 1.00 51.00 61 ASP A O 16
ATOM 21813 N N . ALA A 1 65 ? 1.359 -9.255 -5.863 1.00 53.14 62 ALA A N 16
ATOM 21814 C CA . ALA A 1 65 ? 1.777 -10.415 -5.074 1.00 53.25 62 ALA A CA 16
ATOM 21815 C C . ALA A 1 65 ? 0.600 -10.999 -4.305 1.00 53.30 62 ALA A C 16
ATOM 21816 O O . ALA A 1 65 ? 0.394 -12.218 -4.310 1.00 13.11 62 ALA A O 16
ATOM 21823 N N . ILE A 1 66 ? -0.211 -10.122 -3.704 1.00 72.21 63 ILE A N 16
ATOM 21824 C CA . ILE A 1 66 ? -1.354 -10.585 -2.935 1.00 71.24 63 ILE A CA 16
ATOM 21825 C C . ILE A 1 66 ? -2.429 -11.221 -3.850 1.00 72.34 63 ILE A C 16
ATOM 21826 O O . ILE A 1 66 ? -3.074 -12.155 -3.431 1.00 40.52 63 ILE A O 16
ATOM 21842 N N . LYS A 1 67 ? -2.593 -10.751 -5.105 1.00 73.31 64 LYS A N 16
ATOM 21843 C CA . LYS A 1 67 ? -3.575 -11.371 -6.010 1.00 25.43 64 LYS A CA 16
ATOM 21844 C C . LYS A 1 67 ? -3.048 -12.666 -6.644 1.00 24.23 64 LYS A C 16
ATOM 21845 O O . LYS A 1 67 ? -3.841 -13.530 -7.014 1.00 1.25 64 LYS A O 16
ATOM 21864 N N . GLU A 1 68 ? -1.718 -12.815 -6.783 1.00 23.44 65 GLU A N 16
ATOM 21865 C CA . GLU A 1 68 ? -1.183 -14.081 -7.295 1.00 21.03 65 GLU A CA 16
ATOM 21866 C C . GLU A 1 68 ? -1.085 -15.140 -6.185 1.00 60.25 65 GLU A C 16
ATOM 21867 O O . GLU A 1 68 ? -1.012 -16.337 -6.475 1.00 32.32 65 GLU A O 16
ATOM 21879 N N . LYS A 1 69 ? -1.064 -14.704 -4.915 1.00 51.43 66 LYS A N 16
ATOM 21880 C CA . LYS A 1 69 ? -1.137 -15.661 -3.805 1.00 45.15 66 LYS A CA 16
ATOM 21881 C C . LYS A 1 69 ? -2.593 -15.755 -3.227 1.00 31.52 66 LYS A C 16
ATOM 21882 O O . LYS A 1 69 ? -2.846 -16.516 -2.296 1.00 61.04 66 LYS A O 16
ATOM 21901 N N . ASP A 1 70 ? -3.514 -14.972 -3.818 1.00 61.34 67 ASP A N 16
ATOM 21902 C CA . ASP A 1 70 ? -4.974 -14.933 -3.482 1.00 31.22 67 ASP A CA 16
ATOM 21903 C C . ASP A 1 70 ? -5.688 -16.218 -3.931 1.00 61.35 67 ASP A C 16
ATOM 21904 O O . ASP A 1 70 ? -5.233 -16.875 -4.874 1.00 4.22 67 ASP A O 16
ATOM 21913 N N . GLY A 1 71 ? -6.814 -16.577 -3.286 1.00 61.04 68 GLY A N 16
ATOM 21914 C CA . GLY A 1 71 ? -7.269 -17.950 -3.350 1.00 31.52 68 GLY A CA 16
ATOM 21915 C C . GLY A 1 71 ? -7.197 -18.634 -2.007 1.00 24.24 68 GLY A C 16
ATOM 21916 O O . GLY A 1 71 ? -7.041 -19.849 -1.942 1.00 61.33 68 GLY A O 16
ATOM 21920 N N . CYS A 1 72 ? -7.256 -17.816 -0.942 1.00 31.43 69 CYS A N 16
ATOM 21921 C CA . CYS A 1 72 ? -7.028 -18.267 0.432 1.00 14.50 69 CYS A CA 16
ATOM 21922 C C . CYS A 1 72 ? -7.979 -19.386 0.825 1.00 74.51 69 CYS A C 16
ATOM 21923 O O . CYS A 1 72 ? -9.199 -19.299 0.635 1.00 12.14 69 CYS A O 16
ATOM 21931 N N . ASP A 1 73 ? -7.385 -20.433 1.397 1.00 51.15 70 ASP A N 16
ATOM 21932 C CA . ASP A 1 73 ? -8.093 -21.670 1.663 1.00 33.33 70 ASP A CA 16
ATOM 21933 C C . ASP A 1 73 ? -7.793 -22.257 3.043 1.00 21.22 70 ASP A C 16
ATOM 21934 O O . ASP A 1 73 ? -6.653 -22.172 3.554 1.00 64.11 70 ASP A O 16
ATOM 21943 N N . PHE A 1 74 ? -8.838 -22.896 3.587 1.00 4.00 71 PHE A N 16
ATOM 21944 C CA . PHE A 1 74 ? -8.901 -23.451 4.941 1.00 31.15 71 PHE A CA 16
ATOM 21945 C C . PHE A 1 74 ? -9.712 -24.772 4.930 1.00 11.13 71 PHE A C 16
ATOM 21946 O O . PHE A 1 74 ? -10.585 -24.930 4.068 1.00 71.54 71 PHE A O 16
ATOM 21963 N N . GLU A 1 75 ? -9.349 -25.735 5.826 1.00 60.32 72 GLU A N 16
ATOM 21964 C CA . GLU A 1 75 ? -10.105 -27.005 6.042 1.00 34.44 72 GLU A CA 16
ATOM 21965 C C . GLU A 1 75 ? -9.879 -28.051 4.926 1.00 42.32 72 GLU A C 16
ATOM 21966 O O . GLU A 1 75 ? -10.750 -28.345 4.101 1.00 62.40 72 GLU A O 16
ATOM 21978 N N . GLY A 1 76 ? -8.631 -28.530 4.882 1.00 62.21 73 GLY A N 16
ATOM 21979 C CA . GLY A 1 76 ? -8.200 -29.565 3.939 1.00 52.30 73 GLY A CA 16
ATOM 21980 C C . GLY A 1 76 ? -7.501 -29.007 2.713 1.00 70.02 73 GLY A C 16
ATOM 21981 O O . GLY A 1 76 ? -6.858 -29.749 1.968 1.00 30.01 73 GLY A O 16
ATOM 21985 N N . ASN A 1 77 ? -7.586 -27.701 2.539 1.00 44.13 74 ASN A N 16
ATOM 21986 C CA . ASN A 1 77 ? -6.705 -26.974 1.644 1.00 12.30 74 ASN A CA 16
ATOM 21987 C C . ASN A 1 77 ? -5.947 -25.967 2.494 1.00 64.41 74 ASN A C 16
ATOM 21988 O O . ASN A 1 77 ? -6.558 -25.208 3.237 1.00 64.15 74 ASN A O 16
ATOM 21999 N N . LYS A 1 78 ? -4.632 -26.042 2.479 1.00 3.23 75 LYS A N 16
ATOM 22000 C CA . LYS A 1 78 ? -3.795 -25.108 3.231 1.00 23.14 75 LYS A CA 16
ATOM 22001 C C . LYS A 1 78 ? -3.346 -23.941 2.351 1.00 4.01 75 LYS A C 16
ATOM 22002 O O . LYS A 1 78 ? -2.455 -24.148 1.530 1.00 73.15 75 LYS A O 16
ATOM 22021 N N . LEU A 1 79 ? -3.926 -22.718 2.510 1.00 11.43 76 LEU A N 16
ATOM 22022 C CA . LEU A 1 79 ? -3.485 -21.565 1.666 1.00 21.24 76 LEU A CA 16
ATOM 22023 C C . LEU A 1 79 ? -3.950 -20.168 2.157 1.00 54.32 76 LEU A C 16
ATOM 22024 O O . LEU A 1 79 ? -4.626 -19.498 1.415 1.00 62.15 76 LEU A O 16
ATOM 22040 N N . ARG A 1 80 ? -3.532 -19.653 3.325 1.00 62.10 77 ARG A N 16
ATOM 22041 C CA . ARG A 1 80 ? -4.081 -18.346 3.779 1.00 44.24 77 ARG A CA 16
ATOM 22042 C C . ARG A 1 80 ? -3.158 -17.176 3.384 1.00 45.20 77 ARG A C 16
ATOM 22043 O O . ARG A 1 80 ? -2.030 -17.073 3.813 1.00 24.45 77 ARG A O 16
ATOM 22064 N N . VAL A 1 81 ? -3.636 -16.317 2.496 1.00 74.23 78 VAL A N 16
ATOM 22065 C CA . VAL A 1 81 ? -2.907 -15.097 2.130 1.00 44.35 78 VAL A CA 16
ATOM 22066 C C . VAL A 1 81 ? -3.859 -13.896 2.187 1.00 61.32 78 VAL A C 16
ATOM 22067 O O . VAL A 1 81 ? -4.878 -13.901 1.492 1.00 65.11 78 VAL A O 16
ATOM 22080 N N . GLU A 1 82 ? -3.558 -12.883 3.020 1.00 74.01 79 GLU A N 16
ATOM 22081 C CA . GLU A 1 82 ? -4.355 -11.651 3.008 1.00 40.04 79 GLU A CA 16
ATOM 22082 C C . GLU A 1 82 ? -3.555 -10.398 3.375 1.00 12.34 79 GLU A C 16
ATOM 22083 O O . GLU A 1 82 ? -2.627 -10.421 4.224 1.00 73.25 79 GLU A O 16
ATOM 22095 N N . VAL A 1 83 ? -3.889 -9.317 2.674 1.00 45.32 80 VAL A N 16
ATOM 22096 C CA . VAL A 1 83 ? -3.578 -7.984 3.141 1.00 42.42 80 VAL A CA 16
ATOM 22097 C C . VAL A 1 83 ? -4.734 -7.456 4.002 1.00 34.00 80 VAL A C 16
ATOM 22098 O O . VAL A 1 83 ? -5.889 -7.449 3.565 1.00 42.31 80 VAL A O 16
ATOM 22111 N N . PRO A 1 84 ? -4.451 -6.992 5.236 1.00 72.20 81 PRO A N 16
ATOM 22112 C CA . PRO A 1 84 ? -5.442 -6.283 6.066 1.00 21.34 81 PRO A CA 16
ATOM 22113 C C . PRO A 1 84 ? -5.520 -4.780 5.734 1.00 33.00 81 PRO A C 16
ATOM 22114 O O . PRO A 1 84 ? -6.062 -3.979 6.498 1.00 13.13 81 PRO A O 16
ATOM 22125 N N . PHE A 1 85 ? -4.982 -4.432 4.567 1.00 52.44 82 PHE A N 16
ATOM 22126 C CA . PHE A 1 85 ? -5.000 -3.061 4.061 1.00 53.24 82 PHE A CA 16
ATOM 22127 C C . PHE A 1 85 ? -6.293 -2.788 3.302 1.00 15.14 82 PHE A C 16
ATOM 22128 O O . PHE A 1 85 ? -6.756 -1.649 3.259 1.00 75.30 82 PHE A O 16
ATOM 22145 N N . ASN A 1 86 ? -6.835 -3.864 2.693 1.00 41.14 83 ASN A N 16
ATOM 22146 C CA . ASN A 1 86 ? -8.005 -3.814 1.785 1.00 65.30 83 ASN A CA 16
ATOM 22147 C C . ASN A 1 86 ? -7.678 -3.001 0.516 1.00 40.34 83 ASN A C 16
ATOM 22148 O O . ASN A 1 86 ? -8.488 -2.198 0.051 1.00 11.43 83 ASN A O 16
ATOM 22159 N N . ALA A 1 87 ? -6.444 -3.233 -0.015 1.00 1.12 84 ALA A N 16
ATOM 22160 C CA . ALA A 1 87 ? -5.867 -2.555 -1.210 1.00 74.14 84 ALA A CA 16
ATOM 22161 C C . ALA A 1 87 ? -5.544 -1.061 -0.961 1.00 53.51 84 ALA A C 16
ATOM 22162 O O . ALA A 1 87 ? -5.190 -0.340 -1.910 1.00 1.33 84 ALA A O 16
ATOM 22169 N N . ARG A 1 88 ? -5.607 -0.655 0.333 1.00 22.10 85 ARG A N 16
ATOM 22170 C CA . ARG A 1 88 ? -5.384 0.722 0.831 1.00 24.31 85 ARG A CA 16
ATOM 22171 C C . ARG A 1 88 ? -6.528 1.664 0.431 1.00 21.11 85 ARG A C 16
ATOM 22172 O O . ARG A 1 88 ? -6.681 2.023 -0.742 1.00 74.31 85 ARG A O 16
ATOM 22193 N N . GLU A 1 89 ? -7.317 2.033 1.438 1.00 43.44 86 GLU A N 16
ATOM 22194 C CA . GLU A 1 89 ? -8.343 3.069 1.316 1.00 43.33 86 GLU A CA 16
ATOM 22195 C C . GLU A 1 89 ? -7.693 4.440 1.097 1.00 54.05 86 GLU A C 16
ATOM 22196 O O . GLU A 1 89 ? -7.778 4.979 -0.034 1.00 4.54 86 GLU A O 16
ATOM 22209 N N . GLY A 1 1 ? -15.134 -5.844 -0.741 1.00 51.44 -2 GLY A N 17
ATOM 22210 C CA . GLY A 1 1 ? -14.378 -4.927 0.150 1.00 22.43 -2 GLY A CA 17
ATOM 22211 C C . GLY A 1 1 ? -14.313 -3.511 -0.397 1.00 23.41 -2 GLY A C 17
ATOM 22212 O O . GLY A 1 1 ? -15.336 -2.982 -0.859 1.00 53.44 -2 GLY A O 17
ATOM 22218 N N . SER A 1 2 ? -13.105 -2.913 -0.314 1.00 22.40 -1 SER A N 17
ATOM 22219 C CA . SER A 1 2 ? -12.793 -1.550 -0.802 1.00 1.12 -1 SER A CA 17
ATOM 22220 C C . SER A 1 2 ? -13.505 -0.466 0.054 1.00 63.32 -1 SER A C 17
ATOM 22221 O O . SER A 1 2 ? -13.984 -0.775 1.154 1.00 1.41 -1 SER A O 17
ATOM 22229 N N . HIS A 1 3 ? -13.494 0.802 -0.436 1.00 40.31 0 HIS A N 17
ATOM 22230 C CA . HIS A 1 3 ? -14.184 1.952 0.198 1.00 24.42 0 HIS A CA 17
ATOM 22231 C C . HIS A 1 3 ? -13.558 2.274 1.580 1.00 23.14 0 HIS A C 17
ATOM 22232 O O . HIS A 1 3 ? -14.245 2.655 2.531 1.00 74.01 0 HIS A O 17
ATOM 22247 N N . MET A 1 4 ? -12.224 2.147 1.656 1.00 51.34 1 MET A N 17
ATOM 22248 C CA . MET A 1 4 ? -11.477 2.357 2.899 1.00 20.14 1 MET A CA 17
ATOM 22249 C C . MET A 1 4 ? -10.225 3.199 2.632 1.00 40.30 1 MET A C 17
ATOM 22250 O O . MET A 1 4 ? -9.529 2.987 1.634 1.00 21.11 1 MET A O 17
ATOM 22264 N N . VAL A 1 5 ? -9.941 4.146 3.532 1.00 52.11 2 VAL A N 17
ATOM 22265 C CA . VAL A 1 5 ? -8.746 4.989 3.418 1.00 45.32 2 VAL A CA 17
ATOM 22266 C C . VAL A 1 5 ? -8.201 5.372 4.817 1.00 32.10 2 VAL A C 17
ATOM 22267 O O . VAL A 1 5 ? -8.870 6.031 5.620 1.00 14.25 2 VAL A O 17
ATOM 22280 N N . ILE A 1 6 ? -6.988 4.889 5.117 1.00 1.01 3 ILE A N 17
ATOM 22281 C CA . ILE A 1 6 ? -6.323 5.164 6.395 1.00 73.52 3 ILE A CA 17
ATOM 22282 C C . ILE A 1 6 ? -4.913 5.717 6.127 1.00 32.21 3 ILE A C 17
ATOM 22283 O O . ILE A 1 6 ? -4.149 5.126 5.355 1.00 62.11 3 ILE A O 17
ATOM 22299 N N . ARG A 1 7 ? -4.592 6.866 6.735 1.00 31.31 4 ARG A N 17
ATOM 22300 C CA . ARG A 1 7 ? -3.240 7.436 6.651 1.00 34.12 4 ARG A CA 17
ATOM 22301 C C . ARG A 1 7 ? -2.425 7.040 7.886 1.00 23.50 4 ARG A C 17
ATOM 22302 O O . ARG A 1 7 ? -3.002 6.584 8.882 1.00 22.41 4 ARG A O 17
ATOM 22323 N N . GLU A 1 8 ? -1.087 7.229 7.793 1.00 40.21 5 GLU A N 17
ATOM 22324 C CA . GLU A 1 8 ? -0.102 6.877 8.846 1.00 71.13 5 GLU A CA 17
ATOM 22325 C C . GLU A 1 8 ? -0.033 5.338 9.033 1.00 24.13 5 GLU A C 17
ATOM 22326 O O . GLU A 1 8 ? -0.583 4.591 8.208 1.00 41.44 5 GLU A O 17
ATOM 22338 N N . SER A 1 9 ? 0.691 4.887 10.087 1.00 4.32 6 SER A N 17
ATOM 22339 C CA . SER A 1 9 ? 0.919 3.452 10.408 1.00 22.24 6 SER A CA 17
ATOM 22340 C C . SER A 1 9 ? 1.744 2.758 9.298 1.00 73.52 6 SER A C 17
ATOM 22341 O O . SER A 1 9 ? 2.285 3.416 8.402 1.00 2.50 6 SER A O 17
ATOM 22349 N N . VAL A 1 10 ? 1.898 1.433 9.392 1.00 73.44 7 VAL A N 17
ATOM 22350 C CA . VAL A 1 10 ? 2.617 0.682 8.366 1.00 71.14 7 VAL A CA 17
ATOM 22351 C C . VAL A 1 10 ? 1.760 -0.497 7.901 1.00 13.40 7 VAL A C 17
ATOM 22352 O O . VAL A 1 10 ? 1.141 -1.187 8.717 1.00 71.31 7 VAL A O 17
ATOM 22365 N N . SER A 1 11 ? 1.694 -0.685 6.584 1.00 73.25 8 SER A N 17
ATOM 22366 C CA . SER A 1 11 ? 0.894 -1.743 5.975 1.00 30.50 8 SER A CA 17
ATOM 22367 C C . SER A 1 11 ? 1.639 -3.079 5.942 1.00 11.31 8 SER A C 17
ATOM 22368 O O . SER A 1 11 ? 2.825 -3.131 5.622 1.00 43.41 8 SER A O 17
ATOM 22376 N N . ARG A 1 12 ? 0.915 -4.160 6.254 1.00 54.14 9 ARG A N 17
ATOM 22377 C CA . ARG A 1 12 ? 1.506 -5.495 6.352 1.00 34.10 9 ARG A CA 17
ATOM 22378 C C . ARG A 1 12 ? 0.619 -6.558 5.719 1.00 44.33 9 ARG A C 17
ATOM 22379 O O . ARG A 1 12 ? -0.571 -6.367 5.601 1.00 32.52 9 ARG A O 17
ATOM 22400 N N . ILE A 1 13 ? 1.210 -7.690 5.352 1.00 55.04 10 ILE A N 17
ATOM 22401 C CA . ILE A 1 13 ? 0.458 -8.833 4.833 1.00 32.34 10 ILE A CA 17
ATOM 22402 C C . ILE A 1 13 ? 0.634 -10.032 5.759 1.00 64.01 10 ILE A C 17
ATOM 22403 O O . ILE A 1 13 ? 1.729 -10.224 6.340 1.00 22.21 10 ILE A O 17
ATOM 22419 N N . TYR A 1 14 ? -0.472 -10.789 5.934 1.00 42.05 11 TYR A N 17
ATOM 22420 C CA . TYR A 1 14 ? -0.470 -11.996 6.753 1.00 24.12 11 TYR A CA 17
ATOM 22421 C C . TYR A 1 14 ? -0.571 -13.218 5.844 1.00 45.31 11 TYR A C 17
ATOM 22422 O O . TYR A 1 14 ? -1.548 -13.368 5.086 1.00 5.10 11 TYR A O 17
ATOM 22440 N N . VAL A 1 15 ? 0.439 -14.084 5.897 1.00 41.01 12 VAL A N 17
ATOM 22441 C CA . VAL A 1 15 ? 0.370 -15.343 5.159 1.00 42.10 12 VAL A CA 17
ATOM 22442 C C . VAL A 1 15 ? 0.550 -16.556 6.099 1.00 15.03 12 VAL A C 17
ATOM 22443 O O . VAL A 1 15 ? 1.616 -16.797 6.646 1.00 72.50 12 VAL A O 17
ATOM 22456 N N . GLY A 1 16 ? -0.540 -17.294 6.281 1.00 5.15 13 GLY A N 17
ATOM 22457 C CA . GLY A 1 16 ? -0.530 -18.495 7.089 1.00 55.14 13 GLY A CA 17
ATOM 22458 C C . GLY A 1 16 ? -0.816 -19.758 6.287 1.00 2.20 13 GLY A C 17
ATOM 22459 O O . GLY A 1 16 ? -1.228 -19.683 5.122 1.00 24.24 13 GLY A O 17
ATOM 22463 N N . ASN A 1 17 ? -0.543 -20.926 6.920 1.00 5.42 14 ASN A N 17
ATOM 22464 C CA . ASN A 1 17 ? -0.844 -22.269 6.368 1.00 74.32 14 ASN A CA 17
ATOM 22465 C C . ASN A 1 17 ? -0.218 -22.506 4.985 1.00 40.30 14 ASN A C 17
ATOM 22466 O O . ASN A 1 17 ? -0.740 -23.265 4.181 1.00 32.33 14 ASN A O 17
ATOM 22477 N N . LEU A 1 18 ? 0.922 -21.870 4.737 1.00 13.40 15 LEU A N 17
ATOM 22478 C CA . LEU A 1 18 ? 1.537 -21.880 3.423 1.00 54.30 15 LEU A CA 17
ATOM 22479 C C . LEU A 1 18 ? 2.493 -23.068 3.251 1.00 3.34 15 LEU A C 17
ATOM 22480 O O . LEU A 1 18 ? 3.200 -23.446 4.193 1.00 1.34 15 LEU A O 17
ATOM 22496 N N . PRO A 1 19 ? 2.494 -23.696 2.048 1.00 52.34 16 PRO A N 17
ATOM 22497 C CA . PRO A 1 19 ? 3.438 -24.764 1.719 1.00 22.21 16 PRO A CA 17
ATOM 22498 C C . PRO A 1 19 ? 4.856 -24.238 1.509 1.00 3.54 16 PRO A C 17
ATOM 22499 O O . PRO A 1 19 ? 5.032 -23.126 1.004 1.00 70.42 16 PRO A O 17
ATOM 22510 N N . SER A 1 20 ? 5.832 -25.049 1.978 1.00 62.45 17 SER A N 17
ATOM 22511 C CA . SER A 1 20 ? 7.301 -24.813 1.934 1.00 30.30 17 SER A CA 17
ATOM 22512 C C . SER A 1 20 ? 7.790 -23.816 3.009 1.00 51.32 17 SER A C 17
ATOM 22513 O O . SER A 1 20 ? 8.913 -23.981 3.502 1.00 71.23 17 SER A O 17
ATOM 22521 N N . HIS A 1 21 ? 6.936 -22.810 3.358 1.00 13.14 18 HIS A N 17
ATOM 22522 C CA . HIS A 1 21 ? 7.270 -21.697 4.270 1.00 42.32 18 HIS A CA 17
ATOM 22523 C C . HIS A 1 21 ? 8.295 -20.747 3.612 1.00 40.12 18 HIS A C 17
ATOM 22524 O O . HIS A 1 21 ? 9.415 -21.148 3.263 1.00 71.35 18 HIS A O 17
ATOM 22539 N N . VAL A 1 22 ? 7.902 -19.481 3.460 1.00 15.22 19 VAL A N 17
ATOM 22540 C CA . VAL A 1 22 ? 8.823 -18.462 2.975 1.00 13.42 19 VAL A CA 17
ATOM 22541 C C . VAL A 1 22 ? 9.800 -18.088 4.087 1.00 72.44 19 VAL A C 17
ATOM 22542 O O . VAL A 1 22 ? 9.404 -17.790 5.226 1.00 13.22 19 VAL A O 17
ATOM 22555 N N . SER A 1 23 ? 11.080 -18.174 3.766 1.00 40.25 20 SER A N 17
ATOM 22556 C CA . SER A 1 23 ? 12.131 -17.799 4.697 1.00 41.31 20 SER A CA 17
ATOM 22557 C C . SER A 1 23 ? 12.295 -16.289 4.635 1.00 13.02 20 SER A C 17
ATOM 22558 O O . SER A 1 23 ? 11.870 -15.685 3.661 1.00 14.20 20 SER A O 17
ATOM 22566 N N . SER A 1 24 ? 12.907 -15.692 5.664 1.00 44.04 21 SER A N 17
ATOM 22567 C CA . SER A 1 24 ? 12.918 -14.231 5.840 1.00 12.31 21 SER A CA 17
ATOM 22568 C C . SER A 1 24 ? 13.589 -13.479 4.675 1.00 10.03 21 SER A C 17
ATOM 22569 O O . SER A 1 24 ? 13.150 -12.401 4.319 1.00 12.42 21 SER A O 17
ATOM 22577 N N . ARG A 1 25 ? 14.596 -14.102 4.059 1.00 50.45 22 ARG A N 17
ATOM 22578 C CA . ARG A 1 25 ? 15.362 -13.519 2.943 1.00 12.51 22 ARG A CA 17
ATOM 22579 C C . ARG A 1 25 ? 14.568 -13.595 1.625 1.00 4.14 22 ARG A C 17
ATOM 22580 O O . ARG A 1 25 ? 14.577 -12.656 0.796 1.00 44.30 22 ARG A O 17
ATOM 22601 N N . ASP A 1 26 ? 13.870 -14.718 1.460 1.00 32.21 23 ASP A N 17
ATOM 22602 C CA . ASP A 1 26 ? 13.063 -14.999 0.265 1.00 50.35 23 ASP A CA 17
ATOM 22603 C C . ASP A 1 26 ? 11.876 -14.047 0.196 1.00 23.24 23 ASP A C 17
ATOM 22604 O O . ASP A 1 26 ? 11.634 -13.396 -0.827 1.00 42.05 23 ASP A O 17
ATOM 22613 N N . VAL A 1 27 ? 11.181 -13.945 1.333 1.00 22.43 24 VAL A N 17
ATOM 22614 C CA . VAL A 1 27 ? 10.049 -13.048 1.499 1.00 42.25 24 VAL A CA 17
ATOM 22615 C C . VAL A 1 27 ? 10.521 -11.573 1.513 1.00 30.22 24 VAL A C 17
ATOM 22616 O O . VAL A 1 27 ? 9.775 -10.686 1.097 1.00 34.12 24 VAL A O 17
ATOM 22629 N N . GLU A 1 28 ? 11.768 -11.325 1.993 1.00 52.23 25 GLU A N 17
ATOM 22630 C CA . GLU A 1 28 ? 12.408 -10.006 1.874 1.00 3.42 25 GLU A CA 17
ATOM 22631 C C . GLU A 1 28 ? 12.505 -9.567 0.407 1.00 72.43 25 GLU A C 17
ATOM 22632 O O . GLU A 1 28 ? 12.013 -8.507 0.080 1.00 64.44 25 GLU A O 17
ATOM 22644 N N . ASN A 1 29 ? 13.078 -10.397 -0.487 1.00 44.23 26 ASN A N 17
ATOM 22645 C CA . ASN A 1 29 ? 13.213 -9.995 -1.914 1.00 32.23 26 ASN A CA 17
ATOM 22646 C C . ASN A 1 29 ? 11.834 -9.887 -2.617 1.00 43.20 26 ASN A C 17
ATOM 22647 O O . ASN A 1 29 ? 11.485 -8.838 -3.291 1.00 72.35 26 ASN A O 17
ATOM 22658 N N . GLU A 1 30 ? 11.030 -10.951 -2.405 1.00 60.15 27 GLU A N 17
ATOM 22659 C CA . GLU A 1 30 ? 9.738 -11.090 -3.063 1.00 43.23 27 GLU A CA 17
ATOM 22660 C C . GLU A 1 30 ? 8.846 -9.903 -2.714 1.00 62.31 27 GLU A C 17
ATOM 22661 O O . GLU A 1 30 ? 8.367 -9.229 -3.601 1.00 55.43 27 GLU A O 17
ATOM 22673 N N . PHE A 1 31 ? 8.775 -9.572 -1.425 1.00 61.31 28 PHE A N 17
ATOM 22674 C CA . PHE A 1 31 ? 7.945 -8.470 -0.933 1.00 33.31 28 PHE A CA 17
ATOM 22675 C C . PHE A 1 31 ? 8.620 -7.090 -1.083 1.00 65.34 28 PHE A C 17
ATOM 22676 O O . PHE A 1 31 ? 7.948 -6.067 -0.924 1.00 11.31 28 PHE A O 17
ATOM 22693 N N . ARG A 1 32 ? 9.955 -7.053 -1.318 1.00 24.21 29 ARG A N 17
ATOM 22694 C CA . ARG A 1 32 ? 10.603 -5.817 -1.812 1.00 50.04 29 ARG A CA 17
ATOM 22695 C C . ARG A 1 32 ? 10.018 -5.411 -3.153 1.00 60.32 29 ARG A C 17
ATOM 22696 O O . ARG A 1 32 ? 9.906 -4.211 -3.424 1.00 12.00 29 ARG A O 17
ATOM 22717 N N . LYS A 1 33 ? 9.657 -6.402 -4.010 1.00 52.14 30 LYS A N 17
ATOM 22718 C CA . LYS A 1 33 ? 8.840 -6.068 -5.223 1.00 44.34 30 LYS A CA 17
ATOM 22719 C C . LYS A 1 33 ? 7.434 -5.459 -4.867 1.00 72.21 30 LYS A C 17
ATOM 22720 O O . LYS A 1 33 ? 6.934 -4.618 -5.612 1.00 60.03 30 LYS A O 17
ATOM 22739 N N . TYR A 1 34 ? 6.838 -5.832 -3.722 1.00 73.54 31 TYR A N 17
ATOM 22740 C CA . TYR A 1 34 ? 5.426 -5.453 -3.397 1.00 43.31 31 TYR A CA 17
ATOM 22741 C C . TYR A 1 34 ? 5.283 -4.001 -2.919 1.00 43.54 31 TYR A C 17
ATOM 22742 O O . TYR A 1 34 ? 4.173 -3.483 -2.816 1.00 63.22 31 TYR A O 17
ATOM 22760 N N . GLY A 1 35 ? 6.387 -3.343 -2.631 1.00 32.43 32 GLY A N 17
ATOM 22761 C CA . GLY A 1 35 ? 6.317 -1.976 -2.173 1.00 3.32 32 GLY A CA 17
ATOM 22762 C C . GLY A 1 35 ? 7.321 -1.662 -1.088 1.00 33.40 32 GLY A C 17
ATOM 22763 O O . GLY A 1 35 ? 6.993 -0.940 -0.154 1.00 33.23 32 GLY A O 17
ATOM 22767 N N . ASN A 1 36 ? 8.532 -2.240 -1.229 1.00 63.01 33 ASN A N 17
ATOM 22768 C CA . ASN A 1 36 ? 9.701 -1.989 -0.348 1.00 14.02 33 ASN A CA 17
ATOM 22769 C C . ASN A 1 36 ? 9.436 -2.363 1.121 1.00 0.40 33 ASN A C 17
ATOM 22770 O O . ASN A 1 36 ? 8.895 -1.573 1.900 1.00 53.03 33 ASN A O 17
ATOM 22781 N N . ILE A 1 37 ? 9.847 -3.571 1.493 1.00 21.12 34 ILE A N 17
ATOM 22782 C CA . ILE A 1 37 ? 9.660 -4.079 2.858 1.00 61.13 34 ILE A CA 17
ATOM 22783 C C . ILE A 1 37 ? 10.676 -3.437 3.822 1.00 14.31 34 ILE A C 17
ATOM 22784 O O . ILE A 1 37 ? 11.869 -3.325 3.514 1.00 64.00 34 ILE A O 17
ATOM 22800 N N . LEU A 1 38 ? 10.166 -2.971 4.967 1.00 41.24 35 LEU A N 17
ATOM 22801 C CA . LEU A 1 38 ? 11.022 -2.438 6.036 1.00 71.03 35 LEU A CA 17
ATOM 22802 C C . LEU A 1 38 ? 11.211 -3.497 7.128 1.00 4.41 35 LEU A C 17
ATOM 22803 O O . LEU A 1 38 ? 12.243 -3.527 7.804 1.00 42.22 35 LEU A O 17
ATOM 22819 N N . LYS A 1 39 ? 10.218 -4.376 7.282 1.00 34.24 36 LYS A N 17
ATOM 22820 C CA . LYS A 1 39 ? 10.197 -5.344 8.377 1.00 43.24 36 LYS A CA 17
ATOM 22821 C C . LYS A 1 39 ? 9.623 -6.684 7.898 1.00 62.21 36 LYS A C 17
ATOM 22822 O O . LYS A 1 39 ? 8.557 -6.729 7.289 1.00 54.34 36 LYS A O 17
ATOM 22841 N N . CYS A 1 40 ? 10.349 -7.767 8.176 1.00 22.04 37 CYS A N 17
ATOM 22842 C CA . CYS A 1 40 ? 9.889 -9.126 7.880 1.00 42.43 37 CYS A CA 17
ATOM 22843 C C . CYS A 1 40 ? 9.991 -9.982 9.129 1.00 0.34 37 CYS A C 17
ATOM 22844 O O . CYS A 1 40 ? 11.098 -10.241 9.615 1.00 24.25 37 CYS A O 17
ATOM 22852 N N . ASP A 1 41 ? 8.852 -10.408 9.660 1.00 34.40 38 ASP A N 17
ATOM 22853 C CA . ASP A 1 41 ? 8.860 -11.206 10.879 1.00 24.43 38 ASP A CA 17
ATOM 22854 C C . ASP A 1 41 ? 8.050 -12.481 10.694 1.00 22.22 38 ASP A C 17
ATOM 22855 O O . ASP A 1 41 ? 6.884 -12.438 10.337 1.00 22.05 38 ASP A O 17
ATOM 22864 N N . VAL A 1 42 ? 8.687 -13.617 10.937 1.00 23.24 39 VAL A N 17
ATOM 22865 C CA . VAL A 1 42 ? 8.049 -14.915 10.740 1.00 63.40 39 VAL A CA 17
ATOM 22866 C C . VAL A 1 42 ? 7.550 -15.475 12.083 1.00 4.20 39 VAL A C 17
ATOM 22867 O O . VAL A 1 42 ? 8.300 -15.548 13.061 1.00 34.42 39 VAL A O 17
ATOM 22880 N N . LYS A 1 43 ? 6.278 -15.876 12.104 1.00 21.11 40 LYS A N 17
ATOM 22881 C CA . LYS A 1 43 ? 5.630 -16.402 13.305 1.00 43.35 40 LYS A CA 17
ATOM 22882 C C . LYS A 1 43 ? 5.450 -17.914 13.174 1.00 11.14 40 LYS A C 17
ATOM 22883 O O . LYS A 1 43 ? 5.083 -18.416 12.108 1.00 20.33 40 LYS A O 17
ATOM 22902 N N . LYS A 1 44 ? 5.730 -18.649 14.241 1.00 32.35 41 LYS A N 17
ATOM 22903 C CA . LYS A 1 44 ? 5.557 -20.095 14.218 1.00 10.24 41 LYS A CA 17
ATOM 22904 C C . LYS A 1 44 ? 4.769 -20.562 15.442 1.00 43.54 41 LYS A C 17
ATOM 22905 O O . LYS A 1 44 ? 5.131 -20.243 16.574 1.00 65.35 41 LYS A O 17
ATOM 22924 N N . THR A 1 45 ? 3.688 -21.302 15.207 1.00 22.35 42 THR A N 17
ATOM 22925 C CA . THR A 1 45 ? 2.879 -21.846 16.297 1.00 11.51 42 THR A CA 17
ATOM 22926 C C . THR A 1 45 ? 3.200 -23.337 16.536 1.00 12.05 42 THR A C 17
ATOM 22927 O O . THR A 1 45 ? 3.818 -23.998 15.691 1.00 51.44 42 THR A O 17
ATOM 22938 N N . VAL A 1 46 ? 2.756 -23.846 17.697 1.00 53.43 43 VAL A N 17
ATOM 22939 C CA . VAL A 1 46 ? 2.923 -25.256 18.101 1.00 63.43 43 VAL A CA 17
ATOM 22940 C C . VAL A 1 46 ? 1.932 -26.174 17.331 1.00 12.43 43 VAL A C 17
ATOM 22941 O O . VAL A 1 46 ? 2.106 -27.395 17.274 1.00 5.44 43 VAL A O 17
ATOM 22954 N N . SER A 1 47 ? 0.928 -25.557 16.685 1.00 12.52 44 SER A N 17
ATOM 22955 C CA . SER A 1 47 ? -0.107 -26.279 15.929 1.00 73.45 44 SER A CA 17
ATOM 22956 C C . SER A 1 47 ? 0.413 -26.803 14.572 1.00 24.01 44 SER A C 17
ATOM 22957 O O . SER A 1 47 ? -0.266 -27.590 13.907 1.00 24.44 44 SER A O 17
ATOM 22965 N N . GLY A 1 48 ? 1.606 -26.348 14.155 1.00 14.31 45 GLY A N 17
ATOM 22966 C CA . GLY A 1 48 ? 2.220 -26.843 12.929 1.00 41.20 45 GLY A CA 17
ATOM 22967 C C . GLY A 1 48 ? 2.054 -25.910 11.742 1.00 53.24 45 GLY A C 17
ATOM 22968 O O . GLY A 1 48 ? 2.574 -26.187 10.658 1.00 20.03 45 GLY A O 17
ATOM 22972 N N . ALA A 1 49 ? 1.327 -24.813 11.939 1.00 34.02 46 ALA A N 17
ATOM 22973 C CA . ALA A 1 49 ? 1.122 -23.833 10.883 1.00 21.11 46 ALA A CA 17
ATOM 22974 C C . ALA A 1 49 ? 2.234 -22.789 10.873 1.00 45.32 46 ALA A C 17
ATOM 22975 O O . ALA A 1 49 ? 2.753 -22.386 11.923 1.00 63.44 46 ALA A O 17
ATOM 22982 N N . ALA A 1 50 ? 2.598 -22.367 9.675 1.00 55.15 47 ALA A N 17
ATOM 22983 C CA . ALA A 1 50 ? 3.605 -21.345 9.486 1.00 64.54 47 ALA A CA 17
ATOM 22984 C C . ALA A 1 50 ? 2.931 -20.044 9.110 1.00 0.33 47 ALA A C 17
ATOM 22985 O O . ALA A 1 50 ? 1.937 -20.058 8.397 1.00 43.43 47 ALA A O 17
ATOM 22992 N N . PHE A 1 51 ? 3.453 -18.930 9.601 1.00 41.53 48 PHE A N 17
ATOM 22993 C CA . PHE A 1 51 ? 2.903 -17.621 9.271 1.00 24.51 48 PHE A CA 17
ATOM 22994 C C . PHE A 1 51 ? 4.044 -16.658 8.993 1.00 31.14 48 PHE A C 17
ATOM 22995 O O . PHE A 1 51 ? 5.150 -16.842 9.488 1.00 33.42 48 PHE A O 17
ATOM 23012 N N . ALA A 1 52 ? 3.770 -15.649 8.184 1.00 41.34 49 ALA A N 17
ATOM 23013 C CA . ALA A 1 52 ? 4.697 -14.554 7.986 1.00 0.44 49 ALA A CA 17
ATOM 23014 C C . ALA A 1 52 ? 3.938 -13.236 7.983 1.00 13.23 49 ALA A C 17
ATOM 23015 O O . ALA A 1 52 ? 2.819 -13.133 7.441 1.00 2.31 49 ALA A O 17
ATOM 23022 N N . PHE A 1 53 ? 4.558 -12.262 8.626 1.00 71.12 50 PHE A N 17
ATOM 23023 C CA . PHE A 1 53 ? 4.029 -10.923 8.777 1.00 1.13 50 PHE A CA 17
ATOM 23024 C C . PHE A 1 53 ? 4.984 -9.983 8.047 1.00 12.23 50 PHE A C 17
ATOM 23025 O O . PHE A 1 53 ? 6.178 -9.899 8.413 1.00 41.51 50 PHE A O 17
ATOM 23042 N N . ILE A 1 54 ? 4.489 -9.293 7.009 1.00 24.24 51 ILE A N 17
ATOM 23043 C CA . ILE A 1 54 ? 5.403 -8.532 6.133 1.00 14.15 51 ILE A CA 17
ATOM 23044 C C . ILE A 1 54 ? 4.970 -7.077 5.982 1.00 33.44 51 ILE A C 17
ATOM 23045 O O . ILE A 1 54 ? 3.976 -6.784 5.324 1.00 33.20 51 ILE A O 17
ATOM 23061 N N . GLU A 1 55 ? 5.783 -6.178 6.521 1.00 14.52 52 GLU A N 17
ATOM 23062 C CA . GLU A 1 55 ? 5.433 -4.771 6.630 1.00 42.44 52 GLU A CA 17
ATOM 23063 C C . GLU A 1 55 ? 6.229 -3.899 5.631 1.00 45.11 52 GLU A C 17
ATOM 23064 O O . GLU A 1 55 ? 7.443 -3.707 5.769 1.00 51.34 52 GLU A O 17
ATOM 23076 N N . PHE A 1 56 ? 5.518 -3.427 4.599 1.00 12.31 53 PHE A N 17
ATOM 23077 C CA . PHE A 1 56 ? 6.089 -2.609 3.504 1.00 73.14 53 PHE A CA 17
ATOM 23078 C C . PHE A 1 56 ? 5.571 -1.159 3.504 1.00 42.24 53 PHE A C 17
ATOM 23079 O O . PHE A 1 56 ? 4.601 -0.838 4.202 1.00 73.03 53 PHE A O 17
ATOM 23096 N N . GLU A 1 57 ? 6.231 -0.285 2.715 1.00 3.42 54 GLU A N 17
ATOM 23097 C CA . GLU A 1 57 ? 5.855 1.135 2.643 1.00 35.31 54 GLU A CA 17
ATOM 23098 C C . GLU A 1 57 ? 4.670 1.411 1.677 1.00 53.22 54 GLU A C 17
ATOM 23099 O O . GLU A 1 57 ? 3.962 2.398 1.870 1.00 74.21 54 GLU A O 17
ATOM 23111 N N . ASP A 1 58 ? 4.434 0.559 0.659 1.00 33.01 55 ASP A N 17
ATOM 23112 C CA . ASP A 1 58 ? 3.283 0.767 -0.244 1.00 2.23 55 ASP A CA 17
ATOM 23113 C C . ASP A 1 58 ? 2.310 -0.400 -0.221 1.00 25.10 55 ASP A C 17
ATOM 23114 O O . ASP A 1 58 ? 2.658 -1.535 -0.539 1.00 3.42 55 ASP A O 17
ATOM 23123 N N . ALA A 1 59 ? 1.070 -0.072 0.133 1.00 51.33 56 ALA A N 17
ATOM 23124 C CA . ALA A 1 59 ? -0.008 -1.047 0.263 1.00 2.11 56 ALA A CA 17
ATOM 23125 C C . ALA A 1 59 ? -0.679 -1.438 -1.063 1.00 22.23 56 ALA A C 17
ATOM 23126 O O . ALA A 1 59 ? -0.935 -2.614 -1.301 1.00 75.11 56 ALA A O 17
ATOM 23133 N N . ARG A 1 60 ? -0.997 -0.437 -1.906 1.00 41.45 57 ARG A N 17
ATOM 23134 C CA . ARG A 1 60 ? -1.810 -0.671 -3.116 1.00 1.14 57 ARG A CA 17
ATOM 23135 C C . ARG A 1 60 ? -1.001 -1.316 -4.254 1.00 32.30 57 ARG A C 17
ATOM 23136 O O . ARG A 1 60 ? -1.572 -1.952 -5.137 1.00 52.10 57 ARG A O 17
ATOM 23157 N N . ASP A 1 61 ? 0.323 -1.138 -4.228 1.00 3.42 58 ASP A N 17
ATOM 23158 C CA . ASP A 1 61 ? 1.215 -1.723 -5.234 1.00 61.35 58 ASP A CA 17
ATOM 23159 C C . ASP A 1 61 ? 1.387 -3.233 -4.977 1.00 73.53 58 ASP A C 17
ATOM 23160 O O . ASP A 1 61 ? 1.602 -4.030 -5.895 1.00 44.03 58 ASP A O 17
ATOM 23169 N N . ALA A 1 62 ? 1.226 -3.605 -3.703 1.00 51.53 59 ALA A N 17
ATOM 23170 C CA . ALA A 1 62 ? 1.259 -4.995 -3.241 1.00 55.01 59 ALA A CA 17
ATOM 23171 C C . ALA A 1 62 ? 0.075 -5.816 -3.760 1.00 73.21 59 ALA A C 17
ATOM 23172 O O . ALA A 1 62 ? 0.178 -7.040 -3.875 1.00 62.43 59 ALA A O 17
ATOM 23179 N N . ALA A 1 63 ? -1.047 -5.127 -4.034 1.00 11.22 60 ALA A N 17
ATOM 23180 C CA . ALA A 1 63 ? -2.344 -5.753 -4.359 1.00 53.53 60 ALA A CA 17
ATOM 23181 C C . ALA A 1 63 ? -2.323 -6.669 -5.607 1.00 4.53 60 ALA A C 17
ATOM 23182 O O . ALA A 1 63 ? -3.078 -7.635 -5.662 1.00 22.03 60 ALA A O 17
ATOM 23189 N N . ASP A 1 64 ? -1.457 -6.360 -6.585 1.00 74.10 61 ASP A N 17
ATOM 23190 C CA . ASP A 1 64 ? -1.281 -7.186 -7.805 1.00 60.34 61 ASP A CA 17
ATOM 23191 C C . ASP A 1 64 ? -0.647 -8.550 -7.496 1.00 1.23 61 ASP A C 17
ATOM 23192 O O . ASP A 1 64 ? -1.079 -9.600 -7.981 1.00 10.03 61 ASP A O 17
ATOM 23201 N N . ALA A 1 65 ? 0.368 -8.531 -6.673 1.00 4.31 62 ALA A N 17
ATOM 23202 C CA . ALA A 1 65 ? 1.052 -9.742 -6.286 1.00 33.22 62 ALA A CA 17
ATOM 23203 C C . ALA A 1 65 ? 0.234 -10.544 -5.243 1.00 31.24 62 ALA A C 17
ATOM 23204 O O . ALA A 1 65 ? 0.214 -11.797 -5.219 1.00 10.20 62 ALA A O 17
ATOM 23211 N N . ILE A 1 66 ? -0.514 -9.819 -4.417 1.00 54.22 63 ILE A N 17
ATOM 23212 C CA . ILE A 1 66 ? -1.405 -10.451 -3.484 1.00 1.10 63 ILE A CA 17
ATOM 23213 C C . ILE A 1 66 ? -2.590 -11.084 -4.243 1.00 11.35 63 ILE A C 17
ATOM 23214 O O . ILE A 1 66 ? -3.089 -12.081 -3.796 1.00 34.31 63 ILE A O 17
ATOM 23230 N N . LYS A 1 67 ? -3.021 -10.524 -5.393 1.00 32.24 64 LYS A N 17
ATOM 23231 C CA . LYS A 1 67 ? -4.001 -11.221 -6.245 1.00 53.34 64 LYS A CA 17
ATOM 23232 C C . LYS A 1 67 ? -3.339 -12.344 -7.067 1.00 61.24 64 LYS A C 17
ATOM 23233 O O . LYS A 1 67 ? -4.029 -13.257 -7.538 1.00 63.10 64 LYS A O 17
ATOM 23252 N N . GLU A 1 68 ? -2.008 -12.281 -7.260 1.00 5.44 65 GLU A N 17
ATOM 23253 C CA . GLU A 1 68 ? -1.296 -13.427 -7.842 1.00 52.52 65 GLU A CA 17
ATOM 23254 C C . GLU A 1 68 ? -1.222 -14.628 -6.844 1.00 61.14 65 GLU A C 17
ATOM 23255 O O . GLU A 1 68 ? -1.163 -15.774 -7.304 1.00 74.45 65 GLU A O 17
ATOM 23267 N N . LYS A 1 69 ? -1.254 -14.421 -5.490 1.00 52.34 66 LYS A N 17
ATOM 23268 C CA . LYS A 1 69 ? -1.501 -15.624 -4.610 1.00 10.21 66 LYS A CA 17
ATOM 23269 C C . LYS A 1 69 ? -2.853 -15.640 -3.813 1.00 44.10 66 LYS A C 17
ATOM 23270 O O . LYS A 1 69 ? -3.017 -16.455 -2.893 1.00 53.24 66 LYS A O 17
ATOM 23289 N N . ASP A 1 70 ? -3.800 -14.763 -4.157 1.00 72.43 67 ASP A N 17
ATOM 23290 C CA . ASP A 1 70 ? -5.175 -14.740 -3.564 1.00 0.41 67 ASP A CA 17
ATOM 23291 C C . ASP A 1 70 ? -6.050 -15.897 -4.063 1.00 10.23 67 ASP A C 17
ATOM 23292 O O . ASP A 1 70 ? -5.777 -16.469 -5.125 1.00 11.02 67 ASP A O 17
ATOM 23301 N N . GLY A 1 71 ? -7.102 -16.251 -3.304 1.00 53.25 68 GLY A N 17
ATOM 23302 C CA . GLY A 1 71 ? -7.707 -17.550 -3.463 1.00 5.21 68 GLY A CA 17
ATOM 23303 C C . GLY A 1 71 ? -7.492 -18.414 -2.244 1.00 72.05 68 GLY A C 17
ATOM 23304 O O . GLY A 1 71 ? -7.463 -19.641 -2.345 1.00 44.41 68 GLY A O 17
ATOM 23308 N N . CYS A 1 72 ? -7.285 -17.727 -1.098 1.00 32.11 69 CYS A N 17
ATOM 23309 C CA . CYS A 1 72 ? -6.815 -18.341 0.141 1.00 15.01 69 CYS A CA 17
ATOM 23310 C C . CYS A 1 72 ? -7.740 -19.463 0.619 1.00 40.14 69 CYS A C 17
ATOM 23311 O O . CYS A 1 72 ? -8.973 -19.331 0.672 1.00 30.01 69 CYS A O 17
ATOM 23319 N N . ASP A 1 73 ? -7.094 -20.576 0.957 1.00 72.45 70 ASP A N 17
ATOM 23320 C CA . ASP A 1 73 ? -7.784 -21.826 1.166 1.00 51.14 70 ASP A CA 17
ATOM 23321 C C . ASP A 1 73 ? -7.324 -22.539 2.436 1.00 21.35 70 ASP A C 17
ATOM 23322 O O . ASP A 1 73 ? -6.132 -22.453 2.843 1.00 71.24 70 ASP A O 17
ATOM 23331 N N . PHE A 1 74 ? -8.297 -23.272 3.001 1.00 5.21 71 PHE A N 17
ATOM 23332 C CA . PHE A 1 74 ? -8.201 -23.993 4.264 1.00 51.32 71 PHE A CA 17
ATOM 23333 C C . PHE A 1 74 ? -9.000 -25.326 4.163 1.00 54.03 71 PHE A C 17
ATOM 23334 O O . PHE A 1 74 ? -9.996 -25.372 3.427 1.00 64.31 71 PHE A O 17
ATOM 23351 N N . GLU A 1 75 ? -8.517 -26.399 4.851 1.00 2.33 72 GLU A N 17
ATOM 23352 C CA . GLU A 1 75 ? -9.154 -27.756 4.873 1.00 72.54 72 GLU A CA 17
ATOM 23353 C C . GLU A 1 75 ? -8.947 -28.566 3.584 1.00 63.35 72 GLU A C 17
ATOM 23354 O O . GLU A 1 75 ? -9.861 -28.786 2.786 1.00 64.20 72 GLU A O 17
ATOM 23366 N N . GLY A 1 76 ? -7.678 -28.921 3.374 1.00 44.21 73 GLY A N 17
ATOM 23367 C CA . GLY A 1 76 ? -7.263 -29.807 2.285 1.00 31.53 73 GLY A CA 17
ATOM 23368 C C . GLY A 1 76 ? -6.680 -29.076 1.089 1.00 64.23 73 GLY A C 17
ATOM 23369 O O . GLY A 1 76 ? -6.062 -29.695 0.223 1.00 72.34 73 GLY A O 17
ATOM 23373 N N . ASN A 1 77 ? -6.841 -27.765 1.068 1.00 35.12 74 ASN A N 17
ATOM 23374 C CA . ASN A 1 77 ? -5.967 -26.896 0.300 1.00 4.31 74 ASN A CA 17
ATOM 23375 C C . ASN A 1 77 ? -5.310 -25.977 1.311 1.00 52.43 74 ASN A C 17
ATOM 23376 O O . ASN A 1 77 ? -5.996 -25.332 2.084 1.00 31.33 74 ASN A O 17
ATOM 23387 N N . LYS A 1 78 ? -4.001 -26.023 1.391 1.00 41.42 75 LYS A N 17
ATOM 23388 C CA . LYS A 1 78 ? -3.260 -25.181 2.321 1.00 34.33 75 LYS A CA 17
ATOM 23389 C C . LYS A 1 78 ? -2.693 -23.946 1.617 1.00 23.31 75 LYS A C 17
ATOM 23390 O O . LYS A 1 78 ? -1.697 -24.071 0.902 1.00 4.12 75 LYS A O 17
ATOM 23409 N N . LEU A 1 79 ? -3.317 -22.760 1.809 1.00 20.22 76 LEU A N 17
ATOM 23410 C CA . LEU A 1 79 ? -2.808 -21.517 1.164 1.00 61.32 76 LEU A CA 17
ATOM 23411 C C . LEU A 1 79 ? -3.494 -20.270 1.737 1.00 4.54 76 LEU A C 17
ATOM 23412 O O . LEU A 1 79 ? -4.321 -19.677 1.073 1.00 62.05 76 LEU A O 17
ATOM 23428 N N . ARG A 1 80 ? -3.177 -19.836 2.957 1.00 5.44 77 ARG A N 17
ATOM 23429 C CA . ARG A 1 80 ? -3.915 -18.703 3.507 1.00 55.21 77 ARG A CA 17
ATOM 23430 C C . ARG A 1 80 ? -3.087 -17.423 3.310 1.00 42.21 77 ARG A C 17
ATOM 23431 O O . ARG A 1 80 ? -2.054 -17.260 3.910 1.00 14.33 77 ARG A O 17
ATOM 23452 N N . VAL A 1 81 ? -3.511 -16.538 2.416 1.00 34.14 78 VAL A N 17
ATOM 23453 C CA . VAL A 1 81 ? -2.817 -15.253 2.220 1.00 11.34 78 VAL A CA 17
ATOM 23454 C C . VAL A 1 81 ? -3.838 -14.120 2.187 1.00 0.43 78 VAL A C 17
ATOM 23455 O O . VAL A 1 81 ? -4.788 -14.197 1.397 1.00 34.50 78 VAL A O 17
ATOM 23468 N N . GLU A 1 82 ? -3.680 -13.086 3.026 1.00 73.41 79 GLU A N 17
ATOM 23469 C CA . GLU A 1 82 ? -4.506 -11.890 2.853 1.00 65.20 79 GLU A CA 17
ATOM 23470 C C . GLU A 1 82 ? -3.814 -10.615 3.309 1.00 72.43 79 GLU A C 17
ATOM 23471 O O . GLU A 1 82 ? -2.782 -10.624 4.031 1.00 75.40 79 GLU A O 17
ATOM 23483 N N . VAL A 1 83 ? -4.405 -9.514 2.841 1.00 4.01 80 VAL A N 17
ATOM 23484 C CA . VAL A 1 83 ? -4.136 -8.204 3.376 1.00 63.35 80 VAL A CA 17
ATOM 23485 C C . VAL A 1 83 ? -5.083 -7.944 4.582 1.00 63.44 80 VAL A C 17
ATOM 23486 O O . VAL A 1 83 ? -6.302 -8.083 4.479 1.00 1.40 80 VAL A O 17
ATOM 23499 N N . PRO A 1 84 ? -4.534 -7.636 5.770 1.00 23.1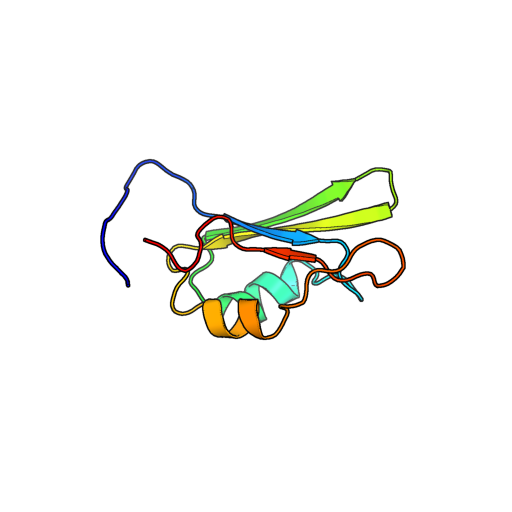4 81 PRO A N 17
ATOM 23500 C CA . PRO A 1 84 ? -5.339 -7.115 6.883 1.00 61.03 81 PRO A CA 17
ATOM 23501 C C . PRO A 1 84 ? -5.551 -5.587 6.841 1.00 52.52 81 PRO A C 17
ATOM 23502 O O . PRO A 1 84 ? -6.043 -5.005 7.811 1.00 74.31 81 PRO A O 17
ATOM 23513 N N . PHE A 1 85 ? -5.185 -4.937 5.726 1.00 1.04 82 PHE A N 17
ATOM 23514 C CA . PHE A 1 85 ? -5.450 -3.506 5.572 1.00 71.23 82 PHE A CA 17
ATOM 23515 C C . PHE A 1 85 ? -6.660 -3.234 4.644 1.00 53.44 82 PHE A C 17
ATOM 23516 O O . PHE A 1 85 ? -7.647 -2.631 5.082 1.00 3.50 82 PHE A O 17
ATOM 23533 N N . ASN A 1 86 ? -6.545 -3.685 3.373 1.00 41.33 83 ASN A N 17
ATOM 23534 C CA . ASN A 1 86 ? -7.505 -3.434 2.265 1.00 0.24 83 ASN A CA 17
ATOM 23535 C C . ASN A 1 86 ? -7.787 -1.920 2.059 1.00 60.33 83 ASN A C 17
ATOM 23536 O O . ASN A 1 86 ? -8.861 -1.537 1.589 1.00 61.02 83 ASN A O 17
ATOM 23547 N N . ALA A 1 87 ? -6.792 -1.064 2.362 1.00 24.42 84 ALA A N 17
ATOM 23548 C CA . ALA A 1 87 ? -6.964 0.387 2.308 1.00 72.52 84 ALA A CA 17
ATOM 23549 C C . ALA A 1 87 ? -5.659 1.117 1.987 1.00 52.23 84 ALA A C 17
ATOM 23550 O O . ALA A 1 87 ? -4.651 0.906 2.679 1.00 62.23 84 ALA A O 17
ATOM 23557 N N . ARG A 1 88 ? -5.704 1.983 0.957 1.00 33.11 85 ARG A N 17
ATOM 23558 C CA . ARG A 1 88 ? -4.576 2.853 0.579 1.00 75.13 85 ARG A CA 17
ATOM 23559 C C . ARG A 1 88 ? -5.002 3.861 -0.493 1.00 45.32 85 ARG A C 17
ATOM 23560 O O . ARG A 1 88 ? -5.808 3.556 -1.377 1.00 54.44 85 ARG A O 17
ATOM 23581 N N . GLU A 1 89 ? -4.457 5.065 -0.372 1.00 61.04 86 GLU A N 17
ATOM 23582 C CA . GLU A 1 89 ? -4.531 6.076 -1.414 1.00 72.13 86 GLU A CA 17
ATOM 23583 C C . GLU A 1 89 ? -3.323 5.891 -2.354 1.00 51.15 86 GLU A C 17
ATOM 23584 O O . GLU A 1 89 ? -2.180 6.149 -1.921 1.00 2.43 86 GLU A O 17
ATOM 23597 N N . GLY A 1 1 ? -14.415 -1.799 -0.999 1.00 32.23 -2 GLY A N 18
ATOM 23598 C CA . GLY A 1 1 ? -13.372 -0.924 -0.413 1.00 33.23 -2 GLY A CA 18
ATOM 23599 C C . GLY A 1 1 ? -13.936 0.404 0.069 1.00 71.14 -2 GLY A C 18
ATOM 23600 O O . GLY A 1 1 ? -14.533 0.467 1.153 1.00 73.12 -2 GLY A O 18
ATOM 23606 N N . SER A 1 2 ? -13.705 1.459 -0.736 1.00 12.33 -1 SER A N 18
ATOM 23607 C CA . SER A 1 2 ? -14.323 2.796 -0.574 1.00 15.25 -1 SER A CA 18
ATOM 23608 C C . SER A 1 2 ? -13.887 3.548 0.712 1.00 71.20 -1 SER A C 18
ATOM 23609 O O . SER A 1 2 ? -14.688 4.257 1.331 1.00 33.23 -1 SER A O 18
ATOM 23617 N N . HIS A 1 3 ? -12.614 3.412 1.092 1.00 1.12 0 HIS A N 18
ATOM 23618 C CA . HIS A 1 3 ? -12.040 4.163 2.219 1.00 24.52 0 HIS A CA 18
ATOM 23619 C C . HIS A 1 3 ? -10.574 4.478 1.952 1.00 72.34 0 HIS A C 18
ATOM 23620 O O . HIS A 1 3 ? -9.956 3.841 1.103 1.00 54.22 0 HIS A O 18
ATOM 23635 N N . MET A 1 4 ? -10.042 5.486 2.666 1.00 12.13 1 MET A N 18
ATOM 23636 C CA . MET A 1 4 ? -8.601 5.805 2.654 1.00 1.15 1 MET A CA 18
ATOM 23637 C C . MET A 1 4 ? -8.187 6.594 3.919 1.00 73.15 1 MET A C 18
ATOM 23638 O O . MET A 1 4 ? -8.429 7.803 4.014 1.00 0.04 1 MET A O 18
ATOM 23652 N N . VAL A 1 5 ? -7.600 5.892 4.904 1.00 63.41 2 VAL A N 18
ATOM 23653 C CA . VAL A 1 5 ? -7.079 6.526 6.131 1.00 52.14 2 VAL A CA 18
ATOM 23654 C C . VAL A 1 5 ? -6.149 5.549 6.913 1.00 33.14 2 VAL A C 18
ATOM 23655 O O . VAL A 1 5 ? -6.564 4.455 7.314 1.00 34.21 2 VAL A O 18
ATOM 23668 N N . ILE A 1 6 ? -4.864 5.933 7.064 1.00 34.40 3 ILE A N 18
ATOM 23669 C CA . ILE A 1 6 ? -3.909 5.167 7.877 1.00 33.33 3 ILE A CA 18
ATOM 23670 C C . ILE A 1 6 ? -2.671 6.036 8.245 1.00 1.31 3 ILE A C 18
ATOM 23671 O O . ILE A 1 6 ? -2.104 6.728 7.391 1.00 42.31 3 ILE A O 18
ATOM 23687 N N . ARG A 1 7 ? -2.318 6.047 9.543 1.00 65.05 4 ARG A N 18
ATOM 23688 C CA . ARG A 1 7 ? -1.090 6.681 10.049 1.00 33.54 4 ARG A CA 18
ATOM 23689 C C . ARG A 1 7 ? -0.535 5.877 11.215 1.00 1.32 4 ARG A C 18
ATOM 23690 O O . ARG A 1 7 ? -1.306 5.443 12.077 1.00 3.32 4 ARG A O 18
ATOM 23711 N N . GLU A 1 8 ? 0.798 5.662 11.201 1.00 44.42 5 GLU A N 18
ATOM 23712 C CA . GLU A 1 8 ? 1.572 5.056 12.325 1.00 34.42 5 GLU A CA 18
ATOM 23713 C C . GLU A 1 8 ? 1.143 3.610 12.675 1.00 53.01 5 GLU A C 18
ATOM 23714 O O . GLU A 1 8 ? 1.462 3.109 13.760 1.00 5.01 5 GLU A O 18
ATOM 23726 N N . SER A 1 9 ? 0.465 2.935 11.747 1.00 11.53 6 SER A N 18
ATOM 23727 C CA . SER A 1 9 ? -0.119 1.621 12.018 1.00 54.45 6 SER A CA 18
ATOM 23728 C C . SER A 1 9 ? 0.582 0.521 11.215 1.00 20.15 6 SER A C 18
ATOM 23729 O O . SER A 1 9 ? 0.344 -0.665 11.457 1.00 31.13 6 SER A O 18
ATOM 23737 N N . VAL A 1 10 ? 1.474 0.970 10.301 1.00 42.34 7 VAL A N 18
ATOM 23738 C CA . VAL A 1 10 ? 2.329 0.159 9.373 1.00 22.34 7 VAL A CA 18
ATOM 23739 C C . VAL A 1 10 ? 1.556 -0.769 8.404 1.00 71.45 7 VAL A C 18
ATOM 23740 O O . VAL A 1 10 ? 0.571 -1.435 8.747 1.00 4.54 7 VAL A O 18
ATOM 23753 N N . SER A 1 11 ? 2.023 -0.799 7.160 1.00 23.54 8 SER A N 18
ATOM 23754 C CA . SER A 1 11 ? 1.441 -1.682 6.165 1.00 20.23 8 SER A CA 18
ATOM 23755 C C . SER A 1 11 ? 2.075 -3.072 6.250 1.00 12.23 8 SER A C 18
ATOM 23756 O O . SER A 1 11 ? 3.275 -3.233 6.050 1.00 4.24 8 SER A O 18
ATOM 23764 N N . ARG A 1 12 ? 1.237 -4.073 6.519 1.00 41.21 9 ARG A N 18
ATOM 23765 C CA . ARG A 1 12 ? 1.692 -5.454 6.655 1.00 41.03 9 ARG A CA 18
ATOM 23766 C C . ARG A 1 12 ? 0.712 -6.451 6.022 1.00 2.35 9 ARG A C 18
ATOM 23767 O O . ARG A 1 12 ? -0.467 -6.163 5.910 1.00 64.14 9 ARG A O 18
ATOM 23788 N N . ILE A 1 13 ? 1.211 -7.635 5.648 1.00 20.04 10 ILE A N 18
ATOM 23789 C CA . ILE A 1 13 ? 0.366 -8.708 5.080 1.00 40.20 10 ILE A CA 18
ATOM 23790 C C . ILE A 1 13 ? 0.336 -9.868 6.058 1.00 44.42 10 ILE A C 18
ATOM 23791 O O . ILE A 1 13 ? 1.403 -10.217 6.626 1.00 3.33 10 ILE A O 18
ATOM 23807 N N . TYR A 1 14 ? -0.892 -10.438 6.220 1.00 53.23 11 TYR A N 18
ATOM 23808 C CA . TYR A 1 14 ? -1.143 -11.570 7.102 1.00 43.45 11 TYR A CA 18
ATOM 23809 C C . TYR A 1 14 ? -1.173 -12.846 6.262 1.00 12.34 11 TYR A C 18
ATOM 23810 O O . TYR A 1 14 ? -2.067 -13.046 5.434 1.00 30.12 11 TYR A O 18
ATOM 23828 N N . VAL A 1 15 ? -0.185 -13.698 6.467 1.00 75.44 12 VAL A N 18
ATOM 23829 C CA . VAL A 1 15 ? -0.141 -14.987 5.800 1.00 73.34 12 VAL A CA 18
ATOM 23830 C C . VAL A 1 15 ? -0.164 -16.066 6.872 1.00 1.11 12 VAL A C 18
ATOM 23831 O O . VAL A 1 15 ? 0.508 -15.929 7.877 1.00 32.24 12 VAL A O 18
ATOM 23844 N N . GLY A 1 16 ? -1.001 -17.075 6.701 1.00 24.41 13 GLY A N 18
ATOM 23845 C CA . GLY A 1 16 ? -0.998 -18.212 7.596 1.00 20.04 13 GLY A CA 18
ATOM 23846 C C . GLY A 1 16 ? -1.215 -19.526 6.876 1.00 64.41 13 GLY A C 18
ATOM 23847 O O . GLY A 1 16 ? -1.685 -19.548 5.736 1.00 1.32 13 GLY A O 18
ATOM 23851 N N . ASN A 1 17 ? -0.815 -20.623 7.546 1.00 45.03 14 ASN A N 18
ATOM 23852 C CA . ASN A 1 17 ? -1.088 -22.018 7.115 1.00 30.11 14 ASN A CA 18
ATOM 23853 C C . ASN A 1 17 ? -0.474 -22.354 5.740 1.00 10.41 14 ASN A C 18
ATOM 23854 O O . ASN A 1 17 ? -0.933 -23.263 5.075 1.00 51.12 14 ASN A O 18
ATOM 23865 N N . LEU A 1 18 ? 0.593 -21.667 5.333 1.00 65.33 15 LEU A N 18
ATOM 23866 C CA . LEU A 1 18 ? 0.987 -21.679 3.926 1.00 73.21 15 LEU A CA 18
ATOM 23867 C C . LEU A 1 18 ? 1.888 -22.885 3.559 1.00 12.41 15 LEU A C 18
ATOM 23868 O O . LEU A 1 18 ? 2.668 -23.370 4.391 1.00 0.23 15 LEU A O 18
ATOM 23884 N N . PRO A 1 19 ? 1.755 -23.403 2.307 1.00 44.14 16 PRO A N 18
ATOM 23885 C CA . PRO A 1 19 ? 2.624 -24.466 1.774 1.00 42.20 16 PRO A CA 18
ATOM 23886 C C . PRO A 1 19 ? 4.026 -23.977 1.405 1.00 11.35 16 PRO A C 18
ATOM 23887 O O . PRO A 1 19 ? 4.209 -22.803 1.101 1.00 11.15 16 PRO A O 18
ATOM 23898 N N . SER A 1 20 ? 4.991 -24.924 1.497 1.00 62.34 17 SER A N 18
ATOM 23899 C CA . SER A 1 20 ? 6.455 -24.750 1.276 1.00 45.25 17 SER A CA 18
ATOM 23900 C C . SER A 1 20 ? 7.168 -24.017 2.434 1.00 62.10 17 SER A C 18
ATOM 23901 O O . SER A 1 20 ? 8.347 -24.302 2.683 1.00 22.32 17 SER A O 18
ATOM 23909 N N . HIS A 1 21 ? 6.437 -23.104 3.126 1.00 61.24 18 HIS A N 18
ATOM 23910 C CA . HIS A 1 21 ? 6.949 -22.254 4.214 1.00 41.22 18 HIS A CA 18
ATOM 23911 C C . HIS A 1 21 ? 7.966 -21.233 3.679 1.00 21.41 18 HIS A C 18
ATOM 23912 O O . HIS A 1 21 ? 9.114 -21.561 3.369 1.00 75.41 18 HIS A O 18
ATOM 23927 N N . VAL A 1 22 ? 7.534 -19.978 3.600 1.00 23.43 19 VAL A N 18
ATOM 23928 C CA . VAL A 1 22 ? 8.417 -18.901 3.191 1.00 45.00 19 VAL A CA 18
ATOM 23929 C C . VAL A 1 22 ? 9.250 -18.414 4.382 1.00 14.23 19 VAL A C 18
ATOM 23930 O O . VAL A 1 22 ? 8.729 -18.202 5.487 1.00 3.43 19 VAL A O 18
ATOM 23943 N N . SER A 1 23 ? 10.556 -18.306 4.158 1.00 22.24 20 SER A N 18
ATOM 23944 C CA . SER A 1 23 ? 11.504 -17.855 5.179 1.00 12.35 20 SER A CA 18
ATOM 23945 C C . SER A 1 23 ? 11.639 -16.338 5.115 1.00 41.43 20 SER A C 18
ATOM 23946 O O . SER A 1 23 ? 11.336 -15.771 4.085 1.00 34.44 20 SER A O 18
ATOM 23954 N N . SER A 1 24 ? 12.141 -15.707 6.199 1.00 24.04 21 SER A N 18
ATOM 23955 C CA . SER A 1 24 ? 12.232 -14.227 6.331 1.00 12.13 21 SER A CA 18
ATOM 23956 C C . SER A 1 24 ? 12.951 -13.556 5.140 1.00 13.12 21 SER A C 18
ATOM 23957 O O . SER A 1 24 ? 12.471 -12.565 4.606 1.00 34.04 21 SER A O 18
ATOM 23965 N N . ARG A 1 25 ? 14.059 -14.171 4.717 1.00 32.31 22 ARG A N 18
ATOM 23966 C CA . ARG A 1 25 ? 14.908 -13.702 3.610 1.00 0.11 22 ARG A CA 18
ATOM 23967 C C . ARG A 1 25 ? 14.199 -13.810 2.237 1.00 4.12 22 ARG A C 18
ATOM 23968 O O . ARG A 1 25 ? 14.282 -12.895 1.390 1.00 32.13 22 ARG A O 18
ATOM 23989 N N . ASP A 1 26 ? 13.506 -14.934 2.044 1.00 55.43 23 ASP A N 18
ATOM 23990 C CA . ASP A 1 26 ? 12.797 -15.238 0.795 1.00 2.03 23 ASP A CA 18
ATOM 23991 C C . ASP A 1 26 ? 11.636 -14.273 0.596 1.00 43.43 23 ASP A C 18
ATOM 23992 O O . ASP A 1 26 ? 11.446 -13.729 -0.496 1.00 31.05 23 ASP A O 18
ATOM 24001 N N . VAL A 1 27 ? 10.906 -14.026 1.696 1.00 33.22 24 VAL A N 18
ATOM 24002 C CA . VAL A 1 27 ? 9.830 -13.035 1.741 1.00 0.05 24 VAL A CA 18
ATOM 24003 C C . VAL A 1 27 ? 10.398 -11.632 1.517 1.00 70.45 24 VAL A C 18
ATOM 24004 O O . VAL A 1 27 ? 9.804 -10.843 0.793 1.00 31.14 24 VAL A O 18
ATOM 24017 N N . GLU A 1 28 ? 11.568 -11.359 2.120 1.00 62.13 25 GLU A N 18
ATOM 24018 C CA . GLU A 1 28 ? 12.231 -10.062 2.004 1.00 15.43 25 GLU A CA 18
ATOM 24019 C C . GLU A 1 28 ? 12.531 -9.724 0.541 1.00 12.54 25 GLU A C 18
ATOM 24020 O O . GLU A 1 28 ? 12.137 -8.669 0.101 1.00 1.12 25 GLU A O 18
ATOM 24032 N N . ASN A 1 29 ? 13.149 -10.637 -0.227 1.00 61.53 26 ASN A N 18
ATOM 24033 C CA . ASN A 1 29 ? 13.487 -10.329 -1.638 1.00 12.33 26 ASN A CA 18
ATOM 24034 C C . ASN A 1 29 ? 12.276 -10.414 -2.601 1.00 71.10 26 ASN A C 18
ATOM 24035 O O . ASN A 1 29 ? 12.044 -9.474 -3.441 1.00 63.32 26 ASN A O 18
ATOM 24046 N N . GLU A 1 30 ? 11.482 -11.511 -2.477 1.00 12.22 27 GLU A N 18
ATOM 24047 C CA . GLU A 1 30 ? 10.309 -11.725 -3.344 1.00 21.20 27 GLU A CA 18
ATOM 24048 C C . GLU A 1 30 ? 9.323 -10.575 -3.195 1.00 24.10 27 GLU A C 18
ATOM 24049 O O . GLU A 1 30 ? 8.880 -10.015 -4.184 1.00 24.34 27 GLU A O 18
ATOM 24061 N N . PHE A 1 31 ? 9.075 -10.172 -1.957 1.00 53.44 28 PHE A N 18
ATOM 24062 C CA . PHE A 1 31 ? 8.207 -9.039 -1.692 1.00 11.05 28 PHE A CA 18
ATOM 24063 C C . PHE A 1 31 ? 8.921 -7.682 -1.869 1.00 33.02 28 PHE A C 18
ATOM 24064 O O . PHE A 1 31 ? 8.235 -6.697 -2.033 1.00 33.32 28 PHE A O 18
ATOM 24081 N N . ARG A 1 32 ? 10.290 -7.615 -1.819 1.00 30.01 29 ARG A N 18
ATOM 24082 C CA . ARG A 1 32 ? 11.003 -6.347 -2.151 1.00 71.13 29 ARG A CA 18
ATOM 24083 C C . ARG A 1 32 ? 10.842 -5.979 -3.622 1.00 33.10 29 ARG A C 18
ATOM 24084 O O . ARG A 1 32 ? 10.886 -4.790 -3.946 1.00 11.41 29 ARG A O 18
ATOM 24105 N N . LYS A 1 33 ? 10.681 -6.967 -4.537 1.00 35.41 30 LYS A N 18
ATOM 24106 C CA . LYS A 1 33 ? 10.379 -6.558 -5.929 1.00 5.52 30 LYS A CA 18
ATOM 24107 C C . LYS A 1 33 ? 8.958 -5.962 -6.068 1.00 74.22 30 LYS A C 18
ATOM 24108 O O . LYS A 1 33 ? 8.745 -5.087 -6.908 1.00 52.33 30 LYS A O 18
ATOM 24127 N N . TYR A 1 34 ? 8.002 -6.414 -5.253 1.00 23.12 31 TYR A N 18
ATOM 24128 C CA . TYR A 1 34 ? 6.613 -5.951 -5.389 1.00 53.41 31 TYR A CA 18
ATOM 24129 C C . TYR A 1 34 ? 6.345 -4.661 -4.588 1.00 20.34 31 TYR A C 18
ATOM 24130 O O . TYR A 1 34 ? 5.621 -3.790 -5.053 1.00 52.01 31 TYR A O 18
ATOM 24148 N N . GLY A 1 35 ? 6.950 -4.538 -3.407 1.00 31.21 32 GLY A N 18
ATOM 24149 C CA . GLY A 1 35 ? 6.860 -3.314 -2.624 1.00 43.00 32 GLY A CA 18
ATOM 24150 C C . GLY A 1 35 ? 8.157 -3.020 -1.893 1.00 11.42 32 GLY A C 18
ATOM 24151 O O . GLY A 1 35 ? 9.008 -3.888 -1.775 1.00 72.35 32 GLY A O 18
ATOM 24155 N N . ASN A 1 36 ? 8.316 -1.806 -1.396 1.00 31.35 33 ASN A N 18
ATOM 24156 C CA . ASN A 1 36 ? 9.534 -1.452 -0.654 1.00 61.22 33 ASN A CA 18
ATOM 24157 C C . ASN A 1 36 ? 9.451 -1.957 0.789 1.00 54.05 33 ASN A C 18
ATOM 24158 O O . ASN A 1 36 ? 8.810 -1.336 1.623 1.00 63.12 33 ASN A O 18
ATOM 24169 N N . ILE A 1 37 ? 10.088 -3.098 1.071 1.00 64.31 34 ILE A N 18
ATOM 24170 C CA . ILE A 1 37 ? 9.944 -3.783 2.359 1.00 60.41 34 ILE A CA 18
ATOM 24171 C C . ILE A 1 37 ? 10.872 -3.183 3.431 1.00 52.32 34 ILE A C 18
ATOM 24172 O O . ILE A 1 37 ? 12.052 -2.901 3.190 1.00 1.03 34 ILE A O 18
ATOM 24188 N N . LEU A 1 38 ? 10.273 -2.935 4.596 1.00 41.02 35 LEU A N 18
ATOM 24189 C CA . LEU A 1 38 ? 10.961 -2.347 5.741 1.00 14.31 35 LEU A CA 18
ATOM 24190 C C . LEU A 1 38 ? 11.295 -3.413 6.804 1.00 60.32 35 LEU A C 18
ATOM 24191 O O . LEU A 1 38 ? 12.374 -3.377 7.408 1.00 42.45 35 LEU A O 18
ATOM 24207 N N . LYS A 1 39 ? 10.374 -4.365 7.012 1.00 42.42 36 LYS A N 18
ATOM 24208 C CA . LYS A 1 39 ? 10.541 -5.434 8.009 1.00 45.21 36 LYS A CA 18
ATOM 24209 C C . LYS A 1 39 ? 9.814 -6.716 7.553 1.00 25.05 36 LYS A C 18
ATOM 24210 O O . LYS A 1 39 ? 8.671 -6.657 7.131 1.00 44.14 36 LYS A O 18
ATOM 24229 N N . CYS A 1 40 ? 10.486 -7.868 7.607 1.00 73.10 37 CYS A N 18
ATOM 24230 C CA . CYS A 1 40 ? 9.816 -9.156 7.375 1.00 63.43 37 CYS A CA 18
ATOM 24231 C C . CYS A 1 40 ? 9.967 -10.064 8.583 1.00 75.31 37 CYS A C 18
ATOM 24232 O O . CYS A 1 40 ? 11.084 -10.337 9.033 1.00 55.13 37 CYS A O 18
ATOM 24240 N N . ASP A 1 41 ? 8.836 -10.531 9.117 1.00 10.13 38 ASP A N 18
ATOM 24241 C CA . ASP A 1 41 ? 8.863 -11.386 10.305 1.00 1.30 38 ASP A CA 18
ATOM 24242 C C . ASP A 1 41 ? 8.053 -12.657 10.072 1.00 73.53 38 ASP A C 18
ATOM 24243 O O . ASP A 1 41 ? 6.954 -12.599 9.565 1.00 25.53 38 ASP A O 18
ATOM 24252 N N . VAL A 1 42 ? 8.613 -13.809 10.420 1.00 43.43 39 VAL A N 18
ATOM 24253 C CA . VAL A 1 42 ? 7.914 -15.078 10.247 1.00 22.31 39 VAL A CA 18
ATOM 24254 C C . VAL A 1 42 ? 7.712 -15.796 11.612 1.00 40.21 39 VAL A C 18
ATOM 24255 O O . VAL A 1 42 ? 8.668 -16.100 12.333 1.00 25.12 39 VAL A O 18
ATOM 24268 N N . LYS A 1 43 ? 6.440 -16.034 11.961 1.00 23.31 40 LYS A N 18
ATOM 24269 C CA . LYS A 1 43 ? 6.061 -16.670 13.237 1.00 51.34 40 LYS A CA 18
ATOM 24270 C C . LYS A 1 43 ? 5.549 -18.094 12.999 1.00 5.24 40 LYS A C 18
ATOM 24271 O O . LYS A 1 43 ? 5.154 -18.430 11.892 1.00 51.24 40 LYS A O 18
ATOM 24290 N N . LYS A 1 44 ? 5.596 -18.943 14.025 1.00 34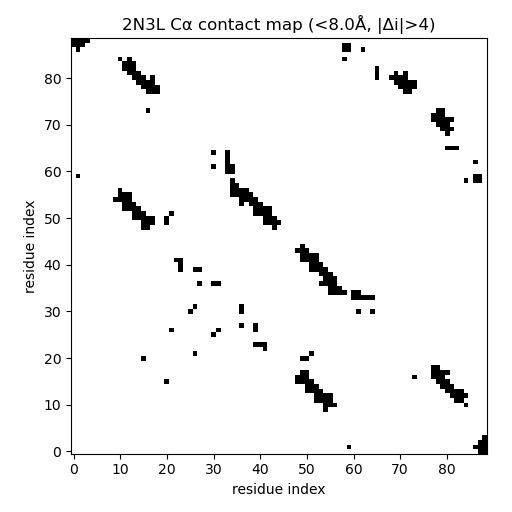.24 41 LYS A N 18
ATOM 24291 C CA . LYS A 1 44 ? 5.007 -20.285 13.938 1.00 73.13 41 LYS A CA 18
ATOM 24292 C C . LYS A 1 44 ? 4.155 -20.595 15.179 1.00 50.31 41 LYS A C 18
ATOM 24293 O O . LYS A 1 44 ? 4.416 -20.065 16.261 1.00 33.34 41 LYS A O 18
ATOM 24312 N N . THR A 1 45 ? 3.117 -21.418 15.004 1.00 52.21 42 THR A N 18
ATOM 24313 C CA . THR A 1 45 ? 2.336 -21.914 16.139 1.00 52.23 42 THR A CA 18
ATOM 24314 C C . THR A 1 45 ? 2.749 -23.362 16.483 1.00 11.53 42 THR A C 18
ATOM 24315 O O . THR A 1 45 ? 3.422 -24.031 15.690 1.00 23.41 42 THR A O 18
ATOM 24326 N N . VAL A 1 46 ? 2.319 -23.825 17.664 1.00 14.25 43 VAL A N 18
ATOM 24327 C CA . VAL A 1 46 ? 2.601 -25.180 18.177 1.00 62.34 43 VAL A CA 18
ATOM 24328 C C . VAL A 1 46 ? 1.728 -26.247 17.454 1.00 33.43 43 VAL A C 18
ATOM 24329 O O . VAL A 1 46 ? 2.012 -27.446 17.510 1.00 20.33 43 VAL A O 18
ATOM 24342 N N . SER A 1 47 ? 0.698 -25.779 16.730 1.00 25.13 44 SER A N 18
ATOM 24343 C CA . SER A 1 47 ? -0.209 -26.649 15.973 1.00 74.22 44 SER A CA 18
ATOM 24344 C C . SER A 1 47 ? 0.446 -27.156 14.669 1.00 22.33 44 SER A C 18
ATOM 24345 O O . SER A 1 47 ? -0.050 -28.093 14.039 1.00 24.21 44 SER A O 18
ATOM 24353 N N . GLY A 1 48 ? 1.579 -26.555 14.297 1.00 75.04 45 GLY A N 18
ATOM 24354 C CA . GLY A 1 48 ? 2.311 -26.989 13.119 1.00 15.10 45 GLY A CA 18
ATOM 24355 C C . GLY A 1 48 ? 2.159 -26.059 11.931 1.00 22.41 45 GLY A C 18
ATOM 24356 O O . GLY A 1 48 ? 2.790 -26.269 10.894 1.00 72.32 45 GLY A O 18
ATOM 24360 N N . ALA A 1 49 ? 1.334 -25.028 12.083 1.00 72.13 46 ALA A N 18
ATOM 24361 C CA . ALA A 1 49 ? 1.134 -24.038 11.035 1.00 33.23 46 ALA A CA 18
ATOM 24362 C C . ALA A 1 49 ? 2.145 -22.900 11.157 1.00 20.25 46 ALA A C 18
ATOM 24363 O O . ALA A 1 49 ? 2.641 -22.602 12.249 1.00 23.33 46 ALA A O 18
ATOM 24370 N N . ALA A 1 50 ? 2.444 -22.277 10.029 1.00 24.42 47 ALA A N 18
ATOM 24371 C CA . ALA A 1 50 ? 3.428 -21.212 9.962 1.00 30.04 47 ALA A CA 18
ATOM 24372 C C . ALA A 1 50 ? 2.820 -19.975 9.321 1.00 14.04 47 ALA A C 18
ATOM 24373 O O . ALA A 1 50 ? 1.956 -20.083 8.452 1.00 14.14 47 ALA A O 18
ATOM 24380 N N . PHE A 1 51 ? 3.293 -18.808 9.734 1.00 20.34 48 PHE A N 18
ATOM 24381 C CA . PHE A 1 51 ? 2.674 -17.543 9.356 1.00 13.43 48 PHE A CA 18
ATOM 24382 C C . PHE A 1 51 ? 3.746 -16.563 8.938 1.00 45.24 48 PHE A C 18
ATOM 24383 O O . PHE A 1 51 ? 4.856 -16.607 9.449 1.00 63.44 48 PHE A O 18
ATOM 24400 N N . ALA A 1 52 ? 3.406 -15.670 8.027 1.00 54.10 49 ALA A N 18
ATOM 24401 C CA . ALA A 1 52 ? 4.320 -14.612 7.645 1.00 31.32 49 ALA A CA 18
ATOM 24402 C C . ALA A 1 52 ? 3.661 -13.247 7.809 1.00 24.43 49 ALA A C 18
ATOM 24403 O O . ALA A 1 52 ? 2.487 -13.062 7.477 1.00 33.55 49 ALA A O 18
ATOM 24410 N N . PHE A 1 53 ? 4.434 -12.314 8.335 1.00 11.31 50 PHE A N 18
ATOM 24411 C CA . PHE A 1 53 ? 4.037 -10.926 8.453 1.00 44.54 50 PHE A CA 18
ATOM 24412 C C . PHE A 1 53 ? 4.939 -10.107 7.565 1.00 14.25 50 PHE A C 18
ATOM 24413 O O . PHE A 1 53 ? 6.178 -10.085 7.770 1.00 63.30 50 PHE A O 18
ATOM 24430 N N . ILE A 1 54 ? 4.344 -9.434 6.579 1.00 24.31 51 ILE A N 18
ATOM 24431 C CA . ILE A 1 54 ? 5.176 -8.704 5.607 1.00 10.21 51 ILE A CA 18
ATOM 24432 C C . ILE A 1 54 ? 4.941 -7.201 5.700 1.00 14.41 51 ILE A C 18
ATOM 24433 O O . ILE A 1 54 ? 3.917 -6.715 5.242 1.00 21.41 51 ILE A O 18
ATOM 24449 N N . GLU A 1 55 ? 5.930 -6.469 6.212 1.00 71.34 52 GLU A N 18
ATOM 24450 C CA . GLU A 1 55 ? 5.762 -5.048 6.530 1.00 11.13 52 GLU A CA 18
ATOM 24451 C C . GLU A 1 55 ? 6.545 -4.160 5.552 1.00 23.52 52 GLU A C 18
ATOM 24452 O O . GLU A 1 55 ? 7.774 -4.085 5.580 1.00 34.54 52 GLU A O 18
ATOM 24464 N N . PHE A 1 56 ? 5.802 -3.543 4.651 1.00 1.41 53 PHE A N 18
ATOM 24465 C CA . PHE A 1 56 ? 6.349 -2.655 3.611 1.00 55.22 53 PHE A CA 18
ATOM 24466 C C . PHE A 1 56 ? 5.853 -1.217 3.723 1.00 15.34 53 PHE A C 18
ATOM 24467 O O . PHE A 1 56 ? 4.977 -0.901 4.527 1.00 23.35 53 PHE A O 18
ATOM 24484 N N . GLU A 1 57 ? 6.454 -0.351 2.908 1.00 12.24 54 GLU A N 18
ATOM 24485 C CA . GLU A 1 57 ? 5.960 1.001 2.680 1.00 62.53 54 GLU A CA 18
ATOM 24486 C C . GLU A 1 57 ? 4.779 1.015 1.685 1.00 43.24 54 GLU A C 18
ATOM 24487 O O . GLU A 1 57 ? 3.811 1.757 1.885 1.00 74.54 54 GLU A O 18
ATOM 24499 N N . ASP A 1 58 ? 4.807 0.156 0.648 1.00 34.14 55 ASP A N 18
ATOM 24500 C CA . ASP A 1 58 ? 3.806 0.266 -0.426 1.00 15.00 55 ASP A CA 18
ATOM 24501 C C . ASP A 1 58 ? 2.926 -0.972 -0.484 1.00 30.35 55 ASP A C 18
ATOM 24502 O O . ASP A 1 58 ? 3.378 -2.087 -0.755 1.00 14.03 55 ASP A O 18
ATOM 24511 N N . ALA A 1 59 ? 1.640 -0.724 -0.245 1.00 64.31 56 ALA A N 18
ATOM 24512 C CA . ALA A 1 59 ? 0.613 -1.758 -0.127 1.00 43.43 56 ALA A CA 18
ATOM 24513 C C . ALA A 1 59 ? 0.009 -2.240 -1.454 1.00 34.00 56 ALA A C 18
ATOM 24514 O O . ALA A 1 59 ? -0.154 -3.440 -1.654 1.00 22.43 56 ALA A O 18
ATOM 24521 N N . ARG A 1 60 ? -0.349 -1.296 -2.342 1.00 62.43 57 ARG A N 18
ATOM 24522 C CA . ARG A 1 60 ? -1.168 -1.598 -3.535 1.00 25.24 57 ARG A CA 18
ATOM 24523 C C . ARG A 1 60 ? -0.353 -2.316 -4.624 1.00 63.20 57 ARG A C 18
ATOM 24524 O O . ARG A 1 60 ? -0.888 -3.089 -5.417 1.00 24.13 57 ARG A O 18
ATOM 24545 N N . ASP A 1 61 ? 0.940 -2.054 -4.651 1.00 51.14 58 ASP A N 18
ATOM 24546 C CA . ASP A 1 61 ? 1.849 -2.708 -5.591 1.00 73.51 58 ASP A CA 18
ATOM 24547 C C . ASP A 1 61 ? 2.224 -4.135 -5.120 1.00 55.05 58 ASP A C 18
ATOM 24548 O O . ASP A 1 61 ? 2.549 -5.015 -5.924 1.00 74.21 58 ASP A O 18
ATOM 24557 N N . ALA A 1 62 ? 2.155 -4.347 -3.804 1.00 2.52 59 ALA A N 18
ATOM 24558 C CA . ALA A 1 62 ? 2.344 -5.667 -3.161 1.00 55.44 59 ALA A CA 18
ATOM 24559 C C . ALA A 1 62 ? 1.144 -6.616 -3.406 1.00 62.21 59 ALA A C 18
ATOM 24560 O O . ALA A 1 62 ? 1.228 -7.854 -3.248 1.00 41.31 59 ALA A O 18
ATOM 24567 N N . ALA A 1 63 ? -0.007 -5.997 -3.681 1.00 41.22 60 ALA A N 18
ATOM 24568 C CA . ALA A 1 63 ? -1.237 -6.699 -4.086 1.00 42.32 60 ALA A CA 18
ATOM 24569 C C . ALA A 1 63 ? -1.061 -7.604 -5.333 1.00 73.21 60 ALA A C 18
ATOM 24570 O O . ALA A 1 63 ? -1.887 -8.467 -5.560 1.00 1.14 60 ALA A O 18
ATOM 24577 N N . ASP A 1 64 ? -0.041 -7.347 -6.177 1.00 52.14 61 ASP A N 18
ATOM 24578 C CA . ASP A 1 64 ? 0.291 -8.237 -7.313 1.00 24.34 61 ASP A CA 18
ATOM 24579 C C . ASP A 1 64 ? 0.805 -9.604 -6.800 1.00 54.20 61 ASP A C 18
ATOM 24580 O O . ASP A 1 64 ? 0.420 -10.676 -7.295 1.00 21.14 61 ASP A O 18
ATOM 24589 N N . ALA A 1 65 ? 1.665 -9.530 -5.778 1.00 63.01 62 ALA A N 18
ATOM 24590 C CA . ALA A 1 65 ? 2.153 -10.704 -5.053 1.00 72.35 62 ALA A CA 18
ATOM 24591 C C . ALA A 1 65 ? 1.008 -11.407 -4.336 1.00 21.21 62 ALA A C 18
ATOM 24592 O O . ALA A 1 65 ? 0.896 -12.634 -4.387 1.00 45.40 62 ALA A O 18
ATOM 24599 N N . ILE A 1 66 ? 0.126 -10.622 -3.700 1.00 20.44 63 ILE A N 18
ATOM 24600 C CA . ILE A 1 66 ? -1.030 -11.213 -3.018 1.00 34.12 63 ILE A CA 18
ATOM 24601 C C . ILE A 1 66 ? -2.024 -11.860 -4.034 1.00 50.22 63 ILE A C 18
ATOM 24602 O O . ILE A 1 66 ? -2.664 -12.840 -3.703 1.00 31.41 63 ILE A O 18
ATOM 24618 N N . LYS A 1 67 ? -2.125 -11.320 -5.268 1.00 31.04 64 LYS A N 18
ATOM 24619 C CA . LYS A 1 67 ? -2.988 -11.916 -6.293 1.00 33.43 64 LYS A CA 18
ATOM 24620 C C . LYS A 1 67 ? -2.324 -13.127 -6.981 1.00 72.41 64 LYS A C 18
ATOM 24621 O O . LYS A 1 67 ? -3.016 -13.937 -7.589 1.00 62.33 64 LYS A O 18
ATOM 24640 N N . GLU A 1 68 ? -0.991 -13.246 -6.937 1.00 32.40 65 GLU A N 18
ATOM 24641 C CA . GLU A 1 68 ? -0.380 -14.500 -7.411 1.00 25.24 65 GLU A CA 18
ATOM 24642 C C . GLU A 1 68 ? -0.339 -15.572 -6.303 1.00 11.12 65 GLU A C 18
ATOM 24643 O O . GLU A 1 68 ? -0.169 -16.757 -6.601 1.00 63.34 65 GLU A O 18
ATOM 24655 N N . LYS A 1 69 ? -0.486 -15.163 -5.030 1.00 73.32 66 LYS A N 18
ATOM 24656 C CA . LYS A 1 69 ? -0.672 -16.137 -3.929 1.00 52.40 66 LYS A CA 18
ATOM 24657 C C . LYS A 1 69 ? -2.189 -16.266 -3.526 1.00 41.50 66 LYS A C 18
ATOM 24658 O O . LYS A 1 69 ? -2.535 -16.822 -2.483 1.00 73.02 66 LYS A O 18
ATOM 24677 N N . ASP A 1 70 ? -3.056 -15.727 -4.397 1.00 62.12 67 ASP A N 18
ATOM 24678 C CA . ASP A 1 70 ? -4.545 -15.672 -4.271 1.00 64.21 67 ASP A CA 18
ATOM 24679 C C . ASP A 1 70 ? -5.247 -17.034 -4.437 1.00 41.53 67 ASP A C 18
ATOM 24680 O O . ASP A 1 70 ? -4.737 -17.927 -5.121 1.00 72.40 67 ASP A O 18
ATOM 24689 N N . GLY A 1 71 ? -6.436 -17.187 -3.813 1.00 72.10 68 GLY A N 18
ATOM 24690 C CA . GLY A 1 71 ? -7.072 -18.488 -3.762 1.00 21.12 68 GLY A CA 18
ATOM 24691 C C . GLY A 1 71 ? -7.135 -19.105 -2.376 1.00 3.31 68 GLY A C 18
ATOM 24692 O O . GLY A 1 71 ? -7.192 -20.331 -2.266 1.00 43.50 68 GLY A O 18
ATOM 24696 N N . CYS A 1 72 ? -7.090 -18.260 -1.331 1.00 5.24 69 CYS A N 18
ATOM 24697 C CA . CYS A 1 72 ? -6.876 -18.705 0.055 1.00 63.51 69 CYS A CA 18
ATOM 24698 C C . CYS A 1 72 ? -7.930 -19.719 0.567 1.00 10.51 69 CYS A C 18
ATOM 24699 O O . CYS A 1 72 ? -9.148 -19.536 0.410 1.00 72.10 69 CYS A O 18
ATOM 24707 N N . ASP A 1 73 ? -7.402 -20.775 1.201 1.00 44.10 70 ASP A N 18
ATOM 24708 C CA . ASP A 1 73 ? -8.176 -21.957 1.536 1.00 23.54 70 ASP A CA 18
ATOM 24709 C C . ASP A 1 73 ? -7.947 -22.443 2.976 1.00 2.02 70 ASP A C 18
ATOM 24710 O O . ASP A 1 73 ? -6.828 -22.326 3.536 1.00 33.14 70 ASP A O 18
ATOM 24719 N N . PHE A 1 74 ? -9.024 -23.053 3.504 1.00 51.54 71 PHE A N 18
ATOM 24720 C CA . PHE A 1 74 ? -9.191 -23.476 4.906 1.00 2.20 71 PHE A CA 18
ATOM 24721 C C . PHE A 1 74 ? -9.973 -24.810 4.982 1.00 55.25 71 PHE A C 18
ATOM 24722 O O . PHE A 1 74 ? -10.754 -25.101 4.072 1.00 11.33 71 PHE A O 18
ATOM 24739 N N . GLU A 1 75 ? -9.684 -25.641 6.022 1.00 72.14 72 GLU A N 18
ATOM 24740 C CA . GLU A 1 75 ? -10.422 -26.914 6.309 1.00 4.21 72 GLU A CA 18
ATOM 24741 C C . GLU A 1 75 ? -10.076 -28.056 5.336 1.00 44.55 72 GLU A C 18
ATOM 24742 O O . GLU A 1 75 ? -10.894 -28.513 4.533 1.00 5.44 72 GLU A O 18
ATOM 24754 N N . GLY A 1 76 ? -8.810 -28.464 5.416 1.00 52.21 73 GLY A N 18
ATOM 24755 C CA . GLY A 1 76 ? -8.280 -29.559 4.607 1.00 64.42 73 GLY A CA 18
ATOM 24756 C C . GLY A 1 76 ? -7.494 -29.103 3.393 1.00 54.12 73 GLY A C 18
ATOM 24757 O O . GLY A 1 76 ? -6.818 -29.908 2.753 1.00 75.41 73 GLY A O 18
ATOM 24761 N N . ASN A 1 77 ? -7.562 -27.816 3.088 1.00 2.25 74 ASN A N 18
ATOM 24762 C CA . ASN A 1 77 ? -6.568 -27.180 2.245 1.00 55.24 74 ASN A CA 18
ATOM 24763 C C . ASN A 1 77 ? -5.932 -26.073 3.060 1.00 71.22 74 ASN A C 18
ATOM 24764 O O . ASN A 1 77 ? -6.630 -25.258 3.647 1.00 43.21 74 ASN A O 18
ATOM 24775 N N . LYS A 1 78 ? -4.621 -26.129 3.212 1.00 63.04 75 LYS A N 18
ATOM 24776 C CA . LYS A 1 78 ? -3.890 -25.109 3.954 1.00 73.21 75 LYS A CA 18
ATOM 24777 C C . LYS A 1 78 ? -3.313 -24.050 3.010 1.00 24.35 75 LYS A C 18
ATOM 24778 O O . LYS A 1 78 ? -2.304 -24.319 2.350 1.00 12.14 75 LYS A O 18
ATOM 24797 N N . LEU A 1 79 ? -3.938 -22.852 2.932 1.00 45.22 76 LEU A N 18
ATOM 24798 C CA . LEU A 1 79 ? -3.394 -21.769 2.074 1.00 53.12 76 LEU A CA 18
ATOM 24799 C C . LEU A 1 79 ? -3.973 -20.386 2.450 1.00 3.33 76 LEU A C 18
ATOM 24800 O O . LEU A 1 79 ? -4.720 -19.820 1.691 1.00 41.34 76 LEU A O 18
ATOM 24816 N N . ARG A 1 80 ? -3.637 -19.799 3.598 1.00 20.43 77 ARG A N 18
ATOM 24817 C CA . ARG A 1 80 ? -4.227 -18.495 3.910 1.00 45.05 77 ARG A CA 18
ATOM 24818 C C . ARG A 1 80 ? -3.248 -17.386 3.540 1.00 74.45 77 ARG A C 18
ATOM 24819 O O . ARG A 1 80 ? -2.170 -17.302 4.079 1.00 71.54 77 ARG A O 18
ATOM 24840 N N . VAL A 1 81 ? -3.593 -16.588 2.546 1.00 22.23 78 VAL A N 18
ATOM 24841 C CA . VAL A 1 81 ? -2.821 -15.387 2.226 1.00 21.02 78 VAL A CA 18
ATOM 24842 C C . VAL A 1 81 ? -3.795 -14.219 2.118 1.00 52.42 78 VAL A C 18
ATOM 24843 O O . VAL A 1 81 ? -4.716 -14.278 1.299 1.00 51.43 78 VAL A O 18
ATOM 24856 N N . GLU A 1 82 ? -3.629 -13.175 2.941 1.00 65.24 79 GLU A N 18
ATOM 24857 C CA . GLU A 1 82 ? -4.502 -12.010 2.811 1.00 63.32 79 GLU A CA 18
ATOM 24858 C C . GLU A 1 82 ? -3.835 -10.690 3.195 1.00 33.31 79 GLU A C 18
ATOM 24859 O O . GLU A 1 82 ? -3.032 -10.581 4.157 1.00 31.44 79 GLU A O 18
ATOM 24871 N N . VAL A 1 83 ? -4.184 -9.680 2.405 1.00 71.31 80 VAL A N 18
ATOM 24872 C CA . VAL A 1 83 ? -3.918 -8.307 2.773 1.00 43.21 80 VAL A CA 18
ATOM 24873 C C . VAL A 1 83 ? -5.085 -7.742 3.586 1.00 3.30 80 VAL A C 18
ATOM 24874 O O . VAL A 1 83 ? -6.255 -7.967 3.260 1.00 33.32 80 VAL A O 18
ATOM 24887 N N . PRO A 1 84 ? -4.791 -7.023 4.679 1.00 54.23 81 PRO A N 18
ATOM 24888 C CA . PRO A 1 84 ? -5.793 -6.197 5.365 1.00 74.43 81 PRO A CA 18
ATOM 24889 C C . PRO A 1 84 ? -5.967 -4.812 4.704 1.00 42.53 81 PRO A C 18
ATOM 24890 O O . PRO A 1 84 ? -6.488 -3.878 5.324 1.00 71.54 81 PRO A O 18
ATOM 24901 N N . PHE A 1 85 ? -5.551 -4.695 3.430 1.00 15.13 82 PHE A N 18
ATOM 24902 C CA . PHE A 1 85 ? -5.669 -3.450 2.677 1.00 4.13 82 PHE A CA 18
ATOM 24903 C C . PHE A 1 85 ? -6.830 -3.548 1.705 1.00 32.22 82 PHE A C 18
ATOM 24904 O O . PHE A 1 85 ? -6.653 -3.676 0.491 1.00 24.31 82 PHE A O 18
ATOM 24921 N N . ASN A 1 86 ? -8.019 -3.505 2.260 1.00 43.12 83 ASN A N 18
ATOM 24922 C CA . ASN A 1 86 ? -9.241 -3.530 1.472 1.00 54.21 83 ASN A CA 18
ATOM 24923 C C . ASN A 1 86 ? -9.772 -2.098 1.322 1.00 32.35 83 ASN A C 18
ATOM 24924 O O . ASN A 1 86 ? -10.980 -1.854 1.363 1.00 52.33 83 ASN A O 18
ATOM 24935 N N . ALA A 1 87 ? -8.823 -1.164 1.122 1.00 75.33 84 ALA A N 18
ATOM 24936 C CA . ALA A 1 87 ? -9.074 0.277 1.075 1.00 31.45 84 ALA A CA 18
ATOM 24937 C C . ALA A 1 87 ? -7.819 1.009 0.573 1.00 22.22 84 ALA A C 18
ATOM 24938 O O . ALA A 1 87 ? -7.473 2.094 1.059 1.00 4.34 84 ALA A O 18
ATOM 24945 N N . ARG A 1 88 ? -7.136 0.417 -0.408 1.00 44.32 85 ARG A N 18
ATOM 24946 C CA . ARG A 1 88 ? -5.831 0.922 -0.843 1.00 34.21 85 ARG A CA 18
ATOM 24947 C C . ARG A 1 88 ? -5.714 0.986 -2.385 1.00 25.20 85 ARG A C 18
ATOM 24948 O O . ARG A 1 88 ? -4.663 1.372 -2.915 1.00 52.04 85 ARG A O 18
ATOM 24969 N N . GLU A 1 89 ? -6.787 0.626 -3.092 1.00 64.21 86 GLU A N 18
ATOM 24970 C CA . GLU A 1 89 ? -6.777 0.611 -4.556 1.00 51.11 86 GLU A CA 18
ATOM 24971 C C . GLU A 1 89 ? -6.921 2.029 -5.130 1.00 70.32 86 GLU A C 18
ATOM 24972 O O . GLU A 1 89 ? -8.011 2.630 -4.972 1.00 31.50 86 GLU A O 18
ATOM 24985 N N . GLY A 1 1 ? -23.733 9.506 3.083 1.00 74.11 -2 GLY A N 19
ATOM 24986 C CA . GLY A 1 1 ? -22.575 8.824 3.724 1.00 21.25 -2 GLY A CA 19
ATOM 24987 C C . GLY A 1 1 ? -21.405 9.769 3.926 1.00 2.10 -2 GLY A C 19
ATOM 24988 O O . GLY A 1 1 ? -21.344 10.821 3.288 1.00 0.34 -2 GLY A O 19
ATOM 24994 N N . SER A 1 2 ? -20.477 9.395 4.805 1.00 2.34 -1 SER A N 19
ATOM 24995 C CA . SER A 1 2 ? -19.335 10.243 5.145 1.00 64.24 -1 SER A CA 19
ATOM 24996 C C . SER A 1 2 ? -18.015 9.536 4.767 1.00 20.04 -1 SER A C 19
ATOM 24997 O O . SER A 1 2 ? -18.035 8.438 4.206 1.00 20.11 -1 SER A O 19
ATOM 25005 N N . HIS A 1 3 ? -16.875 10.179 5.059 1.00 4.21 0 HIS A N 19
ATOM 25006 C CA . HIS A 1 3 ? -15.550 9.638 4.718 1.00 73.51 0 HIS A CA 19
ATOM 25007 C C . HIS A 1 3 ? -14.608 9.680 5.921 1.00 40.25 0 HIS A C 19
ATOM 25008 O O . HIS A 1 3 ? -14.762 10.519 6.810 1.00 74.23 0 HIS A O 19
ATOM 25023 N N . MET A 1 4 ? -13.628 8.767 5.940 1.00 22.20 1 MET A N 19
ATOM 25024 C CA . MET A 1 4 ? -12.675 8.669 7.051 1.00 55.21 1 MET A CA 19
ATOM 25025 C C . MET A 1 4 ? -11.263 9.055 6.602 1.00 3.34 1 MET A C 19
ATOM 25026 O O . MET A 1 4 ? -10.849 8.733 5.485 1.00 3.13 1 MET A O 19
ATOM 25040 N N . VAL A 1 5 ? -10.537 9.765 7.472 1.00 21.34 2 VAL A N 19
ATOM 25041 C CA . VAL A 1 5 ? -9.180 10.242 7.165 1.00 13.34 2 VAL A CA 19
ATOM 25042 C C . VAL A 1 5 ? -8.174 9.658 8.170 1.00 14.35 2 VAL A C 19
ATOM 25043 O O . VAL A 1 5 ? -8.392 9.733 9.385 1.00 43.12 2 VAL A O 19
ATOM 25056 N N . ILE A 1 6 ? -7.088 9.059 7.670 1.00 71.12 3 ILE A N 19
ATOM 25057 C CA . ILE A 1 6 ? -6.035 8.519 8.541 1.00 61.30 3 ILE A CA 19
ATOM 25058 C C . ILE A 1 6 ? -4.704 9.243 8.322 1.00 11.15 3 ILE A C 19
ATOM 25059 O O . ILE A 1 6 ? -4.537 9.968 7.337 1.00 75.41 3 ILE A O 19
ATOM 25075 N N . ARG A 1 7 ? -3.769 9.041 9.252 1.00 42.03 4 ARG A N 19
ATOM 25076 C CA . ARG A 1 7 ? -2.424 9.593 9.141 1.00 31.51 4 ARG A CA 19
ATOM 25077 C C . ARG A 1 7 ? -1.450 8.797 10.008 1.00 64.42 4 ARG A C 19
ATOM 25078 O O . ARG A 1 7 ? -1.819 8.383 11.114 1.00 5.43 4 ARG A O 19
ATOM 25099 N N . GLU A 1 8 ? -0.236 8.564 9.458 1.00 72.54 5 GLU A N 19
ATOM 25100 C CA . GLU A 1 8 ? 0.895 7.903 10.148 1.00 73.31 5 GLU A CA 19
ATOM 25101 C C . GLU A 1 8 ? 0.588 6.428 10.507 1.00 61.32 5 GLU A C 19
ATOM 25102 O O . GLU A 1 8 ? 0.041 6.126 11.575 1.00 31.14 5 GLU A O 19
ATOM 25114 N N . SER A 1 9 ? 0.928 5.516 9.587 1.00 23.14 6 SER A N 19
ATOM 25115 C CA . SER A 1 9 ? 0.651 4.087 9.761 1.00 1.13 6 SER A CA 19
ATOM 25116 C C . SER A 1 9 ? 1.588 3.242 8.877 1.00 23.41 6 SER A C 19
ATOM 25117 O O . SER A 1 9 ? 2.088 3.727 7.857 1.00 61.21 6 SER A O 19
ATOM 25125 N N . VAL A 1 10 ? 1.819 1.981 9.278 1.00 22.45 7 VAL A N 19
ATOM 25126 C CA . VAL A 1 10 ? 2.642 1.040 8.494 1.00 71.13 7 VAL A CA 19
ATOM 25127 C C . VAL A 1 10 ? 1.770 -0.057 7.863 1.00 15.52 7 VAL A C 19
ATOM 25128 O O . VAL A 1 10 ? 0.828 -0.557 8.490 1.00 73.01 7 VAL A O 19
ATOM 25141 N N . SER A 1 11 ? 2.052 -0.398 6.600 1.00 12.23 8 SER A N 19
ATOM 25142 C CA . SER A 1 11 ? 1.269 -1.409 5.895 1.00 72.40 8 SER A CA 19
ATOM 25143 C C . SER A 1 11 ? 1.806 -2.819 6.201 1.00 72.11 8 SER A C 19
ATOM 25144 O O . SER A 1 11 ? 3.018 -3.009 6.289 1.00 62.34 8 SER A O 19
ATOM 25152 N N . ARG A 1 12 ? 0.912 -3.797 6.398 1.00 1.43 9 ARG A N 19
ATOM 25153 C CA . ARG A 1 12 ? 1.340 -5.160 6.758 1.00 51.11 9 ARG A CA 19
ATOM 25154 C C . ARG A 1 12 ? 0.684 -6.226 5.880 1.00 4.32 9 ARG A C 19
ATOM 25155 O O . ARG A 1 12 ? -0.417 -6.039 5.383 1.00 12.21 9 ARG A O 19
ATOM 25176 N N . ILE A 1 13 ? 1.381 -7.349 5.702 1.00 1.32 10 ILE A N 19
ATOM 25177 C CA . ILE A 1 13 ? 0.854 -8.516 4.995 1.00 40.23 10 ILE A CA 19
ATOM 25178 C C . ILE A 1 13 ? 0.874 -9.722 5.941 1.00 72.32 10 ILE A C 19
ATOM 25179 O O . ILE A 1 13 ? 1.891 -9.972 6.618 1.00 24.02 10 ILE A O 19
ATOM 25195 N N . TYR A 1 14 ? -0.259 -10.441 5.987 1.00 21.43 11 TYR A N 19
ATOM 25196 C CA . TYR A 1 14 ? -0.408 -11.642 6.802 1.00 24.31 11 TYR A CA 19
ATOM 25197 C C . TYR A 1 14 ? -0.565 -12.862 5.885 1.00 71.34 11 TYR A C 19
ATOM 25198 O O . TYR A 1 14 ? -1.566 -12.991 5.157 1.00 75.24 11 TYR A O 19
ATOM 25216 N N . VAL A 1 15 ? 0.407 -13.761 5.904 1.00 32.41 12 VAL A N 19
ATOM 25217 C CA . VAL A 1 15 ? 0.282 -14.980 5.106 1.00 12.44 12 VAL A CA 19
ATOM 25218 C C . VAL A 1 15 ? 0.395 -16.251 5.983 1.00 12.41 12 VAL A C 19
ATOM 25219 O O . VAL A 1 15 ? 1.452 -16.602 6.505 1.00 22.43 12 VAL A O 19
ATOM 25232 N N . GLY A 1 16 ? -0.735 -16.940 6.136 1.00 54.23 13 GLY A N 19
ATOM 25233 C CA . GLY A 1 16 ? -0.810 -18.091 7.016 1.00 3.42 13 GLY A CA 19
ATOM 25234 C C . GLY A 1 16 ? -1.382 -19.352 6.378 1.00 63.02 13 GLY A C 19
ATOM 25235 O O . GLY A 1 16 ? -2.092 -19.304 5.366 1.00 35.44 13 GLY A O 19
ATOM 25239 N N . ASN A 1 17 ? -1.027 -20.508 6.986 1.00 42.31 14 ASN A N 19
ATOM 25240 C CA . ASN A 1 17 ? -1.527 -21.852 6.604 1.00 13.03 14 ASN A CA 19
ATOM 25241 C C . ASN A 1 17 ? -1.186 -22.199 5.143 1.00 50.44 14 ASN A C 19
ATOM 25242 O O . ASN A 1 17 ? -1.827 -23.040 4.549 1.00 41.34 14 ASN A O 19
ATOM 25253 N N . LEU A 1 18 ? -0.136 -21.592 4.605 1.00 43.31 15 LEU A N 19
ATOM 25254 C CA . LEU A 1 18 ? 0.126 -21.629 3.173 1.00 62.15 15 LEU A CA 19
ATOM 25255 C C . LEU A 1 18 ? 0.969 -22.847 2.760 1.00 3.05 15 LEU A C 19
ATOM 25256 O O . LEU A 1 18 ? 1.738 -23.372 3.568 1.00 55.40 15 LEU A O 19
ATOM 25272 N N . PRO A 1 19 ? 0.797 -23.341 1.500 1.00 74.34 16 PRO A N 19
ATOM 25273 C CA . PRO A 1 19 ? 1.657 -24.392 0.928 1.00 34.40 16 PRO A CA 19
ATOM 25274 C C . PRO A 1 19 ? 3.095 -23.932 0.765 1.00 25.31 16 PRO A C 19
ATOM 25275 O O . PRO A 1 19 ? 3.331 -22.748 0.507 1.00 34.34 16 PRO A O 19
ATOM 25286 N N . SER A 1 20 ? 4.037 -24.891 0.992 1.00 10.33 17 SER A N 19
ATOM 25287 C CA . SER A 1 20 ? 5.523 -24.725 0.971 1.00 14.35 17 SER A CA 19
ATOM 25288 C C . SER A 1 20 ? 6.065 -23.966 2.205 1.00 43.33 17 SER A C 19
ATOM 25289 O O . SER A 1 20 ? 7.180 -24.260 2.652 1.00 25.43 17 SER A O 19
ATOM 25297 N N . HIS A 1 21 ? 5.245 -23.031 2.757 1.00 53.52 18 HIS A N 19
ATOM 25298 C CA . HIS A 1 21 ? 5.559 -22.194 3.934 1.00 1.32 18 HIS A CA 19
ATOM 25299 C C . HIS A 1 21 ? 6.726 -21.259 3.619 1.00 22.15 18 HIS A C 19
ATOM 25300 O O . HIS A 1 21 ? 7.892 -21.599 3.854 1.00 5.34 18 HIS A O 19
ATOM 25315 N N . VAL A 1 22 ? 6.396 -20.094 3.048 1.00 12.55 19 VAL A N 19
ATOM 25316 C CA . VAL A 1 22 ? 7.396 -19.142 2.568 1.00 44.12 19 VAL A CA 19
ATOM 25317 C C . VAL A 1 22 ? 8.156 -18.507 3.758 1.00 52.44 19 VAL A C 19
ATOM 25318 O O . VAL A 1 22 ? 7.566 -18.150 4.794 1.00 14.53 19 VAL A O 19
ATOM 25331 N N . SER A 1 23 ? 9.480 -18.460 3.629 1.00 43.41 20 SER A N 19
ATOM 25332 C CA . SER A 1 23 ? 10.332 -17.904 4.671 1.00 22.30 20 SER A CA 19
ATOM 25333 C C . SER A 1 23 ? 10.544 -16.417 4.438 1.00 32.02 20 SER A C 19
ATOM 25334 O O . SER A 1 23 ? 10.216 -15.913 3.361 1.00 44.03 20 SER A O 19
ATOM 25342 N N . SER A 1 24 ? 11.123 -15.728 5.434 1.00 41.45 21 SER A N 19
ATOM 25343 C CA . SER A 1 24 ? 11.314 -14.278 5.401 1.00 30.32 21 SER A CA 19
ATOM 25344 C C . SER A 1 24 ? 12.213 -13.807 4.257 1.00 50.43 21 SER A C 19
ATOM 25345 O O . SER A 1 24 ? 12.009 -12.721 3.765 1.00 4.34 21 SER A O 19
ATOM 25353 N N . ARG A 1 25 ? 13.148 -14.659 3.814 1.00 1.10 22 ARG A N 19
ATOM 25354 C CA . ARG A 1 25 ? 14.085 -14.344 2.728 1.00 61.13 22 ARG A CA 19
ATOM 25355 C C . ARG A 1 25 ? 13.383 -14.315 1.354 1.00 60.43 22 ARG A C 19
ATOM 25356 O O . ARG A 1 25 ? 13.653 -13.441 0.508 1.00 52.43 22 ARG A O 19
ATOM 25377 N N . ASP A 1 26 ? 12.498 -15.277 1.136 1.00 42.41 23 ASP A N 19
ATOM 25378 C CA . ASP A 1 26 ? 11.878 -15.468 -0.175 1.00 75.44 23 ASP A CA 19
ATOM 25379 C C . ASP A 1 26 ? 10.856 -14.373 -0.426 1.00 12.31 23 ASP A C 19
ATOM 25380 O O . ASP A 1 26 ? 10.844 -13.756 -1.492 1.00 74.45 23 ASP A O 19
ATOM 25389 N N . VAL A 1 27 ? 10.057 -14.075 0.603 1.00 51.02 24 VAL A N 19
ATOM 25390 C CA . VAL A 1 27 ? 9.190 -12.910 0.546 1.00 24.05 24 VAL A CA 19
ATOM 25391 C C . VAL A 1 27 ? 9.997 -11.623 0.581 1.00 74.55 24 VAL A C 19
ATOM 25392 O O . VAL A 1 27 ? 9.562 -10.659 -0.009 1.00 2.15 24 VAL A O 19
ATOM 25405 N N . GLU A 1 28 ? 11.165 -11.603 1.249 1.00 32.44 25 GLU A N 19
ATOM 25406 C CA . GLU A 1 28 ? 12.054 -10.445 1.179 1.00 71.42 25 GLU A CA 19
ATOM 25407 C C . GLU A 1 28 ? 12.326 -10.112 -0.286 1.00 41.44 25 GLU A C 19
ATOM 25408 O O . GLU A 1 28 ? 11.905 -9.079 -0.714 1.00 34.33 25 GLU A O 19
ATOM 25420 N N . ASN A 1 29 ? 12.826 -11.059 -1.091 1.00 32.20 26 ASN A N 19
ATOM 25421 C CA . ASN A 1 29 ? 13.183 -10.709 -2.478 1.00 45.55 26 ASN A CA 19
ATOM 25422 C C . ASN A 1 29 ? 11.936 -10.515 -3.387 1.00 21.13 26 ASN A C 19
ATOM 25423 O O . ASN A 1 29 ? 11.679 -9.390 -3.931 1.00 44.51 26 ASN A O 19
ATOM 25434 N N . GLU A 1 30 ? 11.089 -11.541 -3.426 1.00 71.42 27 GLU A N 19
ATOM 25435 C CA . GLU A 1 30 ? 10.013 -11.605 -4.410 1.00 20.41 27 GLU A CA 19
ATOM 25436 C C . GLU A 1 30 ? 8.869 -10.678 -4.021 1.00 4.33 27 GLU A C 19
ATOM 25437 O O . GLU A 1 30 ? 8.261 -10.051 -4.886 1.00 33.11 27 GLU A O 19
ATOM 25449 N N . PHE A 1 31 ? 8.600 -10.560 -2.723 1.00 53.42 28 PHE A N 19
ATOM 25450 C CA . PHE A 1 31 ? 7.556 -9.663 -2.264 1.00 40.45 28 PHE A CA 19
ATOM 25451 C C . PHE A 1 31 ? 8.090 -8.218 -2.122 1.00 52.23 28 PHE A C 19
ATOM 25452 O O . PHE A 1 31 ? 7.283 -7.292 -2.200 1.00 13.51 28 PHE A O 19
ATOM 25469 N N . ARG A 1 32 ? 9.442 -7.991 -1.936 1.00 70.40 29 ARG A N 19
ATOM 25470 C CA . ARG A 1 32 ? 9.944 -6.596 -2.013 1.00 21.41 29 ARG A CA 19
ATOM 25471 C C . ARG A 1 32 ? 9.924 -6.069 -3.440 1.00 3.12 29 ARG A C 19
ATOM 25472 O O . ARG A 1 32 ? 9.959 -4.843 -3.628 1.00 52.24 29 ARG A O 19
ATOM 25493 N N . LYS A 1 33 ? 9.942 -6.965 -4.457 1.00 32.55 30 LYS A N 19
ATOM 25494 C CA . LYS A 1 33 ? 9.682 -6.494 -5.829 1.00 54.05 30 LYS A CA 19
ATOM 25495 C C . LYS A 1 33 ? 8.299 -5.783 -5.920 1.00 34.54 30 LYS A C 19
ATOM 25496 O O . LYS A 1 33 ? 8.140 -4.827 -6.684 1.00 10.11 30 LYS A O 19
ATOM 25515 N N . TYR A 1 34 ? 7.316 -6.244 -5.130 1.00 32.31 31 TYR A N 19
ATOM 25516 C CA . TYR A 1 34 ? 5.969 -5.646 -5.125 1.00 24.22 31 TYR A CA 19
ATOM 25517 C C . TYR A 1 34 ? 5.870 -4.440 -4.181 1.00 11.43 31 TYR A C 19
ATOM 25518 O O . TYR A 1 34 ? 5.215 -3.467 -4.505 1.00 40.14 31 TYR A O 19
ATOM 25536 N N . GLY A 1 35 ? 6.528 -4.500 -3.026 1.00 64.32 32 GLY A N 19
ATOM 25537 C CA . GLY A 1 35 ? 6.514 -3.381 -2.095 1.00 61.41 32 GLY A CA 19
ATOM 25538 C C . GLY A 1 35 ? 7.759 -3.350 -1.242 1.00 0.33 32 GLY A C 19
ATOM 25539 O O . GLY A 1 35 ? 8.251 -4.397 -0.856 1.00 24.05 32 GLY A O 19
ATOM 25543 N N . ASN A 1 36 ? 8.246 -2.145 -0.936 1.00 35.54 33 ASN A N 19
ATOM 25544 C CA . ASN A 1 36 ? 9.534 -1.973 -0.248 1.00 63.01 33 ASN A CA 19
ATOM 25545 C C . ASN A 1 36 ? 9.469 -2.512 1.184 1.00 23.51 33 ASN A C 19
ATOM 25546 O O . ASN A 1 36 ? 8.687 -2.023 2.008 1.00 14.24 33 ASN A O 19
ATOM 25557 N N . ILE A 1 37 ? 10.289 -3.526 1.463 1.00 35.34 34 ILE A N 19
ATOM 25558 C CA . ILE A 1 37 ? 10.260 -4.215 2.749 1.00 54.41 34 ILE A CA 19
ATOM 25559 C C . ILE A 1 37 ? 11.003 -3.412 3.829 1.00 63.33 34 ILE A C 19
ATOM 25560 O O . ILE A 1 37 ? 12.174 -3.037 3.680 1.00 12.13 34 ILE A O 19
ATOM 25576 N N . LEU A 1 38 ? 10.277 -3.107 4.899 1.00 54.40 35 LEU A N 19
ATOM 25577 C CA . LEU A 1 38 ? 10.850 -2.405 6.037 1.00 23.54 35 LEU A CA 19
ATOM 25578 C C . LEU A 1 38 ? 11.163 -3.406 7.146 1.00 53.12 35 LEU A C 19
ATOM 25579 O O . LEU A 1 38 ? 12.169 -3.279 7.846 1.00 31.11 35 LEU A O 19
ATOM 25595 N N . LYS A 1 39 ? 10.295 -4.413 7.279 1.00 63.14 36 LYS A N 19
ATOM 25596 C CA . LYS A 1 39 ? 10.412 -5.424 8.325 1.00 74.40 36 LYS A CA 19
ATOM 25597 C C . LYS A 1 39 ? 9.831 -6.749 7.824 1.00 12.02 36 LYS A C 19
ATOM 25598 O O . LYS A 1 39 ? 8.816 -6.759 7.133 1.00 21.42 36 LYS A O 19
ATOM 25617 N N . CYS A 1 40 ? 10.497 -7.857 8.146 1.00 32.31 37 CYS A N 19
ATOM 25618 C CA . CYS A 1 40 ? 9.967 -9.189 7.855 1.00 43.25 37 CYS A CA 19
ATOM 25619 C C . CYS A 1 40 ? 10.180 -10.122 9.047 1.00 61.15 37 CYS A C 19
ATOM 25620 O O . CYS A 1 40 ? 11.311 -10.362 9.478 1.00 15.04 37 CYS A O 19
ATOM 25628 N N . ASP A 1 41 ? 9.073 -10.616 9.595 1.00 2.50 38 ASP A N 19
ATOM 25629 C CA . ASP A 1 41 ? 9.106 -11.508 10.755 1.00 44.11 38 ASP A CA 19
ATOM 25630 C C . ASP A 1 41 ? 8.265 -12.752 10.470 1.00 11.24 38 ASP A C 19
ATOM 25631 O O . ASP A 1 41 ? 7.258 -12.666 9.779 1.00 44.25 38 ASP A O 19
ATOM 25640 N N . VAL A 1 42 ? 8.681 -13.912 10.973 1.00 74.34 39 VAL A N 19
ATOM 25641 C CA . VAL A 1 42 ? 7.935 -15.156 10.757 1.00 54.30 39 VAL A CA 19
ATOM 25642 C C . VAL A 1 42 ? 7.445 -15.725 12.097 1.00 65.43 39 VAL A C 19
ATOM 25643 O O . VAL A 1 42 ? 8.224 -15.894 13.041 1.00 20.42 39 VAL A O 19
ATOM 25656 N N . LYS A 1 43 ? 6.150 -16.033 12.160 1.00 34.01 40 LYS A N 19
ATOM 25657 C CA . LYS A 1 43 ? 5.534 -16.558 13.372 1.00 2.23 40 LYS A CA 19
ATOM 25658 C C . LYS A 1 43 ? 5.257 -18.049 13.187 1.00 2.32 40 LYS A C 19
ATOM 25659 O O . LYS A 1 43 ? 4.769 -18.475 12.134 1.00 60.21 40 LYS A O 19
ATOM 25678 N N . LYS A 1 44 ? 5.576 -18.850 14.192 1.00 51.23 41 LYS A N 19
ATOM 25679 C CA . LYS A 1 44 ? 5.327 -20.278 14.111 1.00 3.11 41 LYS A CA 19
ATOM 25680 C C . LYS A 1 44 ? 4.569 -20.757 15.345 1.00 5.25 41 LYS A C 19
ATOM 25681 O O . LYS A 1 44 ? 5.002 -20.520 16.475 1.00 55.20 41 LYS A O 19
ATOM 25700 N N . THR A 1 45 ? 3.428 -21.409 15.125 1.00 45.11 42 THR A N 19
ATOM 25701 C CA . THR A 1 45 ? 2.615 -21.919 16.225 1.00 71.42 42 THR A CA 19
ATOM 25702 C C . THR A 1 45 ? 2.802 -23.438 16.408 1.00 62.13 42 THR A C 19
ATOM 25703 O O . THR A 1 45 ? 3.304 -24.125 15.514 1.00 14.22 42 THR A O 19
ATOM 25714 N N . VAL A 1 46 ? 2.365 -23.942 17.571 1.00 35.12 43 VAL A N 19
ATOM 25715 C CA . VAL A 1 46 ? 2.418 -25.374 17.914 1.00 20.31 43 VAL A CA 19
ATOM 25716 C C . VAL A 1 46 ? 1.319 -26.168 17.153 1.00 75.14 43 VAL A C 19
ATOM 25717 O O . VAL A 1 46 ? 1.369 -27.397 17.055 1.00 43.33 43 VAL A O 19
ATOM 25730 N N . SER A 1 47 ? 0.359 -25.436 16.563 1.00 43.13 44 SER A N 19
ATOM 25731 C CA . SER A 1 47 ? -0.752 -26.030 15.810 1.00 65.43 44 SER A CA 19
ATOM 25732 C C . SER A 1 47 ? -0.294 -26.528 14.422 1.00 35.11 44 SER A C 19
ATOM 25733 O O . SER A 1 47 ? -1.031 -27.233 13.729 1.00 54.42 44 SER A O 19
ATOM 25741 N N . GLY A 1 48 ? 0.929 -26.160 14.024 1.00 52.05 45 GLY A N 19
ATOM 25742 C CA . GLY A 1 48 ? 1.487 -26.650 12.773 1.00 34.01 45 GLY A CA 19
ATOM 25743 C C . GLY A 1 48 ? 1.346 -25.666 11.630 1.00 4.43 45 GLY A C 19
ATOM 25744 O O . GLY A 1 48 ? 1.845 -25.908 10.532 1.00 10.14 45 GLY A O 19
ATOM 25748 N N . ALA A 1 49 ? 0.673 -24.552 11.891 1.00 74.44 46 ALA A N 19
ATOM 25749 C CA . ALA A 1 49 ? 0.472 -23.526 10.885 1.00 23.03 46 ALA A CA 19
ATOM 25750 C C . ALA A 1 49 ? 1.629 -22.534 10.873 1.00 35.13 46 ALA A C 19
ATOM 25751 O O . ALA A 1 49 ? 2.149 -22.140 11.923 1.00 52.44 46 ALA A O 19
ATOM 25758 N N . ALA A 1 50 ? 2.031 -22.152 9.676 1.00 23.43 47 ALA A N 19
ATOM 25759 C CA . ALA A 1 50 ? 3.090 -21.181 9.493 1.00 24.44 47 ALA A CA 19
ATOM 25760 C C . ALA A 1 50 ? 2.495 -19.857 9.080 1.00 22.00 47 ALA A C 19
ATOM 25761 O O . ALA A 1 50 ? 1.536 -19.825 8.318 1.00 12.22 47 ALA A O 19
ATOM 25768 N N . PHE A 1 51 ? 3.064 -18.774 9.584 1.00 71.21 48 PHE A N 19
ATOM 25769 C CA . PHE A 1 51 ? 2.591 -17.438 9.261 1.00 35.45 48 PHE A CA 19
ATOM 25770 C C . PHE A 1 51 ? 3.790 -16.559 8.990 1.00 23.11 48 PHE A C 19
ATOM 25771 O O . PHE A 1 51 ? 4.860 -16.774 9.553 1.00 22.03 48 PHE A O 19
ATOM 25788 N N . ALA A 1 52 ? 3.615 -15.581 8.128 1.00 35.02 49 ALA A N 19
ATOM 25789 C CA . ALA A 1 52 ? 4.629 -14.579 7.914 1.00 15.10 49 ALA A CA 19
ATOM 25790 C C . ALA A 1 52 ? 3.987 -13.207 7.938 1.00 1.00 49 ALA A C 19
ATOM 25791 O O . ALA A 1 52 ? 2.879 -13.002 7.401 1.00 2.44 49 ALA A O 19
ATOM 25798 N N . PHE A 1 53 ? 4.685 -12.298 8.585 1.00 72.45 50 PHE A N 19
ATOM 25799 C CA . PHE A 1 53 ? 4.235 -10.945 8.797 1.00 62.14 50 PHE A CA 19
ATOM 25800 C C . PHE A 1 53 ? 5.219 -10.013 8.106 1.00 13.32 50 PHE A C 19
ATOM 25801 O O . PHE A 1 53 ? 6.408 -9.983 8.453 1.00 61.24 50 PHE A O 19
ATOM 25818 N N . ILE A 1 54 ? 4.744 -9.258 7.122 1.00 61.03 51 ILE A N 19
ATOM 25819 C CA . ILE A 1 54 ? 5.659 -8.467 6.292 1.00 61.03 51 ILE A CA 19
ATOM 25820 C C . ILE A 1 54 ? 5.219 -7.005 6.231 1.00 50.51 51 ILE A C 19
ATOM 25821 O O . ILE A 1 54 ? 4.177 -6.697 5.676 1.00 22.11 51 ILE A O 19
ATOM 25837 N N . GLU A 1 55 ? 6.005 -6.112 6.819 1.00 4.24 52 GLU A N 19
ATOM 25838 C CA . GLU A 1 55 ? 5.636 -4.700 6.892 1.00 1.21 52 GLU A CA 19
ATOM 25839 C C . GLU A 1 55 ? 6.327 -3.892 5.797 1.00 72.13 52 GLU A C 19
ATOM 25840 O O . GLU A 1 55 ? 7.558 -3.803 5.755 1.00 31.33 52 GLU A O 19
ATOM 25852 N N . PHE A 1 56 ? 5.519 -3.359 4.880 1.00 24.25 53 PHE A N 19
ATOM 25853 C CA . PHE A 1 56 ? 6.012 -2.577 3.739 1.00 54.04 53 PHE A CA 19
ATOM 25854 C C . PHE A 1 56 ? 5.701 -1.097 3.903 1.00 2.14 53 PHE A C 19
ATOM 25855 O O . PHE A 1 56 ? 4.900 -0.716 4.766 1.00 10.31 53 PHE A O 19
ATOM 25872 N N . GLU A 1 57 ? 6.340 -0.255 3.077 1.00 3.33 54 GLU A N 19
ATOM 25873 C CA . GLU A 1 57 ? 5.986 1.162 3.050 1.00 44.14 54 GLU A CA 19
ATOM 25874 C C . GLU A 1 57 ? 4.733 1.397 2.199 1.00 72.33 54 GLU A C 19
ATOM 25875 O O . GLU A 1 57 ? 3.894 2.225 2.552 1.00 11.10 54 GLU A O 19
ATOM 25887 N N . ASP A 1 58 ? 4.566 0.626 1.114 1.00 53.43 55 ASP A N 19
ATOM 25888 C CA . ASP A 1 58 ? 3.496 0.918 0.176 1.00 45.43 55 ASP A CA 19
ATOM 25889 C C . ASP A 1 58 ? 2.515 -0.232 0.043 1.00 13.30 55 ASP A C 19
ATOM 25890 O O . ASP A 1 58 ? 2.880 -1.368 -0.270 1.00 43.44 55 ASP A O 19
ATOM 25899 N N . ALA A 1 59 ? 1.257 0.108 0.290 1.00 62.25 56 ALA A N 19
ATOM 25900 C CA . ALA A 1 59 ? 0.159 -0.841 0.291 1.00 34.24 56 ALA A CA 19
ATOM 25901 C C . ALA A 1 59 ? -0.378 -1.196 -1.103 1.00 52.20 56 ALA A C 19
ATOM 25902 O O . ALA A 1 59 ? -0.584 -2.363 -1.396 1.00 12.11 56 ALA A O 19
ATOM 25909 N N . ARG A 1 60 ? -0.604 -0.191 -1.964 1.00 73.44 57 ARG A N 19
ATOM 25910 C CA . ARG A 1 60 ? -1.323 -0.418 -3.238 1.00 64.13 57 ARG A CA 19
ATOM 25911 C C . ARG A 1 60 ? -0.450 -1.121 -4.298 1.00 0.23 57 ARG A C 19
ATOM 25912 O O . ARG A 1 60 ? -0.971 -1.719 -5.235 1.00 44.41 57 ARG A O 19
ATOM 25933 N N . ASP A 1 61 ? 0.868 -1.027 -4.148 1.00 35.33 58 ASP A N 19
ATOM 25934 C CA . ASP A 1 61 ? 1.802 -1.741 -5.022 1.00 73.20 58 ASP A CA 19
ATOM 25935 C C . ASP A 1 61 ? 1.910 -3.225 -4.613 1.00 34.43 58 ASP A C 19
ATOM 25936 O O . ASP A 1 61 ? 2.076 -4.111 -5.453 1.00 2.33 58 ASP A O 19
ATOM 25945 N N . ALA A 1 62 ? 1.783 -3.473 -3.303 1.00 1.31 59 ALA A N 19
ATOM 25946 C CA . ALA A 1 62 ? 1.736 -4.826 -2.710 1.00 51.43 59 ALA A CA 19
ATOM 25947 C C . ALA A 1 62 ? 0.424 -5.569 -3.055 1.00 5.55 59 ALA A C 19
ATOM 25948 O O . ALA A 1 62 ? 0.337 -6.814 -2.993 1.00 62.14 59 ALA A O 19
ATOM 25955 N N . ALA A 1 63 ? -0.619 -4.780 -3.339 1.00 25.23 60 ALA A N 19
ATOM 25956 C CA . ALA A 1 63 ? -1.943 -5.280 -3.723 1.00 45.24 60 ALA A CA 19
ATOM 25957 C C . ALA A 1 63 ? -1.913 -6.204 -4.961 1.00 31.34 60 ALA A C 19
ATOM 25958 O O . ALA A 1 63 ? -2.792 -7.046 -5.105 1.00 40.13 60 ALA A O 19
ATOM 25965 N N . ASP A 1 64 ? -0.913 -6.036 -5.847 1.00 13.31 61 ASP A N 19
ATOM 25966 C CA . ASP A 1 64 ? -0.730 -6.935 -6.995 1.00 44.35 61 ASP A CA 19
ATOM 25967 C C . ASP A 1 64 ? -0.276 -8.329 -6.543 1.00 71.42 61 ASP A C 19
ATOM 25968 O O . ASP A 1 64 ? -0.743 -9.342 -7.066 1.00 75.52 61 ASP A O 19
ATOM 25977 N N . ALA A 1 65 ? 0.607 -8.369 -5.537 1.00 62.31 62 ALA A N 19
ATOM 25978 C CA . ALA A 1 65 ? 1.047 -9.622 -4.914 1.00 24.01 62 ALA A CA 19
ATOM 25979 C C . ALA A 1 65 ? -0.101 -10.303 -4.179 1.00 32.43 62 ALA A C 19
ATOM 25980 O O . ALA A 1 65 ? -0.295 -11.527 -4.300 1.00 23.12 62 ALA A O 19
ATOM 25987 N N . ILE A 1 66 ? -0.898 -9.512 -3.454 1.00 72.04 63 ILE A N 19
ATOM 25988 C CA . ILE A 1 66 ? -2.032 -10.084 -2.745 1.00 53.14 63 ILE A CA 19
ATOM 25989 C C . ILE A 1 66 ? -3.136 -10.537 -3.735 1.00 42.43 63 ILE A C 19
ATOM 25990 O O . ILE A 1 66 ? -3.850 -11.466 -3.425 1.00 32.43 63 ILE A O 19
ATOM 26006 N N . LYS A 1 67 ? -3.278 -9.903 -4.915 1.00 33.25 64 LYS A N 19
ATOM 26007 C CA . LYS A 1 67 ? -4.250 -10.410 -5.897 1.00 14.24 64 LYS A CA 19
ATOM 26008 C C . LYS A 1 67 ? -3.722 -11.621 -6.670 1.00 70.13 64 LYS A C 19
ATOM 26009 O O . LYS A 1 67 ? -4.517 -12.441 -7.136 1.00 41.21 64 LYS A O 19
ATOM 26028 N N . GLU A 1 68 ? -2.394 -11.752 -6.830 1.00 70.50 65 GLU A N 19
ATOM 26029 C CA . GLU A 1 68 ? -1.872 -12.948 -7.506 1.00 62.45 65 GLU A CA 19
ATOM 26030 C C . GLU A 1 68 ? -1.834 -14.151 -6.557 1.00 62.53 65 GLU A C 19
ATOM 26031 O O . GLU A 1 68 ? -1.844 -15.299 -7.008 1.00 12.52 65 GLU A O 19
ATOM 26043 N N . LYS A 1 69 ? -1.804 -13.886 -5.240 1.00 22.10 66 LYS A N 19
ATOM 26044 C CA . LYS A 1 69 ? -1.875 -14.964 -4.246 1.00 52.51 66 LYS A CA 19
ATOM 26045 C C . LYS A 1 69 ? -3.240 -14.973 -3.494 1.00 22.41 66 LYS A C 19
ATOM 26046 O O . LYS A 1 69 ? -3.397 -15.621 -2.462 1.00 4.43 66 LYS A O 19
ATOM 26065 N N . ASP A 1 70 ? -4.208 -14.228 -4.064 1.00 71.30 67 ASP A N 19
ATOM 26066 C CA . ASP A 1 70 ? -5.650 -14.233 -3.683 1.00 12.12 67 ASP A CA 19
ATOM 26067 C C . ASP A 1 70 ? -6.301 -15.579 -4.023 1.00 30.42 67 ASP A C 19
ATOM 26068 O O . ASP A 1 70 ? -5.858 -16.270 -4.950 1.00 71.34 67 ASP A O 19
ATOM 26077 N N . GLY A 1 71 ? -7.373 -15.947 -3.303 1.00 0.12 68 GLY A N 19
ATOM 26078 C CA . GLY A 1 71 ? -7.802 -17.325 -3.308 1.00 22.50 68 GLY A CA 19
ATOM 26079 C C . GLY A 1 71 ? -7.628 -17.985 -1.973 1.00 63.35 68 GLY A C 19
ATOM 26080 O O . GLY A 1 71 ? -7.516 -19.212 -1.903 1.00 61.35 68 GLY A O 19
ATOM 26084 N N . CYS A 1 72 ? -7.558 -17.160 -0.919 1.00 61.21 69 CYS A N 19
ATOM 26085 C CA . CYS A 1 72 ? -7.300 -17.641 0.430 1.00 62.01 69 CYS A CA 19
ATOM 26086 C C . CYS A 1 72 ? -8.372 -18.634 0.898 1.00 34.44 69 CYS A C 19
ATOM 26087 O O . CYS A 1 72 ? -9.582 -18.385 0.772 1.00 1.31 69 CYS A O 19
ATOM 26095 N N . ASP A 1 73 ? -7.906 -19.754 1.444 1.00 50.23 70 ASP A N 19
ATOM 26096 C CA . ASP A 1 73 ? -8.784 -20.879 1.723 1.00 42.41 70 ASP A CA 19
ATOM 26097 C C . ASP A 1 73 ? -8.558 -21.474 3.110 1.00 53.23 70 ASP A C 19
ATOM 26098 O O . ASP A 1 73 ? -7.411 -21.517 3.615 1.00 21.41 70 ASP A O 19
ATOM 26107 N N . PHE A 1 74 ? -9.673 -21.972 3.663 1.00 11.45 71 PHE A N 19
ATOM 26108 C CA . PHE A 1 74 ? -9.808 -22.494 5.026 1.00 4.24 71 PHE A CA 19
ATOM 26109 C C . PHE A 1 74 ? -10.761 -23.711 5.055 1.00 13.01 71 PHE A C 19
ATOM 26110 O O . PHE A 1 74 ? -11.684 -23.764 4.240 1.00 41.13 71 PHE A O 19
ATOM 26127 N N . GLU A 1 75 ? -10.491 -24.695 5.954 1.00 14.54 72 GLU A N 19
ATOM 26128 C CA . GLU A 1 75 ? -11.341 -25.915 6.148 1.00 13.31 72 GLU A CA 19
ATOM 26129 C C . GLU A 1 75 ? -11.211 -26.956 5.023 1.00 60.42 72 GLU A C 19
ATOM 26130 O O . GLU A 1 75 ? -12.120 -27.160 4.215 1.00 44.40 72 GLU A O 19
ATOM 26142 N N . GLY A 1 76 ? -10.021 -27.550 4.961 1.00 11.30 73 GLY A N 19
ATOM 26143 C CA . GLY A 1 76 ? -9.725 -28.638 4.030 1.00 51.25 73 GLY A CA 19
ATOM 26144 C C . GLY A 1 76 ? -8.959 -28.196 2.804 1.00 60.31 73 GLY A C 19
ATOM 26145 O O . GLY A 1 76 ? -8.437 -29.036 2.070 1.00 73.44 73 GLY A O 19
ATOM 26149 N N . ASN A 1 77 ? -8.855 -26.897 2.585 1.00 41.15 74 ASN A N 19
ATOM 26150 C CA . ASN A 1 77 ? -7.789 -26.355 1.763 1.00 34.23 74 ASN A CA 19
ATOM 26151 C C . ASN A 1 77 ? -7.014 -25.372 2.613 1.00 63.43 74 ASN A C 19
ATOM 26152 O O . ASN A 1 77 ? -7.605 -24.490 3.226 1.00 73.31 74 ASN A O 19
ATOM 26163 N N . LYS A 1 78 ? -5.720 -25.588 2.748 1.00 73.54 75 LYS A N 19
ATOM 26164 C CA . LYS A 1 78 ? -4.874 -24.698 3.528 1.00 21.42 75 LYS A CA 19
ATOM 26165 C C . LYS A 1 78 ? -4.229 -23.650 2.635 1.00 61.31 75 LYS A C 19
ATOM 26166 O O . LYS A 1 78 ? -3.270 -23.976 1.925 1.00 52.11 75 LYS A O 19
ATOM 26185 N N . LEU A 1 79 ? -4.722 -22.392 2.663 1.00 11.13 76 LEU A N 19
ATOM 26186 C CA . LEU A 1 79 ? -4.189 -21.376 1.732 1.00 30.10 76 LEU A CA 19
ATOM 26187 C C . LEU A 1 79 ? -4.511 -19.928 2.121 1.00 11.43 76 LEU A C 19
ATOM 26188 O O . LEU A 1 79 ? -5.038 -19.208 1.298 1.00 55.54 76 LEU A O 19
ATOM 26204 N N . ARG A 1 80 ? -4.130 -19.430 3.304 1.00 71.00 77 ARG A N 19
ATOM 26205 C CA . ARG A 1 80 ? -4.580 -18.079 3.686 1.00 44.40 77 ARG A CA 19
ATOM 26206 C C . ARG A 1 80 ? -3.515 -17.026 3.330 1.00 20.00 77 ARG A C 19
ATOM 26207 O O . ARG A 1 80 ? -2.408 -17.034 3.829 1.00 10.12 77 ARG A O 19
ATOM 26228 N N . VAL A 1 81 ? -3.845 -16.153 2.390 1.00 33.14 78 VAL A N 19
ATOM 26229 C CA . VAL A 1 81 ? -3.018 -14.989 2.097 1.00 5.15 78 VAL A CA 19
ATOM 26230 C C . VAL A 1 81 ? -3.918 -13.758 2.130 1.00 34.25 78 VAL A C 19
ATOM 26231 O O . VAL A 1 81 ? -4.855 -13.671 1.329 1.00 3.35 78 VAL A O 19
ATOM 26244 N N . GLU A 1 82 ? -3.663 -12.824 3.046 1.00 61.33 79 GLU A N 19
ATOM 26245 C CA . GLU A 1 82 ? -4.454 -11.590 3.077 1.00 42.34 79 GLU A CA 19
ATOM 26246 C C . GLU A 1 82 ? -3.655 -10.424 3.653 1.00 3.31 79 GLU A C 19
ATOM 26247 O O . GLU A 1 82 ? -2.813 -10.588 4.538 1.00 60.34 79 GLU A O 19
ATOM 26259 N N . VAL A 1 83 ? -3.899 -9.244 3.122 1.00 15.12 80 VAL A N 19
ATOM 26260 C CA . VAL A 1 83 ? -3.364 -8.033 3.698 1.00 22.30 80 VAL A CA 19
ATOM 26261 C C . VAL A 1 83 ? -4.322 -7.453 4.759 1.00 51.31 80 VAL A C 19
ATOM 26262 O O . VAL A 1 83 ? -5.502 -7.239 4.491 1.00 61.51 80 VAL A O 19
ATOM 26275 N N . PRO A 1 84 ? -3.853 -7.223 5.999 1.00 4.32 81 PRO A N 19
ATOM 26276 C CA . PRO A 1 84 ? -4.623 -6.464 6.996 1.00 72.42 81 PRO A CA 19
ATOM 26277 C C . PRO A 1 84 ? -4.537 -4.937 6.825 1.00 12.04 81 PRO A C 19
ATOM 26278 O O . PRO A 1 84 ? -5.043 -4.191 7.666 1.00 41.23 81 PRO A O 19
ATOM 26289 N N . PHE A 1 85 ? -3.893 -4.461 5.746 1.00 3.13 82 PHE A N 19
ATOM 26290 C CA . PHE A 1 85 ? -3.865 -3.022 5.489 1.00 74.41 82 PHE A CA 19
ATOM 26291 C C . PHE A 1 85 ? -5.087 -2.563 4.678 1.00 31.14 82 PHE A C 19
ATOM 26292 O O . PHE A 1 85 ? -5.589 -1.458 4.900 1.00 13.22 82 PHE A O 19
ATOM 26309 N N . ASN A 1 86 ? -5.574 -3.461 3.785 1.00 61.32 83 ASN A N 19
ATOM 26310 C CA . ASN A 1 86 ? -6.687 -3.198 2.836 1.00 11.43 83 ASN A CA 19
ATOM 26311 C C . ASN A 1 86 ? -6.455 -1.923 2.003 1.00 74.42 83 ASN A C 19
ATOM 26312 O O . ASN A 1 86 ? -7.109 -0.901 2.239 1.00 70.31 83 ASN A O 19
ATOM 26323 N N . ALA A 1 87 ? -5.486 -2.011 1.054 1.00 51.14 84 ALA A N 19
ATOM 26324 C CA . ALA A 1 87 ? -5.040 -0.894 0.186 1.00 35.24 84 ALA A CA 19
ATOM 26325 C C . ALA A 1 87 ? -4.411 0.271 0.983 1.00 62.53 84 ALA A C 19
ATOM 26326 O O . ALA A 1 87 ? -4.143 0.137 2.179 1.00 63.14 84 ALA A O 19
ATOM 26333 N N . ARG A 1 88 ? -4.107 1.380 0.293 1.00 22.34 85 ARG A N 19
ATOM 26334 C CA . ARG A 1 88 ? -3.560 2.575 0.939 1.00 41.13 85 ARG A CA 19
ATOM 26335 C C . ARG A 1 88 ? -4.662 3.379 1.626 1.00 4.31 85 ARG A C 19
ATOM 26336 O O . ARG A 1 88 ? -4.703 3.475 2.853 1.00 30.14 85 ARG A O 19
ATOM 26357 N N . GLU A 1 89 ? -5.545 3.960 0.811 1.00 42.32 86 GLU A N 19
ATOM 26358 C CA . GLU A 1 89 ? -6.586 4.861 1.290 1.00 5.11 86 GLU A CA 19
ATOM 26359 C C . GLU A 1 89 ? -7.941 4.466 0.699 1.00 34.23 86 GLU A C 19
ATOM 26360 O O . GLU A 1 89 ? -8.218 4.829 -0.471 1.00 63.03 86 GLU A O 19
ATOM 26373 N N . GLY A 1 1 ? -16.679 -0.378 -1.141 1.00 1.31 -2 GLY A N 20
ATOM 26374 C CA . GLY A 1 1 ? -16.132 0.817 -1.830 1.00 43.14 -2 GLY A CA 20
ATOM 26375 C C . GLY A 1 1 ? -16.168 2.050 -0.947 1.00 61.13 -2 GLY A C 20
ATOM 26376 O O . GLY A 1 1 ? -17.209 2.699 -0.817 1.00 72.03 -2 GLY A O 20
ATOM 26382 N N . SER A 1 2 ? -15.029 2.358 -0.331 1.00 33.14 -1 SER A N 20
ATOM 26383 C CA . SER A 1 2 ? -14.887 3.512 0.549 1.00 45.43 -1 SER A CA 20
ATOM 26384 C C . SER A 1 2 ? -13.500 4.123 0.385 1.00 5.30 -1 SER A C 20
ATOM 26385 O O . SER A 1 2 ? -12.598 3.451 -0.099 1.00 52.32 -1 SER A O 20
ATOM 26393 N N . HIS A 1 3 ? -13.344 5.410 0.726 1.00 65.33 0 HIS A N 20
ATOM 26394 C CA . HIS A 1 3 ? -12.035 6.087 0.673 1.00 15.32 0 HIS A CA 20
ATOM 26395 C C . HIS A 1 3 ? -11.906 7.084 1.831 1.00 75.11 0 HIS A C 20
ATOM 26396 O O . HIS A 1 3 ? -12.723 8.002 1.958 1.00 14.03 0 HIS A O 20
ATOM 26411 N N . MET A 1 4 ? -10.892 6.894 2.683 1.00 73.12 1 MET A N 20
ATOM 26412 C CA . MET A 1 4 ? -10.648 7.795 3.822 1.00 41.12 1 MET A CA 20
ATOM 26413 C C . MET A 1 4 ? -9.167 8.153 3.947 1.00 32.11 1 MET A C 20
ATOM 26414 O O . MET A 1 4 ? -8.323 7.591 3.246 1.00 41.43 1 MET A O 20
ATOM 26428 N N . VAL A 1 5 ? -8.862 9.102 4.838 1.00 3.53 2 VAL A N 20
ATOM 26429 C CA . VAL A 1 5 ? -7.484 9.570 5.031 1.00 4.40 2 VAL A CA 20
ATOM 26430 C C . VAL A 1 5 ? -6.799 8.838 6.189 1.00 25.32 2 VAL A C 20
ATOM 26431 O O . VAL A 1 5 ? -7.443 8.464 7.174 1.00 24.11 2 VAL A O 20
ATOM 26444 N N . ILE A 1 6 ? -5.489 8.617 6.048 1.00 63.33 3 ILE A N 20
ATOM 26445 C CA . ILE A 1 6 ? -4.696 7.955 7.091 1.00 44.11 3 ILE A CA 20
ATOM 26446 C C . ILE A 1 6 ? -3.456 8.780 7.450 1.00 51.53 3 ILE A C 20
ATOM 26447 O O . ILE A 1 6 ? -2.871 9.447 6.589 1.00 33.22 3 ILE A O 20
ATOM 26463 N N . ARG A 1 7 ? -3.069 8.738 8.725 1.00 2.41 4 ARG A N 20
ATOM 26464 C CA . ARG A 1 7 ? -1.855 9.393 9.199 1.00 52.42 4 ARG A CA 20
ATOM 26465 C C . ARG A 1 7 ? -1.196 8.552 10.284 1.00 73.20 4 ARG A C 20
ATOM 26466 O O . ARG A 1 7 ? -1.867 8.171 11.253 1.00 54.15 4 ARG A O 20
ATOM 26487 N N . GLU A 1 8 ? 0.115 8.268 10.077 1.00 21.50 5 GLU A N 20
ATOM 26488 C CA . GLU A 1 8 ? 0.978 7.495 11.000 1.00 13.12 5 GLU A CA 20
ATOM 26489 C C . GLU A 1 8 ? 0.443 6.072 11.234 1.00 63.45 5 GLU A C 20
ATOM 26490 O O . GLU A 1 8 ? -0.210 5.787 12.241 1.00 31.33 5 GLU A O 20
ATOM 26502 N N . SER A 1 9 ? 0.709 5.182 10.274 1.00 44.52 6 SER A N 20
ATOM 26503 C CA . SER A 1 9 ? 0.193 3.821 10.333 1.00 52.43 6 SER A CA 20
ATOM 26504 C C . SER A 1 9 ? 1.264 2.826 9.882 1.00 73.11 6 SER A C 20
ATOM 26505 O O . SER A 1 9 ? 2.185 3.184 9.138 1.00 23.31 6 SER A O 20
ATOM 26513 N N . VAL A 1 10 ? 1.135 1.575 10.342 1.00 73.35 7 VAL A N 20
ATOM 26514 C CA . VAL A 1 10 ? 2.103 0.513 10.020 1.00 31.11 7 VAL A CA 20
ATOM 26515 C C . VAL A 1 10 ? 1.455 -0.537 9.100 1.00 61.22 7 VAL A C 20
ATOM 26516 O O . VAL A 1 10 ? 0.638 -1.354 9.548 1.00 3.11 7 VAL A O 20
ATOM 26529 N N . SER A 1 11 ? 1.827 -0.495 7.824 1.00 72.32 8 SER A N 20
ATOM 26530 C CA . SER A 1 11 ? 1.266 -1.379 6.801 1.00 3.23 8 SER A CA 20
ATOM 26531 C C . SER A 1 11 ? 1.973 -2.756 6.795 1.00 63.53 8 SER A C 20
ATOM 26532 O O . SER A 1 11 ? 3.183 -2.832 6.609 1.00 44.54 8 SER A O 20
ATOM 26540 N N . ARG A 1 12 ? 1.194 -3.838 6.985 1.00 63.42 9 ARG A N 20
ATOM 26541 C CA . ARG A 1 12 ? 1.743 -5.205 7.097 1.00 41.44 9 ARG A CA 20
ATOM 26542 C C . ARG A 1 12 ? 0.825 -6.267 6.446 1.00 4.34 9 ARG A C 20
ATOM 26543 O O . ARG A 1 12 ? -0.366 -6.055 6.332 1.00 33.52 9 ARG A O 20
ATOM 26564 N N . ILE A 1 13 ? 1.402 -7.412 6.042 1.00 52.12 10 ILE A N 20
ATOM 26565 C CA . ILE A 1 13 ? 0.658 -8.525 5.399 1.00 1.24 10 ILE A CA 20
ATOM 26566 C C . ILE A 1 13 ? 0.694 -9.761 6.296 1.00 74.54 10 ILE A C 20
ATOM 26567 O O . ILE A 1 13 ? 1.761 -10.094 6.843 1.00 14.41 10 ILE A O 20
ATOM 26583 N N . TYR A 1 14 ? -0.479 -10.424 6.411 1.00 52.31 11 TYR A N 20
ATOM 26584 C CA . TYR A 1 14 ? -0.627 -11.655 7.182 1.00 44.50 11 TYR A CA 20
ATOM 26585 C C . TYR A 1 14 ? -0.746 -12.852 6.229 1.00 33.53 11 TYR A C 20
ATOM 26586 O O . TYR A 1 14 ? -1.690 -12.942 5.416 1.00 21.13 11 TYR A O 20
ATOM 26604 N N . VAL A 1 15 ? 0.224 -13.760 6.325 1.00 43.35 12 VAL A N 20
ATOM 26605 C CA . VAL A 1 15 ? 0.215 -14.994 5.535 1.00 4.32 12 VAL A CA 20
ATOM 26606 C C . VAL A 1 15 ? 0.195 -16.204 6.476 1.00 22.02 12 VAL A C 20
ATOM 26607 O O . VAL A 1 15 ? 1.173 -16.475 7.133 1.00 5.44 12 VAL A O 20
ATOM 26620 N N . GLY A 1 16 ? -0.917 -16.916 6.537 1.00 14.24 13 GLY A N 20
ATOM 26621 C CA . GLY A 1 16 ? -1.016 -18.069 7.424 1.00 21.54 13 GLY A CA 20
ATOM 26622 C C . GLY A 1 16 ? -1.375 -19.360 6.707 1.00 50.35 13 GLY A C 20
ATOM 26623 O O . GLY A 1 16 ? -1.932 -19.329 5.610 1.00 74.32 13 GLY A O 20
ATOM 26627 N N . ASN A 1 17 ? -1.013 -20.504 7.342 1.00 11.20 14 ASN A N 20
ATOM 26628 C CA . ASN A 1 17 ? -1.443 -21.863 6.918 1.00 61.30 14 ASN A CA 20
ATOM 26629 C C . ASN A 1 17 ? -1.003 -22.192 5.474 1.00 43.42 14 ASN A C 20
ATOM 26630 O O . ASN A 1 17 ? -1.673 -22.947 4.768 1.00 22.15 14 ASN A O 20
ATOM 26641 N N . LEU A 1 18 ? 0.148 -21.653 5.068 1.00 53.53 15 LEU A N 20
ATOM 26642 C CA . LEU A 1 18 ? 0.559 -21.672 3.666 1.00 15.41 15 LEU A CA 20
ATOM 26643 C C . LEU A 1 18 ? 1.338 -22.946 3.276 1.00 74.21 15 LEU A C 20
ATOM 26644 O O . LEU A 1 18 ? 2.028 -23.547 4.115 1.00 22.52 15 LEU A O 20
ATOM 26660 N N . PRO A 1 19 ? 1.207 -23.381 1.981 1.00 62.11 16 PRO A N 20
ATOM 26661 C CA . PRO A 1 19 ? 2.004 -24.487 1.423 1.00 63.20 16 PRO A CA 20
ATOM 26662 C C . PRO A 1 19 ? 3.487 -24.118 1.246 1.00 32.23 16 PRO A C 20
ATOM 26663 O O . PRO A 1 19 ? 3.803 -23.113 0.608 1.00 43.11 16 PRO A O 20
ATOM 26674 N N . SER A 1 20 ? 4.352 -25.005 1.762 1.00 55.44 17 SER A N 20
ATOM 26675 C CA . SER A 1 20 ? 5.815 -24.799 1.935 1.00 61.35 17 SER A CA 20
ATOM 26676 C C . SER A 1 20 ? 6.158 -23.459 2.601 1.00 22.35 17 SER A C 20
ATOM 26677 O O . SER A 1 20 ? 6.149 -22.409 1.950 1.00 5.04 17 SER A O 20
ATOM 26685 N N . HIS A 1 21 ? 6.473 -23.526 3.912 1.00 14.53 18 HIS A N 20
ATOM 26686 C CA . HIS A 1 21 ? 6.741 -22.329 4.729 1.00 22.13 18 HIS A CA 20
ATOM 26687 C C . HIS A 1 21 ? 7.852 -21.455 4.131 1.00 51.53 18 HIS A C 20
ATOM 26688 O O . HIS A 1 21 ? 8.984 -21.901 3.911 1.00 15.44 18 HIS A O 20
ATOM 26703 N N . VAL A 1 22 ? 7.474 -20.225 3.814 1.00 63.13 19 VAL A N 20
ATOM 26704 C CA . VAL A 1 22 ? 8.371 -19.300 3.159 1.00 31.41 19 VAL A CA 20
ATOM 26705 C C . VAL A 1 22 ? 9.379 -18.720 4.171 1.00 43.44 19 VAL A C 20
ATOM 26706 O O . VAL A 1 22 ? 9.017 -18.294 5.278 1.00 15.22 19 VAL A O 20
ATOM 26719 N N . SER A 1 23 ? 10.657 -18.785 3.805 1.00 73.02 20 SER A N 20
ATOM 26720 C CA . SER A 1 23 ? 11.730 -18.306 4.666 1.00 41.20 20 SER A CA 20
ATOM 26721 C C . SER A 1 23 ? 11.907 -16.805 4.499 1.00 35.10 20 SER A C 20
ATOM 26722 O O . SER A 1 23 ? 11.399 -16.230 3.538 1.00 25.44 20 SER A O 20
ATOM 26730 N N . SER A 1 24 ? 12.643 -16.189 5.429 1.00 41.42 21 SER A N 20
ATOM 26731 C CA . SER A 1 24 ? 12.823 -14.731 5.494 1.00 40.24 21 SER A CA 20
ATOM 26732 C C . SER A 1 24 ? 13.535 -14.171 4.257 1.00 71.14 21 SER A C 20
ATOM 26733 O O . SER A 1 24 ? 13.299 -13.036 3.868 1.00 51.15 21 SER A O 20
ATOM 26741 N N . ARG A 1 25 ? 14.374 -15.000 3.629 1.00 62.33 22 ARG A N 20
ATOM 26742 C CA . ARG A 1 25 ? 15.163 -14.594 2.464 1.00 53.01 22 ARG A CA 20
ATOM 26743 C C . ARG A 1 25 ? 14.293 -14.558 1.203 1.00 21.12 22 ARG A C 20
ATOM 26744 O O . ARG A 1 25 ? 14.419 -13.653 0.346 1.00 2.14 22 ARG A O 20
ATOM 26765 N N . ASP A 1 26 ? 13.385 -15.526 1.128 1.00 15.24 23 ASP A N 20
ATOM 26766 C CA . ASP A 1 26 ? 12.482 -15.671 -0.003 1.00 75.03 23 ASP A CA 20
ATOM 26767 C C . ASP A 1 26 ? 11.445 -14.560 -0.004 1.00 0.42 23 ASP A C 20
ATOM 26768 O O . ASP A 1 26 ? 11.195 -13.952 -1.052 1.00 72.13 23 ASP A O 20
ATOM 26777 N N . VAL A 1 27 ? 10.870 -14.265 1.172 1.00 32.23 24 VAL A N 20
ATOM 26778 C CA . VAL A 1 27 ? 10.001 -13.098 1.299 1.00 72.32 24 VAL A CA 20
ATOM 26779 C C . VAL A 1 27 ? 10.804 -11.813 1.145 1.00 72.43 24 VAL A C 20
ATOM 26780 O O . VAL A 1 27 ? 10.273 -10.845 0.644 1.00 55.33 24 VAL A O 20
ATOM 26793 N N . GLU A 1 28 ? 12.080 -11.805 1.557 1.00 55.35 25 GLU A N 20
ATOM 26794 C CA . GLU A 1 28 ? 12.910 -10.615 1.371 1.00 62.20 25 GLU A CA 20
ATOM 26795 C C . GLU A 1 28 ? 12.990 -10.245 -0.110 1.00 5.42 25 GLU A C 20
ATOM 26796 O O . GLU A 1 28 ? 12.551 -9.165 -0.474 1.00 71.12 25 GLU A O 20
ATOM 26808 N N . ASN A 1 29 ? 13.391 -11.178 -0.990 1.00 51.35 26 ASN A N 20
ATOM 26809 C CA . ASN A 1 29 ? 13.501 -10.836 -2.429 1.00 42.25 26 ASN A CA 20
ATOM 26810 C C . ASN A 1 29 ? 12.116 -10.676 -3.109 1.00 21.34 26 ASN A C 20
ATOM 26811 O O . ASN A 1 29 ? 11.777 -9.583 -3.705 1.00 52.14 26 ASN A O 20
ATOM 26822 N N . GLU A 1 30 ? 11.297 -11.723 -2.961 1.00 4.12 27 GLU A N 20
ATOM 26823 C CA . GLU A 1 30 ? 10.068 -11.821 -3.713 1.00 20.31 27 GLU A CA 20
ATOM 26824 C C . GLU A 1 30 ? 9.089 -10.777 -3.227 1.00 1.24 27 GLU A C 20
ATOM 26825 O O . GLU A 1 30 ? 8.528 -10.048 -4.029 1.00 74.21 27 GLU A O 20
ATOM 26837 N N . PHE A 1 31 ? 8.959 -10.622 -1.912 1.00 61.01 28 PHE A N 20
ATOM 26838 C CA . PHE A 1 31 ? 8.068 -9.616 -1.362 1.00 35.11 28 PHE A CA 20
ATOM 26839 C C . PHE A 1 31 ? 8.700 -8.201 -1.433 1.00 71.54 28 PHE A C 20
ATOM 26840 O O . PHE A 1 31 ? 7.957 -7.245 -1.457 1.00 22.23 28 PHE A O 20
ATOM 26857 N N . ARG A 1 32 ? 10.054 -8.034 -1.530 1.00 53.44 29 ARG A N 20
ATOM 26858 C CA . ARG A 1 32 ? 10.575 -6.665 -1.788 1.00 15.12 29 ARG A CA 20
ATOM 26859 C C . ARG A 1 32 ? 10.215 -6.187 -3.195 1.00 60.54 29 ARG A C 20
ATOM 26860 O O . ARG A 1 32 ? 10.107 -4.976 -3.403 1.00 63.42 29 ARG A O 20
ATOM 26881 N N . LYS A 1 33 ? 10.021 -7.120 -4.156 1.00 71.52 30 LYS A N 20
ATOM 26882 C CA . LYS A 1 33 ? 9.450 -6.686 -5.450 1.00 32.24 30 LYS A CA 20
ATOM 26883 C C . LYS A 1 33 ? 7.992 -6.146 -5.307 1.00 70.15 30 LYS A C 20
ATOM 26884 O O . LYS A 1 33 ? 7.547 -5.361 -6.154 1.00 51.41 30 LYS A O 20
ATOM 26903 N N . TYR A 1 34 ? 7.284 -6.510 -4.229 1.00 31.52 31 TYR A N 20
ATOM 26904 C CA . TYR A 1 34 ? 5.863 -6.142 -4.048 1.00 4.41 31 TYR A CA 20
ATOM 26905 C C . TYR A 1 34 ? 5.665 -4.664 -3.664 1.00 5.54 31 TYR A C 20
ATOM 26906 O O . TYR A 1 34 ? 4.714 -4.070 -4.110 1.00 73.04 31 TYR A O 20
ATOM 26924 N N . GLY A 1 35 ? 6.535 -4.067 -2.844 1.00 5.33 32 GLY A N 20
ATOM 26925 C CA . GLY A 1 35 ? 6.309 -2.666 -2.466 1.00 42.03 32 GLY A CA 20
ATOM 26926 C C . GLY A 1 35 ? 7.160 -2.194 -1.296 1.00 64.11 32 GLY A C 20
ATOM 26927 O O . GLY A 1 35 ? 6.644 -1.524 -0.388 1.00 14.45 32 GLY A O 20
ATOM 26931 N N . ASN A 1 36 ? 8.453 -2.573 -1.342 1.00 72.32 33 ASN A N 20
ATOM 26932 C CA . ASN A 1 36 ? 9.503 -2.155 -0.378 1.00 62.21 33 ASN A CA 20
ATOM 26933 C C . ASN A 1 36 ? 9.216 -2.616 1.065 1.00 3.22 33 ASN A C 20
ATOM 26934 O O . ASN A 1 36 ? 8.444 -1.998 1.813 1.00 51.05 33 ASN A O 20
ATOM 26945 N N . ILE A 1 37 ? 9.866 -3.708 1.443 1.00 15.12 34 ILE A N 20
ATOM 26946 C CA . ILE A 1 37 ? 9.745 -4.282 2.780 1.00 63.21 34 ILE A CA 20
ATOM 26947 C C . ILE A 1 37 ? 10.669 -3.546 3.770 1.00 63.31 34 ILE A C 20
ATOM 26948 O O . ILE A 1 37 ? 11.862 -3.351 3.513 1.00 72.51 34 ILE A O 20
ATOM 26964 N N . LEU A 1 38 ? 10.080 -3.095 4.881 1.00 73.35 35 LEU A N 20
ATOM 26965 C CA . LEU A 1 38 ? 10.833 -2.438 5.945 1.00 43.04 35 LEU A CA 20
ATOM 26966 C C . LEU A 1 38 ? 11.164 -3.445 7.048 1.00 40.21 35 LEU A C 20
ATOM 26967 O O . LEU A 1 38 ? 12.205 -3.346 7.702 1.00 53.24 35 LEU A O 20
ATOM 26983 N N . LYS A 1 39 ? 10.266 -4.412 7.246 1.00 34.44 36 LYS A N 20
ATOM 26984 C CA . LYS A 1 39 ? 10.404 -5.402 8.311 1.00 51.41 36 LYS A CA 20
ATOM 26985 C C . LYS A 1 39 ? 9.749 -6.715 7.882 1.00 23.33 36 LYS A C 20
ATOM 26986 O O . LYS A 1 39 ? 8.632 -6.716 7.374 1.00 1.41 36 LYS A O 20
ATOM 27005 N N . CYS A 1 40 ? 10.450 -7.827 8.060 1.00 44.54 37 CYS A N 20
ATOM 27006 C CA . CYS A 1 40 ? 9.857 -9.144 7.827 1.00 22.44 37 CYS A CA 20
ATOM 27007 C C . CYS A 1 40 ? 10.010 -10.010 9.065 1.00 63.12 37 CYS A C 20
ATOM 27008 O O . CYS A 1 40 ? 11.115 -10.164 9.599 1.00 2.14 37 CYS A O 20
ATOM 27016 N N . ASP A 1 41 ? 8.892 -10.528 9.548 1.00 3.05 38 ASP A N 20
ATOM 27017 C CA . ASP A 1 41 ? 8.913 -11.360 10.734 1.00 1.14 38 ASP A CA 20
ATOM 27018 C C . ASP A 1 41 ? 8.163 -12.660 10.476 1.00 73.31 38 ASP A C 20
ATOM 27019 O O . ASP A 1 41 ? 7.054 -12.632 9.970 1.00 65.50 38 ASP A O 20
ATOM 27028 N N . VAL A 1 42 ? 8.761 -13.797 10.812 1.00 53.20 39 VAL A N 20
ATOM 27029 C CA . VAL A 1 42 ? 8.101 -15.086 10.604 1.00 35.13 39 VAL A CA 20
ATOM 27030 C C . VAL A 1 42 ? 7.753 -15.725 11.960 1.00 71.22 39 VAL A C 20
ATOM 27031 O O . VAL A 1 42 ? 8.638 -16.087 12.746 1.00 11.03 39 VAL A O 20
ATOM 27044 N N . LYS A 1 43 ? 6.447 -15.852 12.211 1.00 4.31 40 LYS A N 20
ATOM 27045 C CA . LYS A 1 43 ? 5.920 -16.404 13.464 1.00 75.42 40 LYS A CA 20
ATOM 27046 C C . LYS A 1 43 ? 5.364 -17.798 13.192 1.00 62.33 40 LYS A C 20
ATOM 27047 O O . LYS A 1 43 ? 4.767 -18.009 12.159 1.00 13.52 40 LYS A O 20
ATOM 27066 N N . LYS A 1 44 ? 5.568 -18.763 14.079 1.00 14.22 41 LYS A N 20
ATOM 27067 C CA . LYS A 1 44 ? 4.876 -20.052 13.922 1.00 24.44 41 LYS A CA 20
ATOM 27068 C C . LYS A 1 44 ? 4.217 -20.515 15.231 1.00 33.32 41 LYS A C 20
ATOM 27069 O O . LYS A 1 44 ? 4.700 -20.202 16.326 1.00 15.00 41 LYS A O 20
ATOM 27088 N N . THR A 1 45 ? 3.098 -21.225 15.108 1.00 24.15 42 THR A N 20
ATOM 27089 C CA . THR A 1 45 ? 2.413 -21.775 16.271 1.00 30.13 42 THR A CA 20
ATOM 27090 C C . THR A 1 45 ? 2.737 -23.280 16.429 1.00 12.21 42 THR A C 20
ATOM 27091 O O . THR A 1 45 ? 3.236 -23.922 15.496 1.00 5.15 42 THR A O 20
ATOM 27102 N N . VAL A 1 46 ? 2.415 -23.827 17.610 1.00 50.42 43 VAL A N 20
ATOM 27103 C CA . VAL A 1 46 ? 2.656 -25.236 17.953 1.00 30.21 43 VAL A CA 20
ATOM 27104 C C . VAL A 1 46 ? 1.624 -26.162 17.253 1.00 65.21 43 VAL A C 20
ATOM 27105 O O . VAL A 1 46 ? 1.799 -27.382 17.196 1.00 44.21 43 VAL A O 20
ATOM 27118 N N . SER A 1 47 ? 0.571 -25.560 16.672 1.00 54.21 44 SER A N 20
ATOM 27119 C CA . SER A 1 47 ? -0.471 -26.301 15.949 1.00 22.30 44 SER A CA 20
ATOM 27120 C C . SER A 1 47 ? 0.014 -26.747 14.547 1.00 20.22 44 SER A C 20
ATOM 27121 O O . SER A 1 47 ? -0.683 -27.487 13.850 1.00 41.20 44 SER A O 20
ATOM 27129 N N . GLY A 1 48 ? 1.196 -26.266 14.136 1.00 54.21 45 GLY A N 20
ATOM 27130 C CA . GLY A 1 48 ? 1.792 -26.700 12.885 1.00 3.20 45 GLY A CA 20
ATOM 27131 C C . GLY A 1 48 ? 1.617 -25.691 11.768 1.00 53.44 45 GLY A C 20
ATOM 27132 O O . GLY A 1 48 ? 2.132 -25.887 10.664 1.00 32.53 45 GLY A O 20
ATOM 27136 N N . ALA A 1 49 ? 0.888 -24.614 12.051 1.00 4.11 46 ALA A N 20
ATOM 27137 C CA . ALA A 1 49 ? 0.683 -23.554 11.075 1.00 1.52 46 ALA A CA 20
ATOM 27138 C C . ALA A 1 49 ? 1.784 -22.510 11.167 1.00 22.03 46 ALA A C 20
ATOM 27139 O O . ALA A 1 49 ? 2.166 -22.085 12.259 1.00 54.11 46 ALA A O 20
ATOM 27146 N N . ALA A 1 50 ? 2.285 -22.113 10.011 1.00 13.15 47 ALA A N 20
ATOM 27147 C CA . ALA A 1 50 ? 3.306 -21.088 9.917 1.00 12.11 47 ALA A CA 20
ATOM 27148 C C . ALA A 1 50 ? 2.680 -19.797 9.424 1.00 43.45 47 ALA A C 20
ATOM 27149 O O . ALA A 1 50 ? 1.704 -19.826 8.671 1.00 12.22 47 ALA A O 20
ATOM 27156 N N . PHE A 1 51 ? 3.230 -18.678 9.869 1.00 34.05 48 PHE A N 20
ATOM 27157 C CA . PHE A 1 51 ? 2.699 -17.362 9.542 1.00 41.22 48 PHE A CA 20
ATOM 27158 C C . PHE A 1 51 ? 3.842 -16.429 9.183 1.00 24.22 48 PHE A C 20
ATOM 27159 O O . PHE A 1 51 ? 4.972 -16.608 9.631 1.00 74.10 48 PHE A O 20
ATOM 27176 N N . ALA A 1 52 ? 3.543 -15.435 8.371 1.00 13.43 49 ALA A N 20
ATOM 27177 C CA . ALA A 1 52 ? 4.509 -14.423 8.042 1.00 50.44 49 ALA A CA 20
ATOM 27178 C C . ALA A 1 52 ? 3.854 -13.054 8.102 1.00 74.14 49 ALA A C 20
ATOM 27179 O O . ALA A 1 52 ? 2.709 -12.874 7.656 1.00 60.42 49 ALA A O 20
ATOM 27186 N N . PHE A 1 53 ? 4.588 -12.114 8.673 1.00 23.30 50 PHE A N 20
ATOM 27187 C CA . PHE A 1 53 ? 4.207 -10.718 8.696 1.00 14.43 50 PHE A CA 20
ATOM 27188 C C . PHE A 1 53 ? 5.165 -9.946 7.817 1.00 40.51 50 PHE A C 20
ATOM 27189 O O . PHE A 1 53 ? 6.383 -9.958 8.060 1.00 21.22 50 PHE A O 20
ATOM 27206 N N . ILE A 1 54 ? 4.635 -9.291 6.781 1.00 40.31 51 ILE A N 20
ATOM 27207 C CA . ILE A 1 54 ? 5.509 -8.570 5.841 1.00 71.52 51 ILE A CA 20
ATOM 27208 C C . ILE A 1 54 ? 5.106 -7.089 5.733 1.00 15.03 51 ILE A C 20
ATOM 27209 O O . ILE A 1 54 ? 4.045 -6.752 5.218 1.00 13.21 51 ILE A O 20
ATOM 27225 N N . GLU A 1 55 ? 6.000 -6.221 6.197 1.00 32.31 52 GLU A N 20
ATOM 27226 C CA . GLU A 1 55 ? 5.710 -4.795 6.386 1.00 41.01 52 GLU A CA 20
ATOM 27227 C C . GLU A 1 55 ? 6.096 -3.971 5.149 1.00 15.31 52 GLU A C 20
ATOM 27228 O O . GLU A 1 55 ? 7.266 -3.926 4.773 1.00 61.34 52 GLU A O 20
ATOM 27240 N N . PHE A 1 56 ? 5.093 -3.357 4.504 1.00 50.42 53 PHE A N 20
ATOM 27241 C CA . PHE A 1 56 ? 5.318 -2.588 3.268 1.00 42.23 53 PHE A CA 20
ATOM 27242 C C . PHE A 1 56 ? 5.157 -1.096 3.441 1.00 44.11 53 PHE A C 20
ATOM 27243 O O . PHE A 1 56 ? 4.442 -0.634 4.325 1.00 55.32 53 PHE A O 20
ATOM 27260 N N . GLU A 1 57 ? 5.857 -0.347 2.593 1.00 30.40 54 GLU A N 20
ATOM 27261 C CA . GLU A 1 57 ? 5.694 1.098 2.510 1.00 32.30 54 GLU A CA 20
ATOM 27262 C C . GLU A 1 57 ? 4.499 1.498 1.606 1.00 62.02 54 GLU A C 20
ATOM 27263 O O . GLU A 1 57 ? 3.810 2.481 1.897 1.00 14.30 54 GLU A O 20
ATOM 27275 N N . ASP A 1 58 ? 4.228 0.724 0.537 1.00 33.31 55 ASP A N 20
ATOM 27276 C CA . ASP A 1 58 ? 3.145 1.079 -0.394 1.00 74.41 55 ASP A CA 20
ATOM 27277 C C . ASP A 1 58 ? 2.093 -0.014 -0.539 1.00 73.12 55 ASP A C 20
ATOM 27278 O O . ASP A 1 58 ? 2.399 -1.182 -0.789 1.00 4.45 55 ASP A O 20
ATOM 27287 N N . ALA A 1 59 ? 0.841 0.415 -0.382 1.00 52.43 56 ALA A N 20
ATOM 27288 C CA . ALA A 1 59 ? -0.320 -0.474 -0.382 1.00 44.31 56 ALA A CA 20
ATOM 27289 C C . ALA A 1 59 ? -0.736 -0.971 -1.773 1.00 54.31 56 ALA A C 20
ATOM 27290 O O . ALA A 1 59 ? -1.019 -2.152 -1.952 1.00 31.13 56 ALA A O 20
ATOM 27297 N N . ARG A 1 60 ? -0.796 -0.049 -2.745 1.00 62.04 57 ARG A N 20
ATOM 27298 C CA . ARG A 1 60 ? -1.366 -0.337 -4.077 1.00 33.22 57 ARG A CA 20
ATOM 27299 C C . ARG A 1 60 ? -0.425 -1.138 -4.978 1.00 34.25 57 ARG A C 20
ATOM 27300 O O . ARG A 1 60 ? -0.888 -1.834 -5.884 1.00 42.55 57 ARG A O 20
ATOM 27321 N N . ASP A 1 61 ? 0.879 -1.039 -4.731 1.00 3.32 58 ASP A N 20
ATOM 27322 C CA . ASP A 1 61 ? 1.866 -1.777 -5.520 1.00 63.14 58 ASP A CA 20
ATOM 27323 C C . ASP A 1 61 ? 1.871 -3.246 -5.081 1.00 25.25 58 ASP A C 20
ATOM 27324 O O . ASP A 1 61 ? 1.966 -4.170 -5.896 1.00 53.01 58 ASP A O 20
ATOM 27333 N N . ALA A 1 62 ? 1.688 -3.434 -3.767 1.00 13.43 59 ALA A N 20
ATOM 27334 C CA . ALA A 1 62 ? 1.609 -4.750 -3.129 1.00 71.44 59 ALA A CA 20
ATOM 27335 C C . ALA A 1 62 ? 0.322 -5.487 -3.507 1.00 61.32 59 ALA A C 20
ATOM 27336 O O . ALA A 1 62 ? 0.273 -6.721 -3.496 1.00 3.14 59 ALA A O 20
ATOM 27343 N N . ALA A 1 63 ? -0.716 -4.700 -3.809 1.00 52.33 60 ALA A N 20
ATOM 27344 C CA . ALA A 1 63 ? -2.066 -5.193 -4.120 1.00 73.31 60 ALA A CA 20
ATOM 27345 C C . ALA A 1 63 ? -2.121 -6.187 -5.298 1.00 12.33 60 ALA A C 20
ATOM 27346 O O . ALA A 1 63 ? -2.937 -7.107 -5.270 1.00 1.32 60 ALA A O 20
ATOM 27353 N N . ASP A 1 64 ? -1.265 -5.975 -6.317 1.00 65.51 61 ASP A N 20
ATOM 27354 C CA . ASP A 1 64 ? -1.218 -6.844 -7.517 1.00 2.03 61 ASP A CA 20
ATOM 27355 C C . ASP A 1 64 ? -0.667 -8.233 -7.217 1.00 25.42 61 ASP A C 20
ATOM 27356 O O . ASP A 1 64 ? -1.164 -9.260 -7.706 1.00 42.22 61 ASP A O 20
ATOM 27365 N N . ALA A 1 65 ? 0.356 -8.274 -6.393 1.00 71.15 62 ALA A N 20
ATOM 27366 C CA . ALA A 1 65 ? 0.961 -9.526 -5.991 1.00 73.20 62 ALA A CA 20
ATOM 27367 C C . ALA A 1 65 ? 0.082 -10.243 -4.956 1.00 4.14 62 ALA A C 20
ATOM 27368 O O . ALA A 1 65 ? -0.090 -11.458 -4.995 1.00 14.02 62 ALA A O 20
ATOM 27375 N N . ILE A 1 66 ? -0.546 -9.476 -4.079 1.00 45.42 63 ILE A N 20
ATOM 27376 C CA . ILE A 1 66 ? -1.450 -10.040 -3.112 1.00 54.14 63 ILE A CA 20
ATOM 27377 C C . ILE A 1 66 ? -2.724 -10.577 -3.807 1.00 15.22 63 ILE A C 20
ATOM 27378 O O . ILE A 1 66 ? -3.339 -11.505 -3.303 1.00 4.23 63 ILE A O 20
ATOM 27394 N N . LYS A 1 67 ? -3.126 -9.985 -4.957 1.00 5.25 64 LYS A N 20
ATOM 27395 C CA . LYS A 1 67 ? -4.191 -10.582 -5.780 1.00 4.24 64 LYS A CA 20
ATOM 27396 C C . LYS A 1 67 ? -3.669 -11.751 -6.630 1.00 51.34 64 LYS A C 20
ATOM 27397 O O . LYS A 1 67 ? -4.459 -12.623 -7.022 1.00 71.21 64 LYS A O 20
ATOM 27416 N N . GLU A 1 68 ? -2.346 -11.791 -6.908 1.00 10.31 65 GLU A N 20
ATOM 27417 C CA . GLU A 1 68 ? -1.763 -12.972 -7.569 1.00 32.04 65 GLU A CA 20
ATOM 27418 C C . GLU A 1 68 ? -1.765 -14.190 -6.621 1.00 44.24 65 GLU A C 20
ATOM 27419 O O . GLU A 1 68 ? -1.866 -15.328 -7.091 1.00 31.54 65 GLU A O 20
ATOM 27431 N N . LYS A 1 69 ? -1.676 -13.975 -5.284 1.00 34.22 66 LYS A N 20
ATOM 27432 C CA . LYS A 1 69 ? -1.926 -15.119 -4.364 1.00 62.43 66 LYS A CA 20
ATOM 27433 C C . LYS A 1 69 ? -3.302 -15.082 -3.636 1.00 10.54 66 LYS A C 20
ATOM 27434 O O . LYS A 1 69 ? -3.558 -15.913 -2.780 1.00 11.13 66 LYS A O 20
ATOM 27453 N N . ASP A 1 70 ? -4.180 -14.150 -4.006 1.00 14.20 67 ASP A N 20
ATOM 27454 C CA . ASP A 1 70 ? -5.581 -14.090 -3.494 1.00 65.55 67 ASP A CA 20
ATOM 27455 C C . ASP A 1 70 ? -6.428 -15.251 -4.048 1.00 62.33 67 ASP A C 20
ATOM 27456 O O . ASP A 1 70 ? -6.155 -15.728 -5.156 1.00 24.41 67 ASP A O 20
ATOM 27465 N N . GLY A 1 71 ? -7.471 -15.681 -3.322 1.00 73.30 68 GLY A N 20
ATOM 27466 C CA . GLY A 1 71 ? -7.948 -17.037 -3.492 1.00 62.45 68 GLY A CA 20
ATOM 27467 C C . GLY A 1 71 ? -7.762 -17.872 -2.245 1.00 4.52 68 GLY A C 20
ATOM 27468 O O . GLY A 1 71 ? -7.653 -19.084 -2.320 1.00 53.33 68 GLY A O 20
ATOM 27472 N N . CYS A 1 72 ? -7.681 -17.181 -1.099 1.00 51.44 69 CYS A N 20
ATOM 27473 C CA . CYS A 1 72 ? -7.462 -17.798 0.211 1.00 65.43 69 CYS A CA 20
ATOM 27474 C C . CYS A 1 72 ? -8.519 -18.869 0.529 1.00 1.11 69 CYS A C 20
ATOM 27475 O O . CYS A 1 72 ? -9.729 -18.665 0.338 1.00 13.22 69 CYS A O 20
ATOM 27483 N N . ASP A 1 73 ? -8.033 -19.996 1.073 1.00 72.40 70 ASP A N 20
ATOM 27484 C CA . ASP A 1 73 ? -8.842 -21.206 1.226 1.00 71.24 70 ASP A CA 20
ATOM 27485 C C . ASP A 1 73 ? -8.902 -21.699 2.658 1.00 61.22 70 ASP A C 20
ATOM 27486 O O . ASP A 1 73 ? -7.909 -21.635 3.413 1.00 12.50 70 ASP A O 20
ATOM 27495 N N . PHE A 1 74 ? -10.082 -22.257 2.950 1.00 24.33 71 PHE A N 20
ATOM 27496 C CA . PHE A 1 74 ? -10.529 -22.714 4.265 1.00 64.35 71 PHE A CA 20
ATOM 27497 C C . PHE A 1 74 ? -11.362 -24.012 4.128 1.00 10.12 71 PHE A C 20
ATOM 27498 O O . PHE A 1 74 ? -12.030 -24.192 3.101 1.00 61.34 71 PHE A O 20
ATOM 27515 N N . GLU A 1 75 ? -11.251 -24.924 5.135 1.00 25.03 72 GLU A N 20
ATOM 27516 C CA . GLU A 1 75 ? -12.011 -26.212 5.194 1.00 25.43 72 GLU A CA 20
ATOM 27517 C C . GLU A 1 75 ? -11.521 -27.284 4.200 1.00 74.51 72 GLU A C 20
ATOM 27518 O O . GLU A 1 75 ? -12.172 -27.612 3.210 1.00 13.50 72 GLU A O 20
ATOM 27530 N N . GLY A 1 76 ? -10.297 -27.749 4.458 1.00 23.15 73 GLY A N 20
ATOM 27531 C CA . GLY A 1 76 ? -9.724 -28.892 3.747 1.00 73.14 73 GLY A CA 20
ATOM 27532 C C . GLY A 1 76 ? -8.747 -28.516 2.645 1.00 73.33 73 GLY A C 20
ATOM 27533 O O . GLY A 1 76 ? -8.017 -29.374 2.147 1.00 52.24 73 GLY A O 20
ATOM 27537 N N . ASN A 1 77 ? -8.714 -27.248 2.277 1.00 55.20 74 ASN A N 20
ATOM 27538 C CA . ASN A 1 77 ? -7.546 -26.689 1.627 1.00 73.12 74 ASN A CA 20
ATOM 27539 C C . ASN A 1 77 ? -7.104 -25.514 2.474 1.00 74.43 74 ASN A C 20
ATOM 27540 O O . ASN A 1 77 ? -7.901 -24.631 2.734 1.00 53.20 74 ASN A O 20
ATOM 27551 N N . LYS A 1 78 ? -5.882 -25.546 2.982 1.00 12.21 75 LYS A N 20
ATOM 27552 C CA . LYS A 1 78 ? -5.379 -24.457 3.818 1.00 31.01 75 LYS A CA 20
ATOM 27553 C C . LYS A 1 78 ? -4.544 -23.479 3.008 1.00 23.02 75 LYS A C 20
ATOM 27554 O O . LYS A 1 78 ? -3.494 -23.860 2.490 1.00 5.21 75 LYS A O 20
ATOM 27573 N N . LEU A 1 79 ? -5.011 -22.220 2.898 1.00 3.11 76 LEU A N 20
ATOM 27574 C CA . LEU A 1 79 ? -4.243 -21.192 2.162 1.00 52.01 76 LEU A CA 20
ATOM 27575 C C . LEU A 1 79 ? -4.622 -19.764 2.586 1.00 33.42 76 LEU A C 20
ATOM 27576 O O . LEU A 1 79 ? -5.382 -19.124 1.899 1.00 2.12 76 LEU A O 20
ATOM 27592 N N . ARG A 1 80 ? -4.089 -19.242 3.693 1.00 34.34 77 ARG A N 20
ATOM 27593 C CA . ARG A 1 80 ? -4.474 -17.886 4.108 1.00 43.52 77 ARG A CA 20
ATOM 27594 C C . ARG A 1 80 ? -3.423 -16.873 3.643 1.00 34.13 77 ARG A C 20
ATOM 27595 O O . ARG A 1 80 ? -2.262 -16.924 4.026 1.00 44.11 77 ARG A O 20
ATOM 27616 N N . VAL A 1 81 ? -3.825 -16.012 2.722 1.00 54.11 78 VAL A N 20
ATOM 27617 C CA . VAL A 1 81 ? -3.022 -14.860 2.340 1.00 63.43 78 VAL A CA 20
ATOM 27618 C C . VAL A 1 81 ? -3.902 -13.620 2.301 1.00 32.12 78 VAL A C 20
ATOM 27619 O O . VAL A 1 81 ? -4.829 -13.565 1.488 1.00 64.03 78 VAL A O 20
ATOM 27632 N N . GLU A 1 82 ? -3.641 -12.634 3.170 1.00 34.45 79 GLU A N 20
ATOM 27633 C CA . GLU A 1 82 ? -4.403 -11.376 3.103 1.00 73.44 79 GLU A CA 20
ATOM 27634 C C . GLU A 1 82 ? -3.627 -10.192 3.644 1.00 72.13 79 GLU A C 20
ATOM 27635 O O . GLU A 1 82 ? -2.683 -10.336 4.446 1.00 63.31 79 GLU A O 20
ATOM 27647 N N . VAL A 1 83 ? -4.002 -9.012 3.162 1.00 10.20 80 VAL A N 20
ATOM 27648 C CA . VAL A 1 83 ? -3.565 -7.781 3.784 1.00 71.51 80 VAL A CA 20
ATOM 27649 C C . VAL A 1 83 ? -4.570 -7.327 4.865 1.00 15.42 80 VAL A C 20
ATOM 27650 O O . VAL A 1 83 ? -5.760 -7.147 4.603 1.00 44.22 80 VAL A O 20
ATOM 27663 N N . PRO A 1 84 ? -4.111 -7.142 6.109 1.00 0.31 81 PRO A N 20
ATOM 27664 C CA . PRO A 1 84 ? -4.876 -6.414 7.117 1.00 24.44 81 PRO A CA 20
ATOM 27665 C C . PRO A 1 84 ? -4.603 -4.904 7.087 1.00 61.12 81 PRO A C 20
ATOM 27666 O O . PRO A 1 84 ? -5.032 -4.176 7.986 1.00 72.23 81 PRO A O 20
ATOM 27677 N N . PHE A 1 85 ? -3.881 -4.433 6.062 1.00 43.12 82 PHE A N 20
ATOM 27678 C CA . PHE A 1 85 ? -3.646 -3.005 5.917 1.00 11.43 82 PHE A CA 20
ATOM 27679 C C . PHE A 1 85 ? -4.636 -2.359 4.940 1.00 70.34 82 PHE A C 20
ATOM 27680 O O . PHE A 1 85 ? -4.743 -1.128 4.901 1.00 60.15 82 PHE A O 20
ATOM 27697 N N . ASN A 1 86 ? -5.350 -3.222 4.181 1.00 43.10 83 ASN A N 20
ATOM 27698 C CA . ASN A 1 86 ? -6.245 -2.830 3.063 1.00 42.14 83 ASN A CA 20
ATOM 27699 C C . ASN A 1 86 ? -5.465 -2.258 1.881 1.00 53.35 83 ASN A C 20
ATOM 27700 O O . ASN A 1 86 ? -4.668 -1.334 2.020 1.00 70.12 83 ASN A O 20
ATOM 27711 N N . ALA A 1 87 ? -5.730 -2.819 0.704 1.00 75.22 84 ALA A N 20
ATOM 27712 C CA . ALA A 1 87 ? -4.912 -2.593 -0.495 1.00 33.14 84 ALA A CA 20
ATOM 27713 C C . ALA A 1 87 ? -5.266 -1.285 -1.230 1.00 12.15 84 ALA A C 20
ATOM 27714 O O . ALA A 1 87 ? -5.668 -1.301 -2.399 1.00 35.52 84 ALA A O 20
ATOM 27721 N N . ARG A 1 88 ? -5.088 -0.161 -0.509 1.00 25.11 85 ARG A N 20
ATOM 27722 C CA . ARG A 1 88 ? -5.371 1.208 -0.973 1.00 4.22 85 ARG A CA 20
ATOM 27723 C C . ARG A 1 88 ? -6.858 1.388 -1.350 1.00 52.55 85 ARG A C 20
ATOM 27724 O O . ARG A 1 88 ? -7.180 2.147 -2.277 1.00 30.41 85 ARG A O 20
ATOM 27745 N N . GLU A 1 89 ? -7.732 0.686 -0.597 1.00 63.41 86 GLU A N 20
ATOM 27746 C CA . GLU A 1 89 ? -9.203 0.800 -0.716 1.00 20.03 86 GLU A CA 20
ATOM 27747 C C . GLU A 1 89 ? -9.699 0.536 -2.159 1.00 55.03 86 GLU A C 20
ATOM 27748 O O . GLU A 1 89 ? -9.527 -0.604 -2.652 1.00 65.53 86 GLU A O 20
#